Protein AF-0000000079470126 (afdb_homodimer)

InterPro domains:
  IPR024079 Metallopeptidase, catalytic domain superfamily [G3DSA:3.40.390.10] (396-488)
  IPR032534 EcxA, zinc-binding [PF16313] (412-719)
  IPR033413 Domain of unknown function DUF5117 [PF17148] (96-284)
  IPR034032 Bacterial MMP-like domain [cd04276] (289-488)

Organism: NCBI:txid2803784

Radius of gyration: 39.66 Å; Cα contacts (8 Å, |Δi|>4): 3483; chains: 2; bounding box: 123×166×125 Å

pLDDT: mean 90.65, std 14.07, range [16.73, 98.69]

Solvent-accessible surface area (backbone atoms only — not comparable to full-atom values): 84196 Å² total; per-residue (Å²): 136,82,78,83,77,84,76,84,71,79,71,81,75,74,79,74,80,78,75,78,80,75,81,74,74,77,70,80,76,76,73,50,82,70,47,64,88,35,48,78,42,69,44,60,48,43,33,35,35,21,40,66,75,38,36,36,30,39,45,29,52,46,56,48,96,84,18,44,24,55,70,28,37,34,38,42,31,22,66,24,3,50,18,42,43,79,45,60,47,37,44,69,40,65,56,79,56,35,47,33,31,34,31,51,57,89,68,28,34,32,38,30,37,60,54,65,43,42,31,18,71,90,42,59,65,68,52,30,51,49,36,48,70,72,50,79,65,44,78,78,41,75,38,55,58,62,42,70,47,97,87,46,25,34,29,32,55,45,32,73,66,53,46,53,72,80,83,40,56,49,58,34,33,40,73,50,63,28,40,69,41,38,81,38,69,81,59,30,43,38,36,40,86,55,56,46,62,34,72,55,32,37,39,39,34,14,37,40,23,31,38,24,93,53,51,25,73,66,36,57,72,52,23,65,41,39,40,27,45,24,40,32,38,33,41,36,44,28,60,64,78,75,83,82,76,79,66,43,74,52,56,80,68,53,46,54,39,64,47,71,33,37,32,73,48,47,53,91,94,52,70,40,72,46,38,27,29,34,31,60,79,70,46,53,70,43,79,84,47,74,63,22,44,42,74,54,54,51,56,37,20,36,34,71,41,32,52,83,71,54,36,58,30,36,45,56,20,42,38,38,56,35,57,27,44,40,74,40,28,32,38,80,37,45,49,58,46,68,46,60,88,89,63,59,76,78,41,63,90,44,21,26,41,37,57,34,48,50,75,41,43,26,67,61,43,36,34,61,45,45,42,76,77,54,26,38,38,69,24,30,43,24,41,40,45,65,43,27,49,54,44,41,26,42,48,38,13,36,53,63,23,31,83,31,51,76,66,76,47,59,60,7,24,55,56,49,26,43,45,48,41,14,40,47,30,30,24,29,48,37,31,30,57,21,40,41,51,25,26,18,12,34,42,51,82,53,20,25,46,44,29,52,70,35,71,41,70,43,73,54,95,79,33,69,35,40,74,63,25,62,78,80,71,70,22,67,55,44,35,50,42,41,29,64,75,61,31,85,64,58,74,67,69,60,18,52,52,51,51,52,48,53,45,48,52,46,52,72,69,66,60,67,77,26,47,63,85,42,21,71,49,59,45,27,39,32,44,62,18,28,55,43,25,53,46,72,43,36,42,61,36,32,58,51,40,51,52,50,37,50,49,37,59,74,66,47,58,74,55,39,45,45,84,63,36,53,37,47,53,49,36,47,31,40,42,52,51,76,49,57,45,57,39,26,44,41,23,14,43,11,30,42,57,11,32,52,63,64,57,68,59,94,86,51,92,60,74,62,57,51,63,54,52,40,68,58,20,51,53,14,49,53,54,53,56,55,59,62,38,35,80,72,41,54,66,61,74,83,46,54,32,43,43,16,20,38,83,55,64,60,86,53,73,58,58,69,52,36,33,70,79,65,70,46,56,61,50,55,64,58,54,27,41,36,57,36,45,53,51,52,50,43,68,54,26,48,62,31,33,49,40,11,44,55,48,18,74,76,36,74,79,32,67,30,40,61,56,56,53,49,51,50,52,52,61,36,66,46,91,63,58,78,54,35,34,62,46,29,50,42,40,37,52,48,48,52,53,52,46,55,51,41,47,67,38,89,80,36,47,70,68,50,27,51,52,44,50,54,50,49,50,54,47,24,53,50,25,62,76,58,28,71,57,72,70,49,22,25,43,29,44,44,51,21,51,39,66,71,29,65,67,59,38,52,50,52,72,66,34,65,63,62,66,66,72,72,49,53,67,60,49,45,33,64,81,58,88,121,144,80,79,88,71,78,84,76,81,70,79,77,74,78,73,76,78,75,77,73,80,78,72,78,74,72,72,78,76,79,73,50,84,68,48,64,87,36,47,77,40,71,42,59,48,43,32,33,35,21,65,91,76,50,36,35,28,41,46,28,53,45,57,48,98,85,17,43,25,55,69,28,38,33,38,41,31,22,70,39,41,73,31,42,45,78,43,59,48,37,51,67,40,67,54,78,54,37,48,33,32,34,30,51,49,40,41,30,36,32,40,28,31,52,47,66,45,43,32,16,73,93,43,59,67,56,30,29,49,39,32,46,34,12,36,18,26,13,62,79,39,61,38,55,56,60,42,68,47,96,84,48,26,34,29,32,56,46,33,72,65,54,46,54,73,82,82,39,55,48,57,33,32,40,72,51,63,29,40,68,40,39,81,37,69,92,65,29,41,44,40,47,86,55,57,43,61,32,71,55,31,39,38,40,35,14,37,39,25,31,37,24,94,52,54,25,74,66,36,57,72,64,37,95,46,40,40,50,50,69,40,35,39,33,39,34,45,28,60,64,78,73,86,81,76,80,66,43,75,52,52,58,67,53,45,44,38,42,46,66,33,37,31,74,47,47,54,90,90,51,71,40,71,45,37,27,28,35,31,62,79,70,49,53,69,43,80,85,46,74,63,23,45,42,74,54,54,52,54,38,21,37,35,73,80,34,51,81,71,54,37,56,31,36,44,57,21,43,38,38,56,34,57,28,45,38,73,40,27,32,39,79,37,46,49,59,44,68,47,59,87,88,61,60,76,79,40,67,91,43,22,27,40,38,62,37,72,50,74,42,44,27,67,62,42,34,34,60,45,45,42,76,79,53,25,38,37,68,26,30,42,24,42,39,47,65,44,29,50,53,46,42,28,42,48,38,12,34,51,60,23,32,82,30,52,76,64,76,48,60,56,6,22,54,57,49,25,43,45,46,42,14,41,48,31,30,25,28,47,38,29,29,57,23,41,39,50,23,26,17,11,35,41,51,82,53,18,26,46,43,29,51,70,36,69,40,69,43,71,56,96,80,33,66,34,40,74,62,26,60,78,80,71,72,22,67,54,43,36,47,41,40,29,64,74,61,30,88,63,58,73,67,71,59,18,52,50,52,49,51,48,51,44,48,52,46,52,74,70,66,61,65,77,27,47,63,83,42,21,68,47,62,46,29,39,32,44,60,19,29,55,42,25,53,44,73,42,38,41,61,35,32,55,50,40,50,54,49,36,49,47,36,58,74,67,45,55,73,52,39,44,50,92,88,52,65,60,46,53,49,35,48,32,41,43,54,51,74,50,58,44,55,41,26,44,44,26,14,42,10,30,42,56,10,33,53,46,39,40,46,33,40,85,51,92,62,60,51,21,53,63,52,53,42,69,57,19,52,50,14,49,51,54,51,56,54,60,62,39,33,80,70,41,54,68,61,76,82,46,51,71,59,42,34,33,75,85,81,83,80,85,53,74,58,60,68,51,36,35,71,81,69,69,48,58,59,50,58,64,57,53,28,40,37,55,38,44,55,50,51,50,42,68,55,26,49,61,30,30,46,39,11,44,54,48,18,48,77,38,75,80,32,67,30,40,61,56,56,53,50,51,50,51,51,60,36,66,46,89,62,59,77,80,33,34,61,48,32,51,44,39,38,51,48,48,52,51,51,47,56,52,41,47,68,38,54,80,34,49,70,69,48,25,18,50,45,52,44,50,49,52,52,47,24,52,50,25,62,75,56,32,72,58,72,69,47,22,55,52,30,44,49,52,23,52,42,66,72,31,64,68,58,40,52,53,52,70,66,39,84,70,66,64,65,73,72,49,52,67,57,52,45,33,61,79,61,89,122

Sequence (1636 aa):
MTRVAWLCSGAVALVLMAGAPALARDKPQAESSATAGAQRQDGLLPVYVDKAKGRILLSLPAPDADGVSGRFLYLTALRTGMGSAPVGLDRAAIRETQVLVFRRIGKKVIAEYENPRFRAAGAPAPEQTAAREAFATSTVWAGEVAGTEGDGRILVDIASFLTRDVMGAADALKGADEKGYRLVPDLSMADPSSVRVFPENLEFEARQTYQSDTPGPESRNIAPDAKLITIQVRHSLVKLPEPGFDTRKFDPRAGVFGGVVLDYAAPLGEEIVGQMAYRFRLEKTDPTAAKSPVKKPIVFYVDRAAPEPIRTALKEGASWWAQAFEAAGYLDAYRVEILPEGVDPLDVRYNVINWVDRATRGWSVGQSVKDPRTGEILKGSVLLGALRVRQDMLIFEGLVGADKDGTGGPNDPVQVSLSRLRQLAAHEVGHSLGFAHNFAGSTQDRASVMDYPAPRVTLLAGKPDLSDAYGVGLGAWDKFIVDWLYGQVPAGKAGEAALAAKAKAEADSGARYVTDGDSRPPGAAQPWGGLWDDGSDPTAELTRMMAVRRVALDRFGTAALKTGEPMANLRRKYVPIYLLHRYQLEAAAKQVAGVEYPYGVKGDVHDASPVVPAARQRAALEAVLATLKPSELDTPEALIPLLSAGQSGDDDRQFEIEVFDGGPVFDPLTAADVAAGLTIGALTTPDRLKRLVEQHRRDPALPGAGEVLDRLLTKAFAPASGRDTEIARRVQTRAVLEMAGVSRRADTSPAVSAEIDQRLADLAARLKASPGEGSDRAHRLRLAALIADRDEMARVLAAPKVKPTVPPGMPIGDDGEYMTRVAWLCSGAVALVLMAGAPALARDKPQAESSATAGAQRQDGLLPVYVDKAKGRILLSLPAPDADGVSGRFLYLTALRTGMGSAPVGLDRAAIRETQVLVFRRIGKKVIAEYENPRFRAAGAPAPEQTAAREAFATSTVWAGEVAGTEGDGRILVDIASFLTRDVMGAADALKGADEKGYRLVPDLSMADPSSVRVFPENLEFEARQTYQSDTPGPESRNIAPDAKLITIQVRHSLVKLPEPGFDTRKFDPRAGVFGGVVLDYAAPLGEEIVGQMAYRFRLEKTDPTAAKSPVKKPIVFYVDRAAPEPIRTALKEGASWWAQAFEAAGYLDAYRVEILPEGVDPLDVRYNVINWVDRATRGWSVGQSVKDPRTGEILKGSVLLGALRVRQDMLIFEGLVGADKDGTGGPNDPVQVSLSRLRQLAAHEVGHSLGFAHNFAGSTQDRASVMDYPAPRVTLLAGKPDLSDAYGVGLGAWDKFIVDWLYGQVPAGKAGEAALAAKAKAEADSGARYVTDGDSRPPGAAQPWGGLWDDGSDPTAELTRMMAVRRVALDRFGTAALKTGEPMANLRRKYVPIYLLHRYQLEAAAKQVAGVEYPYGVKGDVHDASPVVPAARQRAALEAVLATLKPSELDTPEALIPLLSAGQSGDDDRQFEIEVFDGGPVFDPLTAADVAAGLTIGALTTPDRLKRLVEQHRRDPALPGAGEVLDRLLTKAFAPASGRDTEIARRVQTRAVLEMAGVSRRADTSPAVSAEIDQRLADLAARLKASPGEGSDRAHRLRLAALIADRDEMARVLAAPKVKPTVPPGMPIGDDGEY

Foldseek 3Di:
DDDPDPDDPDDPPPPPPPPDPDPPPPPPFPCPPLQVCWDWDDALWIWTFRQVVQWIKTWFAAADPQQWGDKFWKKKFFCQALQAFQLPRWHGDIDAIFTWTWGDDPQKIWIKTFDLQFAAPPDDPVRRVCRRVVDDIDGDDMFGFSDAGPNRITITTCWVVQQDVPVCSQVSCVLSVQPAKDWDVVQKTWRSVQWDHHNFKIKTKIKIKIAGPRGDDSLVVGPPDSRIDITMMMMMTGHDDDPDDAWAWDALLQQFDWDWHAHPNDDPVDHRITITFAAADWAFPDNVAQAGETPAAAEEAEEPPQDPPLSVLLQQLQQLLVVLLVVLRYDNRYHYYHDDPPDDCNPLQHAYADEIHHLAFAAKAWDFHADNNRNHTRYIYIYDYDCLLVLQLLQLCLQAFPVLDPVPDLSHSNVLSSLVSSLVSNQSVCVHRGGAAFQLCQLPVNQASVAAAAFDWDADPLGTTRNRGDDDGGHNSSSLSCNLPPRDFDDDPRRVVVSVVSSLVCVVVVDGGDHPVQAVDLLRQALSGFHNAHYNQLLVRLVRQLSSLVSSLVPGDCSSDDVPDALLCSQLSVQCSLCVSLRSLSSLLSLQLHWNAHSDDPPHPPHDIDRRDQVSNVSSLVSLLVCLQLVNLAHDPVCQVSNQAADDDDDRPNSVQRGFDDHSHDDSLSSLLQSLLSSLVSNLAQSSQVSQCVVCVVPVSHHHSLNSLVVNQCSLCPDDDDPSRSSSLSSNVSNLLSLLVLLPDPSHDPVSVVSSLVVLQVQLVVCVVPQDDDPSNVSSPVSSVLSVDPVNSVVCSPDPCSRTDRRDHNSNHDCPPD/DDDDDPDPPPPDPPPPPPDDPPPPPPPPFPQPPLQPQWDWDDALWIWTFRQVVQWIKTWFQAQDPQQWRDKFWKKKFFCQALQAQQLPRFHGDIDAIFTWTWGDDVQKIWIKTFDLQFAAPPDPPVRRVCRRVVDDIDGDDMFGFSDAGPNRTTITTCWVVQQDPPVCSQVSCVSSVQPAKDWDPVQKTWRSVQWDHHNFKIKTKIKIKIFGPRGDDSLVVGPPDSRIDITMMMMMTGHDDDPDDAWAWDALLQQFDWDWHAHPNDDPVDGRITITFAAADWAFPDNVAQAGETPAAAEEAEEPPQDPPLSVLLQQLQALLVVLVVVLRYDNRYHYYHDDPPDDCNPLQHAYADETEHLAFAAKAWDFHADNNRNHTSYIYIYDYDCLLVLQLLQLCLQAFPVLDPVPDLSHSNVLSSLVSSLVSNQSVCVHRGGAAFQLCQLPVNQASSAAAAFDWDADPLGTTRNRGDDDGGHNSSSLSCNLPPRDFDHDPRRNVVSVVSSLVCVVVVDGGDHPVQAVDLLRQALSGFHRAHYNQLLVRLVRQLSSLVSSLVPGDPRSDDVPDALLCSQLSVQCSLCVSLRSLSSLLSLQLHWNAHSDDPPHPPHDIDRRDQVSNVSSLVSLLVCLQLVSLAHDPVCQVSNQADDDDDDRPHSVQRGFDDHSHDDSLSSLLLSLLSSLVSNLAQSSQVSQCVVCVVPVSHHHSLNSLVVNQCSLPPDDDDPSRSSSLSSNVSNLLSLLVSLPDPSHDPVSVVSSLVVLQVQLVVCVVPQDDDPSNVSSPVSSVLSVDNVNSVVCSPDPCSRTDRRDHNSNGDCPPD

Nearest PDB structures (foldseek):
  9gck-assembly1_B  TM=1.955E-01  e=2.682E-01  Saccharomyces cerevisiae
  8e0m-assembly2_E  TM=2.966E-01  e=4.094E+00  synthetic construct
  8ffz-assembly1_C  TM=1.635E-01  e=9.335E-01  Saccharomyces cerevisiae S288C
  5qsu-assembly3_B  TM=2.347E-01  e=4.925E+00  Homo sapiens
  9gck-assembly1_B  TM=1.961E-01  e=1.933E-01  Saccharomyces cerevisiae

Structure (mmCIF, N/CA/C/O backbone):
data_AF-0000000079470126-model_v1
#
loop_
_entity.id
_entity.type
_entity.pdbx_description
1 polymer 'Zinc-dependent metalloprotease'
#
loop_
_atom_site.group_PDB
_atom_site.id
_atom_site.type_symbol
_atom_site.label_atom_id
_atom_site.label_alt_id
_atom_site.label_comp_id
_atom_site.label_asym_id
_atom_site.label_entity_id
_atom_site.label_seq_id
_atom_site.pdbx_PDB_ins_code
_atom_site.Cartn_x
_atom_site.Cartn_y
_atom_site.Cartn_z
_atom_site.occupancy
_atom_site.B_iso_or_equiv
_atom_site.auth_seq_id
_atom_site.auth_comp_id
_atom_site.auth_asym_id
_atom_site.auth_atom_id
_atom_site.pdbx_PDB_model_num
ATOM 1 N N . MET A 1 1 ? 30.453 110.688 58.594 1 19.72 1 MET A N 1
ATOM 2 C CA . MET A 1 1 ? 29.516 110.875 57.5 1 19.72 1 MET A CA 1
ATOM 3 C C . MET A 1 1 ? 29.953 110.125 56.281 1 19.72 1 MET A C 1
ATOM 5 O O . MET A 1 1 ? 29.266 110.125 55.25 1 19.72 1 MET A O 1
ATOM 9 N N . THR A 1 2 ? 31.25 109.812 56.188 1 19.28 2 THR A N 1
ATOM 10 C CA . THR A 1 2 ? 32.031 109.75 54.969 1 19.28 2 THR A CA 1
ATOM 11 C C . THR A 1 2 ? 31.547 108.562 54.094 1 19.28 2 THR A C 1
ATOM 13 O O . THR A 1 2 ? 30.984 107.625 54.594 1 19.28 2 THR A O 1
ATOM 16 N N . ARG A 1 3 ? 31.938 108.5 52.812 1 19.95 3 ARG A N 1
ATOM 17 C CA . ARG A 1 3 ? 31.641 108.625 51.375 1 19.95 3 ARG A CA 1
ATOM 18 C C . ARG A 1 3 ? 31.797 107.25 50.719 1 19.95 3 ARG A C 1
ATOM 20 O O . ARG A 1 3 ? 31.891 107.188 49.469 1 19.95 3 ARG A O 1
ATOM 27 N N . VAL A 1 4 ? 31.828 106.188 51.5 1 22.28 4 VAL A N 1
ATOM 28 C CA . VAL A 1 4 ? 32.656 105.062 51.031 1 22.28 4 VAL A CA 1
ATOM 29 C C . VAL A 1 4 ? 32.125 104.562 49.656 1 22.28 4 VAL A C 1
ATOM 31 O O . VAL A 1 4 ? 30.922 104.562 49.406 1 22.28 4 VAL A O 1
ATOM 34 N N . ALA A 1 5 ? 33.031 104.312 48.781 1 21.08 5 ALA A N 1
ATOM 35 C CA . ALA A 1 5 ? 33.438 104.25 47.375 1 21.08 5 ALA A CA 1
ATOM 36 C C . ALA A 1 5 ? 32.625 103.188 46.625 1 21.08 5 ALA A C 1
ATOM 38 O O . ALA A 1 5 ? 32.312 102.125 47.156 1 21.08 5 ALA A O 1
ATOM 39 N N . TRP A 1 6 ? 31.984 103.562 45.531 1 21.28 6 TRP A N 1
ATOM 40 C CA . TRP A 1 6 ? 30.953 103.188 44.562 1 21.28 6 TRP A CA 1
ATOM 41 C C . TRP A 1 6 ? 31.438 102.062 43.656 1 21.28 6 TRP A C 1
ATOM 43 O O . TRP A 1 6 ? 32 102.312 42.594 1 21.28 6 TRP A O 1
ATOM 53 N N . LEU A 1 7 ? 32.438 101.25 44.25 1 19.17 7 LEU A N 1
ATOM 54 C CA . LEU A 1 7 ? 33.188 100.438 43.281 1 19.17 7 LEU A CA 1
ATOM 55 C C . LEU A 1 7 ? 32.25 99.75 42.312 1 19.17 7 LEU A C 1
ATOM 57 O O . LEU A 1 7 ? 31.062 99.5 42.594 1 19.17 7 LEU A O 1
ATOM 61 N N . CYS A 1 8 ? 32.844 99.062 41.25 1 19.56 8 CYS A N 1
ATOM 62 C CA . CYS A 1 8 ? 33.219 98.812 39.875 1 19.56 8 CYS A CA 1
ATOM 63 C C . CYS A 1 8 ? 32.5 97.562 39.375 1 19.56 8 CYS A C 1
ATOM 65 O O . CYS A 1 8 ? 32.938 96.438 39.656 1 19.56 8 CYS A O 1
ATOM 67 N N . SER A 1 9 ? 31.141 97.5 39.375 1 18.81 9 SER A N 1
ATOM 68 C CA . SER A 1 9 ? 30.312 96.312 39.125 1 18.81 9 SER A CA 1
ATOM 69 C C . SER A 1 9 ? 30.406 95.875 37.656 1 18.81 9 SER A C 1
ATOM 71 O O . SER A 1 9 ? 29.703 94.938 37.25 1 18.81 9 SER A O 1
ATOM 73 N N . GLY A 1 10 ? 31.172 96.688 36.844 1 19.8 10 GLY A N 1
ATOM 74 C CA . GLY A 1 10 ? 30.547 96.5 35.531 1 19.8 10 GLY A CA 1
ATOM 75 C C . GLY A 1 10 ? 30.547 95.062 35.031 1 19.8 10 GLY A C 1
ATOM 76 O O . GLY A 1 10 ? 31.391 94.25 35.469 1 19.8 10 GLY A O 1
ATOM 77 N N . ALA A 1 11 ? 29.516 94.688 34.344 1 22.88 11 ALA A N 1
ATOM 78 C CA . ALA A 1 11 ? 28.719 93.562 33.844 1 22.88 11 ALA A CA 1
ATOM 79 C C . ALA A 1 11 ? 29.344 92.938 32.562 1 22.88 11 ALA A C 1
ATOM 81 O O . ALA A 1 11 ? 28.688 92.188 31.844 1 22.88 11 ALA A O 1
ATOM 82 N N . VAL A 1 12 ? 30.75 92.938 32.562 1 22.78 12 VAL A N 1
ATOM 83 C CA . VAL A 1 12 ? 31.156 92.562 31.203 1 22.78 12 VAL A CA 1
ATOM 84 C C . VAL A 1 12 ? 30.516 91.25 30.797 1 22.78 12 VAL A C 1
ATOM 86 O O . VAL A 1 12 ? 30.5 90.25 31.578 1 22.78 12 VAL A O 1
ATOM 89 N N . ALA A 1 13 ? 29.672 91.25 29.766 1 23.48 13 ALA A N 1
ATOM 90 C CA . ALA A 1 13 ? 28.828 90.375 29.016 1 23.48 13 ALA A CA 1
ATOM 91 C C . ALA A 1 13 ? 29.656 89.25 28.344 1 23.48 13 ALA A C 1
ATOM 93 O O . ALA A 1 13 ? 30.359 89.5 27.359 1 23.48 13 ALA A O 1
ATOM 94 N N . LEU A 1 14 ? 30.531 88.562 29.109 1 22.45 14 LEU A N 1
ATOM 95 C CA . LEU A 1 14 ? 31.375 87.625 28.375 1 22.45 14 LEU A CA 1
ATOM 96 C C . LEU A 1 14 ? 30.516 86.625 27.609 1 22.45 14 LEU A C 1
ATOM 98 O O . LEU A 1 14 ? 29.656 86 28.188 1 22.45 14 LEU A O 1
ATOM 102 N N . VAL A 1 15 ? 30.344 86.812 26.312 1 25.17 15 VAL A N 1
ATOM 103 C CA . VAL A 1 15 ? 29.688 86.062 25.266 1 25.17 15 VAL A CA 1
ATOM 104 C C . VAL A 1 15 ? 30.281 84.625 25.219 1 25.17 15 VAL A C 1
ATOM 106 O O . VAL A 1 15 ? 31.469 84.5 24.906 1 25.17 15 VAL A O 1
ATOM 109 N N . LEU A 1 16 ? 30.031 83.812 26.219 1 22.84 16 LEU A N 1
ATOM 110 C CA . LEU A 1 16 ? 30.578 82.438 26.25 1 22.84 16 LEU A CA 1
ATOM 111 C C . LEU A 1 16 ? 30.156 81.625 25.031 1 22.84 16 LEU A C 1
ATOM 113 O O . LEU A 1 16 ? 28.969 81.5 24.75 1 22.84 16 LEU A O 1
ATOM 117 N N . MET A 1 17 ? 30.969 81.75 23.953 1 24.73 17 MET A N 1
ATOM 118 C CA . MET A 1 17 ? 30.859 80.938 22.75 1 24.73 17 MET A CA 1
ATOM 119 C C . MET A 1 17 ? 30.688 79.438 23.109 1 24.73 17 MET A C 1
ATOM 121 O O . MET A 1 17 ? 31.516 78.875 23.812 1 24.73 17 MET A O 1
ATOM 125 N N . ALA A 1 18 ? 29.438 78.875 23.281 1 26.16 18 ALA A N 1
ATOM 126 C CA . ALA A 1 18 ? 28.984 77.562 23.562 1 26.16 18 ALA A CA 1
ATOM 127 C C . ALA A 1 18 ? 29.484 76.562 22.516 1 26.16 18 ALA A C 1
ATOM 129 O O . ALA A 1 18 ? 29.156 76.688 21.328 1 26.16 18 ALA A O 1
ATOM 130 N N . GLY A 1 19 ? 30.766 76.125 22.594 1 25.72 19 GLY A N 1
ATOM 131 C CA . GLY A 1 19 ? 31.312 75.125 21.719 1 25.72 19 GLY A CA 1
ATOM 132 C C . GLY A 1 19 ? 30.422 73.938 21.547 1 25.72 19 GLY A C 1
ATOM 133 O O . GLY A 1 19 ? 29.688 73.562 22.469 1 25.72 19 GLY A O 1
ATOM 134 N N . ALA A 1 20 ? 30.125 73.5 20.266 1 30.3 20 ALA A N 1
ATOM 135 C CA . ALA A 1 20 ? 29.312 72.438 19.656 1 30.3 20 ALA A CA 1
ATOM 136 C C . ALA A 1 20 ? 29.703 71.062 20.203 1 30.3 20 ALA A C 1
ATOM 138 O O . ALA A 1 20 ? 30.875 70.688 20.172 1 30.3 20 ALA A O 1
ATOM 139 N N . PRO A 1 21 ? 29.031 70.5 21.219 1 28.86 21 PRO A N 1
ATOM 140 C CA . PRO A 1 21 ? 29.453 69.188 21.734 1 28.86 21 PRO A CA 1
ATOM 141 C C . PRO A 1 21 ? 29.594 68.125 20.625 1 28.86 21 PRO A C 1
ATOM 143 O O . PRO A 1 21 ? 28.891 68.188 19.625 1 28.86 21 PRO A O 1
ATOM 146 N N . ALA A 1 22 ? 30.859 67.688 20.406 1 31.95 22 ALA A N 1
ATOM 147 C CA . ALA A 1 22 ? 31.234 66.562 19.562 1 31.95 22 ALA A CA 1
ATOM 148 C C . ALA A 1 22 ? 30.328 65.312 19.781 1 31.95 22 ALA A C 1
ATOM 150 O O . ALA A 1 22 ? 30.094 64.938 20.938 1 31.95 22 ALA A O 1
ATOM 151 N N . LEU A 1 23 ? 29.453 65.062 18.875 1 28.95 23 LEU A N 1
ATOM 152 C CA . LEU A 1 23 ? 28.625 63.875 18.812 1 28.95 23 LEU A CA 1
ATOM 153 C C . LEU A 1 23 ? 29.484 62.625 19.078 1 28.95 23 LEU A C 1
ATOM 155 O O . LEU A 1 23 ? 30.453 62.375 18.375 1 28.95 23 LEU A O 1
ATOM 159 N N . ALA A 1 24 ? 29.672 62.188 20.297 1 31.33 24 ALA A N 1
ATOM 160 C CA . ALA A 1 24 ? 30.344 60.969 20.734 1 31.33 24 ALA A CA 1
ATOM 161 C C . ALA A 1 24 ? 29.922 59.781 19.875 1 31.33 24 ALA A C 1
ATOM 163 O O . ALA A 1 24 ? 28.734 59.469 19.75 1 31.33 24 ALA A O 1
ATOM 164 N N . ARG A 1 25 ? 30.734 59.469 18.906 1 36.72 25 ARG A N 1
ATOM 165 C CA . ARG A 1 25 ? 30.656 58.219 18.141 1 36.72 25 ARG A CA 1
ATOM 166 C C . ARG A 1 25 ? 30.453 57.031 19.078 1 36.72 25 ARG A C 1
ATOM 168 O O . ARG A 1 25 ? 31.266 56.781 19.984 1 36.72 25 ARG A O 1
ATOM 175 N N . ASP A 1 26 ? 29.219 56.562 19.234 1 30.66 26 ASP A N 1
ATOM 176 C CA . ASP A 1 26 ? 28.844 55.375 20.016 1 30.66 26 ASP A CA 1
ATOM 177 C C . ASP A 1 26 ? 29.844 54.25 19.812 1 30.66 26 ASP A C 1
ATOM 179 O O . ASP A 1 26 ? 30.25 53.938 18.688 1 30.66 26 ASP A O 1
ATOM 183 N N . LYS A 1 27 ? 30.781 54 20.688 1 37.5 27 LYS A N 1
ATOM 184 C CA . LYS A 1 27 ? 31.766 52.906 20.75 1 37.5 27 LYS A CA 1
ATOM 185 C C . LYS A 1 27 ? 31.172 51.594 20.25 1 37.5 27 LYS A C 1
ATOM 187 O O . LYS A 1 27 ? 30.094 51.219 20.672 1 37.5 27 LYS A O 1
ATOM 192 N N . PRO A 1 28 ? 31.641 51.031 19.156 1 37.59 28 PRO A N 1
ATOM 193 C CA . PRO A 1 28 ? 31.141 49.719 18.734 1 37.59 28 PRO A CA 1
ATOM 194 C C . PRO A 1 28 ? 31.016 48.75 19.891 1 37.59 28 PRO A C 1
ATOM 196 O O . PRO A 1 28 ? 31.891 48.656 20.75 1 37.59 28 PRO A O 1
ATOM 199 N N . GLN A 1 29 ? 29.875 48.469 20.516 1 39.47 29 GLN A N 1
ATOM 200 C CA . GLN A 1 29 ? 29.578 47.469 21.516 1 39.47 29 GLN A CA 1
ATOM 201 C C . GLN A 1 29 ? 30.484 46.25 21.344 1 39.47 29 GLN A C 1
ATOM 203 O O . GLN A 1 29 ? 30.625 45.719 20.219 1 39.47 29 GLN A O 1
ATOM 208 N N . ALA A 1 30 ? 31.438 45.906 22.125 1 43.41 30 ALA A N 1
ATOM 209 C CA . ALA A 1 30 ? 32.375 44.812 22.25 1 43.41 30 ALA A CA 1
ATOM 210 C C . ALA A 1 30 ? 31.719 43.469 21.891 1 43.41 30 ALA A C 1
ATOM 212 O O . ALA A 1 30 ? 30.719 43.094 22.484 1 43.41 30 ALA A O 1
ATOM 213 N N . GLU A 1 31 ? 31.719 42.969 20.672 1 52.25 31 GLU A N 1
ATOM 214 C CA . GLU A 1 31 ? 31.359 41.625 20.25 1 52.25 31 GLU A CA 1
ATOM 215 C C . GLU A 1 31 ? 31.75 40.594 21.312 1 52.25 31 GLU A C 1
ATOM 217 O O . GLU A 1 31 ? 32.906 40.562 21.734 1 52.25 31 GLU A O 1
ATOM 222 N N . SER A 1 32 ? 30.828 40.281 22.234 1 64.12 32 SER A N 1
ATOM 223 C CA . SER A 1 32 ? 31.109 39.219 23.188 1 64.12 32 SER A CA 1
ATOM 224 C C . SER A 1 32 ? 31.75 38.031 22.5 1 64.12 32 SER A C 1
ATOM 226 O O . SER A 1 32 ? 31.562 37.812 21.297 1 64.12 32 SER A O 1
ATOM 228 N N . SER A 1 33 ? 32.688 37.469 23.047 1 76.19 33 SER A N 1
ATOM 229 C CA . SER A 1 33 ? 33.375 36.25 22.609 1 76.19 33 SER A CA 1
ATOM 230 C C . SER A 1 33 ? 32.375 35.219 22.109 1 76.19 33 SER A C 1
ATOM 232 O O . SER A 1 33 ? 32.688 34.469 21.172 1 76.19 33 SER A O 1
ATOM 234 N N . ALA A 1 34 ? 31.188 35.375 22.531 1 83.88 34 ALA A N 1
ATOM 235 C CA . ALA A 1 34 ? 30.188 34.375 22.156 1 83.88 34 ALA A CA 1
ATOM 236 C C . ALA A 1 34 ? 29.688 34.625 20.734 1 83.88 34 ALA A C 1
ATOM 238 O O . ALA A 1 34 ? 29.203 33.688 20.078 1 83.88 34 ALA A O 1
ATOM 239 N N . THR A 1 35 ? 29.812 35.812 20.219 1 88.62 35 THR A N 1
ATOM 240 C CA . THR A 1 35 ? 29.219 36.125 18.922 1 88.62 35 THR A CA 1
ATOM 241 C C . THR A 1 35 ? 30.312 36.281 17.859 1 88.62 35 THR A C 1
ATOM 243 O O . THR A 1 35 ? 30.031 36.719 16.75 1 88.62 35 THR A O 1
ATOM 246 N N . ALA A 1 36 ? 31.406 35.969 18.25 1 85.56 36 ALA A N 1
ATOM 247 C CA . ALA A 1 36 ? 32.5 36.094 17.281 1 85.56 36 ALA A CA 1
ATOM 248 C C . ALA A 1 36 ? 32.219 35.25 16.031 1 85.56 36 ALA A C 1
ATOM 250 O O . ALA A 1 36 ? 31.938 34.062 16.141 1 85.56 36 ALA A O 1
ATOM 251 N N . GLY A 1 37 ? 32.281 35.844 14.922 1 85.44 37 GLY A N 1
ATOM 252 C CA . GLY A 1 37 ? 32.125 35.156 13.656 1 85.44 37 GLY A CA 1
ATOM 253 C C . GLY A 1 37 ? 30.672 35 13.25 1 85.44 37 GLY A C 1
ATOM 254 O O . GLY A 1 37 ? 30.375 34.5 12.156 1 85.44 37 GLY A O 1
ATOM 255 N N . ALA A 1 38 ? 29.766 35.438 14.094 1 91.94 38 ALA A N 1
ATOM 256 C CA . ALA A 1 38 ? 28.344 35.281 13.812 1 91.94 38 ALA A CA 1
ATOM 257 C C . ALA A 1 38 ? 27.781 36.562 13.141 1 91.94 38 ALA A C 1
ATOM 259 O O . ALA A 1 38 ? 28.297 37.656 13.352 1 91.94 38 ALA A O 1
ATOM 260 N N . GLN A 1 39 ? 26.844 36.406 12.328 1 93.56 39 GLN A N 1
ATOM 261 C CA . GLN A 1 39 ? 26.141 37.531 11.688 1 93.56 39 GLN A CA 1
ATOM 262 C C . GLN A 1 39 ? 24.875 37.906 12.453 1 93.56 39 GLN A C 1
ATOM 264 O O . GLN A 1 39 ? 24.047 37.031 12.766 1 93.56 39 GLN A O 1
ATOM 269 N N . ARG A 1 40 ? 24.703 39.156 12.719 1 94.38 40 ARG A N 1
ATOM 270 C CA . ARG A 1 40 ? 23.562 39.656 13.484 1 94.38 40 ARG A CA 1
ATOM 271 C C . ARG A 1 40 ? 22.422 40.062 12.57 1 94.38 40 ARG A C 1
ATOM 273 O O . ARG A 1 40 ? 22.641 40.656 11.516 1 94.38 40 ARG A O 1
ATOM 280 N N . GLN A 1 41 ? 21.219 39.719 12.867 1 94.19 41 GLN A N 1
ATOM 281 C CA . GLN A 1 41 ? 19.984 40.156 12.25 1 94.19 41 GLN A CA 1
ATOM 282 C C . GLN A 1 41 ? 19.047 40.781 13.273 1 94.19 41 GLN A C 1
ATOM 284 O O . GLN A 1 41 ? 18.828 40.219 14.352 1 94.19 41 GLN A O 1
ATOM 289 N N . ASP A 1 42 ? 18.469 41.938 12.914 1 93.94 42 ASP A N 1
ATOM 290 C CA . ASP A 1 42 ? 17.625 42.656 13.867 1 93.94 42 ASP A CA 1
ATOM 291 C C . ASP A 1 42 ? 16.156 42.562 13.477 1 93.94 42 ASP A C 1
ATOM 293 O O . ASP A 1 42 ? 15.82 42.562 12.297 1 93.94 42 ASP A O 1
ATOM 297 N N . GLY A 1 43 ? 15.273 42.531 14.469 1 94.44 43 GLY A N 1
ATOM 298 C CA . GLY A 1 43 ? 13.828 42.469 14.336 1 94.44 43 GLY A CA 1
ATOM 299 C C . GLY A 1 43 ? 13.109 42.281 15.656 1 94.44 43 GLY A C 1
ATOM 300 O O . GLY A 1 43 ? 13.344 43.031 16.609 1 94.44 43 GLY A O 1
ATOM 301 N N . LEU A 1 44 ? 12.156 41.312 15.742 1 93.69 44 LEU A N 1
ATOM 302 C CA . LEU A 1 44 ? 11.453 41.031 16.984 1 93.69 44 LEU A CA 1
ATOM 303 C C . LEU A 1 44 ? 12.445 40.875 18.141 1 93.69 44 LEU A C 1
ATOM 305 O O . LEU A 1 44 ? 12.219 41.406 19.234 1 93.69 44 LEU A O 1
ATOM 309 N N . LEU A 1 45 ? 13.484 40 17.859 1 95.56 45 LEU A N 1
ATOM 310 C CA . LEU A 1 45 ? 14.688 39.875 18.688 1 95.56 45 LEU A CA 1
ATOM 311 C C . LEU A 1 45 ? 15.938 39.875 17.812 1 95.56 45 LEU A C 1
ATOM 313 O O . LEU A 1 45 ? 15.906 39.375 16.672 1 95.56 45 LEU A O 1
ATOM 317 N N . PRO A 1 46 ? 17 40.406 18.344 1 95.88 46 PRO A N 1
ATOM 318 C CA . PRO A 1 46 ? 18.234 40.156 17.609 1 95.88 46 PRO A CA 1
ATOM 319 C C . PRO A 1 46 ? 18.641 38.688 17.609 1 95.88 46 PRO A C 1
ATOM 321 O O . PRO A 1 46 ? 18.5 38 18.625 1 95.88 46 PRO A O 1
ATOM 324 N N . VAL A 1 47 ? 19.094 38.219 16.438 1 97.25 47 VAL A N 1
ATOM 325 C CA . VAL A 1 47 ? 19.562 36.844 16.297 1 97.25 47 VAL A CA 1
ATOM 326 C C . VAL A 1 47 ? 20.969 36.844 15.68 1 97.25 47 VAL A C 1
ATOM 328 O O . VAL A 1 47 ? 21.219 37.531 14.688 1 97.25 47 VAL A O 1
ATOM 331 N N . TYR A 1 48 ? 21.938 36.219 16.312 1 96.5 48 TYR A N 1
ATOM 332 C CA . TYR A 1 48 ? 23.266 35.969 15.758 1 96.5 48 TYR A CA 1
ATOM 333 C C . TYR A 1 48 ? 23.359 34.594 15.133 1 96.5 48 TYR A C 1
ATOM 335 O O . TYR A 1 48 ? 23.141 33.594 15.805 1 96.5 48 TYR A O 1
ATOM 343 N N . VAL A 1 49 ? 23.688 34.562 13.859 1 95.88 49 VAL A N 1
ATOM 344 C CA . VAL A 1 49 ? 23.766 33.281 13.133 1 95.88 49 VAL A CA 1
ATOM 345 C C . VAL A 1 49 ? 25.219 32.969 12.789 1 95.88 49 VAL A C 1
ATOM 347 O O . VAL A 1 49 ? 25.891 33.781 12.141 1 95.88 49 VAL A O 1
ATOM 350 N N . ASP A 1 50 ? 25.734 31.859 13.273 1 93.38 50 ASP A N 1
ATOM 351 C CA . ASP A 1 50 ? 27.047 31.328 12.922 1 93.38 50 ASP A CA 1
ATOM 352 C C . ASP A 1 50 ? 26.906 30.109 12.008 1 93.38 50 ASP A C 1
ATOM 354 O O . ASP A 1 50 ? 26.906 28.984 12.477 1 93.38 50 ASP A O 1
ATOM 358 N N . LYS A 1 51 ? 26.906 30.297 10.789 1 89.62 51 LYS A N 1
ATOM 359 C CA . LYS A 1 51 ? 26.656 29.25 9.805 1 89.62 51 LYS A CA 1
ATOM 360 C C . LYS A 1 51 ? 27.75 28.188 9.859 1 89.62 51 LYS A C 1
ATOM 362 O O . LYS A 1 51 ? 27.469 26.984 9.805 1 89.62 51 LYS A O 1
ATOM 367 N N . ALA A 1 52 ? 28.938 28.594 10.031 1 84.88 52 ALA A N 1
ATOM 368 C CA . ALA A 1 52 ? 30.078 27.688 9.992 1 84.88 52 ALA A CA 1
ATOM 369 C C . ALA A 1 52 ? 30.031 26.719 11.172 1 84.88 52 ALA A C 1
ATOM 371 O O . ALA A 1 52 ? 30.422 25.547 11.039 1 84.88 52 ALA A O 1
ATOM 372 N N . LYS A 1 53 ? 29.531 27.281 12.266 1 88.88 53 LYS A N 1
ATOM 373 C CA . LYS A 1 53 ? 29.516 26.453 13.469 1 88.88 53 LYS A CA 1
ATOM 374 C C . LYS A 1 53 ? 28.125 25.891 13.734 1 88.88 53 LYS A C 1
ATOM 376 O O . LYS A 1 53 ? 27.922 25.141 14.695 1 88.88 53 LYS A O 1
ATOM 381 N N . GLY A 1 54 ? 27.234 26.266 12.93 1 90.75 54 GLY A N 1
ATOM 382 C CA . GLY A 1 54 ? 25.891 25.75 13.062 1 90.75 54 GLY A CA 1
ATOM 383 C C . GLY A 1 54 ? 25.141 26.281 14.266 1 90.75 54 GLY A C 1
ATOM 384 O O . GLY A 1 54 ? 24.297 25.609 14.836 1 90.75 54 GLY A O 1
ATOM 385 N N . ARG A 1 55 ? 25.453 27.5 14.711 1 94.12 55 ARG A N 1
ATOM 386 C CA . ARG A 1 55 ? 24.812 28.078 15.898 1 94.12 55 ARG A CA 1
ATOM 387 C C . ARG A 1 55 ? 23.797 29.141 15.516 1 94.12 55 ARG A C 1
ATOM 389 O O . ARG A 1 55 ? 23.984 29.859 14.531 1 94.12 55 ARG A O 1
ATOM 396 N N . ILE A 1 56 ? 22.766 29.156 16.234 1 97.25 56 ILE A N 1
ATOM 397 C CA . ILE A 1 56 ? 21.734 30.188 16.172 1 97.25 56 ILE A CA 1
ATOM 398 C C . ILE A 1 56 ? 21.516 30.797 17.547 1 97.25 56 ILE A C 1
ATOM 400 O O . ILE A 1 56 ? 20.766 30.266 18.375 1 97.25 56 ILE A O 1
ATOM 404 N N . LEU A 1 57 ? 22.109 31.922 17.797 1 97.06 57 LEU A N 1
ATOM 405 C CA . LEU A 1 57 ? 22.062 32.562 19.109 1 97.06 57 LEU A CA 1
ATOM 406 C C . LEU A 1 57 ? 20.953 33.594 19.172 1 97.06 57 LEU A C 1
ATOM 408 O O . LEU A 1 57 ? 21 34.594 18.453 1 97.06 57 LEU A O 1
ATOM 412 N N . LEU A 1 58 ? 20 33.406 20.031 1 97.38 58 LEU A N 1
ATOM 413 C CA . LEU A 1 58 ? 18.953 34.375 20.312 1 97.38 58 LEU A CA 1
ATOM 414 C C . LEU A 1 58 ? 19.406 35.375 21.375 1 97.38 58 LEU A C 1
ATOM 416 O O . LEU A 1 58 ? 19.953 34.969 22.422 1 97.38 58 LEU A O 1
ATOM 420 N N . SER A 1 59 ? 19.25 36.594 21.078 1 96.88 59 SER A N 1
ATOM 421 C CA . SER A 1 59 ? 19.469 37.625 22.094 1 96.88 59 SER A CA 1
ATOM 422 C C . SER A 1 59 ? 18.172 37.938 22.828 1 96.88 59 SER A C 1
ATOM 424 O O . SER A 1 59 ? 17.359 38.75 22.344 1 96.88 59 SER A O 1
ATOM 426 N N . LEU A 1 60 ? 18.078 37.438 23.969 1 97.5 60 LEU A N 1
ATOM 427 C CA . LEU A 1 60 ? 16.875 37.594 24.781 1 97.5 60 LEU A CA 1
ATOM 428 C C . LEU A 1 60 ? 16.984 38.844 25.672 1 97.5 60 LEU A C 1
ATOM 430 O O . LEU A 1 60 ? 18.062 39.156 26.141 1 97.5 60 LEU A O 1
ATOM 434 N N . PRO A 1 61 ? 15.828 39.469 25.906 1 96.38 61 PRO A N 1
ATOM 435 C CA . PRO A 1 61 ? 15.852 40.594 26.844 1 96.38 61 PRO A CA 1
ATOM 436 C C . PRO A 1 61 ? 16.375 40.219 28.234 1 96.38 61 PRO A C 1
ATOM 438 O O . PRO A 1 61 ? 16.344 39.031 28.594 1 96.38 61 PRO A O 1
ATOM 441 N N . ALA A 1 62 ? 16.797 41.219 28.906 1 95.25 62 ALA A N 1
ATOM 442 C CA . ALA A 1 62 ? 17.234 40.969 30.281 1 95.25 62 ALA A CA 1
ATOM 443 C C . ALA A 1 62 ? 16.094 40.344 31.094 1 95.25 62 ALA A C 1
ATOM 445 O O . ALA A 1 62 ? 14.938 40.75 30.969 1 95.25 62 ALA A O 1
ATOM 446 N N . PRO A 1 63 ? 16.469 39.344 31.891 1 94.62 63 PRO A N 1
ATOM 447 C CA . PRO A 1 63 ? 15.422 38.719 32.688 1 94.62 63 PRO A CA 1
ATOM 448 C C . PRO A 1 63 ? 14.758 39.688 33.656 1 94.62 63 PRO A C 1
ATOM 450 O O . PRO A 1 63 ? 15.422 40.531 34.219 1 94.62 63 PRO A O 1
ATOM 453 N N . ASP A 1 64 ? 13.508 39.562 33.844 1 94.62 64 ASP A N 1
ATOM 454 C CA . ASP A 1 64 ? 12.789 40.344 34.844 1 94.62 64 ASP A CA 1
ATOM 455 C C . ASP A 1 64 ? 12.859 39.719 36.219 1 94.62 64 ASP A C 1
ATOM 457 O O . ASP A 1 64 ? 13.703 38.844 36.438 1 94.62 64 ASP A O 1
ATOM 461 N N . ALA A 1 65 ? 11.961 40.188 37.062 1 90 65 ALA A N 1
ATOM 462 C CA . ALA A 1 65 ? 12.023 39.75 38.438 1 90 65 ALA A CA 1
ATOM 463 C C . ALA A 1 65 ? 11.711 38.281 38.562 1 90 65 ALA A C 1
ATOM 465 O O . ALA A 1 65 ? 12.203 37.594 39.469 1 90 65 ALA A O 1
ATOM 466 N N . ASP A 1 66 ? 10.922 37.781 37.656 1 88.62 66 ASP A N 1
ATOM 467 C CA . ASP A 1 66 ? 10.547 36.375 37.656 1 88.62 66 ASP A CA 1
ATOM 468 C C . ASP A 1 66 ? 11.453 35.562 36.75 1 88.62 66 ASP A C 1
ATOM 470 O O . ASP A 1 66 ? 11.195 34.375 36.531 1 88.62 66 ASP A O 1
ATOM 474 N N . GLY A 1 67 ? 12.461 36.156 36.219 1 93.19 67 GLY A N 1
ATOM 475 C CA . GLY A 1 67 ? 13.414 35.469 35.344 1 93.19 67 GLY A CA 1
ATOM 476 C C . GLY A 1 67 ? 12.977 35.438 33.875 1 93.19 67 GLY A C 1
ATOM 477 O O . GLY A 1 67 ? 13.656 34.844 33.031 1 93.19 67 GLY A O 1
ATOM 478 N N . VAL A 1 68 ? 11.867 35.969 33.625 1 95.88 68 VAL A N 1
ATOM 479 C CA . VAL A 1 68 ? 11.305 35.875 32.281 1 95.88 68 VAL A CA 1
ATOM 480 C C . VAL A 1 68 ? 12.086 36.812 31.328 1 95.88 68 VAL A C 1
ATOM 482 O O . VAL A 1 68 ? 12.289 37.969 31.625 1 95.88 68 VAL A O 1
ATOM 485 N N . SER A 1 69 ? 12.625 36.25 30.281 1 96.19 69 SER A N 1
ATOM 486 C CA . SER A 1 69 ? 13.359 36.969 29.25 1 96.19 69 SER A CA 1
ATOM 487 C C . SER A 1 69 ? 12.664 36.875 27.906 1 96.19 69 SER A C 1
ATOM 489 O O . SER A 1 69 ? 13.281 36.531 26.906 1 96.19 69 SER A O 1
ATOM 491 N N . GLY A 1 70 ? 11.32 37.219 27.844 1 95.75 70 GLY A N 1
ATOM 492 C CA . GLY A 1 70 ? 10.539 37.25 26.625 1 95.75 70 GLY A CA 1
ATOM 493 C C . GLY A 1 70 ? 9.375 36.281 26.641 1 95.75 70 GLY A C 1
ATOM 494 O O . GLY A 1 70 ? 9.484 35.188 27.188 1 95.75 70 GLY A O 1
ATOM 495 N N . ARG A 1 71 ? 8.266 36.594 26.094 1 96.38 71 ARG A N 1
ATOM 496 C CA . ARG A 1 71 ? 7.035 35.844 25.922 1 96.38 71 ARG A CA 1
ATOM 497 C C . ARG A 1 71 ? 6.523 35.938 24.484 1 96.38 71 ARG A C 1
ATOM 499 O O . ARG A 1 71 ? 6.41 37.062 23.938 1 96.38 71 ARG A O 1
ATOM 506 N N . PHE A 1 72 ? 6.234 34.75 23.844 1 97.44 72 PHE A N 1
ATOM 507 C CA . PHE A 1 72 ? 5.871 34.719 22.422 1 97.44 72 PHE A CA 1
ATOM 508 C C . PHE A 1 72 ? 4.793 33.688 22.172 1 97.44 72 PHE A C 1
ATOM 510 O O . PHE A 1 72 ? 4.598 32.781 22.984 1 97.44 72 PHE A O 1
ATOM 517 N N . LEU A 1 73 ? 4.035 33.812 21.062 1 97.12 73 LEU A N 1
ATOM 518 C CA . LEU A 1 73 ? 3.348 32.656 20.484 1 97.12 73 LEU A CA 1
ATOM 519 C C . LEU A 1 73 ? 4.32 31.797 19.703 1 97.12 73 LEU A C 1
ATOM 521 O O . LEU A 1 73 ? 5.148 32.312 18.953 1 97.12 73 LEU A O 1
ATOM 525 N N . TYR A 1 74 ? 4.301 30.531 20 1 96.94 74 TYR A N 1
ATOM 526 C CA . TYR A 1 74 ? 5.164 29.547 19.344 1 96.94 74 TYR A CA 1
ATOM 527 C C . TYR A 1 74 ? 4.352 28.578 18.5 1 96.94 74 TYR A C 1
ATOM 529 O O . TYR A 1 74 ? 3.441 27.922 19 1 96.94 74 TYR A O 1
ATOM 537 N N . LEU A 1 75 ? 4.629 28.609 17.25 1 95.19 75 LEU A N 1
ATOM 538 C CA . LEU A 1 75 ? 3.941 27.688 16.344 1 95.19 75 LEU A CA 1
ATOM 539 C C . LEU A 1 75 ? 4.938 26.969 15.445 1 95.19 75 LEU A C 1
ATOM 541 O O . LEU A 1 75 ? 6.008 27.5 15.148 1 95.19 75 LEU A O 1
ATOM 545 N N . THR A 1 76 ? 4.645 25.75 15.062 1 95.81 76 THR A N 1
ATOM 546 C CA . THR A 1 76 ? 5.453 24.938 14.164 1 95.81 76 THR A CA 1
ATOM 547 C C . THR A 1 76 ? 4.621 24.438 12.984 1 95.81 76 THR A C 1
ATOM 549 O O . THR A 1 76 ? 3.406 24.266 13.109 1 95.81 76 THR A O 1
ATOM 552 N N . ALA A 1 77 ? 5.227 24.281 11.859 1 95.81 77 ALA A N 1
ATOM 553 C CA . ALA A 1 77 ? 4.613 23.781 10.625 1 95.81 77 ALA A CA 1
ATOM 554 C C . ALA A 1 77 ? 5.586 22.906 9.852 1 95.81 77 ALA A C 1
ATOM 556 O O . ALA A 1 77 ? 6.805 23 10.023 1 95.81 77 ALA A O 1
ATOM 557 N N . LEU A 1 78 ? 5.09 22.078 9.023 1 95.88 78 LEU A N 1
ATOM 558 C CA . LEU A 1 78 ? 5.941 21.281 8.148 1 95.88 78 LEU A CA 1
ATOM 559 C C . LEU A 1 78 ? 6.266 22.031 6.863 1 95.88 78 LEU A C 1
ATOM 561 O O . LEU A 1 78 ? 5.371 22.328 6.062 1 95.88 78 LEU A O 1
ATOM 565 N N . ARG A 1 79 ? 7.531 22.328 6.703 1 94.94 79 ARG A N 1
ATOM 566 C CA . ARG A 1 79 ? 7.996 22.922 5.449 1 94.94 79 ARG A CA 1
ATOM 567 C C . ARG A 1 79 ? 7.93 21.891 4.312 1 94.94 79 ARG A C 1
ATOM 569 O O . ARG A 1 79 ? 7.602 22.25 3.178 1 94.94 79 ARG A O 1
ATOM 576 N N . THR A 1 80 ? 8.273 20.672 4.613 1 93.75 80 THR A N 1
ATOM 577 C CA . THR A 1 80 ? 8.117 19.547 3.711 1 93.75 80 THR A CA 1
ATOM 578 C C . THR A 1 80 ? 7.234 18.469 4.344 1 93.75 80 THR A C 1
ATOM 580 O O . THR A 1 80 ? 7.121 18.391 5.57 1 93.75 80 THR A O 1
ATOM 583 N N . GLY A 1 81 ? 6.578 17.688 3.439 1 94.12 81 GLY A N 1
ATOM 584 C CA . GLY A 1 81 ? 5.715 16.625 3.936 1 94.12 81 GLY A CA 1
ATOM 585 C C . GLY A 1 81 ? 6.273 15.234 3.688 1 94.12 81 GLY A C 1
ATOM 586 O O . GLY A 1 81 ? 7.289 15.086 3.006 1 94.12 81 GLY A O 1
ATOM 587 N N . MET A 1 82 ? 5.672 14.266 4.266 1 94.38 82 MET A N 1
ATOM 588 C CA . MET A 1 82 ? 5.984 12.875 3.955 1 94.38 82 MET A CA 1
ATOM 589 C C . MET A 1 82 ? 5.285 12.43 2.672 1 94.38 82 MET A C 1
ATOM 591 O O . MET A 1 82 ? 5.793 11.57 1.949 1 94.38 82 MET A O 1
ATOM 595 N N . GLY A 1 83 ? 4.051 13.008 2.438 1 93.31 83 GLY A N 1
ATOM 596 C CA . GLY A 1 83 ? 3.293 12.695 1.236 1 93.31 83 GLY A CA 1
ATOM 597 C C . GLY A 1 83 ? 2.338 11.531 1.416 1 93.31 83 GLY A C 1
ATOM 598 O O . GLY A 1 83 ? 1.919 10.906 0.438 1 93.31 83 GLY A O 1
ATOM 599 N N . SER A 1 84 ? 2.029 11.141 2.646 1 92.75 84 SER A N 1
ATOM 600 C CA . SER A 1 84 ? 1.141 10.023 2.955 1 92.75 84 SER A CA 1
ATOM 601 C C . SER A 1 84 ? -0.157 10.508 3.592 1 92.75 84 SER A C 1
ATOM 603 O O . SER A 1 84 ? -0.138 11.117 4.664 1 92.75 84 SER A O 1
ATOM 605 N N . ALA A 1 85 ? -1.224 10.133 3.027 1 90.44 85 ALA A N 1
ATOM 606 C CA . ALA A 1 85 ? -2.525 10.523 3.562 1 90.44 85 ALA A CA 1
ATOM 607 C C . ALA A 1 85 ? -2.777 9.867 4.918 1 90.44 85 ALA A C 1
ATOM 609 O O . ALA A 1 85 ? -3.135 10.547 5.887 1 90.44 85 ALA A O 1
ATOM 610 N N . PRO A 1 86 ? -2.506 8.609 5.121 1 89 86 PRO A N 1
ATOM 611 C CA . PRO A 1 86 ? -2.787 7.984 6.418 1 89 86 PRO A CA 1
ATOM 612 C C . PRO A 1 86 ? -1.911 8.531 7.539 1 89 86 PRO A C 1
ATOM 614 O O . PRO A 1 86 ? -2.342 8.586 8.695 1 89 86 PRO A O 1
ATOM 617 N N . VAL A 1 87 ? -0.659 8.938 7.219 1 92.12 87 VAL A N 1
ATOM 618 C CA . VAL A 1 87 ? 0.248 9.406 8.266 1 92.12 87 VAL A CA 1
ATOM 619 C C . VAL A 1 87 ? -0.089 10.844 8.633 1 92.12 87 VAL A C 1
ATOM 621 O O . VAL A 1 87 ? 0.062 11.25 9.789 1 92.12 87 VAL A O 1
ATOM 624 N N . GLY A 1 88 ? -0.419 11.672 7.703 1 92.31 88 GLY A N 1
ATOM 625 C CA . GLY A 1 88 ? -0.944 13 7.969 1 92.31 88 GLY A CA 1
ATOM 626 C C . GLY A 1 88 ? 0.141 14.047 8.156 1 92.31 88 GLY A C 1
ATOM 627 O O . GLY A 1 88 ? -0.129 15.148 8.625 1 92.31 88 GLY A O 1
ATOM 628 N N . LEU A 1 89 ? 1.398 13.719 7.797 1 94.69 89 LEU A N 1
ATOM 629 C CA . LEU A 1 89 ? 2.48 14.695 7.828 1 94.69 89 LEU A CA 1
ATOM 630 C C . LEU A 1 89 ? 2.586 15.43 6.496 1 94.69 89 LEU A C 1
ATOM 632 O O . LEU A 1 89 ? 3.549 15.242 5.75 1 94.69 89 LEU A O 1
ATOM 636 N N . ASP A 1 90 ? 1.688 16.344 6.277 1 94.19 90 ASP A N 1
ATOM 637 C CA . ASP A 1 90 ? 1.581 17.062 5.012 1 94.19 90 ASP A CA 1
ATOM 638 C C . ASP A 1 90 ? 2.387 18.359 5.047 1 94.19 90 ASP A C 1
ATOM 640 O O . ASP A 1 90 ? 2.518 18.984 6.102 1 94.19 90 ASP A O 1
ATOM 644 N N . ARG A 1 91 ? 2.867 18.703 3.916 1 93.38 91 ARG A N 1
ATOM 645 C CA . ARG A 1 91 ? 3.393 20.062 3.762 1 93.38 91 ARG A CA 1
ATOM 646 C C . ARG A 1 91 ? 2.383 21.094 4.246 1 93.38 91 ARG A C 1
ATOM 648 O O . ARG A 1 91 ? 1.19 21 3.949 1 93.38 91 ARG A O 1
ATOM 655 N N . ALA A 1 92 ? 2.816 22.078 5.102 1 93.38 92 ALA A N 1
ATOM 656 C CA . ALA A 1 92 ? 2.055 23.219 5.609 1 93.38 92 ALA A CA 1
ATOM 657 C C . ALA A 1 92 ? 1.147 22.797 6.762 1 93.38 92 ALA A C 1
ATOM 659 O O . ALA A 1 92 ? 0.357 23.594 7.262 1 93.38 92 ALA A O 1
ATOM 660 N N . ALA A 1 93 ? 1.206 21.516 7.156 1 94.56 93 ALA A N 1
ATOM 661 C CA . ALA A 1 93 ? 0.5 21.141 8.375 1 94.56 93 ALA A CA 1
ATOM 662 C C . ALA A 1 93 ? 1.031 21.906 9.578 1 94.56 93 ALA A C 1
ATOM 664 O O . ALA A 1 93 ? 2.242 22.094 9.719 1 94.56 93 ALA A O 1
ATOM 665 N N . ILE A 1 94 ? 0.161 22.359 10.461 1 94.31 94 ILE A N 1
ATOM 666 C CA . ILE A 1 94 ? 0.578 23.125 11.633 1 94.31 94 ILE A CA 1
ATOM 667 C C . ILE A 1 94 ? 0.2 22.375 12.906 1 94.31 94 ILE A C 1
ATOM 669 O O . ILE A 1 94 ? -0.669 21.5 12.883 1 94.31 94 ILE A O 1
ATOM 673 N N . ARG A 1 95 ? 0.844 22.609 13.969 1 90.69 95 ARG A N 1
ATOM 674 C CA . ARG A 1 95 ? 0.514 22.078 15.289 1 90.69 95 ARG A CA 1
ATOM 675 C C . ARG A 1 95 ? -0.098 23.172 16.172 1 90.69 95 ARG A C 1
ATOM 677 O O . ARG A 1 95 ? -0.208 24.328 15.75 1 90.69 95 ARG A O 1
ATOM 684 N N . GLU A 1 96 ? -0.502 22.75 17.312 1 89.31 96 GLU A N 1
ATOM 685 C CA . GLU A 1 96 ? -1.144 23.672 18.25 1 89.31 96 GLU A CA 1
ATOM 686 C C . GLU A 1 96 ? -0.205 24.812 18.641 1 89.31 96 GLU A C 1
ATOM 688 O O . GLU A 1 96 ? 0.989 24.594 18.844 1 89.31 96 GLU A O 1
ATOM 693 N N . THR A 1 97 ? -0.778 25.969 18.688 1 94.31 97 THR A N 1
ATOM 694 C CA . THR A 1 97 ? -0.035 27.156 19.094 1 94.31 97 THR A CA 1
ATOM 695 C C . THR A 1 97 ? 0.166 27.172 20.609 1 94.31 97 THR A C 1
ATOM 697 O O . THR A 1 97 ? -0.756 26.859 21.375 1 94.31 97 THR A O 1
ATOM 700 N N . GLN A 1 98 ? 1.38 27.5 21.016 1 95.06 98 GLN A N 1
ATOM 701 C CA . GLN A 1 98 ? 1.712 27.594 22.438 1 95.06 98 GLN A CA 1
ATOM 702 C C . GLN A 1 98 ? 2.105 29.016 22.828 1 95.06 98 GLN A C 1
ATOM 704 O O . GLN A 1 98 ? 2.621 29.766 22 1 95.06 98 GLN A O 1
ATOM 709 N N . VAL A 1 99 ? 1.764 29.328 24.062 1 96.38 99 VAL A N 1
ATOM 710 C CA . VAL A 1 99 ? 2.426 30.5 24.656 1 96.38 99 VAL A CA 1
ATOM 711 C C . VAL A 1 99 ? 3.771 30.078 25.234 1 96.38 99 VAL A C 1
ATOM 713 O O . VAL A 1 99 ? 3.82 29.375 26.25 1 96.38 99 VAL A O 1
ATOM 716 N N . LEU A 1 100 ? 4.812 30.562 24.609 1 97.5 100 LEU A N 1
ATOM 717 C CA . LEU A 1 100 ? 6.16 30.156 25 1 97.5 100 LEU A CA 1
ATOM 718 C C . LEU A 1 100 ? 6.875 31.281 25.734 1 97.5 100 LEU A C 1
ATOM 720 O O . LEU A 1 100 ? 6.887 32.406 25.281 1 97.5 100 LEU A O 1
ATOM 724 N N . VAL A 1 101 ? 7.48 30.922 26.906 1 96.5 101 VAL A N 1
ATOM 725 C CA . VAL A 1 101 ? 8.266 31.875 27.688 1 96.5 101 VAL A CA 1
ATOM 726 C C . VAL A 1 101 ? 9.695 31.359 27.844 1 96.5 101 VAL A C 1
ATOM 728 O O . VAL A 1 101 ? 9.906 30.172 28.078 1 96.5 101 VAL A O 1
ATOM 731 N N . PHE A 1 102 ? 10.68 32.25 27.562 1 97.44 102 PHE A N 1
ATOM 732 C CA . PHE A 1 102 ? 12.062 31.953 27.953 1 97.44 102 PHE A CA 1
ATOM 733 C C . PHE A 1 102 ? 12.352 32.5 29.344 1 97.44 102 PHE A C 1
ATOM 735 O O . PHE A 1 102 ? 12.039 33.656 29.656 1 97.44 102 PHE A O 1
ATOM 742 N N . ARG A 1 103 ? 12.906 31.641 30.188 1 95.19 103 ARG A N 1
ATOM 743 C CA . ARG A 1 103 ? 13.188 31.984 31.578 1 95.19 103 ARG A CA 1
ATOM 744 C C . ARG A 1 103 ? 14.617 31.609 31.953 1 95.19 103 ARG A C 1
ATOM 746 O O . ARG A 1 103 ? 15.062 30.484 31.719 1 95.19 103 ARG A O 1
ATOM 753 N N . ARG A 1 104 ? 15.289 32.531 32.531 1 95.44 104 ARG A N 1
ATOM 754 C CA . ARG A 1 104 ? 16.625 32.25 33.031 1 95.44 104 ARG A CA 1
ATOM 755 C C . ARG A 1 104 ? 16.547 31.609 34.438 1 95.44 104 ARG A C 1
ATOM 757 O O . ARG A 1 104 ? 15.844 32.125 35.312 1 95.44 104 ARG A O 1
ATOM 764 N N . ILE A 1 105 ? 17.141 30.547 34.562 1 92.38 105 ILE A N 1
ATOM 765 C CA . ILE A 1 105 ? 17.328 29.891 35.844 1 92.38 105 ILE A CA 1
ATOM 766 C C . ILE A 1 105 ? 18.812 29.562 36.062 1 92.38 105 ILE A C 1
ATOM 768 O O . ILE A 1 105 ? 19.312 28.578 35.531 1 92.38 105 ILE A O 1
ATOM 772 N N . GLY A 1 106 ? 19.5 30.328 36.812 1 93.12 106 GLY A N 1
ATOM 773 C CA . GLY A 1 106 ? 20.938 30.156 37 1 93.12 106 GLY A CA 1
ATOM 774 C C . GLY A 1 106 ? 21.719 30.359 35.719 1 93.12 106 GLY A C 1
ATOM 775 O O . GLY A 1 106 ? 21.594 31.406 35.062 1 93.12 106 GLY A O 1
ATOM 776 N N . LYS A 1 107 ? 22.438 29.297 35.312 1 94.12 107 LYS A N 1
ATOM 777 C CA . LYS A 1 107 ? 23.281 29.406 34.125 1 94.12 107 LYS A CA 1
ATOM 778 C C . LYS A 1 107 ? 22.516 28.969 32.875 1 94.12 107 LYS A C 1
ATOM 780 O O . LYS A 1 107 ? 23.078 28.953 31.766 1 94.12 107 LYS A O 1
ATOM 785 N N . LYS A 1 108 ? 21.312 28.594 33.062 1 94.44 108 LYS A N 1
ATOM 786 C CA . LYS A 1 108 ? 20.531 28.062 31.953 1 94.44 108 LYS A CA 1
ATOM 787 C C . LYS A 1 108 ? 19.359 28.984 31.609 1 94.44 108 LYS A C 1
ATOM 789 O O . LYS A 1 108 ? 18.938 29.781 32.438 1 94.44 108 LYS A O 1
ATOM 794 N N . VAL A 1 109 ? 18.984 28.938 30.422 1 96.56 109 VAL A N 1
ATOM 795 C CA . VAL A 1 109 ? 17.688 29.453 29.953 1 96.56 109 VAL A CA 1
ATOM 796 C C . VAL A 1 109 ? 16.766 28.281 29.594 1 96.56 109 VAL A C 1
ATOM 798 O O . VAL A 1 109 ? 17.172 27.375 28.875 1 96.56 109 VAL A O 1
ATOM 801 N N . ILE A 1 110 ? 15.594 28.266 30.125 1 95.19 110 ILE A N 1
ATOM 802 C CA . ILE A 1 110 ? 14.625 27.234 29.766 1 95.19 110 ILE A CA 1
ATOM 803 C C . ILE A 1 110 ? 13.562 27.828 28.844 1 95.19 110 ILE A C 1
ATOM 805 O O . ILE A 1 110 ? 13.312 29.047 28.875 1 95.19 110 ILE A O 1
ATOM 809 N N . ALA A 1 111 ? 13.039 27.078 27.953 1 97 111 ALA A N 1
ATOM 810 C CA . ALA A 1 111 ? 11.797 27.359 27.234 1 97 111 ALA A CA 1
ATOM 811 C C . ALA A 1 111 ? 10.617 26.641 27.891 1 97 111 ALA A C 1
ATOM 813 O O . ALA A 1 111 ? 10.648 25.422 28.062 1 97 111 ALA A O 1
ATOM 814 N N . GLU A 1 112 ? 9.609 27.391 28.219 1 93.94 112 GLU A N 1
ATOM 815 C CA . GLU A 1 112 ? 8.461 26.859 28.953 1 93.94 112 GLU A CA 1
ATOM 816 C C . GLU A 1 112 ? 7.152 27.219 28.25 1 93.94 112 GLU A C 1
ATOM 818 O O . GLU A 1 112 ? 6.961 28.359 27.828 1 93.94 112 GLU A O 1
ATOM 823 N N . TYR A 1 113 ? 6.238 26.203 28.047 1 94.69 113 TYR A N 1
ATOM 824 C CA . TYR A 1 113 ? 4.867 26.484 27.641 1 94.69 113 TYR A CA 1
ATOM 825 C C . TYR A 1 113 ? 4.016 26.875 28.844 1 94.69 113 TYR A C 1
ATOM 827 O O . TYR A 1 113 ? 3.879 26.109 29.797 1 94.69 113 TYR A O 1
ATOM 835 N N . GLU A 1 114 ? 3.408 27.984 28.734 1 93.75 114 GLU A N 1
ATOM 836 C CA . GLU A 1 114 ? 2.457 28.406 29.766 1 93.75 114 GLU A CA 1
ATOM 837 C C . GLU A 1 114 ? 1.089 27.766 29.547 1 93.75 114 GLU A C 1
ATOM 839 O O . GLU A 1 114 ? 0.875 27.078 28.547 1 93.75 114 GLU A O 1
ATOM 844 N N . ASN A 1 115 ? 0.201 27.938 30.562 1 90.88 115 ASN A N 1
ATOM 845 C CA . ASN A 1 115 ? -1.1 27.281 30.531 1 90.88 115 ASN A CA 1
ATOM 846 C C . ASN A 1 115 ? -2.242 28.281 30.625 1 90.88 115 ASN A C 1
ATOM 848 O O . ASN A 1 115 ? -2.893 28.391 31.672 1 90.88 115 ASN A O 1
ATOM 852 N N . PRO A 1 116 ? -2.549 28.938 29.531 1 91.75 116 PRO A N 1
ATOM 853 C CA . PRO A 1 116 ? -3.572 29.984 29.594 1 91.75 116 PRO A CA 1
ATOM 854 C C . PRO A 1 116 ? -4.984 29.422 29.75 1 91.75 116 PRO A C 1
ATOM 856 O O . PRO A 1 116 ? -5.938 30.188 29.922 1 91.75 116 PRO A O 1
ATOM 859 N N . ARG A 1 117 ? -5.207 28.141 29.656 1 90.19 117 ARG A N 1
ATOM 860 C CA . ARG A 1 117 ? -6.512 27.5 29.75 1 90.19 117 ARG A CA 1
ATOM 861 C C . ARG A 1 117 ? -7.121 27.703 31.141 1 90.19 117 ARG A C 1
ATOM 863 O O . ARG A 1 117 ? -8.336 27.859 31.281 1 90.19 117 ARG A O 1
ATOM 870 N N . PHE A 1 118 ? -6.34 27.719 32.219 1 88.25 118 PHE A N 1
ATOM 871 C CA . PHE A 1 118 ? -6.766 27.875 33.594 1 88.25 118 PHE A CA 1
ATOM 872 C C . PHE A 1 118 ? -6.414 29.266 34.125 1 88.25 118 PHE A C 1
ATOM 874 O O . PHE A 1 118 ? -5.234 29.594 34.25 1 88.25 118 PHE A O 1
ATOM 881 N N . ARG A 1 119 ? -7.402 30.047 34.406 1 92.38 119 ARG A N 1
ATOM 882 C CA . ARG A 1 119 ? -7.129 31.453 34.719 1 92.38 119 ARG A CA 1
ATOM 883 C C . ARG A 1 119 ? -8.125 31.984 35.719 1 92.38 119 ARG A C 1
ATOM 885 O O . ARG A 1 119 ? -9.055 31.281 36.125 1 92.38 119 ARG A O 1
ATOM 892 N N . ALA A 1 120 ? -7.816 33.125 36.25 1 91.19 120 ALA A N 1
ATOM 893 C CA . ALA A 1 120 ? -8.711 33.938 37.062 1 91.19 120 ALA A CA 1
ATOM 894 C C . ALA A 1 120 ? -8.742 35.375 36.5 1 91.19 120 ALA A C 1
ATOM 896 O O . ALA A 1 120 ? -8.188 36.281 37.125 1 91.19 120 ALA A O 1
ATOM 897 N N . ALA A 1 121 ? -9.461 35.531 35.438 1 85.19 121 ALA A N 1
ATOM 898 C CA . ALA A 1 121 ? -9.43 36.781 34.688 1 85.19 121 ALA A CA 1
ATOM 899 C C . ALA A 1 121 ? -10.102 37.906 35.469 1 85.19 121 ALA A C 1
ATOM 901 O O . ALA A 1 121 ? -11.203 37.719 36 1 85.19 121 ALA A O 1
ATOM 902 N N . GLY A 1 122 ? -9.477 39.031 35.531 1 83.56 122 GLY A N 1
ATOM 903 C CA . GLY A 1 122 ? -10.039 40.188 36.156 1 83.56 122 GLY A CA 1
ATOM 904 C C . GLY A 1 122 ? -9.984 40.156 37.688 1 83.56 122 GLY A C 1
ATOM 905 O O . GLY A 1 122 ? -10.297 41.125 38.344 1 83.56 122 GLY A O 1
ATOM 906 N N . ALA A 1 123 ? -9.633 39.094 38.188 1 89.94 123 ALA A N 1
ATOM 907 C CA . ALA A 1 123 ? -9.539 38.969 39.625 1 89.94 123 ALA A CA 1
ATOM 908 C C . ALA A 1 123 ? -8.312 39.688 40.156 1 89.94 123 ALA A C 1
ATOM 910 O O . ALA A 1 123 ? -7.43 40.094 39.406 1 89.94 123 ALA A O 1
ATOM 911 N N . PRO A 1 124 ? -8.344 39.875 41.5 1 90.56 124 PRO A N 1
ATOM 912 C CA . PRO A 1 124 ? -7.137 40.469 42.094 1 90.56 124 PRO A CA 1
ATOM 913 C C . PRO A 1 124 ? -5.898 39.594 41.906 1 90.56 124 PRO A C 1
ATOM 915 O O . PRO A 1 124 ? -6.016 38.375 41.719 1 90.56 124 PRO A O 1
ATOM 918 N N . ALA A 1 125 ? -4.754 40.188 41.969 1 88.94 125 ALA A N 1
ATOM 919 C CA . ALA A 1 125 ? -3.467 39.562 41.625 1 88.94 125 ALA A CA 1
ATOM 920 C C . ALA A 1 125 ? -3.25 38.281 42.406 1 88.94 125 ALA A C 1
ATOM 922 O O . ALA A 1 125 ? -2.797 37.281 41.812 1 88.94 125 ALA A O 1
ATOM 923 N N . PRO A 1 126 ? -3.578 38.281 43.625 1 89.5 126 PRO A N 1
ATOM 924 C CA . PRO A 1 126 ? -3.338 37 44.312 1 89.5 126 PRO A CA 1
ATOM 925 C C . PRO A 1 126 ? -4.168 35.875 43.75 1 89.5 126 PRO A C 1
ATOM 927 O O . PRO A 1 126 ? -3.697 34.719 43.688 1 89.5 126 PRO A O 1
ATOM 930 N N . GLU A 1 127 ? -5.359 36.125 43.375 1 90.12 127 GLU A N 1
ATOM 931 C CA . GLU A 1 127 ? -6.223 35.125 42.781 1 90.12 127 GLU A CA 1
ATOM 932 C C . GLU A 1 127 ? -5.695 34.688 41.406 1 90.12 127 GLU A C 1
ATOM 934 O O . GLU A 1 127 ? -5.754 33.5 41.062 1 90.12 127 GLU A O 1
ATOM 939 N N . GLN A 1 128 ? -5.227 35.594 40.719 1 90.88 128 GLN A N 1
ATOM 940 C CA . GLN A 1 128 ? -4.633 35.281 39.406 1 90.88 128 GLN A CA 1
ATOM 941 C C . GLN A 1 128 ? -3.402 34.406 39.594 1 90.88 128 GLN A C 1
ATOM 943 O O . GLN A 1 128 ? -3.225 33.438 38.844 1 90.88 128 GLN A O 1
ATOM 948 N N . THR A 1 129 ? -2.621 34.75 40.531 1 87.69 129 THR A N 1
ATOM 949 C CA . THR A 1 129 ? -1.422 33.969 40.812 1 87.69 129 THR A CA 1
ATOM 950 C C . THR A 1 129 ? -1.787 32.562 41.25 1 87.69 129 THR A C 1
ATOM 952 O O . THR A 1 129 ? -1.17 31.594 40.812 1 87.69 129 THR A O 1
ATOM 955 N N . ALA A 1 130 ? -2.77 32.469 42.031 1 86.81 130 ALA A N 1
ATOM 956 C CA . ALA A 1 130 ? -3.199 31.172 42.531 1 86.81 130 ALA A CA 1
ATOM 957 C C . ALA A 1 130 ? -3.693 30.281 41.375 1 86.81 130 ALA A C 1
ATOM 959 O O . ALA A 1 130 ? -3.395 29.094 41.344 1 86.81 130 ALA A O 1
ATOM 960 N N . ALA A 1 131 ? -4.5 30.812 40.531 1 88.44 131 ALA A N 1
ATOM 961 C CA . ALA A 1 131 ? -5.016 30.062 39.406 1 88.44 131 ALA A CA 1
ATOM 962 C C . ALA A 1 131 ? -3.877 29.578 38.5 1 88.44 131 ALA A C 1
ATOM 964 O O . ALA A 1 131 ? -3.885 28.438 38.031 1 88.44 131 ALA A O 1
ATOM 965 N N . ARG A 1 132 ? -2.945 30.438 38.25 1 87.88 132 ARG A N 1
ATOM 966 C CA . ARG A 1 132 ? -1.802 30.094 37.406 1 87.88 132 ARG A CA 1
ATOM 967 C C . ARG A 1 132 ? -0.956 29 38.031 1 87.88 132 ARG A C 1
ATOM 969 O O . ARG A 1 132 ? -0.542 28.047 37.375 1 87.88 132 ARG A O 1
ATOM 976 N N . GLU A 1 133 ? -0.738 29.078 39.281 1 86.25 133 GLU A N 1
ATOM 977 C CA . GLU A 1 133 ? 0.191 28.188 40 1 86.25 133 GLU A CA 1
ATOM 978 C C . GLU A 1 133 ? -0.476 26.875 40.375 1 86.25 133 GLU A C 1
ATOM 980 O O . GLU A 1 133 ? 0.203 25.906 40.719 1 86.25 133 GLU A O 1
ATOM 985 N N . ALA A 1 134 ? -1.779 26.859 40.25 1 87.31 134 ALA A N 1
ATOM 986 C CA . ALA A 1 134 ? -2.514 25.641 40.594 1 87.31 134 ALA A CA 1
ATOM 987 C C . ALA A 1 134 ? -2.375 24.594 39.469 1 87.31 134 ALA A C 1
ATOM 989 O O . ALA A 1 134 ? -2.65 23.406 39.719 1 87.31 134 ALA A O 1
ATOM 990 N N . PHE A 1 135 ? -1.967 24.891 38.312 1 89.5 135 PHE A N 1
ATOM 991 C CA . PHE A 1 135 ? -1.943 23.969 37.188 1 89.5 135 PHE A CA 1
ATOM 992 C C . PHE A 1 135 ? -0.54 23.875 36.594 1 89.5 135 PHE A C 1
ATOM 994 O O . PHE A 1 135 ? 0.219 24.844 36.625 1 89.5 135 PHE A O 1
ATOM 1001 N N . ALA A 1 136 ? -0.188 22.75 36.062 1 84.56 136 ALA A N 1
ATOM 1002 C CA . ALA A 1 136 ? 1.152 22.438 35.562 1 84.56 136 ALA A CA 1
ATOM 1003 C C . ALA A 1 136 ? 1.465 23.219 34.312 1 84.56 136 ALA A C 1
ATOM 1005 O O . ALA A 1 136 ? 0.564 23.516 33.5 1 84.56 136 ALA A O 1
ATOM 1006 N N . THR A 1 137 ? 2.705 23.641 34.094 1 88.69 137 THR A N 1
ATOM 1007 C CA . THR A 1 137 ? 3.295 24.125 32.844 1 88.69 137 THR A CA 1
ATOM 1008 C C . THR A 1 137 ? 4.266 23.094 32.281 1 88.69 137 THR A C 1
ATOM 1010 O O . THR A 1 137 ? 4.418 22 32.844 1 88.69 137 THR A O 1
ATOM 1013 N N . SER A 1 138 ? 4.793 23.266 31.109 1 91.38 138 SER A N 1
ATOM 1014 C CA . SER A 1 138 ? 5.715 22.297 30.516 1 91.38 138 SER A CA 1
ATOM 1015 C C . SER A 1 138 ? 7.043 22.953 30.156 1 91.38 138 SER A C 1
ATOM 1017 O O . SER A 1 138 ? 7.102 23.812 29.266 1 91.38 138 SER A O 1
ATOM 1019 N N . THR A 1 139 ? 8.141 22.609 30.859 1 92 139 THR A N 1
ATOM 1020 C CA . THR A 1 139 ? 9.492 22.922 30.391 1 92 139 THR A CA 1
ATOM 1021 C C . THR A 1 139 ? 9.898 22 29.234 1 92 139 THR A C 1
ATOM 1023 O O . THR A 1 139 ? 10.047 20.797 29.438 1 92 139 THR A O 1
ATOM 1026 N N . VAL A 1 140 ? 10.117 22.562 28.078 1 95 140 VAL A N 1
ATOM 1027 C CA . VAL A 1 140 ? 10.273 21.688 26.922 1 95 140 VAL A CA 1
ATOM 1028 C C . VAL A 1 140 ? 11.734 21.688 26.469 1 95 140 VAL A C 1
ATOM 1030 O O . VAL A 1 140 ? 12.125 20.875 25.625 1 95 140 VAL A O 1
ATOM 1033 N N . TRP A 1 141 ? 12.539 22.562 26.984 1 95.94 141 TRP A N 1
ATOM 1034 C CA . TRP A 1 141 ? 13.93 22.656 26.547 1 95.94 141 TRP A CA 1
ATOM 1035 C C . TRP A 1 141 ? 14.758 23.469 27.531 1 95.94 141 TRP A C 1
ATOM 1037 O O . TRP A 1 141 ? 14.227 24.344 28.219 1 95.94 141 TRP A O 1
ATOM 1047 N N . ALA A 1 142 ? 16.031 23.203 27.625 1 94.12 142 ALA A N 1
ATOM 1048 C CA . ALA A 1 142 ? 17 23.969 28.406 1 94.12 142 ALA A CA 1
ATOM 1049 C C . ALA A 1 142 ? 18.312 24.125 27.641 1 94.12 142 ALA A C 1
ATOM 1051 O O . ALA A 1 142 ? 18.781 23.188 26.984 1 94.12 142 ALA A O 1
ATOM 1052 N N . GLY A 1 143 ? 18.812 25.312 27.609 1 95.12 143 GLY A N 1
ATOM 1053 C CA . GLY A 1 143 ? 20.109 25.594 27.031 1 95.12 143 GLY A CA 1
ATOM 1054 C C . GLY A 1 143 ? 20.984 26.469 27.922 1 95.12 143 GLY A C 1
ATOM 1055 O O . GLY A 1 143 ? 20.469 27.203 28.766 1 95.12 143 GLY A O 1
ATOM 1056 N N . GLU A 1 144 ? 22.281 26.453 27.719 1 93.38 144 GLU A N 1
ATOM 1057 C CA . GLU A 1 144 ? 23.203 27.25 28.516 1 93.38 144 GLU A CA 1
ATOM 1058 C C . GLU A 1 144 ? 23.297 28.672 28 1 93.38 144 GLU A C 1
ATOM 1060 O O . GLU A 1 144 ? 23.281 28.906 26.797 1 93.38 144 GLU A O 1
ATOM 1065 N N . VAL A 1 145 ? 23.375 29.609 29 1 93.44 145 VAL A N 1
ATOM 1066 C CA . VAL A 1 145 ? 23.656 30.984 28.625 1 93.44 145 VAL A CA 1
ATOM 1067 C C . VAL A 1 145 ? 25.047 31.078 28 1 93.44 145 VAL A C 1
ATOM 1069 O O . VAL A 1 145 ? 26.047 30.75 28.641 1 93.44 145 VAL A O 1
ATOM 1072 N N . ALA A 1 146 ? 25.078 31.484 26.781 1 94.5 146 ALA A N 1
ATOM 1073 C CA . ALA A 1 146 ? 26.328 31.562 26.047 1 94.5 146 ALA A CA 1
ATOM 1074 C C . ALA A 1 146 ? 27.078 32.844 26.375 1 94.5 146 ALA A C 1
ATOM 1076 O O . ALA A 1 146 ? 28.312 32.906 26.234 1 94.5 146 ALA A O 1
ATOM 1077 N N . GLY A 1 147 ? 26.297 33.969 26.766 1 93 147 GLY A N 1
ATOM 1078 C CA . GLY A 1 147 ? 26.875 35.25 27.094 1 93 147 GLY A CA 1
ATOM 1079 C C . GLY A 1 147 ? 25.828 36.281 27.484 1 93 147 GLY A C 1
ATOM 1080 O O . GLY A 1 147 ? 24.625 36.031 27.375 1 93 147 GLY A O 1
ATOM 1081 N N . THR A 1 148 ? 26.359 37.344 28.062 1 92.38 148 THR A N 1
ATOM 1082 C CA . THR A 1 148 ? 25.531 38.5 28.406 1 92.38 148 THR A CA 1
ATOM 1083 C C . THR A 1 148 ? 26.031 39.75 27.719 1 92.38 148 THR A C 1
ATOM 1085 O O . THR A 1 148 ? 27.219 40.062 27.766 1 92.38 148 THR A O 1
ATOM 1088 N N . GLU A 1 149 ? 25.078 40.344 27.109 1 91.62 149 GLU A N 1
ATOM 1089 C CA . GLU A 1 149 ? 25.422 41.562 26.406 1 91.62 149 GLU A CA 1
ATOM 1090 C C . GLU A 1 149 ? 25.469 42.75 27.375 1 91.62 149 GLU A C 1
ATOM 1092 O O . GLU A 1 149 ? 25.047 42.656 28.516 1 91.62 149 GLU A O 1
ATOM 1097 N N . GLY A 1 150 ? 26 43.938 26.891 1 87.38 150 GLY A N 1
ATOM 1098 C CA . GLY A 1 150 ? 26.219 45.125 27.719 1 87.38 150 GLY A CA 1
ATOM 1099 C C . GLY A 1 150 ? 24.938 45.688 28.297 1 87.38 150 GLY A C 1
ATOM 1100 O O . GLY A 1 150 ? 24.953 46.25 29.375 1 87.38 150 GLY A O 1
ATOM 1101 N N . ASP A 1 151 ? 23.875 45.531 27.656 1 90.69 151 ASP A N 1
ATOM 1102 C CA . ASP A 1 151 ? 22.594 46.094 28.109 1 90.69 151 ASP A CA 1
ATOM 1103 C C . ASP A 1 151 ? 21.812 45.062 28.922 1 90.69 151 ASP A C 1
ATOM 1105 O O . ASP A 1 151 ? 20.641 45.281 29.234 1 90.69 151 ASP A O 1
ATOM 1109 N N . GLY A 1 152 ? 22.453 43.938 29.156 1 91.62 152 GLY A N 1
ATOM 1110 C CA . GLY A 1 152 ? 21.828 42.938 30.016 1 91.62 152 GLY A CA 1
ATOM 1111 C C . GLY A 1 152 ? 21.141 41.812 29.25 1 91.62 152 GLY A C 1
ATOM 1112 O O . GLY A 1 152 ? 20.734 40.812 29.828 1 91.62 152 GLY A O 1
ATOM 1113 N N . ARG A 1 153 ? 21.047 41.906 28.047 1 95.38 153 ARG A N 1
ATOM 1114 C CA . ARG A 1 153 ? 20.469 40.844 27.219 1 95.38 153 ARG A CA 1
ATOM 1115 C C . ARG A 1 153 ? 21.297 39.562 27.328 1 95.38 153 ARG A C 1
ATOM 1117 O O . ARG A 1 153 ? 22.516 39.625 27.484 1 95.38 153 ARG A O 1
ATOM 1124 N N . ILE A 1 154 ? 20.672 38.438 27.234 1 95.69 154 ILE A N 1
ATOM 1125 C CA . ILE A 1 154 ? 21.359 37.156 27.359 1 95.69 154 ILE A CA 1
ATOM 1126 C C . ILE A 1 154 ? 21.297 36.406 26.047 1 95.69 154 ILE A C 1
ATOM 1128 O O . ILE A 1 154 ? 20.281 36.438 25.344 1 95.69 154 ILE A O 1
ATOM 1132 N N . LEU A 1 155 ? 22.453 35.812 25.703 1 96.81 155 LEU A N 1
ATOM 1133 C CA . LEU A 1 155 ? 22.562 35.031 24.484 1 96.81 155 LEU A CA 1
ATOM 1134 C C . LEU A 1 155 ? 22.391 33.531 24.766 1 96.81 155 LEU A C 1
ATOM 1136 O O . LEU A 1 155 ? 23 33 25.703 1 96.81 155 LEU A O 1
ATOM 1140 N N . VAL A 1 156 ? 21.562 32.875 24 1 96.69 156 VAL A N 1
ATOM 1141 C CA . VAL A 1 156 ? 21.359 31.438 24.141 1 96.69 156 VAL A CA 1
ATOM 1142 C C . VAL A 1 156 ? 21.297 30.781 22.766 1 96.69 156 VAL A C 1
ATOM 1144 O O . VAL A 1 156 ? 20.672 31.312 21.844 1 96.69 156 VAL A O 1
ATOM 1147 N N . ASP A 1 157 ? 22.062 29.672 22.516 1 96.88 157 ASP A N 1
ATOM 1148 C CA . ASP A 1 157 ? 22 28.906 21.281 1 96.88 157 ASP A CA 1
ATOM 1149 C C . ASP A 1 157 ? 20.781 28 21.25 1 96.88 157 ASP A C 1
ATOM 1151 O O . ASP A 1 157 ? 20.688 27.047 22.031 1 96.88 157 ASP A O 1
ATOM 1155 N N . ILE A 1 158 ? 19.891 28.219 20.266 1 97.44 158 ILE A N 1
ATOM 1156 C CA . ILE A 1 158 ? 18.625 27.5 20.312 1 97.44 158 ILE A CA 1
ATOM 1157 C C . ILE A 1 158 ? 18.625 26.375 19.266 1 97.44 158 ILE A C 1
ATOM 1159 O O . ILE A 1 158 ? 17.562 25.812 18.969 1 97.44 158 ILE A O 1
ATOM 1163 N N . ALA A 1 159 ? 19.766 26 18.688 1 96.25 159 ALA A N 1
ATOM 1164 C CA . ALA A 1 159 ? 19.828 24.969 17.656 1 96.25 159 ALA A CA 1
ATOM 1165 C C . ALA A 1 159 ? 19.203 23.656 18.141 1 96.25 159 ALA A C 1
ATOM 1167 O O . ALA A 1 159 ? 18.422 23.047 17.422 1 96.25 159 ALA A O 1
ATOM 1168 N N . SER A 1 160 ? 19.531 23.266 19.344 1 95.19 160 SER A N 1
ATOM 1169 C CA . SER A 1 160 ? 19.016 22 19.859 1 95.19 160 SER A CA 1
ATOM 1170 C C . SER A 1 160 ? 17.531 22.094 20.188 1 95.19 160 SER A C 1
ATOM 1172 O O . SER A 1 160 ? 16.828 21.078 20.234 1 95.19 160 SER A O 1
ATOM 1174 N N . PHE A 1 161 ? 17.031 23.281 20.578 1 96 161 PHE A N 1
ATOM 1175 C CA . PHE A 1 161 ? 15.609 23.5 20.766 1 96 161 PHE A CA 1
ATOM 1176 C C . PHE A 1 161 ? 14.836 23.188 19.484 1 96 161 PHE A C 1
ATOM 1178 O O . PHE A 1 161 ? 13.758 22.609 19.531 1 96 161 PHE A O 1
ATOM 1185 N N . LEU A 1 162 ? 15.398 23.469 18.312 1 97.38 162 LEU A N 1
ATOM 1186 C CA . LEU A 1 162 ? 14.727 23.422 17.016 1 97.38 162 LEU A CA 1
ATOM 1187 C C . LEU A 1 162 ? 14.664 22 16.484 1 97.38 162 LEU A C 1
ATOM 1189 O O . LEU A 1 162 ? 13.852 21.703 15.602 1 97.38 162 LEU A O 1
ATOM 1193 N N . THR A 1 163 ? 15.453 21.047 16.922 1 96.44 163 THR A N 1
ATOM 1194 C CA . THR A 1 163 ? 15.523 19.703 16.359 1 96.44 163 THR A CA 1
ATOM 1195 C C . THR A 1 163 ? 14.578 18.75 17.078 1 96.44 163 THR A C 1
ATOM 1197 O O . THR A 1 163 ? 14.469 17.578 16.719 1 96.44 163 THR A O 1
ATOM 1200 N N . ARG A 1 164 ? 13.852 19.219 18.062 1 93.88 164 ARG A N 1
ATOM 1201 C CA . ARG A 1 164 ? 12.914 18.391 18.812 1 93.88 164 ARG A CA 1
ATOM 1202 C C . ARG A 1 164 ? 11.758 17.938 17.938 1 93.88 164 ARG A C 1
ATOM 1204 O O . ARG A 1 164 ? 11.352 18.656 17.031 1 93.88 164 ARG A O 1
ATOM 1211 N N . ASP A 1 165 ? 11.289 16.75 18.203 1 95.19 165 ASP A N 1
ATOM 1212 C CA . ASP A 1 165 ? 10.109 16.266 17.484 1 95.19 165 ASP A CA 1
ATOM 1213 C C . ASP A 1 165 ? 8.836 16.938 17.984 1 95.19 165 ASP A C 1
ATOM 1215 O O . ASP A 1 165 ? 7.953 16.281 18.531 1 95.19 165 ASP A O 1
ATOM 1219 N N . VAL A 1 166 ? 8.719 18.172 17.75 1 93.5 166 VAL A N 1
ATOM 1220 C CA . VAL A 1 166 ? 7.594 18.953 18.234 1 93.5 166 VAL A CA 1
ATOM 1221 C C . VAL A 1 166 ? 6.348 18.656 17.406 1 93.5 166 VAL A C 1
ATOM 1223 O O . VAL A 1 166 ? 5.223 18.891 17.859 1 93.5 166 VAL A O 1
ATOM 1226 N N . MET A 1 167 ? 6.508 18.188 16.172 1 94.5 167 MET A N 1
ATOM 1227 C CA . MET A 1 167 ? 5.379 17.875 15.297 1 94.5 167 MET A CA 1
ATOM 1228 C C . MET A 1 167 ? 4.742 16.547 15.672 1 94.5 167 MET A C 1
ATOM 1230 O O . MET A 1 167 ? 3.65 16.219 15.203 1 94.5 167 MET A O 1
ATOM 1234 N N . GLY A 1 168 ? 5.371 15.766 16.547 1 95 168 GLY A N 1
ATOM 1235 C CA . GLY A 1 168 ? 4.883 14.438 16.859 1 95 168 GLY A CA 1
ATOM 1236 C C . GLY A 1 168 ? 4.957 13.477 15.695 1 95 168 GLY A C 1
ATOM 1237 O O . GLY A 1 168 ? 4.035 12.688 15.477 1 95 168 GLY A O 1
ATOM 1238 N N . ALA A 1 169 ? 6 13.586 14.914 1 95.94 169 ALA A N 1
ATOM 1239 C CA . ALA A 1 169 ? 6.133 12.773 13.711 1 95.94 169 ALA A CA 1
ATOM 1240 C C . ALA A 1 169 ? 6.219 11.289 14.055 1 95.94 169 ALA A C 1
ATOM 1242 O O . ALA A 1 169 ? 5.586 10.453 13.398 1 95.94 169 ALA A O 1
ATOM 1243 N N . ALA A 1 170 ? 7.031 10.922 15.047 1 94.88 170 ALA A N 1
ATOM 1244 C CA . ALA A 1 170 ? 7.145 9.523 15.453 1 94.88 170 ALA A CA 1
ATOM 1245 C C . ALA A 1 170 ? 5.781 8.953 15.836 1 94.88 170 ALA A C 1
ATOM 1247 O O . ALA A 1 170 ? 5.438 7.84 15.438 1 94.88 170 ALA A O 1
ATOM 1248 N N . ASP A 1 171 ? 5.027 9.688 16.609 1 91.5 171 ASP A N 1
ATOM 1249 C CA . ASP A 1 171 ? 3.697 9.258 17.031 1 91.5 171 ASP A CA 1
ATOM 1250 C C . ASP A 1 171 ? 2.768 9.109 15.82 1 91.5 171 ASP A C 1
ATOM 1252 O O . ASP A 1 171 ? 1.97 8.172 15.758 1 91.5 171 ASP A O 1
ATOM 1256 N N . ALA A 1 172 ? 2.801 10.117 14.938 1 94.06 172 ALA A N 1
ATOM 1257 C CA . ALA A 1 172 ? 1.973 10.055 13.742 1 94.06 172 ALA A CA 1
ATOM 1258 C C . ALA A 1 172 ? 2.279 8.805 12.922 1 94.06 172 ALA A C 1
ATOM 1260 O O . ALA A 1 172 ? 1.364 8.125 12.445 1 94.06 172 ALA A O 1
ATOM 1261 N N . LEU A 1 173 ? 3.541 8.5 12.711 1 95.31 173 LEU A N 1
ATOM 1262 C CA . LEU A 1 173 ? 3.963 7.297 12 1 95.31 173 LEU A CA 1
ATOM 1263 C C . LEU A 1 173 ? 3.453 6.039 12.703 1 95.31 173 LEU A C 1
ATOM 1265 O O . LEU A 1 173 ? 2.873 5.16 12.062 1 95.31 173 LEU A O 1
ATOM 1269 N N . LYS A 1 174 ? 3.637 5.988 13.984 1 91.25 174 LYS A N 1
ATOM 1270 C CA . LYS A 1 174 ? 3.15 4.855 14.766 1 91.25 174 LYS A CA 1
ATOM 1271 C C . LYS A 1 174 ? 1.638 4.707 14.633 1 91.25 174 LYS A C 1
ATOM 1273 O O . LYS A 1 174 ? 1.13 3.596 14.477 1 91.25 174 LYS A O 1
ATOM 1278 N N . GLY A 1 175 ? 0.977 5.824 14.711 1 90.75 175 GLY A N 1
ATOM 1279 C CA . GLY A 1 175 ? -0.475 5.812 14.609 1 90.75 175 GLY A CA 1
ATOM 1280 C C . GLY A 1 175 ? -0.979 5.301 13.273 1 90.75 175 GLY A C 1
ATOM 1281 O O . GLY A 1 175 ? -2.082 4.754 13.188 1 90.75 175 GLY A O 1
ATOM 1282 N N . ALA A 1 176 ? -0.221 5.449 12.234 1 91.81 176 ALA A N 1
ATOM 1283 C CA . ALA A 1 176 ? -0.576 4.965 10.906 1 91.81 176 ALA A CA 1
ATOM 1284 C C . ALA A 1 176 ? -0.028 3.561 10.672 1 91.81 176 ALA A C 1
ATOM 1286 O O . ALA A 1 176 ? 0.092 3.119 9.523 1 91.81 176 ALA A O 1
ATOM 1287 N N . ASP A 1 177 ? 0.45 2.891 11.68 1 90.62 177 ASP A N 1
ATOM 1288 C CA . ASP A 1 177 ? 0.957 1.521 11.68 1 90.62 177 ASP A CA 1
ATOM 1289 C C . ASP A 1 177 ? 2.305 1.438 10.969 1 90.62 177 ASP A C 1
ATOM 1291 O O . ASP A 1 177 ? 2.625 0.419 10.352 1 90.62 177 ASP A O 1
ATOM 1295 N N . GLU A 1 178 ? 2.918 2.609 10.781 1 93.69 178 GLU A N 1
ATOM 1296 C CA . GLU A 1 178 ? 4.34 2.635 10.438 1 93.69 178 GLU A CA 1
ATOM 1297 C C . GLU A 1 178 ? 5.207 2.535 11.688 1 93.69 178 GLU A C 1
ATOM 1299 O O . GLU A 1 178 ? 5.676 3.549 12.211 1 93.69 178 GLU A O 1
ATOM 1304 N N . LYS A 1 179 ? 5.598 1.388 12.156 1 91.5 179 LYS A N 1
ATOM 1305 C CA . LYS A 1 179 ? 6.098 1.159 13.508 1 91.5 179 LYS A CA 1
ATOM 1306 C C . LYS A 1 179 ? 7.605 1.361 13.586 1 91.5 179 LYS A C 1
ATOM 1308 O O . LYS A 1 179 ? 8.305 1.214 12.578 1 91.5 179 LYS A O 1
ATOM 1313 N N . GLY A 1 180 ? 8.023 1.855 14.75 1 92.75 180 GLY A N 1
ATOM 1314 C CA . GLY A 1 180 ? 9.438 1.747 15.094 1 92.75 180 GLY A CA 1
ATOM 1315 C C . GLY A 1 180 ? 10.219 3.01 14.797 1 92.75 180 GLY A C 1
ATOM 1316 O O . GLY A 1 180 ? 11.406 3.105 15.133 1 92.75 180 GLY A O 1
ATOM 1317 N N . TYR A 1 181 ? 9.648 3.98 14.258 1 94.38 181 TYR A N 1
ATOM 1318 C CA . TYR A 1 181 ? 10.414 5.168 13.883 1 94.38 181 TYR A CA 1
ATOM 1319 C C . TYR A 1 181 ? 10.758 6.004 15.102 1 94.38 181 TYR A C 1
ATOM 1321 O O . TYR A 1 181 ? 9.898 6.266 15.945 1 94.38 181 TYR A O 1
ATOM 1329 N N . ARG A 1 182 ? 11.984 6.434 15.18 1 96 182 ARG A N 1
ATOM 1330 C CA . ARG A 1 182 ? 12.5 7.328 16.203 1 96 182 ARG A CA 1
ATOM 1331 C C . ARG A 1 182 ? 13.414 8.391 15.602 1 96 182 ARG A C 1
ATOM 1333 O O . ARG A 1 182 ? 14.07 8.148 14.586 1 96 182 ARG A O 1
ATOM 1340 N N . LEU A 1 183 ? 13.375 9.562 16.219 1 96.19 183 LEU A N 1
ATOM 1341 C CA . LEU A 1 183 ? 14.258 10.641 15.766 1 96.19 183 LEU A CA 1
ATOM 1342 C C . LEU A 1 183 ? 15.719 10.234 15.891 1 96.19 183 LEU A C 1
ATOM 1344 O O . LEU A 1 183 ? 16.125 9.656 16.906 1 96.19 183 LEU A O 1
ATOM 1348 N N . VAL A 1 184 ? 16.562 10.461 14.773 1 95.75 184 VAL A N 1
ATOM 1349 C CA . VAL A 1 184 ? 18 10.195 14.766 1 95.75 184 VAL A CA 1
ATOM 1350 C C . VAL A 1 184 ? 18.766 11.5 14.984 1 95.75 184 VAL A C 1
ATOM 1352 O O . VAL A 1 184 ? 18.938 12.281 14.047 1 95.75 184 VAL A O 1
ATOM 1355 N N . PRO A 1 185 ? 19.328 11.766 16.172 1 92.75 185 PRO A N 1
ATOM 1356 C CA . PRO A 1 185 ? 19.969 13.047 16.484 1 92.75 185 PRO A CA 1
ATOM 1357 C C . PRO A 1 185 ? 21.094 13.383 15.508 1 92.75 185 PRO A C 1
ATOM 1359 O O . PRO A 1 185 ? 21.188 14.516 15.039 1 92.75 185 PRO A O 1
ATOM 1362 N N . ASP A 1 186 ? 21.859 12.406 15.062 1 92.12 186 ASP A N 1
ATOM 1363 C CA . ASP A 1 186 ? 23.031 12.648 14.227 1 92.12 186 ASP A CA 1
ATOM 1364 C C . ASP A 1 186 ? 22.625 13.047 12.812 1 92.12 186 ASP A C 1
ATOM 1366 O O . ASP A 1 186 ? 23.422 13.609 12.062 1 92.12 186 ASP A O 1
ATOM 1370 N N . LEU A 1 187 ? 21.422 12.766 12.469 1 94 187 LEU A N 1
ATOM 1371 C CA . LEU A 1 187 ? 20.938 13.078 11.125 1 94 187 LEU A CA 1
ATOM 1372 C C . LEU A 1 187 ? 19.922 14.211 11.164 1 94 187 LEU A C 1
ATOM 1374 O O . LEU A 1 187 ? 19.234 14.469 10.172 1 94 187 LEU A O 1
ATOM 1378 N N . SER A 1 188 ? 19.75 14.828 12.328 1 94.56 188 SER A N 1
ATOM 1379 C CA . SER A 1 188 ? 18.844 15.953 12.531 1 94.56 188 SER A CA 1
ATOM 1380 C C . SER A 1 188 ? 19.609 17.203 12.945 1 94.56 188 SER A C 1
ATOM 1382 O O . SER A 1 188 ? 20.531 17.125 13.773 1 94.56 188 SER A O 1
ATOM 1384 N N . MET A 1 189 ? 19.312 18.359 12.312 1 95.5 189 MET A N 1
ATOM 1385 C CA . MET A 1 189 ? 20.062 19.578 12.625 1 95.5 189 MET A CA 1
ATOM 1386 C C . MET A 1 189 ? 19.25 20.828 12.258 1 95.5 189 MET A C 1
ATOM 1388 O O . MET A 1 189 ? 18.438 20.781 11.344 1 95.5 189 MET A O 1
ATOM 1392 N N . ALA A 1 190 ? 19.484 21.891 13.016 1 96.38 190 ALA A N 1
ATOM 1393 C CA . ALA A 1 190 ? 18.969 23.203 12.641 1 96.38 190 ALA A CA 1
ATOM 1394 C C . ALA A 1 190 ? 19.703 23.75 11.422 1 96.38 190 ALA A C 1
ATOM 1396 O O . ALA A 1 190 ? 20.891 23.469 11.227 1 96.38 190 ALA A O 1
ATOM 1397 N N . ASP A 1 191 ? 19 24.438 10.625 1 94.5 191 ASP A N 1
ATOM 1398 C CA . ASP A 1 191 ? 19.594 25.078 9.461 1 94.5 191 ASP A CA 1
ATOM 1399 C C . ASP A 1 191 ? 19.828 26.562 9.688 1 94.5 191 ASP A C 1
ATOM 1401 O O . ASP A 1 191 ? 18.922 27.375 9.5 1 94.5 191 ASP A O 1
ATOM 1405 N N . PRO A 1 192 ? 21.078 27 9.992 1 93.69 192 PRO A N 1
ATOM 1406 C CA . PRO A 1 192 ? 21.328 28.422 10.25 1 93.69 192 PRO A CA 1
ATOM 1407 C C . PRO A 1 192 ? 21.031 29.297 9.047 1 93.69 192 PRO A C 1
ATOM 1409 O O . PRO A 1 192 ? 20.734 30.484 9.211 1 93.69 192 PRO A O 1
ATOM 1412 N N . SER A 1 193 ? 21.078 28.719 7.883 1 91.25 193 SER A N 1
ATOM 1413 C CA . SER A 1 193 ? 20.875 29.5 6.672 1 91.25 193 SER A CA 1
ATOM 1414 C C . SER A 1 193 ? 19.406 29.844 6.477 1 91.25 193 SER A C 1
ATOM 1416 O O . SER A 1 193 ? 19.062 30.703 5.66 1 91.25 193 SER A O 1
ATOM 1418 N N . SER A 1 194 ? 18.547 29.234 7.238 1 92 194 SER A N 1
ATOM 1419 C CA . SER A 1 194 ? 17.109 29.422 7.051 1 92 194 SER A CA 1
ATOM 1420 C C . SER A 1 194 ? 16.578 30.5 7.98 1 92 194 SER A C 1
ATOM 1422 O O . SER A 1 194 ? 15.391 30.859 7.914 1 92 194 SER A O 1
ATOM 1424 N N . VAL A 1 195 ? 17.359 31.078 8.812 1 95 195 VAL A N 1
ATOM 1425 C CA . VAL A 1 195 ? 16.906 32.031 9.828 1 95 195 VAL A CA 1
ATOM 1426 C C . VAL A 1 195 ? 16.438 33.312 9.156 1 95 195 VAL A C 1
ATOM 1428 O O . VAL A 1 195 ? 17.141 33.875 8.305 1 95 195 VAL A O 1
ATOM 1431 N N . ARG A 1 196 ? 15.258 33.719 9.422 1 91.56 196 ARG A N 1
ATOM 1432 C CA . ARG A 1 196 ? 14.703 35 9 1 91.56 196 ARG A CA 1
ATOM 1433 C C . ARG A 1 196 ? 14.164 35.812 10.188 1 91.56 196 ARG A C 1
ATOM 1435 O O . ARG A 1 196 ? 13.398 35.281 11 1 91.56 196 ARG A O 1
ATOM 1442 N N . VAL A 1 197 ? 14.547 37 10.289 1 93 197 VAL A N 1
ATOM 1443 C CA . VAL A 1 197 ? 14.164 37.875 11.406 1 93 197 VAL A CA 1
ATOM 1444 C C . VAL A 1 197 ? 13.289 39.031 10.898 1 93 197 VAL A C 1
ATOM 1446 O O . VAL A 1 197 ? 13.719 39.781 10.039 1 93 197 VAL A O 1
ATOM 1449 N N . PHE A 1 198 ? 12.062 39.094 11.391 1 88.69 198 PHE A N 1
ATOM 1450 C CA . PHE A 1 198 ? 11.117 40.156 11.055 1 88.69 198 PHE A CA 1
ATOM 1451 C C . PHE A 1 198 ? 10.758 40.969 12.289 1 88.69 198 PHE A C 1
ATOM 1453 O O . PHE A 1 198 ? 11.102 40.594 13.414 1 88.69 198 PHE A O 1
ATOM 1460 N N . PRO A 1 199 ? 10.055 42.062 12.039 1 89.81 199 PRO A N 1
ATOM 1461 C CA . PRO A 1 199 ? 9.695 42.906 13.18 1 89.81 199 PRO A CA 1
ATOM 1462 C C . PRO A 1 199 ? 8.742 42.219 14.148 1 89.81 199 PRO A C 1
ATOM 1464 O O . PRO A 1 199 ? 8.773 42.5 15.352 1 89.81 199 PRO A O 1
ATOM 1467 N N . GLU A 1 200 ? 8.016 41.281 13.633 1 90.19 200 GLU A N 1
ATOM 1468 C CA . GLU A 1 200 ? 6.969 40.75 14.492 1 90.19 200 GLU A CA 1
ATOM 1469 C C . GLU A 1 200 ? 7.113 39.219 14.641 1 90.19 200 GLU A C 1
ATOM 1471 O O . GLU A 1 200 ? 6.336 38.594 15.359 1 90.19 200 GLU A O 1
ATOM 1476 N N . ASN A 1 201 ? 8.023 38.656 14.031 1 92.06 201 ASN A N 1
ATOM 1477 C CA . ASN A 1 201 ? 8.195 37.188 14.164 1 92.06 201 ASN A CA 1
ATOM 1478 C C . ASN A 1 201 ? 9.602 36.781 13.758 1 92.06 201 ASN A C 1
ATOM 1480 O O . ASN A 1 201 ? 10.297 37.5 13.047 1 92.06 201 ASN A O 1
ATOM 1484 N N . LEU A 1 202 ? 10.047 35.688 14.273 1 95.75 202 LEU A N 1
ATOM 1485 C CA . LEU A 1 202 ? 11.266 34.969 13.906 1 95.75 202 LEU A CA 1
ATOM 1486 C C . LEU A 1 202 ? 10.938 33.625 13.273 1 95.75 202 LEU A C 1
ATOM 1488 O O . LEU A 1 202 ? 10.008 32.938 13.719 1 95.75 202 LEU A O 1
ATOM 1492 N N . GLU A 1 203 ? 11.664 33.281 12.211 1 94.94 203 GLU A N 1
ATOM 1493 C CA . GLU A 1 203 ? 11.461 32.031 11.516 1 94.94 203 GLU A CA 1
ATOM 1494 C C . GLU A 1 203 ? 12.734 31.172 11.5 1 94.94 203 GLU A C 1
ATOM 1496 O O . GLU A 1 203 ? 13.812 31.688 11.195 1 94.94 203 GLU A O 1
ATOM 1501 N N . PHE A 1 204 ? 12.617 29.938 11.906 1 97 204 PHE A N 1
ATOM 1502 C CA . PHE A 1 204 ? 13.711 28.969 11.906 1 97 204 PHE A CA 1
ATOM 1503 C C . PHE A 1 204 ? 13.289 27.672 11.211 1 97 204 PHE A C 1
ATOM 1505 O O . PHE A 1 204 ? 12.102 27.406 11.047 1 97 204 PHE A O 1
ATOM 1512 N N . GLU A 1 205 ? 14.25 26.906 10.742 1 96.25 205 GLU A N 1
ATOM 1513 C CA . GLU A 1 205 ? 13.961 25.578 10.195 1 96.25 205 GLU A CA 1
ATOM 1514 C C . GLU A 1 205 ? 14.945 24.531 10.719 1 96.25 205 GLU A C 1
ATOM 1516 O O . GLU A 1 205 ? 16.094 24.859 11.008 1 96.25 205 GLU A O 1
ATOM 1521 N N . ALA A 1 206 ? 14.469 23.391 10.852 1 97.06 206 ALA A N 1
ATOM 1522 C CA . ALA A 1 206 ? 15.297 22.25 11.219 1 97.06 206 ALA A CA 1
ATOM 1523 C C . ALA A 1 206 ? 14.969 21.031 10.352 1 97.06 206 ALA A C 1
ATOM 1525 O O . ALA A 1 206 ? 13.812 20.828 9.977 1 97.06 206 ALA A O 1
ATOM 1526 N N . ARG A 1 207 ? 16 20.328 10.016 1 96.19 207 ARG A N 1
ATOM 1527 C CA . ARG A 1 207 ? 15.875 19.031 9.359 1 96.19 207 ARG A CA 1
ATOM 1528 C C . ARG A 1 207 ? 15.773 17.906 10.383 1 96.19 207 ARG A C 1
ATOM 1530 O O . ARG A 1 207 ? 16.562 17.859 11.336 1 96.19 207 ARG A O 1
ATOM 1537 N N . GLN A 1 208 ? 14.797 17.047 10.211 1 96.69 208 GLN A N 1
ATOM 1538 C CA . GLN A 1 208 ? 14.586 15.914 11.109 1 96.69 208 GLN A CA 1
ATOM 1539 C C . GLN A 1 208 ? 14.531 14.602 10.344 1 96.69 208 GLN A C 1
ATOM 1541 O O . GLN A 1 208 ? 13.773 14.469 9.383 1 96.69 208 GLN A O 1
ATOM 1546 N N . THR A 1 209 ? 15.328 13.625 10.781 1 97.12 209 THR A N 1
ATOM 1547 C CA . THR A 1 209 ? 15.32 12.297 10.188 1 97.12 209 THR A CA 1
ATOM 1548 C C . THR A 1 209 ? 14.844 11.258 11.203 1 97.12 209 THR A C 1
ATOM 1550 O O . THR A 1 209 ? 15.281 11.266 12.359 1 97.12 209 THR A O 1
ATOM 1553 N N . TYR A 1 210 ? 13.938 10.438 10.805 1 96.69 210 TYR A N 1
ATOM 1554 C CA . TYR A 1 210 ? 13.398 9.359 11.625 1 96.69 210 TYR A CA 1
ATOM 1555 C C . TYR A 1 210 ? 13.766 8 11.047 1 96.69 210 TYR A C 1
ATOM 1557 O O . TYR A 1 210 ? 13.734 7.805 9.828 1 96.69 210 TYR A O 1
ATOM 1565 N N . GLN A 1 211 ? 14.148 7.016 11.875 1 96.19 211 GLN A N 1
ATOM 1566 C CA . GLN A 1 211 ? 14.617 5.707 11.422 1 96.19 211 GLN A CA 1
ATOM 1567 C C . GLN A 1 211 ? 13.773 4.586 12.023 1 96.19 211 GLN A C 1
ATOM 1569 O O . GLN A 1 211 ? 13.352 4.664 13.18 1 96.19 211 GLN A O 1
ATOM 1574 N N . SER A 1 212 ? 13.469 3.574 11.258 1 95.31 212 SER A N 1
ATOM 1575 C CA . SER A 1 212 ? 12.828 2.336 11.695 1 95.31 212 SER A CA 1
ATOM 1576 C C . SER A 1 212 ? 13.453 1.124 11.008 1 95.31 212 SER A C 1
ATOM 1578 O O . SER A 1 212 ? 13.867 1.207 9.852 1 95.31 212 SER A O 1
ATOM 1580 N N . ASP A 1 213 ? 13.516 -0.01 11.711 1 91.94 213 ASP A N 1
ATOM 1581 C CA . ASP A 1 213 ? 13.984 -1.257 11.109 1 91.94 213 ASP A CA 1
ATOM 1582 C C . ASP A 1 213 ? 12.828 -2.031 10.484 1 91.94 213 ASP A C 1
ATOM 1584 O O . ASP A 1 213 ? 13.039 -3.039 9.805 1 91.94 213 ASP A O 1
ATOM 1588 N N . THR A 1 214 ? 11.656 -1.575 10.703 1 92.12 214 THR A N 1
ATOM 1589 C CA . THR A 1 214 ? 10.477 -2.275 10.203 1 92.12 214 THR A CA 1
ATOM 1590 C C . THR A 1 214 ? 9.523 -1.306 9.5 1 92.12 214 THR A C 1
ATOM 1592 O O . THR A 1 214 ? 8.375 -1.141 9.922 1 92.12 214 THR A O 1
ATOM 1595 N N . PRO A 1 215 ? 10 -0.65 8.453 1 93.56 215 PRO A N 1
ATOM 1596 C CA . PRO A 1 215 ? 9.164 0.32 7.742 1 93.56 215 PRO A CA 1
ATOM 1597 C C . PRO A 1 215 ? 7.852 -0.286 7.246 1 93.56 215 PRO A C 1
ATOM 1599 O O . PRO A 1 215 ? 7.82 -1.452 6.844 1 93.56 215 PRO A O 1
ATOM 1602 N N . GLY A 1 216 ? 6.809 0.419 7.312 1 92.5 216 GLY A N 1
ATOM 1603 C CA . GLY A 1 216 ? 5.496 -0.019 6.863 1 92.5 216 GLY A CA 1
ATOM 1604 C C . GLY A 1 216 ? 5.25 0.255 5.391 1 92.5 216 GLY A C 1
ATOM 1605 O O . GLY A 1 216 ? 6.141 0.726 4.684 1 92.5 216 GLY A O 1
ATOM 1606 N N . PRO A 1 217 ? 3.99 -0 4.906 1 90.38 217 PRO A N 1
ATOM 1607 C CA . PRO A 1 217 ? 3.676 0.095 3.477 1 90.38 217 PRO A CA 1
ATOM 1608 C C . PRO A 1 217 ? 3.742 1.528 2.953 1 90.38 217 PRO A C 1
ATOM 1610 O O . PRO A 1 217 ? 4.141 1.752 1.808 1 90.38 217 PRO A O 1
ATOM 1613 N N . GLU A 1 218 ? 3.355 2.518 3.689 1 91.94 218 GLU A N 1
ATOM 1614 C CA . GLU A 1 218 ? 3.4 3.904 3.234 1 91.94 218 GLU A CA 1
ATOM 1615 C C . GLU A 1 218 ? 4.84 4.371 3.029 1 91.94 218 GLU A C 1
ATOM 1617 O O . GLU A 1 218 ? 5.16 4.969 2.002 1 91.94 218 GLU A O 1
ATOM 1622 N N . SER A 1 219 ? 5.66 4.07 4.023 1 94.38 219 SER A N 1
ATOM 1623 C CA . SER A 1 219 ? 7.066 4.449 3.918 1 94.38 219 SER A CA 1
ATOM 1624 C C . SER A 1 219 ? 7.738 3.758 2.738 1 94.38 219 SER A C 1
ATOM 1626 O O . SER A 1 219 ? 8.516 4.379 2.01 1 94.38 219 SER A O 1
ATOM 1628 N N . ARG A 1 220 ? 7.426 2.518 2.479 1 92.25 220 ARG A N 1
ATOM 1629 C CA . ARG A 1 220 ? 8 1.763 1.369 1 92.25 220 ARG A CA 1
ATOM 1630 C C . ARG A 1 220 ? 7.547 2.334 0.029 1 92.25 220 ARG A C 1
ATOM 1632 O O . ARG A 1 220 ? 8.297 2.293 -0.951 1 92.25 220 ARG A O 1
ATOM 1639 N N . ASN A 1 221 ? 6.363 2.842 0.033 1 91 221 ASN A N 1
ATOM 1640 C CA . ASN A 1 221 ? 5.816 3.412 -1.194 1 91 221 ASN A CA 1
ATOM 1641 C C . ASN A 1 221 ? 6.441 4.766 -1.51 1 91 221 ASN A C 1
ATOM 1643 O O . ASN A 1 221 ? 6.594 5.129 -2.678 1 91 221 ASN A O 1
ATOM 1647 N N . ILE A 1 222 ? 6.809 5.516 -0.488 1 92.69 222 ILE A N 1
ATOM 1648 C CA . ILE A 1 222 ? 7.039 6.938 -0.711 1 92.69 222 ILE A CA 1
ATOM 1649 C C . ILE A 1 222 ? 8.523 7.254 -0.546 1 92.69 222 ILE A C 1
ATOM 1651 O O . ILE A 1 222 ? 9.141 7.863 -1.425 1 92.69 222 ILE A O 1
ATOM 1655 N N . ALA A 1 223 ? 9.172 6.832 0.511 1 92.88 223 ALA A N 1
ATOM 1656 C CA . ALA A 1 223 ? 10.539 7.246 0.826 1 92.88 223 ALA A CA 1
ATOM 1657 C C . ALA A 1 223 ? 11.555 6.496 -0.036 1 92.88 223 ALA A C 1
ATOM 1659 O O . ALA A 1 223 ? 11.414 5.293 -0.262 1 92.88 223 ALA A O 1
ATOM 1660 N N . PRO A 1 224 ? 12.57 7.211 -0.536 1 91.12 224 PRO A N 1
ATOM 1661 C CA . PRO A 1 224 ? 13.633 6.512 -1.267 1 91.12 224 PRO A CA 1
ATOM 1662 C C . PRO A 1 224 ? 14.266 5.383 -0.455 1 91.12 224 PRO A C 1
ATOM 1664 O O . PRO A 1 224 ? 14.555 4.316 -1 1 91.12 224 PRO A O 1
ATOM 1667 N N . ASP A 1 225 ? 14.625 5.648 0.823 1 91.75 225 ASP A N 1
ATOM 1668 C CA . ASP A 1 225 ? 14.945 4.625 1.814 1 91.75 225 ASP A CA 1
ATOM 1669 C C . ASP A 1 225 ? 13.828 4.5 2.848 1 91.75 225 ASP A C 1
ATOM 1671 O O . ASP A 1 225 ? 13.68 5.355 3.721 1 91.75 225 ASP A O 1
ATOM 1675 N N . ALA A 1 226 ? 13.109 3.461 2.795 1 92.06 226 ALA A N 1
ATOM 1676 C CA . ALA A 1 226 ? 11.93 3.289 3.641 1 92.06 226 ALA A CA 1
ATOM 1677 C C . ALA A 1 226 ? 12.312 3.309 5.117 1 92.06 226 ALA A C 1
ATOM 1679 O O . ALA A 1 226 ? 11.469 3.592 5.977 1 92.06 226 ALA A O 1
ATOM 1680 N N . LYS A 1 227 ? 13.562 3.037 5.441 1 94.06 227 LYS A N 1
ATOM 1681 C CA . LYS A 1 227 ? 13.977 2.957 6.836 1 94.06 227 LYS A CA 1
ATOM 1682 C C . LYS A 1 227 ? 14.344 4.336 7.383 1 94.06 227 LYS A C 1
ATOM 1684 O O . LYS A 1 227 ? 14.555 4.496 8.586 1 94.06 227 LYS A O 1
ATOM 1689 N N . LEU A 1 228 ? 14.492 5.34 6.488 1 94.88 228 LEU A N 1
ATOM 1690 C CA . LEU A 1 228 ? 14.898 6.691 6.863 1 94.88 228 LEU A CA 1
ATOM 1691 C C . LEU A 1 228 ? 13.977 7.727 6.23 1 94.88 228 LEU A C 1
ATOM 1693 O O . LEU A 1 228 ? 14.062 7.992 5.031 1 94.88 228 LEU A O 1
ATOM 1697 N N . ILE A 1 229 ? 13.172 8.391 7.074 1 95 229 ILE A N 1
ATOM 1698 C CA . ILE A 1 229 ? 12.258 9.445 6.621 1 95 229 ILE A CA 1
ATOM 1699 C C . ILE A 1 229 ? 12.766 10.805 7.094 1 95 229 ILE A C 1
ATOM 1701 O O . ILE A 1 229 ? 13.008 11.008 8.281 1 95 229 ILE A O 1
ATOM 1705 N N . THR A 1 230 ? 12.984 11.68 6.191 1 96.25 230 THR A N 1
ATOM 1706 C CA . THR A 1 230 ? 13.445 13.008 6.562 1 96.25 230 THR A CA 1
ATOM 1707 C C . THR A 1 230 ? 12.406 14.062 6.188 1 96.25 230 THR A C 1
ATOM 1709 O O . THR A 1 230 ? 11.883 14.062 5.07 1 96.25 230 THR A O 1
ATOM 1712 N N . ILE A 1 231 ? 12.062 14.953 7.098 1 95.62 231 ILE A N 1
ATOM 1713 C CA . ILE A 1 231 ? 11.172 16.094 6.875 1 95.62 231 ILE A CA 1
ATOM 1714 C C . ILE A 1 231 ? 11.836 17.359 7.387 1 95.62 231 ILE A C 1
ATOM 1716 O O . ILE A 1 231 ? 12.789 17.312 8.164 1 95.62 231 ILE A O 1
ATOM 1720 N N . GLN A 1 232 ? 11.398 18.453 6.934 1 96.5 232 GLN A N 1
ATOM 1721 C CA . GLN A 1 232 ? 11.836 19.766 7.426 1 96.5 232 GLN A CA 1
ATOM 1722 C C . GLN A 1 232 ? 10.711 20.469 8.172 1 96.5 232 GLN A C 1
ATOM 1724 O O . GLN A 1 232 ? 9.578 20.516 7.688 1 96.5 232 GLN A O 1
ATOM 1729 N N . VAL A 1 233 ? 11.047 21.031 9.336 1 96.81 233 VAL A N 1
ATOM 1730 C CA . VAL A 1 233 ? 10.062 21.672 10.211 1 96.81 233 VAL A CA 1
ATOM 1731 C C . VAL A 1 233 ? 10.383 23.156 10.344 1 96.81 233 VAL A C 1
ATOM 1733 O O . VAL A 1 233 ? 11.531 23.531 10.57 1 96.81 233 VAL A O 1
ATOM 1736 N N . ARG A 1 234 ? 9.414 23.969 10.164 1 96.31 234 ARG A N 1
ATOM 1737 C CA . ARG A 1 234 ? 9.484 25.406 10.414 1 96.31 234 ARG A CA 1
ATOM 1738 C C . ARG A 1 234 ? 9.039 25.734 11.836 1 96.31 234 ARG A C 1
ATOM 1740 O O . ARG A 1 234 ? 8.023 25.234 12.305 1 96.31 234 ARG A O 1
ATOM 1747 N N . HIS A 1 235 ? 9.859 26.531 12.539 1 96.75 235 HIS A N 1
ATOM 1748 C CA . HIS A 1 235 ? 9.539 27.109 13.844 1 96.75 235 HIS A CA 1
ATOM 1749 C C . HIS A 1 235 ? 9.336 28.609 13.758 1 96.75 235 HIS A C 1
ATOM 1751 O O . HIS A 1 235 ? 10.125 29.312 13.133 1 96.75 235 HIS A O 1
ATOM 1757 N N . SER A 1 236 ? 8.258 29.094 14.391 1 95.75 236 SER A N 1
ATOM 1758 C CA . SER A 1 236 ? 7.98 30.531 14.398 1 95.75 236 SER A CA 1
ATOM 1759 C C . SER A 1 236 ? 7.777 31.047 15.82 1 95.75 236 SER A C 1
ATOM 1761 O O . SER A 1 236 ? 7.012 30.469 16.594 1 95.75 236 SER A O 1
ATOM 1763 N N . LEU A 1 237 ? 8.508 32.062 16.219 1 96.88 237 LEU A N 1
ATOM 1764 C CA . LEU A 1 237 ? 8.203 32.875 17.375 1 96.88 237 LEU A CA 1
ATOM 1765 C C . LEU A 1 237 ? 7.5 34.156 16.953 1 96.88 237 LEU A C 1
ATOM 1767 O O . LEU A 1 237 ? 8.047 34.938 16.156 1 96.88 237 LEU A O 1
ATOM 1771 N N . VAL A 1 238 ? 6.32 34.375 17.453 1 95.31 238 VAL A N 1
ATOM 1772 C CA . VAL A 1 238 ? 5.488 35.5 17.016 1 95.31 238 VAL A CA 1
ATOM 1773 C C . VAL A 1 238 ? 5.172 36.406 18.203 1 95.31 238 VAL A C 1
ATOM 1775 O O . VAL A 1 238 ? 4.898 35.906 19.312 1 95.31 238 VAL A O 1
ATOM 1778 N N . LYS A 1 239 ? 5.188 37.656 17.938 1 95.31 239 LYS A N 1
ATOM 1779 C CA . LYS A 1 239 ? 4.809 38.625 18.953 1 95.31 239 LYS A CA 1
ATOM 1780 C C . LYS A 1 239 ? 3.379 38.406 19.438 1 95.31 239 LYS A C 1
ATOM 1782 O O . LYS A 1 239 ? 2.496 38.062 18.641 1 95.31 239 LYS A O 1
ATOM 1787 N N . LEU A 1 240 ? 3.178 38.5 20.75 1 95.38 240 LEU A N 1
ATOM 1788 C CA . LEU A 1 240 ? 1.812 38.438 21.266 1 95.38 240 LEU A CA 1
ATOM 1789 C C . LEU A 1 240 ? 0.935 39.5 20.641 1 95.38 240 LEU A C 1
ATOM 1791 O O . LEU A 1 240 ? 1.373 40.656 20.453 1 95.38 240 LEU A O 1
ATOM 1795 N N . PRO A 1 241 ? -0.301 39.156 20.219 1 93.25 241 PRO A N 1
ATOM 1796 C CA . PRO A 1 241 ? -1.2 40.188 19.672 1 93.25 241 PRO A CA 1
ATOM 1797 C C . PRO A 1 241 ? -1.479 41.312 20.656 1 93.25 241 PRO A C 1
ATOM 1799 O O . PRO A 1 241 ? -1.508 41.094 21.875 1 93.25 241 PRO A O 1
ATOM 1802 N N . GLU A 1 242 ? -1.758 42.469 20.094 1 90.19 242 GLU A N 1
ATOM 1803 C CA . GLU A 1 242 ? -2.086 43.625 20.922 1 90.19 242 GLU A CA 1
ATOM 1804 C C . GLU A 1 242 ? -3.377 43.375 21.703 1 90.19 242 GLU A C 1
ATOM 1806 O O . GLU A 1 242 ? -4.293 42.719 21.219 1 90.19 242 GLU A O 1
ATOM 1811 N N . PRO A 1 243 ? -3.434 43.938 22.906 1 89.25 243 PRO A N 1
ATOM 1812 C CA . PRO A 1 243 ? -4.676 43.812 23.656 1 89.25 243 PRO A CA 1
ATOM 1813 C C . PRO A 1 243 ? -5.863 44.469 22.984 1 89.25 243 PRO A C 1
ATOM 1815 O O . PRO A 1 243 ? -5.68 45.25 22.031 1 89.25 243 PRO A O 1
ATOM 1818 N N . GLY A 1 244 ? -7.074 44.188 23.406 1 89 244 GLY A N 1
ATOM 1819 C CA . GLY A 1 244 ? -8.266 44.844 22.891 1 89 244 GLY A CA 1
ATOM 1820 C C . GLY A 1 244 ? -9.156 43.938 22.078 1 89 244 GLY A C 1
ATOM 1821 O O . GLY A 1 244 ? -10.242 44.344 21.656 1 89 244 GLY A O 1
ATOM 1822 N N . PHE A 1 245 ? -8.727 42.812 21.828 1 93.25 245 PHE A N 1
ATOM 1823 C CA . PHE A 1 245 ? -9.586 41.844 21.172 1 93.25 245 PHE A CA 1
ATOM 1824 C C . PHE A 1 245 ? -10.789 41.469 22.047 1 93.25 245 PHE A C 1
ATOM 1826 O O . PHE A 1 245 ? -10.633 41.188 23.234 1 93.25 245 PHE A O 1
ATOM 1833 N N . ASP A 1 246 ? -11.945 41.594 21.453 1 91.31 246 ASP A N 1
ATOM 1834 C CA . ASP A 1 246 ? -13.172 41.25 22.172 1 91.31 246 ASP A CA 1
ATOM 1835 C C . ASP A 1 246 ? -13.484 39.781 22.016 1 91.31 246 ASP A C 1
ATOM 1837 O O . ASP A 1 246 ? -14.078 39.344 21.031 1 91.31 246 ASP A O 1
ATOM 1841 N N . THR A 1 247 ? -13.172 39.031 23.078 1 92.94 247 THR A N 1
ATOM 1842 C CA . THR A 1 247 ? -13.406 37.594 23.062 1 92.94 247 THR A CA 1
ATOM 1843 C C . THR A 1 247 ? -14.906 37.281 23.047 1 92.94 247 THR A C 1
ATOM 1845 O O . THR A 1 247 ? -15.664 37.875 23.828 1 92.94 247 THR A O 1
ATOM 1848 N N . ARG A 1 248 ? -15.297 36.438 22.141 1 95.19 248 ARG A N 1
ATOM 1849 C CA . ARG A 1 248 ? -16.703 36.062 22.047 1 95.19 248 ARG A CA 1
ATOM 1850 C C . ARG A 1 248 ? -16.922 34.719 22.734 1 95.19 248 ARG A C 1
ATOM 1852 O O . ARG A 1 248 ? -16.141 33.781 22.547 1 95.19 248 ARG A O 1
ATOM 1859 N N . LYS A 1 249 ? -18.016 34.656 23.516 1 93.5 249 LYS A N 1
ATOM 1860 C CA . LYS A 1 249 ? -18.359 33.406 24.203 1 93.5 249 LYS A CA 1
ATOM 1861 C C . LYS A 1 249 ? -19 32.406 23.234 1 93.5 249 LYS A C 1
ATOM 1863 O O . LYS A 1 249 ? -19.812 32.781 22.391 1 93.5 249 LYS A O 1
ATOM 1868 N N . PHE A 1 250 ? -18.594 31.172 23.359 1 94.19 250 PHE A N 1
ATOM 1869 C CA . PHE A 1 250 ? -19.109 30.062 22.562 1 94.19 250 PHE A CA 1
ATOM 1870 C C . PHE A 1 250 ? -20.594 29.828 22.844 1 94.19 250 PHE A C 1
ATOM 1872 O O . PHE A 1 250 ? -21.031 29.984 23.984 1 94.19 250 PHE A O 1
ATOM 1879 N N . ASP A 1 251 ? -21.391 29.5 21.875 1 94.38 251 ASP A N 1
ATOM 1880 C CA . ASP A 1 251 ? -22.781 29.062 21.938 1 94.38 251 ASP A CA 1
ATOM 1881 C C . ASP A 1 251 ? -22.969 27.734 21.203 1 94.38 251 ASP A C 1
ATOM 1883 O O . ASP A 1 251 ? -22.656 27.609 20.016 1 94.38 251 ASP A O 1
ATOM 1887 N N . PRO A 1 252 ? -23.469 26.75 21.906 1 91.81 252 PRO A N 1
ATOM 1888 C CA . PRO A 1 252 ? -23.562 25.422 21.297 1 91.81 252 PRO A CA 1
ATOM 1889 C C . PRO A 1 252 ? -24.453 25.391 20.062 1 91.81 252 PRO A C 1
ATOM 1891 O O . PRO A 1 252 ? -24.391 24.453 19.266 1 91.81 252 PRO A O 1
ATOM 1894 N N . ARG A 1 253 ? -25.344 26.422 19.797 1 92.81 253 ARG A N 1
ATOM 1895 C CA . ARG A 1 253 ? -26.281 26.484 18.672 1 92.81 253 ARG A CA 1
ATOM 1896 C C . ARG A 1 253 ? -25.609 27.078 17.438 1 92.81 253 ARG A C 1
ATOM 1898 O O . ARG A 1 253 ? -26.141 26.984 16.328 1 92.81 253 ARG A O 1
ATOM 1905 N N . ALA A 1 254 ? -24.406 27.625 17.625 1 93.5 254 ALA A N 1
ATOM 1906 C CA . ALA A 1 254 ? -23.906 28.547 16.609 1 93.5 254 ALA A CA 1
ATOM 1907 C C . ALA A 1 254 ? -23.062 27.812 15.562 1 93.5 254 ALA A C 1
ATOM 1909 O O . ALA A 1 254 ? -22.781 28.344 14.492 1 93.5 254 ALA A O 1
ATOM 1910 N N . GLY A 1 255 ? -22.609 26.625 15.781 1 95.88 255 GLY A N 1
ATOM 1911 C CA . GLY A 1 255 ? -21.844 25.875 14.812 1 95.88 255 GLY A CA 1
ATOM 1912 C C . GLY A 1 255 ? -20.453 26.438 14.578 1 95.88 255 GLY A C 1
ATOM 1913 O O . GLY A 1 255 ? -20 26.531 13.438 1 95.88 255 GLY A O 1
ATOM 1914 N N . VAL A 1 256 ? -19.781 26.875 15.586 1 96.81 256 VAL A N 1
ATOM 1915 C CA . VAL A 1 256 ? -18.469 27.484 15.484 1 96.81 256 VAL A CA 1
ATOM 1916 C C . VAL A 1 256 ? -17.453 26.656 16.297 1 96.81 256 VAL A C 1
ATOM 1918 O O . VAL A 1 256 ? -17.844 25.859 17.156 1 96.81 256 VAL A O 1
ATOM 1921 N N . PHE A 1 257 ? -16.172 26.859 15.977 1 94.56 257 PHE A N 1
ATOM 1922 C CA . PHE A 1 257 ? -15.125 26.25 16.781 1 94.56 257 PHE A CA 1
ATOM 1923 C C . PHE A 1 257 ? -14.875 27.078 18.047 1 94.56 257 PHE A C 1
ATOM 1925 O O . PHE A 1 257 ? -15.094 28.281 18.047 1 94.56 257 PHE A O 1
ATOM 1932 N N . GLY A 1 258 ? -14.5 26.375 19.125 1 91.56 258 GLY A N 1
ATOM 1933 C CA . GLY A 1 258 ? -14.195 27.062 20.359 1 91.56 258 GLY A CA 1
ATOM 1934 C C . GLY A 1 258 ? -13.117 26.391 21.172 1 91.56 258 GLY A C 1
ATOM 1935 O O . GLY A 1 258 ? -12.625 25.312 20.797 1 91.56 258 GLY A O 1
ATOM 1936 N N . GLY A 1 259 ? -12.672 27.078 22.141 1 91.5 259 GLY A N 1
ATOM 1937 C CA . GLY A 1 259 ? -11.695 26.562 23.094 1 91.5 259 GLY A CA 1
ATOM 1938 C C . GLY A 1 259 ? -12.148 26.719 24.531 1 91.5 259 GLY A C 1
ATOM 1939 O O . GLY A 1 259 ? -12.688 27.75 24.922 1 91.5 259 GLY A O 1
ATOM 1940 N N . VAL A 1 260 ? -11.945 25.688 25.281 1 89 260 VAL A N 1
ATOM 1941 C CA . VAL A 1 260 ? -12.398 25.641 26.656 1 89 260 VAL A CA 1
ATOM 1942 C C . VAL A 1 260 ? -11.461 26.453 27.547 1 89 260 VAL A C 1
ATOM 1944 O O . VAL A 1 260 ? -10.242 26.422 27.359 1 89 260 VAL A O 1
ATOM 1947 N N . VAL A 1 261 ? -12.031 27.234 28.406 1 91.5 261 VAL A N 1
ATOM 1948 C CA . VAL A 1 261 ? -11.312 27.969 29.422 1 91.5 261 VAL A CA 1
ATOM 1949 C C . VAL A 1 261 ? -12 27.797 30.781 1 91.5 261 VAL A C 1
ATOM 1951 O O . VAL A 1 261 ? -13.234 27.781 30.859 1 91.5 261 VAL A O 1
ATOM 1954 N N . LEU A 1 262 ? -11.266 27.547 31.766 1 88.44 262 LEU A N 1
ATOM 1955 C CA . LEU A 1 262 ? -11.766 27.562 33.125 1 88.44 262 LEU A CA 1
ATOM 1956 C C . LEU A 1 262 ? -11.406 28.859 33.844 1 88.44 262 LEU A C 1
ATOM 1958 O O . LEU A 1 262 ? -10.227 29.156 34.031 1 88.44 262 LEU A O 1
ATOM 1962 N N . ASP A 1 263 ? -12.352 29.656 34.219 1 91.56 263 ASP A N 1
ATOM 1963 C CA . ASP A 1 263 ? -12.148 30.938 34.875 1 91.56 263 ASP A CA 1
ATOM 1964 C C . ASP A 1 263 ? -12.523 30.859 36.344 1 91.56 263 ASP A C 1
ATOM 1966 O O . ASP A 1 263 ? -13.695 30.969 36.719 1 91.56 263 ASP A O 1
ATOM 1970 N N . TYR A 1 264 ? -11.633 30.859 37.188 1 90.88 264 TYR A N 1
ATOM 1971 C CA . TYR A 1 264 ? -11.828 30.625 38.625 1 90.88 264 TYR A CA 1
ATOM 1972 C C . TYR A 1 264 ? -12.266 31.922 39.312 1 90.88 264 TYR A C 1
ATOM 1974 O O . TYR A 1 264 ? -12.625 31.891 40.5 1 90.88 264 TYR A O 1
ATOM 1982 N N . ALA A 1 265 ? -12.281 32.938 38.594 1 91.81 265 ALA A N 1
ATOM 1983 C CA . ALA A 1 265 ? -12.789 34.219 39.125 1 91.81 265 ALA A CA 1
ATOM 1984 C C . ALA A 1 265 ? -14.297 34.312 38.938 1 91.81 265 ALA A C 1
ATOM 1986 O O . ALA A 1 265 ? -14.93 35.25 39.438 1 91.81 265 ALA A O 1
ATOM 1987 N N . ALA A 1 266 ? -14.828 33.406 38.219 1 90.38 266 ALA A N 1
ATOM 1988 C CA . ALA A 1 266 ? -16.281 33.438 38 1 90.38 266 ALA A CA 1
ATOM 1989 C C . ALA A 1 266 ? -17.016 33.5 39.312 1 90.38 266 ALA A C 1
ATOM 1991 O O . ALA A 1 266 ? -16.734 32.719 40.25 1 90.38 266 ALA A O 1
ATOM 1992 N N . PRO A 1 267 ? -17.922 34.469 39.375 1 89.12 267 PRO A N 1
ATOM 1993 C CA . PRO A 1 267 ? -18.703 34.531 40.625 1 89.12 267 PRO A CA 1
ATOM 1994 C C . PRO A 1 267 ? -19.453 33.219 40.906 1 89.12 267 PRO A C 1
ATOM 1996 O O . PRO A 1 267 ? -19.766 32.469 39.969 1 89.12 267 PRO A O 1
ATOM 1999 N N . LEU A 1 268 ? -19.75 33.188 42.25 1 87.44 268 LEU A N 1
ATOM 2000 C CA . LEU A 1 268 ? -20.594 32.062 42.594 1 87.44 268 LEU A CA 1
ATOM 2001 C C . LEU A 1 268 ? -21.938 32.125 41.875 1 87.44 268 LEU A C 1
ATOM 2003 O O . LEU A 1 268 ? -22.5 33.219 41.719 1 87.44 268 LEU A O 1
ATOM 2007 N N . GLY A 1 269 ? -22.438 31.016 41.344 1 89.56 269 GLY A N 1
ATOM 2008 C CA . GLY A 1 269 ? -23.656 30.969 40.562 1 89.56 269 GLY A CA 1
ATOM 2009 C C . GLY A 1 269 ? -23.406 30.906 39.062 1 89.56 269 GLY A C 1
ATOM 2010 O O . GLY A 1 269 ? -24.312 30.609 38.281 1 89.56 269 GLY A O 1
ATOM 2011 N N . GLU A 1 270 ? -22.203 31.359 38.688 1 86.81 270 GLU A N 1
ATOM 2012 C CA . GLU A 1 270 ? -21.812 31.266 37.281 1 86.81 270 GLU A CA 1
ATOM 2013 C C . GLU A 1 270 ? -20.922 30.047 37.031 1 86.81 270 GLU A C 1
ATOM 2015 O O . GLU A 1 270 ? -20.297 29.531 37.969 1 86.81 270 GLU A O 1
ATOM 2020 N N . GLU A 1 271 ? -20.922 29.594 35.812 1 87.94 271 GLU A N 1
ATOM 2021 C CA . GLU A 1 271 ? -20.125 28.422 35.469 1 87.94 271 GLU A CA 1
ATOM 2022 C C . GLU A 1 271 ? -18.641 28.766 35.375 1 87.94 271 GLU A C 1
ATOM 2024 O O . GLU A 1 271 ? -18.281 29.828 34.844 1 87.94 271 GLU A O 1
ATOM 2029 N N . ILE A 1 272 ? -17.797 27.969 35.844 1 87.06 272 ILE A N 1
ATOM 2030 C CA . ILE A 1 272 ? -16.344 28.125 35.75 1 87.06 272 ILE A CA 1
ATOM 2031 C C . ILE A 1 272 ? -15.852 27.734 34.375 1 87.06 272 ILE A C 1
ATOM 2033 O O . ILE A 1 272 ? -14.906 28.344 33.844 1 87.06 272 ILE A O 1
ATOM 2037 N N . VAL A 1 273 ? -16.469 26.688 33.906 1 88.31 273 VAL A N 1
ATOM 2038 C CA . VAL A 1 273 ? -16.078 26.219 32.594 1 88.31 273 VAL A CA 1
ATOM 2039 C C . VAL A 1 273 ? -16.797 27.016 31.516 1 88.31 273 VAL A C 1
ATOM 2041 O O . VAL A 1 273 ? -18.031 27.094 31.516 1 88.31 273 VAL A O 1
ATOM 2044 N N . GLY A 1 274 ? -16.094 27.703 30.641 1 87.81 274 GLY A N 1
ATOM 2045 C CA . GLY A 1 274 ? -16.609 28.375 29.469 1 87.81 274 GLY A CA 1
ATOM 2046 C C . GLY A 1 274 ? -15.82 28.031 28.203 1 87.81 274 GLY A C 1
ATOM 2047 O O . GLY A 1 274 ? -14.883 27.234 28.25 1 87.81 274 GLY A O 1
ATOM 2048 N N . GLN A 1 275 ? -16.422 28.547 27.109 1 91.75 275 GLN A N 1
ATOM 2049 C CA . GLN A 1 275 ? -15.719 28.375 25.844 1 91.75 275 GLN A CA 1
ATOM 2050 C C . GLN A 1 275 ? -15.672 29.688 25.062 1 91.75 275 GLN A C 1
ATOM 2052 O O . GLN A 1 275 ? -16.625 30.453 25.078 1 91.75 275 GLN A O 1
ATOM 2057 N N . MET A 1 276 ? -14.523 29.891 24.469 1 94.12 276 MET A N 1
ATOM 2058 C CA . MET A 1 276 ? -14.367 31.016 23.562 1 94.12 276 MET A CA 1
ATOM 2059 C C . MET A 1 276 ? -14.57 30.594 22.109 1 94.12 276 MET A C 1
ATOM 2061 O O . MET A 1 276 ? -14.133 29.516 21.719 1 94.12 276 MET A O 1
ATOM 2065 N N . ALA A 1 277 ? -15.258 31.422 21.359 1 96.81 277 ALA A N 1
ATOM 2066 C CA . ALA A 1 277 ? -15.367 31.188 19.906 1 96.81 277 ALA A CA 1
ATOM 2067 C C . ALA A 1 277 ? -14.148 31.75 19.172 1 96.81 277 ALA A C 1
ATOM 2069 O O . ALA A 1 277 ? -13.719 32.875 19.438 1 96.81 277 ALA A O 1
ATOM 2070 N N . TYR A 1 278 ? -13.562 31.031 18.328 1 97 278 TYR A N 1
ATOM 2071 C CA . TYR A 1 278 ? -12.398 31.484 17.578 1 97 278 TYR A CA 1
ATOM 2072 C C . TYR A 1 278 ? -12.828 32.344 16.391 1 97 278 TYR A C 1
ATOM 2074 O O . TYR A 1 278 ? -13.742 31.984 15.648 1 97 278 TYR A O 1
ATOM 2082 N N . ARG A 1 279 ? -12.195 33.406 16.203 1 97.69 279 ARG A N 1
ATOM 2083 C CA . ARG A 1 279 ? -12.477 34.25 15.039 1 97.69 279 ARG A CA 1
ATOM 2084 C C . ARG A 1 279 ? -11.344 35.25 14.797 1 97.69 279 ARG A C 1
ATOM 2086 O O . ARG A 1 279 ? -10.508 35.469 15.672 1 97.69 279 ARG A O 1
ATOM 2093 N N . PHE A 1 280 ? -11.258 35.812 13.641 1 97.81 280 PHE A N 1
ATOM 2094 C CA . PHE A 1 280 ? -10.336 36.875 13.328 1 97.81 280 PHE A CA 1
ATOM 2095 C C . PHE A 1 280 ? -10.797 38.188 13.961 1 97.81 280 PHE A C 1
ATOM 2097 O O . PHE A 1 280 ? -11.992 38.406 14.156 1 97.81 280 PHE A O 1
ATOM 2104 N N . ARG A 1 281 ? -9.797 39.031 14.32 1 96.5 281 ARG A N 1
ATOM 2105 C CA . ARG A 1 281 ? -10.125 40.406 14.664 1 96.5 281 ARG A CA 1
ATOM 2106 C C . ARG A 1 281 ? -10.672 41.156 13.453 1 96.5 281 ARG A C 1
ATOM 2108 O O . ARG A 1 281 ? -10.039 41.156 12.391 1 96.5 281 ARG A O 1
ATOM 2115 N N . LEU A 1 282 ? -11.859 41.656 13.523 1 96.5 282 LEU A N 1
ATOM 2116 C CA . LEU A 1 282 ? -12.5 42.406 12.453 1 96.5 282 LEU A CA 1
ATOM 2117 C C . LEU A 1 282 ? -13.211 43.625 13.023 1 96.5 282 LEU A C 1
ATOM 2119 O O . LEU A 1 282 ? -14.211 43.5 13.734 1 96.5 282 LEU A O 1
ATOM 2123 N N . GLU A 1 283 ? -12.711 44.812 12.688 1 95.38 283 GLU A N 1
ATOM 2124 C CA . GLU A 1 283 ? -13.227 46.062 13.242 1 95.38 283 GLU A CA 1
ATOM 2125 C C . GLU A 1 283 ? -13.617 47.062 12.133 1 95.38 283 GLU A C 1
ATOM 2127 O O . GLU A 1 283 ? -12.844 47.281 11.203 1 95.38 283 GLU A O 1
ATOM 2132 N N . LYS A 1 284 ? -14.867 47.625 12.328 1 96.25 284 LYS A N 1
ATOM 2133 C CA . LYS A 1 284 ? -15.312 48.656 11.391 1 96.25 284 LYS A CA 1
ATOM 2134 C C . LYS A 1 284 ? -14.461 49.906 11.531 1 96.25 284 LYS A C 1
ATOM 2136 O O . LYS A 1 284 ? -14.039 50.25 12.633 1 96.25 284 LYS A O 1
ATOM 2141 N N . THR A 1 285 ? -14.273 50.594 10.406 1 97.25 285 THR A N 1
ATOM 2142 C CA . THR A 1 285 ? -13.648 51.938 10.477 1 97.25 285 THR A CA 1
ATOM 2143 C C . THR A 1 285 ? -14.594 52.938 11.117 1 97.25 285 THR A C 1
ATOM 2145 O O . THR A 1 285 ? -14.164 53.812 11.852 1 97.25 285 THR A O 1
ATOM 2148 N N . ASP A 1 286 ? -15.914 52.75 10.852 1 96.56 286 ASP A N 1
ATOM 2149 C CA . ASP A 1 286 ? -16.984 53.5 11.516 1 96.56 286 ASP A CA 1
ATOM 2150 C C . ASP A 1 286 ? -17.922 52.562 12.273 1 96.56 286 ASP A C 1
ATOM 2152 O O . ASP A 1 286 ? -18.875 52.031 11.703 1 96.56 286 ASP A O 1
ATOM 2156 N N . PRO A 1 287 ? -17.734 52.438 13.508 1 93.44 287 PRO A N 1
ATOM 2157 C CA . PRO A 1 287 ? -18.484 51.469 14.289 1 93.44 287 PRO A CA 1
ATOM 2158 C C . PRO A 1 287 ? -19.984 51.781 14.359 1 93.44 287 PRO A C 1
ATOM 2160 O O . PRO A 1 287 ? -20.781 50.938 14.75 1 93.44 287 PRO A O 1
ATOM 2163 N N . THR A 1 288 ? -20.375 52.969 13.969 1 94.25 288 THR A N 1
ATOM 2164 C CA . THR A 1 288 ? -21.781 53.344 14.102 1 94.25 288 THR A CA 1
ATOM 2165 C C . THR A 1 288 ? -22.531 53.125 12.781 1 94.25 288 THR A C 1
ATOM 2167 O O . THR A 1 288 ? -23.766 53.156 12.75 1 94.25 288 THR A O 1
ATOM 2170 N N . ALA A 1 289 ? -21.781 52.875 11.766 1 95.88 289 ALA A N 1
ATOM 2171 C CA . ALA A 1 289 ? -22.391 52.688 10.453 1 95.88 289 ALA A CA 1
ATOM 2172 C C . ALA A 1 289 ? -22.969 51.281 10.312 1 95.88 289 ALA A C 1
ATOM 2174 O O . ALA A 1 289 ? -22.391 50.281 10.797 1 95.88 289 ALA A O 1
ATOM 2175 N N . ALA A 1 290 ? -24.078 51.188 9.664 1 94.25 290 ALA A N 1
ATOM 2176 C CA . ALA A 1 290 ? -24.656 49.906 9.367 1 94.25 290 ALA A CA 1
ATOM 2177 C C . ALA A 1 290 ? -23.75 49.094 8.461 1 94.25 290 ALA A C 1
ATOM 2179 O O . ALA A 1 290 ? -23.609 47.875 8.641 1 94.25 290 ALA A O 1
ATOM 2180 N N . LYS A 1 291 ? -23.203 49.719 7.488 1 96.38 291 LYS A N 1
ATOM 2181 C CA . LYS A 1 291 ? -22.188 49.156 6.617 1 96.38 291 LYS A CA 1
ATOM 2182 C C . LYS A 1 291 ? -20.906 50 6.637 1 96.38 291 LYS A C 1
ATOM 2184 O O . LYS A 1 291 ? -20.969 51.219 6.523 1 96.38 291 LYS A O 1
ATOM 2189 N N . SER A 1 292 ? -19.797 49.312 6.848 1 97.38 292 SER A N 1
ATOM 2190 C CA . SER A 1 292 ? -18.531 50.031 6.977 1 97.38 292 SER A CA 1
ATOM 2191 C C . SER A 1 292 ? -17.375 49.219 6.445 1 97.38 292 SER A C 1
ATOM 2193 O O . SER A 1 292 ? -17.375 47.969 6.562 1 97.38 292 SER A O 1
ATOM 2195 N N . PRO A 1 293 ? -16.406 49.938 5.781 1 97.38 293 PRO A N 1
ATOM 2196 C CA . PRO A 1 293 ? -15.125 49.25 5.605 1 97.38 293 PRO A CA 1
ATOM 2197 C C . PRO A 1 293 ? -14.492 48.844 6.93 1 97.38 293 PRO A C 1
ATOM 2199 O O . PRO A 1 293 ? -15.016 49.156 8 1 97.38 293 PRO A O 1
ATOM 2202 N N . VAL A 1 294 ? -13.469 48.094 6.871 1 97.75 294 VAL A N 1
ATOM 2203 C CA . VAL A 1 294 ? -12.859 47.562 8.086 1 97.75 294 VAL A CA 1
ATOM 2204 C C . VAL A 1 294 ? -11.422 48.062 8.195 1 97.75 294 VAL A C 1
ATOM 2206 O O . VAL A 1 294 ? -10.812 48.469 7.191 1 97.75 294 VAL A O 1
ATOM 2209 N N . LYS A 1 295 ? -10.852 48.062 9.359 1 96 295 LYS A N 1
ATOM 2210 C CA . LYS A 1 295 ? -9.469 48.469 9.602 1 96 295 LYS A CA 1
ATOM 2211 C C . LYS A 1 295 ? -8.492 47.5 8.953 1 96 295 LYS A C 1
ATOM 2213 O O . LYS A 1 295 ? -7.531 47.906 8.305 1 96 295 LYS A O 1
ATOM 2218 N N . LYS A 1 296 ? -8.664 46.219 9.109 1 95.44 296 LYS A N 1
ATOM 2219 C CA . LYS A 1 296 ? -7.844 45.188 8.5 1 95.44 296 LYS A CA 1
ATOM 2220 C C . LYS A 1 296 ? -8.711 44.094 7.895 1 95.44 296 LYS A C 1
ATOM 2222 O O . LYS A 1 296 ? -9.336 43.312 8.617 1 95.44 296 LYS A O 1
ATOM 2227 N N . PRO A 1 297 ? -8.75 43.969 6.59 1 97.5 297 PRO A N 1
ATOM 2228 C CA . PRO A 1 297 ? -9.531 42.906 5.957 1 97.5 297 PRO A CA 1
ATOM 2229 C C . PRO A 1 297 ? -8.906 41.531 6.156 1 97.5 297 PRO A C 1
ATOM 2231 O O . PRO A 1 297 ? -7.719 41.406 6.461 1 97.5 297 PRO A O 1
ATOM 2234 N N . ILE A 1 298 ? -9.688 40.5 6.102 1 98.19 298 ILE A N 1
ATOM 2235 C CA . ILE A 1 298 ? -9.234 39.125 6.066 1 98.19 298 ILE A CA 1
ATOM 2236 C C . ILE A 1 298 ? -8.961 38.688 4.621 1 98.19 298 ILE A C 1
ATOM 2238 O O . ILE A 1 298 ? -9.883 38.625 3.809 1 98.19 298 ILE A O 1
ATOM 2242 N N . VAL A 1 299 ? -7.695 38.5 4.27 1 98.06 299 VAL A N 1
ATOM 2243 C CA . VAL A 1 299 ? -7.324 38.156 2.9 1 98.06 299 VAL A CA 1
ATOM 2244 C C . VAL A 1 299 ? -6.742 36.719 2.861 1 98.06 299 VAL A C 1
ATOM 2246 O O . VAL A 1 299 ? -5.785 36.438 3.574 1 98.06 299 VAL A O 1
ATOM 2249 N N . PHE A 1 300 ? -7.371 35.875 2.127 1 98.44 300 PHE A N 1
ATOM 2250 C CA . PHE A 1 300 ? -6.816 34.562 1.856 1 98.44 300 PHE A CA 1
ATOM 2251 C C . PHE A 1 300 ? -6.109 34.531 0.505 1 98.44 300 PHE A C 1
ATOM 2253 O O . PHE A 1 300 ? -6.582 35.125 -0.458 1 98.44 300 PHE A O 1
ATOM 2260 N N . TYR A 1 301 ? -4.969 33.844 0.436 1 98.12 301 TYR A N 1
ATOM 2261 C CA . TYR A 1 301 ? -4.18 33.75 -0.786 1 98.12 301 TYR A CA 1
ATOM 2262 C C . TYR A 1 301 ? -4.133 32.312 -1.286 1 98.12 301 TYR A C 1
ATOM 2264 O O . TYR A 1 301 ? -3.803 31.391 -0.531 1 98.12 301 TYR A O 1
ATOM 2272 N N . VAL A 1 302 ? -4.426 32.094 -2.566 1 97.94 302 VAL A N 1
ATOM 2273 C CA . VAL A 1 302 ? -4.34 30.766 -3.182 1 97.94 302 VAL A CA 1
ATOM 2274 C C . VAL A 1 302 ? -2.893 30.469 -3.57 1 97.94 302 VAL A C 1
ATOM 2276 O O . VAL A 1 302 ? -2.24 31.281 -4.227 1 97.94 302 VAL A O 1
ATOM 2279 N N . ASP A 1 303 ? -2.438 29.359 -3.182 1 94.88 303 ASP A N 1
ATOM 2280 C CA . ASP A 1 303 ? -1.101 28.859 -3.498 1 94.88 303 ASP A CA 1
ATOM 2281 C C . ASP A 1 303 ? -0.861 28.844 -5.004 1 94.88 303 ASP A C 1
ATOM 2283 O O . ASP A 1 303 ? -1.656 28.281 -5.762 1 94.88 303 ASP A O 1
ATOM 2287 N N . ARG A 1 304 ? 0.258 29.422 -5.422 1 93.06 304 ARG A N 1
ATOM 2288 C CA . ARG A 1 304 ? 0.615 29.453 -6.84 1 93.06 304 ARG A CA 1
ATOM 2289 C C . ARG A 1 304 ? 0.909 28.047 -7.359 1 93.06 304 ARG A C 1
ATOM 2291 O O . ARG A 1 304 ? 0.921 27.828 -8.57 1 93.06 304 ARG A O 1
ATOM 2298 N N . ALA A 1 305 ? 1.147 27.156 -6.465 1 91.5 305 ALA A N 1
ATOM 2299 C CA . ALA A 1 305 ? 1.446 25.781 -6.848 1 91.5 305 ALA A CA 1
ATOM 2300 C C . ALA A 1 305 ? 0.207 25.078 -7.402 1 91.5 305 ALA A C 1
ATOM 2302 O O . ALA A 1 305 ? 0.31 24.031 -8.039 1 91.5 305 ALA A O 1
ATOM 2303 N N . ALA A 1 306 ? -0.966 25.547 -7.086 1 94.06 306 ALA A N 1
ATOM 2304 C CA . ALA A 1 306 ? -2.172 24.969 -7.68 1 94.06 306 ALA A CA 1
ATOM 2305 C C . ALA A 1 306 ? -2.225 25.25 -9.18 1 94.06 306 ALA A C 1
ATOM 2307 O O . ALA A 1 306 ? -2.152 26.391 -9.609 1 94.06 306 ALA A O 1
ATOM 2308 N N . PRO A 1 307 ? -2.32 24.25 -9.984 1 91.88 307 PRO A N 1
ATOM 2309 C CA . PRO A 1 307 ? -2.367 24.469 -11.438 1 91.88 307 PRO A CA 1
ATOM 2310 C C . PRO A 1 307 ? -3.721 24.984 -11.914 1 91.88 307 PRO A C 1
ATOM 2312 O O . PRO A 1 307 ? -4.727 24.844 -11.211 1 91.88 307 PRO A O 1
ATOM 2315 N N . GLU A 1 308 ? -3.65 25.734 -13.062 1 92.44 308 GLU A N 1
ATOM 2316 C CA . GLU A 1 308 ? -4.926 26.016 -13.711 1 92.44 308 GLU A CA 1
ATOM 2317 C C . GLU A 1 308 ? -5.523 24.766 -14.336 1 92.44 308 GLU A C 1
ATOM 2319 O O . GLU A 1 308 ? -4.793 23.906 -14.852 1 92.44 308 GLU A O 1
ATOM 2324 N N . PRO A 1 309 ? -6.902 24.625 -14.359 1 94.75 309 PRO A N 1
ATOM 2325 C CA . PRO A 1 309 ? -7.918 25.578 -13.906 1 94.75 309 PRO A CA 1
ATOM 2326 C C . PRO A 1 309 ? -8.242 25.438 -12.422 1 94.75 309 PRO A C 1
ATOM 2328 O O . PRO A 1 309 ? -9.203 26.031 -11.938 1 94.75 309 PRO A O 1
ATOM 2331 N N . ILE A 1 310 ? -7.535 24.641 -11.742 1 95.25 310 ILE A N 1
ATOM 2332 C CA . ILE A 1 310 ? -7.746 24.391 -10.32 1 95.25 310 ILE A CA 1
ATOM 2333 C C . ILE A 1 310 ? -7.562 25.688 -9.531 1 95.25 310 ILE A C 1
ATOM 2335 O O . ILE A 1 310 ? -8.383 26.016 -8.672 1 95.25 310 ILE A O 1
ATOM 2339 N N . ARG A 1 311 ? -6.508 26.422 -9.789 1 96.38 311 ARG A N 1
ATOM 2340 C CA . ARG A 1 311 ? -6.203 27.672 -9.094 1 96.38 311 ARG A CA 1
ATOM 2341 C C . ARG A 1 311 ? -7.375 28.641 -9.164 1 96.38 311 ARG A C 1
ATOM 2343 O O . ARG A 1 311 ? -7.77 29.234 -8.156 1 96.38 311 ARG A O 1
ATOM 2350 N N . THR A 1 312 ? -7.945 28.781 -10.367 1 97.06 312 THR A N 1
ATOM 2351 C CA . THR A 1 312 ? -9.086 29.672 -10.57 1 97.06 312 THR A CA 1
ATOM 2352 C C . THR A 1 312 ? -10.297 29.172 -9.781 1 97.06 312 THR A C 1
ATOM 2354 O O . THR A 1 312 ? -10.977 29.969 -9.125 1 97.06 312 THR A O 1
ATOM 2357 N N . ALA A 1 313 ? -10.562 27.875 -9.828 1 97.38 313 ALA A N 1
ATOM 2358 C CA . ALA A 1 313 ? -11.695 27.297 -9.094 1 97.38 313 ALA A CA 1
ATOM 2359 C C . ALA A 1 313 ? -11.555 27.547 -7.598 1 97.38 313 ALA A C 1
ATOM 2361 O O . ALA A 1 313 ? -12.539 27.891 -6.93 1 97.38 313 ALA A O 1
ATOM 2362 N N . LEU A 1 314 ? -10.359 27.344 -7.07 1 97.94 314 LEU A N 1
ATOM 2363 C CA . LEU A 1 314 ? -10.109 27.578 -5.648 1 97.94 314 LEU A CA 1
ATOM 2364 C C . LEU A 1 314 ? -10.398 29.031 -5.277 1 97.94 314 LEU A C 1
ATOM 2366 O O . LEU A 1 314 ? -11.062 29.297 -4.27 1 97.94 314 LEU A O 1
ATOM 2370 N N . LYS A 1 315 ? -9.906 29.953 -6.074 1 98.44 315 LYS A N 1
ATOM 2371 C CA . LYS A 1 315 ? -10.133 31.375 -5.816 1 98.44 315 LYS A CA 1
ATOM 2372 C C . LYS A 1 315 ? -11.625 31.703 -5.852 1 98.44 315 LYS A C 1
ATOM 2374 O O . LYS A 1 315 ? -12.133 32.406 -4.965 1 98.44 315 LYS A O 1
ATOM 2379 N N . GLU A 1 316 ? -12.305 31.234 -6.863 1 98.12 316 GLU A N 1
ATOM 2380 C CA . GLU A 1 316 ? -13.734 31.5 -7.016 1 98.12 316 GLU A CA 1
ATOM 2381 C C . GLU A 1 316 ? -14.523 30.969 -5.82 1 98.12 316 GLU A C 1
ATOM 2383 O O . GLU A 1 316 ? -15.305 31.719 -5.215 1 98.12 316 GLU A O 1
ATOM 2388 N N . GLY A 1 317 ? -14.32 29.719 -5.441 1 98.38 317 GLY A N 1
ATOM 2389 C CA . GLY A 1 317 ? -15.047 29.125 -4.332 1 98.38 317 GLY A CA 1
ATOM 2390 C C . GLY A 1 317 ? -14.797 29.828 -3.01 1 98.38 317 GLY A C 1
ATOM 2391 O O . GLY A 1 317 ? -15.742 30.188 -2.297 1 98.38 317 GLY A O 1
ATOM 2392 N N . ALA A 1 318 ? -13.531 30.047 -2.725 1 98.62 318 ALA A N 1
ATOM 2393 C CA . ALA A 1 318 ? -13.164 30.688 -1.471 1 98.62 318 ALA A CA 1
ATOM 2394 C C . ALA A 1 318 ? -13.758 32.094 -1.391 1 98.62 318 ALA A C 1
ATOM 2396 O O . ALA A 1 318 ? -14.031 32.594 -0.299 1 98.62 318 ALA A O 1
ATOM 2397 N N . SER A 1 319 ? -14.023 32.719 -2.488 1 98.62 319 SER A N 1
ATOM 2398 C CA . SER A 1 319 ? -14.492 34.094 -2.543 1 98.62 319 SER A CA 1
ATOM 2399 C C . SER A 1 319 ? -15.977 34.188 -2.189 1 98.62 319 SER A C 1
ATOM 2401 O O . SER A 1 319 ? -16.5 35.281 -1.978 1 98.62 319 SER A O 1
ATOM 2403 N N . TRP A 1 320 ? -16.641 33.062 -2.158 1 98.31 320 TRP A N 1
ATOM 2404 C CA . TRP A 1 320 ? -18.078 33.094 -1.877 1 98.31 320 TRP A CA 1
ATOM 2405 C C . TRP A 1 320 ? -18.359 33.75 -0.518 1 98.31 320 TRP A C 1
ATOM 2407 O O . TRP A 1 320 ? -19.391 34.375 -0.32 1 98.31 320 TRP A O 1
ATOM 2417 N N . TRP A 1 321 ? -17.453 33.625 0.419 1 98.5 321 TRP A N 1
ATOM 2418 C CA . TRP A 1 321 ? -17.656 34.125 1.777 1 98.5 321 TRP A CA 1
ATOM 2419 C C . TRP A 1 321 ? -17.797 35.625 1.789 1 98.5 321 TRP A C 1
ATOM 2421 O O . TRP A 1 321 ? -18.344 36.219 2.738 1 98.5 321 TRP A O 1
ATOM 2431 N N . ALA A 1 322 ? -17.281 36.375 0.775 1 97.94 322 ALA A N 1
ATOM 2432 C CA . ALA A 1 322 ? -17.406 37.812 0.697 1 97.94 322 ALA A CA 1
ATOM 2433 C C . ALA A 1 322 ? -18.859 38.25 0.809 1 97.94 322 ALA A C 1
ATOM 2435 O O . ALA A 1 322 ? -19.172 39.25 1.439 1 97.94 322 ALA A O 1
ATOM 2436 N N . GLN A 1 323 ? -19.734 37.406 0.274 1 95.81 323 GLN A N 1
ATOM 2437 C CA . GLN A 1 323 ? -21.156 37.719 0.3 1 95.81 323 GLN A CA 1
ATOM 2438 C C . GLN A 1 323 ? -21.703 37.719 1.729 1 95.81 323 GLN A C 1
ATOM 2440 O O . GLN A 1 323 ? -22.516 38.562 2.088 1 95.81 323 GLN A O 1
ATOM 2445 N N . ALA A 1 324 ? -21.312 36.781 2.461 1 97.56 324 ALA A N 1
ATOM 2446 C CA . ALA A 1 324 ? -21.781 36.688 3.836 1 97.56 324 ALA A CA 1
ATOM 2447 C C . ALA A 1 324 ? -21.234 37.812 4.699 1 97.56 324 ALA A C 1
ATOM 2449 O O . ALA A 1 324 ? -21.938 38.312 5.578 1 97.56 324 ALA A O 1
ATOM 2450 N N . PHE A 1 325 ? -20 38.219 4.527 1 98.25 325 PHE A N 1
ATOM 2451 C CA . PHE A 1 325 ? -19.438 39.344 5.273 1 98.25 325 PHE A CA 1
ATOM 2452 C C . PHE A 1 325 ? -20.125 40.656 4.91 1 98.25 325 PHE A C 1
ATOM 2454 O O . PHE A 1 325 ? -20.375 41.5 5.777 1 98.25 325 PHE A O 1
ATOM 2461 N N . GLU A 1 326 ? -20.469 40.812 3.643 1 96.94 326 GLU A N 1
ATOM 2462 C CA . GLU A 1 326 ? -21.234 41.969 3.232 1 96.94 326 GLU A CA 1
ATOM 2463 C C . GLU A 1 326 ? -22.609 42 3.893 1 96.94 326 GLU A C 1
ATOM 2465 O O . GLU A 1 326 ? -23.078 43.031 4.355 1 96.94 326 GLU A O 1
ATOM 2470 N N . ALA A 1 327 ? -23.203 40.875 3.9 1 96.62 327 ALA A N 1
ATOM 2471 C CA . ALA A 1 327 ? -24.5 40.75 4.531 1 96.62 327 ALA A CA 1
ATOM 2472 C C . ALA A 1 327 ? -24.438 41.062 6.023 1 96.62 327 ALA A C 1
ATOM 2474 O O . ALA A 1 327 ? -25.406 41.531 6.617 1 96.62 327 ALA A O 1
ATOM 2475 N N . ALA A 1 328 ? -23.281 40.875 6.609 1 97.06 328 ALA A N 1
ATOM 2476 C CA . ALA A 1 328 ? -23.094 41.094 8.031 1 97.06 328 ALA A CA 1
ATOM 2477 C C . ALA A 1 328 ? -22.734 42.562 8.305 1 97.06 328 ALA A C 1
ATOM 2479 O O . ALA A 1 328 ? -22.422 42.938 9.438 1 97.06 328 ALA A O 1
ATOM 2480 N N . GLY A 1 329 ? -22.672 43.406 7.289 1 96.94 329 GLY A N 1
ATOM 2481 C CA . GLY A 1 329 ? -22.5 44.844 7.453 1 96.94 329 GLY A CA 1
ATOM 2482 C C . GLY A 1 329 ? -21.094 45.312 7.18 1 96.94 329 GLY A C 1
ATOM 2483 O O . GLY A 1 329 ? -20.703 46.406 7.582 1 96.94 329 GLY A O 1
ATOM 2484 N N . TYR A 1 330 ? -20.328 44.5 6.5 1 97.88 330 TYR A N 1
ATOM 2485 C CA . TYR A 1 330 ? -18.938 44.875 6.227 1 97.88 330 TYR A CA 1
ATOM 2486 C C . TYR A 1 330 ? -18.719 45.094 4.738 1 97.88 330 TYR A C 1
ATOM 2488 O O . TYR A 1 330 ? -19.312 44.406 3.9 1 97.88 330 TYR A O 1
ATOM 2496 N N . LEU A 1 331 ? -17.891 46.094 4.473 1 97 331 LEU A N 1
ATOM 2497 C CA . LEU A 1 331 ? -17.484 46.406 3.102 1 97 331 LEU A CA 1
ATOM 2498 C C . LEU A 1 331 ? -16.031 46.031 2.869 1 97 331 LEU A C 1
ATOM 2500 O O . LEU A 1 331 ? -15.141 46.5 3.582 1 97 331 LEU A O 1
ATOM 2504 N N . ASP A 1 332 ? -15.758 45.156 1.905 1 96.19 332 ASP A N 1
ATOM 2505 C CA . ASP A 1 332 ? -14.414 44.75 1.503 1 96.19 332 ASP A CA 1
ATOM 2506 C C . ASP A 1 332 ? -13.656 44.125 2.68 1 96.19 332 ASP A C 1
ATOM 2508 O O . ASP A 1 332 ? -12.461 44.406 2.844 1 96.19 332 ASP A O 1
ATOM 2512 N N . ALA A 1 333 ? -14.398 43.469 3.561 1 97.69 333 ALA A N 1
ATOM 2513 C CA . ALA A 1 333 ? -13.805 42.906 4.777 1 97.69 333 ALA A CA 1
ATOM 2514 C C . ALA A 1 333 ? -13.125 41.562 4.5 1 97.69 333 ALA A C 1
ATOM 2516 O O . ALA A 1 333 ? -12.273 41.125 5.273 1 97.69 333 ALA A O 1
ATOM 2517 N N . TYR A 1 334 ? -13.531 40.938 3.436 1 98.19 334 TYR A N 1
ATOM 2518 C CA . TYR A 1 334 ? -13.023 39.625 3.059 1 98.19 334 TYR A CA 1
ATOM 2519 C C . TYR A 1 334 ? -12.711 39.562 1.567 1 98.19 334 TYR A C 1
ATOM 2521 O O . TYR A 1 334 ? -13.523 39.969 0.739 1 98.19 334 TYR A O 1
ATOM 2529 N N . ARG A 1 335 ? -11.5 39.031 1.209 1 97.69 335 ARG A N 1
ATOM 2530 C CA . ARG A 1 335 ? -11.172 38.875 -0.2 1 97.69 335 ARG A CA 1
ATOM 2531 C C . ARG A 1 335 ? -10.203 37.688 -0.389 1 97.69 335 ARG A C 1
ATOM 2533 O O . ARG A 1 335 ? -9.57 37.25 0.569 1 97.69 335 ARG A O 1
ATOM 2540 N N . VAL A 1 336 ? -10.133 37.156 -1.568 1 98.38 336 VAL A N 1
ATOM 2541 C CA . VAL A 1 336 ? -9.242 36.062 -1.942 1 98.38 336 VAL A CA 1
ATOM 2542 C C . VAL A 1 336 ? -8.367 36.469 -3.115 1 98.38 336 VAL A C 1
ATOM 2544 O O . VAL A 1 336 ? -8.859 37.031 -4.109 1 98.38 336 VAL A O 1
ATOM 2547 N N . GLU A 1 337 ? -7.07 36.25 -2.986 1 98.25 337 GLU A N 1
ATOM 2548 C CA . GLU A 1 337 ? -6.086 36.625 -3.998 1 98.25 337 GLU A CA 1
ATOM 2549 C C . GLU A 1 337 ? -5.113 35.5 -4.273 1 98.25 337 GLU A C 1
ATOM 2551 O O . GLU A 1 337 ? -5.16 34.469 -3.604 1 98.25 337 GLU A O 1
ATOM 2556 N N . ILE A 1 338 ? -4.34 35.656 -5.336 1 97.12 338 ILE A N 1
ATOM 2557 C CA . ILE A 1 338 ? -3.262 34.719 -5.598 1 97.12 338 ILE A CA 1
ATOM 2558 C C . ILE A 1 338 ? -2.027 35.094 -4.789 1 97.12 338 ILE A C 1
ATOM 2560 O O . ILE A 1 338 ? -1.679 36.281 -4.703 1 97.12 338 ILE A O 1
ATOM 2564 N N . LEU A 1 339 ? -1.445 34.125 -4.152 1 96.12 339 LEU A N 1
ATOM 2565 C CA . LEU A 1 339 ? -0.252 34.406 -3.359 1 96.12 339 LEU A CA 1
ATOM 2566 C C . LEU A 1 339 ? 0.791 35.156 -4.184 1 96.12 339 LEU A C 1
ATOM 2568 O O . LEU A 1 339 ? 1.155 34.719 -5.277 1 96.12 339 LEU A O 1
ATOM 2572 N N . PRO A 1 340 ? 1.226 36.344 -3.73 1 93.62 340 PRO A N 1
ATOM 2573 C CA . PRO A 1 340 ? 2.23 37.062 -4.508 1 93.62 340 PRO A CA 1
ATOM 2574 C C . PRO A 1 340 ? 3.506 36.25 -4.73 1 93.62 340 PRO A C 1
ATOM 2576 O O . PRO A 1 340 ? 3.865 35.438 -3.896 1 93.62 340 PRO A O 1
ATOM 2579 N N . GLU A 1 341 ? 4.172 36.5 -5.824 1 91.81 341 GLU A N 1
ATOM 2580 C CA . GLU A 1 341 ? 5.406 35.812 -6.141 1 91.81 341 GLU A CA 1
ATOM 2581 C C . GLU A 1 341 ? 6.465 36.031 -5.066 1 91.81 341 GLU A C 1
ATOM 2583 O O . GLU A 1 341 ? 6.625 37.156 -4.574 1 91.81 341 GLU A O 1
ATOM 2588 N N . GLY A 1 342 ? 7.102 34.969 -4.648 1 85.81 342 GLY A N 1
ATOM 2589 C CA . GLY A 1 342 ? 8.219 35.062 -3.721 1 85.81 342 GLY A CA 1
ATOM 2590 C C . GLY A 1 342 ? 7.797 34.969 -2.268 1 85.81 342 GLY A C 1
ATOM 2591 O O . GLY A 1 342 ? 8.633 34.75 -1.388 1 85.81 342 GLY A O 1
ATOM 2592 N N . VAL A 1 343 ? 6.508 35.125 -2.033 1 88.75 343 VAL A N 1
ATOM 2593 C CA . VAL A 1 343 ? 6.043 35.031 -0.653 1 88.75 343 VAL A CA 1
ATOM 2594 C C . VAL A 1 343 ? 6.082 33.594 -0.182 1 88.75 343 VAL A C 1
ATOM 2596 O O . VAL A 1 343 ? 5.711 32.688 -0.927 1 88.75 343 VAL A O 1
ATOM 2599 N N . ASP A 1 344 ? 6.59 33.438 1.049 1 87.69 344 ASP A N 1
ATOM 2600 C CA . ASP A 1 344 ? 6.605 32.125 1.704 1 87.69 344 ASP A CA 1
ATOM 2601 C C . ASP A 1 344 ? 5.219 31.766 2.23 1 87.69 344 ASP A C 1
ATOM 2603 O O . ASP A 1 344 ? 4.668 32.469 3.082 1 87.69 344 ASP A O 1
ATOM 2607 N N . PRO A 1 345 ? 4.691 30.641 1.775 1 88.19 345 PRO A N 1
ATOM 2608 C CA . PRO A 1 345 ? 3.35 30.266 2.229 1 88.19 345 PRO A CA 1
ATOM 2609 C C . PRO A 1 345 ? 3.283 30.016 3.734 1 88.19 345 PRO A C 1
ATOM 2611 O O . PRO A 1 345 ? 2.193 30.016 4.312 1 88.19 345 PRO A O 1
ATOM 2614 N N . LEU A 1 346 ? 4.391 29.859 4.367 1 88 346 LEU A N 1
ATOM 2615 C CA . LEU A 1 346 ? 4.383 29.578 5.801 1 88 346 LEU A CA 1
ATOM 2616 C C . LEU A 1 346 ? 4.523 30.875 6.598 1 88 346 LEU A C 1
ATOM 2618 O O . LEU A 1 346 ? 4.469 30.859 7.828 1 88 346 LEU A O 1
ATOM 2622 N N . ASP A 1 347 ? 4.656 31.984 5.887 1 87.88 347 ASP A N 1
ATOM 2623 C CA . ASP A 1 347 ? 4.688 33.281 6.562 1 87.88 347 ASP A CA 1
ATOM 2624 C C . ASP A 1 347 ? 3.402 33.531 7.352 1 87.88 347 ASP A C 1
ATOM 2626 O O . ASP A 1 347 ? 2.305 33.469 6.793 1 87.88 347 ASP A O 1
ATOM 2630 N N . VAL A 1 348 ? 3.473 33.781 8.609 1 88.75 348 VAL A N 1
ATOM 2631 C CA . VAL A 1 348 ? 2.34 33.875 9.523 1 88.75 348 VAL A CA 1
ATOM 2632 C C . VAL A 1 348 ? 1.439 35.031 9.141 1 88.75 348 VAL A C 1
ATOM 2634 O O . VAL A 1 348 ? 0.267 35.062 9.523 1 88.75 348 VAL A O 1
ATOM 2637 N N . ARG A 1 349 ? 1.881 36 8.344 1 86.56 349 ARG A N 1
ATOM 2638 C CA . ARG A 1 349 ? 1.142 37.188 7.996 1 86.56 349 ARG A CA 1
ATOM 2639 C C . ARG A 1 349 ? 0.146 36.938 6.875 1 86.56 349 ARG A C 1
ATOM 2641 O O . ARG A 1 349 ? -0.74 37.75 6.613 1 86.56 349 ARG A O 1
ATOM 2648 N N . TYR A 1 350 ? 0.292 35.781 6.301 1 92.44 350 TYR A N 1
ATOM 2649 C CA . TYR A 1 350 ? -0.547 35.469 5.148 1 92.44 350 TYR A CA 1
ATOM 2650 C C . TYR A 1 350 ? -1.435 34.25 5.43 1 92.44 350 TYR A C 1
ATOM 2652 O O . TYR A 1 350 ? -0.943 33.188 5.812 1 92.44 350 TYR A O 1
ATOM 2660 N N . ASN A 1 351 ? -2.771 34.469 5.297 1 96.75 351 ASN A N 1
ATOM 2661 C CA . ASN A 1 351 ? -3.645 33.312 5.199 1 96.75 351 ASN A CA 1
ATOM 2662 C C . ASN A 1 351 ? -3.492 32.594 3.854 1 96.75 351 ASN A C 1
ATOM 2664 O O . ASN A 1 351 ? -3.607 33.25 2.801 1 96.75 351 ASN A O 1
ATOM 2668 N N . VAL A 1 352 ? -3.207 31.281 3.883 1 96.81 352 VAL A N 1
ATOM 2669 C CA . VAL A 1 352 ? -2.861 30.656 2.613 1 96.81 352 VAL A CA 1
ATOM 2670 C C . VAL A 1 352 ? -3.717 29.406 2.406 1 96.81 352 VAL A C 1
ATOM 2672 O O . VAL A 1 352 ? -3.922 28.625 3.34 1 96.81 352 VAL A O 1
ATOM 2675 N N . ILE A 1 353 ? -4.285 29.234 1.219 1 97.81 353 ILE A N 1
ATOM 2676 C CA . ILE A 1 353 ? -4.867 28 0.716 1 97.81 353 ILE A CA 1
ATOM 2677 C C . ILE A 1 353 ? -3.793 27.172 0.01 1 97.81 353 ILE A C 1
ATOM 2679 O O . ILE A 1 353 ? -3.529 27.375 -1.178 1 97.81 353 ILE A O 1
ATOM 2683 N N . ASN A 1 354 ? -3.227 26.234 0.741 1 95.69 354 ASN A N 1
ATOM 2684 C CA . ASN A 1 354 ? -2.09 25.453 0.252 1 95.69 354 ASN A CA 1
ATOM 2685 C C . ASN A 1 354 ? -2.541 24.297 -0.641 1 95.69 354 ASN A C 1
ATOM 2687 O O . ASN A 1 354 ? -3.527 23.625 -0.341 1 95.69 354 ASN A O 1
ATOM 2691 N N . TRP A 1 355 ? -1.893 24.203 -1.763 1 93.5 355 TRP A N 1
ATOM 2692 C CA . TRP A 1 355 ? -2.062 23.031 -2.627 1 93.5 355 TRP A CA 1
ATOM 2693 C C . TRP A 1 355 ? -1.065 21.938 -2.266 1 93.5 355 TRP A C 1
ATOM 2695 O O . TRP A 1 355 ? 0.147 22.125 -2.377 1 93.5 355 TRP A O 1
ATOM 2705 N N . VAL A 1 356 ? -1.526 20.797 -1.816 1 91.25 356 VAL A N 1
ATOM 2706 C CA . VAL A 1 356 ? -0.672 19.766 -1.233 1 91.25 356 VAL A CA 1
ATOM 2707 C C . VAL A 1 356 ? -0.797 18.484 -2.037 1 91.25 356 VAL A C 1
ATOM 2709 O O . VAL A 1 356 ? -1.907 18.031 -2.342 1 91.25 356 VAL A O 1
ATOM 2712 N N . ASP A 1 357 ? 0.325 17.859 -2.35 1 90.62 357 ASP A N 1
ATOM 2713 C CA . ASP A 1 357 ? 0.369 16.578 -3.072 1 90.62 357 ASP A CA 1
ATOM 2714 C C . ASP A 1 357 ? 0.608 15.414 -2.115 1 90.62 357 ASP A C 1
ATOM 2716 O O . ASP A 1 357 ? 1.379 15.539 -1.161 1 90.62 357 ASP A O 1
ATOM 2720 N N . ARG A 1 358 ? -0.068 14.32 -2.346 1 91.44 358 ARG A N 1
ATOM 2721 C CA . ARG A 1 358 ? 0.103 13.062 -1.631 1 91.44 358 ARG A CA 1
ATOM 2722 C C . ARG A 1 358 ? 0.137 11.883 -2.598 1 91.44 358 ARG A C 1
ATOM 2724 O O . ARG A 1 358 ? -0.291 12 -3.748 1 91.44 358 ARG A O 1
ATOM 2731 N N . ALA A 1 359 ? 0.644 10.781 -2.102 1 90.25 359 ALA A N 1
ATOM 2732 C CA . ALA A 1 359 ? 0.705 9.57 -2.924 1 90.25 359 ALA A CA 1
ATOM 2733 C C . ALA A 1 359 ? -0.693 9.023 -3.199 1 90.25 359 ALA A C 1
ATOM 2735 O O . ALA A 1 359 ? -0.937 8.43 -4.25 1 90.25 359 ALA A O 1
ATOM 2736 N N . THR A 1 360 ? -1.546 9.156 -2.293 1 88.94 360 THR A N 1
ATOM 2737 C CA . THR A 1 360 ? -2.947 8.766 -2.412 1 88.94 360 THR A CA 1
ATOM 2738 C C . THR A 1 360 ? -3.863 9.891 -1.94 1 88.94 360 THR A C 1
ATOM 2740 O O . THR A 1 360 ? -3.404 10.852 -1.314 1 88.94 360 THR A O 1
ATOM 2743 N N . ARG A 1 361 ? -5.094 9.773 -2.312 1 87.38 361 ARG A N 1
ATOM 2744 C CA . ARG A 1 361 ? -6.023 10.836 -1.929 1 87.38 361 ARG A CA 1
ATOM 2745 C C . ARG A 1 361 ? -6.188 10.891 -0.414 1 87.38 361 ARG A C 1
ATOM 2747 O O . ARG A 1 361 ? -5.953 9.898 0.281 1 87.38 361 ARG A O 1
ATOM 2754 N N . GLY A 1 362 ? -6.504 12.094 0.097 1 85.06 362 GLY A N 1
ATOM 2755 C CA . GLY A 1 362 ? -6.656 12.305 1.527 1 85.06 362 GLY A CA 1
ATOM 2756 C C . GLY A 1 362 ? -7.551 13.484 1.863 1 85.06 362 GLY A C 1
ATOM 2757 O O . GLY A 1 362 ? -8.078 14.141 0.967 1 85.06 362 GLY A O 1
ATOM 2758 N N . TRP A 1 363 ? -7.652 13.727 3.127 1 84.56 363 TRP A N 1
ATOM 2759 C CA . TRP A 1 363 ? -8.516 14.781 3.646 1 84.56 363 TRP A CA 1
ATOM 2760 C C . TRP A 1 363 ? -7.93 16.156 3.359 1 84.56 363 TRP A C 1
ATOM 2762 O O . TRP A 1 363 ? -6.711 16.328 3.324 1 84.56 363 TRP A O 1
ATOM 2772 N N . SER A 1 364 ? -8.82 17.047 3.1 1 90.06 364 SER A N 1
ATOM 2773 C CA . SER A 1 364 ? -8.469 18.453 3.195 1 90.06 364 SER A CA 1
ATOM 2774 C C . SER A 1 364 ? -8.719 19 4.602 1 90.06 364 SER A C 1
ATOM 2776 O O . SER A 1 364 ? -9.523 18.438 5.348 1 90.06 364 SER A O 1
ATOM 2778 N N . VAL A 1 365 ? -7.996 20.031 4.926 1 91.75 365 VAL A N 1
ATOM 2779 C CA . VAL A 1 365 ? -8.102 20.531 6.293 1 91.75 365 VAL A CA 1
ATOM 2780 C C . VAL A 1 365 ? -8.062 22.062 6.281 1 91.75 365 VAL A C 1
ATOM 2782 O O . VAL A 1 365 ? -7.301 22.656 5.523 1 91.75 365 VAL A O 1
ATOM 2785 N N . GLY A 1 366 ? -8.961 22.625 7.035 1 95.19 366 GLY A N 1
ATOM 2786 C CA . GLY A 1 366 ? -8.875 24.047 7.363 1 95.19 366 GLY A CA 1
ATOM 2787 C C . GLY A 1 366 ? -8.336 24.297 8.758 1 95.19 366 GLY A C 1
ATOM 2788 O O . GLY A 1 366 ? -9.039 24.109 9.75 1 95.19 366 GLY A O 1
ATOM 2789 N N . GLN A 1 367 ? -7.125 24.766 8.789 1 93 367 GLN A N 1
ATOM 2790 C CA . GLN A 1 367 ? -6.445 25.016 10.047 1 93 367 GLN A CA 1
ATOM 2791 C C . GLN A 1 367 ? -6.371 26.516 10.344 1 93 367 GLN A C 1
ATOM 2793 O O . GLN A 1 367 ? -6.566 27.344 9.445 1 93 367 GLN A O 1
ATOM 2798 N N . SER A 1 368 ? -6.164 26.828 11.617 1 94.62 368 SER A N 1
ATOM 2799 C CA . SER A 1 368 ? -5.906 28.219 11.992 1 94.62 368 SER A CA 1
ATOM 2800 C C . SER A 1 368 ? -4.898 28.312 13.141 1 94.62 368 SER A C 1
ATOM 2802 O O . SER A 1 368 ? -4.812 27.391 13.969 1 94.62 368 SER A O 1
ATOM 2804 N N . VAL A 1 369 ? -4.059 29.344 13.047 1 94.19 369 VAL A N 1
ATOM 2805 C CA . VAL A 1 369 ? -3.234 29.734 14.18 1 94.19 369 VAL A CA 1
ATOM 2806 C C . VAL A 1 369 ? -4.043 30.641 15.109 1 94.19 369 VAL A C 1
ATOM 2808 O O . VAL A 1 369 ? -4.527 31.703 14.688 1 94.19 369 VAL A O 1
ATOM 2811 N N . LYS A 1 370 ? -4.238 30.219 16.344 1 94.81 370 LYS A N 1
ATOM 2812 C CA . LYS A 1 370 ? -5.066 30.969 17.281 1 94.81 370 LYS A CA 1
ATOM 2813 C C . LYS A 1 370 ? -4.273 31.344 18.531 1 94.81 370 LYS A C 1
ATOM 2815 O O . LYS A 1 370 ? -3.422 30.578 18.984 1 94.81 370 LYS A O 1
ATOM 2820 N N . ASP A 1 371 ? -4.504 32.531 19.062 1 95.38 371 ASP A N 1
ATOM 2821 C CA . ASP A 1 371 ? -4.047 32.875 20.406 1 95.38 371 ASP A CA 1
ATOM 2822 C C . ASP A 1 371 ? -4.852 32.156 21.484 1 95.38 371 ASP A C 1
ATOM 2824 O O . ASP A 1 371 ? -6.039 32.438 21.672 1 95.38 371 ASP A O 1
ATOM 2828 N N . PRO A 1 372 ? -4.242 31.234 22.141 1 93.62 372 PRO A N 1
ATOM 2829 C CA . PRO A 1 372 ? -5.016 30.438 23.094 1 93.62 372 PRO A CA 1
ATOM 2830 C C . PRO A 1 372 ? -5.516 31.25 24.281 1 93.62 372 PRO A C 1
ATOM 2832 O O . PRO A 1 372 ? -6.344 30.781 25.062 1 93.62 372 PRO A O 1
ATOM 2835 N N . ARG A 1 373 ? -5.125 32.438 24.453 1 92.06 373 ARG A N 1
ATOM 2836 C CA . ARG A 1 373 ? -5.543 33.312 25.562 1 92.06 373 ARG A CA 1
ATOM 2837 C C . ARG A 1 373 ? -6.887 33.969 25.266 1 92.06 373 ARG A C 1
ATOM 2839 O O . ARG A 1 373 ? -7.695 34.156 26.172 1 92.06 373 ARG A O 1
ATOM 2846 N N . THR A 1 374 ? -7.078 34.281 24 1 94.19 374 THR A N 1
ATOM 2847 C CA . THR A 1 374 ? -8.203 35.156 23.703 1 94.19 374 THR A CA 1
ATOM 2848 C C . THR A 1 374 ? -9.148 34.5 22.703 1 94.19 374 THR A C 1
ATOM 2850 O O . THR A 1 374 ? -10.305 34.906 22.562 1 94.19 374 THR A O 1
ATOM 2853 N N . GLY A 1 375 ? -8.633 33.531 21.906 1 95.56 375 GLY A N 1
ATOM 2854 C CA . GLY A 1 375 ? -9.414 32.938 20.844 1 95.56 375 GLY A CA 1
ATOM 2855 C C . GLY A 1 375 ? -9.281 33.688 19.516 1 95.56 375 GLY A C 1
ATOM 2856 O O . GLY A 1 375 ? -9.93 33.312 18.531 1 95.56 375 GLY A O 1
ATOM 2857 N N . GLU A 1 376 ? -8.43 34.656 19.422 1 96.94 376 GLU A N 1
ATOM 2858 C CA . GLU A 1 376 ? -8.203 35.406 18.188 1 96.94 376 GLU A CA 1
ATOM 2859 C C . GLU A 1 376 ? -7.449 34.562 17.156 1 96.94 376 GLU A C 1
ATOM 2861 O O . GLU A 1 376 ? -6.41 33.969 17.469 1 96.94 376 GLU A O 1
ATOM 2866 N N . ILE A 1 377 ? -8.016 34.438 15.992 1 97.25 377 ILE A N 1
ATOM 2867 C CA . ILE A 1 377 ? -7.316 33.781 14.891 1 97.25 377 ILE A CA 1
ATOM 2868 C C . ILE A 1 377 ? -6.316 34.75 14.258 1 97.25 377 ILE A C 1
ATOM 2870 O O . ILE A 1 377 ? -6.668 35.875 13.906 1 97.25 377 ILE A O 1
ATOM 2874 N N . LEU A 1 378 ? -5.066 34.281 14.094 1 95.38 378 LEU A N 1
ATOM 2875 C CA . LEU A 1 378 ? -4.008 35.125 13.539 1 95.38 378 LEU A CA 1
ATOM 2876 C C . LEU A 1 378 ? -3.709 34.75 12.094 1 95.38 378 LEU A C 1
ATOM 2878 O O . LEU A 1 378 ? -3.25 35.562 11.312 1 95.38 378 LEU A O 1
ATOM 2882 N N . LYS A 1 379 ? -3.898 33.5 11.742 1 95.06 379 LYS A N 1
ATOM 2883 C CA . LYS A 1 379 ? -3.629 32.969 10.406 1 95.06 379 LYS A CA 1
ATOM 2884 C C . LYS A 1 379 ? -4.547 31.812 10.078 1 95.06 379 LYS A C 1
ATOM 2886 O O . LYS A 1 379 ? -4.789 30.953 10.93 1 95.06 379 LYS A O 1
ATOM 2891 N N . GLY A 1 380 ? -5.07 31.891 8.891 1 96.5 380 GLY A N 1
ATOM 2892 C CA . GLY A 1 380 ? -5.672 30.703 8.312 1 96.5 380 GLY A CA 1
ATOM 2893 C C . GLY A 1 380 ? -4.723 29.938 7.418 1 96.5 380 GLY A C 1
ATOM 2894 O O . GLY A 1 380 ? -3.939 30.531 6.676 1 96.5 380 GLY A O 1
ATOM 2895 N N . SER A 1 381 ? -4.695 28.641 7.531 1 95.81 381 SER A N 1
ATOM 2896 C CA . SER A 1 381 ? -3.904 27.75 6.691 1 95.81 381 SER A CA 1
ATOM 2897 C C . SER A 1 381 ? -4.73 26.562 6.211 1 95.81 381 SER A C 1
ATOM 2899 O O . SER A 1 381 ? -4.941 25.594 6.957 1 95.81 381 SER A O 1
ATOM 2901 N N . VAL A 1 382 ? -5.062 26.578 4.977 1 96.5 382 VAL A N 1
ATOM 2902 C CA . VAL A 1 382 ? -5.898 25.547 4.367 1 96.5 382 VAL A CA 1
ATOM 2903 C C . VAL A 1 382 ? -5.027 24.562 3.588 1 96.5 382 VAL A C 1
ATOM 2905 O O . VAL A 1 382 ? -4.086 24.969 2.898 1 96.5 382 VAL A O 1
ATOM 2908 N N . LEU A 1 383 ? -5.242 23.297 3.738 1 94.88 383 LEU A N 1
ATOM 2909 C CA . LEU A 1 383 ? -4.578 22.266 2.953 1 94.88 383 LEU A CA 1
ATOM 2910 C C . LEU A 1 383 ? -5.57 21.578 2.025 1 94.88 383 LEU A C 1
ATOM 2912 O O . LEU A 1 383 ? -6.539 20.969 2.488 1 94.88 383 LEU A O 1
ATOM 2916 N N . LEU A 1 384 ? -5.352 21.672 0.777 1 93.75 384 LEU A N 1
ATOM 2917 C CA . LEU A 1 384 ? -6.184 21 -0.218 1 93.75 384 LEU A CA 1
ATOM 2918 C C . LEU A 1 384 ? -5.371 19.984 -1.009 1 93.75 384 LEU A C 1
ATOM 2920 O O . LEU A 1 384 ? -4.297 20.312 -1.527 1 93.75 384 LEU A O 1
ATOM 2924 N N . GLY A 1 385 ? -5.871 18.797 -1.155 1 86.88 385 GLY A N 1
ATOM 2925 C CA . GLY A 1 385 ? -5.137 17.719 -1.811 1 86.88 385 GLY A CA 1
ATOM 2926 C C . GLY A 1 385 ? -5.387 17.656 -3.307 1 86.88 385 GLY A C 1
ATOM 2927 O O . GLY A 1 385 ? -6.508 17.891 -3.766 1 86.88 385 GLY A O 1
ATOM 2928 N N . ALA A 1 386 ? -4.387 17.188 -4.004 1 86.25 386 ALA A N 1
ATOM 2929 C CA . ALA A 1 386 ? -4.387 17.219 -5.461 1 86.25 386 ALA A CA 1
ATOM 2930 C C . ALA A 1 386 ? -5.172 16.047 -6.035 1 86.25 386 ALA A C 1
ATOM 2932 O O . ALA A 1 386 ? -5.57 16.062 -7.199 1 86.25 386 ALA A O 1
ATOM 2933 N N . LEU A 1 387 ? -5.441 15.016 -5.223 1 88.62 387 LEU A N 1
ATOM 2934 C CA . LEU A 1 387 ? -5.965 13.789 -5.82 1 88.62 387 LEU A CA 1
ATOM 2935 C C . LEU A 1 387 ? -7.469 13.68 -5.598 1 88.62 387 LEU A C 1
ATOM 2937 O O . LEU A 1 387 ? -8.133 12.836 -6.207 1 88.62 387 LEU A O 1
ATOM 2941 N N . ARG A 1 388 ? -8.07 14.5 -4.809 1 90.31 388 ARG A N 1
ATOM 2942 C CA . ARG A 1 388 ? -9.516 14.453 -4.578 1 90.31 388 ARG A CA 1
ATOM 2943 C C . ARG A 1 388 ? -10.289 14.766 -5.852 1 90.31 388 ARG A C 1
ATOM 2945 O O . ARG A 1 388 ? -11.289 14.117 -6.156 1 90.31 388 ARG A O 1
ATOM 2952 N N . VAL A 1 389 ? -9.797 15.781 -6.555 1 91.19 389 VAL A N 1
ATOM 2953 C CA . VAL A 1 389 ? -10.469 16.172 -7.789 1 91.19 389 VAL A CA 1
ATOM 2954 C C . VAL A 1 389 ? -10.445 15.016 -8.789 1 91.19 389 VAL A C 1
ATOM 2956 O O . VAL A 1 389 ? -11.406 14.805 -9.523 1 91.19 389 VAL A O 1
ATOM 2959 N N . ARG A 1 390 ? -9.43 14.312 -8.773 1 90.75 390 ARG A N 1
ATOM 2960 C CA . ARG A 1 390 ? -9.297 13.18 -9.695 1 90.75 390 ARG A CA 1
ATOM 2961 C C . ARG A 1 390 ? -10.219 12.039 -9.289 1 90.75 390 ARG A C 1
ATOM 2963 O O . ARG A 1 390 ? -10.734 11.312 -10.141 1 90.75 390 ARG A O 1
ATOM 2970 N N . GLN A 1 391 ? -10.375 11.852 -8.008 1 90.69 391 GLN A N 1
ATOM 2971 C CA . GLN A 1 391 ? -11.344 10.859 -7.543 1 90.69 391 GLN A CA 1
ATOM 2972 C C . GLN A 1 391 ? -12.766 11.242 -7.953 1 90.69 391 GLN A C 1
ATOM 2974 O O . GLN A 1 391 ? -13.562 10.383 -8.328 1 90.69 391 GLN A O 1
ATOM 2979 N N . ASP A 1 392 ? -13.07 12.547 -7.844 1 93.94 392 ASP A N 1
ATOM 2980 C CA . ASP A 1 392 ? -14.367 13.016 -8.336 1 93.94 392 ASP A CA 1
ATOM 2981 C C . ASP A 1 392 ? -14.547 12.688 -9.812 1 93.94 392 ASP A C 1
ATOM 2983 O O . ASP A 1 392 ? -15.586 12.172 -10.219 1 93.94 392 ASP A O 1
ATOM 2987 N N . MET A 1 393 ? -13.547 12.961 -10.57 1 94.31 393 MET A N 1
ATOM 2988 C CA . MET A 1 393 ? -13.617 12.695 -12 1 94.31 393 MET A CA 1
ATOM 2989 C C . MET A 1 393 ? -13.852 11.211 -12.266 1 94.31 393 MET A C 1
ATOM 2991 O O . MET A 1 393 ? -14.641 10.852 -13.141 1 94.31 393 MET A O 1
ATOM 2995 N N . LEU A 1 394 ? -13.086 10.391 -11.531 1 93.75 394 LEU A N 1
ATOM 2996 C CA . LEU A 1 394 ? -13.25 8.945 -11.664 1 93.75 394 LEU A CA 1
ATOM 2997 C C . LEU A 1 394 ? -14.703 8.539 -11.445 1 93.75 394 LEU A C 1
ATOM 2999 O O . LEU A 1 394 ? -15.258 7.754 -12.219 1 93.75 394 LEU A O 1
ATOM 3003 N N . ILE A 1 395 ? -15.367 9.078 -10.422 1 94.75 395 ILE A N 1
ATOM 3004 C CA . ILE A 1 395 ? -16.766 8.781 -10.125 1 94.75 395 ILE A CA 1
ATOM 3005 C C . ILE A 1 395 ? -17.656 9.281 -11.266 1 94.75 395 ILE A C 1
ATOM 3007 O O . ILE A 1 395 ? -18.516 8.547 -11.758 1 94.75 395 ILE A O 1
ATOM 3011 N N . PHE A 1 396 ? -17.438 10.508 -11.773 1 97.31 396 PHE A N 1
ATOM 3012 C CA . PHE A 1 396 ? -18.281 11.117 -12.781 1 97.31 396 PHE A CA 1
ATOM 3013 C C . PHE A 1 396 ? -18.094 10.438 -14.133 1 97.31 396 PHE A C 1
ATOM 3015 O O . PHE A 1 396 ? -19.047 10.281 -14.891 1 97.31 396 PHE A O 1
ATOM 3022 N N . GLU A 1 397 ? -16.828 10.023 -14.438 1 96.56 397 GLU A N 1
ATOM 3023 C CA . GLU A 1 397 ? -16.594 9.227 -15.641 1 96.56 397 GLU A CA 1
ATOM 3024 C C . GLU A 1 397 ? -17.391 7.918 -15.594 1 96.56 397 GLU A C 1
ATOM 3026 O O . GLU A 1 397 ? -17.906 7.469 -16.609 1 96.56 397 GLU A O 1
ATOM 3031 N N . GLY A 1 398 ? -17.422 7.312 -14.406 1 96.31 398 GLY A N 1
ATOM 3032 C CA . GLY A 1 398 ? -18.203 6.094 -14.242 1 96.31 398 GLY A CA 1
ATOM 3033 C C . GLY A 1 398 ? -19.688 6.305 -14.445 1 96.31 398 GLY A C 1
ATOM 3034 O O . GLY A 1 398 ? -20.406 5.398 -14.883 1 96.31 398 GLY A O 1
ATOM 3035 N N . LEU A 1 399 ? -20.188 7.535 -14.156 1 97.5 399 LEU A N 1
ATOM 3036 C CA . LEU A 1 399 ? -21.625 7.84 -14.211 1 97.5 399 LEU A CA 1
ATOM 3037 C C . LEU A 1 399 ? -22.031 8.234 -15.625 1 97.5 399 LEU A C 1
ATOM 3039 O O . LEU A 1 399 ? -23.094 7.824 -16.109 1 97.5 399 LEU A O 1
ATOM 3043 N N . VAL A 1 400 ? -21.141 9.047 -16.344 1 97.44 400 VAL A N 1
ATOM 3044 C CA . VAL A 1 400 ? -21.641 9.672 -17.562 1 97.44 400 VAL A CA 1
ATOM 3045 C C . VAL A 1 400 ? -20.734 9.328 -18.734 1 97.44 400 VAL A C 1
ATOM 3047 O O . VAL A 1 400 ? -21.047 9.641 -19.891 1 97.44 400 VAL A O 1
ATOM 3050 N N . GLY A 1 401 ? -19.609 8.758 -18.469 1 96.44 401 GLY A N 1
ATOM 3051 C CA . GLY A 1 401 ? -18.688 8.383 -19.531 1 96.44 401 GLY A CA 1
ATOM 3052 C C . GLY A 1 401 ? -17.469 9.266 -19.609 1 96.44 401 GLY A C 1
ATOM 3053 O O . GLY A 1 401 ? -17.547 10.484 -19.391 1 96.44 401 GLY A O 1
ATOM 3054 N N . ALA A 1 402 ? -16.328 8.68 -19.922 1 95.62 402 ALA A N 1
ATOM 3055 C CA . ALA A 1 402 ? -15.047 9.391 -20 1 95.62 402 ALA A CA 1
ATOM 3056 C C . ALA A 1 402 ? -14.961 10.234 -21.266 1 95.62 402 ALA A C 1
ATOM 3058 O O . ALA A 1 402 ? -14.109 11.117 -21.375 1 95.62 402 ALA A O 1
ATOM 3059 N N . ASP A 1 403 ? -15.773 9.938 -22.297 1 94.56 403 ASP A N 1
ATOM 3060 C CA . ASP A 1 403 ? -15.789 10.695 -23.547 1 94.56 403 ASP A CA 1
ATOM 3061 C C . ASP A 1 403 ? -16.281 12.117 -23.312 1 94.56 403 ASP A C 1
ATOM 3063 O O . ASP A 1 403 ? -16.125 12.984 -24.172 1 94.56 403 ASP A O 1
ATOM 3067 N N . LYS A 1 404 ? -16.875 12.352 -22.172 1 95.88 404 LYS A N 1
ATOM 3068 C CA . LYS A 1 404 ? -17.391 13.68 -21.859 1 95.88 404 LYS A CA 1
ATOM 3069 C C . LYS A 1 404 ? -16.312 14.562 -21.234 1 95.88 404 LYS A C 1
ATOM 3071 O O . LYS A 1 404 ? -16.5 15.766 -21.047 1 95.88 404 LYS A O 1
ATOM 3076 N N . ASP A 1 405 ? -15.195 14.023 -20.922 1 94.44 405 ASP A N 1
ATOM 3077 C CA . ASP A 1 405 ? -14.109 14.797 -20.312 1 94.44 405 ASP A CA 1
ATOM 3078 C C . ASP A 1 405 ? -13.719 15.977 -21.203 1 94.44 405 ASP A C 1
ATOM 3080 O O . ASP A 1 405 ? -13.398 15.797 -22.375 1 94.44 405 ASP A O 1
ATOM 3084 N N . GLY A 1 406 ? -13.781 17.156 -20.703 1 92.94 406 GLY A N 1
ATOM 3085 C CA . GLY A 1 406 ? -13.281 18.328 -21.375 1 92.94 406 GLY A CA 1
ATOM 3086 C C . GLY A 1 406 ? -14.258 18.906 -22.391 1 92.94 406 GLY A C 1
ATOM 3087 O O . GLY A 1 406 ? -13.922 19.828 -23.141 1 92.94 406 GLY A O 1
ATOM 3088 N N . THR A 1 407 ? -15.453 18.406 -22.438 1 94.56 407 THR A N 1
ATOM 3089 C CA . THR A 1 407 ? -16.406 18.859 -23.438 1 94.56 407 THR A CA 1
ATOM 3090 C C . THR A 1 407 ? -16.984 20.219 -23.062 1 94.56 407 THR A C 1
ATOM 3092 O O . THR A 1 407 ? -17.562 20.906 -23.906 1 94.56 407 THR A O 1
ATOM 3095 N N . GLY A 1 408 ? -16.891 20.562 -21.844 1 94 408 GLY A N 1
ATOM 3096 C CA . GLY A 1 408 ? -17.375 21.859 -21.375 1 94 408 GLY A CA 1
ATOM 3097 C C . GLY A 1 408 ? -18.859 21.859 -21.078 1 94 408 GLY A C 1
ATOM 3098 O O . GLY A 1 408 ? -19.406 22.859 -20.578 1 94 408 GLY A O 1
ATOM 3099 N N . GLY A 1 409 ? -19.562 20.766 -21.281 1 94.44 409 GLY A N 1
ATOM 3100 C CA . GLY A 1 409 ? -20.984 20.672 -21.031 1 94.44 409 GLY A CA 1
ATOM 3101 C C . GLY A 1 409 ? -21.312 20.344 -19.594 1 94.44 409 GLY A C 1
ATOM 3102 O O . GLY A 1 409 ? -20.422 20.203 -18.75 1 94.44 409 GLY A O 1
ATOM 3103 N N . PRO A 1 410 ? -22.609 20.25 -19.281 1 93.81 410 PRO A N 1
ATOM 3104 C CA . PRO A 1 410 ? -23.047 20.047 -17.891 1 93.81 410 PRO A CA 1
ATOM 3105 C C . PRO A 1 410 ? -22.656 18.672 -17.359 1 93.81 410 PRO A C 1
ATOM 3107 O O . PRO A 1 410 ? -22.609 18.484 -16.141 1 93.81 410 PRO A O 1
ATOM 3110 N N . ASN A 1 411 ? -22.406 17.734 -18.234 1 96.62 411 ASN A N 1
ATOM 3111 C CA . ASN A 1 411 ? -22.031 16.391 -17.797 1 96.62 411 ASN A CA 1
ATOM 3112 C C . ASN A 1 411 ? -20.547 16.141 -17.984 1 96.62 411 ASN A C 1
ATOM 3114 O O . ASN A 1 411 ? -20.109 14.984 -18.016 1 96.62 411 ASN A O 1
ATOM 3118 N N . ASP A 1 412 ? -19.812 17.266 -18.266 1 97.31 412 ASP A N 1
ATOM 3119 C CA . ASP A 1 412 ? -18.359 17.172 -18.344 1 97.31 412 ASP A CA 1
ATOM 3120 C C . ASP A 1 412 ? -17.75 16.875 -16.969 1 97.31 412 ASP A C 1
ATOM 3122 O O . ASP A 1 412 ? -17.766 17.734 -16.078 1 97.31 412 ASP A O 1
ATOM 3126 N N . PRO A 1 413 ? -17.125 15.648 -16.766 1 96.25 413 PRO A N 1
ATOM 3127 C CA . PRO A 1 413 ? -16.547 15.305 -15.461 1 96.25 413 PRO A CA 1
ATOM 3128 C C . PRO A 1 413 ? -15.555 16.359 -14.961 1 96.25 413 PRO A C 1
ATOM 3130 O O . PRO A 1 413 ? -15.453 16.578 -13.75 1 96.25 413 PRO A O 1
ATOM 3133 N N . VAL A 1 414 ? -14.82 17 -15.828 1 95.69 414 VAL A N 1
ATOM 3134 C CA . VAL A 1 414 ? -13.883 18.047 -15.43 1 95.69 414 VAL A CA 1
ATOM 3135 C C . VAL A 1 414 ? -14.648 19.219 -14.805 1 95.69 414 VAL A C 1
ATOM 3137 O O . VAL A 1 414 ? -14.328 19.641 -13.695 1 95.69 414 VAL A O 1
ATOM 3140 N N . GLN A 1 415 ? -15.703 19.672 -15.469 1 96.19 415 GLN A N 1
ATOM 3141 C CA . GLN A 1 415 ? -16.469 20.812 -14.992 1 96.19 415 GLN A CA 1
ATOM 3142 C C . GLN A 1 415 ? -17.156 20.5 -13.664 1 96.19 415 GLN A C 1
ATOM 3144 O O . GLN A 1 415 ? -17.156 21.344 -12.758 1 96.19 415 GLN A O 1
ATOM 3149 N N . VAL A 1 416 ? -17.734 19.328 -13.602 1 97.12 416 VAL A N 1
ATOM 3150 C CA . VAL A 1 416 ? -18.422 18.953 -12.375 1 97.12 416 VAL A CA 1
ATOM 3151 C C . VAL A 1 416 ? -17.422 18.859 -11.219 1 97.12 416 VAL A C 1
ATOM 3153 O O . VAL A 1 416 ? -17.719 19.297 -10.102 1 97.12 416 VAL A O 1
ATOM 3156 N N . SER A 1 417 ? -16.25 18.312 -11.508 1 95.75 417 SER A N 1
ATOM 3157 C CA . SER A 1 417 ? -15.219 18.188 -10.477 1 95.75 417 SER A CA 1
ATOM 3158 C C . SER A 1 417 ? -14.734 19.562 -10.023 1 95.75 417 SER A C 1
ATOM 3160 O O . SER A 1 417 ? -14.438 19.766 -8.844 1 95.75 417 SER A O 1
ATOM 3162 N N . LEU A 1 418 ? -14.625 20.5 -10.914 1 96.25 418 LEU A N 1
ATOM 3163 C CA . LEU A 1 418 ? -14.242 21.859 -10.562 1 96.25 418 LEU A CA 1
ATOM 3164 C C . LEU A 1 418 ? -15.32 22.516 -9.711 1 96.25 418 LEU A C 1
ATOM 3166 O O . LEU A 1 418 ? -15.016 23.328 -8.828 1 96.25 418 LEU A O 1
ATOM 3170 N N . SER A 1 419 ? -16.562 22.234 -10.016 1 96.31 419 SER A N 1
ATOM 3171 C CA . SER A 1 419 ? -17.641 22.719 -9.164 1 96.31 419 SER A CA 1
ATOM 3172 C C . SER A 1 419 ? -17.484 22.234 -7.73 1 96.31 419 SER A C 1
ATOM 3174 O O . SER A 1 419 ? -17.656 23 -6.785 1 96.31 419 SER A O 1
ATOM 3176 N N . ARG A 1 420 ? -17.188 20.969 -7.594 1 96.19 420 ARG A N 1
ATOM 3177 C CA . ARG A 1 420 ? -16.953 20.422 -6.262 1 96.19 420 ARG A CA 1
ATOM 3178 C C . ARG A 1 420 ? -15.758 21.094 -5.602 1 96.19 420 ARG A C 1
ATOM 3180 O O . ARG A 1 420 ? -15.773 21.359 -4.398 1 96.19 420 ARG A O 1
ATOM 3187 N N . LEU A 1 421 ? -14.773 21.359 -6.41 1 95.69 421 LEU A N 1
ATOM 3188 C CA . LEU A 1 421 ? -13.562 22 -5.879 1 95.69 421 LEU A CA 1
ATOM 3189 C C . LEU A 1 421 ? -13.867 23.406 -5.375 1 95.69 421 LEU A C 1
ATOM 3191 O O . LEU A 1 421 ? -13.312 23.828 -4.363 1 95.69 421 LEU A O 1
ATOM 3195 N N . ARG A 1 422 ? -14.719 24.188 -6.059 1 97.19 422 ARG A N 1
ATOM 3196 C CA . ARG A 1 422 ? -15.156 25.5 -5.578 1 97.19 422 ARG A CA 1
ATOM 3197 C C . ARG A 1 422 ? -15.828 25.375 -4.215 1 97.19 422 ARG A C 1
ATOM 3199 O O . ARG A 1 422 ? -15.5 26.125 -3.291 1 97.19 422 ARG A O 1
ATOM 3206 N N . GLN A 1 423 ? -16.719 24.438 -4.156 1 96.31 423 GLN A N 1
ATOM 3207 C CA . GLN A 1 423 ? -17.391 24.203 -2.885 1 96.31 423 GLN A CA 1
ATOM 3208 C C . GLN A 1 423 ? -16.406 23.828 -1.79 1 96.31 423 GLN A C 1
ATOM 3210 O O . GLN A 1 423 ? -16.516 24.297 -0.653 1 96.31 423 GLN A O 1
ATOM 3215 N N . LEU A 1 424 ? -15.453 22.953 -2.105 1 95.5 424 LEU A N 1
ATOM 3216 C CA . LEU A 1 424 ? -14.461 22.5 -1.143 1 95.5 424 LEU A CA 1
ATOM 3217 C C . LEU A 1 424 ? -13.602 23.656 -0.653 1 95.5 424 LEU A C 1
ATOM 3219 O O . LEU A 1 424 ? -13.273 23.734 0.534 1 95.5 424 LEU A O 1
ATOM 3223 N N . ALA A 1 425 ? -13.18 24.484 -1.564 1 97.31 425 ALA A N 1
ATOM 3224 C CA . ALA A 1 425 ? -12.398 25.656 -1.182 1 97.31 425 ALA A CA 1
ATOM 3225 C C . ALA A 1 425 ? -13.156 26.5 -0.167 1 97.31 425 ALA A C 1
ATOM 3227 O O . ALA A 1 425 ? -12.594 26.906 0.856 1 97.31 425 ALA A O 1
ATOM 3228 N N . ALA A 1 426 ? -14.398 26.812 -0.443 1 98.06 426 ALA A N 1
ATOM 3229 C CA . ALA A 1 426 ? -15.227 27.562 0.497 1 98.06 426 ALA A CA 1
ATOM 3230 C C . ALA A 1 426 ? -15.32 26.844 1.84 1 98.06 426 ALA A C 1
ATOM 3232 O O . ALA A 1 426 ? -15.188 27.469 2.895 1 98.06 426 ALA A O 1
ATOM 3233 N N . HIS A 1 427 ? -15.531 25.562 1.794 1 97.19 427 HIS A N 1
ATOM 3234 C CA . HIS A 1 427 ? -15.672 24.734 2.98 1 97.19 427 HIS A CA 1
ATOM 3235 C C . HIS A 1 427 ? -14.438 24.812 3.869 1 97.19 427 HIS A C 1
ATOM 3237 O O . HIS A 1 427 ? -14.547 25.109 5.062 1 97.19 427 HIS A O 1
ATOM 3243 N N . GLU A 1 428 ? -13.258 24.578 3.285 1 97.12 428 GLU A N 1
ATOM 3244 C CA . GLU A 1 428 ? -12.031 24.531 4.082 1 97.12 428 GLU A CA 1
ATOM 3245 C C . GLU A 1 428 ? -11.672 25.922 4.609 1 97.12 428 GLU A C 1
ATOM 3247 O O . GLU A 1 428 ? -11.164 26.047 5.727 1 97.12 428 GLU A O 1
ATOM 3252 N N . VAL A 1 429 ? -11.883 26.891 3.814 1 98.44 429 VAL A N 1
ATOM 3253 C CA . VAL A 1 429 ? -11.664 28.25 4.297 1 98.44 429 VAL A CA 1
ATOM 3254 C C . VAL A 1 429 ? -12.617 28.562 5.445 1 98.44 429 VAL A C 1
ATOM 3256 O O . VAL A 1 429 ? -12.25 29.234 6.406 1 98.44 429 VAL A O 1
ATOM 3259 N N . GLY A 1 430 ? -13.867 28.125 5.305 1 98.56 430 GLY A N 1
ATOM 3260 C CA . GLY A 1 430 ? -14.805 28.281 6.406 1 98.56 430 GLY A CA 1
ATOM 3261 C C . GLY A 1 430 ? -14.25 27.797 7.73 1 98.56 430 GLY A C 1
ATOM 3262 O O . GLY A 1 430 ? -14.367 28.484 8.75 1 98.56 430 GLY A O 1
ATOM 3263 N N . HIS A 1 431 ? -13.656 26.656 7.727 1 97.88 431 HIS A N 1
ATOM 3264 C CA . HIS A 1 431 ? -13.039 26.141 8.945 1 97.88 431 HIS A CA 1
ATOM 3265 C C . HIS A 1 431 ? -11.992 27.125 9.477 1 97.88 431 HIS A C 1
ATOM 3267 O O . HIS A 1 431 ? -11.93 27.391 10.68 1 97.88 431 HIS A O 1
ATOM 3273 N N . SER A 1 432 ? -11.195 27.609 8.57 1 98 432 SER A N 1
ATOM 3274 C CA . SER A 1 432 ? -10.133 28.516 8.969 1 98 432 SER A CA 1
ATOM 3275 C C . SER A 1 432 ? -10.695 29.844 9.469 1 98 432 SER A C 1
ATOM 3277 O O . SER A 1 432 ? -10.023 30.578 10.188 1 98 432 SER A O 1
ATOM 3279 N N . LEU A 1 433 ? -11.922 30.125 9.086 1 98.31 433 LEU A N 1
ATOM 3280 C CA . LEU A 1 433 ? -12.609 31.312 9.57 1 98.31 433 LEU A CA 1
ATOM 3281 C C . LEU A 1 433 ? -13.242 31.062 10.938 1 98.31 433 LEU A C 1
ATOM 3283 O O . LEU A 1 433 ? -13.719 32 11.586 1 98.31 433 LEU A O 1
ATOM 3287 N N . GLY A 1 434 ? -13.289 29.844 11.398 1 98.12 434 GLY A N 1
ATOM 3288 C CA . GLY A 1 434 ? -13.805 29.516 12.719 1 98.12 434 GLY A CA 1
ATOM 3289 C C . GLY A 1 434 ? -15.094 28.719 12.68 1 98.12 434 GLY A C 1
ATOM 3290 O O . GLY A 1 434 ? -15.727 28.5 13.711 1 98.12 434 GLY A O 1
ATOM 3291 N N . PHE A 1 435 ? -15.523 28.234 11.531 1 98.31 435 PHE A N 1
ATOM 3292 C CA . PHE A 1 435 ? -16.812 27.578 11.383 1 98.31 435 PHE A CA 1
ATOM 3293 C C . PHE A 1 435 ? -16.656 26.062 11.477 1 98.31 435 PHE A C 1
ATOM 3295 O O . PHE A 1 435 ? -15.703 25.5 10.945 1 98.31 435 PHE A O 1
ATOM 3302 N N . ALA A 1 436 ? -17.547 25.391 12.18 1 97.25 436 ALA A N 1
ATOM 3303 C CA . ALA A 1 436 ? -17.609 23.922 12.266 1 97.25 436 ALA A CA 1
ATOM 3304 C C . ALA A 1 436 ? -18.469 23.344 11.148 1 97.25 436 ALA A C 1
ATOM 3306 O O . ALA A 1 436 ? -19.094 24.094 10.391 1 97.25 436 ALA A O 1
ATOM 3307 N N . HIS A 1 437 ? -18.531 22.109 11.039 1 96.62 437 HIS A N 1
ATOM 3308 C CA . HIS A 1 437 ? -19.406 21.422 10.078 1 96.62 437 HIS A CA 1
ATOM 3309 C C . HIS A 1 437 ? -20.875 21.562 10.461 1 96.62 437 HIS A C 1
ATOM 3311 O O . HIS A 1 437 ? -21.203 21.656 11.641 1 96.62 437 HIS A O 1
ATOM 3317 N N . ASN A 1 438 ? -21.656 21.609 9.516 1 97.25 438 ASN A N 1
ATOM 3318 C CA . ASN A 1 438 ? -23.094 21.375 9.656 1 97.25 438 ASN A CA 1
ATOM 3319 C C . ASN A 1 438 ? -23.578 20.25 8.734 1 97.25 438 ASN A C 1
ATOM 3321 O O . ASN A 1 438 ? -23.984 20.516 7.602 1 97.25 438 ASN A O 1
ATOM 3325 N N . PHE A 1 439 ? -23.703 19.047 9.25 1 96.19 439 PHE A N 1
ATOM 3326 C CA . PHE A 1 439 ? -23.969 17.875 8.422 1 96.19 439 PHE A CA 1
ATOM 3327 C C . PHE A 1 439 ? -25.469 17.672 8.242 1 96.19 439 PHE A C 1
ATOM 3329 O O . PHE A 1 439 ? -25.906 16.625 7.77 1 96.19 439 PHE A O 1
ATOM 3336 N N . ALA A 1 440 ? -26.219 18.703 8.641 1 95.94 440 ALA A N 1
ATOM 3337 C CA . ALA A 1 440 ? -27.641 18.734 8.312 1 95.94 440 ALA A CA 1
ATOM 3338 C C . ALA A 1 440 ? -27.906 19.594 7.09 1 95.94 440 ALA A C 1
ATOM 3340 O O . ALA A 1 440 ? -29.047 19.688 6.629 1 95.94 440 ALA A O 1
ATOM 3341 N N . GLY A 1 441 ? -26.875 20.234 6.574 1 94.69 441 GLY A N 1
ATOM 3342 C CA . GLY A 1 441 ? -27.031 21.141 5.453 1 94.69 441 GLY A CA 1
ATOM 3343 C C . GLY A 1 441 ? -27.656 20.484 4.238 1 94.69 441 GLY A C 1
ATOM 3344 O O . GLY A 1 441 ? -28.469 21.094 3.535 1 94.69 441 GLY A O 1
ATOM 3345 N N . SER A 1 442 ? -27.375 19.234 3.93 1 93.5 442 SER A N 1
ATOM 3346 C CA . SER A 1 442 ? -27.859 18.484 2.775 1 93.5 442 SER A CA 1
ATOM 3347 C C . SER A 1 442 ? -29.359 18.266 2.861 1 93.5 442 SER A C 1
ATOM 3349 O O . SER A 1 442 ? -30.031 18.078 1.841 1 93.5 442 SER A O 1
ATOM 3351 N N . THR A 1 443 ? -29.922 18.266 4.078 1 94.75 443 THR A N 1
ATOM 3352 C CA . THR A 1 443 ? -31.328 17.969 4.273 1 94.75 443 THR A CA 1
ATOM 3353 C C . THR A 1 443 ? -32.188 19.234 4.117 1 94.75 443 THR A C 1
ATOM 3355 O O . THR A 1 443 ? -33.406 19.172 4.191 1 94.75 443 THR A O 1
ATOM 3358 N N . GLN A 1 444 ? -31.5 20.375 4.031 1 94.31 444 GLN A N 1
ATOM 3359 C CA . GLN A 1 444 ? -32.188 21.656 3.947 1 94.31 444 GLN A CA 1
ATOM 3360 C C . GLN A 1 444 ? -31.734 22.438 2.723 1 94.31 444 GLN A C 1
ATOM 3362 O O . GLN A 1 444 ? -31.281 23.578 2.844 1 94.31 444 GLN A O 1
ATOM 3367 N N . ASP A 1 445 ? -31.938 21.844 1.546 1 90.75 445 ASP A N 1
ATOM 3368 C CA . ASP A 1 445 ? -31.656 22.438 0.243 1 90.75 445 ASP A CA 1
ATOM 3369 C C . ASP A 1 445 ? -30.266 23.047 0.207 1 90.75 445 ASP A C 1
ATOM 3371 O O . ASP A 1 445 ? -30.094 24.234 -0.091 1 90.75 445 ASP A O 1
ATOM 3375 N N . ARG A 1 446 ? -29.234 22.25 0.563 1 92.56 446 ARG A N 1
ATOM 3376 C CA . ARG A 1 446 ? -27.812 22.625 0.546 1 92.56 446 ARG A CA 1
ATOM 3377 C C . ARG A 1 446 ? -27.594 23.938 1.289 1 92.56 446 ARG A C 1
ATOM 3379 O O . ARG A 1 446 ? -27 24.875 0.749 1 92.56 446 ARG A O 1
ATOM 3386 N N . ALA A 1 447 ? -27.969 23.984 2.52 1 94.38 447 ALA A N 1
ATOM 3387 C CA . ALA A 1 447 ? -28.047 25.172 3.354 1 94.38 447 ALA A CA 1
ATOM 3388 C C . ALA A 1 447 ? -26.656 25.656 3.754 1 94.38 447 ALA A C 1
ATOM 3390 O O . ALA A 1 447 ? -26.484 26.781 4.242 1 94.38 447 ALA A O 1
ATOM 3391 N N . SER A 1 448 ? -25.641 24.844 3.518 1 97.06 448 SER A N 1
ATOM 3392 C CA . SER A 1 448 ? -24.328 25.266 4 1 97.06 448 SER A CA 1
ATOM 3393 C C . SER A 1 448 ? -23.219 24.609 3.193 1 97.06 448 SER A C 1
ATOM 3395 O O . SER A 1 448 ? -23.297 23.422 2.865 1 97.06 448 SER A O 1
ATOM 3397 N N . VAL A 1 449 ? -22.172 25.359 2.916 1 97.12 449 VAL A N 1
ATOM 3398 C CA . VAL A 1 449 ? -20.953 24.812 2.326 1 97.12 449 VAL A CA 1
ATOM 3399 C C . VAL A 1 449 ? -20.156 24.078 3.393 1 97.12 449 VAL A C 1
ATOM 3401 O O . VAL A 1 449 ? -19.188 23.375 3.074 1 97.12 449 VAL A O 1
ATOM 3404 N N . MET A 1 450 ? -20.531 24.188 4.672 1 97.44 450 MET A N 1
ATOM 3405 C CA . MET A 1 450 ? -19.828 23.5 5.75 1 97.44 450 MET A CA 1
ATOM 3406 C C . MET A 1 450 ? -20.312 22.062 5.879 1 97.44 450 MET A C 1
ATOM 3408 O O . MET A 1 450 ? -19.969 21.359 6.836 1 97.44 450 MET A O 1
ATOM 3412 N N . ASP A 1 451 ? -21.141 21.609 4.938 1 95.81 451 ASP A N 1
ATOM 3413 C CA . ASP A 1 451 ? -21.562 20.234 4.781 1 95.81 451 ASP A CA 1
ATOM 3414 C C . ASP A 1 451 ? -20.641 19.469 3.824 1 95.81 451 ASP A C 1
ATOM 3416 O O . ASP A 1 451 ? -19.828 20.078 3.135 1 95.81 451 ASP A O 1
ATOM 3420 N N . TYR A 1 452 ? -20.672 18.078 3.893 1 92.19 452 TYR A N 1
ATOM 3421 C CA . TYR A 1 452 ? -20.078 17.219 2.875 1 92.19 452 TYR A CA 1
ATOM 3422 C C . TYR A 1 452 ? -21.141 16.719 1.905 1 92.19 452 TYR A C 1
ATOM 3424 O O . TYR A 1 452 ? -21.703 15.633 2.109 1 92.19 452 TYR A O 1
ATOM 3432 N N . PRO A 1 453 ? -21.297 17.469 0.872 1 90.31 453 PRO A N 1
ATOM 3433 C CA . PRO A 1 453 ? -22.406 17.062 -0.007 1 90.31 453 PRO A CA 1
ATOM 3434 C C . PRO A 1 453 ? -22.031 15.914 -0.939 1 90.31 453 PRO A C 1
ATOM 3436 O O . PRO A 1 453 ? -20.922 15.883 -1.474 1 90.31 453 PRO A O 1
ATOM 3439 N N . ALA A 1 454 ? -22.922 14.945 -1.159 1 92.81 454 ALA A N 1
ATOM 3440 C CA . ALA A 1 454 ? -22.844 14.055 -2.314 1 92.81 454 ALA A CA 1
ATOM 3441 C C . ALA A 1 454 ? -23.234 14.781 -3.598 1 92.81 454 ALA A C 1
ATOM 3443 O O . ALA A 1 454 ? -23.969 15.766 -3.561 1 92.81 454 ALA A O 1
ATOM 3444 N N . PRO A 1 455 ? -22.625 14.344 -4.742 1 94.88 455 PRO A N 1
ATOM 3445 C CA . PRO A 1 455 ? -23.188 14.914 -5.973 1 94.88 455 PRO A CA 1
ATOM 3446 C C . PRO A 1 455 ? -24.672 14.57 -6.16 1 94.88 455 PRO A C 1
ATOM 3448 O O . PRO A 1 455 ? -25.047 13.406 -6.008 1 94.88 455 PRO A O 1
ATOM 3451 N N . ARG A 1 456 ? -25.516 15.562 -6.398 1 96.5 456 ARG A N 1
ATOM 3452 C CA . ARG A 1 456 ? -26.891 15.289 -6.801 1 96.5 456 ARG A CA 1
ATOM 3453 C C . ARG A 1 456 ? -26.938 14.734 -8.219 1 96.5 456 ARG A C 1
ATOM 3455 O O . ARG A 1 456 ? -26.719 15.469 -9.188 1 96.5 456 ARG A O 1
ATOM 3462 N N . VAL A 1 457 ? -27.125 13.469 -8.367 1 97.12 457 VAL A N 1
ATOM 3463 C CA . VAL A 1 457 ? -27.234 12.797 -9.656 1 97.12 457 VAL A CA 1
ATOM 3464 C C . VAL A 1 457 ? -28.703 12.57 -10 1 97.12 457 VAL A C 1
ATOM 3466 O O . VAL A 1 457 ? -29.406 11.859 -9.281 1 97.12 457 VAL A O 1
ATOM 3469 N N . THR A 1 458 ? -29.172 13.211 -11.023 1 96.62 458 THR A N 1
ATOM 3470 C CA . THR A 1 458 ? -30.547 13.023 -11.469 1 96.62 458 THR A CA 1
ATOM 3471 C C . THR A 1 458 ? -30.609 12.148 -12.719 1 96.62 458 THR A C 1
ATOM 3473 O O . THR A 1 458 ? -29.562 11.781 -13.266 1 96.62 458 THR A O 1
ATOM 3476 N N . LEU A 1 459 ? -31.781 11.617 -13.008 1 97.19 459 LEU A N 1
ATOM 3477 C CA . LEU A 1 459 ? -32 10.914 -14.273 1 97.19 459 LEU A CA 1
ATOM 3478 C C . LEU A 1 459 ? -32.719 11.805 -15.266 1 97.19 459 LEU A C 1
ATOM 3480 O O . LEU A 1 459 ? -33.844 12.266 -15 1 97.19 459 LEU A O 1
ATOM 3484 N N . LEU A 1 460 ? -32.094 12.172 -16.312 1 95.56 460 LEU A N 1
ATOM 3485 C CA . LEU A 1 460 ? -32.656 12.922 -17.422 1 95.56 460 LEU A CA 1
ATOM 3486 C C . LEU A 1 460 ? -32.781 12.055 -18.672 1 95.56 460 LEU A C 1
ATOM 3488 O O . LEU A 1 460 ? -31.766 11.586 -19.203 1 95.56 460 LEU A O 1
ATOM 3492 N N . ALA A 1 461 ? -33.938 11.805 -19.188 1 95.12 461 ALA A N 1
ATOM 3493 C CA . ALA A 1 461 ? -34.219 10.914 -20.312 1 95.12 461 ALA A CA 1
ATOM 3494 C C . ALA A 1 461 ? -33.625 9.523 -20.062 1 95.12 461 ALA A C 1
ATOM 3496 O O . ALA A 1 461 ? -33 8.938 -20.938 1 95.12 461 ALA A O 1
ATOM 3497 N N . GLY A 1 462 ? -33.688 9.141 -18.812 1 94.94 462 GLY A N 1
ATOM 3498 C CA . GLY A 1 462 ? -33.281 7.793 -18.438 1 94.94 462 GLY A CA 1
ATOM 3499 C C . GLY A 1 462 ? -31.797 7.629 -18.25 1 94.94 462 GLY A C 1
ATOM 3500 O O . GLY A 1 462 ? -31.297 6.504 -18.141 1 94.94 462 GLY A O 1
ATOM 3501 N N . LYS A 1 463 ? -31.078 8.727 -18.297 1 96.69 463 LYS A N 1
ATOM 3502 C CA . LYS A 1 463 ? -29.625 8.672 -18.125 1 96.69 463 LYS A CA 1
ATOM 3503 C C . LYS A 1 463 ? -29.188 9.547 -16.953 1 96.69 463 LYS A C 1
ATOM 3505 O O . LYS A 1 463 ? -29.812 10.578 -16.672 1 96.69 463 LYS A O 1
ATOM 3510 N N . PRO A 1 464 ? -28.078 9.141 -16.281 1 97.5 464 PRO A N 1
ATOM 3511 C CA . PRO A 1 464 ? -27.562 10.008 -15.219 1 97.5 464 PRO A CA 1
ATOM 3512 C C . PRO A 1 464 ? -27.203 11.406 -15.719 1 97.5 464 PRO A C 1
ATOM 3514 O O . PRO A 1 464 ? -26.672 11.555 -16.828 1 97.5 464 PRO A O 1
ATOM 3517 N N . ASP A 1 465 ? -27.562 12.383 -14.977 1 97.75 465 ASP A N 1
ATOM 3518 C CA . ASP A 1 465 ? -27.344 13.797 -15.273 1 97.75 465 ASP A CA 1
ATOM 3519 C C . ASP A 1 465 ? -26.703 14.516 -14.094 1 97.75 465 ASP A C 1
ATOM 3521 O O . ASP A 1 465 ? -27.141 14.352 -12.953 1 97.75 465 ASP A O 1
ATOM 3525 N N . LEU A 1 466 ? -25.594 15.289 -14.398 1 97.88 466 LEU A N 1
ATOM 3526 C CA . LEU A 1 466 ? -24.828 15.922 -13.344 1 97.88 466 LEU A CA 1
ATOM 3527 C C . LEU A 1 466 ? -24.984 17.438 -13.383 1 97.88 466 LEU A C 1
ATOM 3529 O O . LEU A 1 466 ? -24.219 18.156 -12.734 1 97.88 466 LEU A O 1
ATOM 3533 N N . SER A 1 467 ? -25.953 18.016 -14.07 1 96.25 467 SER A N 1
ATOM 3534 C CA . SER A 1 467 ? -26.109 19.453 -14.273 1 96.25 467 SER A CA 1
ATOM 3535 C C . SER A 1 467 ? -26.359 20.172 -12.953 1 96.25 467 SER A C 1
ATOM 3537 O O . SER A 1 467 ? -26.062 21.359 -12.828 1 96.25 467 SER A O 1
ATOM 3539 N N . ASP A 1 468 ? -26.844 19.469 -11.961 1 95.75 468 ASP A N 1
ATOM 3540 C CA . ASP A 1 468 ? -27.141 20.031 -10.648 1 95.75 468 ASP A CA 1
ATOM 3541 C C . ASP A 1 468 ? -26.344 19.328 -9.555 1 95.75 468 ASP A C 1
ATOM 3543 O O . ASP A 1 468 ? -26.828 19.172 -8.438 1 95.75 468 ASP A O 1
ATOM 3547 N N . ALA A 1 469 ? -25.203 18.859 -9.828 1 96.38 469 ALA A N 1
ATOM 3548 C CA . ALA A 1 469 ? -24.438 18.016 -8.922 1 96.38 469 ALA A CA 1
ATOM 3549 C C . ALA A 1 469 ? -24.047 18.781 -7.656 1 96.38 469 ALA A C 1
ATOM 3551 O O . ALA A 1 469 ? -24.094 18.234 -6.555 1 96.38 469 ALA A O 1
ATOM 3552 N N . TYR A 1 470 ? -23.656 20.078 -7.777 1 95.69 470 TYR A N 1
ATOM 3553 C CA . TYR A 1 470 ? -23.219 20.828 -6.613 1 95.69 470 TYR A CA 1
ATOM 3554 C C . TYR A 1 470 ? -23.812 22.234 -6.617 1 95.69 470 TYR A C 1
ATOM 3556 O O . TYR A 1 470 ? -23.984 22.844 -7.68 1 95.69 470 TYR A O 1
ATOM 3564 N N . GLY A 1 471 ? -24.094 22.734 -5.398 1 92.5 471 GLY A N 1
ATOM 3565 C CA . GLY A 1 471 ? -24.578 24.094 -5.254 1 92.5 471 GLY A CA 1
ATOM 3566 C C . GLY A 1 471 ? -23.516 25.141 -5.555 1 92.5 471 GLY A C 1
ATOM 3567 O O . GLY A 1 471 ? -22.328 24.844 -5.57 1 92.5 471 GLY A O 1
ATOM 3568 N N . VAL A 1 472 ? -23.984 26.328 -5.875 1 94.56 472 VAL A N 1
ATOM 3569 C CA . VAL A 1 472 ? -23.109 27.469 -6.129 1 94.56 472 VAL A CA 1
ATOM 3570 C C . VAL A 1 472 ? -23.375 28.562 -5.094 1 94.56 472 VAL A C 1
ATOM 3572 O O . VAL A 1 472 ? -24.516 28.938 -4.855 1 94.56 472 VAL A O 1
ATOM 3575 N N . GLY A 1 473 ? -22.266 29 -4.48 1 95.75 473 GLY A N 1
ATOM 3576 C CA . GLY A 1 473 ? -22.406 30.047 -3.482 1 95.75 473 GLY A CA 1
ATOM 3577 C C . GLY A 1 473 ? -22.688 29.516 -2.092 1 95.75 473 GLY A C 1
ATOM 3578 O O . GLY A 1 473 ? -22.469 28.328 -1.819 1 95.75 473 GLY A O 1
ATOM 3579 N N . LEU A 1 474 ? -23.078 30.453 -1.182 1 97.12 474 LEU A N 1
ATOM 3580 C CA . LEU A 1 474 ? -23.312 30.141 0.221 1 97.12 474 LEU A CA 1
ATOM 3581 C C . LEU A 1 474 ? -24.797 29.859 0.465 1 97.12 474 LEU A C 1
ATOM 3583 O O . LEU A 1 474 ? -25.656 30.266 -0.324 1 97.12 474 LEU A O 1
ATOM 3587 N N . GLY A 1 475 ? -25.078 29.078 1.472 1 95.12 475 GLY A N 1
ATOM 3588 C CA . GLY A 1 475 ? -26.453 28.859 1.898 1 95.12 475 GLY A CA 1
ATOM 3589 C C . GLY A 1 475 ? -26.875 29.75 3.041 1 95.12 475 GLY A C 1
ATOM 3590 O O . GLY A 1 475 ? -26.109 30.609 3.477 1 95.12 475 GLY A O 1
ATOM 3591 N N . ALA A 1 476 ? -28.094 29.547 3.49 1 95.06 476 ALA A N 1
ATOM 3592 C CA . ALA A 1 476 ? -28.688 30.359 4.543 1 95.06 476 ALA A CA 1
ATOM 3593 C C . ALA A 1 476 ? -27.906 30.219 5.852 1 95.06 476 ALA A C 1
ATOM 3595 O O . ALA A 1 476 ? -27.672 31.219 6.547 1 95.06 476 ALA A O 1
ATOM 3596 N N . TRP A 1 477 ? -27.562 28.984 6.164 1 96.94 477 TRP A N 1
ATOM 3597 C CA . TRP A 1 477 ? -26.797 28.734 7.387 1 96.94 477 TRP A CA 1
ATOM 3598 C C . TRP A 1 477 ? -25.469 29.469 7.371 1 96.94 477 TRP A C 1
ATOM 3600 O O . TRP A 1 477 ? -25.016 29.953 8.406 1 96.94 477 TRP A O 1
ATOM 3610 N N . ASP A 1 478 ? -24.844 29.594 6.227 1 98 478 ASP A N 1
ATOM 3611 C CA . ASP A 1 478 ? -23.547 30.25 6.09 1 98 478 ASP A CA 1
ATOM 3612 C C . ASP A 1 478 ? -23.641 31.75 6.391 1 98 478 ASP A C 1
ATOM 3614 O O . ASP A 1 478 ? -22.781 32.312 7.051 1 98 478 ASP A O 1
ATOM 3618 N N . LYS A 1 479 ? -24.672 32.344 5.965 1 96.94 479 LYS A N 1
ATOM 3619 C CA . LYS A 1 479 ? -24.875 33.781 6.258 1 96.94 479 LYS A CA 1
ATOM 3620 C C . LYS A 1 479 ? -25.125 34 7.746 1 96.94 479 LYS A C 1
ATOM 3622 O O . LYS A 1 479 ? -24.594 34.938 8.336 1 96.94 479 LYS A O 1
ATOM 3627 N N . PHE A 1 480 ? -25.891 33.125 8.359 1 96.88 480 PHE A N 1
ATOM 3628 C CA . PHE A 1 480 ? -26.141 33.219 9.789 1 96.88 480 PHE A CA 1
ATOM 3629 C C . PHE A 1 480 ? -24.844 33.125 10.578 1 96.88 480 PHE A C 1
ATOM 3631 O O . PHE A 1 480 ? -24.594 33.938 11.469 1 96.88 480 PHE A O 1
ATOM 3638 N N . ILE A 1 481 ? -24.016 32.094 10.195 1 97.88 481 ILE A N 1
ATOM 3639 C CA . ILE A 1 481 ? -22.859 31.828 11.039 1 97.88 481 ILE A CA 1
ATOM 3640 C C . ILE A 1 481 ? -21.844 32.969 10.938 1 97.88 481 ILE A C 1
ATOM 3642 O O . ILE A 1 481 ? -21.156 33.281 11.906 1 97.88 481 ILE A O 1
ATOM 3646 N N . VAL A 1 482 ? -21.672 33.625 9.773 1 98.31 482 VAL A N 1
ATOM 3647 C CA . VAL A 1 482 ? -20.812 34.812 9.633 1 98.31 482 VAL A CA 1
ATOM 3648 C C . VAL A 1 482 ? -21.375 35.938 10.469 1 98.31 482 VAL A C 1
ATOM 3650 O O . VAL A 1 482 ? -20.625 36.625 11.18 1 98.31 482 VAL A O 1
ATOM 3653 N N . ASP A 1 483 ? -22.688 36.156 10.398 1 97.88 483 ASP A N 1
ATOM 3654 C CA . ASP A 1 483 ? -23.312 37.219 11.18 1 97.88 483 ASP A CA 1
ATOM 3655 C C . ASP A 1 483 ? -23.109 36.969 12.68 1 97.88 483 ASP A C 1
ATOM 3657 O O . ASP A 1 483 ? -22.812 37.906 13.422 1 97.88 483 ASP A O 1
ATOM 3661 N N . TRP A 1 484 ? -23.328 35.781 13.055 1 98 484 TRP A N 1
ATOM 3662 C CA . TRP A 1 484 ? -23.203 35.469 14.477 1 98 484 TRP A CA 1
ATOM 3663 C C . TRP A 1 484 ? -21.766 35.625 14.938 1 98 484 TRP A C 1
ATOM 3665 O O . TRP A 1 484 ? -21.5 36.281 15.969 1 98 484 TRP A O 1
ATOM 3675 N N . LEU A 1 485 ? -20.781 35.094 14.227 1 98.19 485 LEU A N 1
ATOM 3676 C CA . LEU A 1 485 ? -19.406 35.031 14.688 1 98.19 485 LEU A CA 1
ATOM 3677 C C . LEU A 1 485 ? -18.703 36.375 14.477 1 98.19 485 LEU A C 1
ATOM 3679 O O . LEU A 1 485 ? -17.891 36.812 15.312 1 98.19 485 LEU A O 1
ATOM 3683 N N . TYR A 1 486 ? -19.016 37.156 13.445 1 97.94 486 TYR A N 1
ATOM 3684 C CA . TYR A 1 486 ? -18.234 38.344 13.086 1 97.94 486 TYR A CA 1
ATOM 3685 C C . TYR A 1 486 ? -19.094 39.594 13.18 1 97.94 486 TYR A C 1
ATOM 3687 O O . TYR A 1 486 ? -18.562 40.719 13.242 1 97.94 486 TYR A O 1
ATOM 3695 N N . GLY A 1 487 ? -20.391 39.469 13.109 1 96.81 487 GLY A N 1
ATOM 3696 C CA . GLY A 1 487 ? -21.219 40.656 13.18 1 96.81 487 GLY A CA 1
ATOM 3697 C C . GLY A 1 487 ? -20.969 41.469 14.43 1 96.81 487 GLY A C 1
ATOM 3698 O O . GLY A 1 487 ? -20.734 40.938 15.508 1 96.81 487 GLY A O 1
ATOM 3699 N N . GLN A 1 488 ? -21.109 42.75 14.281 1 95.31 488 GLN A N 1
ATOM 3700 C CA . GLN A 1 488 ? -20.875 43.656 15.406 1 95.31 488 GLN A CA 1
ATOM 3701 C C . GLN A 1 488 ? -22.031 43.594 16.406 1 95.31 488 GLN A C 1
ATOM 3703 O O . GLN A 1 488 ? -23.188 43.562 16 1 95.31 488 GLN A O 1
ATOM 3708 N N . VAL A 1 489 ? -21.719 43.5 17.656 1 94.44 489 VAL A N 1
ATOM 3709 C CA . VAL A 1 489 ? -22.672 43.562 18.75 1 94.44 489 VAL A CA 1
ATOM 3710 C C . VAL A 1 489 ? -22.188 44.531 19.828 1 94.44 489 VAL A C 1
ATOM 3712 O O . VAL A 1 489 ? -21 44.844 19.875 1 94.44 489 VAL A O 1
ATOM 3715 N N . PRO A 1 490 ? -23.078 45 20.656 1 91.25 490 PRO A N 1
ATOM 3716 C CA . PRO A 1 490 ? -22.609 45.812 21.781 1 91.25 490 PRO A CA 1
ATOM 3717 C C . PRO A 1 490 ? -21.641 45.062 22.703 1 91.25 490 PRO A C 1
ATOM 3719 O O . PRO A 1 490 ? -21.609 43.844 22.688 1 91.25 490 PRO A O 1
ATOM 3722 N N . ALA A 1 491 ? -20.922 45.781 23.422 1 87.06 491 ALA A N 1
ATOM 3723 C CA . ALA A 1 491 ? -19.953 45.156 24.328 1 87.06 491 ALA A CA 1
ATOM 3724 C C . ALA A 1 491 ? -20.641 44.594 25.562 1 87.06 491 ALA A C 1
ATOM 3726 O O . ALA A 1 491 ? -21.766 45 25.906 1 87.06 491 ALA A O 1
ATOM 3727 N N . GLY A 1 492 ? -20.125 43.625 26.141 1 86.25 492 GLY A N 1
ATOM 3728 C CA . GLY A 1 492 ? -20.547 43.125 27.438 1 86.25 492 GLY A CA 1
ATOM 3729 C C . GLY A 1 492 ? -21.812 42.281 27.375 1 86.25 492 GLY A C 1
ATOM 3730 O O . GLY A 1 492 ? -22.016 41.562 26.406 1 86.25 492 GLY A O 1
ATOM 3731 N N . LYS A 1 493 ? -22.562 42.406 28.375 1 89 493 LYS A N 1
ATOM 3732 C CA . LYS A 1 493 ? -23.75 41.562 28.547 1 89 493 LYS A CA 1
ATOM 3733 C C . LYS A 1 493 ? -24.766 41.844 27.453 1 89 493 LYS A C 1
ATOM 3735 O O . LYS A 1 493 ? -25.484 40.938 27.031 1 89 493 LYS A O 1
ATOM 3740 N N . ALA A 1 494 ? -24.766 43.031 27.047 1 92.19 494 ALA A N 1
ATOM 3741 C CA . ALA A 1 494 ? -25.688 43.375 25.953 1 92.19 494 ALA A CA 1
ATOM 3742 C C . ALA A 1 494 ? -25.297 42.656 24.672 1 92.19 494 ALA A C 1
ATOM 3744 O O . ALA A 1 494 ? -26.172 42.25 23.891 1 92.19 494 ALA A O 1
ATOM 3745 N N . GLY A 1 495 ? -24.109 42.594 24.469 1 93.56 495 GLY A N 1
ATOM 3746 C CA . GLY A 1 495 ? -23.641 41.875 23.312 1 93.56 495 GLY A CA 1
ATOM 3747 C C . GLY A 1 495 ? -23.906 40.375 23.406 1 93.56 495 GLY A C 1
ATOM 3748 O O . GLY A 1 495 ? -24.312 39.75 22.406 1 93.56 495 GLY A O 1
ATOM 3749 N N . GLU A 1 496 ? -23.734 39.812 24.531 1 93.12 496 GLU A N 1
ATOM 3750 C CA . GLU A 1 496 ? -24.047 38.406 24.766 1 93.12 496 GLU A CA 1
ATOM 3751 C C . GLU A 1 496 ? -25.531 38.125 24.516 1 93.12 496 GLU A C 1
ATOM 3753 O O . GLU A 1 496 ? -25.875 37.094 23.922 1 93.12 496 GLU A O 1
ATOM 3758 N N . ALA A 1 497 ? -26.281 39.031 24.984 1 94.25 497 ALA A N 1
ATOM 3759 C CA . ALA A 1 497 ? -27.719 38.875 24.797 1 94.25 497 ALA A CA 1
ATOM 3760 C C . ALA A 1 497 ? -28.094 38.969 23.312 1 94.25 497 ALA A C 1
ATOM 3762 O O . ALA A 1 497 ? -28.969 38.25 22.844 1 94.25 497 ALA A O 1
ATOM 3763 N N . ALA A 1 498 ? -27.469 39.844 22.641 1 95.88 498 ALA A N 1
ATOM 3764 C CA . ALA A 1 498 ? -27.719 39.969 21.219 1 95.88 498 ALA A CA 1
ATOM 3765 C C . ALA A 1 498 ? -27.328 38.719 20.469 1 95.88 498 ALA A C 1
ATOM 3767 O O . ALA A 1 498 ? -28.031 38.281 19.547 1 95.88 498 ALA A O 1
ATOM 3768 N N . LEU A 1 499 ? -26.234 38.156 20.828 1 96.75 499 LEU A N 1
ATOM 3769 C CA . LEU A 1 499 ? -25.781 36.938 20.203 1 96.75 499 LEU A CA 1
ATOM 3770 C C . LEU A 1 499 ? -26.719 35.781 20.516 1 96.75 499 LEU A C 1
ATOM 3772 O O . LEU A 1 499 ? -27.016 34.938 19.656 1 96.75 499 LEU A O 1
ATOM 3776 N N . ALA A 1 500 ? -27.156 35.688 21.719 1 94.81 500 ALA A N 1
ATOM 3777 C CA . ALA A 1 500 ? -28.141 34.656 22.109 1 94.81 500 ALA A CA 1
ATOM 3778 C C . ALA A 1 500 ? -29.422 34.812 21.297 1 94.81 500 ALA A C 1
ATOM 3780 O O . ALA A 1 500 ? -30.031 33.812 20.906 1 94.81 500 ALA A O 1
ATOM 3781 N N . ALA A 1 501 ? -29.781 36.031 21.094 1 95.12 501 ALA A N 1
ATOM 3782 C CA . ALA A 1 501 ? -30.984 36.312 20.328 1 95.12 501 ALA A CA 1
ATOM 3783 C C . ALA A 1 501 ? -30.828 35.844 18.875 1 95.12 501 ALA A C 1
ATOM 3785 O O . ALA A 1 501 ? -31.766 35.312 18.281 1 95.12 501 ALA A O 1
ATOM 3786 N N . LYS A 1 502 ? -29.688 36.062 18.297 1 95.69 502 LYS A N 1
ATOM 3787 C CA . LYS A 1 502 ? -29.406 35.625 16.938 1 95.69 502 LYS A CA 1
ATOM 3788 C C . LYS A 1 502 ? -29.5 34.094 16.844 1 95.69 502 LYS A C 1
ATOM 3790 O O . LYS A 1 502 ? -30.109 33.562 15.922 1 95.69 502 LYS A O 1
ATOM 3795 N N . ALA A 1 503 ? -28.875 33.438 17.812 1 95.06 503 ALA A N 1
ATOM 3796 C CA . ALA A 1 503 ? -28.891 31.969 17.828 1 95.06 503 ALA A CA 1
ATOM 3797 C C . ALA A 1 503 ? -30.312 31.438 18 1 95.06 503 ALA A C 1
ATOM 3799 O O . ALA A 1 503 ? -30.703 30.484 17.328 1 95.06 503 ALA A O 1
ATOM 3800 N N . LYS A 1 504 ? -31.031 32.062 18.875 1 93.5 504 LYS A N 1
ATOM 3801 C CA . LYS A 1 504 ? -32.438 31.656 19.094 1 93.5 504 LYS A CA 1
ATOM 3802 C C . LYS A 1 504 ? -33.281 31.844 17.844 1 93.5 504 LYS A C 1
ATOM 3804 O O . LYS A 1 504 ? -34.062 30.984 17.484 1 93.5 504 LYS A O 1
ATOM 3809 N N . ALA A 1 505 ? -33.125 32.938 17.203 1 93.81 505 ALA A N 1
ATOM 3810 C CA . ALA A 1 505 ? -33.875 33.25 15.992 1 93.81 505 ALA A CA 1
ATOM 3811 C C . ALA A 1 505 ? -33.625 32.188 14.906 1 93.81 505 ALA A C 1
ATOM 3813 O O . ALA A 1 505 ? -34.531 31.766 14.203 1 93.81 505 ALA A O 1
ATOM 3814 N N . GLU A 1 506 ? -32.344 31.844 14.734 1 93.06 506 GLU A N 1
ATOM 3815 C CA . GLU A 1 506 ? -31.984 30.828 13.75 1 93.06 506 GLU A CA 1
ATOM 3816 C C . GLU A 1 506 ? -32.625 29.484 14.109 1 93.06 506 GLU A C 1
ATOM 3818 O O . GLU A 1 506 ? -33.125 28.797 13.234 1 93.06 506 GLU A O 1
ATOM 3823 N N . ALA A 1 507 ? -32.5 29.078 15.352 1 89.69 507 ALA A N 1
ATOM 3824 C CA . ALA A 1 507 ? -33.125 27.844 15.812 1 89.69 507 ALA A CA 1
ATOM 3825 C C . ALA A 1 507 ? -34.625 27.859 15.57 1 89.69 507 ALA A C 1
ATOM 3827 O O . ALA A 1 507 ? -35.188 26.875 15.125 1 89.69 507 ALA A O 1
ATOM 3828 N N . ASP A 1 508 ? -35.25 29 15.859 1 90.31 508 ASP A N 1
ATOM 3829 C CA . ASP A 1 508 ? -36.688 29.156 15.734 1 90.31 508 ASP A CA 1
ATOM 3830 C C . ASP A 1 508 ? -37.125 29.125 14.273 1 90.31 508 ASP A C 1
ATOM 3832 O O . ASP A 1 508 ? -38.281 28.812 13.961 1 90.31 508 ASP A O 1
ATOM 3836 N N . SER A 1 509 ? -36.219 29.406 13.391 1 91.12 509 SER A N 1
ATOM 3837 C CA . SER A 1 509 ? -36.531 29.391 11.969 1 91.12 509 SER A CA 1
ATOM 3838 C C . SER A 1 509 ? -36.656 27.969 11.445 1 91.12 509 SER A C 1
ATOM 3840 O O . SER A 1 509 ? -37.156 27.75 10.336 1 91.12 509 SER A O 1
ATOM 3842 N N . GLY A 1 510 ? -36.219 27 12.156 1 89.31 510 GLY A N 1
ATOM 3843 C CA . GLY A 1 510 ? -36.25 25.609 11.742 1 89.31 510 GLY A CA 1
ATOM 3844 C C . GLY A 1 510 ? -34.938 25.125 11.125 1 89.31 510 GLY A C 1
ATOM 3845 O O . GLY A 1 510 ? -34.875 24 10.641 1 89.31 510 GLY A O 1
ATOM 3846 N N . ALA A 1 511 ? -33.906 26.016 11.172 1 92.56 511 ALA A N 1
ATOM 3847 C CA . ALA A 1 511 ? -32.625 25.625 10.664 1 92.56 511 ALA A CA 1
ATOM 3848 C C . ALA A 1 511 ? -32.031 24.469 11.477 1 92.56 511 ALA A C 1
ATOM 3850 O O . ALA A 1 511 ? -32.156 24.422 12.703 1 92.56 511 ALA A O 1
ATOM 3851 N N . ARG A 1 512 ? -31.5 23.469 10.781 1 92.94 512 ARG A N 1
ATOM 3852 C CA . ARG A 1 512 ? -30.922 22.312 11.445 1 92.94 512 ARG A CA 1
ATOM 3853 C C . ARG A 1 512 ? -29.406 22.422 11.492 1 92.94 512 ARG A C 1
ATOM 3855 O O . ARG A 1 512 ? -28.766 22.844 10.516 1 92.94 512 ARG A O 1
ATOM 3862 N N . TYR A 1 513 ? -28.859 22.125 12.664 1 94.62 513 TYR A N 1
ATOM 3863 C CA . TYR A 1 513 ? -27.422 22.031 12.891 1 94.62 513 TYR A CA 1
ATOM 3864 C C . TYR A 1 513 ? -27.062 20.672 13.508 1 94.62 513 TYR A C 1
ATOM 3866 O O . TYR A 1 513 ? -27.641 20.281 14.523 1 94.62 513 TYR A O 1
ATOM 3874 N N . VAL A 1 514 ? -26.141 19.891 12.805 1 95.69 514 VAL A N 1
ATOM 3875 C CA . VAL A 1 514 ? -25.688 18.625 13.367 1 95.69 514 VAL A CA 1
ATOM 3876 C C . VAL A 1 514 ? -24.156 18.547 13.266 1 95.69 514 VAL A C 1
ATOM 3878 O O . VAL A 1 514 ? -23.594 18.812 12.203 1 95.69 514 VAL A O 1
ATOM 3881 N N . THR A 1 515 ? -23.5 18.172 14.336 1 93.81 515 THR A N 1
ATOM 3882 C CA . THR A 1 515 ? -22.047 18.141 14.453 1 93.81 515 THR A CA 1
ATOM 3883 C C . THR A 1 515 ? -21.484 16.859 13.828 1 93.81 515 THR A C 1
ATOM 3885 O O . THR A 1 515 ? -22.234 15.953 13.469 1 93.81 515 THR A O 1
ATOM 3888 N N . ASP A 1 516 ? -20.172 16.781 13.734 1 91.81 516 ASP A N 1
ATOM 3889 C CA . ASP A 1 516 ? -19.422 15.633 13.242 1 91.81 516 ASP A CA 1
ATOM 3890 C C . ASP A 1 516 ? -19.672 14.406 14.109 1 91.81 516 ASP A C 1
ATOM 3892 O O . ASP A 1 516 ? -19.984 13.328 13.594 1 91.81 516 ASP A O 1
ATOM 3896 N N . GLY A 1 517 ? -19.594 14.617 15.414 1 88.44 517 GLY A N 1
ATOM 3897 C CA . GLY A 1 517 ? -19.703 13.516 16.344 1 88.44 517 GLY A CA 1
ATOM 3898 C C . GLY A 1 517 ? -21.047 12.812 16.297 1 88.44 517 GLY A C 1
ATOM 3899 O O . GLY A 1 517 ? -21.141 11.617 16.547 1 88.44 517 GLY A O 1
ATOM 3900 N N . ASP A 1 518 ? -22.016 13.555 15.875 1 93.88 518 ASP A N 1
ATOM 3901 C CA . ASP A 1 518 ? -23.375 13.023 15.828 1 93.88 518 ASP A CA 1
ATOM 3902 C C . ASP A 1 518 ? -23.75 12.609 14.414 1 93.88 518 ASP A C 1
ATOM 3904 O O . ASP A 1 518 ? -24.906 12.297 14.133 1 93.88 518 ASP A O 1
ATOM 3908 N N . SER A 1 519 ? -22.797 12.641 13.523 1 93.62 519 SER A N 1
ATOM 3909 C CA . SER A 1 519 ? -23.094 12.344 12.125 1 93.62 519 SER A CA 1
ATOM 3910 C C . SER A 1 519 ? -22.219 11.195 11.609 1 93.62 519 SER A C 1
ATOM 3912 O O . SER A 1 519 ? -22.672 10.367 10.82 1 93.62 519 SER A O 1
ATOM 3914 N N . ARG A 1 520 ? -21.047 11.039 11.93 1 91.38 520 ARG A N 1
ATOM 3915 C CA . ARG A 1 520 ? -20.047 10.148 11.328 1 91.38 520 ARG A CA 1
ATOM 3916 C C . ARG A 1 520 ? -20.297 8.695 11.734 1 91.38 520 ARG A C 1
ATOM 3918 O O . ARG A 1 520 ? -20.281 7.801 10.891 1 91.38 520 ARG A O 1
ATOM 3925 N N . PRO A 1 521 ? -20.578 8.414 13.016 1 88.94 521 PRO A N 1
ATOM 3926 C CA . PRO A 1 521 ? -20.812 7.004 13.344 1 88.94 521 PRO A CA 1
ATOM 3927 C C . PRO A 1 521 ? -22.062 6.441 12.688 1 88.94 521 PRO A C 1
ATOM 3929 O O . PRO A 1 521 ? -23.125 7.078 12.727 1 88.94 521 PRO A O 1
ATOM 3932 N N . PRO A 1 522 ? -22 5.293 12.188 1 90 522 PRO A N 1
ATOM 3933 C CA . PRO A 1 522 ? -23.188 4.699 11.57 1 90 522 PRO A CA 1
ATOM 3934 C C . PRO A 1 522 ? -24.328 4.5 12.562 1 90 522 PRO A C 1
ATOM 3936 O O . PRO A 1 522 ? -25.5 4.5 12.172 1 90 522 PRO A O 1
ATOM 3939 N N . GLY A 1 523 ? -23.969 4.465 13.844 1 91.31 523 GLY A N 1
ATOM 3940 C CA . GLY A 1 523 ? -24.969 4.25 14.883 1 91.31 523 GLY A CA 1
ATOM 3941 C C . GLY A 1 523 ? -25.453 5.539 15.523 1 91.31 523 GLY A C 1
ATOM 3942 O O . GLY A 1 523 ? -26.219 5.508 16.484 1 91.31 523 GLY A O 1
ATOM 3943 N N . ALA A 1 524 ? -25 6.684 14.977 1 93.38 524 ALA A N 1
ATOM 3944 C CA . ALA A 1 524 ? -25.438 7.961 15.531 1 93.38 524 ALA A CA 1
ATOM 3945 C C . ALA A 1 524 ? -26.953 8.062 15.539 1 93.38 524 ALA A C 1
ATOM 3947 O O . ALA A 1 524 ? -27.609 7.598 14.609 1 93.38 524 ALA A O 1
ATOM 3948 N N . ALA A 1 525 ? -27.453 8.734 16.562 1 94.25 525 ALA A N 1
ATOM 3949 C CA . ALA A 1 525 ? -28.906 8.773 16.781 1 94.25 525 ALA A CA 1
ATOM 3950 C C . ALA A 1 525 ? -29.547 9.898 15.969 1 94.25 525 ALA A C 1
ATOM 3952 O O . ALA A 1 525 ? -30.75 9.852 15.672 1 94.25 525 ALA A O 1
ATOM 3953 N N . GLN A 1 526 ? -28.797 10.93 15.672 1 95.56 526 GLN A N 1
ATOM 3954 C CA . GLN A 1 526 ? -29.359 12.102 15.016 1 95.56 526 GLN A CA 1
ATOM 3955 C C . GLN A 1 526 ? -29.812 11.781 13.594 1 95.56 526 GLN A C 1
ATOM 3957 O O . GLN A 1 526 ? -29 11.531 12.711 1 95.56 526 GLN A O 1
ATOM 3962 N N . PRO A 1 527 ? -31.094 11.859 13.328 1 96.69 527 PRO A N 1
ATOM 3963 C CA . PRO A 1 527 ? -31.625 11.383 12.047 1 96.69 527 PRO A CA 1
ATOM 3964 C C . PRO A 1 527 ? -31.312 12.328 10.891 1 96.69 527 PRO A C 1
ATOM 3966 O O . PRO A 1 527 ? -31.484 11.969 9.727 1 96.69 527 PRO A O 1
ATOM 3969 N N . TRP A 1 528 ? -30.875 13.555 11.195 1 95.38 528 TRP A N 1
ATOM 3970 C CA . TRP A 1 528 ? -30.656 14.547 10.148 1 95.38 528 TRP A CA 1
ATOM 3971 C C . TRP A 1 528 ? -29.188 14.688 9.82 1 95.38 528 TRP A C 1
ATOM 3973 O O . TRP A 1 528 ? -28.812 15.406 8.891 1 95.38 528 TRP A O 1
ATOM 3983 N N . GLY A 1 529 ? -28.312 14.078 10.586 1 95.5 529 GLY A N 1
ATOM 3984 C CA . GLY A 1 529 ? -26.875 14.148 10.352 1 95.5 529 GLY A CA 1
ATOM 3985 C C . GLY A 1 529 ? -26.375 13.07 9.406 1 95.5 529 GLY A C 1
ATOM 3986 O O . GLY A 1 529 ? -26.672 11.883 9.586 1 95.5 529 GLY A O 1
ATOM 3987 N N . GLY A 1 530 ? -25.734 13.422 8.375 1 93.69 530 GLY A N 1
ATOM 3988 C CA . GLY A 1 530 ? -25.156 12.484 7.43 1 93.69 530 GLY A CA 1
ATOM 3989 C C . GLY A 1 530 ? -24.062 13.102 6.582 1 93.69 530 GLY A C 1
ATOM 3990 O O . GLY A 1 530 ? -24.062 14.305 6.332 1 93.69 530 GLY A O 1
ATOM 3991 N N . LEU A 1 531 ? -23.094 12.305 6.188 1 93.56 531 LEU A N 1
ATOM 3992 C CA . LEU A 1 531 ? -22.047 12.727 5.273 1 93.56 531 LEU A CA 1
ATOM 3993 C C . LEU A 1 531 ? -22.281 12.172 3.873 1 93.56 531 LEU A C 1
ATOM 3995 O O . LEU A 1 531 ? -22.672 11.008 3.719 1 93.56 531 LEU A O 1
ATOM 3999 N N . TRP A 1 532 ? -22.031 13.039 2.855 1 94 532 TRP A N 1
ATOM 4000 C CA . TRP A 1 532 ? -22.141 12.648 1.452 1 94 532 TRP A CA 1
ATOM 4001 C C . TRP A 1 532 ? -23.516 12.109 1.131 1 94 532 TRP A C 1
ATOM 4003 O O . TRP A 1 532 ? -23.656 11.117 0.411 1 94 532 TRP A O 1
ATOM 4013 N N . ASP A 1 533 ? -24.547 12.625 1.868 1 94.94 533 ASP A N 1
ATOM 4014 C CA . ASP A 1 533 ? -25.953 12.367 1.605 1 94.94 533 ASP A CA 1
ATOM 4015 C C . ASP A 1 533 ? -26.625 13.578 0.967 1 94.94 533 ASP A C 1
ATOM 4017 O O . ASP A 1 533 ? -26.016 14.641 0.841 1 94.94 533 ASP A O 1
ATOM 4021 N N . ASP A 1 534 ? -27.828 13.383 0.51 1 94.5 534 ASP A N 1
ATOM 4022 C CA . ASP A 1 534 ? -28.625 14.438 -0.115 1 94.5 534 ASP A CA 1
ATOM 4023 C C . ASP A 1 534 ? -30.109 14.25 0.16 1 94.5 534 ASP A C 1
ATOM 4025 O O . ASP A 1 534 ? -30.516 13.258 0.772 1 94.5 534 ASP A O 1
ATOM 4029 N N . GLY A 1 535 ? -30.859 15.305 -0.104 1 94.88 535 GLY A N 1
ATOM 4030 C CA . GLY A 1 535 ? -32.312 15.227 -0.035 1 94.88 535 GLY A CA 1
ATOM 4031 C C . GLY A 1 535 ? -32.875 15.594 1.33 1 94.88 535 GLY A C 1
ATOM 4032 O O . GLY A 1 535 ? -32.219 15.336 2.354 1 94.88 535 GLY A O 1
ATOM 4033 N N . SER A 1 536 ? -34.062 16.062 1.35 1 95.38 536 SER A N 1
ATOM 4034 C CA . SER A 1 536 ? -34.719 16.5 2.582 1 95.38 536 SER A CA 1
ATOM 4035 C C . SER A 1 536 ? -35.219 15.32 3.398 1 95.38 536 SER A C 1
ATOM 4037 O O . SER A 1 536 ? -35.438 15.438 4.605 1 95.38 536 SER A O 1
ATOM 4039 N N . ASP A 1 537 ? -35.5 14.219 2.719 1 96.94 537 ASP A N 1
ATOM 4040 C CA . ASP A 1 537 ? -35.906 12.961 3.332 1 96.94 537 ASP A CA 1
ATOM 4041 C C . ASP A 1 537 ? -34.906 11.844 3.057 1 96.94 537 ASP A C 1
ATOM 4043 O O . ASP A 1 537 ? -34.906 11.266 1.971 1 96.94 537 ASP A O 1
ATOM 4047 N N . PRO A 1 538 ? -34.125 11.484 4.113 1 97.12 538 PRO A N 1
ATOM 4048 C CA . PRO A 1 538 ? -33.062 10.5 3.891 1 97.12 538 PRO A CA 1
ATOM 4049 C C . PRO A 1 538 ? -33.594 9.172 3.35 1 97.12 538 PRO A C 1
ATOM 4051 O O . PRO A 1 538 ? -32.938 8.523 2.541 1 97.12 538 PRO A O 1
ATOM 4054 N N . THR A 1 539 ? -34.812 8.75 3.789 1 98.19 539 THR A N 1
ATOM 4055 C CA . THR A 1 539 ? -35.406 7.488 3.357 1 98.19 539 THR A CA 1
ATOM 4056 C C . THR A 1 539 ? -35.781 7.555 1.886 1 98.19 539 THR A C 1
ATOM 4058 O O . THR A 1 539 ? -35.438 6.676 1.1 1 98.19 539 THR A O 1
ATOM 4061 N N . ALA A 1 540 ? -36.5 8.609 1.528 1 97.75 540 ALA A N 1
ATOM 4062 C CA . ALA A 1 540 ? -36.906 8.797 0.139 1 97.75 540 ALA A CA 1
ATOM 4063 C C . ALA A 1 540 ? -35.688 8.945 -0.775 1 97.75 540 ALA A C 1
ATOM 4065 O O . ALA A 1 540 ? -35.688 8.438 -1.898 1 97.75 540 ALA A O 1
ATOM 4066 N N . GLU A 1 541 ? -34.719 9.633 -0.304 1 97.5 541 GLU A N 1
ATOM 4067 C CA . GLU A 1 541 ? -33.5 9.844 -1.097 1 97.5 541 GLU A CA 1
ATOM 4068 C C . GLU A 1 541 ? -32.75 8.531 -1.342 1 97.5 541 GLU A C 1
ATOM 4070 O O . GLU A 1 541 ? -32.188 8.328 -2.408 1 97.5 541 GLU A O 1
ATOM 4075 N N . LEU A 1 542 ? -32.719 7.586 -0.346 1 98.31 542 LEU A N 1
ATOM 4076 C CA . LEU A 1 542 ? -32.125 6.273 -0.57 1 98.31 542 LEU A CA 1
ATOM 4077 C C . LEU A 1 542 ? -32.844 5.539 -1.698 1 98.31 542 LEU A C 1
ATOM 4079 O O . LEU A 1 542 ? -32.188 4.961 -2.574 1 98.31 542 LEU A O 1
ATOM 4083 N N . THR A 1 543 ? -34.156 5.59 -1.69 1 97.88 543 THR A N 1
ATOM 4084 C CA . THR A 1 543 ? -34.969 4.941 -2.732 1 97.88 543 THR A CA 1
ATOM 4085 C C . THR A 1 543 ? -34.625 5.535 -4.102 1 97.88 543 THR A C 1
ATOM 4087 O O . THR A 1 543 ? -34.438 4.801 -5.07 1 97.88 543 THR A O 1
ATOM 4090 N N . ARG A 1 544 ? -34.531 6.812 -4.152 1 97.12 544 ARG A N 1
ATOM 4091 C CA . ARG A 1 544 ? -34.188 7.484 -5.398 1 97.12 544 ARG A CA 1
ATOM 4092 C C . ARG A 1 544 ? -32.781 7.102 -5.859 1 97.12 544 ARG A C 1
ATOM 4094 O O . ARG A 1 544 ? -32.562 6.82 -7.039 1 97.12 544 ARG A O 1
ATOM 4101 N N . MET A 1 545 ? -31.875 7.102 -4.945 1 97.38 545 MET A N 1
ATOM 4102 C CA . MET A 1 545 ? -30.484 6.789 -5.262 1 97.38 545 MET A CA 1
ATOM 4103 C C . MET A 1 545 ? -30.359 5.359 -5.781 1 97.38 545 MET A C 1
ATOM 4105 O O . MET A 1 545 ? -29.562 5.094 -6.68 1 97.38 545 MET A O 1
ATOM 4109 N N . MET A 1 546 ? -31.109 4.418 -5.199 1 98 546 MET A N 1
ATOM 4110 C CA . MET A 1 546 ? -31.094 3.043 -5.684 1 98 546 MET A CA 1
ATOM 4111 C C . MET A 1 546 ? -31.562 2.977 -7.137 1 98 546 MET A C 1
ATOM 4113 O O . MET A 1 546 ? -31.047 2.172 -7.918 1 98 546 MET A O 1
ATOM 4117 N N . ALA A 1 547 ? -32.5 3.846 -7.5 1 96.94 547 ALA A N 1
ATOM 4118 C CA . ALA A 1 547 ? -32.969 3.912 -8.891 1 96.94 547 ALA A CA 1
ATOM 4119 C C . ALA A 1 547 ? -31.875 4.449 -9.797 1 96.94 547 ALA A C 1
ATOM 4121 O O . ALA A 1 547 ? -31.625 3.904 -10.875 1 96.94 547 ALA A O 1
ATOM 4122 N N . VAL A 1 548 ? -31.203 5.492 -9.406 1 97.56 548 VAL A N 1
ATOM 4123 C CA . VAL A 1 548 ? -30.078 6.055 -10.156 1 97.56 548 VAL A CA 1
ATOM 4124 C C . VAL A 1 548 ? -28.984 5.004 -10.312 1 97.56 548 VAL A C 1
ATOM 4126 O O . VAL A 1 548 ? -28.422 4.836 -11.406 1 97.56 548 VAL A O 1
ATOM 4129 N N . ARG A 1 549 ? -28.672 4.328 -9.211 1 97.94 549 ARG A N 1
ATOM 4130 C CA . ARG A 1 549 ? -27.641 3.291 -9.195 1 97.94 549 ARG A CA 1
ATOM 4131 C C . ARG A 1 549 ? -27.953 2.197 -10.211 1 97.94 549 ARG A C 1
ATOM 4133 O O . ARG A 1 549 ? -27.062 1.74 -10.93 1 97.94 549 ARG A O 1
ATOM 4140 N N . ARG A 1 550 ? -29.219 1.761 -10.305 1 97.25 550 ARG A N 1
ATOM 4141 C CA . ARG A 1 550 ? -29.625 0.723 -11.25 1 97.25 550 ARG A CA 1
ATOM 4142 C C . ARG A 1 550 ? -29.359 1.153 -12.688 1 97.25 550 ARG A C 1
ATOM 4144 O O . ARG A 1 550 ? -28.781 0.392 -13.469 1 97.25 550 ARG A O 1
ATOM 4151 N N . VAL A 1 551 ? -29.719 2.355 -13 1 97.06 551 VAL A N 1
ATOM 4152 C CA . VAL A 1 551 ? -29.516 2.873 -14.352 1 97.06 551 VAL A CA 1
ATOM 4153 C C . VAL A 1 551 ? -28.016 2.986 -14.641 1 97.06 551 VAL A C 1
ATOM 4155 O O . VAL A 1 551 ? -27.562 2.605 -15.719 1 97.06 551 VAL A O 1
ATOM 4158 N N . ALA A 1 552 ? -27.266 3.496 -13.672 1 97.56 552 ALA A N 1
ATOM 4159 C CA . ALA A 1 552 ? -25.828 3.656 -13.836 1 97.56 552 ALA A CA 1
ATOM 4160 C C . ALA A 1 552 ? -25.141 2.309 -14.055 1 97.56 552 ALA A C 1
ATOM 4162 O O . ALA A 1 552 ? -24.266 2.18 -14.914 1 97.56 552 ALA A O 1
ATOM 4163 N N . LEU A 1 553 ? -25.547 1.278 -13.289 1 97.19 553 LEU A N 1
ATOM 4164 C CA . LEU A 1 553 ? -24.969 -0.052 -13.406 1 97.19 553 LEU A CA 1
ATOM 4165 C C . LEU A 1 553 ? -25.328 -0.684 -14.75 1 97.19 553 LEU A C 1
ATOM 4167 O O . LEU A 1 553 ? -24.484 -1.306 -15.391 1 97.19 553 LEU A O 1
ATOM 4171 N N . ASP A 1 554 ? -26.578 -0.474 -15.18 1 95.12 554 ASP A N 1
ATOM 4172 C CA . ASP A 1 554 ? -27.047 -1.054 -16.438 1 95.12 554 ASP A CA 1
ATOM 4173 C C . ASP A 1 554 ? -26.312 -0.457 -17.625 1 95.12 554 ASP A C 1
ATOM 4175 O O . ASP A 1 554 ? -26.141 -1.126 -18.656 1 95.12 554 ASP A O 1
ATOM 4179 N N . ARG A 1 555 ? -25.844 0.711 -17.422 1 94.81 555 ARG A N 1
ATOM 4180 C CA . ARG A 1 555 ? -25.203 1.418 -18.531 1 94.81 555 ARG A CA 1
ATOM 4181 C C . ARG A 1 555 ? -23.688 1.37 -18.406 1 94.81 555 ARG A C 1
ATOM 4183 O O . ARG A 1 555 ? -22.969 1.79 -19.312 1 94.81 555 ARG A O 1
ATOM 4190 N N . PHE A 1 556 ? -23.156 0.881 -17.328 1 96.69 556 PHE A N 1
ATOM 4191 C CA . PHE A 1 556 ? -21.734 0.904 -17.047 1 96.69 556 PHE A CA 1
ATOM 4192 C C . PHE A 1 556 ? -20.984 -0.013 -18.016 1 96.69 556 PHE A C 1
ATOM 4194 O O . PHE A 1 556 ? -21.469 -1.091 -18.359 1 96.69 556 PHE A O 1
ATOM 4201 N N . GLY A 1 557 ? -19.828 0.392 -18.406 1 94.75 557 GLY A N 1
ATOM 4202 C CA . GLY A 1 557 ? -18.984 -0.375 -19.312 1 94.75 557 GLY A CA 1
ATOM 4203 C C . GLY A 1 557 ? -17.703 0.344 -19.688 1 94.75 557 GLY A C 1
ATOM 4204 O O . GLY A 1 557 ? -17.234 1.216 -18.953 1 94.75 557 GLY A O 1
ATOM 4205 N N . THR A 1 558 ? -17.156 -0.041 -20.781 1 94.38 558 THR A N 1
ATOM 4206 C CA . THR A 1 558 ? -15.844 0.444 -21.188 1 94.38 558 THR A CA 1
ATOM 4207 C C . THR A 1 558 ? -15.898 1.934 -21.516 1 94.38 558 THR A C 1
ATOM 4209 O O . THR A 1 558 ? -14.859 2.588 -21.625 1 94.38 558 THR A O 1
ATOM 4212 N N . ALA A 1 559 ? -17.141 2.537 -21.656 1 94.94 559 ALA A N 1
ATOM 4213 C CA . ALA A 1 559 ? -17.281 3.973 -21.891 1 94.94 559 ALA A CA 1
ATOM 4214 C C . ALA A 1 559 ? -16.719 4.777 -20.719 1 94.94 559 ALA A C 1
ATOM 4216 O O . ALA A 1 559 ? -16.438 5.969 -20.859 1 94.94 559 ALA A O 1
ATOM 4217 N N . ALA A 1 560 ? -16.594 4.121 -19.531 1 96 560 ALA A N 1
ATOM 4218 C CA . ALA A 1 560 ? -16.031 4.785 -18.359 1 96 560 ALA A CA 1
ATOM 4219 C C . ALA A 1 560 ? -14.531 4.992 -18.516 1 96 560 ALA A C 1
ATOM 4221 O O . ALA A 1 560 ? -13.914 5.73 -17.734 1 96 560 ALA A O 1
ATOM 4222 N N . LEU A 1 561 ? -13.922 4.344 -19.453 1 94.81 561 LEU A N 1
ATOM 4223 C CA . LEU A 1 561 ? -12.484 4.438 -19.703 1 94.81 561 LEU A CA 1
ATOM 4224 C C . LEU A 1 561 ? -12.195 5.332 -20.906 1 94.81 561 LEU A C 1
ATOM 4226 O O . LEU A 1 561 ? -12.984 5.375 -21.859 1 94.81 561 LEU A O 1
ATOM 4230 N N . LYS A 1 562 ? -11.086 6.008 -20.844 1 92.44 562 LYS A N 1
ATOM 4231 C CA . LYS A 1 562 ? -10.57 6.695 -22.016 1 92.44 562 LYS A CA 1
ATOM 4232 C C . LYS A 1 562 ? -9.898 5.715 -22.969 1 92.44 562 LYS A C 1
ATOM 4234 O O . LYS A 1 562 ? -9.406 4.664 -22.547 1 92.44 562 LYS A O 1
ATOM 4239 N N . THR A 1 563 ? -9.852 6.121 -24.266 1 88.44 563 THR A N 1
ATOM 4240 C CA . THR A 1 563 ? -9.125 5.297 -25.219 1 88.44 563 THR A CA 1
ATOM 4241 C C . THR A 1 563 ? -7.668 5.133 -24.812 1 88.44 563 THR A C 1
ATOM 4243 O O . THR A 1 563 ? -7.012 6.105 -24.438 1 88.44 563 THR A O 1
ATOM 4246 N N . GLY A 1 564 ? -7.188 3.922 -24.766 1 88.75 564 GLY A N 1
ATOM 4247 C CA . GLY A 1 564 ? -5.809 3.645 -24.406 1 88.75 564 GLY A CA 1
ATOM 4248 C C . GLY A 1 564 ? -5.617 3.4 -22.922 1 88.75 564 GLY A C 1
ATOM 4249 O O . GLY A 1 564 ? -4.547 2.961 -22.5 1 88.75 564 GLY A O 1
ATOM 4250 N N . GLU A 1 565 ? -6.629 3.686 -22.125 1 90.5 565 GLU A N 1
ATOM 4251 C CA . GLU A 1 565 ? -6.555 3.42 -20.688 1 90.5 565 GLU A CA 1
ATOM 4252 C C . GLU A 1 565 ? -6.598 1.923 -20.391 1 90.5 565 GLU A C 1
ATOM 4254 O O . GLU A 1 565 ? -7.387 1.191 -21 1 90.5 565 GLU A O 1
ATOM 4259 N N . PRO A 1 566 ? -5.734 1.423 -19.5 1 89.62 566 PRO A N 1
ATOM 4260 C CA . PRO A 1 566 ? -5.77 -0.001 -19.172 1 89.62 566 PRO A CA 1
ATOM 4261 C C . PRO A 1 566 ? -7.16 -0.472 -18.75 1 89.62 566 PRO A C 1
ATOM 4263 O O . PRO A 1 566 ? -7.844 0.217 -17.984 1 89.62 566 PRO A O 1
ATOM 4266 N N . MET A 1 567 ? -7.57 -1.677 -19.156 1 91.62 567 MET A N 1
ATOM 4267 C CA . MET A 1 567 ? -8.875 -2.25 -18.828 1 91.62 567 MET A CA 1
ATOM 4268 C C . MET A 1 567 ? -8.992 -2.506 -17.328 1 91.62 567 MET A C 1
ATOM 4270 O O . MET A 1 567 ? -10.086 -2.438 -16.766 1 91.62 567 MET A O 1
ATOM 4274 N N . ALA A 1 568 ? -7.871 -2.768 -16.672 1 90.06 568 ALA A N 1
ATOM 4275 C CA . ALA A 1 568 ? -7.867 -3.021 -15.242 1 90.06 568 ALA A CA 1
ATOM 4276 C C . ALA A 1 568 ? -8.477 -1.85 -14.477 1 90.06 568 ALA A C 1
ATOM 4278 O O . ALA A 1 568 ? -9.078 -2.037 -13.414 1 90.06 568 ALA A O 1
ATOM 4279 N N . ASN A 1 569 ? -8.367 -0.654 -15.008 1 92.5 569 ASN A N 1
ATOM 4280 C CA . ASN A 1 569 ? -8.867 0.541 -14.328 1 92.5 569 ASN A CA 1
ATOM 4281 C C . ASN A 1 569 ? -10.391 0.557 -14.266 1 92.5 569 ASN A C 1
ATOM 4283 O O . ASN A 1 569 ? -10.977 1.334 -13.508 1 92.5 569 ASN A O 1
ATOM 4287 N N . LEU A 1 570 ? -11.047 -0.256 -15.086 1 94.06 570 LEU A N 1
ATOM 4288 C CA . LEU A 1 570 ? -12.508 -0.319 -15.055 1 94.06 570 LEU A CA 1
ATOM 4289 C C . LEU A 1 570 ? -13 -0.733 -13.672 1 94.06 570 LEU A C 1
ATOM 4291 O O . LEU A 1 570 ? -14.039 -0.258 -13.211 1 94.06 570 LEU A O 1
ATOM 4295 N N . ARG A 1 571 ? -12.25 -1.563 -12.961 1 93.25 571 ARG A N 1
ATOM 4296 C CA . ARG A 1 571 ? -12.625 -2.008 -11.625 1 93.25 571 ARG A CA 1
ATOM 4297 C C . ARG A 1 571 ? -12.609 -0.846 -10.641 1 93.25 571 ARG A C 1
ATOM 4299 O O . ARG A 1 571 ? -13.453 -0.778 -9.742 1 93.25 571 ARG A O 1
ATOM 4306 N N . ARG A 1 572 ? -11.633 0.03 -10.805 1 92.56 572 ARG A N 1
ATOM 4307 C CA . ARG A 1 572 ? -11.539 1.189 -9.922 1 92.56 572 ARG A CA 1
ATOM 4308 C C . ARG A 1 572 ? -12.758 2.092 -10.078 1 92.56 572 ARG A C 1
ATOM 4310 O O . ARG A 1 572 ? -13.273 2.627 -9.094 1 92.56 572 ARG A O 1
ATOM 4317 N N . LYS A 1 573 ? -13.18 2.221 -11.328 1 94.81 573 LYS A N 1
ATOM 4318 C CA . LYS A 1 573 ? -14.305 3.107 -11.602 1 94.81 573 LYS A CA 1
ATOM 4319 C C . LYS A 1 573 ? -15.633 2.43 -11.266 1 94.81 573 LYS A C 1
ATOM 4321 O O . LYS A 1 573 ? -16.656 3.1 -11.078 1 94.81 573 LYS A O 1
ATOM 4326 N N . TYR A 1 574 ? -15.648 1.097 -11.211 1 96.19 574 TYR A N 1
ATOM 4327 C CA . TYR A 1 574 ? -16.859 0.337 -10.914 1 96.19 574 TYR A CA 1
ATOM 4328 C C . TYR A 1 574 ? -17.234 0.463 -9.445 1 96.19 574 TYR A C 1
ATOM 4330 O O . TYR A 1 574 ? -18.422 0.574 -9.102 1 96.19 574 TYR A O 1
ATOM 4338 N N . VAL A 1 575 ? -16.266 0.52 -8.547 1 94.38 575 VAL A N 1
ATOM 4339 C CA . VAL A 1 575 ? -16.469 0.428 -7.105 1 94.38 575 VAL A CA 1
ATOM 4340 C C . VAL A 1 575 ? -17.391 1.563 -6.645 1 94.38 575 VAL A C 1
ATOM 4342 O O . VAL A 1 575 ? -18.422 1.321 -6.027 1 94.38 575 VAL A O 1
ATOM 4345 N N . PRO A 1 576 ? -17.031 2.801 -6.996 1 94.88 576 PRO A N 1
ATOM 4346 C CA . PRO A 1 576 ? -17.906 3.863 -6.484 1 94.88 576 PRO A CA 1
ATOM 4347 C C . PRO A 1 576 ? -19.297 3.84 -7.117 1 94.88 576 PRO A C 1
ATOM 4349 O O . PRO A 1 576 ? -20.25 4.328 -6.516 1 94.88 576 PRO A O 1
ATOM 4352 N N . ILE A 1 577 ? -19.453 3.279 -8.312 1 96.81 577 ILE A N 1
ATOM 4353 C CA . ILE A 1 577 ? -20.766 3.191 -8.945 1 96.81 577 ILE A CA 1
ATOM 4354 C C . ILE A 1 577 ? -21.578 2.07 -8.297 1 96.81 577 ILE A C 1
ATOM 4356 O O . ILE A 1 577 ? -22.75 2.248 -7.996 1 96.81 577 ILE A O 1
ATOM 4360 N N . TYR A 1 578 ? -20.922 0.916 -8.055 1 97.56 578 TYR A N 1
ATOM 4361 C CA . TYR A 1 578 ? -21.562 -0.212 -7.395 1 97.56 578 TYR A CA 1
ATOM 4362 C C . TYR A 1 578 ? -22.016 0.164 -5.984 1 97.56 578 TYR A C 1
ATOM 4364 O O . TYR A 1 578 ? -23.094 -0.232 -5.543 1 97.56 578 TYR A O 1
ATOM 4372 N N . LEU A 1 579 ? -21.203 0.982 -5.293 1 97 579 LEU A N 1
ATOM 4373 C CA . LEU A 1 579 ? -21.5 1.376 -3.92 1 97 579 LEU A CA 1
ATOM 4374 C C . LEU A 1 579 ? -22.062 2.797 -3.871 1 97 579 LEU A C 1
ATOM 4376 O O . LEU A 1 579 ? -21.938 3.482 -2.854 1 97 579 LEU A O 1
ATOM 4380 N N . LEU A 1 580 ? -22.672 3.232 -4.922 1 96.25 580 LEU A N 1
ATOM 4381 C CA . LEU A 1 580 ? -23.141 4.602 -5.059 1 96.25 580 LEU A CA 1
ATOM 4382 C C . LEU A 1 580 ? -24.094 4.961 -3.922 1 96.25 580 LEU A C 1
ATOM 4384 O O . LEU A 1 580 ? -24.156 6.121 -3.502 1 96.25 580 LEU A O 1
ATOM 4388 N N . HIS A 1 581 ? -24.812 3.986 -3.367 1 96.88 581 HIS A N 1
ATOM 4389 C CA . HIS A 1 581 ? -25.891 4.203 -2.41 1 96.88 581 HIS A CA 1
ATOM 4390 C C . HIS A 1 581 ? -25.359 4.207 -0.979 1 96.88 581 HIS A C 1
ATOM 4392 O O . HIS A 1 581 ? -26.109 4.516 -0.042 1 96.88 581 HIS A O 1
ATOM 4398 N N . ARG A 1 582 ? -24.109 3.877 -0.73 1 96.19 582 ARG A N 1
ATOM 4399 C CA . ARG A 1 582 ? -23.641 3.457 0.584 1 96.19 582 ARG A CA 1
ATOM 4400 C C . ARG A 1 582 ? -23.828 4.566 1.615 1 96.19 582 ARG A C 1
ATOM 4402 O O . ARG A 1 582 ? -24.234 4.301 2.75 1 96.19 582 ARG A O 1
ATOM 4409 N N . TYR A 1 583 ? -23.609 5.828 1.261 1 95.44 583 TYR A N 1
ATOM 4410 C CA . TYR A 1 583 ? -23.703 6.891 2.256 1 95.44 583 TYR A CA 1
ATOM 4411 C C . TYR A 1 583 ? -25.141 7.312 2.475 1 95.44 583 TYR A C 1
ATOM 4413 O O . TYR A 1 583 ? -25.531 7.691 3.584 1 95.44 583 TYR A O 1
ATOM 4421 N N . GLN A 1 584 ? -25.938 7.273 1.454 1 96.62 584 GLN A N 1
ATOM 4422 C CA . GLN A 1 584 ? -27.375 7.5 1.634 1 96.62 584 GLN A CA 1
ATOM 4423 C C . GLN A 1 584 ? -28 6.398 2.48 1 96.62 584 GLN A C 1
ATOM 4425 O O . GLN A 1 584 ? -28.938 6.648 3.232 1 96.62 584 GLN A O 1
ATOM 4430 N N . LEU A 1 585 ? -27.469 5.164 2.287 1 97.69 585 LEU A N 1
ATOM 4431 C CA . LEU A 1 585 ? -27.875 4.047 3.131 1 97.69 585 LEU A CA 1
ATOM 4432 C C . LEU A 1 585 ? -27.641 4.359 4.602 1 97.69 585 LEU A C 1
ATOM 4434 O O . LEU A 1 585 ? -28.5 4.121 5.445 1 97.69 585 LEU A O 1
ATOM 4438 N N . GLU A 1 586 ? -26.531 4.938 4.934 1 96.06 586 GLU A N 1
ATOM 4439 C CA . GLU A 1 586 ? -26.203 5.309 6.305 1 96.06 586 GLU A CA 1
ATOM 4440 C C . GLU A 1 586 ? -27.141 6.379 6.832 1 96.06 586 GLU A C 1
ATOM 4442 O O . GLU A 1 586 ? -27.609 6.297 7.969 1 96.06 586 GLU A O 1
ATOM 4447 N N . ALA A 1 587 ? -27.391 7.367 5.98 1 97 587 ALA A N 1
ATOM 4448 C CA . ALA A 1 587 ? -28.297 8.445 6.375 1 97 587 ALA A CA 1
ATOM 4449 C C . ALA A 1 587 ? -29.703 7.906 6.652 1 97 587 ALA A C 1
ATOM 4451 O O . ALA A 1 587 ? -30.312 8.266 7.652 1 97 587 ALA A O 1
ATOM 4452 N N . ALA A 1 588 ? -30.203 7.043 5.82 1 98.19 588 ALA A N 1
ATOM 4453 C CA . ALA A 1 588 ? -31.531 6.469 5.988 1 98.19 588 ALA A CA 1
ATOM 4454 C C . ALA A 1 588 ? -31.594 5.586 7.234 1 98.19 588 ALA A C 1
ATOM 4456 O O . ALA A 1 588 ? -32.594 5.605 7.965 1 98.19 588 ALA A O 1
ATOM 4457 N N . ALA A 1 589 ? -30.578 4.859 7.461 1 98.25 589 ALA A N 1
ATOM 4458 C CA . ALA A 1 589 ? -30.547 3.947 8.602 1 98.25 589 ALA A CA 1
ATOM 4459 C C . ALA A 1 589 ? -30.656 4.707 9.922 1 98.25 589 ALA A C 1
ATOM 4461 O O . ALA A 1 589 ? -31.172 4.176 10.906 1 98.25 589 ALA A O 1
ATOM 4462 N N . LYS A 1 590 ? -30.281 5.957 9.961 1 97.62 590 LYS A N 1
ATOM 4463 C CA . LYS A 1 590 ? -30.281 6.746 11.188 1 97.62 590 LYS A CA 1
ATOM 4464 C C . LYS A 1 590 ? -31.703 7.145 11.578 1 97.62 590 LYS A C 1
ATOM 4466 O O . LYS A 1 590 ? -31.953 7.582 12.703 1 97.62 590 LYS A O 1
ATOM 4471 N N . GLN A 1 591 ? -32.688 6.957 10.633 1 98 591 GLN A N 1
ATOM 4472 C CA . GLN A 1 591 ? -34.094 7.152 10.984 1 98 591 GLN A CA 1
ATOM 4473 C C . GLN A 1 591 ? -34.562 6.062 11.938 1 98 591 GLN A C 1
ATOM 4475 O O . GLN A 1 591 ? -35.469 6.289 12.727 1 98 591 GLN A O 1
ATOM 4480 N N . VAL A 1 592 ? -33.969 4.887 11.805 1 98.5 592 VAL A N 1
ATOM 4481 C CA . VAL A 1 592 ? -34.312 3.766 12.672 1 98.5 592 VAL A CA 1
ATOM 4482 C C . VAL A 1 592 ? -33.75 3.982 14.07 1 98.5 592 VAL A C 1
ATOM 4484 O O . VAL A 1 592 ? -32.531 4.027 14.242 1 98.5 592 VAL A O 1
ATOM 4487 N N . ALA A 1 593 ? -34.656 4.137 15.07 1 98.12 593 ALA A N 1
ATOM 4488 C CA . ALA A 1 593 ? -34.312 4.426 16.453 1 98.12 593 ALA A CA 1
ATOM 4489 C C . ALA A 1 593 ? -33.719 5.82 16.594 1 98.12 593 ALA A C 1
ATOM 4491 O O . ALA A 1 593 ? -32.969 6.086 17.531 1 98.12 593 ALA A O 1
ATOM 4492 N N . GLY A 1 594 ? -33.969 6.734 15.711 1 97.69 594 GLY A N 1
ATOM 4493 C CA . GLY A 1 594 ? -33.438 8.086 15.758 1 97.69 594 GLY A CA 1
ATOM 4494 C C . GLY A 1 594 ? -34.031 8.93 16.875 1 97.69 594 GLY A C 1
ATOM 4495 O O . GLY A 1 594 ? -35.156 8.688 17.312 1 97.69 594 GLY A O 1
ATOM 4496 N N . VAL A 1 595 ? -33.25 9.836 17.344 1 95.81 595 VAL A N 1
ATOM 4497 C CA . VAL A 1 595 ? -33.656 10.836 18.328 1 95.81 595 VAL A CA 1
ATOM 4498 C C . VAL A 1 595 ? -33.25 12.227 17.844 1 95.81 595 VAL A C 1
ATOM 4500 O O . VAL A 1 595 ? -32.062 12.469 17.547 1 95.81 595 VAL A O 1
ATOM 4503 N N . GLU A 1 596 ? -34.188 13.078 17.75 1 93.38 596 GLU A N 1
ATOM 4504 C CA . GLU A 1 596 ? -33.938 14.438 17.297 1 93.38 596 GLU A CA 1
ATOM 4505 C C . GLU A 1 596 ? -33.562 15.359 18.453 1 93.38 596 GLU A C 1
ATOM 4507 O O . GLU A 1 596 ? -34.375 16.141 18.938 1 93.38 596 GLU A O 1
ATOM 4512 N N . TYR A 1 597 ? -32.344 15.312 18.844 1 91.12 597 TYR A N 1
ATOM 4513 C CA . TYR A 1 597 ? -31.922 16.141 19.953 1 91.12 597 TYR A CA 1
ATOM 4514 C C . TYR A 1 597 ? -31.234 17.406 19.453 1 91.12 597 TYR A C 1
ATOM 4516 O O . TYR A 1 597 ? -30.406 17.359 18.547 1 91.12 597 TYR A O 1
ATOM 4524 N N . PRO A 1 598 ? -31.641 18.531 19.969 1 87.25 598 PRO A N 1
ATOM 4525 C CA . PRO A 1 598 ? -31.031 19.812 19.609 1 87.25 598 PRO A CA 1
ATOM 4526 C C . PRO A 1 598 ? -29.781 20.125 20.438 1 87.25 598 PRO A C 1
ATOM 4528 O O . PRO A 1 598 ? -29.484 19.406 21.406 1 87.25 598 PRO A O 1
ATOM 4531 N N . TYR A 1 599 ? -29.016 21.078 19.984 1 90.06 599 TYR A N 1
ATOM 4532 C CA . TYR A 1 599 ? -27.938 21.672 20.781 1 90.06 599 TYR A CA 1
ATOM 4533 C C . TYR A 1 599 ? -28.422 22.938 21.484 1 90.06 599 TYR A C 1
ATOM 4535 O O . TYR A 1 599 ? -27.797 24 21.375 1 90.06 599 TYR A O 1
ATOM 4543 N N . GLY A 1 600 ? -29.5 22.719 22.25 1 87.69 600 GLY A N 1
ATOM 4544 C CA . GLY A 1 600 ? -30.234 23.875 22.75 1 87.69 600 GLY A CA 1
ATOM 4545 C C . GLY A 1 600 ? -29.797 24.312 24.125 1 87.69 600 GLY A C 1
ATOM 4546 O O . GLY A 1 600 ? -28.922 23.672 24.734 1 87.69 600 GLY A O 1
ATOM 4547 N N . VAL A 1 601 ? -30.25 25.562 24.484 1 89.94 601 VAL A N 1
ATOM 4548 C CA . VAL A 1 601 ? -30.125 26.109 25.828 1 89.94 601 VAL A CA 1
ATOM 4549 C C . VAL A 1 601 ? -31.516 26.297 26.438 1 89.94 601 VAL A C 1
ATOM 4551 O O . VAL A 1 601 ? -32.5 26.359 25.719 1 89.94 601 VAL A O 1
ATOM 4554 N N . LYS A 1 602 ? -31.516 26.312 27.734 1 88.5 602 LYS A N 1
ATOM 4555 C CA . LYS A 1 602 ? -32.812 26.547 28.391 1 88.5 602 LYS A CA 1
ATOM 4556 C C . LYS A 1 602 ? -33.406 27.875 27.938 1 88.5 602 LYS A C 1
ATOM 4558 O O . LYS A 1 602 ? -32.75 28.906 27.906 1 88.5 602 LYS A O 1
ATOM 4563 N N . GLY A 1 603 ? -34.688 27.703 27.562 1 82.94 603 GLY A N 1
ATOM 4564 C CA . GLY A 1 603 ? -35.406 28.875 27.094 1 82.94 603 GLY A CA 1
ATOM 4565 C C . GLY A 1 603 ? -35.719 28.797 25.609 1 82.94 603 GLY A C 1
ATOM 4566 O O . GLY A 1 603 ? -36.562 29.578 25.109 1 82.94 603 GLY A O 1
ATOM 4567 N N . ASP A 1 604 ? -35.062 27.828 25 1 80.81 604 ASP A N 1
ATOM 4568 C CA . ASP A 1 604 ? -35.375 27.625 23.578 1 80.81 604 ASP A CA 1
ATOM 4569 C C . ASP A 1 604 ? -36.719 26.906 23.406 1 80.81 604 ASP A C 1
ATOM 4571 O O . ASP A 1 604 ? -37.219 26.328 24.359 1 80.81 604 ASP A O 1
ATOM 4575 N N . VAL A 1 605 ? -37.375 26.953 22.266 1 67.88 605 VAL A N 1
ATOM 4576 C CA . VAL A 1 605 ? -38.688 26.344 21.984 1 67.88 605 VAL A CA 1
ATOM 4577 C C . VAL A 1 605 ? -38.531 24.828 21.875 1 67.88 605 VAL A C 1
ATOM 4579 O O . VAL A 1 605 ? -39.469 24.094 22.219 1 67.88 605 VAL A O 1
ATOM 4582 N N . HIS A 1 606 ? -37.438 24.344 21.5 1 69.56 606 HIS A N 1
ATOM 4583 C CA . HIS A 1 606 ? -37.344 22.922 21.203 1 69.56 606 HIS A CA 1
ATOM 4584 C C . HIS A 1 606 ? -36.375 22.234 22.156 1 69.56 606 HIS A C 1
ATOM 4586 O O . HIS A 1 606 ? -35.375 21.641 21.734 1 69.56 606 HIS A O 1
ATOM 4592 N N . ASP A 1 607 ? -36.844 22.141 23.391 1 76.81 607 ASP A N 1
ATOM 4593 C CA . ASP A 1 607 ? -35.938 21.656 24.406 1 76.81 607 ASP A CA 1
ATOM 4594 C C . ASP A 1 607 ? -36 20.141 24.547 1 76.81 607 ASP A C 1
ATOM 4596 O O . ASP A 1 607 ? -35.094 19.5 25.031 1 76.81 607 ASP A O 1
ATOM 4600 N N . ALA A 1 608 ? -37.031 19.625 23.969 1 85.06 608 ALA A N 1
ATOM 4601 C CA . ALA A 1 608 ? -37.156 18.172 24.109 1 85.06 608 ALA A CA 1
ATOM 4602 C C . ALA A 1 608 ? -36.594 17.438 22.906 1 85.06 608 ALA A C 1
ATOM 4604 O O . ALA A 1 608 ? -36.406 18.031 21.844 1 85.06 608 ALA A O 1
ATOM 4605 N N . SER A 1 609 ? -36.188 16.234 23.078 1 91.75 609 SER A N 1
ATOM 4606 C CA . SER A 1 609 ? -35.594 15.383 22.047 1 91.75 609 SER A CA 1
ATOM 4607 C C . SER A 1 609 ? -36.562 14.234 21.672 1 91.75 609 SER A C 1
ATOM 4609 O O . SER A 1 609 ? -36.406 13.117 22.172 1 91.75 609 SER A O 1
ATOM 4611 N N . PRO A 1 610 ? -37.406 14.492 20.781 1 92.62 610 PRO A N 1
ATOM 4612 C CA . PRO A 1 610 ? -38.344 13.438 20.406 1 92.62 610 PRO A CA 1
ATOM 4613 C C . PRO A 1 610 ? -37.719 12.312 19.609 1 92.62 610 PRO A C 1
ATOM 4615 O O . PRO A 1 610 ? -36.719 12.547 18.891 1 92.62 610 PRO A O 1
ATOM 4618 N N . VAL A 1 611 ? -38.312 11.141 19.797 1 96.06 611 VAL A N 1
ATOM 4619 C CA . VAL A 1 611 ? -37.875 10.008 18.984 1 96.06 611 VAL A CA 1
ATOM 4620 C C . VAL A 1 611 ? -38.531 10.109 17.594 1 96.06 611 VAL A C 1
ATOM 4622 O O . VAL A 1 611 ? -39.594 10.688 17.438 1 96.06 611 VAL A O 1
ATOM 4625 N N . VAL A 1 612 ? -37.844 9.617 16.578 1 97.31 612 VAL A N 1
ATOM 4626 C CA . VAL A 1 612 ? -38.438 9.539 15.25 1 97.31 612 VAL A CA 1
ATOM 4627 C C . VAL A 1 612 ? -39.719 8.734 15.305 1 97.31 612 VAL A C 1
ATOM 4629 O O . VAL A 1 612 ? -39.781 7.664 15.922 1 97.31 612 VAL A O 1
ATOM 4632 N N . PRO A 1 613 ? -40.75 9.188 14.656 1 97.5 613 PRO A N 1
ATOM 4633 C CA . PRO A 1 613 ? -42.031 8.492 14.711 1 97.5 613 PRO A CA 1
ATOM 4634 C C . PRO A 1 613 ? -41.969 7.082 14.125 1 97.5 613 PRO A C 1
ATOM 4636 O O . PRO A 1 613 ? -41.188 6.828 13.211 1 97.5 613 PRO A O 1
ATOM 4639 N N . ALA A 1 614 ? -42.844 6.215 14.617 1 98.06 614 ALA A N 1
ATOM 4640 C CA . ALA A 1 614 ? -42.844 4.793 14.273 1 98.06 614 ALA A CA 1
ATOM 4641 C C . ALA A 1 614 ? -42.969 4.59 12.766 1 98.06 614 ALA A C 1
ATOM 4643 O O . ALA A 1 614 ? -42.219 3.803 12.188 1 98.06 614 ALA A O 1
ATOM 4644 N N . ALA A 1 615 ? -43.812 5.301 12.164 1 97.56 615 ALA A N 1
ATOM 4645 C CA . ALA A 1 615 ? -44.062 5.133 10.727 1 97.56 615 ALA A CA 1
ATOM 4646 C C . ALA A 1 615 ? -42.812 5.48 9.93 1 97.56 615 ALA A C 1
ATOM 4648 O O . ALA A 1 615 ? -42.469 4.789 8.961 1 97.56 615 ALA A O 1
ATOM 4649 N N . ARG A 1 616 ? -42.156 6.539 10.32 1 97.88 616 ARG A N 1
ATOM 4650 C CA . ARG A 1 616 ? -40.906 6.953 9.648 1 97.88 616 ARG A CA 1
ATOM 4651 C C . ARG A 1 616 ? -39.812 5.941 9.867 1 97.88 616 ARG A C 1
ATOM 4653 O O . ARG A 1 616 ? -39.031 5.656 8.953 1 97.88 616 ARG A O 1
ATOM 4660 N N . GLN A 1 617 ? -39.688 5.414 11.094 1 98.56 617 GLN A N 1
ATOM 4661 C CA . GLN A 1 617 ? -38.688 4.387 11.383 1 98.56 617 GLN A CA 1
ATOM 4662 C C . GLN A 1 617 ? -38.906 3.143 10.523 1 98.56 617 GLN A C 1
ATOM 4664 O O . GLN A 1 617 ? -37.969 2.607 9.938 1 98.56 617 GLN A O 1
ATOM 4669 N N . ARG A 1 618 ? -40.156 2.68 10.383 1 98.5 618 ARG A N 1
ATOM 4670 C CA . ARG A 1 618 ? -40.469 1.471 9.625 1 98.5 618 ARG A CA 1
ATOM 4671 C C . ARG A 1 618 ? -40.312 1.697 8.125 1 98.5 618 ARG A C 1
ATOM 4673 O O . ARG A 1 618 ? -39.875 0.792 7.402 1 98.5 618 ARG A O 1
ATOM 4680 N N . ALA A 1 619 ? -40.594 2.883 7.637 1 98.12 619 ALA A N 1
ATOM 4681 C CA . ALA A 1 619 ? -40.312 3.211 6.238 1 98.12 619 ALA A CA 1
ATOM 4682 C C . ALA A 1 619 ? -38.844 3.154 5.93 1 98.12 619 ALA A C 1
ATOM 4684 O O . ALA A 1 619 ? -38.438 2.625 4.895 1 98.12 619 ALA A O 1
ATOM 4685 N N . ALA A 1 620 ? -38.062 3.734 6.828 1 98.69 620 ALA A N 1
ATOM 4686 C CA . ALA A 1 620 ? -36.594 3.686 6.672 1 98.69 620 ALA A CA 1
ATOM 4687 C C . ALA A 1 620 ? -36.094 2.248 6.711 1 98.69 620 ALA A C 1
ATOM 4689 O O . ALA A 1 620 ? -35.25 1.86 5.898 1 98.69 620 ALA A O 1
ATOM 4690 N N . LEU A 1 621 ? -36.562 1.453 7.672 1 98.62 621 LEU A N 1
ATOM 4691 C CA . LEU A 1 621 ? -36.188 0.05 7.777 1 98.62 621 LEU A CA 1
ATOM 4692 C C . LEU A 1 621 ? -36.5 -0.695 6.48 1 98.62 621 LEU A C 1
ATOM 4694 O O . LEU A 1 621 ? -35.656 -1.443 5.98 1 98.62 621 LEU A O 1
ATOM 4698 N N . GLU A 1 622 ? -37.656 -0.453 5.91 1 98 622 GLU A N 1
ATOM 4699 C CA . GLU A 1 622 ? -38.062 -1.097 4.66 1 98 622 GLU A CA 1
ATOM 4700 C C . GLU A 1 622 ? -37.125 -0.71 3.52 1 98 622 GLU A C 1
ATOM 4702 O O . GLU A 1 622 ? -36.688 -1.568 2.75 1 98 622 GLU A O 1
ATOM 4707 N N . ALA A 1 623 ? -36.812 0.549 3.402 1 98.38 623 ALA A N 1
ATOM 4708 C CA . ALA A 1 623 ? -35.938 1.037 2.342 1 98.38 623 ALA A CA 1
ATOM 4709 C C . ALA A 1 623 ? -34.531 0.455 2.482 1 98.38 623 ALA A C 1
ATOM 4711 O O . ALA A 1 623 ? -33.938 0.044 1.491 1 98.38 623 ALA A O 1
ATOM 4712 N N . VAL A 1 624 ? -34.031 0.438 3.688 1 98.69 624 VAL A N 1
ATOM 4713 C CA . VAL A 1 624 ? -32.688 -0.073 3.961 1 98.69 624 VAL A CA 1
ATOM 4714 C C . VAL A 1 624 ? -32.625 -1.569 3.658 1 98.69 624 VAL A C 1
ATOM 4716 O O . VAL A 1 624 ? -31.719 -2.039 2.982 1 98.69 624 VAL A O 1
ATOM 4719 N N . LEU A 1 625 ? -33.656 -2.352 4.094 1 98.56 625 LEU A N 1
ATOM 4720 C CA . LEU A 1 625 ? -33.688 -3.793 3.875 1 98.56 625 LEU A CA 1
ATOM 4721 C C . LEU A 1 625 ? -33.844 -4.113 2.391 1 98.56 625 LEU A C 1
ATOM 4723 O O . LEU A 1 625 ? -33.344 -5.152 1.926 1 98.56 625 LEU A O 1
ATOM 4727 N N . ALA A 1 626 ? -34.438 -3.221 1.625 1 97.75 626 ALA A N 1
ATOM 4728 C CA . ALA A 1 626 ? -34.656 -3.434 0.194 1 97.75 626 ALA A CA 1
ATOM 4729 C C . ALA A 1 626 ? -33.312 -3.518 -0.543 1 97.75 626 ALA A C 1
ATOM 4731 O O . ALA A 1 626 ? -33.219 -4.133 -1.609 1 97.75 626 ALA A O 1
ATOM 4732 N N . THR A 1 627 ? -32.281 -2.969 0.002 1 98.38 627 THR A N 1
ATOM 4733 C CA . THR A 1 627 ? -30.969 -2.979 -0.636 1 98.38 627 THR A CA 1
ATOM 4734 C C . THR A 1 627 ? -30.344 -4.367 -0.565 1 98.38 627 THR A C 1
ATOM 4736 O O . THR A 1 627 ? -29.359 -4.648 -1.259 1 98.38 627 THR A O 1
ATOM 4739 N N . LEU A 1 628 ? -30.891 -5.305 0.267 1 98.25 628 LEU A N 1
ATOM 4740 C CA . LEU A 1 628 ? -30.344 -6.645 0.45 1 98.25 628 LEU A CA 1
ATOM 4741 C C . LEU A 1 628 ? -30.906 -7.605 -0.597 1 98.25 628 LEU A C 1
ATOM 4743 O O . LEU A 1 628 ? -30.5 -8.773 -0.654 1 98.25 628 LEU A O 1
ATOM 4747 N N . LYS A 1 629 ? -31.891 -7.062 -1.416 1 97.25 629 LYS A N 1
ATOM 4748 C CA . LYS A 1 629 ? -32.406 -7.934 -2.465 1 97.25 629 LYS A CA 1
ATOM 4749 C C . LYS A 1 629 ? -31.297 -8.438 -3.373 1 97.25 629 LYS A C 1
ATOM 4751 O O . LYS A 1 629 ? -30.516 -7.641 -3.9 1 97.25 629 LYS A O 1
ATOM 4756 N N . PRO A 1 630 ? -31.188 -9.797 -3.592 1 96.75 630 PRO A N 1
ATOM 4757 C CA . PRO A 1 630 ? -30.062 -10.344 -4.363 1 96.75 630 PRO A CA 1
ATOM 4758 C C . PRO A 1 630 ? -29.922 -9.695 -5.738 1 96.75 630 PRO A C 1
ATOM 4760 O O . PRO A 1 630 ? -28.797 -9.445 -6.191 1 96.75 630 PRO A O 1
ATOM 4763 N N . SER A 1 631 ? -30.984 -9.336 -6.395 1 95.69 631 SER A N 1
ATOM 4764 C CA . SER A 1 631 ? -30.922 -8.727 -7.719 1 95.69 631 SER A CA 1
ATOM 4765 C C . SER A 1 631 ? -30.328 -7.324 -7.656 1 95.69 631 SER A C 1
ATOM 4767 O O . SER A 1 631 ? -29.75 -6.852 -8.633 1 95.69 631 SER A O 1
ATOM 4769 N N . GLU A 1 632 ? -30.469 -6.629 -6.473 1 96.56 632 GLU A N 1
ATOM 4770 C CA . GLU A 1 632 ? -29.859 -5.316 -6.273 1 96.56 632 GLU A CA 1
ATOM 4771 C C . GLU A 1 632 ? -28.359 -5.438 -6.008 1 96.56 632 GLU A C 1
ATOM 4773 O O . GLU A 1 632 ? -27.609 -4.484 -6.219 1 96.56 632 GLU A O 1
ATOM 4778 N N . LEU A 1 633 ? -27.922 -6.625 -5.555 1 97.44 633 LEU A N 1
ATOM 4779 C CA . LEU A 1 633 ? -26.531 -6.836 -5.152 1 97.44 633 LEU A CA 1
ATOM 4780 C C . LEU A 1 633 ? -25.719 -7.457 -6.289 1 97.44 633 LEU A C 1
ATOM 4782 O O . LEU A 1 633 ? -24.484 -7.473 -6.246 1 97.44 633 LEU A O 1
ATOM 4786 N N . ASP A 1 634 ? -26.406 -7.93 -7.297 1 96 634 ASP A N 1
ATOM 4787 C CA . ASP A 1 634 ? -25.734 -8.641 -8.375 1 96 634 ASP A CA 1
ATOM 4788 C C . ASP A 1 634 ? -25.047 -7.668 -9.328 1 96 634 ASP A C 1
ATOM 4790 O O . ASP A 1 634 ? -25.453 -6.512 -9.445 1 96 634 ASP A O 1
ATOM 4794 N N . THR A 1 635 ? -23.938 -8.133 -9.922 1 95.94 635 THR A N 1
ATOM 4795 C CA . THR A 1 635 ? -23.297 -7.438 -11.023 1 95.94 635 THR A CA 1
ATOM 4796 C C . THR A 1 635 ? -23.875 -7.875 -12.367 1 95.94 635 THR A C 1
ATOM 4798 O O . THR A 1 635 ? 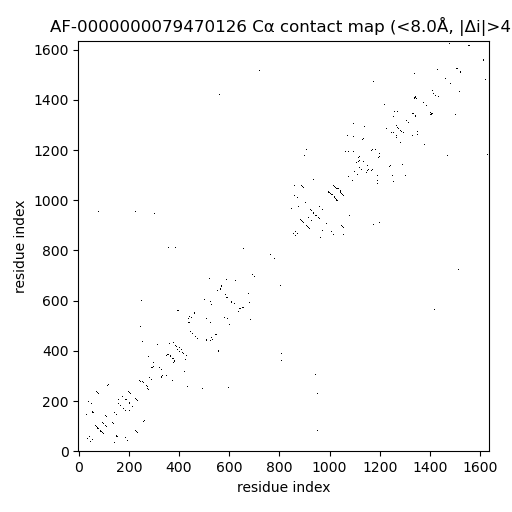-24.031 -9.07 -12.617 1 95.94 635 THR A O 1
ATOM 4801 N N . PRO A 1 636 ? -24.234 -6.93 -13.258 1 95 636 PRO A N 1
ATOM 4802 C CA . PRO A 1 636 ? -24.766 -7.324 -14.562 1 95 636 PRO A CA 1
ATOM 4803 C C . PRO A 1 636 ? -23.859 -8.305 -15.305 1 95 636 PRO A C 1
ATOM 4805 O O . PRO A 1 636 ? -22.641 -8.141 -15.305 1 95 636 PRO A O 1
ATOM 4808 N N . GLU A 1 637 ? -24.438 -9.32 -15.898 1 93.12 637 GLU A N 1
ATOM 4809 C CA . GLU A 1 637 ? -23.734 -10.438 -16.516 1 93.12 637 GLU A CA 1
ATOM 4810 C C . GLU A 1 637 ? -22.734 -9.945 -17.562 1 93.12 637 GLU A C 1
ATOM 4812 O O . GLU A 1 637 ? -21.594 -10.438 -17.609 1 93.12 637 GLU A O 1
ATOM 4817 N N . ALA A 1 638 ? -23.094 -8.945 -18.328 1 91.5 638 ALA A N 1
ATOM 4818 C CA . ALA A 1 638 ? -22.266 -8.461 -19.422 1 91.5 638 ALA A CA 1
ATOM 4819 C C . ALA A 1 638 ? -21.031 -7.75 -18.906 1 91.5 638 ALA A C 1
ATOM 4821 O O . ALA A 1 638 ? -20.031 -7.605 -19.625 1 91.5 638 ALA A O 1
ATOM 4822 N N . LEU A 1 639 ? -21.062 -7.312 -17.641 1 93.38 639 LEU A N 1
ATOM 4823 C CA . LEU A 1 639 ? -19.984 -6.516 -17.078 1 93.38 639 LEU A CA 1
ATOM 4824 C C . LEU A 1 639 ? -18.922 -7.414 -16.469 1 93.38 639 LEU A C 1
ATOM 4826 O O . LEU A 1 639 ? -17.75 -7.035 -16.406 1 93.38 639 LEU A O 1
ATOM 4830 N N . ILE A 1 640 ? -19.234 -8.586 -15.992 1 92.25 640 ILE A N 1
ATOM 4831 C CA . ILE A 1 640 ? -18.375 -9.445 -15.195 1 92.25 640 ILE A CA 1
ATOM 4832 C C . ILE A 1 640 ? -17.109 -9.781 -15.977 1 92.25 640 ILE A C 1
ATOM 4834 O O . ILE A 1 640 ? -15.992 -9.609 -15.477 1 92.25 640 ILE A O 1
ATOM 4838 N N . PRO A 1 641 ? -17.172 -10.125 -17.312 1 91.06 641 PRO A N 1
ATOM 4839 C CA . PRO A 1 641 ? -15.938 -10.422 -18.047 1 91.06 641 PRO A CA 1
ATOM 4840 C C . PRO A 1 641 ? -15.094 -9.172 -18.312 1 91.06 641 PRO A C 1
ATOM 4842 O O . PRO A 1 641 ? -13.883 -9.273 -18.516 1 91.06 641 PRO A O 1
ATOM 4845 N N . LEU A 1 642 ? -15.727 -7.965 -18.281 1 91.88 642 LEU A N 1
ATOM 4846 C CA . LEU A 1 642 ? -15.008 -6.723 -18.531 1 91.88 642 LEU A CA 1
ATOM 4847 C C . LEU A 1 642 ? -14.234 -6.273 -17.297 1 91.88 642 LEU A C 1
ATOM 4849 O O . LEU A 1 642 ? -13.25 -5.539 -17.406 1 91.88 642 LEU A O 1
ATOM 4853 N N . LEU A 1 643 ? -14.656 -6.766 -16.109 1 92.69 643 LEU A N 1
ATOM 4854 C CA . LEU A 1 643 ? -14.07 -6.32 -14.859 1 92.69 643 LEU A CA 1
ATOM 4855 C C . LEU A 1 643 ? -12.875 -7.184 -14.477 1 92.69 643 LEU A C 1
ATOM 4857 O O . LEU A 1 643 ? -12.18 -6.895 -13.5 1 92.69 643 LEU A O 1
ATOM 4861 N N . SER A 1 644 ? -12.602 -8.234 -15.195 1 90.44 644 SER A N 1
ATOM 4862 C CA . SER A 1 644 ? -11.406 -9.062 -15.016 1 90.44 644 SER A CA 1
ATOM 4863 C C . SER A 1 644 ? -10.32 -8.68 -16.016 1 90.44 644 SER A C 1
ATOM 4865 O O . SER A 1 644 ? -10.547 -8.672 -17.219 1 90.44 644 SER A O 1
ATOM 4867 N N . ALA A 1 645 ? -9.242 -8.305 -15.531 1 87.69 645 ALA A N 1
ATOM 4868 C CA . ALA A 1 645 ? -8.117 -7.859 -16.359 1 87.69 645 ALA A CA 1
ATOM 4869 C C . ALA A 1 645 ? -6.793 -8.047 -15.617 1 87.69 645 ALA A C 1
ATOM 4871 O O . ALA A 1 645 ? -6.738 -7.934 -14.391 1 87.69 645 ALA A O 1
ATOM 4872 N N . GLY A 1 646 ? -5.816 -8.367 -16.359 1 86.19 646 GLY A N 1
ATOM 4873 C CA . GLY A 1 646 ? -4.492 -8.477 -15.773 1 86.19 646 GLY A CA 1
ATOM 4874 C C . GLY A 1 646 ? -3.82 -7.129 -15.562 1 86.19 646 GLY A C 1
ATOM 4875 O O . GLY A 1 646 ? -4.211 -6.133 -16.172 1 86.19 646 GLY A O 1
ATOM 4876 N N . GLN A 1 647 ? -2.887 -7.121 -14.641 1 85.88 647 GLN A N 1
ATOM 4877 C CA . GLN A 1 647 ? -1.974 -6.008 -14.414 1 85.88 647 GLN A CA 1
ATOM 4878 C C . GLN A 1 647 ? -0.524 -6.426 -14.641 1 85.88 647 GLN A C 1
ATOM 4880 O O . GLN A 1 647 ? -0.125 -7.527 -14.258 1 85.88 647 GLN A O 1
ATOM 4885 N N . SER A 1 648 ? 0.155 -5.594 -15.352 1 87.12 648 SER A N 1
ATOM 4886 C CA . SER A 1 648 ? 1.589 -5.805 -15.516 1 87.12 648 SER A CA 1
ATOM 4887 C C . SER A 1 648 ? 2.383 -4.574 -15.094 1 87.12 648 SER A C 1
ATOM 4889 O O . SER A 1 648 ? 1.814 -3.5 -14.891 1 87.12 648 SER A O 1
ATOM 4891 N N . GLY A 1 649 ? 3.709 -4.777 -14.898 1 86.62 649 GLY A N 1
ATOM 4892 C CA . GLY A 1 649 ? 4.539 -3.693 -14.406 1 86.62 649 GLY A CA 1
ATOM 4893 C C . GLY A 1 649 ? 4.523 -3.574 -12.891 1 86.62 649 GLY A C 1
ATOM 4894 O O . GLY A 1 649 ? 4.234 -4.543 -12.188 1 86.62 649 GLY A O 1
ATOM 4895 N N . ASP A 1 650 ? 4.859 -2.418 -12.414 1 84.44 650 ASP A N 1
ATOM 4896 C CA . ASP A 1 650 ? 4.934 -2.188 -10.977 1 84.44 650 ASP A CA 1
ATOM 4897 C C . ASP A 1 650 ? 3.557 -1.875 -10.398 1 84.44 650 ASP A C 1
ATOM 4899 O O . ASP A 1 650 ? 2.678 -1.378 -11.102 1 84.44 650 ASP A O 1
ATOM 4903 N N . ASP A 1 651 ? 3.375 -2.164 -9.25 1 81.69 651 ASP A N 1
ATOM 4904 C CA . ASP A 1 651 ? 2.104 -1.963 -8.555 1 81.69 651 ASP A CA 1
ATOM 4905 C C . ASP A 1 651 ? 1.818 -0.477 -8.352 1 81.69 651 ASP A C 1
ATOM 4907 O O . ASP A 1 651 ? 2.74 0.314 -8.148 1 81.69 651 ASP A O 1
ATOM 4911 N N . ASP A 1 652 ? 0.582 -0.167 -8.492 1 84.06 652 ASP A N 1
ATOM 4912 C CA . ASP A 1 652 ? 0.05 1.154 -8.172 1 84.06 652 ASP A CA 1
ATOM 4913 C C . ASP A 1 652 ? -0.695 1.141 -6.84 1 84.06 652 ASP A C 1
ATOM 4915 O O . ASP A 1 652 ? -1.753 0.52 -6.723 1 84.06 652 ASP A O 1
ATOM 4919 N N . ARG A 1 653 ? -0.164 1.892 -5.883 1 84.88 653 ARG A N 1
ATOM 4920 C CA . ARG A 1 653 ? -0.742 1.927 -4.543 1 84.88 653 ARG A CA 1
ATOM 4921 C C . ARG A 1 653 ? -2.184 2.426 -4.582 1 84.88 653 ARG A C 1
ATOM 4923 O O . ARG A 1 653 ? -3.027 1.957 -3.816 1 84.88 653 ARG A O 1
ATOM 4930 N N . GLN A 1 654 ? -2.508 3.334 -5.395 1 84.19 654 GLN A N 1
ATOM 4931 C CA . GLN A 1 654 ? -3.867 3.854 -5.508 1 84.19 654 GLN A CA 1
ATOM 4932 C C . GLN A 1 654 ? -4.836 2.764 -5.961 1 84.19 654 GLN A C 1
ATOM 4934 O O . GLN A 1 654 ? -5.926 2.623 -5.398 1 84.19 654 GLN A O 1
ATOM 4939 N N . PHE A 1 655 ? -4.422 1.969 -6.898 1 84.38 655 PHE A N 1
ATOM 4940 C CA . PHE A 1 655 ? -5.246 0.874 -7.395 1 84.38 655 PHE A CA 1
ATOM 4941 C C . PHE A 1 655 ? -5.531 -0.135 -6.289 1 84.38 655 PHE A C 1
ATOM 4943 O O . PHE A 1 655 ? -6.68 -0.539 -6.094 1 84.38 655 PHE A O 1
ATOM 4950 N N . GLU A 1 656 ? -4.605 -0.437 -5.555 1 83.81 656 GLU A N 1
ATOM 4951 C CA . GLU A 1 656 ? -4.711 -1.486 -4.547 1 83.81 656 GLU A CA 1
ATOM 4952 C C . GLU A 1 656 ? -5.766 -1.14 -3.496 1 83.81 656 GLU A C 1
ATOM 4954 O O . GLU A 1 656 ? -6.43 -2.027 -2.961 1 83.81 656 GLU A O 1
ATOM 4959 N N . ILE A 1 657 ? -5.945 0.107 -3.311 1 76.81 657 ILE A N 1
ATOM 4960 C CA . ILE A 1 657 ? -6.812 0.519 -2.211 1 76.81 657 ILE A CA 1
ATOM 4961 C C . ILE A 1 657 ? -8.234 0.737 -2.729 1 76.81 657 ILE A C 1
ATOM 4963 O O . ILE A 1 657 ? -9.195 0.699 -1.958 1 76.81 657 ILE A O 1
ATOM 4967 N N . GLU A 1 658 ? -8.406 0.881 -3.988 1 84.44 658 GLU A N 1
ATOM 4968 C CA . GLU A 1 658 ? -9.664 1.407 -4.496 1 84.44 658 GLU A CA 1
ATOM 4969 C C . GLU A 1 658 ? -10.461 0.328 -5.227 1 84.44 658 GLU A C 1
ATOM 4971 O O . GLU A 1 658 ? -11.328 0.636 -6.047 1 84.44 658 GLU A O 1
ATOM 4976 N N . VAL A 1 659 ? -10.078 -0.941 -4.965 1 88.38 659 VAL A N 1
ATOM 4977 C CA . VAL A 1 659 ? -10.789 -2.029 -5.629 1 88.38 659 VAL A CA 1
ATOM 4978 C C . VAL A 1 659 ? -11.266 -3.043 -4.59 1 88.38 659 VAL A C 1
ATOM 4980 O O . VAL A 1 659 ? -10.812 -3.029 -3.445 1 88.38 659 VAL A O 1
ATOM 4983 N N . PHE A 1 660 ? -12.25 -3.865 -5.012 1 91 660 PHE A N 1
ATOM 4984 C CA . PHE A 1 660 ? -12.633 -5.008 -4.191 1 91 660 PHE A CA 1
ATOM 4985 C C . PHE A 1 660 ? -11.492 -6.02 -4.109 1 91 660 PHE A C 1
ATOM 4987 O O . PHE A 1 660 ? -10.727 -6.18 -5.066 1 91 660 PHE A O 1
ATOM 4994 N N . ASP A 1 661 ? -11.422 -6.605 -2.996 1 82.38 661 ASP A N 1
ATOM 4995 C CA . ASP A 1 661 ? -10.398 -7.637 -2.824 1 82.38 661 ASP A CA 1
ATOM 4996 C C . ASP A 1 661 ? -10.539 -8.727 -3.887 1 82.38 661 ASP A C 1
ATOM 4998 O O . ASP A 1 661 ? -11.648 -9.117 -4.242 1 82.38 661 ASP A O 1
ATOM 5002 N N . GLY A 1 662 ? -9.398 -8.906 -4.309 1 77 662 GLY A N 1
ATOM 5003 C CA . GLY A 1 662 ? -9.352 -9.984 -5.281 1 77 662 GLY A CA 1
ATOM 5004 C C . GLY A 1 662 ? -8.188 -9.875 -6.25 1 77 662 GLY A C 1
ATOM 5005 O O . GLY A 1 662 ? -7.414 -8.914 -6.184 1 77 662 GLY A O 1
ATOM 5006 N N . GLY A 1 663 ? -7.762 -10.781 -6.992 1 81.69 663 GLY A N 1
ATOM 5007 C CA . GLY A 1 663 ? -6.758 -10.883 -8.039 1 81.69 663 GLY A CA 1
ATOM 5008 C C . GLY A 1 663 ? -7.258 -10.414 -9.391 1 81.69 663 GLY A C 1
ATOM 5009 O O . GLY A 1 663 ? -8.156 -9.57 -9.469 1 81.69 663 GLY A O 1
ATOM 5010 N N . PRO A 1 664 ? -6.75 -10.641 -10.391 1 87.56 664 PRO A N 1
ATOM 5011 C CA . PRO A 1 664 ? -7.09 -10.188 -11.742 1 87.56 664 PRO A CA 1
ATOM 5012 C C . PRO A 1 664 ? -8.508 -10.578 -12.156 1 87.56 664 PRO A C 1
ATOM 5014 O O . PRO A 1 664 ? -9.039 -10.039 -13.133 1 87.56 664 PRO A O 1
ATOM 5017 N N . VAL A 1 665 ? -9.117 -11.555 -11.477 1 91.06 665 VAL A N 1
ATOM 5018 C CA . VAL A 1 665 ? -10.477 -11.969 -11.781 1 91.06 665 VAL A CA 1
ATOM 5019 C C . VAL A 1 665 ? -11.453 -11.297 -10.82 1 91.06 665 VAL A C 1
ATOM 5021 O O . VAL A 1 665 ? -11.352 -11.477 -9.602 1 91.06 665 VAL A O 1
ATOM 5024 N N . PHE A 1 666 ? -12.375 -10.578 -11.344 1 92.81 666 PHE A N 1
ATOM 5025 C CA . PHE A 1 666 ? -13.391 -9.898 -10.547 1 92.81 666 PHE A CA 1
ATOM 5026 C C . PHE A 1 666 ? -14.328 -10.914 -9.898 1 92.81 666 PHE A C 1
ATOM 5028 O O . PHE A 1 666 ? -14.789 -11.852 -10.547 1 92.81 666 PHE A O 1
ATOM 5035 N N . ASP A 1 667 ? -14.562 -10.719 -8.57 1 91.69 667 ASP A N 1
ATOM 5036 C CA . ASP A 1 667 ? -15.461 -11.586 -7.812 1 91.69 667 ASP A CA 1
ATOM 5037 C C . ASP A 1 667 ? -16.734 -10.852 -7.426 1 91.69 667 ASP A C 1
ATOM 5039 O O . ASP A 1 667 ? -16.781 -10.164 -6.402 1 91.69 667 ASP A O 1
ATOM 5043 N N . PRO A 1 668 ? -17.812 -11.023 -8.195 1 93.88 668 PRO A N 1
ATOM 5044 C CA . PRO A 1 668 ? -19.062 -10.312 -7.891 1 93.88 668 PRO A CA 1
ATOM 5045 C C . PRO A 1 668 ? -19.641 -10.703 -6.531 1 93.88 668 PRO A C 1
ATOM 5047 O O . PRO A 1 668 ? -20.375 -9.922 -5.922 1 93.88 668 PRO A O 1
ATOM 5050 N N . LEU A 1 669 ? -19.312 -11.922 -6.008 1 94.25 669 LEU A N 1
ATOM 5051 C CA . LEU A 1 669 ? -19.844 -12.359 -4.723 1 94.25 669 LEU A CA 1
ATOM 5052 C C . LEU A 1 669 ? -19.188 -11.602 -3.572 1 94.25 669 LEU A C 1
ATOM 5054 O O . LEU A 1 669 ? -19.828 -11.312 -2.564 1 94.25 669 LEU A O 1
ATOM 5058 N N . THR A 1 670 ? -17.906 -11.297 -3.752 1 92.94 670 THR A N 1
ATOM 5059 C CA . THR A 1 670 ? -17.234 -10.453 -2.766 1 92.94 670 THR A CA 1
ATOM 5060 C C . THR A 1 670 ? -17.828 -9.047 -2.77 1 92.94 670 THR A C 1
ATOM 5062 O O . THR A 1 670 ? -18.047 -8.461 -1.708 1 92.94 670 THR A O 1
ATOM 5065 N N . ALA A 1 671 ? -18.078 -8.484 -3.932 1 95.31 671 ALA A N 1
ATOM 5066 C CA . ALA A 1 671 ? -18.734 -7.18 -4.031 1 95.31 671 ALA A CA 1
ATOM 5067 C C . ALA A 1 671 ? -20.094 -7.191 -3.334 1 95.31 671 ALA A C 1
ATOM 5069 O O . ALA A 1 671 ? -20.406 -6.277 -2.572 1 95.31 671 ALA A O 1
ATOM 5070 N N . ALA A 1 672 ? -20.859 -8.273 -3.572 1 96.69 672 ALA A N 1
ATOM 5071 C CA . ALA A 1 672 ? -22.156 -8.414 -2.945 1 96.69 672 ALA A CA 1
ATOM 5072 C C . ALA A 1 672 ? -22.031 -8.508 -1.428 1 96.69 672 ALA A C 1
ATOM 5074 O O . ALA A 1 672 ? -22.844 -7.93 -0.696 1 96.69 672 ALA A O 1
ATOM 5075 N N . ASP A 1 673 ? -21.031 -9.234 -0.984 1 95.75 673 ASP A N 1
ATOM 5076 C CA . ASP A 1 673 ? -20.781 -9.375 0.449 1 95.75 673 ASP A CA 1
ATOM 5077 C C . ASP A 1 673 ? -20.484 -8.016 1.087 1 95.75 673 ASP A C 1
ATOM 5079 O O . ASP A 1 673 ? -21.016 -7.703 2.158 1 95.75 673 ASP A O 1
ATOM 5083 N N . VAL A 1 674 ? -19.719 -7.215 0.391 1 95.25 674 VAL A N 1
ATOM 5084 C CA . VAL A 1 674 ? -19.375 -5.879 0.868 1 95.25 674 VAL A CA 1
ATOM 5085 C C . VAL A 1 674 ? -20.641 -5.035 0.991 1 95.25 674 VAL A C 1
ATOM 5087 O O . VAL A 1 674 ? -20.891 -4.438 2.041 1 95.25 674 VAL A O 1
ATOM 5090 N N . ALA A 1 675 ? -21.438 -5.004 -0.028 1 97.31 675 ALA A N 1
ATOM 5091 C CA . ALA A 1 675 ? -22.656 -4.199 -0.033 1 97.31 675 ALA A CA 1
ATOM 5092 C C . ALA A 1 675 ? -23.641 -4.68 1.032 1 97.31 675 ALA A C 1
ATOM 5094 O O . ALA A 1 675 ? -24.234 -3.869 1.744 1 97.31 675 ALA A O 1
ATOM 5095 N N . ALA A 1 676 ? -23.766 -5.996 1.146 1 97.88 676 ALA A N 1
ATOM 5096 C CA . ALA A 1 676 ? -24.641 -6.559 2.174 1 97.88 676 ALA A CA 1
ATOM 5097 C C . ALA A 1 676 ? -24.141 -6.188 3.572 1 97.88 676 ALA A C 1
ATOM 5099 O O . ALA A 1 676 ? -24.953 -5.855 4.449 1 97.88 676 ALA A O 1
ATOM 5100 N N . GLY A 1 677 ? -22.844 -6.273 3.711 1 96.94 677 GLY A N 1
ATOM 5101 C CA . GLY A 1 677 ? -22.266 -5.926 4.996 1 96.94 677 GLY A CA 1
ATOM 5102 C C . GLY A 1 677 ? -22.531 -4.492 5.41 1 96.94 677 GLY A C 1
ATOM 5103 O O . GLY A 1 677 ? -22.719 -4.207 6.594 1 96.94 677 GLY A O 1
ATOM 5104 N N . LEU A 1 678 ? -22.578 -3.582 4.484 1 96.38 678 LEU A N 1
ATOM 5105 C CA . LEU A 1 678 ? -22.891 -2.186 4.773 1 96.38 678 LEU A CA 1
ATOM 5106 C C . LEU A 1 678 ? -24.297 -2.045 5.34 1 96.38 678 LEU A C 1
ATOM 5108 O O . LEU A 1 678 ? -24.5 -1.358 6.344 1 96.38 678 LEU A O 1
ATOM 5112 N N . THR A 1 679 ? -25.281 -2.707 4.73 1 98.06 679 THR A N 1
ATOM 5113 C CA . THR A 1 679 ? -26.672 -2.631 5.145 1 98.06 679 THR A CA 1
ATOM 5114 C C . THR A 1 679 ? -26.859 -3.281 6.512 1 98.06 679 THR A C 1
ATOM 5116 O O . THR A 1 679 ? -27.422 -2.666 7.426 1 98.06 679 THR A O 1
ATOM 5119 N N . ILE A 1 680 ? -26.328 -4.492 6.617 1 98.31 680 ILE A N 1
ATOM 5120 C CA . ILE A 1 680 ? -26.531 -5.262 7.84 1 98.31 680 ILE A CA 1
ATOM 5121 C C . ILE A 1 680 ? -25.797 -4.598 9 1 98.31 680 ILE A C 1
ATOM 5123 O O . ILE A 1 680 ? -26.328 -4.484 10.102 1 98.31 680 ILE A O 1
ATOM 5127 N N . GLY A 1 681 ? -24.625 -4.102 8.703 1 96.69 681 GLY A N 1
ATOM 5128 C CA . GLY A 1 681 ? -23.875 -3.387 9.719 1 96.69 681 GLY A CA 1
ATOM 5129 C C . GLY A 1 681 ? -24.562 -2.125 10.203 1 96.69 681 GLY A C 1
ATOM 5130 O O . GLY A 1 681 ? -24.547 -1.818 11.398 1 96.69 681 GLY A O 1
ATOM 5131 N N . ALA A 1 682 ? -25.188 -1.373 9.344 1 96.75 682 ALA A N 1
ATOM 5132 C CA . ALA A 1 682 ? -25.891 -0.145 9.703 1 96.75 682 ALA A CA 1
ATOM 5133 C C . ALA A 1 682 ? -27.078 -0.441 10.602 1 96.75 682 ALA A C 1
ATOM 5135 O O . ALA A 1 682 ? -27.391 0.329 11.516 1 96.75 682 ALA A O 1
ATOM 5136 N N . LEU A 1 683 ? -27.75 -1.559 10.422 1 97.81 683 LEU A N 1
ATOM 5137 C CA . LEU A 1 683 ? -28.969 -1.884 11.148 1 97.81 683 LEU A CA 1
ATOM 5138 C C . LEU A 1 683 ? -28.641 -2.529 12.492 1 97.81 683 LEU A C 1
ATOM 5140 O O . LEU A 1 683 ? -29.453 -2.477 13.43 1 97.81 683 LEU A O 1
ATOM 5144 N N . THR A 1 684 ? -27.375 -3.123 12.586 1 97.69 684 THR A N 1
ATOM 5145 C CA . THR A 1 684 ? -27.125 -3.941 13.766 1 97.69 684 THR A CA 1
ATOM 5146 C C . THR A 1 684 ? -26.094 -3.271 14.672 1 97.69 684 THR A C 1
ATOM 5148 O O . THR A 1 684 ? -25.422 -3.939 15.461 1 97.69 684 THR A O 1
ATOM 5151 N N . THR A 1 685 ? -25.922 -1.976 14.523 1 95.56 685 THR A N 1
ATOM 5152 C CA . THR A 1 685 ? -25.016 -1.312 15.469 1 95.56 685 THR A CA 1
ATOM 5153 C C . THR A 1 685 ? -25.531 -1.467 16.891 1 95.56 685 THR A C 1
ATOM 5155 O O . THR A 1 685 ? -26.734 -1.374 17.141 1 95.56 685 THR A O 1
ATOM 5158 N N . PRO A 1 686 ? -24.672 -1.699 17.844 1 91.5 686 PRO A N 1
ATOM 5159 C CA . PRO A 1 686 ? -25.109 -1.913 19.219 1 91.5 686 PRO A CA 1
ATOM 5160 C C . PRO A 1 686 ? -25.891 -0.731 19.781 1 91.5 686 PRO A C 1
ATOM 5162 O O . PRO A 1 686 ? -26.922 -0.925 20.422 1 91.5 686 PRO A O 1
ATOM 5165 N N . ASP A 1 687 ? -25.469 0.469 19.484 1 93.81 687 ASP A N 1
ATOM 5166 C CA . ASP A 1 687 ? -26.141 1.663 20 1 93.81 687 ASP A CA 1
ATOM 5167 C C . ASP A 1 687 ? -27.562 1.773 19.469 1 93.81 687 ASP A C 1
ATOM 5169 O O . ASP A 1 687 ? -28.484 2.119 20.203 1 93.81 687 ASP A O 1
ATOM 5173 N N . ARG A 1 688 ? -27.766 1.48 18.234 1 96.75 688 ARG A N 1
ATOM 5174 C CA . ARG A 1 688 ? -29.094 1.541 17.625 1 96.75 688 ARG A CA 1
ATOM 5175 C C . ARG A 1 688 ? -30.016 0.48 18.219 1 96.75 688 ARG A C 1
ATOM 5177 O O . ARG A 1 688 ? -31.156 0.774 18.578 1 96.75 688 ARG A O 1
ATOM 5184 N N . LEU A 1 689 ? -29.5 -0.745 18.328 1 96.56 689 LEU A N 1
ATOM 5185 C CA . LEU A 1 689 ? -30.312 -1.825 18.891 1 96.56 689 LEU A CA 1
ATOM 5186 C C . LEU A 1 689 ? -30.672 -1.532 20.344 1 96.56 689 LEU A C 1
ATOM 5188 O O . LEU A 1 689 ? -31.797 -1.82 20.766 1 96.56 689 LEU A O 1
ATOM 5192 N N . LYS A 1 690 ? -29.75 -0.971 21.094 1 93.12 690 LYS A N 1
ATOM 5193 C CA . LYS A 1 690 ? -30 -0.565 22.469 1 93.12 690 LYS A CA 1
ATOM 5194 C C . LYS A 1 690 ? -31.125 0.472 22.547 1 93.12 690 LYS A C 1
ATOM 5196 O O . LYS A 1 690 ? -32 0.378 23.391 1 93.12 690 LYS A O 1
ATOM 5201 N N . ARG A 1 691 ? -31.156 1.459 21.625 1 96.88 691 ARG A N 1
ATOM 5202 C CA . ARG A 1 691 ? -32.188 2.479 21.594 1 96.88 691 ARG A CA 1
ATOM 5203 C C . ARG A 1 691 ? -33.531 1.875 21.188 1 96.88 691 ARG A C 1
ATOM 5205 O O . ARG A 1 691 ? -34.594 2.297 21.688 1 96.88 691 ARG A O 1
ATOM 5212 N N . LEU A 1 692 ? -33.469 0.902 20.312 1 97.44 692 LEU A N 1
ATOM 5213 C CA . LEU A 1 692 ? -34.719 0.236 19.906 1 97.44 692 LEU A CA 1
ATOM 5214 C C . LEU A 1 692 ? -35.375 -0.44 21.094 1 97.44 692 LEU A C 1
ATOM 5216 O O . LEU A 1 692 ? -36.594 -0.365 21.25 1 97.44 692 LEU A O 1
ATOM 5220 N N . VAL A 1 693 ? -34.562 -1.093 21.906 1 92.31 693 VAL A N 1
ATOM 5221 C CA . VAL A 1 693 ? -35.094 -1.746 23.094 1 92.31 693 VAL A CA 1
ATOM 5222 C C . VAL A 1 693 ? -35.75 -0.709 24.016 1 92.31 693 VAL A C 1
ATOM 5224 O O . VAL A 1 693 ? -36.875 -0.89 24.453 1 92.31 693 VAL A O 1
ATOM 5227 N N . GLU A 1 694 ? -35.062 0.374 24.266 1 95.06 694 GLU A N 1
ATOM 5228 C CA . GLU A 1 694 ? -35.531 1.407 25.172 1 95.06 694 GLU A CA 1
ATOM 5229 C C . GLU A 1 694 ? -36.781 2.098 24.641 1 95.06 694 GLU A C 1
ATOM 5231 O O . GLU A 1 694 ? -37.719 2.342 25.391 1 95.06 694 GLU A O 1
ATOM 5236 N N . GLN A 1 695 ? -36.812 2.451 23.375 1 97.38 695 GLN A N 1
ATOM 5237 C CA . GLN A 1 695 ? -37.938 3.131 22.766 1 97.38 695 GLN A CA 1
ATOM 5238 C C . GLN A 1 695 ? -39.188 2.244 22.781 1 97.38 695 GLN A C 1
ATOM 5240 O O . GLN A 1 695 ? -40.281 2.699 23.125 1 97.38 695 GLN A O 1
ATOM 5245 N N . HIS A 1 696 ? -39 0.999 22.453 1 95.81 696 HIS A N 1
ATOM 5246 C CA . HIS A 1 696 ? -40.125 0.063 22.391 1 95.81 696 HIS A CA 1
ATOM 5247 C C . HIS A 1 696 ? -40.688 -0.21 23.797 1 95.81 696 HIS A C 1
ATOM 5249 O O . HIS A 1 696 ? -41.875 -0.394 23.969 1 95.81 696 HIS A O 1
ATOM 5255 N N . ARG A 1 697 ? -39.844 -0.296 24.75 1 92.94 697 ARG A N 1
ATOM 5256 C CA . ARG A 1 697 ? -40.25 -0.474 26.141 1 92.94 697 ARG A CA 1
ATOM 5257 C C . ARG A 1 697 ? -41.188 0.645 26.578 1 92.94 697 ARG A C 1
ATOM 5259 O O . ARG A 1 697 ? -42.188 0.4 27.297 1 92.94 697 ARG A O 1
ATOM 5266 N N . ARG A 1 698 ? -40.906 1.892 26.109 1 96.06 698 ARG A N 1
ATOM 5267 C CA . ARG A 1 698 ? -41.688 3.064 26.5 1 96.06 698 ARG A CA 1
ATOM 5268 C C . ARG A 1 698 ? -42.969 3.166 25.672 1 96.06 698 ARG A C 1
ATOM 5270 O O . ARG A 1 698 ? -44 3.578 26.188 1 96.06 698 ARG A O 1
ATOM 5277 N N . ASP A 1 699 ? -42.875 2.83 24.422 1 96.5 699 ASP A N 1
ATOM 5278 C CA . ASP A 1 699 ? -44 2.879 23.5 1 96.5 699 ASP A CA 1
ATOM 5279 C C . ASP A 1 699 ? -43.969 1.676 22.562 1 96.5 699 ASP A C 1
ATOM 5281 O O . ASP A 1 699 ? -43.25 1.658 21.562 1 96.5 699 ASP A O 1
ATOM 5285 N N . PRO A 1 700 ? -44.812 0.761 22.734 1 94.69 700 PRO A N 1
ATOM 5286 C CA . PRO A 1 700 ? -44.812 -0.475 21.938 1 94.69 700 PRO A CA 1
ATOM 5287 C C . PRO A 1 700 ? -45.188 -0.241 20.484 1 94.69 700 PRO A C 1
ATOM 5289 O O . PRO A 1 700 ? -45.031 -1.145 19.656 1 94.69 700 PRO A O 1
ATOM 5292 N N . ALA A 1 701 ? -45.688 0.932 20.203 1 95.12 701 ALA A N 1
ATOM 5293 C CA . ALA A 1 701 ? -45.969 1.251 18.812 1 95.12 701 ALA A CA 1
ATOM 5294 C C . ALA A 1 701 ? -44.656 1.47 18.016 1 95.12 701 ALA A C 1
ATOM 5296 O O . ALA A 1 701 ? -44.656 1.371 16.797 1 95.12 701 ALA A O 1
ATOM 5297 N N . LEU A 1 702 ? -43.594 1.832 18.688 1 97.5 702 LEU A N 1
ATOM 5298 C CA . LEU A 1 702 ? -42.312 1.997 18.047 1 97.5 702 LEU A CA 1
ATOM 5299 C C . LEU A 1 702 ? -41.656 0.643 17.781 1 97.5 702 LEU A C 1
ATOM 5301 O O . LEU A 1 702 ? -41.812 -0.299 18.562 1 97.5 702 LEU A O 1
ATOM 5305 N N . PRO A 1 703 ? -40.875 0.498 16.656 1 98.06 703 PRO A N 1
ATOM 5306 C CA . PRO A 1 703 ? -40.188 -0.771 16.422 1 98.06 703 PRO A CA 1
ATOM 5307 C C . PRO A 1 703 ? -39.188 -1.117 17.531 1 98.06 703 PRO A C 1
ATOM 5309 O O . PRO A 1 703 ? -38.531 -0.229 18.062 1 98.06 703 PRO A O 1
ATOM 5312 N N . GLY A 1 704 ? -39.125 -2.361 17.906 1 96.94 704 GLY A N 1
ATOM 5313 C CA . GLY A 1 704 ? -38.125 -2.865 18.844 1 96.94 704 GLY A CA 1
ATOM 5314 C C . GLY A 1 704 ? -36.969 -3.59 18.156 1 96.94 704 GLY A C 1
ATOM 5315 O O . GLY A 1 704 ? -37 -3.803 16.938 1 96.94 704 GLY A O 1
ATOM 5316 N N . ALA A 1 705 ? -35.969 -3.938 18.953 1 97.31 705 ALA A N 1
ATOM 5317 C CA . ALA A 1 705 ? -34.812 -4.691 18.438 1 97.31 705 ALA A CA 1
ATOM 5318 C C . ALA A 1 705 ? -35.281 -6.012 17.812 1 97.31 705 ALA A C 1
ATOM 5320 O O . ALA A 1 705 ? -34.781 -6.418 16.766 1 97.31 705 ALA A O 1
ATOM 5321 N N . GLY A 1 706 ? -36.219 -6.684 18.438 1 95.94 706 GLY A N 1
ATOM 5322 C CA . GLY A 1 706 ? -36.75 -7.934 17.922 1 95.94 706 GLY A CA 1
ATOM 5323 C C . GLY A 1 706 ? -37.344 -7.793 16.531 1 95.94 706 GLY A C 1
ATOM 5324 O O . GLY A 1 706 ? -37.062 -8.594 15.641 1 95.94 706 GLY A O 1
ATOM 5325 N N . GLU A 1 707 ? -38.156 -6.793 16.328 1 96.56 707 GLU A N 1
ATOM 5326 C CA . GLU A 1 707 ? -38.781 -6.555 15.031 1 96.56 707 GLU A CA 1
ATOM 5327 C C . GLU A 1 707 ? -37.75 -6.332 13.938 1 96.56 707 GLU A C 1
ATOM 5329 O O . GLU A 1 707 ? -37.844 -6.91 12.859 1 96.56 707 GLU A O 1
ATOM 5334 N N . VAL A 1 708 ? -36.75 -5.461 14.219 1 98.25 708 VAL A N 1
ATOM 5335 C CA . VAL A 1 708 ? -35.719 -5.121 13.234 1 98.25 708 VAL A CA 1
ATOM 5336 C C . VAL A 1 708 ? -34.906 -6.367 12.875 1 98.25 708 VAL A C 1
ATOM 5338 O O . VAL A 1 708 ? -34.688 -6.645 11.695 1 98.25 708 VAL A O 1
ATOM 5341 N N . LEU A 1 709 ? -34.531 -7.188 13.867 1 98.19 709 LEU A N 1
ATOM 5342 C CA . LEU A 1 709 ? -33.75 -8.398 13.641 1 98.19 709 LEU A CA 1
ATOM 5343 C C . LEU A 1 709 ? -34.594 -9.445 12.898 1 98.19 709 LEU A C 1
ATOM 5345 O O . LEU A 1 709 ? -34.062 -10.133 12.008 1 98.19 709 LEU A O 1
ATOM 5349 N N . ASP A 1 710 ? -35.875 -9.594 13.25 1 97.25 710 ASP A N 1
ATOM 5350 C CA . ASP A 1 710 ? -36.781 -10.531 12.57 1 97.25 710 ASP A CA 1
ATOM 5351 C C . ASP A 1 710 ? -36.938 -10.156 11.102 1 97.25 710 ASP A C 1
ATOM 5353 O O . ASP A 1 710 ? -36.875 -11.016 10.227 1 97.25 710 ASP A O 1
ATOM 5357 N N . ARG A 1 711 ? -37.125 -8.914 10.852 1 97.75 711 ARG A N 1
ATOM 5358 C CA . ARG A 1 711 ? -37.281 -8.461 9.469 1 97.75 711 ARG A CA 1
ATOM 5359 C C . ARG A 1 711 ? -36 -8.625 8.672 1 97.75 711 ARG A C 1
ATOM 5361 O O . ARG A 1 711 ? -36.031 -8.938 7.48 1 97.75 711 ARG A O 1
ATOM 5368 N N . LEU A 1 712 ? -34.812 -8.336 9.312 1 98.5 712 LEU A N 1
ATOM 5369 C CA . LEU A 1 712 ? -33.531 -8.57 8.672 1 98.5 712 LEU A CA 1
ATOM 5370 C C . LEU A 1 712 ? -33.406 -10.031 8.266 1 98.5 712 LEU A C 1
ATOM 5372 O O . LEU A 1 712 ? -33.062 -10.328 7.117 1 98.5 712 LEU A O 1
ATOM 5376 N N . LEU A 1 713 ? -33.688 -11 9.211 1 98 713 LEU A N 1
ATOM 5377 C CA . LEU A 1 713 ? -33.562 -12.422 8.93 1 98 713 LEU A CA 1
ATOM 5378 C C . LEU A 1 713 ? -34.562 -12.867 7.879 1 98 713 LEU A C 1
ATOM 5380 O O . LEU A 1 713 ? -34.25 -13.68 7.008 1 98 713 LEU A O 1
ATOM 5384 N N . THR A 1 714 ? -35.781 -12.312 7.961 1 96.62 714 THR A N 1
ATOM 5385 C CA . THR A 1 714 ? -36.812 -12.625 6.965 1 96.62 714 THR A CA 1
ATOM 5386 C C . THR A 1 714 ? -36.344 -12.188 5.57 1 96.62 714 THR A C 1
ATOM 5388 O O . THR A 1 714 ? -36.5 -12.945 4.605 1 96.62 714 THR A O 1
ATOM 5391 N N . LYS A 1 715 ? -35.781 -11 5.48 1 97.44 715 LYS A N 1
ATOM 5392 C CA . LYS A 1 715 ? -35.281 -10.492 4.199 1 97.44 715 LYS A CA 1
ATOM 5393 C C . LYS A 1 715 ? -34.094 -11.305 3.705 1 97.44 715 LYS A C 1
ATOM 5395 O O . LYS A 1 715 ? -34.031 -11.672 2.531 1 97.44 715 LYS A O 1
ATOM 5400 N N . ALA A 1 716 ? -33.125 -11.602 4.574 1 97.62 716 ALA A N 1
ATOM 5401 C CA . ALA A 1 716 ? -31.891 -12.328 4.219 1 97.62 716 ALA A CA 1
ATOM 5402 C C . ALA A 1 716 ? -32.219 -13.734 3.736 1 97.62 716 ALA A C 1
ATOM 5404 O O . ALA A 1 716 ? -31.578 -14.25 2.814 1 97.62 716 ALA A O 1
ATOM 5405 N N . PHE A 1 717 ? -33.219 -14.391 4.344 1 96.5 717 PHE A N 1
ATOM 5406 C CA . PHE A 1 717 ? -33.5 -15.789 4.055 1 96.5 717 PHE A CA 1
ATOM 5407 C C . PHE A 1 717 ? -34.719 -15.93 3.146 1 96.5 717 PHE A C 1
ATOM 5409 O O . PHE A 1 717 ? -35.312 -17.016 3.035 1 96.5 717 PHE A O 1
ATOM 5416 N N . ALA A 1 718 ? -35.094 -14.773 2.537 1 94.69 718 ALA A N 1
ATOM 5417 C CA . ALA A 1 718 ? -36.125 -14.852 1.504 1 94.69 718 ALA A CA 1
ATOM 5418 C C . ALA A 1 718 ? -35.688 -15.773 0.367 1 94.69 718 ALA A C 1
ATOM 5420 O O . ALA A 1 718 ? -34.531 -15.797 -0.009 1 94.69 718 ALA A O 1
ATOM 5421 N N . PRO A 1 719 ? -36.625 -16.594 -0.19 1 92.5 719 PRO A N 1
ATOM 5422 C CA . PRO A 1 719 ? -36.25 -17.516 -1.275 1 92.5 719 PRO A CA 1
ATOM 5423 C C . PRO A 1 719 ? -35.688 -16.781 -2.496 1 92.5 719 PRO A C 1
ATOM 5425 O O . PRO A 1 719 ? -36.156 -15.695 -2.842 1 92.5 719 PRO A O 1
ATOM 5428 N N . ALA A 1 720 ? -34.688 -17.328 -3.051 1 93.75 720 ALA A N 1
ATOM 5429 C CA . ALA A 1 720 ? -34.062 -16.844 -4.277 1 93.75 720 ALA A CA 1
ATOM 5430 C C . ALA A 1 720 ? -33.969 -17.953 -5.316 1 93.75 720 ALA A C 1
ATOM 5432 O O . ALA A 1 720 ? -34.125 -19.125 -4.992 1 93.75 720 ALA A O 1
ATOM 5433 N N . SER A 1 721 ? -33.844 -17.594 -6.586 1 91.69 721 SER A N 1
ATOM 5434 C CA . SER A 1 721 ? -33.719 -18.578 -7.66 1 91.69 721 SER A CA 1
ATOM 5435 C C . SER A 1 721 ? -32.594 -18.219 -8.633 1 91.69 721 SER A C 1
ATOM 5437 O O . SER A 1 721 ? -32.094 -17.094 -8.625 1 91.69 721 SER A O 1
ATOM 5439 N N . GLY A 1 722 ? -32.219 -19.234 -9.328 1 91.12 722 GLY A N 1
ATOM 5440 C CA . GLY A 1 722 ? -31.203 -19 -10.344 1 91.12 722 GLY A CA 1
ATOM 5441 C C . GLY A 1 722 ? -29.906 -18.469 -9.766 1 91.12 722 GLY A C 1
ATOM 5442 O O . GLY A 1 722 ? -29.453 -18.938 -8.719 1 91.12 722 GLY A O 1
ATOM 5443 N N . ARG A 1 723 ? -29.266 -17.562 -10.406 1 90.94 723 ARG A N 1
ATOM 5444 C CA . ARG A 1 723 ? -27.938 -17.078 -10.016 1 90.94 723 ARG A CA 1
ATOM 5445 C C . ARG A 1 723 ? -28.016 -16.234 -8.75 1 90.94 723 ARG A C 1
ATOM 5447 O O . ARG A 1 723 ? -27 -16.016 -8.086 1 90.94 723 ARG A O 1
ATOM 5454 N N . ASP A 1 724 ? -29.266 -15.781 -8.391 1 94.25 724 ASP A N 1
ATOM 5455 C CA . ASP A 1 724 ? -29.438 -14.977 -7.184 1 94.25 724 ASP A CA 1
ATOM 5456 C C . ASP A 1 724 ? -29.203 -15.805 -5.926 1 94.25 724 ASP A C 1
ATOM 5458 O O . ASP A 1 724 ? -29 -15.258 -4.84 1 94.25 724 ASP A O 1
ATOM 5462 N N . THR A 1 725 ? -29.281 -17.141 -6.094 1 93.81 725 THR A N 1
ATOM 5463 C CA . THR A 1 725 ? -29.25 -18.031 -4.938 1 93.81 725 THR A CA 1
ATOM 5464 C C . THR A 1 725 ? -27.906 -17.906 -4.211 1 93.81 725 THR A C 1
ATOM 5466 O O . THR A 1 725 ? -27.875 -17.875 -2.979 1 93.81 725 THR A O 1
ATOM 5469 N N . GLU A 1 726 ? -26.844 -17.797 -4.965 1 93.75 726 GLU A N 1
ATOM 5470 C CA . GLU A 1 726 ? -25.547 -17.719 -4.309 1 93.75 726 GLU A CA 1
ATOM 5471 C C . GLU A 1 726 ? -25.375 -16.375 -3.6 1 93.75 726 GLU A C 1
ATOM 5473 O O . GLU A 1 726 ? -24.75 -16.297 -2.545 1 93.75 726 GLU A O 1
ATOM 5478 N N . ILE A 1 727 ? -25.906 -15.266 -4.156 1 96.12 727 ILE A N 1
ATOM 5479 C CA . ILE A 1 727 ? -25.875 -13.961 -3.504 1 96.12 727 ILE A CA 1
ATOM 5480 C C . ILE A 1 727 ? -26.688 -14.008 -2.219 1 96.12 727 ILE A C 1
ATOM 5482 O O . ILE A 1 727 ? -26.266 -13.492 -1.185 1 96.12 727 ILE A O 1
ATOM 5486 N N . ALA A 1 728 ? -27.875 -14.688 -2.322 1 96.88 728 ALA A N 1
ATOM 5487 C CA . ALA A 1 728 ? -28.703 -14.852 -1.133 1 96.88 728 ALA A CA 1
ATOM 5488 C C . ALA A 1 728 ? -27.938 -15.578 -0.027 1 96.88 728 ALA A C 1
ATOM 5490 O O . ALA A 1 728 ? -28 -15.18 1.139 1 96.88 728 ALA A O 1
ATOM 5491 N N . ARG A 1 729 ? -27.219 -16.625 -0.377 1 96.12 729 ARG A N 1
ATOM 5492 C CA . ARG A 1 729 ? -26.438 -17.375 0.61 1 96.12 729 ARG A CA 1
ATOM 5493 C C . ARG A 1 729 ? -25.359 -16.5 1.237 1 96.12 729 ARG A C 1
ATOM 5495 O O . ARG A 1 729 ? -25.094 -16.609 2.436 1 96.12 729 ARG A O 1
ATOM 5502 N N . ARG A 1 730 ? -24.766 -15.617 0.405 1 95.06 730 ARG A N 1
ATOM 5503 C CA . ARG A 1 730 ? -23.781 -14.68 0.931 1 95.06 730 ARG A CA 1
ATOM 5504 C C . ARG A 1 730 ? -24.422 -13.727 1.934 1 95.06 730 ARG A C 1
ATOM 5506 O O . ARG A 1 730 ? -23.844 -13.445 2.986 1 95.06 730 ARG A O 1
ATOM 5513 N N . VAL A 1 731 ? -25.562 -13.211 1.605 1 97.31 731 VAL A N 1
ATOM 5514 C CA . VAL A 1 731 ? -26.297 -12.297 2.48 1 97.31 731 VAL A CA 1
ATOM 5515 C C . VAL A 1 731 ? -26.641 -13.008 3.787 1 97.31 731 VAL A C 1
ATOM 5517 O O . VAL A 1 731 ? -26.516 -12.43 4.871 1 97.31 731 VAL A O 1
ATOM 5520 N N . GLN A 1 732 ? -27.109 -14.297 3.684 1 97.75 732 GLN A N 1
ATOM 5521 C CA . GLN A 1 732 ? -27.453 -15.102 4.852 1 97.75 732 GLN A CA 1
ATOM 5522 C C . GLN A 1 732 ? -26.25 -15.281 5.773 1 97.75 732 GLN A C 1
ATOM 5524 O O . GLN A 1 732 ? -26.344 -15.055 6.98 1 97.75 732 GLN A O 1
ATOM 5529 N N . THR A 1 733 ? -25.109 -15.625 5.168 1 96.75 733 THR A N 1
ATOM 5530 C CA . THR A 1 733 ? -23.891 -15.805 5.945 1 96.75 733 THR A CA 1
ATOM 5531 C C . THR A 1 733 ? -23.5 -14.5 6.629 1 96.75 733 THR A C 1
ATOM 5533 O O . THR A 1 733 ? -23.188 -14.484 7.82 1 96.75 733 THR A O 1
ATOM 5536 N N . ARG A 1 734 ? -23.516 -13.383 5.887 1 96.81 734 ARG A N 1
ATOM 5537 C CA . ARG A 1 734 ? -23.156 -12.078 6.434 1 96.81 734 ARG A CA 1
ATOM 5538 C C . ARG A 1 734 ? -24.078 -11.688 7.578 1 96.81 734 ARG A C 1
ATOM 5540 O O . ARG A 1 734 ? -23.641 -11.156 8.594 1 96.81 734 ARG A O 1
ATOM 5547 N N . ALA A 1 735 ? -25.406 -11.938 7.473 1 97.94 735 ALA A N 1
ATOM 5548 C CA . ALA A 1 735 ? -26.375 -11.625 8.523 1 97.94 735 ALA A CA 1
ATOM 5549 C C . ALA A 1 735 ? -26.062 -12.375 9.805 1 97.94 735 ALA A C 1
ATOM 5551 O O . ALA A 1 735 ? -26.016 -11.789 10.891 1 97.94 735 ALA A O 1
ATOM 5552 N N . VAL A 1 736 ? -25.781 -13.68 9.641 1 97.62 736 VAL A N 1
ATOM 5553 C CA . VAL A 1 736 ? -25.5 -14.523 10.797 1 97.62 736 VAL A CA 1
ATOM 5554 C C . VAL A 1 736 ? -24.219 -14.07 11.477 1 97.62 736 VAL A C 1
ATOM 5556 O O . VAL A 1 736 ? -24.172 -13.898 12.703 1 97.62 736 VAL A O 1
ATOM 5559 N N . LEU A 1 737 ? -23.219 -13.859 10.664 1 97.06 737 LEU A N 1
ATOM 5560 C CA . LEU A 1 737 ? -21.922 -13.492 11.219 1 97.06 737 LEU A CA 1
ATOM 5561 C C . LEU A 1 737 ? -21.984 -12.125 11.898 1 97.06 737 LEU A C 1
ATOM 5563 O O . LEU A 1 737 ? -21.438 -11.93 12.977 1 97.06 737 LEU A O 1
ATOM 5567 N N . GLU A 1 738 ? -22.703 -11.117 11.281 1 96.69 738 GLU A N 1
ATOM 5568 C CA . GLU A 1 738 ? -22.828 -9.789 11.867 1 96.69 738 GLU A CA 1
ATOM 5569 C C . GLU A 1 738 ? -23.609 -9.836 13.18 1 96.69 738 GLU A C 1
ATOM 5571 O O . GLU A 1 738 ? -23.219 -9.227 14.172 1 96.69 738 GLU A O 1
ATOM 5576 N N . MET A 1 739 ? -24.719 -10.539 13.211 1 96.88 739 MET A N 1
ATOM 5577 C CA . MET A 1 739 ? -25.531 -10.656 14.422 1 96.88 739 MET A CA 1
ATOM 5578 C C . MET A 1 739 ? -24.734 -11.328 15.539 1 96.88 739 MET A C 1
ATOM 5580 O O . MET A 1 739 ? -24.703 -10.836 16.672 1 96.88 739 MET A O 1
ATOM 5584 N N . ALA A 1 740 ? -24.047 -12.445 15.195 1 96.75 740 ALA A N 1
ATOM 5585 C CA . ALA A 1 740 ? -23.234 -13.156 16.188 1 96.75 740 ALA A CA 1
ATOM 5586 C C . ALA A 1 740 ? -22.125 -12.266 16.719 1 96.75 740 ALA A C 1
ATOM 5588 O O . ALA A 1 740 ? -21.828 -12.273 17.922 1 96.75 740 ALA A O 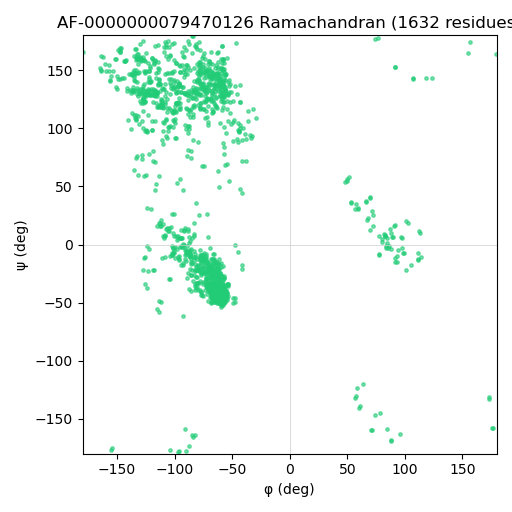1
ATOM 5589 N N . GLY A 1 741 ? -21.5 -11.562 15.812 1 95.44 741 GLY A N 1
ATOM 5590 C CA . GLY A 1 741 ? -20.453 -10.641 16.234 1 95.44 741 GLY A CA 1
ATOM 5591 C C . GLY A 1 741 ? -20.953 -9.57 17.188 1 95.44 741 GLY A C 1
ATOM 5592 O O . GLY A 1 741 ? -20.297 -9.281 18.188 1 95.44 741 GLY A O 1
ATOM 5593 N N . VAL A 1 742 ? -22.078 -8.922 16.922 1 95.25 742 VAL A N 1
ATOM 5594 C CA . VAL A 1 742 ? -22.656 -7.863 17.75 1 95.25 742 VAL A CA 1
ATOM 5595 C C . VAL A 1 742 ? -23.016 -8.406 19.125 1 95.25 742 VAL A C 1
ATOM 5597 O O . VAL A 1 742 ? -22.766 -7.762 20.141 1 95.25 742 VAL A O 1
ATOM 5600 N N . SER A 1 743 ? -23.578 -9.594 19.156 1 94.5 743 SER A N 1
ATOM 5601 C CA . SER A 1 743 ? -24 -10.188 20.422 1 94.5 743 SER A CA 1
ATOM 5602 C C . SER A 1 743 ? -22.797 -10.422 21.344 1 94.5 743 SER A C 1
ATOM 5604 O O . SER A 1 743 ? -22.969 -10.492 22.578 1 94.5 743 SER A O 1
ATOM 5606 N N . ARG A 1 744 ? -21.625 -10.477 20.766 1 92.31 744 ARG A N 1
ATOM 5607 C CA . ARG A 1 744 ? -20.438 -10.844 21.531 1 92.31 744 ARG A CA 1
ATOM 5608 C C . ARG A 1 744 ? -19.609 -9.609 21.875 1 92.31 744 ARG A C 1
ATOM 5610 O O . ARG A 1 744 ? -18.594 -9.719 22.562 1 92.31 744 ARG A O 1
ATOM 5617 N N . ARG A 1 745 ? -20.031 -8.477 21.453 1 90.12 745 ARG A N 1
ATOM 5618 C CA . ARG A 1 745 ? -19.297 -7.254 21.766 1 90.12 745 ARG A CA 1
ATOM 5619 C C . ARG A 1 745 ? -19.5 -6.867 23.234 1 90.12 745 ARG A C 1
ATOM 5621 O O . ARG A 1 745 ? -20.578 -7.059 23.781 1 90.12 745 ARG A O 1
ATOM 5628 N N . ALA A 1 746 ? -18.484 -6.168 23.781 1 84.38 746 ALA A N 1
ATOM 5629 C CA . ALA A 1 746 ? -18.516 -5.754 25.188 1 84.38 746 ALA A CA 1
ATOM 5630 C C . ALA A 1 746 ? -19.5 -4.613 25.406 1 84.38 746 ALA A C 1
ATOM 5632 O O . ALA A 1 746 ? -20.062 -4.469 26.5 1 84.38 746 ALA A O 1
ATOM 5633 N N . ASP A 1 747 ? -19.781 -3.879 24.375 1 86.12 747 ASP A N 1
ATOM 5634 C CA . ASP A 1 747 ? -20.625 -2.703 24.531 1 86.12 747 ASP A CA 1
ATOM 5635 C C . ASP A 1 747 ? -22.062 -3.01 24.141 1 86.12 747 ASP A C 1
ATOM 5637 O O . ASP A 1 747 ? -22.922 -2.117 24.125 1 86.12 747 ASP A O 1
ATOM 5641 N N . THR A 1 748 ? -22.375 -4.262 23.797 1 91.06 748 THR A N 1
ATOM 5642 C CA . THR A 1 748 ? -23.75 -4.664 23.5 1 91.06 748 THR A CA 1
ATOM 5643 C C . THR A 1 748 ? -24.547 -4.875 24.797 1 91.06 748 THR A C 1
ATOM 5645 O O . THR A 1 748 ? -24.047 -5.512 25.734 1 91.06 748 THR A O 1
ATOM 5648 N N . SER A 1 749 ? -25.75 -4.23 24.906 1 88.88 749 SER A N 1
ATOM 5649 C CA . SER A 1 749 ? -26.562 -4.391 26.109 1 88.88 749 SER A CA 1
ATOM 5650 C C . SER A 1 749 ? -27.031 -5.832 26.266 1 88.88 749 SER A C 1
ATOM 5652 O O . SER A 1 749 ? -27.188 -6.551 25.281 1 88.88 749 SER A O 1
ATOM 5654 N N . PRO A 1 750 ? -27.312 -6.266 27.516 1 87.12 750 PRO A N 1
ATOM 5655 C CA . PRO A 1 750 ? -27.781 -7.637 27.734 1 87.12 750 PRO A CA 1
ATOM 5656 C C . PRO A 1 750 ? -29.094 -7.93 27.016 1 87.12 750 PRO A C 1
ATOM 5658 O O . PRO A 1 750 ? -29.297 -9.039 26.516 1 87.12 750 PRO A O 1
ATOM 5661 N N . ALA A 1 751 ? -29.938 -6.961 26.906 1 89.19 751 ALA A N 1
ATOM 5662 C CA . ALA A 1 751 ? -31.203 -7.156 26.219 1 89.19 751 ALA A CA 1
ATOM 5663 C C . ALA A 1 751 ? -31 -7.449 24.75 1 89.19 751 ALA A C 1
ATOM 5665 O O . ALA A 1 751 ? -31.656 -8.328 24.172 1 89.19 751 ALA A O 1
ATOM 5666 N N . VAL A 1 752 ? -30.109 -6.727 24.141 1 93.31 752 VAL A N 1
ATOM 5667 C CA . VAL A 1 752 ? -29.812 -6.895 22.719 1 93.31 752 VAL A CA 1
ATOM 5668 C C . VAL A 1 752 ? -29.172 -8.258 22.469 1 93.31 752 VAL A C 1
ATOM 5670 O O . VAL A 1 752 ? -29.562 -8.977 21.547 1 93.31 752 VAL A O 1
ATOM 5673 N N . SER A 1 753 ? -28.188 -8.617 23.344 1 92.19 753 SER A N 1
ATOM 5674 C CA . SER A 1 753 ? -27.547 -9.914 23.219 1 92.19 753 SER A CA 1
ATOM 5675 C C . SER A 1 753 ? -28.562 -11.047 23.312 1 92.19 753 SER A C 1
ATOM 5677 O O . SER A 1 753 ? -28.516 -12.008 22.547 1 92.19 753 SER A O 1
ATOM 5679 N N . ALA A 1 754 ? -29.5 -10.93 24.203 1 90.88 754 ALA A N 1
ATOM 5680 C CA . ALA A 1 754 ? -30.531 -11.945 24.391 1 90.88 754 ALA A CA 1
ATOM 5681 C C . ALA A 1 754 ? -31.422 -12.062 23.156 1 90.88 754 ALA A C 1
ATOM 5683 O O . ALA A 1 754 ? -31.734 -13.172 22.719 1 90.88 754 ALA A O 1
ATOM 5684 N N . GLU A 1 755 ? -31.797 -10.93 22.609 1 93.69 755 GLU A N 1
ATOM 5685 C CA . GLU A 1 755 ? -32.625 -10.906 21.406 1 93.69 755 GLU A CA 1
ATOM 5686 C C . GLU A 1 755 ? -31.922 -11.578 20.234 1 93.69 755 GLU A C 1
ATOM 5688 O O . GLU A 1 755 ? -32.531 -12.367 19.516 1 93.69 755 GLU A O 1
ATOM 5693 N N . ILE A 1 756 ? -30.625 -11.297 20.047 1 96.75 756 ILE A N 1
ATOM 5694 C CA . ILE A 1 756 ? -29.844 -11.82 18.922 1 96.75 756 ILE A CA 1
ATOM 5695 C C . ILE A 1 756 ? -29.641 -13.328 19.094 1 96.75 756 ILE A C 1
ATOM 5697 O O . ILE A 1 756 ? -29.906 -14.102 18.172 1 96.75 756 ILE A O 1
ATOM 5701 N N . ASP A 1 757 ? -29.281 -13.711 20.312 1 92.5 757 ASP A N 1
ATOM 5702 C CA . ASP A 1 757 ? -28.953 -15.109 20.578 1 92.5 757 ASP A CA 1
ATOM 5703 C C . ASP A 1 757 ? -30.172 -16 20.391 1 92.5 757 ASP A C 1
ATOM 5705 O O . ASP A 1 757 ? -30.078 -17.094 19.812 1 92.5 757 ASP A O 1
ATOM 5709 N N . GLN A 1 758 ? -31.297 -15.602 20.859 1 92.31 758 GLN A N 1
ATOM 5710 C CA . GLN A 1 758 ? -32.5 -16.391 20.719 1 92.31 758 GLN A CA 1
ATOM 5711 C C . GLN A 1 758 ? -32.906 -16.562 19.25 1 92.31 758 GLN A C 1
ATOM 5713 O O . GLN A 1 758 ? -33.25 -17.656 18.812 1 92.31 758 GLN A O 1
ATOM 5718 N N . ARG A 1 759 ? -32.719 -15.555 18.531 1 96.25 759 ARG A N 1
ATOM 5719 C CA . ARG A 1 759 ? -33.094 -15.602 17.125 1 96.25 759 ARG A CA 1
ATOM 5720 C C . ARG A 1 759 ? -32.125 -16.453 16.312 1 96.25 759 ARG A C 1
ATOM 5722 O O . ARG A 1 759 ? -32.531 -17.156 15.391 1 96.25 759 ARG A O 1
ATOM 5729 N N . LEU A 1 760 ? -30.828 -16.344 16.625 1 97 760 LEU A N 1
ATOM 5730 C CA . LEU A 1 760 ? -29.844 -17.219 15.977 1 97 760 LEU A CA 1
ATOM 5731 C C . LEU A 1 760 ? -30.094 -18.672 16.312 1 97 760 LEU A C 1
ATOM 5733 O O . LEU A 1 760 ? -30 -19.547 15.445 1 97 760 LEU A O 1
ATOM 5737 N N . ALA A 1 761 ? -30.484 -18.906 17.594 1 91.94 761 ALA A N 1
ATOM 5738 C CA . ALA A 1 761 ? -30.797 -20.281 17.984 1 91.94 761 ALA A CA 1
ATOM 5739 C C . ALA A 1 761 ? -32.031 -20.797 17.234 1 91.94 761 ALA A C 1
ATOM 5741 O O . ALA A 1 761 ? -32 -21.938 16.734 1 91.94 761 ALA A O 1
ATOM 5742 N N . ASP A 1 762 ? -33.094 -19.984 17.172 1 94.88 762 ASP A N 1
ATOM 5743 C CA . ASP A 1 762 ? -34.281 -20.359 16.438 1 94.88 762 ASP A CA 1
ATOM 5744 C C . ASP A 1 762 ? -33.969 -20.609 14.961 1 94.88 762 ASP A C 1
ATOM 5746 O O . ASP A 1 762 ? -34.531 -21.516 14.344 1 94.88 762 ASP A O 1
ATOM 5750 N N . LEU A 1 763 ? -33.094 -19.766 14.414 1 97.12 763 LEU A N 1
ATOM 5751 C CA . LEU A 1 763 ? -32.688 -19.906 13.016 1 97.12 763 LEU A CA 1
ATOM 5752 C C . LEU A 1 763 ? -31.984 -21.234 12.789 1 97.12 763 LEU A C 1
ATOM 5754 O O . LEU A 1 763 ? -32.281 -21.938 11.812 1 97.12 763 LEU A O 1
ATOM 5758 N N . ALA A 1 764 ? -31.016 -21.531 13.664 1 96.38 764 ALA A N 1
ATOM 5759 C CA . ALA A 1 764 ? -30.281 -22.781 13.539 1 96.38 764 ALA A CA 1
ATOM 5760 C C . ALA A 1 764 ? -31.219 -23.984 13.555 1 96.38 764 ALA A C 1
ATOM 5762 O O . ALA A 1 764 ? -31.078 -24.906 12.758 1 96.38 764 ALA A O 1
ATOM 5763 N N . ALA A 1 765 ? -32.219 -23.969 14.43 1 92.69 765 ALA A N 1
ATOM 5764 C CA . ALA A 1 765 ? -33.188 -25.047 14.516 1 92.69 765 ALA A CA 1
ATOM 5765 C C . ALA A 1 765 ? -34 -25.156 13.227 1 92.69 765 ALA A C 1
ATOM 5767 O O . ALA A 1 765 ? -34.219 -26.25 12.719 1 92.69 765 ALA A O 1
ATOM 5768 N N . ARG A 1 766 ? -34.406 -24.078 12.742 1 95.25 766 ARG A N 1
ATOM 5769 C CA . ARG A 1 766 ? -35.188 -24.047 11.523 1 95.25 766 ARG A CA 1
ATOM 5770 C C . ARG A 1 766 ? -34.375 -24.578 10.336 1 95.25 766 ARG A C 1
ATOM 5772 O O . ARG A 1 766 ? -34.906 -25.312 9.5 1 95.25 766 ARG A O 1
ATOM 5779 N N . LEU A 1 767 ? -33.125 -24.156 10.188 1 96.62 767 LEU A N 1
ATOM 5780 C CA . LEU A 1 767 ? -32.281 -24.562 9.078 1 96.62 767 LEU A CA 1
ATOM 5781 C C . LEU A 1 767 ? -32 -26.062 9.125 1 96.62 767 LEU A C 1
ATOM 5783 O O . LEU A 1 767 ? -31.922 -26.719 8.078 1 96.62 767 LEU A O 1
ATOM 5787 N N . LYS A 1 768 ? -31.859 -26.625 10.297 1 93.69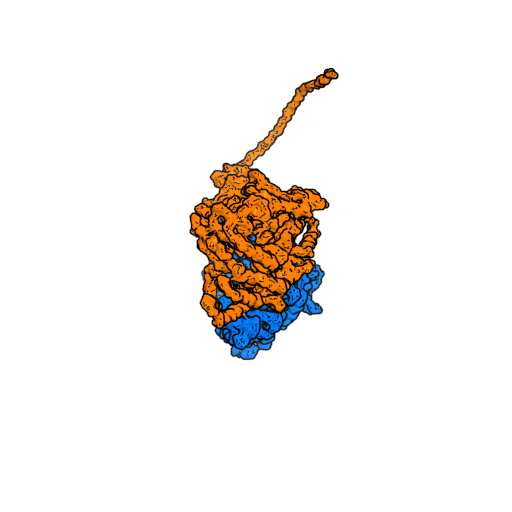 768 LYS A N 1
ATOM 5788 C CA . LYS A 1 768 ? -31.656 -28.062 10.453 1 93.69 768 LYS A CA 1
ATOM 5789 C C . LYS A 1 768 ? -32.906 -28.844 10.062 1 93.69 768 LYS A C 1
ATOM 5791 O O . LYS A 1 768 ? -32.844 -29.922 9.469 1 93.69 768 LYS A O 1
ATOM 5796 N N . ALA A 1 769 ? -34.031 -28.25 10.398 1 93.5 769 ALA A N 1
ATOM 5797 C CA . ALA A 1 769 ? -35.312 -28.906 10.133 1 93.5 769 ALA A CA 1
ATOM 5798 C C . ALA A 1 769 ? -35.625 -28.906 8.641 1 93.5 769 ALA A C 1
ATOM 5800 O O . ALA A 1 769 ? -36.312 -29.812 8.148 1 93.5 769 ALA A O 1
ATOM 5801 N N . SER A 1 770 ? -35.125 -27.906 7.941 1 93.88 770 SER A N 1
ATOM 5802 C CA . SER A 1 770 ? -35.344 -27.766 6.508 1 93.88 770 SER A CA 1
ATOM 5803 C C . SER A 1 770 ? -34.031 -27.453 5.773 1 93.88 770 SER A C 1
ATOM 5805 O O . SER A 1 770 ? -33.875 -26.359 5.211 1 93.88 770 SER A O 1
ATOM 5807 N N . PRO A 1 771 ? -33.156 -28.422 5.598 1 91.69 771 PRO A N 1
ATOM 5808 C CA . PRO A 1 771 ? -31.812 -28.156 5.074 1 91.69 771 PRO A CA 1
ATOM 5809 C C . PRO A 1 771 ? -31.812 -27.891 3.572 1 91.69 771 PRO A C 1
ATOM 5811 O O . PRO A 1 771 ? -30.828 -27.391 3.033 1 91.69 771 PRO A O 1
ATOM 5814 N N . GLY A 1 772 ? -32.969 -28.109 2.873 1 91.81 772 GLY A N 1
ATOM 5815 C CA . GLY A 1 772 ? -32.969 -27.922 1.434 1 91.81 772 GLY A CA 1
ATOM 5816 C C . GLY A 1 772 ? -32.188 -28.969 0.675 1 91.81 772 GLY A C 1
ATOM 5817 O O . GLY A 1 772 ? -32.094 -30.109 1.105 1 91.81 772 GLY A O 1
ATOM 5818 N N . GLU A 1 773 ? -31.781 -28.703 -0.543 1 89.69 773 GLU A N 1
ATOM 5819 C CA . GLU A 1 773 ? -31.047 -29.641 -1.394 1 89.69 773 GLU A CA 1
ATOM 5820 C C . GLU A 1 773 ? -29.797 -28.984 -1.974 1 89.69 773 GLU A C 1
ATOM 5822 O O . GLU A 1 773 ? -29.656 -27.766 -1.963 1 89.69 773 GLU A O 1
ATOM 5827 N N . GLY A 1 774 ? -28.938 -29.875 -2.398 1 89.81 774 GLY A N 1
ATOM 5828 C CA . GLY A 1 774 ? -27.766 -29.391 -3.094 1 89.81 774 GLY A CA 1
ATOM 5829 C C . GLY A 1 774 ? -26.953 -28.406 -2.279 1 89.81 774 GLY A C 1
ATOM 5830 O O . GLY A 1 774 ? -26.641 -28.656 -1.111 1 89.81 774 GLY A O 1
ATOM 5831 N N . SER A 1 775 ? -26.594 -27.297 -2.912 1 89.5 775 SER A N 1
ATOM 5832 C CA . SER A 1 775 ? -25.766 -26.281 -2.271 1 89.5 775 SER A CA 1
ATOM 5833 C C . SER A 1 775 ? -26.5 -25.609 -1.123 1 89.5 775 SER A C 1
ATOM 5835 O O . SER A 1 775 ? -25.891 -25.156 -0.157 1 89.5 775 SER A O 1
ATOM 5837 N N . ASP A 1 776 ? -27.812 -25.562 -1.201 1 92 776 ASP A N 1
ATOM 5838 C CA . ASP A 1 776 ? -28.594 -25.031 -0.091 1 92 776 ASP A CA 1
ATOM 5839 C C . ASP A 1 776 ? -28.453 -25.906 1.155 1 92 776 ASP A C 1
ATOM 5841 O O . ASP A 1 776 ? -28.344 -25.391 2.27 1 92 776 ASP A O 1
ATOM 5845 N N . ARG A 1 777 ? -28.547 -27.219 0.903 1 92.75 777 ARG A N 1
ATOM 5846 C CA . ARG A 1 777 ? -28.375 -28.141 2.023 1 92.75 777 ARG A CA 1
ATOM 5847 C C . ARG A 1 777 ? -27.016 -27.938 2.691 1 92.75 777 ARG A C 1
ATOM 5849 O O . ARG A 1 777 ? -26.938 -27.797 3.914 1 92.75 777 ARG A O 1
ATOM 5856 N N . ALA A 1 778 ? -25.969 -27.891 1.88 1 91.31 778 ALA A N 1
ATOM 5857 C CA . ALA A 1 778 ? -24.625 -27.688 2.4 1 91.31 778 ALA A CA 1
ATOM 5858 C C . ALA A 1 778 ? -24.531 -26.359 3.172 1 91.31 778 ALA A C 1
ATOM 5860 O O . ALA A 1 778 ? -23.969 -26.328 4.273 1 91.31 778 ALA A O 1
ATOM 5861 N N . HIS A 1 779 ? -25.094 -25.328 2.619 1 93.88 779 HIS A N 1
ATOM 5862 C CA . HIS A 1 779 ? -25.047 -23.984 3.184 1 93.88 779 HIS A CA 1
ATOM 5863 C C . HIS A 1 779 ? -25.812 -23.922 4.508 1 93.88 779 HIS A C 1
ATOM 5865 O O . HIS A 1 779 ? -25.266 -23.453 5.516 1 93.88 779 HIS A O 1
ATOM 5871 N N . ARG A 1 780 ? -27.031 -24.422 4.555 1 94.94 780 ARG A N 1
ATOM 5872 C CA . ARG A 1 780 ? -27.906 -24.328 5.723 1 94.94 780 ARG A CA 1
ATOM 5873 C C . ARG A 1 780 ? -27.375 -25.172 6.875 1 94.94 780 ARG A C 1
ATOM 5875 O O . ARG A 1 780 ? -27.391 -24.734 8.031 1 94.94 780 ARG A O 1
ATOM 5882 N N . LEU A 1 781 ? -26.906 -26.328 6.539 1 93.44 781 LEU A N 1
ATOM 5883 C CA . LEU A 1 781 ? -26.375 -27.203 7.59 1 93.44 781 LEU A CA 1
ATOM 5884 C C . LEU A 1 781 ? -25.094 -26.609 8.164 1 93.44 781 LEU A C 1
ATOM 5886 O O . LEU A 1 781 ? -24.859 -26.703 9.375 1 93.44 781 LEU A O 1
ATOM 5890 N N . ARG A 1 782 ? -24.266 -26.031 7.328 1 92.44 782 ARG A N 1
ATOM 5891 C CA . ARG A 1 782 ? -23.062 -25.375 7.832 1 92.44 782 ARG A CA 1
ATOM 5892 C C . ARG A 1 782 ? -23.406 -24.203 8.75 1 92.44 782 ARG A C 1
ATOM 5894 O O . ARG A 1 782 ? -22.812 -24.047 9.812 1 92.44 782 ARG A O 1
ATOM 5901 N N . LEU A 1 783 ? -24.344 -23.328 8.305 1 95.44 783 LEU A N 1
ATOM 5902 C CA . LEU A 1 783 ? -24.734 -22.188 9.109 1 95.44 783 LEU A CA 1
ATOM 5903 C C . LEU A 1 783 ? -25.312 -22.625 10.453 1 95.44 783 LEU A C 1
ATOM 5905 O O . LEU A 1 783 ? -24.984 -22.047 11.492 1 95.44 783 LEU A O 1
ATOM 5909 N N . ALA A 1 784 ? -26.203 -23.672 10.391 1 95.75 784 ALA A N 1
ATOM 5910 C CA . ALA A 1 784 ? -26.797 -24.188 11.617 1 95.75 784 ALA A CA 1
ATOM 5911 C C . ALA A 1 784 ? -25.719 -24.703 12.57 1 95.75 784 ALA A C 1
ATOM 5913 O O . ALA A 1 784 ? -25.75 -24.406 13.773 1 95.75 784 ALA A O 1
ATOM 5914 N N . ALA A 1 785 ? -24.75 -25.438 12.031 1 93.56 785 ALA A N 1
ATOM 5915 C CA . ALA A 1 785 ? -23.656 -25.969 12.844 1 93.56 785 ALA A CA 1
ATOM 5916 C C . ALA A 1 785 ? -22.812 -24.844 13.43 1 93.56 785 ALA A C 1
ATOM 5918 O O . ALA A 1 785 ? -22.406 -24.922 14.594 1 93.56 785 ALA A O 1
ATOM 5919 N N . LEU A 1 786 ? -22.531 -23.844 12.641 1 93.75 786 LEU A N 1
ATOM 5920 C CA . LEU A 1 786 ? -21.734 -22.703 13.086 1 93.75 786 LEU A CA 1
ATOM 5921 C C . LEU A 1 786 ? -22.422 -21.969 14.227 1 93.75 786 LEU A C 1
ATOM 5923 O O . LEU A 1 786 ? -21.781 -21.625 15.227 1 93.75 786 LEU A O 1
ATOM 5927 N N . ILE A 1 787 ? -23.719 -21.703 14.109 1 95.75 787 ILE A N 1
ATOM 5928 C CA . ILE A 1 787 ? -24.484 -21 15.125 1 95.75 787 ILE A CA 1
ATOM 5929 C C . ILE A 1 787 ? -24.453 -21.797 16.438 1 95.75 787 ILE A C 1
ATOM 5931 O O . ILE A 1 787 ? -24.359 -21.219 17.516 1 95.75 787 ILE A O 1
ATOM 5935 N N . ALA A 1 788 ? -24.5 -23.094 16.297 1 92.94 788 ALA A N 1
ATOM 5936 C CA . ALA A 1 788 ? -24.625 -23.953 17.469 1 92.94 788 ALA A CA 1
ATOM 5937 C C . ALA A 1 788 ? -23.281 -24.141 18.172 1 92.94 788 ALA A C 1
ATOM 5939 O O . ALA A 1 788 ? -23.234 -24.578 19.312 1 92.94 788 ALA A O 1
ATOM 5940 N N . ASP A 1 789 ? -22.203 -23.859 17.5 1 93.06 789 ASP A N 1
ATOM 5941 C CA . ASP A 1 789 ? -20.859 -24.078 18.031 1 93.06 789 ASP A CA 1
ATOM 5942 C C . ASP A 1 789 ? -20.203 -22.766 18.422 1 93.06 789 ASP A C 1
ATOM 5944 O O . ASP A 1 789 ? -19.562 -22.109 17.594 1 93.06 789 ASP A O 1
ATOM 5948 N N . ARG A 1 790 ? -20.219 -22.5 19.672 1 88.25 790 ARG A N 1
ATOM 5949 C CA . ARG A 1 790 ? -19.75 -21.219 20.172 1 88.25 790 ARG A CA 1
ATOM 5950 C C . ARG A 1 790 ? -18.266 -21.016 19.875 1 88.25 790 ARG A C 1
ATOM 5952 O O . ARG A 1 790 ? -17.844 -19.922 19.5 1 88.25 790 ARG A O 1
ATOM 5959 N N . ASP A 1 791 ? -17.469 -22.031 20 1 90.5 791 ASP A N 1
ATOM 5960 C CA . ASP A 1 791 ? -16.016 -21.922 19.812 1 90.5 791 ASP A CA 1
ATOM 5961 C C . ASP A 1 791 ? -15.68 -21.734 18.328 1 90.5 791 ASP A C 1
ATOM 5963 O O . ASP A 1 791 ? -14.812 -20.922 17.984 1 90.5 791 ASP A O 1
ATOM 5967 N N . GLU A 1 792 ? -16.344 -22.469 17.531 1 90.94 792 GLU A N 1
ATOM 5968 C CA . GLU A 1 792 ? -16.125 -22.312 16.094 1 90.94 792 GLU A CA 1
ATOM 5969 C C . GLU A 1 792 ? -16.547 -20.938 15.602 1 90.94 792 GLU A C 1
ATOM 5971 O O . GLU A 1 792 ? -15.875 -20.328 14.773 1 90.94 792 GLU A O 1
ATOM 5976 N N . MET A 1 793 ? -17.641 -20.453 16.141 1 91.75 793 MET A N 1
ATOM 5977 C CA . MET A 1 793 ? -18.109 -19.125 15.773 1 91.75 793 MET A CA 1
ATOM 5978 C C . MET A 1 793 ? -17.094 -18.062 16.156 1 91.75 793 MET A C 1
ATOM 5980 O O . MET A 1 793 ? -16.781 -17.172 15.367 1 91.75 793 MET A O 1
ATOM 5984 N N . ALA A 1 794 ? -16.578 -18.203 17.391 1 90.62 794 ALA A N 1
ATOM 5985 C CA . ALA A 1 794 ? -15.562 -17.25 17.844 1 90.62 794 ALA A CA 1
ATOM 5986 C C . ALA A 1 794 ? -14.336 -17.281 16.938 1 90.62 794 ALA A C 1
ATOM 5988 O O . ALA A 1 794 ? -13.781 -16.234 16.609 1 90.62 794 ALA A O 1
ATOM 5989 N N . ARG A 1 795 ? -13.938 -18.453 16.578 1 91.44 795 ARG A N 1
ATOM 5990 C CA . ARG A 1 795 ? -12.789 -18.609 15.695 1 91.44 795 ARG A CA 1
ATOM 5991 C C . ARG A 1 795 ? -13.039 -17.953 14.344 1 91.44 795 ARG A C 1
ATOM 5993 O O . ARG A 1 795 ? -12.18 -17.234 13.82 1 91.44 795 ARG A O 1
ATOM 6000 N N . VAL A 1 796 ? -14.203 -18.203 13.766 1 90.88 796 VAL A N 1
ATOM 6001 C CA . VAL A 1 796 ? -14.547 -17.672 12.453 1 90.88 796 VAL A CA 1
ATOM 6002 C C . VAL A 1 796 ? -14.602 -16.141 12.516 1 90.88 796 VAL A C 1
ATOM 6004 O O . VAL A 1 796 ? -14.086 -15.461 11.625 1 90.88 796 VAL A O 1
ATOM 6007 N N . LEU A 1 797 ? -15.18 -15.609 13.539 1 91.62 797 LEU A N 1
ATOM 6008 C CA . LEU A 1 797 ? -15.32 -14.164 13.688 1 91.62 797 LEU A CA 1
ATOM 6009 C C . LEU A 1 797 ? -13.953 -13.5 13.852 1 91.62 797 LEU A C 1
ATOM 6011 O O . LEU A 1 797 ? -13.773 -12.344 13.477 1 91.62 797 LEU A O 1
ATOM 6015 N N . ALA A 1 798 ? -13.023 -14.273 14.398 1 88.69 798 ALA A N 1
ATOM 6016 C CA . ALA A 1 798 ? -11.695 -13.727 14.672 1 88.69 798 ALA A CA 1
ATOM 6017 C C . ALA A 1 798 ? -10.797 -13.82 13.445 1 88.69 798 ALA A C 1
ATOM 6019 O O . ALA A 1 798 ? -9.727 -13.211 13.398 1 88.69 798 ALA A O 1
ATOM 6020 N N . ALA A 1 799 ? -11.227 -14.609 12.516 1 87.44 799 ALA A N 1
ATOM 6021 C CA . ALA A 1 799 ? -10.391 -14.812 11.336 1 87.44 799 ALA A CA 1
ATOM 6022 C C . ALA A 1 799 ? -10.242 -13.523 10.531 1 87.44 799 ALA A C 1
ATOM 6024 O O . ALA A 1 799 ? -11.219 -12.797 10.32 1 87.44 799 ALA A O 1
ATOM 6025 N N . PRO A 1 800 ? -8.898 -13.367 10.102 1 79.81 800 PRO A N 1
ATOM 6026 C CA . PRO A 1 800 ? -8.727 -12.18 9.258 1 79.81 800 PRO A CA 1
ATOM 6027 C C . PRO A 1 800 ? -9.492 -12.281 7.938 1 79.81 800 PRO A C 1
ATOM 6029 O O . PRO A 1 800 ? -9.703 -13.383 7.426 1 79.81 800 PRO A O 1
ATOM 6032 N N . LYS A 1 801 ? -10.125 -11.414 7.422 1 76.75 801 LYS A N 1
ATOM 6033 C CA . LYS A 1 801 ? -10.734 -11.266 6.105 1 76.75 801 LYS A CA 1
ATOM 6034 C C . LYS A 1 801 ? -12.109 -11.914 6.062 1 76.75 801 LYS A C 1
ATOM 6036 O O . LYS A 1 801 ? -12.688 -12.086 4.984 1 76.75 801 LYS A O 1
ATOM 6041 N N . VAL A 1 802 ? -12.555 -12.383 7.242 1 83.25 802 VAL A N 1
ATOM 6042 C CA . VAL A 1 802 ? -13.906 -12.922 7.285 1 83.25 802 VAL A CA 1
ATOM 6043 C C . VAL A 1 802 ? -14.898 -11.883 6.77 1 83.25 802 VAL A C 1
ATOM 6045 O O . VAL A 1 802 ? -15.836 -12.211 6.035 1 83.25 802 VAL A O 1
ATOM 6048 N N . LYS A 1 803 ? -14.719 -10.719 7.152 1 87.69 803 LYS A N 1
ATOM 6049 C CA . LYS A 1 803 ? -15.453 -9.594 6.582 1 87.69 803 LYS A CA 1
ATOM 6050 C C . LYS A 1 803 ? -14.609 -8.867 5.539 1 87.69 803 LYS A C 1
ATOM 6052 O O . LYS A 1 803 ? -13.555 -8.32 5.863 1 87.69 803 LYS A O 1
ATOM 6057 N N . PRO A 1 804 ? -15.078 -8.93 4.273 1 89.69 804 PRO A N 1
ATOM 6058 C CA . PRO A 1 804 ? -14.297 -8.211 3.268 1 89.69 804 PRO A CA 1
ATOM 6059 C C . PRO A 1 804 ? -14.195 -6.715 3.553 1 89.69 804 P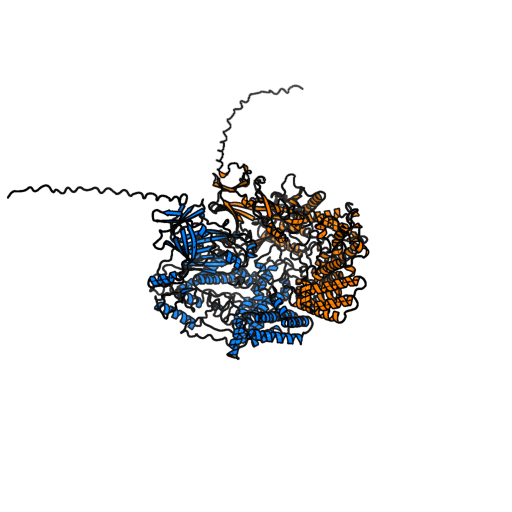RO A C 1
ATOM 6061 O O . PRO A 1 804 ? -15.141 -6.121 4.074 1 89.69 804 PRO A O 1
ATOM 6064 N N . THR A 1 805 ? -13.102 -6.137 3.174 1 88.19 805 THR A N 1
ATOM 6065 C CA . THR A 1 805 ? -12.852 -4.719 3.381 1 88.19 805 THR A CA 1
ATOM 6066 C C . THR A 1 805 ? -13.688 -3.873 2.422 1 88.19 805 THR A C 1
ATOM 6068 O O . THR A 1 805 ? -13.805 -4.203 1.24 1 88.19 805 THR A O 1
ATOM 6071 N N . VAL A 1 806 ? -14.336 -2.893 2.918 1 91.25 806 VAL A N 1
ATOM 6072 C CA . VAL A 1 806 ? -15.055 -1.938 2.076 1 91.25 806 VAL A CA 1
ATOM 6073 C C . VAL A 1 806 ? -14.062 -0.947 1.466 1 91.25 806 VAL A C 1
ATOM 6075 O O . VAL A 1 806 ? -13.367 -0.232 2.188 1 91.25 806 VAL A O 1
ATOM 6078 N N . PRO A 1 807 ? -13.93 -0.906 0.133 1 90.19 807 PRO A N 1
ATOM 6079 C CA . PRO A 1 807 ? -13.055 0.117 -0.443 1 90.19 807 PRO A CA 1
ATOM 6080 C C . PRO A 1 807 ? -13.484 1.536 -0.074 1 90.19 807 PRO A C 1
ATOM 6082 O O . PRO A 1 807 ? -14.68 1.813 0.044 1 90.19 807 PRO A O 1
ATOM 6085 N N . PRO A 1 808 ? -12.5 2.463 -0.001 1 85.62 808 PRO A N 1
ATOM 6086 C CA . PRO A 1 808 ? -12.859 3.84 0.349 1 85.62 808 PRO A CA 1
ATOM 6087 C C . PRO A 1 808 ? -13.75 4.504 -0.702 1 85.62 808 PRO A C 1
ATOM 6089 O O . PRO A 1 808 ? -13.641 4.195 -1.891 1 85.62 808 PRO A O 1
ATOM 6092 N N . GLY A 1 809 ? -14.648 5.297 -0.277 1 79 809 GLY A N 1
ATOM 6093 C CA . GLY A 1 809 ? -15.617 5.836 -1.213 1 79 809 GLY A CA 1
ATOM 6094 C C . GLY A 1 809 ? -15.516 7.34 -1.382 1 79 809 GLY A C 1
ATOM 6095 O O . GLY A 1 809 ? -15.289 7.828 -2.488 1 79 809 GLY A O 1
ATOM 6096 N N . MET A 1 810 ? -15.602 8.086 -0.234 1 79.44 810 MET A N 1
ATOM 6097 C CA . MET A 1 810 ? -15.562 9.539 -0.337 1 79.44 810 MET A CA 1
ATOM 6098 C C . MET A 1 810 ? -14.203 10.016 -0.841 1 79.44 810 MET A C 1
ATOM 6100 O O . MET A 1 810 ? -13.188 9.375 -0.58 1 79.44 810 MET A O 1
ATOM 6104 N N . PRO A 1 811 ? -14.227 10.945 -1.778 1 73.25 811 PRO A N 1
ATOM 6105 C CA . PRO A 1 811 ? -12.945 11.43 -2.295 1 73.25 811 PRO A CA 1
ATOM 6106 C C . PRO A 1 811 ? -11.961 11.781 -1.185 1 73.25 811 PRO A C 1
ATOM 6108 O O . PRO A 1 811 ? -10.836 12.203 -1.465 1 73.25 811 PRO A O 1
ATOM 6111 N N . ILE A 1 812 ? -12.305 11.648 0.009 1 61.75 812 ILE A N 1
ATOM 6112 C CA . ILE A 1 812 ? -11.492 12.094 1.131 1 61.75 812 ILE A CA 1
ATOM 6113 C C . ILE A 1 812 ? -10.641 10.938 1.647 1 61.75 812 ILE A C 1
ATOM 6115 O O . ILE A 1 812 ? -9.773 11.133 2.506 1 61.75 812 ILE A O 1
ATOM 6119 N N . GLY A 1 813 ? -10.508 9.836 0.973 1 58.56 813 GLY A N 1
ATOM 6120 C CA . GLY A 1 813 ? -9.703 8.695 1.391 1 58.56 813 GLY A CA 1
ATOM 6121 C C . GLY A 1 813 ? -10.359 7.867 2.479 1 58.56 813 GLY A C 1
ATOM 6122 O O . GLY A 1 813 ? -11.523 8.078 2.809 1 58.56 813 GLY A O 1
ATOM 6123 N N . ASP A 1 814 ? -9.656 6.688 2.908 1 53.66 814 ASP A N 1
ATOM 6124 C CA . ASP A 1 814 ? -10.211 5.723 3.859 1 53.66 814 ASP A CA 1
ATOM 6125 C C . ASP A 1 814 ? -10.32 6.332 5.254 1 53.66 814 ASP A C 1
ATOM 6127 O O . ASP A 1 814 ? -9.523 7.188 5.633 1 53.66 814 ASP A O 1
ATOM 6131 N N . ASP A 1 815 ? -11.5 6.312 5.766 1 50.12 815 ASP A N 1
ATOM 6132 C CA . ASP A 1 815 ? -11.852 6.777 7.102 1 50.12 815 ASP A CA 1
ATOM 6133 C C . ASP A 1 815 ? -10.805 6.344 8.125 1 50.12 815 ASP A C 1
ATOM 6135 O O . ASP A 1 815 ? -10.82 5.203 8.594 1 50.12 815 ASP A O 1
ATOM 6139 N N . GLY A 1 816 ? -9.547 6.461 7.875 1 41.16 816 GLY A N 1
ATOM 6140 C CA . GLY A 1 816 ? -8.844 6.324 9.141 1 41.16 816 GLY A CA 1
ATOM 6141 C C . GLY A 1 816 ? -9.5 7.094 10.273 1 41.16 816 GLY A C 1
ATOM 6142 O O . GLY A 1 816 ? -10.273 8.016 10.031 1 41.16 816 GLY A O 1
ATOM 6143 N N . GLU A 1 817 ? -9.875 6.383 11.383 1 37.38 817 GLU A N 1
ATOM 6144 C CA . GLU A 1 817 ? -10.469 7.023 12.547 1 37.38 817 GLU A CA 1
ATOM 6145 C C . GLU A 1 817 ? -9.828 8.383 12.82 1 37.38 817 GLU A C 1
ATOM 6147 O O . GLU A 1 817 ? -8.609 8.477 12.984 1 37.38 817 GLU A O 1
ATOM 6152 N N . TYR A 1 818 ? -10.047 9.414 12.062 1 33.81 818 TYR A N 1
ATOM 6153 C CA . TYR A 1 818 ? -9.742 10.672 12.734 1 33.81 818 TYR A CA 1
ATOM 6154 C C . TYR A 1 818 ? -10.508 10.797 14.047 1 33.81 818 TYR A C 1
ATOM 6156 O O . TYR A 1 818 ? -11.68 10.414 14.125 1 33.81 818 TYR A O 1
ATOM 6164 N N . MET B 1 1 ? 74.25 7.836 -68.125 1 20.14 1 MET B N 1
ATOM 6165 C CA . MET B 1 1 ? 75.312 7.438 -67.188 1 20.14 1 MET B CA 1
ATOM 6166 C C . MET B 1 1 ? 75.5 8.461 -66.062 1 20.14 1 MET B C 1
ATOM 6168 O O . MET B 1 1 ? 75.75 8.102 -64.938 1 20.14 1 MET B O 1
ATOM 6172 N N . THR B 1 2 ? 75.75 9.852 -66.312 1 18.03 2 THR B N 1
ATOM 6173 C CA . THR B 1 2 ? 76.75 10.859 -65.938 1 18.03 2 THR B CA 1
ATOM 6174 C C . THR B 1 2 ? 76.312 11.617 -64.688 1 18.03 2 THR B C 1
ATOM 6176 O O . THR B 1 2 ? 77.125 11.82 -63.781 1 18.03 2 THR B O 1
ATOM 6179 N N . ARG B 1 3 ? 75.062 12.422 -64.688 1 16.73 3 ARG B N 1
ATOM 6180 C CA . ARG B 1 3 ? 75.25 13.828 -64.375 1 16.73 3 ARG B CA 1
ATOM 6181 C C . ARG B 1 3 ? 75.312 14.039 -62.875 1 16.73 3 ARG B C 1
ATOM 6183 O O . ARG B 1 3 ? 75.812 15.062 -62.406 1 16.73 3 ARG B O 1
ATOM 6190 N N . VAL B 1 4 ? 74.688 13.188 -61.781 1 20.78 4 VAL B N 1
ATOM 6191 C CA . VAL B 1 4 ? 73.438 13.664 -61.25 1 20.78 4 VAL B CA 1
ATOM 6192 C C . VAL B 1 4 ? 73.688 14.523 -60.031 1 20.78 4 VAL B C 1
ATOM 6194 O O . VAL B 1 4 ? 73.938 14 -58.938 1 20.78 4 VAL B O 1
ATOM 6197 N N . ALA B 1 5 ? 74.688 15.602 -59.906 1 21.03 5 ALA B N 1
ATOM 6198 C CA . ALA B 1 5 ? 75.688 16 -58.938 1 21.03 5 ALA B CA 1
ATOM 6199 C C . ALA B 1 5 ? 75.062 16.844 -57.812 1 21.03 5 ALA B C 1
ATOM 6201 O O . ALA B 1 5 ? 75.75 17.438 -57 1 21.03 5 ALA B O 1
ATOM 6202 N N . TRP B 1 6 ? 73.625 16.859 -57.531 1 23.38 6 TRP B N 1
ATOM 6203 C CA . TRP B 1 6 ? 73 18.141 -57.188 1 23.38 6 TRP B CA 1
ATOM 6204 C C . TRP B 1 6 ? 73.625 18.703 -55.906 1 23.38 6 TRP B C 1
ATOM 6206 O O . TRP B 1 6 ? 74.062 17.953 -55.031 1 23.38 6 TRP B O 1
ATOM 6216 N N . LEU B 1 7 ? 73.938 20 -55.906 1 21.83 7 LEU B N 1
ATOM 6217 C CA . LEU B 1 7 ? 74.688 21 -55.125 1 21.83 7 LEU B CA 1
ATOM 6218 C C . LEU B 1 7 ? 74.125 21.109 -53.719 1 21.83 7 LEU B C 1
ATOM 6220 O O . LEU B 1 7 ? 72.938 21.297 -53.531 1 21.83 7 LEU B O 1
ATOM 6224 N N . CYS B 1 8 ? 74.812 20.531 -52.562 1 21.42 8 CYS B N 1
ATOM 6225 C CA . CYS B 1 8 ? 74.625 20.109 -51.188 1 21.42 8 CYS B CA 1
ATOM 6226 C C . CYS B 1 8 ? 74.625 21.312 -50.25 1 21.42 8 CYS B C 1
ATOM 6228 O O . CYS B 1 8 ? 74.812 21.188 -49.031 1 21.42 8 CYS B O 1
ATOM 6230 N N . SER B 1 9 ? 74.188 22.562 -51 1 21.61 9 SER B N 1
ATOM 6231 C CA . SER B 1 9 ? 74.688 23.703 -50.219 1 21.61 9 SER B CA 1
ATOM 6232 C C . SER B 1 9 ? 74.125 23.688 -48.812 1 21.61 9 SER B C 1
ATOM 6234 O O . SER B 1 9 ? 72.938 23.391 -48.594 1 21.61 9 SER B O 1
ATOM 6236 N N . GLY B 1 10 ? 74.938 23.531 -47.75 1 20.95 10 GLY B N 1
ATOM 6237 C CA . GLY B 1 10 ? 74.938 23.219 -46.312 1 20.95 10 GLY B CA 1
ATOM 6238 C C . GLY B 1 10 ? 74.375 24.328 -45.469 1 20.95 10 GLY B C 1
ATOM 6239 O O . GLY B 1 10 ? 74.438 24.266 -44.219 1 20.95 10 GLY B O 1
ATOM 6240 N N . ALA B 1 11 ? 73.812 25.406 -46.156 1 24.22 11 ALA B N 1
ATOM 6241 C CA . ALA B 1 11 ? 73.938 26.578 -45.312 1 24.22 11 ALA B CA 1
ATOM 6242 C C . ALA B 1 11 ? 73.188 26.359 -43.969 1 24.22 11 ALA B C 1
ATOM 6244 O O . ALA B 1 11 ? 72.188 25.656 -43.906 1 24.22 11 ALA B O 1
ATOM 6245 N N . VAL B 1 12 ? 73.938 26.734 -42.875 1 26.2 12 VAL B N 1
ATOM 6246 C CA . VAL B 1 12 ? 73.938 26.703 -41.406 1 26.2 12 VAL B CA 1
ATOM 6247 C C . VAL B 1 12 ? 72.75 27.516 -40.844 1 26.2 12 VAL B C 1
ATOM 6249 O O . VAL B 1 12 ? 72.688 28.734 -41.031 1 26.2 12 VAL B O 1
ATOM 6252 N N . ALA B 1 13 ? 71.5 27.062 -41.156 1 23.12 13 ALA B N 1
ATOM 6253 C CA . ALA B 1 13 ? 70.375 27.906 -40.719 1 23.12 13 ALA B CA 1
ATOM 6254 C C . ALA B 1 13 ? 70.5 28.172 -39.219 1 23.12 13 ALA B C 1
ATOM 6256 O O . ALA B 1 13 ? 70.625 27.234 -38.406 1 23.12 13 ALA B O 1
ATOM 6257 N N . LEU B 1 14 ? 70.875 29.359 -38.875 1 26.53 14 LEU B N 1
ATOM 6258 C CA . LEU B 1 14 ? 71 30.031 -37.594 1 26.53 14 LEU B CA 1
ATOM 6259 C C . LEU B 1 14 ? 69.688 29.953 -36.844 1 26.53 14 LEU B C 1
ATOM 6261 O O . LEU B 1 14 ? 68.688 30.516 -37.25 1 26.53 14 LEU B O 1
ATOM 6265 N N . VAL B 1 15 ? 69.312 28.719 -36.375 1 24.94 15 VAL B N 1
ATOM 6266 C CA . VAL B 1 15 ? 68.062 28.516 -35.719 1 24.94 15 VAL B CA 1
ATOM 6267 C C . VAL B 1 15 ? 67.938 29.438 -34.5 1 24.94 15 VAL B C 1
ATOM 6269 O O . VAL B 1 15 ? 68.75 29.359 -33.594 1 24.94 15 VAL B O 1
ATOM 6272 N N . LEU B 1 16 ? 67.5 30.688 -34.75 1 24.92 16 LEU B N 1
ATOM 6273 C CA . LEU B 1 16 ? 67.25 31.625 -33.688 1 24.92 16 LEU B CA 1
ATOM 6274 C C . LEU B 1 16 ? 66.375 30.984 -32.594 1 24.92 16 LEU B C 1
ATOM 6276 O O . LEU B 1 16 ? 65.312 30.391 -32.906 1 24.92 16 LEU B O 1
ATOM 6280 N N . MET B 1 17 ? 67 30.656 -31.469 1 24.28 17 MET B N 1
ATOM 6281 C CA . MET B 1 17 ? 66.625 30.109 -30.172 1 24.28 17 MET B CA 1
ATOM 6282 C C . MET B 1 17 ? 65.5 30.922 -29.547 1 24.28 17 MET B C 1
ATOM 6284 O O . MET B 1 17 ? 65.688 32.062 -29.109 1 24.28 17 MET B O 1
ATOM 6288 N N . ALA B 1 18 ? 64.312 31.141 -30.266 1 27.22 18 ALA B N 1
ATOM 6289 C CA . ALA B 1 18 ? 63.344 31.969 -29.578 1 27.22 18 ALA B CA 1
ATOM 6290 C C . ALA B 1 18 ? 62.969 31.359 -28.234 1 27.22 18 ALA B C 1
ATOM 6292 O O . ALA B 1 18 ? 62.781 30.141 -28.125 1 27.22 18 ALA B O 1
ATOM 6293 N N . GLY B 1 19 ? 63.25 32.094 -27.125 1 25.45 19 GLY B N 1
ATOM 6294 C CA . GLY B 1 19 ? 63.094 31.906 -25.703 1 25.45 19 GLY B CA 1
ATOM 6295 C C . GLY B 1 19 ? 61.719 31.5 -25.297 1 25.45 19 GLY B C 1
ATOM 6296 O O . GLY B 1 19 ? 60.719 32.062 -25.75 1 25.45 19 GLY B O 1
ATOM 6297 N N . ALA B 1 20 ? 61.5 30.219 -24.969 1 29.77 20 ALA B N 1
ATOM 6298 C CA . ALA B 1 20 ? 60.281 29.562 -24.516 1 29.77 20 ALA B CA 1
ATOM 6299 C C . ALA B 1 20 ? 59.625 30.359 -23.391 1 29.77 20 ALA B C 1
ATOM 6301 O O . ALA B 1 20 ? 60.281 30.75 -22.422 1 29.77 20 ALA B O 1
ATOM 6302 N N . PRO B 1 21 ? 58.5 31.016 -23.719 1 30.8 21 PRO B N 1
ATOM 6303 C CA . PRO B 1 21 ? 57.844 31.719 -22.625 1 30.8 21 PRO B CA 1
ATOM 6304 C C . PRO B 1 21 ? 57.656 30.844 -21.391 1 30.8 21 PRO B C 1
ATOM 6306 O O . PRO B 1 21 ? 57.5 29.625 -21.516 1 30.8 21 PRO B O 1
ATOM 6309 N N . ALA B 1 22 ? 58.188 31.266 -20.172 1 28.73 22 ALA B N 1
ATOM 6310 C CA . ALA B 1 22 ? 58.156 30.703 -18.828 1 28.73 22 ALA B CA 1
ATOM 6311 C C . ALA B 1 22 ? 56.719 30.328 -18.438 1 28.73 22 ALA B C 1
ATOM 6313 O O . ALA B 1 22 ? 55.844 31.172 -18.422 1 28.73 22 ALA B O 1
ATOM 6314 N N . LEU B 1 23 ? 56.344 29.156 -18.75 1 28.66 23 LEU B N 1
ATOM 6315 C CA . LEU B 1 23 ? 55.094 28.656 -18.203 1 28.66 23 LEU B CA 1
ATOM 6316 C C . LEU B 1 23 ? 54.969 28.984 -16.719 1 28.66 23 LEU B C 1
ATOM 6318 O O . LEU B 1 23 ? 55.875 28.703 -15.938 1 28.66 23 LEU B O 1
ATOM 6322 N N . ALA B 1 24 ? 54.25 30.062 -16.344 1 28.95 24 ALA B N 1
ATOM 6323 C CA . ALA B 1 24 ? 53.938 30.406 -14.969 1 28.95 24 ALA B CA 1
ATOM 6324 C C . ALA B 1 24 ? 53.625 29.156 -14.148 1 28.95 24 ALA B C 1
ATOM 6326 O O . ALA B 1 24 ? 52.75 28.359 -14.516 1 28.95 24 ALA B O 1
ATOM 6327 N N . ARG B 1 25 ? 54.625 28.656 -13.477 1 31.11 25 ARG B N 1
ATOM 6328 C CA . ARG B 1 25 ? 54.5 27.641 -12.43 1 31.11 25 ARG B CA 1
ATOM 6329 C C . ARG B 1 25 ? 53.312 27.922 -11.539 1 31.11 25 ARG B C 1
ATOM 6331 O O . ARG B 1 25 ? 53.25 28.953 -10.875 1 31.11 25 ARG B O 1
ATOM 6338 N N . ASP B 1 26 ? 52.156 27.422 -11.836 1 30.7 26 ASP B N 1
ATOM 6339 C CA . ASP B 1 26 ? 50.969 27.516 -10.984 1 30.7 26 ASP B CA 1
ATOM 6340 C C . ASP B 1 26 ? 51.312 27.25 -9.523 1 30.7 26 ASP B C 1
ATOM 6342 O O . ASP B 1 26 ? 52.094 26.359 -9.219 1 30.7 26 ASP B O 1
ATOM 6346 N N . LYS B 1 27 ? 51.406 28.297 -8.695 1 33.91 27 LYS B N 1
ATOM 6347 C CA . LYS B 1 27 ? 51.656 28.219 -7.262 1 33.91 27 LYS B CA 1
ATOM 6348 C C . LYS B 1 27 ? 51.062 26.953 -6.652 1 33.91 27 LYS B C 1
ATOM 6350 O O . LYS B 1 27 ? 49.906 26.625 -6.926 1 33.91 27 LYS B O 1
ATOM 6355 N N . PRO B 1 28 ? 51.844 26.031 -6.102 1 34.94 28 PRO B N 1
ATOM 6356 C CA . PRO B 1 28 ? 51.281 24.875 -5.395 1 34.94 28 PRO B CA 1
ATOM 6357 C C . PRO B 1 28 ? 50.125 25.234 -4.469 1 34.94 28 PRO B C 1
ATOM 6359 O O . PRO B 1 28 ? 50.219 26.219 -3.73 1 34.94 28 PRO B O 1
ATOM 6362 N N . GLN B 1 29 ? 48.875 25.125 -4.801 1 39.09 29 GLN B N 1
ATOM 6363 C CA . GLN B 1 29 ? 47.75 25.344 -3.92 1 39.09 29 GLN B CA 1
ATOM 6364 C C . GLN B 1 29 ? 48.031 24.875 -2.498 1 39.09 29 GLN B C 1
ATOM 6366 O O . GLN B 1 29 ? 48.562 23.781 -2.295 1 39.09 29 GLN B O 1
ATOM 6371 N N . ALA B 1 30 ? 48.25 25.703 -1.531 1 40.72 30 ALA B N 1
ATOM 6372 C CA . ALA B 1 30 ? 48.469 25.5 -0.102 1 40.72 30 ALA B CA 1
ATOM 6373 C C . ALA B 1 30 ? 47.688 24.297 0.407 1 40.72 30 ALA B C 1
ATOM 6375 O O . ALA B 1 30 ? 46.438 24.234 0.238 1 40.72 30 ALA B O 1
ATOM 6376 N N . GLU B 1 31 ? 48.156 23.078 0.498 1 49.19 31 GLU B N 1
ATOM 6377 C CA . GLU B 1 31 ? 47.656 21.891 1.174 1 49.19 31 GLU B CA 1
ATOM 6378 C C . GLU B 1 31 ? 46.938 22.25 2.477 1 49.19 31 GLU B C 1
ATOM 6380 O O . GLU B 1 31 ? 47.531 22.906 3.342 1 49.19 31 GLU B O 1
ATOM 6385 N N . SER B 1 32 ? 45.625 22.422 2.516 1 63.34 32 SER B N 1
ATOM 6386 C CA . SER B 1 32 ? 44.875 22.625 3.756 1 63.34 32 SER B CA 1
ATOM 6387 C C . SER B 1 32 ? 45.281 21.594 4.809 1 63.34 32 SER B C 1
ATOM 6389 O O . SER B 1 32 ? 45.75 20.5 4.477 1 63.34 32 SER B O 1
ATOM 6391 N N . SER B 1 33 ? 45.469 21.969 5.996 1 76.06 33 SER B N 1
ATOM 6392 C CA . SER B 1 33 ? 45.781 21.109 7.137 1 76.06 33 SER B CA 1
ATOM 6393 C C . SER B 1 33 ? 44.938 19.844 7.102 1 76.06 33 SER B C 1
ATOM 6395 O O . SER B 1 33 ? 45.438 18.766 7.484 1 76.06 33 SER B O 1
ATOM 6397 N N . ALA B 1 34 ? 43.969 19.906 6.395 1 83.5 34 ALA B N 1
ATOM 6398 C CA . ALA B 1 34 ? 43.062 18.75 6.359 1 83.5 34 ALA B CA 1
ATOM 6399 C C . ALA B 1 34 ? 43.594 17.688 5.395 1 83.5 34 ALA B C 1
ATOM 6401 O O . ALA B 1 34 ? 43.312 16.5 5.555 1 83.5 34 ALA B O 1
ATOM 6402 N N . THR B 1 35 ? 44.438 18 4.426 1 87.88 35 THR B N 1
ATOM 6403 C CA . THR B 1 35 ? 44.875 17.062 3.4 1 87.88 35 THR B CA 1
ATOM 6404 C C . THR B 1 35 ? 46.344 16.672 3.596 1 87.88 35 THR B C 1
ATOM 6406 O O . THR B 1 35 ? 46.938 16.031 2.738 1 87.88 35 THR B O 1
ATOM 6409 N N . ALA B 1 36 ? 46.781 17.125 4.598 1 84.62 36 ALA B N 1
ATOM 6410 C CA . ALA B 1 36 ? 48.188 16.828 4.84 1 84.62 36 ALA B CA 1
ATOM 6411 C C . ALA B 1 36 ? 48.438 15.312 4.855 1 84.62 36 ALA B C 1
ATOM 6413 O O . ALA B 1 36 ? 47.75 14.578 5.566 1 84.62 36 ALA B O 1
ATOM 6414 N N . GLY B 1 37 ? 49.375 14.812 4.078 1 84.12 37 GLY B N 1
ATOM 6415 C CA . GLY B 1 37 ? 49.719 13.406 4.047 1 84.12 37 GLY B CA 1
ATOM 6416 C C . GLY B 1 37 ? 48.812 12.586 3.137 1 84.12 37 GLY B C 1
ATOM 6417 O O . GLY B 1 37 ? 49.062 11.398 2.918 1 84.12 37 GLY B O 1
ATOM 6418 N N . ALA B 1 38 ? 47.844 13.18 2.555 1 92.06 38 ALA B N 1
ATOM 6419 C CA . ALA B 1 38 ? 46.906 12.453 1.708 1 92.06 38 ALA B CA 1
ATOM 6420 C C . ALA B 1 38 ? 47.312 12.547 0.238 1 92.06 38 ALA B C 1
ATOM 6422 O O . ALA B 1 38 ? 47.938 13.516 -0.182 1 92.06 38 ALA B O 1
ATOM 6423 N N . GLN B 1 39 ? 47.031 11.539 -0.502 1 92.44 39 GLN B N 1
ATOM 6424 C CA . GLN B 1 39 ? 47.281 11.516 -1.941 1 92.44 39 GLN B CA 1
ATOM 6425 C C . GLN B 1 39 ? 46.031 11.938 -2.713 1 92.44 39 GLN B C 1
ATOM 6427 O O . GLN B 1 39 ? 44.938 11.406 -2.486 1 92.44 39 GLN B O 1
ATOM 6432 N N . ARG B 1 40 ? 46.219 12.828 -3.617 1 94.75 40 ARG B N 1
ATOM 6433 C CA . ARG B 1 40 ? 45.094 13.352 -4.398 1 94.75 40 ARG B CA 1
ATOM 6434 C C . ARG B 1 40 ? 44.938 12.562 -5.695 1 94.75 40 ARG B C 1
ATOM 6436 O O . ARG B 1 40 ? 45.906 12.227 -6.355 1 94.75 40 ARG B O 1
ATOM 6443 N N . GLN B 1 41 ? 43.781 12.219 -6.047 1 93.5 41 GLN B N 1
ATOM 6444 C CA . GLN B 1 41 ? 43.375 11.641 -7.324 1 93.5 41 GLN B CA 1
ATOM 6445 C C . GLN B 1 41 ? 42.312 12.492 -8 1 93.5 41 GLN B C 1
ATOM 6447 O O . GLN B 1 41 ? 41.344 12.914 -7.355 1 93.5 41 GLN B O 1
ATOM 6452 N N . ASP B 1 42 ? 42.531 12.742 -9.305 1 93.81 42 ASP B N 1
ATOM 6453 C CA . ASP B 1 42 ? 41.594 13.625 -10.008 1 93.81 42 ASP B CA 1
ATOM 6454 C C . ASP B 1 42 ? 40.688 12.836 -10.953 1 93.81 42 ASP B C 1
ATOM 6456 O O . ASP B 1 42 ? 41.125 11.852 -11.562 1 93.81 42 ASP B O 1
ATOM 6460 N N . GLY B 1 43 ? 39.469 13.297 -11.133 1 94.19 43 GLY B N 1
ATOM 6461 C CA . GLY B 1 43 ? 38.438 12.727 -11.992 1 94.19 43 GLY B CA 1
ATOM 6462 C C . GLY B 1 43 ? 37.094 13.406 -11.844 1 94.19 43 GLY B C 1
ATOM 6463 O O . GLY B 1 43 ? 36.969 14.633 -11.93 1 94.19 43 GLY B O 1
ATOM 6464 N N . LEU B 1 44 ? 35.969 12.594 -11.703 1 93.94 44 LEU B N 1
ATOM 6465 C CA . LEU B 1 44 ? 34.656 13.156 -11.492 1 93.94 44 LEU B CA 1
ATOM 6466 C C . LEU B 1 44 ? 34.688 14.219 -10.398 1 93.94 44 LEU B C 1
ATOM 6468 O O . LEU B 1 44 ? 34.094 15.289 -10.555 1 93.94 44 LEU B O 1
ATOM 6472 N N . LEU B 1 45 ? 35.312 13.812 -9.289 1 95.62 45 LEU B N 1
ATOM 6473 C CA . LEU B 1 45 ? 35.688 14.703 -8.195 1 95.62 45 LEU B CA 1
ATOM 6474 C C . LEU B 1 45 ? 37.094 14.414 -7.73 1 95.62 45 LEU B C 1
ATOM 6476 O O . LEU B 1 45 ? 37.562 13.273 -7.773 1 95.62 45 LEU B O 1
ATOM 6480 N N . PRO B 1 46 ? 37.719 15.445 -7.258 1 95.62 46 PRO B N 1
ATOM 6481 C CA . PRO B 1 46 ? 39 15.117 -6.582 1 95.62 46 PRO B CA 1
ATOM 6482 C C . PRO B 1 46 ? 38.781 14.359 -5.277 1 95.62 46 PRO B C 1
ATOM 6484 O O . PRO B 1 46 ? 37.844 14.656 -4.527 1 95.62 46 PRO B O 1
ATOM 6487 N N . VAL B 1 47 ? 39.625 13.352 -5.09 1 97.19 47 VAL B N 1
ATOM 6488 C CA . VAL B 1 47 ? 39.594 12.57 -3.861 1 97.19 47 VAL B CA 1
ATOM 6489 C C . VAL B 1 47 ? 40.969 12.531 -3.225 1 97.19 47 VAL B C 1
ATOM 6491 O O . VAL B 1 47 ? 41.969 12.281 -3.908 1 97.19 47 VAL B O 1
ATOM 6494 N N . TYR B 1 48 ? 41.062 12.875 -1.972 1 96.19 48 TYR B N 1
ATOM 6495 C CA . TYR B 1 48 ? 42.281 12.727 -1.196 1 96.19 48 TYR B CA 1
ATOM 6496 C C . TYR B 1 48 ? 42.25 11.461 -0.347 1 96.19 48 TYR B C 1
ATOM 6498 O O . TYR B 1 48 ? 41.344 11.297 0.484 1 96.19 48 TYR B O 1
ATOM 6506 N N . VAL B 1 49 ? 43.188 10.609 -0.527 1 95.44 49 VAL B N 1
ATOM 6507 C CA . VAL B 1 49 ? 43.219 9.344 0.194 1 95.44 49 VAL B CA 1
ATOM 6508 C C . VAL B 1 49 ? 44.406 9.336 1.18 1 95.44 49 VAL B C 1
ATOM 6510 O O . VAL B 1 49 ? 45.562 9.523 0.787 1 95.44 49 VAL B O 1
ATOM 6513 N N . ASP B 1 50 ? 44.094 9.172 2.416 1 93.38 50 ASP B N 1
ATOM 6514 C CA . ASP B 1 50 ? 45.062 8.992 3.475 1 93.38 50 ASP B CA 1
ATOM 6515 C C . ASP B 1 50 ? 45.062 7.547 3.971 1 93.38 50 ASP B C 1
ATOM 6517 O O . ASP B 1 50 ? 44.406 7.215 4.941 1 93.38 50 ASP B O 1
ATOM 6521 N N . LYS B 1 51 ? 45.875 6.754 3.455 1 90.25 51 LYS B N 1
ATOM 6522 C CA . LYS B 1 51 ? 45.875 5.324 3.74 1 90.25 51 LYS B CA 1
ATOM 6523 C C . LYS B 1 51 ? 46.281 5.055 5.184 1 90.25 51 LYS B C 1
ATOM 6525 O O . LYS B 1 51 ? 45.719 4.184 5.848 1 90.25 51 LYS B O 1
ATOM 6530 N N . ALA B 1 52 ? 47.156 5.758 5.617 1 88.44 52 ALA B N 1
ATOM 6531 C CA . ALA B 1 52 ? 47.688 5.539 6.961 1 88.44 52 ALA B CA 1
ATOM 6532 C C . ALA B 1 52 ? 46.625 5.84 8.023 1 88.44 52 ALA B C 1
ATOM 6534 O O . ALA B 1 52 ? 46.562 5.152 9.039 1 88.44 52 ALA B O 1
ATOM 6535 N N . LYS B 1 53 ? 45.844 6.809 7.727 1 91.31 53 LYS B N 1
ATOM 6536 C CA . LYS B 1 53 ? 44.844 7.215 8.719 1 91.31 53 LYS B CA 1
ATOM 6537 C C . LYS B 1 53 ? 43.469 6.672 8.375 1 91.31 53 LYS B C 1
ATOM 6539 O O . LYS B 1 53 ? 42.5 6.914 9.102 1 91.31 53 LYS B O 1
ATOM 6544 N N . GLY B 1 54 ? 43.438 6.023 7.27 1 92.56 54 GLY B N 1
ATOM 6545 C CA . GLY B 1 54 ? 42.156 5.41 6.879 1 92.56 54 GLY B CA 1
ATOM 6546 C C . GLY B 1 54 ? 41.125 6.414 6.426 1 92.56 54 GLY B C 1
ATOM 6547 O O . GLY B 1 54 ? 39.938 6.18 6.562 1 92.56 54 GLY B O 1
ATOM 6548 N N . ARG B 1 55 ? 41.531 7.57 5.934 1 94.81 55 ARG B N 1
ATOM 6549 C CA . ARG B 1 55 ? 40.594 8.617 5.539 1 94.81 55 ARG B CA 1
ATOM 6550 C C . ARG B 1 55 ? 40.438 8.664 4.023 1 94.81 55 ARG B C 1
ATOM 6552 O O . ARG B 1 55 ? 41.406 8.414 3.283 1 94.81 55 ARG B O 1
ATOM 6559 N N . ILE B 1 56 ? 39.25 8.906 3.617 1 97.31 56 ILE B N 1
ATOM 6560 C CA . ILE B 1 56 ? 38.875 9.156 2.229 1 97.31 56 ILE B CA 1
ATOM 6561 C C . ILE B 1 56 ? 38.125 10.484 2.121 1 97.31 56 ILE B C 1
ATOM 6563 O O . ILE B 1 56 ? 36.906 10.547 2.35 1 97.31 56 ILE B O 1
ATOM 6567 N N . LEU B 1 57 ? 38.844 11.508 1.75 1 97.19 57 LEU B N 1
ATOM 6568 C CA . LEU B 1 57 ? 38.281 12.852 1.711 1 97.19 57 LEU B CA 1
ATOM 6569 C C . LEU B 1 57 ? 37.781 13.188 0.31 1 97.19 57 LEU B C 1
ATOM 6571 O O . LEU B 1 57 ? 38.562 13.25 -0.635 1 97.19 57 LEU B O 1
ATOM 6575 N N . LEU B 1 58 ? 36.5 13.398 0.174 1 97.31 58 LEU B N 1
ATOM 6576 C CA . LEU B 1 58 ? 35.906 13.875 -1.063 1 97.31 58 LEU B CA 1
ATOM 6577 C C . LEU B 1 58 ? 35.969 15.398 -1.149 1 97.31 58 LEU B C 1
ATOM 6579 O O . LEU B 1 58 ? 35.625 16.094 -0.186 1 97.31 58 LEU B O 1
ATOM 6583 N N . SER B 1 59 ? 36.5 15.852 -2.195 1 97.06 59 SER B N 1
ATOM 6584 C CA . SER B 1 59 ? 36.438 17.281 -2.471 1 97.06 59 SER B CA 1
ATOM 6585 C C . SER B 1 59 ? 35.188 17.656 -3.244 1 97.06 59 SER B C 1
ATOM 6587 O O . SER B 1 59 ? 35.156 17.516 -4.469 1 97.06 59 SER B O 1
ATOM 6589 N N . LEU B 1 60 ? 34.25 18.188 -2.541 1 97.62 60 LEU B N 1
ATOM 6590 C CA . LEU B 1 60 ? 32.969 18.516 -3.117 1 97.62 60 LEU B CA 1
ATOM 6591 C C . LEU B 1 60 ? 32.938 19.953 -3.637 1 97.62 60 LEU B C 1
ATOM 6593 O O . LEU B 1 60 ? 33.594 20.828 -3.061 1 97.62 60 LEU B O 1
ATOM 6597 N N . PRO B 1 61 ? 32.25 20.203 -4.738 1 96.56 61 PRO B N 1
ATOM 6598 C CA . PRO B 1 61 ? 32.125 21.578 -5.207 1 96.56 61 PRO B CA 1
ATOM 6599 C C . PRO B 1 61 ? 31.578 22.516 -4.129 1 96.56 61 PRO B C 1
ATOM 6601 O O . PRO B 1 61 ? 30.938 22.062 -3.18 1 96.56 61 PRO B O 1
ATOM 6604 N N . ALA B 1 62 ? 31.812 23.766 -4.332 1 95.94 62 ALA B N 1
ATOM 6605 C CA . ALA B 1 62 ? 31.25 24.766 -3.428 1 95.94 62 ALA B CA 1
ATOM 6606 C C . ALA B 1 62 ? 29.734 24.672 -3.389 1 95.94 62 ALA B C 1
ATOM 6608 O O . ALA B 1 62 ? 29.094 24.5 -4.426 1 95.94 62 ALA B O 1
ATOM 6609 N N . PRO B 1 63 ? 29.188 24.75 -2.15 1 94.81 63 PRO B N 1
ATOM 6610 C CA . PRO B 1 63 ? 27.719 24.641 -2.064 1 94.81 63 PRO B CA 1
ATOM 6611 C C . PRO B 1 63 ? 27.016 25.766 -2.832 1 94.81 63 PRO B C 1
ATOM 6613 O O . PRO B 1 63 ? 27.484 26.906 -2.852 1 94.81 63 PRO B O 1
ATOM 6616 N N . ASP B 1 64 ? 25.953 25.484 -3.451 1 93.81 64 ASP B N 1
ATOM 6617 C CA . ASP B 1 64 ? 25.125 26.484 -4.117 1 93.81 64 ASP B CA 1
ATOM 6618 C C . ASP B 1 64 ? 24.156 27.141 -3.137 1 93.81 64 ASP B C 1
ATOM 6620 O O . ASP B 1 64 ? 24.328 27.031 -1.92 1 93.81 64 ASP B O 1
ATOM 6624 N N . ALA B 1 65 ? 23.156 27.844 -3.672 1 88.94 65 ALA B N 1
ATOM 6625 C CA . ALA B 1 65 ? 22.234 28.625 -2.846 1 88.94 65 ALA B CA 1
ATOM 6626 C C . ALA B 1 65 ? 21.406 27.719 -1.936 1 88.94 65 ALA B C 1
ATOM 6628 O O . ALA B 1 65 ? 20.984 28.125 -0.853 1 88.94 65 ALA B O 1
ATOM 6629 N N . ASP B 1 66 ? 21.234 26.469 -2.396 1 87.81 66 ASP B N 1
ATOM 6630 C CA . ASP B 1 66 ? 20.453 25.531 -1.608 1 87.81 66 ASP B CA 1
ATOM 6631 C C . ASP B 1 66 ? 21.359 24.609 -0.785 1 87.81 66 ASP B C 1
ATOM 6633 O O . ASP B 1 66 ? 20.906 23.641 -0.181 1 87.81 66 ASP B O 1
ATOM 6637 N N . GLY B 1 67 ? 22.656 24.891 -0.78 1 92.94 67 GLY B N 1
ATOM 6638 C CA . GLY B 1 67 ? 23.641 24.125 -0.028 1 92.94 67 GLY B CA 1
ATOM 6639 C C . GLY B 1 67 ? 24.125 22.891 -0.771 1 92.94 67 GLY B C 1
ATOM 6640 O O . GLY B 1 67 ? 24.906 22.109 -0.234 1 92.94 67 G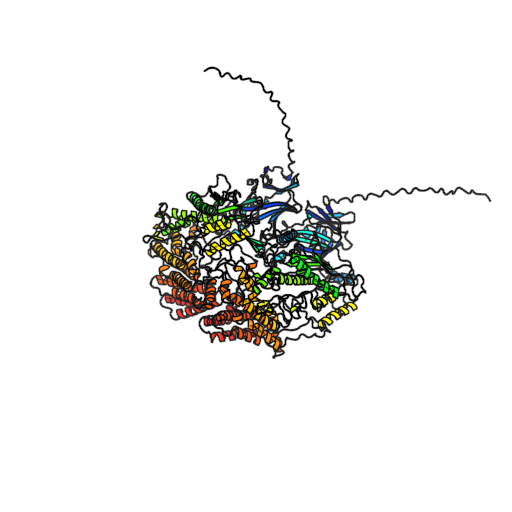LY B O 1
ATOM 6641 N N . VAL B 1 68 ? 23.656 22.672 -1.938 1 95.62 68 VAL B N 1
ATOM 6642 C CA . VAL B 1 68 ? 23.984 21.469 -2.684 1 95.62 68 VAL B CA 1
ATOM 6643 C C . VAL B 1 68 ? 25.422 21.531 -3.193 1 95.62 68 VAL B C 1
ATOM 6645 O O . VAL B 1 68 ? 25.828 22.531 -3.789 1 95.62 68 VAL B O 1
ATOM 6648 N N . SER B 1 69 ? 26.234 20.562 -2.854 1 96.56 69 SER B N 1
ATOM 6649 C CA . SER B 1 69 ? 27.625 20.438 -3.279 1 96.56 69 SER B CA 1
ATOM 6650 C C . SER B 1 69 ? 27.844 19.172 -4.109 1 96.56 69 SER B C 1
ATOM 6652 O O . SER B 1 69 ? 28.75 18.391 -3.834 1 96.56 69 SER B O 1
ATOM 6654 N N . GLY B 1 70 ? 26.953 18.891 -5.129 1 95.94 70 GLY B N 1
ATOM 6655 C CA . GLY B 1 70 ? 27.094 17.766 -6.039 1 95.94 70 GLY B CA 1
ATOM 6656 C C . GLY B 1 70 ? 25.875 16.859 -6.047 1 95.94 70 GLY B C 1
ATOM 6657 O O . GLY B 1 70 ? 25.25 16.625 -5.004 1 95.94 70 GLY B O 1
ATOM 6658 N N . ARG B 1 71 ? 25.531 16.344 -7.168 1 95.75 71 ARG B N 1
ATOM 6659 C CA . ARG B 1 71 ? 24.453 15.398 -7.426 1 95.75 71 ARG B CA 1
ATOM 6660 C C . ARG B 1 71 ? 24.938 14.25 -8.305 1 95.75 71 ARG B C 1
ATOM 6662 O O . ARG B 1 71 ? 25.547 14.469 -9.352 1 95.75 71 ARG B O 1
ATOM 6669 N N . PHE B 1 72 ? 24.656 12.938 -7.84 1 97.44 72 PHE B N 1
ATOM 6670 C CA . PHE B 1 72 ? 25.172 11.758 -8.516 1 97.44 72 PHE B CA 1
ATOM 6671 C C . PHE B 1 72 ? 24.156 10.625 -8.508 1 97.44 72 PHE B C 1
ATOM 6673 O O . PHE B 1 72 ? 23.234 10.633 -7.699 1 97.44 72 PHE B O 1
ATOM 6680 N N . LEU B 1 73 ? 24.297 9.688 -9.453 1 96.81 73 LEU B N 1
ATOM 6681 C CA . LEU B 1 73 ? 23.703 8.367 -9.227 1 96.81 73 LEU B CA 1
ATOM 6682 C C . LEU B 1 73 ? 24.562 7.547 -8.266 1 96.81 73 LEU B C 1
ATOM 6684 O O . LEU B 1 73 ? 25.781 7.535 -8.375 1 96.81 73 LEU B O 1
ATOM 6688 N N . TYR B 1 74 ? 23.969 7.02 -7.25 1 97.06 74 TYR B N 1
ATOM 6689 C CA . TYR B 1 74 ? 24.625 6.199 -6.246 1 97.06 74 TYR B CA 1
ATOM 6690 C C . TYR B 1 74 ? 24.172 4.75 -6.336 1 97.06 74 TYR B C 1
ATOM 6692 O O . TYR B 1 74 ? 22.984 4.461 -6.238 1 97.06 74 TYR B O 1
ATOM 6700 N N . LEU B 1 75 ? 25.078 3.9 -6.582 1 95.12 75 LEU B N 1
ATOM 6701 C CA . LEU B 1 75 ? 24.766 2.479 -6.664 1 95.12 75 LEU B CA 1
ATOM 6702 C C . LEU B 1 75 ? 25.75 1.655 -5.844 1 95.12 75 LEU B C 1
ATOM 6704 O O . LEU B 1 75 ? 26.906 2.053 -5.676 1 95.12 75 LEU B O 1
ATOM 6708 N N . THR B 1 76 ? 25.281 0.597 -5.32 1 95.5 76 THR B N 1
ATOM 6709 C CA . THR B 1 76 ? 26.109 -0.32 -4.547 1 95.5 76 THR B CA 1
ATOM 6710 C C . THR B 1 76 ? 25.984 -1.744 -5.078 1 95.5 76 THR B C 1
ATOM 6712 O O . THR B 1 76 ? 24.953 -2.111 -5.648 1 95.5 76 THR B O 1
ATOM 6715 N N . ALA B 1 77 ? 27.031 -2.496 -4.953 1 95.31 77 ALA B N 1
ATOM 6716 C CA . ALA B 1 77 ? 27.109 -3.893 -5.375 1 95.31 77 ALA B CA 1
ATOM 6717 C C . ALA B 1 77 ? 27.953 -4.715 -4.414 1 95.31 77 ALA B C 1
ATOM 6719 O O . ALA B 1 77 ? 28.797 -4.168 -3.699 1 95.31 77 ALA B O 1
ATOM 6720 N N . LEU B 1 78 ? 27.75 -5.953 -4.41 1 95 78 LEU B N 1
ATOM 6721 C CA . LEU B 1 78 ? 28.594 -6.84 -3.617 1 95 78 LEU B CA 1
ATOM 6722 C C . LEU B 1 78 ? 29.828 -7.266 -4.402 1 95 78 LEU B C 1
ATOM 6724 O O . LEU B 1 78 ? 29.719 -7.965 -5.41 1 95 78 LEU B O 1
ATOM 6728 N N . ARG B 1 79 ? 30.984 -6.867 -3.922 1 93.44 79 ARG B N 1
ATOM 6729 C CA . ARG B 1 79 ? 32.25 -7.344 -4.488 1 93.44 79 ARG B CA 1
ATOM 6730 C C . ARG B 1 79 ? 32.438 -8.82 -4.176 1 93.44 79 ARG B C 1
ATOM 6732 O O . ARG B 1 79 ? 32.969 -9.562 -5.004 1 93.44 79 ARG B O 1
ATOM 6739 N N . THR B 1 80 ? 32.062 -9.164 -2.973 1 92.75 80 THR B N 1
ATOM 6740 C CA . THR B 1 80 ? 32.062 -10.555 -2.551 1 92.75 80 THR B CA 1
ATOM 6741 C C . THR B 1 80 ? 30.672 -10.992 -2.113 1 92.75 80 THR B C 1
ATOM 6743 O O . THR B 1 80 ? 29.844 -10.164 -1.709 1 92.75 80 THR B O 1
ATOM 6746 N N . GLY B 1 81 ? 30.406 -12.336 -2.275 1 92.19 81 GLY B N 1
ATOM 6747 C CA . GLY B 1 81 ? 29.125 -12.867 -1.864 1 92.19 81 GLY B CA 1
ATOM 6748 C C . GLY B 1 81 ? 29.203 -13.75 -0.629 1 92.19 81 GLY B C 1
ATOM 6749 O O . GLY B 1 81 ? 30.297 -14.102 -0.185 1 92.19 81 GLY B O 1
ATOM 6750 N N . MET B 1 82 ? 28.031 -13.977 -0.09 1 91.62 82 MET B N 1
ATOM 6751 C CA . MET B 1 82 ? 27.953 -14.938 1.007 1 91.62 82 MET B CA 1
ATOM 6752 C C . MET B 1 82 ? 27.984 -16.375 0.482 1 91.62 82 MET B C 1
ATOM 6754 O O . MET B 1 82 ? 28.422 -17.281 1.179 1 91.62 82 MET B O 1
ATOM 6758 N N . GLY B 1 83 ? 27.438 -16.578 -0.706 1 91.19 83 GLY B N 1
ATOM 6759 C CA . GLY B 1 83 ? 27.438 -17.891 -1.33 1 91.19 83 GLY B CA 1
ATOM 6760 C C . GLY B 1 83 ? 26.219 -18.719 -0.993 1 91.19 83 GLY B C 1
ATOM 6761 O O . GLY B 1 83 ? 26.25 -19.953 -1.092 1 91.19 83 GLY B O 1
ATOM 6762 N N . SER B 1 84 ? 25.172 -18.078 -0.469 1 90.5 84 SER B N 1
ATOM 6763 C CA . SER B 1 84 ? 23.938 -18.766 -0.102 1 90.5 84 SER B CA 1
ATOM 6764 C C . SER B 1 84 ? 22.797 -18.375 -1.03 1 90.5 84 SER B C 1
ATOM 6766 O O . SER B 1 84 ? 22.406 -17.203 -1.091 1 90.5 84 SER B O 1
ATOM 6768 N N . ALA B 1 85 ? 22.188 -19.359 -1.641 1 87.44 85 ALA B N 1
ATOM 6769 C CA . ALA B 1 85 ? 21.062 -19.109 -2.541 1 87.44 85 ALA B CA 1
ATOM 6770 C C . ALA B 1 85 ? 19.859 -18.547 -1.782 1 87.44 85 ALA B C 1
ATOM 6772 O O . ALA B 1 85 ? 19.297 -17.516 -2.18 1 87.44 85 ALA B O 1
ATOM 6773 N N . PRO B 1 86 ? 19.516 -19.062 -0.594 1 87.56 86 PRO B N 1
ATOM 6774 C CA . PRO B 1 86 ? 18.344 -18.531 0.114 1 87.56 86 PRO B CA 1
ATOM 6775 C C . PRO B 1 86 ? 18.531 -17.109 0.61 1 87.56 86 PRO B C 1
ATOM 6777 O O . PRO B 1 86 ? 17.578 -16.344 0.691 1 87.56 86 PRO B O 1
ATOM 6780 N N . VAL B 1 87 ? 19.766 -16.781 0.987 1 91 87 VAL B N 1
ATOM 6781 C CA . VAL B 1 87 ? 20.016 -15.445 1.549 1 91 87 VAL B CA 1
ATOM 6782 C C . VAL B 1 87 ? 20.062 -14.414 0.427 1 91 87 VAL B C 1
ATOM 6784 O O . VAL B 1 87 ? 19.656 -13.266 0.616 1 91 87 VAL B O 1
ATOM 6787 N N . GLY B 1 88 ? 20.703 -14.75 -0.711 1 91.44 88 GLY B N 1
ATOM 6788 C CA . GLY B 1 88 ? 20.641 -13.922 -1.905 1 91.44 88 GLY B CA 1
ATOM 6789 C C . GLY B 1 88 ? 21.719 -12.844 -1.938 1 91.44 88 GLY B C 1
ATOM 6790 O O . GLY B 1 88 ? 21.656 -11.93 -2.762 1 91.44 88 GLY B O 1
ATOM 6791 N N . LEU B 1 89 ? 22.672 -12.867 -1.061 1 93.75 89 LEU B N 1
ATOM 6792 C CA . LEU B 1 89 ? 23.812 -11.953 -1.092 1 93.75 89 LEU B CA 1
ATOM 6793 C C . LEU B 1 89 ? 24.922 -12.492 -1.985 1 93.75 89 LEU B C 1
ATOM 6795 O O . LEU B 1 89 ? 25.984 -12.875 -1.496 1 93.75 89 LEU B O 1
ATOM 6799 N N . ASP B 1 90 ? 24.75 -12.422 -3.26 1 92.56 90 ASP B N 1
ATOM 6800 C CA . ASP B 1 90 ? 25.656 -12.984 -4.25 1 92.56 90 ASP B CA 1
ATOM 6801 C C . ASP B 1 90 ? 26.703 -11.945 -4.691 1 92.56 90 ASP B C 1
ATOM 6803 O O . ASP B 1 90 ? 26.422 -10.742 -4.688 1 92.56 90 ASP B O 1
ATOM 6807 N N . ARG B 1 91 ? 27.812 -12.438 -5.059 1 91.44 91 ARG B N 1
ATOM 6808 C CA . ARG B 1 91 ? 28.781 -11.586 -5.762 1 91.44 91 ARG B CA 1
ATOM 6809 C C . ARG B 1 91 ? 28.125 -10.898 -6.957 1 91.44 91 ARG B C 1
ATOM 6811 O O . ARG B 1 91 ? 27.391 -11.531 -7.715 1 91.44 91 ARG B O 1
ATOM 6818 N N . ALA B 1 92 ? 28.297 -9.586 -7.102 1 91.62 92 ALA B N 1
ATOM 6819 C CA . ALA B 1 92 ? 27.859 -8.742 -8.211 1 91.62 92 ALA B CA 1
ATOM 6820 C C . ALA B 1 92 ? 26.375 -8.398 -8.078 1 91.62 92 ALA B C 1
ATOM 6822 O O . ALA B 1 92 ? 25.797 -7.77 -8.969 1 91.62 92 ALA B O 1
ATOM 6823 N N . ALA B 1 93 ? 25.766 -8.82 -6.953 1 93.62 93 ALA B N 1
ATOM 6824 C CA . ALA B 1 93 ? 24.406 -8.336 -6.695 1 93.62 93 ALA B CA 1
ATOM 6825 C C . ALA B 1 93 ? 24.391 -6.824 -6.527 1 93.62 93 ALA B C 1
ATOM 6827 O O . ALA B 1 93 ? 25.266 -6.25 -5.891 1 93.62 93 ALA B O 1
ATOM 6828 N N . ILE B 1 94 ? 23.391 -6.191 -7.105 1 93.44 94 ILE B N 1
ATOM 6829 C CA . ILE B 1 94 ? 23.297 -4.738 -7.012 1 93.44 94 ILE B CA 1
ATOM 6830 C C . ILE B 1 94 ? 22.031 -4.34 -6.27 1 93.44 94 ILE B C 1
ATOM 6832 O O . ILE B 1 94 ? 21.094 -5.137 -6.156 1 93.44 94 ILE B O 1
ATOM 6836 N N . ARG B 1 95 ? 21.969 -3.164 -5.699 1 91.38 95 ARG B N 1
ATOM 6837 C CA . ARG B 1 95 ? 20.781 -2.584 -5.074 1 91.38 95 ARG B CA 1
ATOM 6838 C C . ARG B 1 95 ? 20.219 -1.452 -5.926 1 91.38 95 ARG B C 1
ATOM 6840 O O . ARG B 1 95 ? 20.781 -1.1 -6.961 1 91.38 95 ARG B O 1
ATOM 6847 N N . GLU B 1 96 ? 19.125 -0.987 -5.5 1 89.94 96 GLU B N 1
ATOM 6848 C CA . GLU B 1 96 ? 18.438 0.076 -6.23 1 89.94 96 GLU B CA 1
ATOM 6849 C C . GLU B 1 96 ? 19.328 1.315 -6.355 1 89.94 96 GLU B C 1
ATOM 6851 O O . GLU B 1 96 ? 20 1.692 -5.402 1 89.94 96 GLU B O 1
ATOM 6856 N N . THR B 1 97 ? 19.266 1.839 -7.496 1 94.44 97 THR B N 1
ATOM 6857 C CA . THR B 1 97 ? 20 3.07 -7.754 1 94.44 97 THR B CA 1
ATOM 6858 C C . THR B 1 97 ? 19.281 4.27 -7.141 1 94.44 97 THR B C 1
ATOM 6860 O O . THR B 1 97 ? 18.062 4.379 -7.234 1 94.44 97 THR B O 1
ATOM 6863 N N . GLN B 1 98 ? 20.062 5.086 -6.473 1 96.25 98 GLN B N 1
ATOM 6864 C CA . GLN B 1 98 ? 19.516 6.293 -5.859 1 96.25 98 GLN B CA 1
ATOM 6865 C C . GLN B 1 98 ? 20.078 7.547 -6.512 1 96.25 98 GLN B C 1
ATOM 6867 O O . GLN B 1 98 ? 21.203 7.535 -7.023 1 96.25 98 GLN B O 1
ATOM 6872 N N . VAL B 1 99 ? 19.281 8.609 -6.547 1 96.62 99 VAL B N 1
ATOM 6873 C CA . VAL B 1 99 ? 19.844 9.938 -6.777 1 96.62 99 VAL B CA 1
ATOM 6874 C C . VAL B 1 99 ? 20.344 10.516 -5.461 1 96.62 99 VAL B C 1
ATOM 6876 O O . VAL B 1 99 ? 19.562 10.875 -4.582 1 96.62 99 VAL B O 1
ATOM 6879 N N . LEU B 1 100 ? 21.641 10.602 -5.367 1 97.81 100 LEU B N 1
ATOM 6880 C CA . LEU B 1 100 ? 22.281 11.047 -4.137 1 97.81 100 LEU B CA 1
ATOM 6881 C C . LEU B 1 100 ? 22.781 12.477 -4.27 1 97.81 100 LEU B C 1
ATOM 6883 O O . LEU B 1 100 ? 23.438 12.828 -5.25 1 97.81 100 LEU B O 1
ATOM 6887 N N . VAL B 1 101 ? 22.422 13.344 -3.287 1 97.25 101 VAL B N 1
ATOM 6888 C CA . VAL B 1 101 ? 22.906 14.719 -3.225 1 97.25 101 VAL B CA 1
ATOM 6889 C C . VAL B 1 101 ? 23.703 14.938 -1.937 1 97.25 101 VAL B C 1
ATOM 6891 O O . VAL B 1 101 ? 23.297 14.453 -0.871 1 97.25 101 VAL B O 1
ATOM 6894 N N . PHE B 1 102 ? 24.906 15.547 -2.057 1 97.75 102 PHE B N 1
ATOM 6895 C CA . PHE B 1 102 ? 25.609 16.078 -0.891 1 97.75 102 PHE B CA 1
ATOM 6896 C C . PHE B 1 102 ? 25.203 17.531 -0.631 1 97.75 102 PHE B C 1
ATOM 6898 O O . PHE B 1 102 ? 25.188 18.344 -1.552 1 97.75 102 PHE B O 1
ATOM 6905 N N . ARG B 1 103 ? 24.812 17.812 0.587 1 96.12 103 ARG B N 1
ATOM 6906 C CA . ARG B 1 103 ? 24.344 19.141 0.968 1 96.12 103 ARG B CA 1
ATOM 6907 C C . ARG B 1 103 ? 25.062 19.641 2.227 1 96.12 103 ARG B C 1
ATOM 6909 O O . ARG B 1 103 ? 25.141 18.906 3.221 1 96.12 103 ARG B O 1
ATOM 6916 N N . ARG B 1 104 ? 25.594 20.844 2.182 1 94.88 104 ARG B N 1
ATOM 6917 C CA . ARG B 1 104 ? 26.172 21.438 3.383 1 94.88 104 ARG B CA 1
ATOM 6918 C C . ARG B 1 104 ? 25.094 22.078 4.258 1 94.88 104 ARG B C 1
ATOM 6920 O O . ARG B 1 104 ? 24.25 22.828 3.766 1 94.88 104 ARG B O 1
ATOM 6927 N N . ILE B 1 105 ? 25.047 21.75 5.414 1 91.56 105 ILE B N 1
ATOM 6928 C CA . ILE B 1 105 ? 24.219 22.359 6.441 1 91.56 105 ILE B CA 1
ATOM 6929 C C . ILE B 1 105 ? 25.062 22.734 7.648 1 91.56 105 ILE B C 1
ATOM 6931 O O . ILE B 1 105 ? 25.453 21.859 8.438 1 91.56 105 ILE B O 1
ATOM 6935 N N . GLY B 1 106 ? 25.328 24.031 7.836 1 89.38 106 GLY B N 1
ATOM 6936 C CA . GLY B 1 106 ? 26.25 24.453 8.883 1 89.38 106 GLY B CA 1
ATOM 6937 C C . GLY B 1 106 ? 27.641 23.844 8.734 1 89.38 106 GLY B C 1
ATOM 6938 O O . GLY B 1 106 ? 28.266 23.969 7.684 1 89.38 106 GLY B O 1
ATOM 6939 N N . LYS B 1 107 ? 28.062 23.172 9.781 1 90.5 107 LYS B N 1
ATOM 6940 C CA . LYS B 1 107 ? 29.406 22.594 9.805 1 90.5 107 LYS B CA 1
ATOM 6941 C C . LYS B 1 107 ? 29.422 21.188 9.234 1 90.5 107 LYS B C 1
ATOM 6943 O O . LYS B 1 107 ? 30.453 20.516 9.227 1 90.5 107 LYS B O 1
ATOM 6948 N N . LYS B 1 108 ? 28.234 20.688 8.836 1 93.88 108 LYS B N 1
ATOM 6949 C CA . LYS B 1 108 ? 28.125 19.312 8.383 1 93.88 108 LYS B CA 1
ATOM 6950 C C . LYS B 1 108 ? 27.781 19.234 6.898 1 93.88 108 LYS B C 1
ATOM 6952 O O . LYS B 1 108 ? 27.297 20.219 6.324 1 93.88 108 LYS B O 1
ATOM 6957 N N . VAL B 1 109 ? 28.234 18.156 6.273 1 96.25 109 VAL B N 1
ATOM 6958 C CA . VAL B 1 109 ? 27.734 17.734 4.969 1 96.25 109 VAL B CA 1
ATOM 6959 C C . VAL B 1 109 ? 26.844 16.5 5.133 1 96.25 109 VAL B C 1
ATOM 6961 O O . VAL B 1 109 ? 27.234 15.539 5.805 1 96.25 109 VAL B O 1
ATOM 6964 N N . ILE B 1 110 ? 25.609 16.562 4.629 1 96.5 110 ILE B N 1
ATOM 6965 C CA . ILE B 1 110 ? 24.734 15.391 4.66 1 96.5 110 ILE B CA 1
ATOM 6966 C C . ILE B 1 110 ? 24.703 14.742 3.281 1 96.5 110 ILE B C 1
ATOM 6968 O O . ILE B 1 110 ? 24.938 15.406 2.268 1 96.5 110 ILE B O 1
ATOM 6972 N N . ALA B 1 111 ? 24.547 13.414 3.207 1 97.62 111 ALA B N 1
ATOM 6973 C CA . ALA B 1 111 ? 24.141 12.68 2.016 1 97.62 111 ALA B CA 1
ATOM 6974 C C . ALA B 1 111 ? 22.641 12.398 2.033 1 97.62 111 ALA B C 1
ATOM 6976 O O . ALA B 1 111 ? 22.109 11.836 3 1 97.62 111 ALA B O 1
ATOM 6977 N N . GLU B 1 112 ? 21.984 12.852 1.027 1 96.81 112 GLU B N 1
ATOM 6978 C CA . GLU B 1 112 ? 20.531 12.75 0.938 1 96.81 112 GLU B CA 1
ATOM 6979 C C . GLU B 1 112 ? 20.094 12.047 -0.352 1 96.81 112 GLU B C 1
ATOM 6981 O O . GLU B 1 112 ? 20.625 12.352 -1.428 1 96.81 112 GLU B O 1
ATOM 6986 N N . TYR B 1 113 ? 19.219 10.969 -0.234 1 96.56 113 TYR B N 1
ATOM 6987 C CA . TYR B 1 113 ? 18.531 10.438 -1.412 1 96.56 113 TYR B CA 1
ATOM 6988 C C . TYR B 1 113 ? 17.359 11.32 -1.799 1 96.56 113 TYR B C 1
ATOM 6990 O O . TYR B 1 113 ? 16.438 11.539 -0.996 1 96.56 113 TYR B O 1
ATOM 6998 N N . GLU B 1 114 ? 17.359 11.82 -2.979 1 95.31 114 GLU B N 1
ATOM 6999 C CA . GLU B 1 114 ? 16.219 12.562 -3.508 1 95.31 114 GLU B CA 1
ATOM 7000 C C . GLU B 1 114 ? 15.117 11.617 -3.955 1 95.31 114 GLU B C 1
ATOM 7002 O O . GLU B 1 114 ? 15.289 10.398 -3.947 1 95.31 114 GLU B O 1
ATOM 7007 N N . ASN B 1 115 ? 13.938 12.141 -4.207 1 93.19 115 ASN B N 1
ATOM 7008 C CA . ASN B 1 115 ? 12.75 11.352 -4.531 1 93.19 115 ASN B CA 1
ATOM 7009 C C . ASN B 1 115 ? 12.211 11.695 -5.914 1 93.19 115 ASN B C 1
ATOM 7011 O O . ASN B 1 115 ? 11.234 12.445 -6.035 1 93.19 115 ASN B O 1
ATOM 7015 N N . PRO B 1 116 ? 12.797 11.141 -6.969 1 92.25 116 PRO B N 1
ATOM 7016 C CA . PRO B 1 116 ? 12.367 11.5 -8.32 1 92.25 116 PRO B CA 1
ATOM 7017 C C . PRO B 1 116 ? 11.023 10.867 -8.703 1 92.25 116 PRO B C 1
ATOM 7019 O O . PRO B 1 116 ? 10.484 11.156 -9.773 1 92.25 116 PRO B O 1
ATOM 7022 N N . ARG B 1 117 ? 10.484 10 -7.914 1 91.69 117 ARG B N 1
ATOM 7023 C CA . ARG B 1 117 ? 9.234 9.305 -8.203 1 91.69 117 ARG B CA 1
ATOM 7024 C C . ARG B 1 117 ? 8.062 10.273 -8.258 1 91.69 117 ARG B C 1
ATOM 7026 O O . ARG B 1 117 ? 7.152 10.109 -9.07 1 91.69 117 ARG B O 1
ATOM 7033 N N . PHE B 1 118 ? 8.055 11.242 -7.453 1 92.38 118 PHE B N 1
ATOM 7034 C CA . PHE B 1 118 ? 6.988 12.234 -7.355 1 92.38 118 PHE B CA 1
ATOM 7035 C C . PHE B 1 118 ? 7.43 13.562 -7.957 1 92.38 118 PHE B C 1
ATOM 7037 O O . PHE B 1 118 ? 8.328 14.227 -7.422 1 92.38 118 PHE B O 1
ATOM 7044 N N . ARG B 1 119 ? 6.766 13.961 -8.977 1 93.19 119 ARG B N 1
ATOM 7045 C CA . ARG B 1 119 ? 7.281 15.109 -9.719 1 93.19 119 ARG B CA 1
ATOM 7046 C C . ARG B 1 119 ? 6.145 15.906 -10.352 1 93.19 119 ARG B C 1
ATOM 7048 O O . ARG B 1 119 ? 4.977 15.531 -10.234 1 93.19 119 ARG B O 1
ATOM 7055 N N . ALA B 1 120 ? 6.398 17.078 -10.836 1 92.75 120 ALA B N 1
ATOM 7056 C CA . ALA B 1 120 ? 5.566 17.906 -11.703 1 92.75 120 ALA B CA 1
ATOM 7057 C C . ALA B 1 120 ? 6.344 18.375 -12.93 1 92.75 120 ALA B C 1
ATOM 7059 O O . ALA B 1 120 ? 6.688 19.547 -13.055 1 92.75 120 ALA B O 1
ATOM 7060 N N . ALA B 1 121 ? 6.555 17.422 -13.836 1 86.94 121 ALA B N 1
ATOM 7061 C CA . ALA B 1 121 ? 7.438 17.641 -14.977 1 86.94 121 ALA B CA 1
ATOM 7062 C C . ALA B 1 121 ? 6.863 18.688 -15.93 1 86.94 121 ALA B C 1
ATOM 7064 O O . ALA B 1 121 ? 5.688 18.641 -16.281 1 86.94 121 ALA B O 1
ATOM 7065 N N . GLY B 1 122 ? 7.707 19.641 -16.344 1 86.12 122 GLY B N 1
ATOM 7066 C CA . GLY B 1 122 ? 7.316 20.625 -17.328 1 86.12 122 GLY B CA 1
ATOM 7067 C C . GLY B 1 122 ? 6.445 21.734 -16.75 1 86.12 122 GLY B C 1
ATOM 7068 O O . GLY B 1 122 ? 6.117 22.688 -17.453 1 86.12 122 GLY B O 1
ATOM 7069 N N . ALA B 1 123 ? 6.023 21.578 -15.516 1 91.94 123 ALA B N 1
ATOM 7070 C CA . ALA B 1 123 ? 5.188 22.578 -14.875 1 91.94 123 ALA B CA 1
ATOM 7071 C C . ALA B 1 123 ? 6.012 23.797 -14.461 1 91.94 123 ALA B C 1
ATOM 7073 O O . ALA B 1 123 ? 7.242 23.75 -14.461 1 91.94 123 ALA B O 1
ATOM 7074 N N . PRO B 1 124 ? 5.297 24.969 -14.188 1 90 124 PRO B N 1
ATOM 7075 C CA . PRO B 1 124 ? 6.004 26.125 -13.641 1 90 124 PRO B CA 1
ATOM 7076 C C . PRO B 1 124 ? 6.723 25.812 -12.328 1 90 124 PRO B C 1
ATOM 7078 O O . PRO B 1 124 ? 6.348 24.875 -11.625 1 90 124 PRO B O 1
ATOM 7081 N N . ALA B 1 125 ? 7.707 26.562 -12.016 1 89.88 125 ALA B N 1
ATOM 7082 C CA . ALA B 1 125 ? 8.648 26.312 -10.922 1 89.88 125 ALA B CA 1
ATOM 7083 C C . ALA B 1 125 ? 7.914 26.109 -9.602 1 89.88 125 ALA B C 1
ATOM 7085 O O . ALA B 1 125 ? 8.242 25.188 -8.844 1 89.88 125 ALA B O 1
ATOM 7086 N N . PRO B 1 126 ? 6.918 26.891 -9.336 1 88.75 126 PRO B N 1
ATOM 7087 C CA . PRO B 1 126 ? 6.262 26.688 -8.039 1 88.75 126 PRO B CA 1
ATOM 7088 C C . PRO B 1 126 ? 5.605 25.312 -7.922 1 88.75 126 PRO B C 1
ATOM 7090 O O . PRO B 1 126 ? 5.625 24.703 -6.848 1 88.75 126 PRO B O 1
ATOM 7093 N N . GLU B 1 127 ? 5.035 24.797 -9.008 1 89.56 127 GLU B N 1
ATOM 7094 C CA . GLU B 1 127 ? 4.414 23.484 -9.008 1 89.56 127 GLU B CA 1
ATOM 7095 C C . GLU B 1 127 ? 5.457 22.375 -8.82 1 89.56 127 GLU B C 1
ATOM 7097 O O . GLU B 1 127 ? 5.23 21.422 -8.086 1 89.56 127 GLU B O 1
ATOM 7102 N N . GLN B 1 128 ? 6.555 22.578 -9.461 1 91.19 128 GLN B N 1
ATOM 7103 C CA . GLN B 1 128 ? 7.637 21.609 -9.32 1 91.19 128 GLN B CA 1
ATOM 7104 C C . GLN B 1 128 ? 8.148 21.547 -7.887 1 91.19 128 GLN B C 1
ATOM 7106 O O . GLN B 1 128 ? 8.383 20.469 -7.344 1 91.19 128 GLN B O 1
ATOM 7111 N N . THR B 1 129 ? 8.289 22.734 -7.32 1 89.69 129 THR B N 1
ATOM 7112 C CA . THR B 1 129 ? 8.758 22.812 -5.941 1 89.69 129 THR B CA 1
ATOM 7113 C C . THR B 1 129 ? 7.766 22.156 -4.992 1 89.69 129 THR B C 1
ATOM 7115 O O . THR B 1 129 ? 8.156 21.391 -4.105 1 89.69 129 THR B O 1
ATOM 7118 N N . ALA B 1 130 ? 6.535 22.391 -5.242 1 88 130 ALA B N 1
ATOM 7119 C CA . ALA B 1 130 ? 5.496 21.812 -4.387 1 88 130 ALA B CA 1
ATOM 7120 C C . ALA B 1 130 ? 5.508 20.297 -4.457 1 88 130 ALA B C 1
ATOM 7122 O O . ALA B 1 130 ? 5.379 19.609 -3.436 1 88 130 ALA B O 1
ATOM 7123 N N . ALA B 1 131 ? 5.637 19.75 -5.625 1 90 131 ALA B N 1
ATOM 7124 C CA . ALA B 1 131 ? 5.672 18.297 -5.793 1 90 131 ALA B CA 1
ATOM 7125 C C . ALA B 1 131 ? 6.879 17.688 -5.074 1 90 131 ALA B C 1
ATOM 7127 O O . ALA B 1 131 ? 6.758 16.656 -4.41 1 90 131 ALA B O 1
ATOM 7128 N N . ARG B 1 132 ? 7.934 18.359 -5.195 1 89.81 132 ARG B N 1
ATOM 7129 C CA . ARG B 1 132 ? 9.148 17.859 -4.555 1 89.81 132 ARG B CA 1
ATOM 7130 C C . ARG B 1 132 ? 9.039 17.938 -3.035 1 89.81 132 ARG B C 1
ATOM 7132 O O . ARG B 1 132 ? 9.406 16.984 -2.338 1 89.81 132 ARG B O 1
ATOM 7139 N N . GLU B 1 133 ? 8.508 19.016 -2.574 1 89.75 133 GLU B N 1
ATOM 7140 C CA . GLU B 1 133 ? 8.5 19.266 -1.136 1 89.75 133 GLU B CA 1
ATOM 7141 C C . GLU B 1 133 ? 7.348 18.547 -0.452 1 89.75 133 GLU B C 1
ATOM 7143 O O . GLU B 1 133 ? 7.312 18.438 0.776 1 89.75 133 GLU B O 1
ATOM 7148 N N . ALA B 1 134 ? 6.504 18 -1.211 1 89.56 134 ALA B N 1
ATOM 7149 C CA . ALA B 1 134 ? 5.355 17.297 -0.651 1 89.56 134 ALA B CA 1
ATOM 7150 C C . ALA B 1 134 ? 5.738 15.883 -0.199 1 89.56 134 ALA B C 1
ATOM 7152 O O . ALA B 1 134 ? 4.992 15.234 0.533 1 89.56 134 ALA B O 1
ATOM 7153 N N . PHE B 1 135 ? 6.895 15.445 -0.6 1 90 135 PHE B N 1
ATOM 7154 C CA . PHE B 1 135 ? 7.246 14.055 -0.332 1 90 135 PHE B CA 1
ATOM 7155 C C . PHE B 1 135 ? 8.578 13.961 0.4 1 90 135 PHE B C 1
ATOM 7157 O O . PHE B 1 135 ? 9.492 14.75 0.14 1 90 135 PHE B O 1
ATOM 7164 N N . ALA B 1 136 ? 8.641 12.969 1.207 1 89.12 136 ALA B N 1
ATOM 7165 C CA . ALA B 1 136 ? 9.828 12.758 2.035 1 89.12 136 ALA B CA 1
ATOM 7166 C C . ALA B 1 136 ? 11.031 12.391 1.181 1 89.12 136 ALA B C 1
ATOM 7168 O O . ALA B 1 136 ? 10.898 11.727 0.153 1 89.12 136 ALA B O 1
ATOM 7169 N N . THR B 1 137 ? 12.148 12.883 1.573 1 93.56 137 THR B N 1
ATOM 7170 C CA . THR B 1 137 ? 13.453 12.383 1.137 1 93.56 137 THR B CA 1
ATOM 7171 C C . THR B 1 137 ? 14.102 11.547 2.23 1 93.56 137 THR B C 1
ATOM 7173 O O . THR B 1 137 ? 13.484 11.266 3.258 1 93.56 137 THR B O 1
ATOM 7176 N N . SER B 1 138 ? 15.344 11.062 2.014 1 94.06 138 SER B N 1
ATOM 7177 C CA . SER B 1 138 ? 16.062 10.289 3.025 1 94.06 138 SER B CA 1
ATOM 7178 C C . SER B 1 138 ? 17.469 10.812 3.229 1 94.06 138 SER B C 1
ATOM 7180 O O . SER B 1 138 ? 18.328 10.688 2.344 1 94.06 138 SER B O 1
ATOM 7182 N N . THR B 1 139 ? 17.688 11.539 4.336 1 95.81 139 THR B N 1
ATOM 7183 C CA . THR B 1 139 ? 19.062 11.789 4.754 1 95.81 139 THR B CA 1
ATOM 7184 C C . THR B 1 139 ? 19.703 10.508 5.289 1 95.81 139 THR B C 1
ATOM 7186 O O . THR B 1 139 ? 19.281 9.977 6.316 1 95.81 139 THR B O 1
ATOM 7189 N N . VAL B 1 140 ? 20.75 10.039 4.699 1 95.88 140 VAL B N 1
ATOM 7190 C CA . VAL B 1 140 ? 21.234 8.695 5.016 1 95.88 140 VAL B CA 1
ATOM 7191 C C . VAL B 1 140 ? 22.578 8.789 5.758 1 95.88 140 VAL B C 1
ATOM 7193 O O . VAL B 1 140 ? 23.047 7.801 6.32 1 95.88 140 VAL B O 1
ATOM 7196 N N . TRP B 1 141 ? 23.172 9.977 5.777 1 96.44 141 TRP B N 1
ATOM 7197 C CA . TRP B 1 141 ? 24.469 10.133 6.414 1 96.44 141 TRP B CA 1
ATOM 7198 C C . TRP B 1 141 ? 24.781 11.602 6.664 1 96.44 141 TRP B C 1
ATOM 7200 O O . TRP B 1 141 ? 24.312 12.477 5.938 1 96.44 141 TRP B O 1
ATOM 7210 N N . ALA B 1 142 ? 25.531 11.898 7.691 1 96.19 142 ALA B N 1
ATOM 7211 C CA . ALA B 1 142 ? 26.062 13.227 7.98 1 96.19 142 ALA B CA 1
ATOM 7212 C C . ALA B 1 142 ? 27.516 13.156 8.422 1 96.19 142 ALA B C 1
ATOM 7214 O O . ALA B 1 142 ? 27.906 12.273 9.195 1 96.19 142 ALA B O 1
ATOM 7215 N N . GLY B 1 143 ? 28.406 13.961 7.883 1 95.38 143 GLY B N 1
ATOM 7216 C CA . GLY B 1 143 ? 29.797 14.094 8.258 1 95.38 143 GLY B CA 1
ATOM 7217 C C . GLY B 1 143 ? 30.234 15.531 8.445 1 95.38 143 GLY B C 1
ATOM 7218 O O . GLY B 1 143 ? 29.625 16.453 7.895 1 95.38 143 GLY B O 1
ATOM 7219 N N . GLU B 1 144 ? 31.234 15.766 9.211 1 94.38 144 GLU B N 1
ATOM 7220 C CA . GLU B 1 144 ? 31.75 17.109 9.469 1 94.38 144 GLU B CA 1
ATOM 7221 C C . GLU B 1 144 ? 32.625 17.594 8.312 1 94.38 144 GLU B C 1
ATOM 7223 O O . GLU B 1 144 ? 33.375 16.812 7.715 1 94.38 144 GLU B O 1
ATOM 7228 N N . VAL B 1 145 ? 32.5 18.875 7.996 1 94.81 145 VAL B N 1
ATOM 7229 C CA . VAL B 1 145 ? 33.406 19.516 7.035 1 94.81 145 VAL B CA 1
ATOM 7230 C C . VAL B 1 145 ? 34.844 19.5 7.578 1 94.81 145 VAL B C 1
ATOM 7232 O O . VAL B 1 145 ? 35.094 20.078 8.633 1 94.81 145 VAL B O 1
ATOM 7235 N N . ALA B 1 146 ? 35.719 18.828 6.891 1 93.81 146 ALA B N 1
ATOM 7236 C CA . ALA B 1 146 ? 37.094 18.703 7.328 1 93.81 146 ALA B CA 1
ATOM 7237 C C . ALA B 1 146 ? 37.906 19.938 6.965 1 93.81 146 ALA B C 1
ATOM 7239 O O . ALA B 1 146 ? 38.938 20.219 7.586 1 93.81 146 ALA B O 1
ATOM 7240 N N . GLY B 1 147 ? 37.5 20.625 5.898 1 92.25 147 GLY B N 1
ATOM 7241 C CA . GLY B 1 147 ? 38.188 21.828 5.438 1 92.25 147 G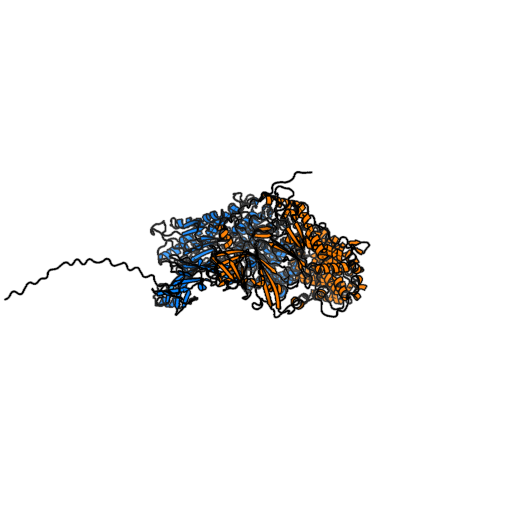LY B CA 1
ATOM 7242 C C . GLY B 1 147 ? 37.562 22.422 4.195 1 92.25 147 GLY B C 1
ATOM 7243 O O . GLY B 1 147 ? 36.625 21.844 3.609 1 92.25 147 GLY B O 1
ATOM 7244 N N . THR B 1 148 ? 37.938 23.641 3.953 1 92.69 148 THR B N 1
ATOM 7245 C CA . THR B 1 148 ? 37.531 24.344 2.738 1 92.69 148 THR B CA 1
ATOM 7246 C C . THR B 1 148 ? 38.75 24.719 1.896 1 92.69 148 THR B C 1
ATOM 7248 O O . THR B 1 148 ? 39.719 25.266 2.412 1 92.69 148 THR B O 1
ATOM 7251 N N . GLU B 1 149 ? 38.625 24.344 0.711 1 91.31 149 GLU B N 1
ATOM 7252 C CA . GLU B 1 149 ? 39.719 24.656 -0.202 1 91.31 149 GLU B CA 1
ATOM 7253 C C . GLU B 1 149 ? 39.625 26.094 -0.697 1 91.31 149 GLU B C 1
ATOM 7255 O O . GLU B 1 149 ? 38.625 26.766 -0.479 1 91.31 149 GLU B O 1
ATOM 7260 N N . GLY B 1 150 ? 40.688 26.594 -1.343 1 87.62 150 GLY B N 1
ATOM 7261 C CA . GLY B 1 150 ? 40.812 27.969 -1.776 1 87.62 150 GLY B CA 1
ATOM 7262 C C . GLY B 1 150 ? 39.75 28.391 -2.762 1 87.62 150 GLY B C 1
ATOM 7263 O O . GLY B 1 150 ? 39.344 29.547 -2.789 1 87.62 150 GLY B O 1
ATOM 7264 N N . ASP B 1 151 ? 39.281 27.469 -3.516 1 90.75 151 ASP B N 1
ATOM 7265 C CA . ASP B 1 151 ? 38.281 27.766 -4.531 1 90.75 151 ASP B CA 1
ATOM 7266 C C . ASP B 1 151 ? 36.875 27.547 -3.994 1 90.75 151 ASP B C 1
ATOM 7268 O O . ASP B 1 151 ? 35.906 27.578 -4.75 1 90.75 151 ASP B O 1
ATOM 7272 N N . GLY B 1 152 ? 36.812 27.266 -2.766 1 91.75 152 GLY B N 1
ATOM 7273 C CA . GLY B 1 152 ? 35.5 27.141 -2.137 1 91.75 152 GLY B CA 1
ATOM 7274 C C . GLY B 1 152 ? 35.031 25.703 -2.008 1 91.75 152 GLY B C 1
ATOM 7275 O O . GLY B 1 152 ? 34.031 25.422 -1.354 1 91.75 152 GLY B O 1
ATOM 7276 N N . ARG B 1 153 ? 35.719 24.781 -2.57 1 95.44 153 ARG B N 1
ATOM 7277 C CA . ARG B 1 153 ? 35.375 23.375 -2.436 1 95.44 153 ARG B CA 1
ATOM 7278 C C . ARG B 1 153 ? 35.469 22.922 -0.981 1 95.44 153 ARG B C 1
ATOM 7280 O O . ARG B 1 153 ? 36.312 23.438 -0.221 1 95.44 153 ARG B O 1
ATOM 7287 N N . ILE B 1 154 ? 34.656 22.031 -0.604 1 95.56 154 ILE B N 1
ATOM 7288 C CA . ILE B 1 154 ? 34.625 21.562 0.776 1 95.56 154 ILE B CA 1
ATOM 7289 C C . ILE B 1 154 ? 35.094 20.109 0.833 1 95.56 154 ILE B C 1
ATOM 7291 O O . ILE B 1 154 ? 34.781 19.312 -0.052 1 95.56 154 ILE B O 1
ATOM 7295 N N . LEU B 1 155 ? 35.906 19.812 1.839 1 96.5 155 LEU B N 1
ATOM 7296 C CA . LEU B 1 155 ? 36.438 18.469 2.057 1 96.5 155 LEU B CA 1
ATOM 7297 C C . LEU B 1 155 ? 35.625 17.734 3.123 1 96.5 155 LEU B C 1
ATOM 7299 O O . LEU B 1 155 ? 35.344 18.297 4.191 1 96.5 155 LEU B O 1
ATOM 7303 N N . VAL B 1 156 ? 35.219 16.562 2.844 1 96.94 156 VAL B N 1
ATOM 7304 C CA . VAL B 1 156 ? 34.5 15.742 3.818 1 96.94 156 VAL B CA 1
ATOM 7305 C C . VAL B 1 156 ? 35.031 14.305 3.777 1 96.94 156 VAL B C 1
ATOM 7307 O O . VAL B 1 156 ? 35.25 13.758 2.699 1 96.94 156 VAL B O 1
ATOM 7310 N N . ASP B 1 157 ? 35.312 13.695 4.922 1 96.81 157 ASP B N 1
ATOM 7311 C CA . ASP B 1 157 ? 35.719 12.297 5.008 1 96.81 157 ASP B CA 1
ATOM 7312 C C . ASP B 1 157 ? 34.5 11.367 4.922 1 96.81 157 ASP B C 1
ATOM 7314 O O . ASP B 1 157 ? 33.656 11.352 5.824 1 96.81 157 ASP B O 1
ATOM 7318 N N . ILE B 1 158 ? 34.469 10.477 3.906 1 97.62 158 ILE B N 1
ATOM 7319 C CA . ILE B 1 158 ? 33.25 9.703 3.676 1 97.62 158 ILE B CA 1
ATOM 7320 C C . ILE B 1 158 ? 33.469 8.258 4.129 1 97.62 158 ILE B C 1
ATOM 7322 O O . ILE B 1 158 ? 32.656 7.379 3.805 1 97.62 158 ILE B O 1
ATOM 7326 N N . ALA B 1 159 ? 34.5 7.965 4.871 1 96 159 ALA B N 1
ATOM 7327 C CA . ALA B 1 159 ? 34.781 6.598 5.301 1 96 159 ALA B CA 1
ATOM 7328 C C . ALA B 1 159 ? 33.594 5.988 6.027 1 96 159 ALA B C 1
ATOM 7330 O O . ALA B 1 159 ? 33.188 4.852 5.754 1 96 159 ALA B O 1
ATOM 7331 N N . SER B 1 160 ? 32.969 6.734 6.922 1 96.06 160 SER B N 1
ATOM 7332 C CA . SER B 1 160 ? 31.859 6.207 7.695 1 96.06 160 SER B CA 1
ATOM 7333 C C . SER B 1 160 ? 30.609 6.07 6.832 1 96.06 160 SER B C 1
ATOM 7335 O O . SER B 1 160 ? 29.719 5.27 7.137 1 96.06 160 SER B O 1
ATOM 7337 N N . PHE B 1 161 ? 30.422 6.867 5.836 1 96.69 161 PHE B N 1
ATOM 7338 C CA . PHE B 1 161 ? 29.359 6.715 4.859 1 96.69 161 PHE B CA 1
ATOM 7339 C C . PHE B 1 161 ? 29.422 5.348 4.188 1 96.69 161 PHE B C 1
ATOM 7341 O O . PHE B 1 161 ? 28.391 4.711 3.961 1 96.69 161 PHE B O 1
ATOM 7348 N N . LEU B 1 162 ? 30.594 4.863 3.912 1 97.38 162 LEU B N 1
ATOM 7349 C CA . LEU B 1 162 ? 30.828 3.67 3.107 1 97.38 162 LEU B CA 1
ATOM 7350 C C . LEU B 1 162 ? 30.578 2.406 3.924 1 97.38 162 LEU B C 1
ATOM 7352 O O . LEU B 1 162 ? 30.391 1.324 3.361 1 97.38 162 LEU B O 1
ATOM 7356 N N . THR B 1 163 ? 30.562 2.449 5.23 1 96.31 163 THR B N 1
ATOM 7357 C CA . THR B 1 163 ? 30.469 1.246 6.051 1 96.31 163 THR B CA 1
ATOM 7358 C C . THR B 1 163 ? 29.016 0.937 6.406 1 96.31 163 THR B C 1
ATOM 7360 O O . THR B 1 163 ? 28.734 -0.066 7.066 1 96.31 163 THR B O 1
ATOM 7363 N N . ARG B 1 164 ? 28.031 1.772 5.988 1 95.44 164 ARG B N 1
ATOM 7364 C CA . ARG B 1 164 ? 26.609 1.563 6.27 1 95.44 164 ARG B CA 1
ATOM 7365 C C . ARG B 1 164 ? 26.109 0.294 5.598 1 95.44 164 ARG B C 1
ATOM 7367 O O . ARG B 1 164 ? 26.594 -0.088 4.531 1 95.44 164 ARG B O 1
ATOM 7374 N N . ASP B 1 165 ? 25.141 -0.4 6.207 1 95.19 165 ASP B N 1
ATOM 7375 C CA . ASP B 1 165 ? 24.516 -1.578 5.605 1 95.19 165 ASP B CA 1
ATOM 7376 C C . ASP B 1 165 ? 23.516 -1.181 4.516 1 95.19 165 ASP B C 1
ATOM 7378 O O . ASP B 1 165 ? 22.328 -1.448 4.633 1 95.19 165 ASP B O 1
ATOM 7382 N N . VAL B 1 166 ? 23.984 -0.662 3.49 1 93.81 166 VAL B N 1
ATOM 7383 C CA . VAL B 1 166 ? 23.172 -0.162 2.396 1 93.81 166 VAL B CA 1
ATOM 7384 C C . VAL B 1 166 ? 22.625 -1.334 1.576 1 93.81 166 VAL B C 1
ATOM 7386 O O . VAL B 1 166 ? 21.625 -1.202 0.879 1 93.81 166 VAL B O 1
ATOM 7389 N N . MET B 1 167 ? 23.312 -2.506 1.609 1 94.19 167 MET B N 1
ATOM 7390 C CA . MET B 1 167 ? 22.875 -3.678 0.856 1 94.19 167 MET B CA 1
ATOM 7391 C C . MET B 1 167 ? 21.719 -4.371 1.557 1 94.19 167 MET B C 1
ATOM 7393 O O . MET B 1 167 ? 21.078 -5.262 0.986 1 94.19 167 MET B O 1
ATOM 7397 N N . GLY B 1 168 ? 21.422 -4 2.818 1 94.56 168 GLY B N 1
ATOM 7398 C CA . GLY B 1 168 ? 20.422 -4.695 3.6 1 94.56 168 GLY B CA 1
ATOM 7399 C C . GLY B 1 168 ? 20.797 -6.121 3.945 1 94.56 168 GLY B C 1
ATOM 7400 O O . GLY B 1 168 ? 19.969 -7.027 3.883 1 94.56 168 GLY B O 1
ATOM 7401 N N . ALA B 1 169 ? 21.984 -6.305 4.191 1 95.12 169 ALA B N 1
ATOM 7402 C CA . ALA B 1 169 ? 22.484 -7.648 4.465 1 95.12 169 ALA B CA 1
ATOM 7403 C C . ALA B 1 169 ? 21.812 -8.242 5.703 1 95.12 169 ALA B C 1
ATOM 7405 O O . ALA B 1 169 ? 21.422 -9.406 5.707 1 95.12 169 ALA B O 1
ATOM 7406 N N . ALA B 1 170 ? 21.719 -7.438 6.781 1 94.75 170 ALA B N 1
ATOM 7407 C CA . ALA B 1 170 ? 21.062 -7.918 7.992 1 94.75 170 ALA B CA 1
ATOM 7408 C C . ALA B 1 170 ? 19.641 -8.375 7.699 1 94.75 170 ALA B C 1
ATOM 7410 O O . ALA B 1 170 ? 19.203 -9.43 8.164 1 94.75 170 ALA B O 1
ATOM 7411 N N . ASP B 1 171 ? 18.922 -7.617 6.973 1 93.12 171 ASP B N 1
ATOM 7412 C CA . ASP B 1 171 ? 17.547 -7.961 6.609 1 93.12 171 ASP B CA 1
ATOM 7413 C C . ASP B 1 171 ? 17.516 -9.227 5.758 1 93.12 171 ASP B C 1
ATOM 7415 O O . ASP B 1 171 ? 16.625 -10.07 5.93 1 93.12 171 ASP B O 1
ATOM 7419 N N . ALA B 1 172 ? 18.406 -9.312 4.766 1 94.19 172 ALA B N 1
ATOM 7420 C CA . ALA B 1 172 ? 18.469 -10.5 3.912 1 94.19 172 ALA B CA 1
ATOM 7421 C C . ALA B 1 172 ? 18.688 -11.758 4.742 1 94.19 172 ALA B C 1
ATOM 7423 O O . ALA B 1 172 ? 18.047 -12.781 4.516 1 94.19 172 ALA B O 1
ATOM 7424 N N . LEU B 1 173 ? 19.625 -11.703 5.668 1 94.38 173 LEU B N 1
ATOM 7425 C CA . LEU B 1 173 ? 19.906 -12.82 6.562 1 94.38 173 LEU B CA 1
ATOM 7426 C C . LEU B 1 173 ? 18.672 -13.18 7.391 1 94.38 173 LEU B C 1
ATOM 7428 O O . LEU B 1 173 ? 18.297 -14.352 7.453 1 94.38 173 LEU B O 1
ATOM 7432 N N . LYS B 1 174 ? 18.078 -12.148 7.918 1 93.19 174 LYS B N 1
ATOM 7433 C CA . LYS B 1 174 ? 16.859 -12.367 8.695 1 93.19 174 LYS B CA 1
ATOM 7434 C C . LYS B 1 174 ? 15.773 -13.008 7.832 1 93.19 174 LYS B C 1
ATOM 7436 O O . LYS B 1 174 ? 15.086 -13.93 8.273 1 93.19 174 LYS B O 1
ATOM 7441 N N . GLY B 1 175 ? 15.656 -12.57 6.668 1 91.38 175 GLY B N 1
ATOM 7442 C CA . GLY B 1 175 ? 14.648 -13.078 5.754 1 91.38 175 GLY B CA 1
ATOM 7443 C C . GLY B 1 175 ? 14.859 -14.539 5.391 1 91.38 175 GLY B C 1
ATOM 7444 O O . GLY B 1 175 ? 13.898 -15.25 5.082 1 91.38 175 GLY B O 1
ATOM 7445 N N . ALA B 1 176 ? 16.062 -15 5.402 1 91.88 176 ALA B N 1
ATOM 7446 C CA . ALA B 1 176 ? 16.406 -16.391 5.109 1 91.88 176 ALA B CA 1
ATOM 7447 C C . ALA B 1 176 ? 16.438 -17.234 6.387 1 91.88 176 ALA B C 1
ATOM 7449 O O . ALA B 1 176 ? 17.031 -18.297 6.418 1 91.88 176 ALA B O 1
ATOM 7450 N N . ASP B 1 177 ? 15.883 -16.641 7.52 1 89.75 177 ASP B N 1
ATOM 7451 C CA . ASP B 1 177 ? 15.758 -17.281 8.82 1 89.75 177 ASP B CA 1
ATOM 7452 C C . ASP B 1 177 ? 17.125 -17.469 9.477 1 89.75 177 ASP B C 1
ATOM 7454 O O . ASP B 1 177 ? 17.344 -18.422 10.227 1 89.75 177 ASP B O 1
ATOM 7458 N N . GLU B 1 178 ? 18.156 -16.781 8.867 1 92.69 178 GLU B N 1
ATOM 7459 C CA . GLU B 1 178 ? 19.406 -16.594 9.594 1 92.69 178 GLU B CA 1
ATOM 7460 C C . GLU B 1 178 ? 19.297 -15.453 10.602 1 92.69 178 GLU B C 1
ATOM 7462 O O . GLU B 1 178 ? 19.719 -14.328 10.32 1 92.69 178 GLU B O 1
ATOM 7467 N N . LYS B 1 179 ? 18.875 -15.664 11.812 1 91.25 179 LYS B N 1
ATOM 7468 C CA . LYS B 1 179 ? 18.391 -14.641 12.734 1 91.25 179 LYS B CA 1
ATOM 7469 C C . LYS B 1 179 ? 19.531 -14.016 13.516 1 91.25 179 LYS B C 1
ATOM 7471 O O . LYS B 1 179 ? 20.578 -14.633 13.695 1 91.25 179 LYS B O 1
ATOM 7476 N N . GLY B 1 180 ? 19.359 -12.766 13.883 1 91.69 180 GLY B N 1
ATOM 7477 C CA . GLY B 1 180 ? 20.172 -12.148 14.922 1 91.69 180 GLY B CA 1
ATOM 7478 C C . GLY B 1 180 ? 21.375 -11.391 14.375 1 91.69 180 GLY B C 1
ATOM 7479 O O . GLY B 1 180 ? 22.094 -10.742 15.125 1 91.69 180 GLY B O 1
ATOM 7480 N N . TYR B 1 181 ? 21.625 -11.43 13.117 1 93.5 181 TYR B N 1
ATOM 7481 C CA . TYR B 1 181 ? 22.812 -10.789 12.578 1 93.5 181 TYR B CA 1
ATOM 7482 C C . TYR B 1 181 ? 22.672 -9.273 12.586 1 93.5 181 TYR B C 1
ATOM 7484 O O . TYR B 1 181 ? 21.641 -8.742 12.172 1 93.5 181 TYR B O 1
ATOM 7492 N N . ARG B 1 182 ? 23.672 -8.578 13.102 1 94.81 182 ARG B N 1
ATOM 7493 C CA . ARG B 1 182 ? 23.781 -7.121 13.117 1 94.81 182 ARG B CA 1
ATOM 7494 C C . ARG B 1 182 ? 25.172 -6.676 12.688 1 94.81 182 ARG B C 1
ATOM 7496 O O . ARG B 1 182 ? 26.156 -7.375 12.93 1 94.81 182 ARG B O 1
ATOM 7503 N N . LEU B 1 183 ? 25.234 -5.453 12.062 1 95.5 183 LEU B N 1
ATOM 7504 C CA . LEU B 1 183 ? 26.516 -4.895 11.648 1 95.5 183 LEU B CA 1
ATOM 7505 C C . LEU B 1 183 ? 27.391 -4.598 12.867 1 95.5 183 LEU B C 1
ATOM 7507 O O . LEU B 1 183 ? 26.906 -4.059 13.867 1 95.5 183 LEU B O 1
ATOM 7511 N N . VAL B 1 184 ? 28.703 -5.039 12.828 1 91.5 184 VAL B N 1
ATOM 7512 C CA . VAL B 1 184 ? 29.672 -4.77 13.875 1 91.5 184 VAL B CA 1
ATOM 7513 C C . VAL B 1 184 ? 30.578 -3.607 13.461 1 91.5 184 VAL B C 1
ATOM 7515 O O . VAL B 1 184 ? 31.5 -3.789 12.672 1 91.5 184 VAL B O 1
ATOM 7518 N N . PRO B 1 185 ? 30.406 -2.416 14.047 1 91.88 185 PRO B N 1
ATOM 7519 C CA . PRO B 1 185 ? 31.156 -1.24 13.578 1 91.88 185 PRO B CA 1
ATOM 7520 C C . PRO B 1 185 ? 32.656 -1.414 13.695 1 91.88 185 PRO B C 1
ATOM 7522 O O . PRO B 1 185 ? 33.406 -1.076 12.766 1 91.88 185 PRO B O 1
ATOM 7525 N N . ASP B 1 186 ? 33.219 -2.064 14.703 1 88.75 186 ASP B N 1
ATOM 7526 C CA . ASP B 1 186 ? 34.656 -2.193 14.953 1 88.75 186 ASP B CA 1
ATOM 7527 C C . ASP B 1 186 ? 35.312 -3.121 13.93 1 88.75 186 ASP B C 1
ATOM 7529 O O . ASP B 1 186 ? 36.531 -3.072 13.727 1 88.75 186 ASP B O 1
ATOM 7533 N N . LEU B 1 187 ? 34.5 -3.912 13.328 1 91.5 187 LEU B N 1
ATOM 7534 C CA . LEU B 1 187 ? 35.031 -4.871 12.367 1 91.5 187 LEU B CA 1
ATOM 7535 C C . LEU B 1 187 ? 34.656 -4.477 10.945 1 91.5 187 LEU B C 1
ATOM 7537 O O . LEU B 1 187 ? 34.844 -5.266 10.008 1 91.5 187 LEU B O 1
ATOM 7541 N N . SER B 1 188 ? 34.094 -3.344 10.797 1 94.94 188 SER B N 1
ATOM 7542 C CA . SER B 1 188 ? 33.719 -2.809 9.492 1 94.94 188 SER B CA 1
ATOM 7543 C C . SER B 1 188 ? 34.469 -1.521 9.18 1 94.94 188 SER B C 1
ATOM 7545 O O . SER B 1 188 ? 34.625 -0.66 10.047 1 94.94 188 SER B O 1
ATOM 7547 N N . MET B 1 189 ? 35.062 -1.433 7.984 1 95.25 189 MET B N 1
ATOM 7548 C CA . MET B 1 189 ? 35.906 -0.276 7.664 1 95.25 189 MET B CA 1
ATOM 7549 C C . MET B 1 189 ? 35.938 -0.043 6.156 1 95.25 189 MET B C 1
ATOM 7551 O O . MET B 1 189 ? 35.844 -0.989 5.375 1 95.25 189 MET B O 1
ATOM 7555 N N . ALA B 1 190 ? 36.094 1.226 5.809 1 97.06 190 ALA B N 1
ATOM 7556 C CA . ALA B 1 190 ? 36.375 1.567 4.418 1 97.06 190 ALA B CA 1
ATOM 7557 C C . ALA B 1 190 ? 37.812 1.216 4.047 1 97.06 190 ALA B C 1
ATOM 7559 O O . ALA B 1 190 ? 38.688 1.224 4.902 1 97.06 190 ALA B O 1
ATOM 7560 N N . ASP B 1 191 ? 38 0.84 2.82 1 93.31 191 ASP B N 1
ATOM 7561 C CA . ASP B 1 191 ? 39.344 0.509 2.336 1 93.31 191 ASP B CA 1
ATOM 7562 C C . ASP B 1 191 ? 39.906 1.635 1.475 1 93.31 191 ASP B C 1
ATOM 7564 O O . ASP B 1 191 ? 39.656 1.685 0.268 1 93.31 191 ASP B O 1
ATOM 7568 N N . PRO B 1 192 ? 40.781 2.453 2.014 1 93.56 192 PRO B N 1
ATOM 7569 C CA . PRO B 1 192 ? 41.312 3.562 1.237 1 93.56 192 PRO B CA 1
ATOM 7570 C C . PRO B 1 192 ? 42.125 3.092 0.016 1 93.56 192 PRO B C 1
ATOM 7572 O O . PRO B 1 192 ? 42.219 3.818 -0.977 1 93.56 192 PRO B O 1
ATOM 7575 N N . SER B 1 193 ? 42.594 1.933 0.052 1 91.12 193 SER B N 1
ATOM 7576 C CA . SER B 1 193 ? 43.438 1.425 -1.041 1 91.12 193 SER B CA 1
ATOM 7577 C C . SER B 1 193 ? 42.562 1.041 -2.244 1 91.12 193 SER B C 1
ATOM 7579 O O . SER B 1 193 ? 43.094 0.851 -3.346 1 91.12 193 SER B O 1
ATOM 7581 N N . SER B 1 194 ? 41.344 0.927 -2.053 1 92.56 194 SER B N 1
ATOM 7582 C CA . SER B 1 194 ? 40.438 0.475 -3.117 1 92.56 194 SER B CA 1
ATOM 7583 C C . SER B 1 194 ? 39.906 1.652 -3.914 1 92.56 194 SER B C 1
ATOM 7585 O O . SER B 1 194 ? 39.188 1.461 -4.902 1 92.56 194 SER B O 1
ATOM 7587 N N . VAL B 1 195 ? 40.188 2.863 -3.57 1 95.44 195 VAL B N 1
ATOM 7588 C CA . VAL B 1 195 ? 39.594 4.047 -4.184 1 95.44 195 VAL B CA 1
ATOM 7589 C C . VAL B 1 195 ? 40.094 4.18 -5.625 1 95.44 195 VAL B C 1
ATOM 7591 O O . VAL B 1 195 ? 41.281 4.105 -5.891 1 95.44 195 VAL B O 1
ATOM 7594 N N . ARG B 1 196 ? 39.219 4.281 -6.531 1 91.88 196 ARG B N 1
ATOM 7595 C CA . ARG B 1 196 ? 39.469 4.562 -7.938 1 91.88 196 ARG B CA 1
ATOM 7596 C C . ARG B 1 196 ? 38.688 5.762 -8.422 1 91.88 196 ARG B C 1
ATOM 7598 O O . ARG B 1 196 ? 37.469 5.832 -8.219 1 91.88 196 ARG B O 1
ATOM 7605 N N . VAL B 1 197 ? 39.375 6.645 -9.039 1 93.38 197 VAL B N 1
ATOM 7606 C CA . VAL B 1 197 ? 38.75 7.875 -9.516 1 93.38 197 VAL B CA 1
ATOM 7607 C C . VAL B 1 197 ? 38.781 7.926 -11.039 1 93.38 197 VAL B C 1
ATOM 7609 O O . VAL B 1 197 ? 39.875 7.895 -11.633 1 93.38 197 VAL B O 1
ATOM 7612 N N . PHE B 1 198 ? 37.656 7.957 -11.633 1 88.56 198 PHE B N 1
ATOM 7613 C CA . PHE B 1 198 ? 37.5 8.055 -13.078 1 88.56 198 PHE B CA 1
ATOM 7614 C C . PHE B 1 198 ? 36.844 9.359 -13.469 1 88.56 198 PHE B C 1
ATOM 7616 O O . PHE B 1 198 ? 36.312 10.086 -12.609 1 88.56 198 PHE B O 1
ATOM 7623 N N . PRO B 1 199 ? 36.812 9.633 -14.742 1 89.5 199 PRO B N 1
ATOM 7624 C CA . PRO B 1 199 ? 36.219 10.891 -15.188 1 89.5 199 PRO B CA 1
ATOM 7625 C C . PRO B 1 199 ? 34.719 10.938 -14.922 1 89.5 199 PRO B C 1
ATOM 7627 O O . PRO B 1 199 ? 34.156 12.016 -14.711 1 89.5 199 PRO B O 1
ATOM 7630 N N . GLU B 1 200 ? 34.125 9.773 -14.898 1 90.5 200 GLU B N 1
ATOM 7631 C CA . GLU B 1 200 ? 32.656 9.805 -14.836 1 90.5 200 GLU B CA 1
ATOM 7632 C C . GLU B 1 200 ? 32.156 9.055 -13.609 1 90.5 200 GLU B C 1
ATOM 7634 O O . GLU B 1 200 ? 30.938 8.984 -13.383 1 90.5 200 GLU B O 1
ATOM 7639 N N . ASN B 1 201 ? 33 8.477 -12.891 1 92 201 ASN B N 1
ATOM 7640 C CA . ASN B 1 201 ? 32.562 7.777 -11.695 1 92 201 ASN B CA 1
ATOM 7641 C C . ASN B 1 201 ? 33.688 7.629 -10.664 1 92 201 ASN B C 1
ATOM 7643 O O . ASN B 1 201 ? 34.844 7.73 -11.008 1 92 201 ASN B O 1
ATOM 7647 N N . LEU B 1 202 ? 33.312 7.512 -9.484 1 95.81 202 LEU B N 1
ATOM 7648 C CA . LEU B 1 202 ? 34.188 7.172 -8.352 1 95.81 202 LEU B CA 1
ATOM 7649 C C . LEU B 1 202 ? 33.812 5.801 -7.785 1 95.81 202 LEU B C 1
ATOM 7651 O O . LEU B 1 202 ? 32.656 5.453 -7.695 1 95.81 202 LEU B O 1
ATOM 7655 N N . GLU B 1 203 ? 34.844 5.031 -7.445 1 94.56 203 GLU B N 1
ATOM 7656 C CA . GLU B 1 203 ? 34.625 3.693 -6.895 1 94.56 203 GLU B CA 1
ATOM 7657 C C . GLU B 1 203 ? 35.281 3.555 -5.523 1 94.56 203 GLU B C 1
ATOM 7659 O O . GLU B 1 203 ? 36.438 3.943 -5.344 1 94.56 203 GLU B O 1
ATOM 7664 N N . PHE B 1 204 ? 34.5 3.092 -4.594 1 96.94 204 PHE B N 1
ATOM 7665 C CA . PHE B 1 204 ? 34.969 2.842 -3.234 1 96.94 204 PHE B CA 1
ATOM 7666 C C . PHE B 1 204 ? 34.594 1.431 -2.787 1 96.94 204 PHE B C 1
ATOM 7668 O O . PHE B 1 204 ? 33.719 0.793 -3.375 1 96.94 204 PHE B O 1
ATOM 7675 N N . GLU B 1 205 ? 35.281 0.923 -1.78 1 95.62 205 GLU B N 1
ATOM 7676 C CA . GLU B 1 205 ? 34.938 -0.361 -1.184 1 95.62 205 GLU B CA 1
ATOM 7677 C C . GLU B 1 205 ? 35 -0.298 0.34 1 95.62 205 GLU B C 1
ATOM 7679 O O . GLU B 1 205 ? 35.812 0.45 0.903 1 95.62 205 GLU B O 1
ATOM 7684 N N . ALA B 1 206 ? 34.156 -1.042 0.928 1 97.25 206 ALA B N 1
ATOM 7685 C CA . ALA B 1 206 ? 34.156 -1.206 2.379 1 97.25 206 ALA B CA 1
ATOM 7686 C C . ALA B 1 206 ? 34 -2.67 2.766 1 97.25 206 ALA B C 1
ATOM 7688 O O . ALA B 1 206 ? 33.281 -3.414 2.086 1 97.25 206 ALA B O 1
ATOM 7689 N N . ARG B 1 207 ? 34.656 -3.018 3.791 1 95.25 207 ARG B N 1
ATOM 7690 C CA . ARG B 1 207 ? 34.469 -4.312 4.434 1 95.25 207 ARG B CA 1
ATOM 7691 C C . ARG B 1 207 ? 33.406 -4.242 5.531 1 95.25 207 ARG B C 1
ATOM 7693 O O . ARG B 1 207 ? 33.438 -3.328 6.359 1 95.25 207 ARG B O 1
ATOM 7700 N N . GLN B 1 208 ? 32.438 -5.129 5.52 1 96.38 208 GLN B N 1
ATOM 7701 C CA . GLN B 1 208 ? 31.375 -5.172 6.508 1 96.38 208 GLN B CA 1
ATOM 7702 C C . GLN B 1 208 ? 31.297 -6.539 7.18 1 96.38 208 GLN B C 1
ATOM 7704 O O . GLN B 1 208 ? 31.25 -7.566 6.5 1 96.38 208 GLN B O 1
ATOM 7709 N N . THR B 1 209 ? 31.281 -6.551 8.461 1 94.44 209 THR B N 1
ATOM 7710 C CA . THR B 1 209 ? 31.141 -7.785 9.227 1 94.44 209 THR B CA 1
ATOM 7711 C C . THR B 1 209 ? 29.844 -7.781 10.031 1 94.44 209 THR B C 1
ATOM 7713 O O . THR B 1 209 ? 29.5 -6.777 10.664 1 94.44 209 THR B O 1
ATOM 7716 N N . TYR B 1 210 ? 29.078 -8.828 9.961 1 96.06 210 TYR B N 1
ATOM 7717 C CA . TYR B 1 210 ? 27.828 -9.016 10.688 1 96.06 210 TYR B CA 1
ATOM 7718 C C . TYR B 1 210 ? 27.969 -10.148 11.703 1 96.06 210 TYR B C 1
ATOM 7720 O O . TYR B 1 210 ? 28.578 -11.18 11.422 1 96.06 210 TYR B O 1
ATOM 7728 N N . GLN B 1 211 ? 27.375 -10 12.883 1 93 211 GLN B N 1
ATOM 7729 C CA . GLN B 1 211 ? 27.516 -10.977 13.961 1 93 211 GLN B CA 1
ATOM 7730 C C . GLN B 1 211 ? 26.156 -11.43 14.469 1 93 211 GLN B C 1
ATOM 7732 O O . GLN B 1 211 ? 25.219 -10.641 14.539 1 93 211 GLN B O 1
ATOM 7737 N N . SER B 1 212 ? 26 -12.664 14.711 1 94.5 212 SER B N 1
ATOM 7738 C CA . SER B 1 212 ? 24.844 -13.258 15.375 1 94.5 212 SER B CA 1
ATOM 7739 C C . SER B 1 212 ? 25.266 -14.297 16.406 1 94.5 212 SER B C 1
ATOM 7741 O O . SER B 1 212 ? 26.266 -14.984 16.219 1 94.5 212 SER B O 1
ATOM 7743 N N . ASP B 1 213 ? 24.469 -14.438 17.5 1 90.81 213 ASP B N 1
ATOM 7744 C CA . ASP B 1 213 ? 24.703 -15.477 18.5 1 90.81 213 ASP B CA 1
ATOM 7745 C C . ASP B 1 213 ? 23.938 -16.75 18.156 1 90.81 213 ASP B C 1
ATOM 7747 O O . ASP B 1 213 ? 24.141 -17.797 18.781 1 90.81 213 ASP B O 1
ATOM 7751 N N . THR B 1 214 ? 23.125 -16.719 17.109 1 92.31 214 THR B N 1
ATOM 7752 C CA . THR B 1 214 ? 22.297 -17.859 16.75 1 92.31 214 THR B CA 1
ATOM 7753 C C . THR B 1 214 ? 22.359 -18.109 15.242 1 92.31 214 THR B C 1
ATOM 7755 O O . THR B 1 214 ? 21.328 -18.062 14.562 1 92.31 214 THR B O 1
ATOM 7758 N N . PRO B 1 215 ? 23.484 -18.438 14.719 1 90.75 215 PRO B N 1
ATOM 7759 C CA . PRO B 1 215 ? 23.625 -18.641 13.273 1 90.75 215 PRO B CA 1
ATOM 7760 C C . PRO B 1 215 ? 22.734 -19.766 12.75 1 90.75 215 PRO B C 1
ATOM 7762 O O . PRO B 1 215 ? 22.547 -20.781 13.438 1 90.75 215 PRO B O 1
ATOM 7765 N N . GLY B 1 216 ? 22.219 -19.641 11.633 1 92.38 216 GLY B N 1
ATOM 7766 C CA . GLY B 1 216 ? 21.344 -20.609 11 1 92.38 216 GLY B CA 1
ATOM 7767 C C . GLY B 1 216 ? 22.094 -21.625 10.156 1 92.38 216 GLY B C 1
ATOM 7768 O O . GLY B 1 216 ? 23.328 -21.625 10.125 1 92.38 216 GLY B O 1
ATOM 7769 N N . PRO B 1 217 ? 21.297 -22.531 9.5 1 88.94 217 PRO B N 1
ATOM 7770 C CA . PRO B 1 217 ? 21.906 -23.625 8.758 1 88.94 217 PRO B CA 1
ATOM 7771 C C . PRO B 1 217 ? 22.766 -23.156 7.582 1 88.94 217 PRO B C 1
ATOM 7773 O O . PRO B 1 217 ? 23.797 -23.766 7.273 1 88.94 217 PRO B O 1
ATOM 7776 N N . GLU B 1 218 ? 22.453 -22.109 6.836 1 91.44 218 GLU B N 1
ATOM 7777 C CA . GLU B 1 218 ? 23.219 -21.625 5.703 1 91.44 218 GLU B CA 1
ATOM 7778 C C . GLU B 1 218 ? 24.578 -21.062 6.156 1 91.44 218 GLU B C 1
ATOM 7780 O O . GLU B 1 218 ? 25.609 -21.359 5.547 1 91.44 218 GLU B O 1
ATOM 7785 N N . SER B 1 219 ? 24.531 -20.281 7.227 1 91.44 219 SER B N 1
ATOM 7786 C CA . SER B 1 219 ? 25.766 -19.719 7.766 1 91.44 219 SER B CA 1
ATOM 7787 C C . SER B 1 219 ? 26.688 -20.812 8.273 1 91.44 219 SER B C 1
ATOM 7789 O O . SER B 1 219 ? 27.906 -20.75 8.062 1 91.44 219 SER B O 1
ATOM 7791 N N . ARG B 1 220 ? 26.172 -21.812 8.938 1 88.56 220 ARG B N 1
ATOM 7792 C CA . ARG B 1 220 ? 26.969 -22.938 9.453 1 88.56 220 ARG B CA 1
ATOM 7793 C C . ARG B 1 220 ? 27.609 -23.719 8.312 1 88.56 220 ARG B C 1
ATOM 7795 O O . ARG B 1 220 ? 28.719 -24.234 8.445 1 88.56 220 ARG B O 1
ATOM 7802 N N . ASN B 1 221 ? 26.891 -23.797 7.199 1 88.62 221 ASN B N 1
ATOM 7803 C CA . ASN B 1 221 ? 27.375 -24.531 6.035 1 88.62 221 ASN B CA 1
ATOM 7804 C C . ASN B 1 221 ? 28.5 -23.781 5.328 1 88.62 221 ASN B C 1
ATOM 7806 O O . ASN B 1 221 ? 29.406 -24.406 4.754 1 88.62 221 ASN B O 1
ATOM 7810 N N . ILE B 1 222 ? 28.516 -22.484 5.328 1 91.88 222 ILE B N 1
ATOM 7811 C CA . ILE B 1 222 ? 29.312 -21.734 4.371 1 91.88 222 ILE B CA 1
ATOM 7812 C C . ILE B 1 222 ? 30.438 -20.984 5.105 1 91.88 222 ILE B C 1
ATOM 7814 O O . ILE B 1 222 ? 31.594 -21.062 4.715 1 91.88 222 ILE B O 1
ATOM 7818 N N . ALA B 1 223 ? 30.172 -20.266 6.168 1 90.62 223 ALA B N 1
ATOM 7819 C CA . ALA B 1 223 ? 31.125 -19.391 6.824 1 90.62 223 ALA B CA 1
ATOM 7820 C C . ALA B 1 223 ? 32.094 -20.172 7.711 1 90.62 223 ALA B C 1
ATOM 7822 O O . ALA B 1 223 ? 31.672 -21.078 8.43 1 90.62 223 ALA B O 1
ATOM 7823 N N . PRO B 1 224 ? 33.406 -19.781 7.738 1 88.75 224 PRO B N 1
ATOM 7824 C CA . PRO B 1 224 ? 34.344 -20.453 8.633 1 88.75 224 PRO B CA 1
ATOM 7825 C C . PRO B 1 224 ? 33.969 -20.328 10.109 1 88.75 224 PRO B C 1
ATOM 7827 O O . PRO B 1 224 ? 34.094 -21.281 10.875 1 88.75 224 PRO B O 1
ATOM 7830 N N . ASP B 1 225 ? 33.594 -19.109 10.492 1 90 225 ASP B N 1
ATOM 7831 C CA . ASP B 1 225 ? 32.906 -18.859 11.742 1 90 225 ASP B CA 1
ATOM 7832 C C . ASP B 1 225 ? 31.453 -18.453 11.492 1 90 225 ASP B C 1
ATOM 7834 O O . ASP B 1 225 ? 31.188 -17.328 11.07 1 90 225 ASP B O 1
ATOM 7838 N N . ALA B 1 226 ? 30.578 -19.391 11.766 1 90.69 226 ALA B N 1
ATOM 7839 C CA . ALA B 1 226 ? 29.172 -19.188 11.43 1 90.69 226 ALA B CA 1
ATOM 7840 C C . ALA B 1 226 ? 28.594 -17.969 12.141 1 90.69 226 ALA B C 1
ATOM 7842 O O . ALA B 1 226 ? 27.594 -17.406 11.711 1 90.69 226 ALA B O 1
ATOM 7843 N N . LYS B 1 227 ? 29.203 -17.531 13.172 1 91.19 227 LYS B N 1
ATOM 7844 C CA . LYS B 1 227 ? 28.688 -16.406 13.953 1 91.19 227 LYS B CA 1
ATOM 7845 C C . LYS B 1 227 ? 29.141 -15.07 13.352 1 91.19 227 LYS B C 1
ATOM 7847 O O . LYS B 1 227 ? 28.641 -14.008 13.734 1 91.19 227 LYS B O 1
ATOM 7852 N N . LEU B 1 228 ? 30.125 -15.086 12.492 1 91.25 228 LEU B N 1
ATOM 7853 C CA . LEU B 1 228 ? 30.672 -13.891 11.859 1 91.25 228 LEU B CA 1
ATOM 7854 C C . LEU B 1 228 ? 30.703 -14.039 10.344 1 91.25 228 LEU B C 1
ATOM 7856 O O . LEU B 1 228 ? 31.438 -14.867 9.805 1 91.25 228 LEU B O 1
ATOM 7860 N N . ILE B 1 229 ? 29.906 -13.203 9.719 1 94.94 229 ILE B N 1
ATOM 7861 C CA . ILE B 1 229 ? 29.875 -13.195 8.258 1 94.94 229 ILE B CA 1
ATOM 7862 C C . ILE B 1 229 ? 30.469 -11.875 7.746 1 94.94 229 ILE B C 1
ATOM 7864 O O . ILE B 1 229 ? 30.031 -10.797 8.156 1 94.94 229 ILE B O 1
ATOM 7868 N N . THR B 1 230 ? 31.469 -11.914 6.922 1 94.25 230 THR B N 1
ATOM 7869 C CA . THR B 1 230 ? 32.094 -10.719 6.363 1 94.25 230 THR B CA 1
ATOM 7870 C C . THR B 1 230 ? 31.891 -10.664 4.852 1 94.25 230 THR B C 1
ATOM 7872 O O . THR B 1 230 ? 32.125 -11.648 4.156 1 94.25 230 THR B O 1
ATOM 7875 N N . ILE B 1 231 ? 31.438 -9.531 4.352 1 95.81 231 ILE B N 1
ATOM 7876 C CA . ILE B 1 231 ? 31.297 -9.297 2.92 1 95.81 231 ILE B CA 1
ATOM 7877 C C . ILE B 1 231 ? 31.969 -7.969 2.555 1 95.81 231 ILE B C 1
ATOM 7879 O O . ILE B 1 231 ? 32.25 -7.152 3.432 1 95.81 231 ILE B O 1
ATOM 7883 N N . GLN B 1 232 ? 32.281 -7.797 1.334 1 94.69 232 GLN B N 1
ATOM 7884 C CA . GLN B 1 232 ? 32.812 -6.543 0.815 1 94.69 232 GLN B CA 1
ATOM 7885 C C . GLN B 1 232 ? 31.828 -5.875 -0.134 1 94.69 232 GLN B C 1
ATOM 7887 O O . GLN B 1 232 ? 31.281 -6.523 -1.025 1 94.69 232 GLN B O 1
ATOM 7892 N N . VAL B 1 233 ? 31.594 -4.555 0.075 1 96.81 233 VAL B N 1
ATOM 7893 C CA . VAL B 1 233 ? 30.594 -3.811 -0.69 1 96.81 233 VAL B CA 1
ATOM 7894 C C . VAL B 1 233 ? 31.297 -2.738 -1.53 1 96.81 233 VAL B C 1
ATOM 7896 O O . VAL B 1 233 ? 32.156 -2.002 -1.028 1 96.81 233 VAL B O 1
ATOM 7899 N N . ARG B 1 234 ? 31.016 -2.715 -2.789 1 95.81 234 ARG B N 1
ATOM 7900 C CA . ARG B 1 234 ? 31.438 -1.661 -3.705 1 95.81 234 ARG B CA 1
ATOM 7901 C C . ARG B 1 234 ? 30.422 -0.525 -3.746 1 95.81 234 ARG B C 1
ATOM 7903 O O . ARG B 1 234 ? 29.219 -0.767 -3.859 1 95.81 234 ARG B O 1
ATOM 7910 N N . HIS B 1 235 ? 30.875 0.698 -3.568 1 96.94 235 HIS B N 1
ATOM 7911 C CA . HIS B 1 235 ? 30.094 1.915 -3.727 1 96.94 235 HIS B CA 1
ATOM 7912 C C . HIS B 1 235 ? 30.516 2.691 -4.965 1 96.94 235 HIS B C 1
ATOM 7914 O O . HIS B 1 235 ? 31.719 2.893 -5.195 1 96.94 235 HIS B O 1
ATOM 7920 N N . SER B 1 236 ? 29.547 3.127 -5.738 1 95.88 236 SER B N 1
ATOM 7921 C CA . SER B 1 236 ? 29.859 3.904 -6.938 1 95.88 236 SER B CA 1
ATOM 7922 C C . SER B 1 236 ? 29.078 5.215 -6.953 1 95.88 236 SER B C 1
ATOM 7924 O O . SER B 1 236 ? 27.859 5.223 -6.746 1 95.88 236 SER B O 1
ATOM 7926 N N . LEU B 1 237 ? 29.719 6.324 -7.078 1 97.06 237 LEU B N 1
ATOM 7927 C CA . LEU B 1 237 ? 29.125 7.598 -7.473 1 97.06 237 LEU B CA 1
ATOM 7928 C C . LEU B 1 237 ? 29.312 7.844 -8.969 1 97.06 237 LEU B C 1
ATOM 7930 O O . LEU B 1 237 ? 30.438 7.871 -9.461 1 97.06 237 LEU B O 1
ATOM 7934 N N . VAL B 1 238 ? 28.234 8.008 -9.648 1 95.31 238 VAL B N 1
ATOM 7935 C CA . VAL B 1 238 ? 28.266 8.102 -11.102 1 95.31 238 VAL B CA 1
ATOM 7936 C C . VAL B 1 238 ? 27.656 9.438 -11.547 1 95.31 238 VAL B C 1
ATOM 7938 O O . VAL B 1 238 ? 26.656 9.883 -10.992 1 95.31 238 VAL B O 1
ATOM 7941 N N . LYS B 1 239 ? 28.297 10 -12.523 1 95.31 239 LYS B N 1
ATOM 7942 C CA . LYS B 1 239 ? 27.781 11.227 -13.117 1 95.31 239 LYS B CA 1
ATOM 7943 C C . LYS B 1 239 ? 26.359 11.016 -13.648 1 95.31 239 LYS B C 1
ATOM 7945 O O . LYS B 1 239 ? 26.062 9.977 -14.234 1 95.31 239 LYS B O 1
ATOM 7950 N N . LEU B 1 240 ? 25.484 12.031 -13.43 1 95.12 240 LEU B N 1
ATOM 7951 C CA . LEU B 1 240 ? 24.156 11.961 -14.031 1 95.12 240 LEU B CA 1
ATOM 7952 C C . LEU B 1 240 ? 24.25 11.867 -15.547 1 95.12 240 LEU B C 1
ATOM 7954 O O . LEU B 1 240 ? 25.062 12.562 -16.172 1 95.12 240 LEU B O 1
ATOM 7958 N N . PRO B 1 241 ? 23.469 11 -16.172 1 93.75 241 PRO B N 1
ATOM 7959 C CA . PRO B 1 241 ? 23.469 10.93 -17.625 1 93.75 241 PRO B CA 1
ATOM 7960 C C . PRO B 1 241 ? 23.094 12.266 -18.281 1 93.75 241 PRO B C 1
ATOM 7962 O O . PRO B 1 241 ? 22.312 13.031 -17.719 1 93.75 241 PRO B O 1
ATOM 7965 N N . GLU B 1 242 ? 23.625 12.469 -19.438 1 91.06 242 GLU B N 1
ATOM 7966 C CA . GLU B 1 242 ? 23.312 13.68 -20.203 1 91.06 242 GLU B CA 1
ATOM 7967 C C . GLU B 1 242 ? 21.828 13.742 -20.547 1 91.06 242 GLU B C 1
ATOM 7969 O O . GLU B 1 242 ? 21.188 12.711 -20.781 1 91.06 242 GLU B O 1
ATOM 7974 N N . PRO B 1 243 ? 21.312 14.969 -20.578 1 89.62 243 PRO B N 1
ATOM 7975 C CA . PRO B 1 243 ? 19.906 15.094 -20.984 1 89.62 243 PRO B CA 1
ATOM 7976 C C . PRO B 1 243 ? 19.672 14.625 -22.422 1 89.62 243 PRO B C 1
ATOM 7978 O O . PRO B 1 243 ? 20.625 14.406 -23.172 1 89.62 243 PRO B O 1
ATOM 7981 N N . GLY B 1 244 ? 18.5 14.398 -22.797 1 90.06 244 GLY B N 1
ATOM 7982 C CA . GLY B 1 244 ? 18.141 14.062 -24.172 1 90.06 244 GLY B CA 1
ATOM 7983 C C . GLY B 1 244 ? 17.609 12.648 -24.312 1 90.06 244 GLY B C 1
ATOM 7984 O O . GLY B 1 244 ? 17.172 12.25 -25.391 1 90.06 244 GLY B O 1
ATOM 7985 N N . PHE B 1 245 ? 17.703 11.852 -23.344 1 94.06 245 PHE B N 1
ATOM 7986 C CA . PHE B 1 245 ? 17.109 10.523 -23.391 1 94.06 245 PHE B CA 1
ATOM 7987 C C . PHE B 1 245 ? 15.594 10.625 -23.578 1 94.06 245 PHE B C 1
ATOM 7989 O O . PHE B 1 245 ? 14.93 11.391 -22.875 1 94.06 245 PHE B O 1
ATOM 7996 N N . ASP B 1 246 ? 15.109 9.938 -24.531 1 92.19 246 ASP B N 1
ATOM 7997 C CA . ASP B 1 246 ? 13.672 9.906 -24.797 1 92.19 246 ASP B CA 1
ATOM 7998 C C . ASP B 1 246 ? 12.992 8.812 -23.969 1 92.19 246 ASP B C 1
ATOM 8000 O O . ASP B 1 246 ? 13.016 7.637 -24.344 1 92.19 246 ASP B O 1
ATOM 8004 N N . THR B 1 247 ? 12.383 9.266 -22.859 1 93.5 247 THR B N 1
ATOM 8005 C CA . THR B 1 247 ? 11.703 8.32 -21.969 1 93.5 247 THR B CA 1
ATOM 8006 C C . THR B 1 247 ? 10.5 7.695 -22.688 1 93.5 247 THR B C 1
ATOM 8008 O O . THR B 1 247 ? 9.719 8.398 -23.328 1 93.5 247 THR B O 1
ATOM 8011 N N . ARG B 1 248 ? 10.422 6.387 -22.656 1 95.75 248 ARG B N 1
ATOM 8012 C CA . ARG B 1 248 ? 9.289 5.68 -23.25 1 95.75 248 ARG B CA 1
ATOM 8013 C C . ARG B 1 248 ? 8.25 5.32 -22.188 1 95.75 248 ARG B C 1
ATOM 8015 O O . ARG B 1 248 ? 8.594 4.844 -21.109 1 95.75 248 ARG B O 1
ATOM 8022 N N . LYS B 1 249 ? 6.965 5.605 -22.531 1 93.81 249 LYS B N 1
ATOM 8023 C CA . LYS B 1 249 ? 5.875 5.266 -21.609 1 93.81 249 LYS B CA 1
ATOM 8024 C C . LYS B 1 249 ? 5.602 3.766 -21.625 1 93.81 249 LYS B C 1
ATOM 8026 O O . LYS B 1 249 ? 5.586 3.135 -22.672 1 93.81 249 LYS B O 1
ATOM 8031 N N . PHE B 1 250 ? 5.422 3.197 -20.469 1 94.38 250 PHE B N 1
ATOM 8032 C CA . PHE B 1 250 ? 5.094 1.791 -20.266 1 94.38 250 PHE B CA 1
ATOM 8033 C C . PHE B 1 250 ? 3.754 1.446 -20.906 1 94.38 250 PHE B C 1
ATOM 8035 O O . PHE B 1 250 ? 2.836 2.27 -20.922 1 94.38 250 PHE B O 1
ATOM 8042 N N . ASP B 1 251 ? 3.605 0.264 -21.469 1 94.38 251 ASP B N 1
ATOM 8043 C CA . ASP B 1 251 ? 2.385 -0.35 -21.984 1 94.38 251 ASP B CA 1
ATOM 8044 C C . ASP B 1 251 ? 2.176 -1.741 -21.391 1 94.38 251 ASP B C 1
ATOM 8046 O O . ASP B 1 251 ? 3.061 -2.598 -21.484 1 94.38 251 ASP B O 1
ATOM 8050 N N . PRO B 1 252 ? 1.021 -1.918 -20.734 1 92.44 252 PRO B N 1
ATOM 8051 C CA . PRO B 1 252 ? 0.82 -3.195 -20.047 1 92.44 252 PRO B CA 1
ATOM 8052 C C . PRO B 1 252 ? 0.874 -4.391 -21 1 92.44 252 PRO B C 1
ATOM 8054 O O . PRO B 1 252 ? 1.041 -5.531 -20.547 1 92.44 252 PRO B O 1
ATOM 8057 N N . ARG B 1 253 ? 0.77 -4.25 -22.453 1 94.69 253 ARG B N 1
ATOM 8058 C CA . ARG B 1 253 ? 0.757 -5.312 -23.453 1 94.69 253 ARG B CA 1
ATOM 8059 C C . ARG B 1 253 ? 2.174 -5.691 -23.875 1 94.69 253 ARG B C 1
ATOM 8061 O O . ARG B 1 253 ? 2.387 -6.727 -24.5 1 94.69 253 ARG B O 1
ATOM 8068 N N . ALA B 1 254 ? 3.143 -4.883 -23.438 1 95 254 ALA B N 1
ATOM 8069 C CA . ALA B 1 254 ? 4.426 -4.934 -24.125 1 95 254 ALA B CA 1
ATOM 8070 C C . ALA B 1 254 ? 5.379 -5.918 -23.453 1 95 254 ALA B C 1
ATOM 8072 O O . ALA B 1 254 ? 6.395 -6.301 -24.031 1 95 254 ALA B O 1
ATOM 8073 N N . GLY B 1 255 ? 5.141 -6.332 -22.219 1 96.38 255 GLY B N 1
ATOM 8074 C CA . GLY B 1 255 ? 6.008 -7.289 -21.547 1 96.38 255 GLY B CA 1
ATOM 8075 C C . GLY B 1 255 ? 7.363 -6.711 -21.188 1 96.38 255 GLY B C 1
ATOM 8076 O O . GLY B 1 255 ? 8.391 -7.379 -21.344 1 96.38 255 GLY B O 1
ATOM 8077 N N . VAL B 1 256 ? 7.395 -5.5 -20.734 1 97 256 VAL B N 1
ATOM 8078 C CA . VAL B 1 256 ? 8.641 -4.828 -20.375 1 97 256 VAL B CA 1
ATOM 8079 C C . VAL B 1 256 ? 8.609 -4.438 -18.891 1 97 256 VAL B C 1
ATOM 8081 O O . VAL B 1 256 ? 7.547 -4.41 -18.266 1 97 256 VAL B O 1
ATOM 8084 N N . PHE B 1 257 ? 9.82 -4.199 -18.359 1 94.94 257 PHE B N 1
ATOM 8085 C CA . PHE B 1 257 ? 9.914 -3.654 -17.016 1 94.94 257 PHE B CA 1
ATOM 8086 C C . PHE B 1 257 ? 9.648 -2.152 -17.016 1 94.94 257 PHE B C 1
ATOM 8088 O O . PHE B 1 257 ? 9.922 -1.474 -18.016 1 94.94 257 PHE B O 1
ATOM 8095 N N . GLY B 1 258 ? 9.062 -1.681 -15.953 1 91.56 258 GLY B N 1
ATOM 8096 C CA . GLY B 1 258 ? 8.828 -0.25 -15.852 1 91.56 258 GLY B CA 1
ATOM 8097 C C . GLY B 1 258 ? 8.922 0.27 -14.43 1 91.56 258 GLY B C 1
ATOM 8098 O O . GLY B 1 258 ? 9.062 -0.511 -13.484 1 91.56 258 GLY B O 1
ATOM 8099 N N . GLY B 1 259 ? 8.938 1.506 -14.266 1 92.12 259 GLY B N 1
ATOM 8100 C CA . GLY B 1 259 ? 8.953 2.191 -12.984 1 92.12 259 GLY B CA 1
ATOM 8101 C C . GLY B 1 259 ? 7.863 3.236 -12.852 1 92.12 259 GLY B C 1
ATOM 8102 O O . GLY B 1 259 ? 7.633 4.016 -13.773 1 92.12 259 GLY B O 1
ATOM 8103 N N . VAL B 1 260 ? 7.207 3.225 -11.758 1 91.69 260 VAL B N 1
ATOM 8104 C CA . VAL B 1 260 ? 6.066 4.098 -11.508 1 91.69 260 VAL B CA 1
ATOM 8105 C C . VAL B 1 260 ? 6.551 5.52 -11.234 1 91.69 260 VAL B C 1
ATOM 8107 O O . VAL B 1 260 ? 7.535 5.715 -10.516 1 91.69 260 VAL B O 1
ATOM 8110 N N . VAL B 1 261 ? 5.879 6.438 -11.781 1 92.38 261 VAL B N 1
ATOM 8111 C CA . VAL B 1 261 ? 6.078 7.859 -11.523 1 92.38 261 VAL B CA 1
ATOM 8112 C C . VAL B 1 261 ? 4.727 8.555 -11.359 1 92.38 261 VAL B C 1
ATOM 8114 O O . VAL B 1 261 ? 3.777 8.25 -12.094 1 92.38 261 VAL B O 1
ATOM 8117 N N . LEU B 1 262 ? 4.578 9.359 -10.43 1 92.06 262 LEU B N 1
ATOM 8118 C CA . LEU B 1 262 ? 3.422 10.242 -10.297 1 92.06 262 LEU B CA 1
ATOM 8119 C C . LEU B 1 262 ? 3.75 11.648 -10.781 1 92.06 262 LEU B C 1
ATOM 8121 O O . LEU B 1 262 ? 4.656 12.297 -10.258 1 92.06 262 LEU B O 1
ATOM 8125 N N . ASP B 1 263 ? 3.051 12.117 -11.781 1 92.31 263 ASP B N 1
ATOM 8126 C CA . ASP B 1 263 ? 3.26 13.453 -12.344 1 92.31 263 ASP B CA 1
ATOM 8127 C C . ASP B 1 263 ? 2.098 14.383 -12 1 92.31 263 ASP B C 1
ATOM 8129 O O . ASP B 1 263 ? 1.056 14.352 -12.656 1 92.31 263 ASP B O 1
ATOM 8133 N N . TYR B 1 264 ? 2.32 15.211 -11.117 1 90.62 264 TYR B N 1
ATOM 8134 C CA . TYR B 1 264 ? 1.28 16.094 -10.594 1 90.62 264 TYR B CA 1
ATOM 8135 C C . TYR B 1 264 ? 1.003 17.25 -11.547 1 90.62 264 TYR B C 1
ATOM 8137 O O . TYR B 1 264 ? 0.08 18.031 -11.328 1 90.62 264 TYR B O 1
ATOM 8145 N N . ALA B 1 265 ? 1.78 17.344 -12.609 1 90.75 265 ALA B N 1
ATOM 8146 C CA . ALA B 1 265 ? 1.527 18.344 -13.641 1 90.75 265 ALA B CA 1
ATOM 8147 C C . ALA B 1 265 ? 0.566 17.797 -14.695 1 90.75 265 ALA B C 1
ATOM 8149 O O . ALA B 1 265 ? 0.156 18.531 -15.602 1 90.75 265 ALA B O 1
ATOM 8150 N N . ALA B 1 266 ? 0.245 16.531 -14.586 1 89.56 266 ALA B N 1
ATOM 8151 C CA . ALA B 1 266 ? -0.686 15.953 -15.555 1 89.56 266 ALA B CA 1
ATOM 8152 C C . ALA B 1 266 ? -1.991 16.75 -15.594 1 89.56 266 ALA B C 1
ATOM 8154 O O . ALA B 1 266 ? -2.568 17.062 -14.555 1 89.56 266 ALA B O 1
ATOM 8155 N N . PRO B 1 267 ? -2.43 17.125 -16.812 1 87.31 267 PRO B N 1
ATOM 8156 C CA . PRO B 1 267 ? -3.705 17.844 -16.922 1 87.31 267 PRO B CA 1
ATOM 8157 C C . PRO B 1 267 ? -4.879 17.047 -16.359 1 87.31 267 PRO B C 1
ATOM 8159 O O . PRO B 1 267 ? -4.805 15.812 -16.281 1 87.31 267 PRO B O 1
ATOM 8162 N N . LEU B 1 268 ? -5.887 17.828 -16 1 85.94 268 LEU B N 1
ATOM 8163 C CA . LEU B 1 268 ? -7.105 17.156 -15.562 1 85.94 268 LEU B CA 1
ATOM 8164 C C . LEU B 1 268 ? -7.656 16.25 -16.672 1 85.94 268 LEU B C 1
ATOM 8166 O O . LEU B 1 268 ? -7.715 16.656 -17.828 1 85.94 268 LEU B O 1
ATOM 8170 N N . GLY B 1 269 ? -7.953 15.078 -16.422 1 81.44 269 GLY B N 1
ATOM 8171 C CA . GLY B 1 269 ? -8.414 14.086 -17.375 1 81.44 269 GLY B CA 1
ATOM 8172 C C . GLY B 1 269 ? -7.359 13.055 -17.719 1 81.44 269 GLY B C 1
ATOM 8173 O O . GLY B 1 269 ? -7.672 12.008 -18.297 1 81.44 269 GLY B O 1
ATOM 8174 N N . GLU B 1 270 ? -6.141 13.445 -17.406 1 84.81 270 GLU B N 1
ATOM 8175 C CA . GLU B 1 270 ? -5.078 12.469 -17.594 1 84.81 270 GLU B CA 1
ATOM 8176 C C . GLU B 1 270 ? -4.688 11.82 -16.266 1 84.81 270 GLU B C 1
ATOM 8178 O O . GLU B 1 270 ? -4.93 12.383 -15.203 1 84.81 270 GLU B O 1
ATOM 8183 N N . GLU B 1 271 ? -4.086 10.68 -16.406 1 84.69 271 GLU B N 1
ATOM 8184 C CA . GLU B 1 271 ? -3.686 9.945 -15.211 1 84.69 271 GLU B CA 1
ATOM 8185 C C . GLU B 1 271 ? -2.412 10.531 -14.609 1 84.69 271 GLU B C 1
ATOM 8187 O O . GLU B 1 271 ? -1.48 10.883 -15.328 1 84.69 271 GLU B O 1
ATOM 8192 N N . ILE B 1 272 ? -2.332 10.641 -13.32 1 87.62 272 ILE B N 1
ATOM 8193 C CA . ILE B 1 272 ? -1.15 11.117 -12.609 1 87.62 272 ILE B CA 1
ATOM 8194 C C . ILE B 1 272 ? -0.132 9.992 -12.477 1 87.62 272 ILE B C 1
ATOM 8196 O O . ILE B 1 272 ? 1.077 10.227 -12.531 1 87.62 272 ILE B O 1
ATOM 8200 N N . VAL B 1 273 ? -0.66 8.781 -12.273 1 87.31 273 VAL B N 1
ATOM 8201 C CA . VAL B 1 273 ? 0.233 7.637 -12.125 1 87.31 273 VAL B CA 1
ATOM 8202 C C . VAL B 1 273 ? 0.583 7.078 -13.508 1 87.31 273 VAL B C 1
ATOM 8204 O O . VAL B 1 273 ? -0.306 6.73 -14.289 1 87.31 273 VAL B O 1
ATOM 8207 N N . GLY B 1 274 ? 1.78 7.133 -13.836 1 88.75 274 GLY B N 1
ATOM 8208 C CA . GLY B 1 274 ? 2.307 6.5 -15.031 1 88.75 274 GLY B CA 1
ATOM 8209 C C . GLY B 1 274 ? 3.494 5.598 -14.758 1 88.75 274 GLY B C 1
ATOM 8210 O O . GLY B 1 274 ? 3.883 5.406 -13.602 1 88.75 274 GLY B O 1
ATOM 8211 N N . GLN B 1 275 ? 3.918 4.938 -15.828 1 91.62 275 GLN B N 1
ATOM 8212 C CA . GLN B 1 275 ? 5.117 4.109 -15.734 1 91.62 275 GLN B CA 1
ATOM 8213 C C . GLN B 1 275 ? 6.047 4.355 -16.922 1 91.62 275 GLN B C 1
ATOM 8215 O O . GLN B 1 275 ? 5.59 4.586 -18.031 1 91.62 275 GLN B O 1
ATOM 8220 N N . MET B 1 276 ? 7.281 4.367 -16.594 1 94.69 276 MET B N 1
ATOM 8221 C CA . MET B 1 276 ? 8.32 4.43 -17.625 1 94.69 276 MET B CA 1
ATOM 8222 C C . MET B 1 276 ? 8.844 3.039 -17.953 1 94.69 276 MET B C 1
ATOM 8224 O O . MET B 1 276 ? 9.031 2.213 -17.062 1 94.69 276 MET B O 1
ATOM 8228 N N . ALA B 1 277 ? 9.039 2.799 -19.219 1 96.94 277 ALA B N 1
ATOM 8229 C CA . ALA B 1 277 ? 9.695 1.56 -19.625 1 96.94 277 ALA B CA 1
ATOM 8230 C C . ALA B 1 277 ? 11.219 1.692 -19.531 1 96.94 277 ALA B C 1
ATOM 8232 O O . ALA B 1 277 ? 11.789 2.674 -20.016 1 96.94 277 ALA B O 1
ATOM 8233 N N . TYR B 1 278 ? 11.914 0.817 -18.969 1 97.12 278 TYR B N 1
ATOM 8234 C CA . TYR B 1 278 ? 13.367 0.847 -18.859 1 97.12 278 TYR B CA 1
ATOM 8235 C C . TYR B 1 278 ? 14.031 0.357 -20.141 1 97.12 278 TYR B C 1
ATOM 8237 O O . TYR B 1 278 ? 13.656 -0.684 -20.672 1 97.12 278 TYR B O 1
ATOM 8245 N N . ARG B 1 279 ? 14.992 1.062 -20.594 1 97.81 279 ARG B N 1
ATOM 8246 C CA . ARG B 1 279 ? 15.75 0.628 -21.766 1 97.81 279 ARG B CA 1
ATOM 8247 C C . ARG B 1 279 ? 17.078 1.369 -21.859 1 97.81 279 ARG B C 1
ATOM 8249 O O . ARG B 1 279 ? 17.266 2.402 -21.219 1 97.81 279 ARG B O 1
ATOM 8256 N N . PHE B 1 280 ? 18.016 0.839 -22.609 1 97.94 280 PHE B N 1
ATOM 8257 C CA . PHE B 1 280 ? 19.25 1.524 -22.938 1 97.94 280 PHE B CA 1
ATOM 8258 C C . PHE B 1 280 ? 19.016 2.643 -23.938 1 97.94 280 PHE B C 1
ATOM 8260 O O . PHE B 1 280 ? 18.094 2.559 -24.766 1 97.94 280 PHE B O 1
ATOM 8267 N N . ARG B 1 281 ? 19.828 3.717 -23.812 1 96.75 281 ARG B N 1
ATOM 8268 C CA . ARG B 1 281 ? 19.891 4.695 -24.906 1 96.75 281 ARG B CA 1
ATOM 8269 C C . ARG B 1 281 ? 20.453 4.07 -26.172 1 96.75 281 ARG B C 1
ATOM 8271 O O . ARG B 1 281 ? 21.531 3.471 -26.156 1 96.75 281 ARG B O 1
ATOM 8278 N N . LEU B 1 282 ? 19.734 4.047 -27.219 1 96.81 282 LEU B N 1
ATOM 8279 C CA . LEU B 1 282 ? 20.141 3.52 -28.516 1 96.81 282 LEU B CA 1
ATOM 8280 C C . LEU B 1 282 ? 19.734 4.457 -29.641 1 96.81 282 LEU B C 1
ATOM 8282 O O . LEU B 1 282 ? 18.547 4.605 -29.938 1 96.81 282 LEU B O 1
ATOM 8286 N N . GLU B 1 283 ? 20.75 5.086 -30.297 1 95.69 283 GLU B N 1
ATOM 8287 C CA . GLU B 1 283 ? 20.5 6.098 -31.312 1 95.69 283 GLU B CA 1
ATOM 8288 C C . GLU B 1 283 ? 21.203 5.734 -32.625 1 95.69 283 GLU B C 1
ATOM 8290 O O . GLU B 1 283 ? 22.391 5.406 -32.625 1 95.69 283 GLU B O 1
ATOM 8295 N N . LYS B 1 284 ? 20.453 5.832 -33.719 1 96.69 284 LYS B N 1
ATOM 8296 C CA . LYS B 1 284 ? 21.031 5.621 -35.062 1 96.69 284 LYS B CA 1
ATOM 8297 C C . LYS B 1 284 ? 22.031 6.723 -35.406 1 96.69 284 LYS B C 1
ATOM 8299 O O . LYS B 1 284 ? 21.828 7.883 -35.031 1 96.69 284 LYS B O 1
ATOM 8304 N N . THR B 1 285 ? 23.031 6.332 -36.125 1 97.38 285 THR B N 1
ATOM 8305 C CA . THR B 1 285 ? 23.922 7.348 -36.688 1 97.38 285 THR B CA 1
ATOM 8306 C C . THR B 1 285 ? 23.234 8.156 -37.781 1 97.38 285 THR B C 1
ATOM 8308 O O . THR B 1 285 ? 23.469 9.359 -37.906 1 97.38 285 THR B O 1
ATOM 8311 N N . ASP B 1 286 ? 22.344 7.5 -38.562 1 96.62 286 ASP B N 1
ATOM 8312 C CA . ASP B 1 286 ? 21.453 8.133 -39.5 1 96.62 286 ASP B CA 1
ATOM 8313 C C . ASP B 1 286 ? 19.984 7.859 -39.156 1 96.62 286 ASP B C 1
ATOM 8315 O O . ASP B 1 286 ? 19.438 6.828 -39.562 1 96.62 286 ASP B O 1
ATOM 8319 N N . PRO B 1 287 ? 19.406 8.789 -38.531 1 93.56 287 PRO B N 1
ATOM 8320 C CA . PRO B 1 287 ? 18.047 8.555 -38.031 1 93.56 287 PRO B CA 1
ATOM 8321 C C . PRO B 1 287 ? 17.031 8.375 -39.156 1 93.56 287 PRO B C 1
ATOM 8323 O O . PRO B 1 287 ? 15.906 7.914 -38.906 1 93.56 287 PRO B O 1
ATOM 8326 N N . THR B 1 288 ? 17.359 8.68 -40.375 1 94.69 288 THR B N 1
ATOM 8327 C CA . THR B 1 288 ? 16.391 8.602 -41.469 1 94.69 288 THR B CA 1
ATOM 8328 C C . THR B 1 288 ? 16.516 7.27 -42.219 1 94.69 288 THR B C 1
ATOM 8330 O O . THR B 1 288 ? 15.648 6.91 -43 1 94.69 288 THR B O 1
ATOM 8333 N N . ALA B 1 289 ? 17.562 6.531 -41.906 1 96.06 289 ALA B N 1
ATOM 8334 C CA . ALA B 1 289 ? 17.797 5.262 -42.562 1 96.06 289 ALA B CA 1
ATOM 8335 C C . ALA B 1 289 ? 16.938 4.152 -41.969 1 96.06 289 ALA B C 1
ATOM 8337 O O . ALA B 1 289 ? 16.734 4.094 -40.75 1 96.06 289 ALA B O 1
ATOM 8338 N N . ALA B 1 290 ? 16.469 3.287 -42.844 1 95.06 290 ALA B N 1
ATOM 8339 C CA . ALA B 1 290 ? 15.734 2.113 -42.375 1 95.06 290 ALA B CA 1
ATOM 8340 C C . ALA B 1 290 ? 16.641 1.214 -41.531 1 95.06 290 ALA B C 1
ATOM 8342 O O . ALA B 1 290 ? 16.203 0.685 -40.5 1 95.06 290 ALA B O 1
ATOM 8343 N N . LYS B 1 291 ? 17.812 1.032 -41.969 1 96.81 291 LYS B N 1
ATOM 8344 C CA . LYS B 1 291 ? 18.859 0.337 -41.219 1 96.81 291 LYS B CA 1
ATOM 8345 C C . LYS B 1 291 ? 20.094 1.223 -41.031 1 96.81 291 LYS B C 1
ATOM 8347 O O . LYS B 1 291 ? 20.547 1.851 -41.969 1 96.81 291 LYS B O 1
ATOM 8352 N N . SER B 1 292 ? 20.547 1.304 -39.812 1 97.56 292 SER B N 1
ATOM 8353 C CA . SER B 1 292 ? 21.656 2.195 -39.531 1 97.56 292 SER B CA 1
ATOM 8354 C C . SER B 1 292 ? 22.516 1.644 -38.375 1 97.56 292 SER B C 1
ATOM 8356 O O . SER B 1 292 ? 22 1.001 -37.469 1 97.56 292 SER B O 1
ATOM 8358 N N . PRO B 1 293 ? 23.859 1.859 -38.531 1 97.62 293 PRO B N 1
ATOM 8359 C CA . PRO B 1 293 ? 24.656 1.682 -37.312 1 97.62 293 PRO B CA 1
ATOM 8360 C C . PRO B 1 293 ? 24.219 2.617 -36.188 1 97.62 293 PRO B C 1
ATOM 8362 O O . PRO B 1 293 ? 23.344 3.467 -36.406 1 97.62 293 PRO B O 1
ATOM 8365 N N . VAL B 1 294 ? 24.734 2.395 -35.062 1 98 294 VAL B N 1
ATOM 8366 C CA . VAL B 1 294 ? 24.312 3.176 -33.906 1 98 294 VAL B CA 1
ATOM 8367 C C . VAL B 1 294 ? 25.484 3.973 -33.375 1 98 294 VAL B C 1
ATOM 8369 O O . VAL B 1 294 ? 26.641 3.621 -33.594 1 98 294 VAL B O 1
ATOM 8372 N N . LYS B 1 295 ? 25.203 5.047 -32.625 1 96.31 295 LYS B N 1
ATOM 8373 C CA . LYS B 1 295 ? 26.234 5.875 -32 1 96.31 295 LYS B CA 1
ATOM 8374 C C . LYS B 1 295 ? 26.969 5.102 -30.906 1 96.31 295 LYS B C 1
ATOM 8376 O O . LYS B 1 295 ? 28.203 5.156 -30.828 1 96.31 295 LYS B O 1
ATOM 8381 N N . LYS B 1 296 ? 26.281 4.414 -30.062 1 95.75 296 LYS B N 1
ATOM 8382 C CA . LYS B 1 296 ? 26.859 3.582 -29.016 1 95.75 296 LYS B CA 1
ATOM 8383 C C . LYS B 1 296 ? 26.172 2.219 -28.953 1 95.75 296 LYS B C 1
ATOM 8385 O O . LYS B 1 296 ? 25.016 2.111 -28.531 1 95.75 296 LYS B O 1
ATOM 8390 N N . PRO B 1 297 ? 26.844 1.155 -29.359 1 97.62 297 PRO B N 1
ATOM 8391 C CA . PRO B 1 297 ? 26.25 -0.179 -29.281 1 97.62 297 PRO B CA 1
ATOM 8392 C C . PRO B 1 297 ? 26.094 -0.673 -27.844 1 97.62 297 PRO B C 1
ATOM 8394 O O . PRO B 1 297 ? 26.75 -0.16 -26.938 1 97.62 297 PRO B O 1
ATOM 8397 N N . ILE B 1 298 ? 25.188 -1.575 -27.625 1 98.25 298 ILE B N 1
ATOM 8398 C CA . ILE B 1 298 ? 25.047 -2.289 -26.359 1 98.25 298 ILE B CA 1
ATOM 8399 C C . ILE B 1 298 ? 25.922 -3.535 -26.359 1 98.25 298 ILE B C 1
ATOM 8401 O O . ILE B 1 298 ? 25.703 -4.461 -27.141 1 98.25 298 ILE B O 1
ATOM 8405 N N . VAL B 1 299 ? 26.922 -3.551 -25.547 1 98.19 299 VAL B N 1
ATOM 8406 C CA . VAL B 1 299 ? 27.859 -4.672 -25.531 1 98.19 299 VAL B CA 1
ATOM 8407 C C . VAL B 1 299 ? 27.797 -5.375 -24.172 1 98.19 299 VAL B C 1
ATOM 8409 O O . VAL B 1 299 ? 28 -4.742 -23.125 1 98.19 299 VAL B O 1
ATOM 8412 N N . PHE B 1 300 ? 27.5 -6.602 -24.203 1 98.44 300 PHE B N 1
ATOM 8413 C CA . PHE B 1 300 ? 27.594 -7.426 -23 1 98.44 300 PHE B CA 1
ATOM 8414 C C . PHE B 1 300 ? 28.875 -8.25 -23.016 1 98.44 300 PHE B C 1
ATOM 8416 O O . PHE B 1 300 ? 29.297 -8.75 -24.047 1 98.44 300 PHE B O 1
ATOM 8423 N N . TYR B 1 301 ? 29.484 -8.383 -21.828 1 98.06 301 TYR B N 1
ATOM 8424 C CA . TYR B 1 301 ? 30.734 -9.125 -21.688 1 98.06 301 TYR B CA 1
ATOM 8425 C C . TYR B 1 301 ? 30.531 -10.344 -20.797 1 98.06 301 TYR B C 1
ATOM 8427 O O . TYR B 1 301 ? 30.031 -10.234 -19.672 1 98.06 301 TYR B O 1
ATOM 8435 N N . VAL B 1 302 ? 30.953 -11.484 -21.266 1 98.12 302 VAL B N 1
ATOM 8436 C CA . VAL B 1 302 ? 30.906 -12.711 -20.469 1 98.12 302 VAL B CA 1
ATOM 8437 C C . VAL B 1 302 ? 32.094 -12.758 -19.516 1 98.12 302 VAL B C 1
ATOM 8439 O O . VAL B 1 302 ? 33.25 -12.578 -19.938 1 98.12 302 VAL B O 1
ATOM 8442 N N . ASP B 1 303 ? 31.844 -13.023 -18.312 1 95.06 303 ASP B N 1
ATOM 8443 C CA . ASP B 1 303 ? 32.844 -13.172 -17.25 1 95.06 303 ASP B CA 1
ATOM 8444 C C . ASP B 1 303 ? 33.875 -14.25 -17.625 1 95.06 303 ASP B C 1
ATOM 8446 O O . ASP B 1 303 ? 33.5 -15.383 -17.922 1 95.06 303 ASP B O 1
ATOM 8450 N N . ARG B 1 304 ? 35.094 -13.961 -17.469 1 93.31 304 ARG B N 1
ATOM 8451 C CA . ARG B 1 304 ? 36.188 -14.906 -17.766 1 93.31 304 ARG B CA 1
ATOM 8452 C C . ARG B 1 304 ? 36.188 -16.062 -16.766 1 93.31 304 ARG B C 1
ATOM 8454 O O . ARG B 1 304 ? 36.75 -17.109 -17.016 1 93.31 304 ARG B O 1
ATOM 8461 N N . ALA B 1 305 ? 35.562 -15.797 -15.711 1 91.25 305 ALA B N 1
ATOM 8462 C CA . ALA B 1 305 ? 35.5 -16.812 -14.672 1 91.25 305 ALA B CA 1
ATOM 8463 C C . ALA B 1 305 ? 34.656 -18.016 -15.094 1 91.25 305 ALA B C 1
ATOM 8465 O O . ALA B 1 305 ? 34.75 -19.094 -14.5 1 91.25 305 ALA B O 1
ATOM 8466 N N . ALA B 1 306 ? 33.781 -17.812 -16.062 1 94.88 306 ALA B N 1
ATOM 8467 C CA . ALA B 1 306 ? 33.031 -18.953 -16.578 1 94.88 306 ALA B CA 1
ATOM 8468 C C . ALA B 1 306 ? 33.938 -19.922 -17.312 1 94.88 306 ALA B C 1
ATOM 8470 O O . ALA B 1 306 ? 34.656 -19.547 -18.234 1 94.88 306 ALA B O 1
ATOM 8471 N N . PRO B 1 307 ? 33.938 -21.125 -16.938 1 93.94 307 PRO B N 1
ATOM 8472 C CA . PRO B 1 307 ? 34.844 -22.094 -17.609 1 93.94 307 PRO B CA 1
ATOM 8473 C C . PRO B 1 307 ? 34.281 -22.531 -18.953 1 93.94 307 PRO B C 1
ATOM 8475 O O . PRO B 1 307 ? 33.094 -22.406 -19.219 1 93.94 307 PRO B O 1
ATOM 8478 N N . GLU B 1 308 ? 35.219 -22.984 -19.781 1 94.56 308 GLU B N 1
ATOM 8479 C CA . GLU B 1 308 ? 34.75 -23.641 -21 1 94.56 308 GLU B CA 1
ATOM 8480 C C . GLU B 1 308 ? 34.188 -25.031 -20.688 1 94.56 308 GLU B C 1
ATOM 8482 O O . GLU B 1 308 ? 34.688 -25.719 -19.781 1 94.56 308 GLU B O 1
ATOM 8487 N N . PRO B 1 309 ? 33.219 -25.547 -21.406 1 95.69 309 PRO B N 1
ATOM 8488 C CA . PRO B 1 309 ? 32.562 -24.922 -22.562 1 95.69 309 PRO B CA 1
ATOM 8489 C C . PRO B 1 309 ? 31.422 -23.984 -22.156 1 95.69 309 PRO B C 1
ATOM 8491 O O . PRO B 1 309 ? 30.672 -23.516 -23.016 1 95.69 309 PRO B O 1
ATOM 8494 N N . ILE B 1 310 ? 31.25 -23.766 -20.922 1 95.94 310 ILE B N 1
ATOM 8495 C CA . ILE B 1 310 ? 30.188 -22.906 -20.391 1 95.94 310 ILE B CA 1
ATOM 8496 C C . ILE B 1 310 ? 30.344 -21.5 -20.938 1 95.94 310 ILE B C 1
ATOM 8498 O O . ILE B 1 310 ? 29.359 -20.891 -21.391 1 95.94 310 ILE B O 1
ATOM 8502 N N . ARG B 1 311 ? 31.484 -20.938 -20.938 1 97.12 311 ARG B N 1
ATOM 8503 C CA . ARG B 1 311 ? 31.766 -19.578 -21.406 1 97.12 311 ARG B CA 1
ATOM 8504 C C . ARG B 1 311 ? 31.297 -19.391 -22.844 1 97.12 311 ARG B C 1
ATOM 8506 O O . ARG B 1 311 ? 30.656 -18.391 -23.156 1 97.12 311 ARG B O 1
ATOM 8513 N N . THR B 1 312 ? 31.641 -20.375 -23.656 1 97.25 312 THR B N 1
ATOM 8514 C CA . THR B 1 312 ? 31.25 -20.328 -25.062 1 97.25 312 THR B CA 1
ATOM 8515 C C . THR B 1 312 ? 29.719 -20.375 -25.188 1 97.25 312 THR B C 1
ATOM 8517 O O . THR B 1 312 ? 29.141 -19.609 -25.953 1 97.25 312 THR B O 1
ATOM 8520 N N . ALA B 1 313 ? 29.078 -21.25 -24.453 1 97.31 313 ALA B N 1
ATOM 8521 C CA . ALA B 1 313 ? 27.625 -21.375 -24.5 1 97.31 313 ALA B CA 1
ATOM 8522 C C . ALA B 1 313 ? 26.953 -20.062 -24.094 1 97.31 313 ALA B C 1
ATOM 8524 O O . ALA B 1 313 ? 25.969 -19.641 -24.703 1 97.31 313 ALA B O 1
ATOM 8525 N N . LEU B 1 314 ? 27.469 -19.453 -23.031 1 97.94 314 LEU B N 1
ATOM 8526 C CA . LEU B 1 314 ? 26.938 -18.188 -22.562 1 97.94 314 LEU B CA 1
ATOM 8527 C C . LEU B 1 314 ? 27.031 -17.125 -23.656 1 97.94 314 LEU B C 1
ATOM 8529 O O . LEU B 1 314 ? 26.062 -16.406 -23.906 1 97.94 314 LEU B O 1
ATOM 8533 N N . LYS B 1 315 ? 28.156 -17 -24.25 1 98.25 315 LYS B N 1
ATOM 8534 C CA . LYS B 1 315 ? 28.359 -16.031 -25.328 1 98.25 315 LYS B CA 1
ATOM 8535 C C . LYS B 1 315 ? 27.406 -16.297 -26.484 1 98.25 315 LYS B C 1
ATOM 8537 O O . LYS B 1 315 ? 26.781 -15.359 -27 1 98.25 315 LYS B O 1
ATOM 8542 N N . GLU B 1 316 ? 27.328 -17.547 -26.891 1 98.12 316 GLU B N 1
ATOM 8543 C CA . GLU B 1 316 ? 26.469 -17.906 -28.016 1 98.12 316 GLU B CA 1
ATOM 8544 C C . GLU B 1 316 ? 25.016 -17.547 -27.734 1 98.12 316 GLU B C 1
ATOM 8546 O O . GLU B 1 316 ? 24.375 -16.875 -28.531 1 98.12 316 GLU B O 1
ATOM 8551 N N . GLY B 1 317 ? 24.5 -17.969 -26.594 1 98.31 317 GLY B N 1
ATOM 8552 C CA . GLY B 1 317 ? 23.109 -17.703 -26.25 1 98.31 317 GLY B CA 1
ATOM 8553 C C . GLY B 1 317 ? 22.797 -16.234 -26.156 1 98.31 317 GLY B C 1
ATOM 8554 O O . GLY B 1 317 ? 21.812 -15.758 -26.75 1 98.31 317 GLY B O 1
ATOM 8555 N N . ALA B 1 318 ? 23.641 -15.516 -25.422 1 98.56 318 ALA B N 1
ATOM 8556 C CA . ALA B 1 318 ? 23.422 -14.078 -25.234 1 98.56 318 ALA B CA 1
ATOM 8557 C C . ALA B 1 318 ? 23.453 -13.344 -26.578 1 98.56 318 ALA B C 1
ATOM 8559 O O . ALA B 1 318 ? 22.812 -12.305 -26.734 1 98.56 318 ALA B O 1
ATOM 8560 N N . SER B 1 319 ? 24.109 -13.883 -27.547 1 98.56 319 SER B N 1
ATOM 8561 C CA . SER B 1 319 ? 24.297 -13.234 -28.828 1 98.56 319 SER B CA 1
ATOM 8562 C C . SER B 1 319 ? 23.047 -13.336 -29.703 1 98.56 319 SER B C 1
ATOM 8564 O O . SER B 1 319 ? 22.938 -12.664 -30.734 1 98.56 319 SER B O 1
ATOM 8566 N N . TRP B 1 320 ? 22.141 -14.188 -29.297 1 98.38 320 TRP B N 1
ATOM 8567 C CA . TRP B 1 320 ? 20.938 -14.375 -30.109 1 98.38 320 TRP B CA 1
ATOM 8568 C C . TRP B 1 320 ? 20.188 -13.055 -30.281 1 98.38 320 TRP B C 1
ATOM 8570 O O . TRP B 1 320 ? 19.562 -12.828 -31.312 1 98.38 320 TRP B O 1
ATOM 8580 N N . TRP B 1 321 ? 20.281 -12.133 -29.312 1 98.56 321 TRP B N 1
ATOM 8581 C CA . TRP B 1 321 ? 19.531 -10.875 -29.328 1 98.56 321 TRP B CA 1
ATOM 8582 C C . TRP B 1 321 ? 19.969 -10.008 -30.5 1 98.56 321 TRP B C 1
ATOM 8584 O O . TRP B 1 321 ? 19.219 -9.117 -30.938 1 98.56 321 TRP B O 1
ATOM 8594 N N . ALA B 1 322 ? 21.172 -10.188 -31.047 1 98.06 322 ALA B N 1
ATOM 8595 C CA . ALA B 1 322 ? 21.656 -9.422 -32.188 1 98.06 322 ALA B CA 1
ATOM 8596 C C . ALA B 1 322 ? 20.672 -9.5 -33.344 1 98.06 322 ALA B C 1
ATOM 8598 O O . ALA B 1 322 ? 20.438 -8.516 -34.062 1 98.06 322 ALA B O 1
ATOM 8599 N N . GLN B 1 323 ? 20.062 -10.633 -33.469 1 96.19 323 GLN B N 1
ATOM 8600 C CA . GLN B 1 323 ? 19.109 -10.852 -34.562 1 96.19 323 GLN B CA 1
ATOM 8601 C C . GLN B 1 323 ? 17.891 -9.938 -34.406 1 96.19 323 GLN B C 1
ATOM 8603 O O . GLN B 1 323 ? 17.391 -9.398 -35.406 1 96.19 323 GLN B O 1
ATOM 8608 N N . ALA B 1 324 ? 17.406 -9.844 -33.25 1 97.75 324 ALA B N 1
ATOM 8609 C CA . ALA B 1 324 ? 16.219 -9.016 -33 1 97.75 324 ALA B CA 1
ATOM 8610 C C . ALA B 1 324 ? 16.531 -7.539 -33.188 1 97.75 324 ALA B C 1
ATOM 8612 O O . ALA B 1 324 ? 15.703 -6.781 -33.688 1 97.75 324 ALA B O 1
ATOM 8613 N N . PHE B 1 325 ? 17.719 -7.055 -32.781 1 98.38 325 PHE B N 1
ATOM 8614 C CA . PHE B 1 325 ? 18.109 -5.664 -32.969 1 98.38 325 PHE B CA 1
ATOM 8615 C C . PHE B 1 325 ? 18.281 -5.355 -34.469 1 98.38 325 PHE B C 1
ATOM 8617 O O . PHE B 1 325 ? 17.906 -4.273 -34.938 1 98.38 325 PHE B O 1
ATOM 8624 N N . GLU B 1 326 ? 18.797 -6.312 -35.188 1 97.25 326 GLU B N 1
ATOM 8625 C CA . GLU B 1 326 ? 18.891 -6.145 -36.625 1 97.25 326 GLU B CA 1
ATOM 8626 C C . GLU B 1 326 ? 17.516 -6.035 -37.25 1 97.25 326 GLU B C 1
ATOM 8628 O O . GLU B 1 326 ? 17.281 -5.188 -38.125 1 97.25 326 GLU B O 1
ATOM 8633 N N . ALA B 1 327 ? 16.672 -6.879 -36.844 1 96.94 327 ALA B N 1
ATOM 8634 C CA . ALA B 1 327 ? 15.305 -6.855 -37.344 1 96.94 327 ALA B CA 1
ATOM 8635 C C . ALA B 1 327 ? 14.617 -5.531 -37.031 1 96.94 327 ALA B C 1
ATOM 8637 O O . ALA B 1 327 ? 13.727 -5.094 -37.75 1 96.94 327 ALA B O 1
ATOM 8638 N N . ALA B 1 328 ? 15.062 -4.891 -36 1 97.19 328 ALA B N 1
ATOM 8639 C CA . ALA B 1 328 ? 14.477 -3.623 -35.562 1 97.19 328 ALA B CA 1
ATOM 8640 C C . ALA B 1 328 ? 15.117 -2.445 -36.281 1 97.19 328 ALA B C 1
ATOM 8642 O O . ALA B 1 328 ? 14.812 -1.287 -36 1 97.19 328 ALA B O 1
ATOM 8643 N N . GLY B 1 329 ? 16.047 -2.701 -37.219 1 97.25 329 GLY B N 1
ATOM 8644 C CA . GLY B 1 329 ? 16.594 -1.67 -38.062 1 97.25 329 GLY B CA 1
ATOM 8645 C C . GLY B 1 329 ? 17.969 -1.193 -37.625 1 97.25 329 GLY B C 1
ATOM 8646 O O . GLY B 1 329 ? 18.422 -0.121 -38.062 1 97.25 329 GLY B O 1
ATOM 8647 N N . TYR B 1 330 ? 18.656 -1.987 -36.844 1 98.06 330 TYR B N 1
ATOM 8648 C CA . TYR B 1 330 ? 19.953 -1.569 -36.344 1 98.06 330 TYR B CA 1
ATOM 8649 C C . TYR B 1 330 ? 21.062 -2.475 -36.875 1 98.06 330 TYR B C 1
ATOM 8651 O O . TYR B 1 330 ? 20.859 -3.684 -37.031 1 98.06 330 TYR B O 1
ATOM 8659 N N . LEU B 1 331 ? 22.156 -1.823 -37.125 1 97.31 331 LEU B N 1
ATOM 8660 C CA . LEU B 1 331 ? 23.344 -2.559 -37.562 1 97.31 331 LEU B CA 1
ATOM 8661 C C . LEU B 1 331 ? 24.422 -2.535 -36.469 1 97.31 331 LEU B C 1
ATOM 8663 O O . LEU B 1 331 ? 24.844 -1.463 -36.031 1 97.31 331 LEU B O 1
ATOM 8667 N N . ASP B 1 332 ? 24.828 -3.691 -36.031 1 96.31 332 ASP B N 1
ATOM 8668 C CA . ASP B 1 332 ? 25.891 -3.855 -35.031 1 96.31 332 ASP B CA 1
ATOM 8669 C C . ASP B 1 332 ? 25.562 -3.109 -33.75 1 96.31 332 ASP B C 1
ATOM 8671 O O . ASP B 1 332 ? 26.453 -2.5 -33.125 1 96.31 332 ASP B O 1
ATOM 8675 N N . ALA B 1 333 ? 24.281 -3.09 -33.438 1 97.81 333 ALA B N 1
ATOM 8676 C CA . ALA B 1 333 ? 23.812 -2.33 -32.281 1 97.81 333 ALA B CA 1
ATOM 8677 C C . ALA B 1 333 ? 24 -3.133 -31 1 97.81 333 ALA B C 1
ATOM 8679 O O . ALA B 1 333 ? 24.031 -2.564 -29.906 1 97.81 333 ALA B O 1
ATOM 8680 N N . TYR B 1 334 ? 24.078 -4.43 -31.156 1 98.38 334 TYR B N 1
ATOM 8681 C CA . TYR B 1 334 ? 24.188 -5.344 -30.016 1 98.38 334 TYR B CA 1
ATOM 8682 C C . TYR B 1 334 ? 25.25 -6.402 -30.281 1 98.38 334 TYR B C 1
ATOM 8684 O O . TYR B 1 334 ? 25.281 -7.016 -31.359 1 98.38 334 TYR B O 1
ATOM 8692 N N . ARG B 1 335 ? 26.125 -6.629 -29.281 1 97.75 335 ARG B N 1
ATOM 8693 C CA . ARG B 1 335 ? 27.125 -7.688 -29.422 1 97.75 335 ARG B CA 1
ATOM 8694 C C . ARG B 1 335 ? 27.516 -8.242 -28.062 1 97.75 335 ARG B C 1
ATOM 8696 O O . ARG B 1 335 ? 27.266 -7.617 -27.031 1 97.75 335 ARG B O 1
ATOM 8703 N N . VAL B 1 336 ? 28.062 -9.414 -28.062 1 98.5 336 VAL B N 1
ATOM 8704 C CA . VAL B 1 336 ? 28.547 -10.086 -26.859 1 98.5 336 VAL B CA 1
ATOM 8705 C C . VAL B 1 336 ? 30.016 -10.453 -27.016 1 98.5 336 VAL B C 1
ATOM 8707 O O . VAL B 1 336 ? 30.422 -11.023 -28.031 1 98.5 336 VAL B O 1
ATOM 8710 N N . GLU B 1 337 ? 30.781 -10.125 -26.016 1 98.19 337 GLU B N 1
ATOM 8711 C CA . GLU B 1 337 ? 32.219 -10.367 -26.016 1 98.19 337 GLU B CA 1
ATOM 8712 C C . GLU B 1 337 ? 32.688 -10.977 -24.688 1 98.19 337 GLU B C 1
ATOM 8714 O O . GLU B 1 337 ? 31.891 -11.102 -23.75 1 98.19 337 GLU B O 1
ATOM 8719 N N . ILE B 1 338 ? 33.906 -11.43 -24.734 1 97.56 338 ILE B N 1
ATOM 8720 C CA . ILE B 1 338 ? 34.5 -11.875 -23.484 1 97.56 338 ILE B CA 1
ATOM 8721 C C . ILE B 1 338 ? 35.094 -10.68 -22.734 1 97.56 338 ILE B C 1
ATOM 8723 O O . ILE B 1 338 ? 35.719 -9.812 -23.344 1 97.56 338 ILE B O 1
ATOM 8727 N N . LEU B 1 339 ? 34.844 -10.633 -21.469 1 96.31 339 LEU B N 1
ATOM 8728 C CA . LEU B 1 339 ? 35.344 -9.531 -20.672 1 96.31 339 LEU B CA 1
ATOM 8729 C C . LEU B 1 339 ? 36.875 -9.391 -20.844 1 96.31 339 LEU B C 1
ATOM 8731 O O . LEU B 1 339 ? 37.594 -10.359 -20.672 1 96.31 339 LEU B O 1
ATOM 8735 N N . PRO B 1 340 ? 37.312 -8.219 -21.25 1 93.5 340 PRO B N 1
ATOM 8736 C CA . PRO B 1 340 ? 38.75 -8.07 -21.422 1 93.5 340 PRO B CA 1
ATOM 8737 C C . PRO B 1 340 ? 39.531 -8.336 -20.141 1 93.5 340 PRO B C 1
ATOM 8739 O O . PRO B 1 340 ? 39.031 -8.102 -19.047 1 93.5 340 PRO B O 1
ATOM 8742 N N . GLU B 1 341 ? 40.719 -8.789 -20.328 1 93.06 341 GLU B N 1
ATOM 8743 C CA . GLU B 1 341 ? 41.562 -9.078 -19.172 1 93.06 341 GLU B CA 1
ATOM 8744 C C . GLU B 1 341 ? 41.844 -7.82 -18.344 1 93.06 341 GLU B C 1
ATOM 8746 O O . GLU B 1 341 ? 42.062 -6.742 -18.906 1 93.06 341 GLU B O 1
ATOM 8751 N N . GLY B 1 342 ? 41.656 -7.965 -17.078 1 87.25 342 GLY B N 1
ATOM 8752 C CA . GLY B 1 342 ? 42 -6.879 -16.156 1 87.25 342 GLY B CA 1
ATOM 8753 C C . GLY B 1 342 ? 40.812 -5.973 -15.867 1 87.25 342 GLY B C 1
ATOM 8754 O O . GLY B 1 342 ? 40.875 -5.184 -14.914 1 87.25 342 GLY B O 1
ATOM 8755 N N . VAL B 1 343 ? 39.812 -6.09 -16.656 1 89.62 343 VAL B N 1
ATOM 8756 C CA . VAL B 1 343 ? 38.656 -5.242 -16.422 1 89.62 343 VAL B CA 1
ATOM 8757 C C . VAL B 1 343 ? 37.875 -5.734 -15.188 1 89.62 343 VAL B C 1
ATOM 8759 O O . VAL B 1 343 ? 37.719 -6.941 -15 1 89.62 343 VAL B O 1
ATOM 8762 N N . ASP B 1 344 ? 37.531 -4.754 -14.352 1 88.19 344 ASP B N 1
ATOM 8763 C CA . ASP B 1 344 ? 36.688 -5.043 -13.18 1 88.19 344 ASP B CA 1
ATOM 8764 C C . ASP B 1 344 ? 35.25 -5.266 -13.586 1 88.19 344 ASP B C 1
ATOM 8766 O O . ASP B 1 344 ? 34.594 -4.367 -14.133 1 88.19 344 ASP B O 1
ATOM 8770 N N . PRO B 1 345 ? 34.688 -6.387 -13.258 1 88.25 345 PRO B N 1
ATOM 8771 C CA . PRO B 1 345 ? 33.312 -6.668 -13.641 1 88.25 345 PRO B CA 1
ATOM 8772 C C . PRO B 1 345 ? 32.312 -5.703 -13 1 88.25 345 PRO B C 1
ATOM 8774 O O . PRO B 1 345 ? 31.156 -5.602 -13.453 1 88.25 345 PRO B O 1
ATOM 8777 N N . LEU B 1 346 ? 32.688 -5.012 -11.984 1 87.5 346 LEU B N 1
ATOM 8778 C CA . LEU B 1 346 ? 31.766 -4.102 -11.312 1 87.5 346 LEU B CA 1
ATOM 8779 C C . LEU B 1 346 ? 31.875 -2.695 -11.883 1 87.5 346 LEU B C 1
ATOM 8781 O O . LEU B 1 346 ? 31.125 -1.802 -11.5 1 87.5 346 LEU B O 1
ATOM 8785 N N . ASP B 1 347 ? 32.781 -2.549 -12.812 1 87 347 ASP B N 1
ATOM 8786 C CA . ASP B 1 347 ? 32.875 -1.266 -13.5 1 87 347 ASP B CA 1
ATOM 8787 C C . ASP B 1 347 ? 31.547 -0.911 -14.188 1 87 347 ASP B C 1
ATOM 8789 O O . ASP B 1 347 ? 31.031 -1.685 -15 1 87 347 ASP B O 1
ATOM 8793 N N . VAL B 1 348 ? 31 0.246 -13.906 1 87.88 348 VAL B N 1
ATOM 8794 C CA . VAL B 1 348 ? 29.656 0.636 -14.336 1 87.88 348 VAL B CA 1
ATOM 8795 C C . VAL B 1 348 ? 29.625 0.787 -15.859 1 87.88 348 VAL B C 1
ATOM 8797 O O . VAL B 1 348 ? 28.562 0.748 -16.469 1 87.88 348 VAL B O 1
ATOM 8800 N N . ARG B 1 349 ? 30.859 0.819 -16.609 1 86.25 349 ARG B N 1
ATOM 8801 C CA . ARG B 1 349 ? 30.953 1.064 -18.047 1 86.25 349 ARG B CA 1
ATOM 8802 C C . ARG B 1 349 ? 30.781 -0.227 -18.844 1 86.25 349 ARG B C 1
ATOM 8804 O O . ARG B 1 349 ? 30.594 -0.195 -20.062 1 86.25 349 ARG B O 1
ATOM 8811 N N . TYR B 1 350 ? 30.672 -1.311 -18.062 1 91.5 350 TYR B N 1
ATOM 8812 C CA . TYR B 1 350 ? 30.609 -2.602 -18.75 1 91.5 350 TYR B CA 1
ATOM 8813 C C . TYR B 1 350 ? 29.359 -3.377 -18.312 1 91.5 350 TYR B C 1
ATOM 8815 O O . TYR B 1 350 ? 29.141 -3.586 -17.125 1 91.5 350 TYR B O 1
ATOM 8823 N N . ASN B 1 351 ? 28.578 -3.727 -19.328 1 96.62 351 ASN B N 1
ATOM 8824 C CA . ASN B 1 351 ? 27.562 -4.742 -19.047 1 96.62 351 ASN B CA 1
ATOM 8825 C C . ASN B 1 351 ? 28.188 -6.129 -18.906 1 96.62 351 ASN B C 1
ATOM 8827 O O . ASN B 1 351 ? 28.938 -6.57 -19.781 1 96.62 351 ASN B O 1
ATOM 8831 N N . VAL B 1 352 ? 27.859 -6.793 -17.781 1 96.44 352 VAL B N 1
ATOM 8832 C CA . VAL B 1 352 ? 28.625 -8.016 -17.531 1 96.44 352 VAL B CA 1
ATOM 8833 C C . VAL B 1 352 ? 27.672 -9.164 -17.234 1 96.44 352 VAL B C 1
ATOM 8835 O O . VAL B 1 352 ? 26.703 -9 -16.484 1 96.44 352 VAL B O 1
ATOM 8838 N N . ILE B 1 353 ? 27.906 -10.297 -17.844 1 97.62 353 ILE B N 1
ATOM 8839 C CA . ILE B 1 353 ? 27.328 -11.578 -17.469 1 97.62 353 ILE B CA 1
ATOM 8840 C C . ILE B 1 353 ? 28.234 -12.289 -16.453 1 97.62 353 ILE B C 1
ATOM 8842 O O . ILE B 1 353 ? 29.188 -12.969 -16.844 1 97.62 353 ILE B O 1
ATOM 8846 N N . ASN B 1 354 ? 27.875 -12.18 -15.219 1 94.81 354 ASN B N 1
ATOM 8847 C CA . ASN B 1 354 ? 28.719 -12.68 -14.133 1 94.81 354 ASN B CA 1
ATOM 8848 C C . ASN B 1 354 ? 28.469 -14.164 -13.875 1 94.81 354 ASN B C 1
ATOM 8850 O O . ASN B 1 354 ? 27.328 -14.617 -13.867 1 94.81 354 ASN B O 1
ATOM 8854 N N . TRP B 1 355 ? 29.547 -14.898 -13.773 1 92.94 355 TRP B N 1
ATOM 8855 C CA . TRP B 1 355 ? 29.5 -16.281 -13.336 1 92.94 355 TRP B CA 1
ATOM 8856 C C . TRP B 1 355 ? 29.641 -16.375 -11.82 1 92.94 355 TRP B C 1
ATOM 8858 O O . TRP B 1 355 ? 30.656 -15.977 -11.258 1 92.94 355 TRP B O 1
ATOM 8868 N N . VAL B 1 356 ? 28.641 -16.875 -11.133 1 89.88 356 VAL B N 1
ATOM 8869 C CA . VAL B 1 356 ? 28.578 -16.812 -9.672 1 89.88 356 VAL B CA 1
ATOM 8870 C C . VAL B 1 356 ? 28.484 -18.219 -9.102 1 89.88 356 VAL B C 1
ATOM 8872 O O . VAL B 1 356 ? 27.75 -19.062 -9.617 1 89.88 356 VAL B O 1
ATOM 8875 N N . ASP B 1 357 ? 29.172 -18.469 -8.039 1 88.38 357 ASP B N 1
ATOM 8876 C CA . ASP B 1 357 ? 29.172 -19.766 -7.355 1 88.38 357 ASP B CA 1
ATOM 8877 C C . ASP B 1 357 ? 28.422 -19.672 -6.027 1 88.38 357 ASP B C 1
ATOM 8879 O O . ASP B 1 357 ? 28.531 -18.688 -5.312 1 88.38 357 ASP B O 1
ATOM 8883 N N . ARG B 1 358 ? 27.625 -20.672 -5.742 1 87.69 358 ARG B N 1
ATOM 8884 C CA . ARG B 1 358 ? 26.906 -20.844 -4.484 1 87.69 358 ARG B CA 1
ATOM 8885 C C . ARG B 1 358 ? 27.062 -22.25 -3.943 1 87.69 358 ARG B C 1
ATOM 8887 O O . ARG B 1 358 ? 27.469 -23.156 -4.672 1 87.69 358 ARG B O 1
ATOM 8894 N N . ALA B 1 359 ? 26.703 -22.312 -2.65 1 85.06 359 ALA B N 1
ATOM 8895 C CA . ALA B 1 359 ? 26.766 -23.641 -2.039 1 85.06 359 ALA B CA 1
ATOM 8896 C C . ALA B 1 359 ? 25.688 -24.562 -2.613 1 85.06 359 ALA B C 1
ATOM 8898 O O . ALA B 1 359 ? 25.891 -25.766 -2.695 1 85.06 359 ALA B O 1
ATOM 8899 N N . THR B 1 360 ? 24.625 -24.031 -2.93 1 84.94 360 THR B N 1
ATOM 8900 C CA . THR B 1 360 ? 23.516 -24.766 -3.547 1 84.94 360 THR B CA 1
ATOM 8901 C C . THR B 1 360 ? 22.969 -24 -4.758 1 84.94 360 THR B C 1
ATOM 8903 O O . THR B 1 360 ? 23.312 -22.828 -4.965 1 84.94 360 THR B O 1
ATOM 8906 N N . ARG B 1 361 ? 22.281 -24.766 -5.574 1 84.19 361 ARG B N 1
ATOM 8907 C CA . ARG B 1 361 ? 21.766 -24.125 -6.77 1 84.19 361 ARG B CA 1
ATOM 8908 C C . ARG B 1 361 ? 20.781 -23 -6.406 1 84.19 361 ARG B C 1
ATOM 8910 O O . ARG B 1 361 ? 20.203 -23 -5.316 1 84.19 361 ARG B O 1
ATOM 8917 N N . GLY B 1 362 ? 20.703 -21.984 -7.266 1 82.75 362 GLY B N 1
ATOM 8918 C CA . GLY B 1 362 ? 19.844 -20.828 -7.023 1 82.75 362 GLY B CA 1
ATOM 8919 C C . GLY B 1 362 ? 19.422 -20.125 -8.297 1 82.75 362 GLY B C 1
ATOM 8920 O O . GLY B 1 362 ? 19.766 -20.562 -9.398 1 82.75 362 GLY B O 1
ATOM 8921 N N . TRP B 1 363 ? 18.75 -19.062 -8.094 1 81.25 363 TRP B N 1
ATOM 8922 C CA . TRP B 1 363 ? 18.188 -18.297 -9.203 1 81.25 363 TRP B CA 1
ATOM 8923 C C . TRP B 1 363 ? 19.266 -17.516 -9.938 1 81.25 363 TRP B C 1
ATOM 8925 O O . TRP B 1 363 ? 20.25 -17.078 -9.32 1 81.25 363 TRP B O 1
ATOM 8935 N N . SER B 1 364 ? 19.062 -17.469 -11.227 1 89.12 364 SER B N 1
ATOM 8936 C CA . SER B 1 364 ? 19.781 -16.453 -12 1 89.12 364 SER B CA 1
ATOM 8937 C C . SER B 1 364 ? 18.984 -15.156 -12.07 1 89.12 364 SER B C 1
ATOM 8939 O O . SER B 1 364 ? 17.766 -15.156 -11.898 1 89.12 364 SER B O 1
ATOM 8941 N N . VAL B 1 365 ? 19.719 -14.094 -12.258 1 91.19 365 VAL B N 1
ATOM 8942 C CA . VAL B 1 365 ? 19.047 -12.805 -12.219 1 91.19 365 VAL B CA 1
ATOM 8943 C C . VAL B 1 365 ? 19.625 -11.883 -13.289 1 91.19 365 VAL B C 1
ATOM 8945 O O . VAL B 1 365 ? 20.844 -11.867 -13.508 1 91.19 365 VAL B O 1
ATOM 8948 N N . GLY B 1 366 ? 18.75 -11.273 -14.008 1 94.94 366 GLY B N 1
ATOM 8949 C CA . GLY B 1 366 ? 19.125 -10.156 -14.859 1 94.94 366 GLY B CA 1
ATOM 8950 C C . GLY B 1 366 ? 18.812 -8.805 -14.258 1 94.94 366 GLY B C 1
ATOM 8951 O O . GLY B 1 366 ? 17.641 -8.406 -14.203 1 94.94 366 GLY B O 1
ATOM 8952 N N . GLN B 1 367 ? 19.812 -8.102 -13.859 1 93.62 367 GLN B N 1
ATOM 8953 C CA . GLN B 1 367 ? 19.672 -6.812 -13.195 1 93.62 367 GLN B CA 1
ATOM 8954 C C . GLN B 1 367 ? 20.094 -5.672 -14.117 1 93.62 367 GLN B C 1
ATOM 8956 O O . GLN B 1 367 ? 20.766 -5.906 -15.133 1 93.62 367 GLN B O 1
ATOM 8961 N N . SER B 1 368 ? 19.672 -4.504 -13.766 1 94.81 368 SER B N 1
ATOM 8962 C CA . SER B 1 368 ? 20.141 -3.318 -14.484 1 94.81 368 SER B CA 1
ATOM 8963 C C . SER B 1 368 ? 20.266 -2.123 -13.539 1 94.81 368 SER B C 1
ATOM 8965 O O . SER B 1 368 ? 19.547 -2.031 -12.547 1 94.81 368 SER B O 1
ATOM 8967 N N . VAL B 1 369 ? 21.312 -1.33 -13.797 1 94.38 369 VAL B N 1
ATOM 8968 C CA . VAL B 1 369 ? 21.422 -0.002 -13.203 1 94.38 369 VAL B CA 1
ATOM 8969 C C . VAL B 1 369 ? 20.625 1.002 -14.031 1 94.38 369 VAL B C 1
ATOM 8971 O O . VAL B 1 369 ? 20.875 1.167 -15.227 1 94.38 369 VAL B O 1
ATOM 8974 N N . LYS B 1 370 ? 19.656 1.603 -13.445 1 95 370 LYS B N 1
ATOM 8975 C CA . LYS B 1 370 ? 18.781 2.514 -14.172 1 95 370 LYS B CA 1
ATOM 8976 C C . LYS B 1 370 ? 18.781 3.904 -13.547 1 95 370 LYS B C 1
ATOM 8978 O O . LYS B 1 370 ? 18.906 4.035 -12.328 1 95 370 LYS B O 1
ATOM 8983 N N . ASP B 1 371 ? 18.688 4.922 -14.336 1 95.81 371 ASP B N 1
ATOM 8984 C CA . ASP B 1 371 ? 18.391 6.273 -13.875 1 95.81 371 ASP B CA 1
ATOM 8985 C C . ASP B 1 371 ? 16.922 6.406 -13.477 1 95.81 371 ASP B C 1
ATOM 8987 O O . ASP B 1 371 ? 16.047 6.363 -14.328 1 95.81 371 ASP B O 1
ATOM 8991 N N . PRO B 1 372 ? 16.656 6.52 -12.148 1 93.69 372 PRO B N 1
ATOM 8992 C CA . PRO B 1 372 ? 15.258 6.531 -11.711 1 93.69 372 PRO B CA 1
ATOM 8993 C C . PRO B 1 372 ? 14.5 7.762 -12.211 1 93.69 372 PRO B C 1
ATOM 8995 O O . PRO B 1 372 ? 13.273 7.812 -12.109 1 93.69 372 PRO B O 1
ATOM 8998 N N . ARG B 1 373 ? 15.172 8.742 -12.82 1 93.06 373 ARG B N 1
ATOM 8999 C CA . ARG B 1 373 ? 14.539 9.969 -13.305 1 93.06 373 ARG B CA 1
ATOM 9000 C C . ARG B 1 373 ? 13.938 9.758 -14.688 1 93.06 373 ARG B C 1
ATOM 9002 O O . ARG B 1 373 ? 12.898 10.344 -15.016 1 93.06 373 ARG B O 1
ATOM 9009 N N . THR B 1 374 ? 14.586 8.859 -15.469 1 94.69 374 THR B N 1
ATOM 9010 C CA . THR B 1 374 ? 14.227 8.828 -16.891 1 94.69 374 THR B CA 1
ATOM 9011 C C . THR B 1 374 ? 13.875 7.414 -17.328 1 94.69 374 THR B C 1
ATOM 9013 O O . THR B 1 374 ? 13.242 7.223 -18.359 1 94.69 374 THR B O 1
ATOM 9016 N N . GLY B 1 375 ? 14.352 6.41 -16.578 1 95.81 375 GLY B N 1
ATOM 9017 C CA . GLY B 1 375 ? 14.172 5.027 -16.984 1 95.81 375 GLY B CA 1
ATOM 9018 C C . GLY B 1 375 ? 15.289 4.52 -17.875 1 95.81 375 GLY B C 1
ATOM 9019 O O . GLY B 1 375 ? 15.242 3.383 -18.359 1 95.81 375 GLY B O 1
ATOM 9020 N N . GLU B 1 376 ? 16.359 5.273 -18.109 1 97.25 376 GLU B N 1
ATOM 9021 C CA . GLU B 1 376 ? 17.5 4.859 -18.922 1 97.25 376 GLU B CA 1
ATOM 9022 C C . GLU B 1 376 ? 18.328 3.811 -18.203 1 97.25 376 GLU B C 1
ATOM 9024 O O . GLU B 1 376 ? 18.719 4.008 -17.047 1 97.25 376 GLU B O 1
ATOM 9029 N N . ILE B 1 377 ? 18.531 2.738 -18.859 1 97.31 377 ILE B N 1
ATOM 9030 C CA . ILE B 1 377 ? 19.453 1.728 -18.328 1 97.31 377 ILE B CA 1
ATOM 9031 C C . ILE B 1 377 ? 20.891 2.123 -18.625 1 97.31 377 ILE B C 1
ATOM 9033 O O . ILE B 1 377 ? 21.234 2.436 -19.766 1 97.31 377 ILE B O 1
ATOM 9037 N N . LEU B 1 378 ? 21.75 2.09 -17.625 1 95.62 378 LEU B N 1
ATOM 9038 C CA . LEU B 1 378 ? 23.156 2.48 -17.781 1 95.62 378 LEU B CA 1
ATOM 9039 C C . LEU B 1 378 ? 24.062 1.254 -17.812 1 95.62 378 LEU B C 1
ATOM 9041 O O . LEU B 1 378 ? 25.141 1.289 -18.391 1 95.62 378 LEU B O 1
ATOM 9045 N N . LYS B 1 379 ? 23.656 0.213 -17.141 1 95.12 379 LYS B N 1
ATOM 9046 C CA . LYS B 1 379 ? 24.422 -1.021 -17.047 1 95.12 379 LYS B CA 1
ATOM 9047 C C . LYS B 1 379 ? 23.516 -2.23 -16.875 1 95.12 379 LYS B C 1
ATOM 9049 O O . LYS B 1 379 ? 22.531 -2.174 -16.125 1 95.12 379 LYS B O 1
ATOM 9054 N N . GLY B 1 380 ? 23.875 -3.262 -17.656 1 96.31 380 GLY B N 1
ATOM 9055 C CA . GLY B 1 380 ? 23.328 -4.574 -17.359 1 96.31 380 GLY B CA 1
ATOM 9056 C C . GLY B 1 380 ? 24.266 -5.438 -16.531 1 96.31 380 GLY B C 1
ATOM 9057 O O . GLY B 1 380 ? 25.484 -5.41 -16.734 1 96.31 380 GLY B O 1
ATOM 9058 N N . SER B 1 381 ? 23.734 -6.09 -15.562 1 95.56 381 SER B N 1
ATOM 9059 C CA . SER B 1 381 ? 24.484 -7.023 -14.734 1 95.56 381 SER B CA 1
ATOM 9060 C C . SER B 1 381 ? 23.719 -8.336 -14.547 1 95.56 381 SER B C 1
ATOM 9062 O O . SER B 1 381 ? 22.797 -8.406 -13.75 1 95.56 381 SER B O 1
ATOM 9064 N N . VAL B 1 382 ? 24.203 -9.305 -15.164 1 96.06 382 VAL B N 1
ATOM 9065 C CA . VAL B 1 382 ? 23.562 -10.617 -15.141 1 96.06 382 VAL B CA 1
ATOM 9066 C C . VAL B 1 382 ? 24.297 -11.539 -14.172 1 96.06 382 VAL B C 1
ATOM 9068 O O . VAL B 1 382 ? 25.531 -11.539 -14.133 1 96.06 382 VAL B O 1
ATOM 9071 N N . LEU B 1 383 ? 23.594 -12.266 -13.359 1 93.88 383 LEU B N 1
ATOM 9072 C CA . LEU B 1 383 ? 24.156 -13.273 -12.477 1 93.88 383 LEU B CA 1
ATOM 9073 C C . LEU B 1 383 ? 23.703 -14.672 -12.883 1 93.88 383 LEU B C 1
ATOM 9075 O O . LEU B 1 383 ? 22.5 -14.961 -12.891 1 93.88 383 LEU B O 1
ATOM 9079 N N . LEU B 1 384 ? 24.625 -15.516 -13.227 1 93.06 384 LEU B N 1
ATOM 9080 C CA . LEU B 1 384 ? 24.344 -16.891 -13.586 1 93.06 384 LEU B CA 1
ATOM 9081 C C . LEU B 1 384 ? 25.016 -17.859 -12.617 1 93.06 384 LEU B C 1
ATOM 9083 O O . LEU B 1 384 ? 26.219 -17.734 -12.336 1 93.06 384 LEU B O 1
ATOM 9087 N N . GLY B 1 385 ? 24.297 -18.797 -12.117 1 86.25 385 GLY B N 1
ATOM 9088 C CA . GLY B 1 385 ? 24.812 -19.734 -11.125 1 86.25 385 GLY B CA 1
ATOM 9089 C C . GLY B 1 385 ? 25.469 -20.953 -11.742 1 86.25 385 GLY B C 1
ATOM 9090 O O . GLY B 1 385 ? 24.984 -21.469 -12.75 1 86.25 385 GLY B O 1
ATOM 9091 N N . ALA B 1 386 ? 26.406 -21.531 -11.016 1 84.56 386 ALA B N 1
ATOM 9092 C CA . ALA B 1 386 ? 27.25 -22.609 -11.539 1 84.56 386 ALA B CA 1
ATOM 9093 C C . ALA B 1 386 ? 26.578 -23.953 -11.375 1 84.56 386 ALA B C 1
ATOM 9095 O O . ALA B 1 386 ? 26.922 -24.922 -12.078 1 84.56 386 ALA B O 1
ATOM 9096 N N . LEU B 1 387 ? 25.578 -24 -10.531 1 86.62 387 LEU B N 1
ATOM 9097 C CA . LEU B 1 387 ? 25.094 -25.328 -10.18 1 86.62 387 LEU B CA 1
ATOM 9098 C C . LEU B 1 387 ? 23.812 -25.656 -10.953 1 86.62 387 LEU B C 1
ATOM 9100 O O . LEU B 1 387 ? 23.375 -26.812 -10.945 1 86.62 387 LEU B O 1
ATOM 9104 N N . ARG B 1 388 ? 23.25 -24.781 -11.656 1 88.44 388 ARG B N 1
ATOM 9105 C CA . ARG B 1 388 ? 22.031 -25.047 -12.422 1 88.44 388 ARG B CA 1
ATOM 9106 C C . ARG B 1 388 ? 22.297 -26.031 -13.555 1 88.44 388 ARG B C 1
ATOM 9108 O O . ARG B 1 388 ? 21.5 -26.938 -13.805 1 88.44 388 ARG B O 1
ATOM 9115 N N . VAL B 1 389 ? 23.422 -25.844 -14.18 1 89.75 389 VAL B N 1
ATOM 9116 C CA . VAL B 1 389 ? 23.797 -26.719 -15.289 1 89.75 389 VAL B CA 1
ATOM 9117 C C . VAL B 1 389 ? 23.969 -28.156 -14.789 1 89.75 389 VAL B C 1
ATOM 9119 O O . VAL B 1 389 ? 23.609 -29.109 -15.477 1 89.75 389 VAL B O 1
ATOM 9122 N N . ARG B 1 390 ? 24.438 -28.266 -13.633 1 89.12 390 ARG B N 1
ATOM 9123 C CA . ARG B 1 390 ? 24.641 -29.578 -13.047 1 89.12 390 ARG B CA 1
ATOM 9124 C C . ARG B 1 390 ? 23.312 -30.234 -12.695 1 89.12 390 ARG B C 1
ATOM 9126 O O . ARG B 1 390 ? 23.172 -31.453 -12.812 1 89.12 390 ARG B O 1
ATOM 9133 N N . GLN B 1 391 ? 22.422 -29.438 -12.273 1 90.31 391 GLN B N 1
ATOM 9134 C CA . GLN B 1 391 ? 21.094 -29.969 -12.016 1 90.31 391 GLN B CA 1
ATOM 9135 C C . GLN B 1 391 ? 20.422 -30.453 -13.305 1 90.31 391 GLN B C 1
ATOM 9137 O O . GLN B 1 391 ? 19.75 -31.469 -13.32 1 90.31 391 GLN B O 1
ATOM 9142 N N . ASP B 1 392 ? 20.625 -29.719 -14.383 1 93.44 392 ASP B N 1
ATOM 9143 C CA . ASP B 1 392 ? 20.125 -30.156 -15.68 1 93.44 392 ASP B CA 1
ATOM 9144 C C . ASP B 1 392 ? 20.734 -31.5 -16.062 1 93.44 392 ASP B C 1
ATOM 9146 O O . ASP B 1 392 ? 20.016 -32.406 -16.484 1 93.44 392 ASP B O 1
ATOM 9150 N N . MET B 1 393 ? 22 -31.625 -15.867 1 93.88 393 MET B N 1
ATOM 9151 C CA . MET B 1 393 ? 22.688 -32.875 -16.203 1 93.88 393 MET B CA 1
ATOM 9152 C C . MET B 1 393 ? 22.125 -34.031 -15.391 1 93.88 393 MET B C 1
ATOM 9154 O O . MET B 1 393 ? 21.906 -35.125 -15.922 1 93.88 393 MET B O 1
ATOM 9158 N N . LEU B 1 394 ? 21.891 -33.688 -14.117 1 93.5 394 LEU B N 1
ATOM 9159 C CA . LEU B 1 394 ? 21.328 -34.719 -13.242 1 93.5 394 LEU B CA 1
ATOM 9160 C C . LEU B 1 394 ? 19.984 -35.219 -13.766 1 93.5 394 LEU B C 1
ATOM 9162 O O . LEU B 1 394 ? 19.734 -36.406 -13.812 1 93.5 394 LEU B O 1
ATOM 9166 N N . ILE B 1 395 ? 19.141 -34.375 -14.211 1 94.44 395 ILE B N 1
ATOM 9167 C CA . ILE B 1 395 ? 17.828 -34.719 -14.75 1 94.44 395 ILE B CA 1
ATOM 9168 C C . ILE B 1 395 ? 18 -35.531 -16.047 1 94.44 395 ILE B C 1
ATOM 9170 O O . ILE B 1 395 ? 17.391 -36.562 -16.219 1 94.44 395 ILE B O 1
ATOM 9174 N N . PHE B 1 396 ? 18.906 -35.094 -16.938 1 97.38 396 PHE B N 1
ATOM 9175 C CA . PHE B 1 396 ? 19.078 -35.719 -18.234 1 97.38 396 PHE B CA 1
ATOM 9176 C C . PHE B 1 396 ? 19.75 -37.094 -18.094 1 97.38 396 PHE B C 1
ATOM 9178 O O . PHE B 1 396 ? 19.422 -38 -18.828 1 97.38 396 PHE B O 1
ATOM 9185 N N . GLU B 1 397 ? 20.672 -37.219 -17.109 1 96.88 397 GLU B N 1
ATOM 9186 C CA . GLU B 1 397 ? 21.234 -38.531 -16.812 1 96.88 397 GLU B CA 1
ATOM 9187 C C . GLU B 1 397 ? 20.156 -39.5 -16.344 1 96.88 397 GLU B C 1
ATOM 9189 O O . GLU B 1 397 ? 20.188 -40.688 -16.703 1 96.88 397 GLU B O 1
ATOM 9194 N N . GLY B 1 398 ? 19.234 -38.969 -15.586 1 96.44 398 GLY B N 1
ATOM 9195 C CA . GLY B 1 398 ? 18.125 -39.781 -15.148 1 96.44 398 GLY B CA 1
ATOM 9196 C C . GLY B 1 398 ? 17.219 -40.219 -16.281 1 96.44 398 GLY B C 1
ATOM 9197 O O . GLY B 1 398 ? 16.609 -41.281 -16.219 1 96.44 398 GLY B O 1
ATOM 9198 N N . LEU B 1 399 ? 17.141 -39.438 -17.375 1 97.38 399 LEU B N 1
ATOM 9199 C CA . LEU B 1 399 ? 16.234 -39.688 -18.484 1 97.38 399 LEU B CA 1
ATOM 9200 C C . LEU B 1 399 ? 16.875 -40.625 -19.516 1 97.38 399 LEU B C 1
ATOM 9202 O O . LEU B 1 399 ? 16.203 -41.531 -20.031 1 97.38 399 LEU B O 1
ATOM 9206 N N . VAL B 1 400 ? 18.25 -40.438 -19.75 1 97.25 400 VAL B N 1
ATOM 9207 C CA . VAL B 1 400 ? 18.812 -41.125 -20.922 1 97.25 400 VAL B CA 1
ATOM 9208 C C . VAL B 1 400 ? 20.016 -41.969 -20.516 1 97.25 400 VAL B C 1
ATOM 9210 O O . VAL B 1 400 ? 20.547 -42.719 -21.312 1 97.25 400 VAL B O 1
ATOM 9213 N N . GLY B 1 401 ? 20.484 -41.781 -19.344 1 96.94 401 GLY B N 1
ATOM 9214 C CA . GLY B 1 401 ? 21.625 -42.531 -18.859 1 96.94 401 GLY B CA 1
ATOM 9215 C C . GLY B 1 401 ? 22.891 -41.719 -18.766 1 96.94 401 GLY B C 1
ATOM 9216 O O . GLY B 1 401 ? 23.156 -40.875 -19.625 1 96.94 401 GLY B O 1
ATOM 9217 N N . ALA B 1 402 ? 23.672 -42 -17.719 1 96.88 402 ALA B N 1
ATOM 9218 C CA . ALA B 1 402 ? 24.906 -41.25 -17.469 1 96.88 402 ALA B CA 1
ATOM 9219 C C . ALA B 1 402 ? 26 -41.688 -18.438 1 96.88 402 ALA B C 1
ATOM 9221 O O . ALA B 1 402 ? 27.016 -41 -18.578 1 96.88 402 ALA B O 1
ATOM 9222 N N . ASP B 1 403 ? 25.828 -42.844 -19.031 1 95.94 403 ASP B N 1
ATOM 9223 C CA . ASP B 1 403 ? 26.797 -43.344 -20.016 1 95.94 403 ASP B CA 1
ATOM 9224 C C . ASP B 1 403 ? 26.828 -42.469 -21.25 1 95.94 403 ASP B C 1
ATOM 9226 O O . ASP B 1 403 ? 27.766 -42.531 -22.062 1 95.94 403 ASP B O 1
ATOM 9230 N N . LYS B 1 404 ? 25.859 -41.656 -21.422 1 96.44 404 LYS B N 1
ATOM 9231 C CA . LYS B 1 404 ? 25.781 -40.781 -22.578 1 96.44 404 LYS B CA 1
ATOM 9232 C C . LYS B 1 404 ? 26.547 -39.469 -22.344 1 96.44 404 LYS B C 1
ATOM 9234 O O . LYS B 1 404 ? 26.734 -38.688 -23.266 1 96.44 404 LYS B O 1
ATOM 9239 N N . ASP B 1 405 ? 27.016 -39.25 -21.172 1 95.94 405 ASP B N 1
ATOM 9240 C CA . ASP B 1 405 ? 27.766 -38.031 -20.859 1 95.94 405 ASP B CA 1
ATOM 9241 C C . ASP B 1 405 ? 28.984 -37.875 -21.75 1 95.94 405 ASP B C 1
ATOM 9243 O O . ASP B 1 405 ? 29.828 -38.75 -21.828 1 95.94 405 ASP B O 1
ATOM 9247 N N . GLY B 1 406 ? 29.062 -36.812 -22.438 1 94.44 406 GLY B N 1
ATOM 9248 C CA . GLY B 1 406 ? 30.25 -36.469 -23.203 1 94.44 406 GLY B CA 1
ATOM 9249 C C . GLY B 1 406 ? 30.328 -37.156 -24.547 1 94.44 406 GLY B C 1
ATOM 9250 O O . GLY B 1 406 ? 31.344 -37.062 -25.25 1 94.44 406 GLY B O 1
ATOM 9251 N N . THR B 1 407 ? 29.281 -37.781 -24.906 1 96.06 407 THR B N 1
ATOM 9252 C CA . THR B 1 407 ? 29.297 -38.531 -26.156 1 96.06 407 THR B CA 1
ATOM 9253 C C . THR B 1 407 ? 29.172 -37.594 -27.344 1 96.06 407 THR B C 1
ATOM 9255 O O . THR B 1 407 ? 29.469 -38 -28.484 1 96.06 407 THR B O 1
ATOM 9258 N N . GLY B 1 408 ? 28.625 -36.5 -27.141 1 94.94 408 GLY B N 1
ATOM 9259 C CA . GLY B 1 408 ? 28.484 -35.531 -28.203 1 94.94 408 GLY B CA 1
ATOM 9260 C C . GLY B 1 408 ? 27.219 -35.719 -29.016 1 94.94 408 GLY B C 1
ATOM 9261 O O . GLY B 1 408 ? 26.906 -34.906 -29.891 1 94.94 408 GLY B O 1
ATOM 9262 N N . GLY B 1 409 ? 26.469 -36.719 -28.75 1 94.25 409 GLY B N 1
ATOM 9263 C CA . GLY B 1 409 ? 25.234 -37 -29.484 1 94.25 409 GLY B CA 1
ATOM 9264 C C . GLY B 1 409 ? 24.047 -36.219 -28.969 1 94.25 409 GLY B C 1
ATOM 9265 O O . GLY B 1 409 ? 24.188 -35.406 -28.031 1 94.25 409 GLY B O 1
ATOM 9266 N N . PRO B 1 410 ? 22.906 -36.406 -29.594 1 93.44 410 PRO B N 1
ATOM 9267 C CA . PRO B 1 410 ? 21.719 -35.625 -29.25 1 93.44 410 PRO B CA 1
ATOM 9268 C C . PRO B 1 410 ? 21.188 -35.938 -27.844 1 93.44 410 PRO B C 1
ATOM 9270 O O . PRO B 1 410 ? 20.453 -35.125 -27.266 1 93.44 410 PRO B O 1
ATOM 9273 N N . ASN B 1 411 ? 21.531 -37.031 -27.328 1 96.69 411 ASN B N 1
ATOM 9274 C CA . ASN B 1 411 ? 21.078 -37.406 -25.984 1 96.69 411 ASN B CA 1
ATOM 9275 C C . ASN B 1 411 ? 22.188 -37.281 -24.953 1 96.69 411 ASN B C 1
ATOM 9277 O O . ASN B 1 411 ? 22.094 -37.875 -23.875 1 96.69 411 ASN B O 1
ATOM 9281 N N . ASP B 1 412 ? 23.328 -36.625 -25.359 1 97.56 412 ASP B N 1
ATOM 9282 C CA . ASP B 1 412 ? 24.391 -36.312 -24.422 1 97.56 412 ASP B CA 1
ATOM 9283 C C . ASP B 1 412 ? 23.938 -35.281 -23.375 1 97.56 412 ASP B C 1
ATOM 9285 O O . ASP B 1 412 ? 23.734 -34.125 -23.703 1 97.56 412 ASP B O 1
ATOM 9289 N N . PRO B 1 413 ? 23.859 -35.656 -22.094 1 96.75 413 PRO B N 1
ATOM 9290 C CA . PRO B 1 413 ? 23.406 -34.75 -21.062 1 96.75 413 PRO B CA 1
ATOM 9291 C C . PRO B 1 413 ? 24.219 -33.438 -21.031 1 96.75 413 PRO B C 1
ATOM 9293 O O . PRO B 1 413 ? 23.688 -32.375 -20.734 1 96.75 413 PRO B O 1
ATOM 9296 N N . VAL B 1 414 ? 25.438 -33.5 -21.328 1 96.62 414 VAL B N 1
ATOM 9297 C CA . VAL B 1 414 ? 26.281 -32.312 -21.359 1 96.62 414 VAL B CA 1
ATOM 9298 C C . VAL B 1 414 ? 25.797 -31.359 -22.453 1 96.62 414 VAL B C 1
ATOM 9300 O O . VAL B 1 414 ? 25.562 -30.172 -22.203 1 96.62 414 VAL B O 1
ATOM 9303 N N . GLN B 1 415 ? 25.578 -31.891 -23.609 1 96.5 415 GLN B N 1
ATOM 9304 C CA . GLN B 1 415 ? 25.156 -31.062 -24.734 1 96.5 415 GLN B CA 1
ATOM 9305 C C . GLN B 1 415 ? 23.781 -30.453 -24.5 1 96.5 415 GLN B C 1
ATOM 9307 O O . GLN B 1 415 ? 23.562 -29.281 -24.797 1 96.5 415 GLN B O 1
ATOM 9312 N N . VAL B 1 416 ? 22.906 -31.234 -24 1 97.25 416 VAL B N 1
ATOM 9313 C CA . VAL B 1 416 ? 21.562 -30.75 -23.734 1 97.25 416 VAL B CA 1
ATOM 9314 C C . VAL B 1 416 ? 21.609 -29.656 -22.672 1 97.25 416 VAL B C 1
ATOM 9316 O O . VAL B 1 416 ? 20.906 -28.641 -22.781 1 97.25 416 VAL B O 1
ATOM 9319 N N . SER B 1 417 ? 22.438 -29.875 -21.656 1 95.94 417 SER B N 1
ATOM 9320 C CA . SER B 1 417 ? 22.562 -28.875 -20.609 1 95.94 417 SER B CA 1
ATOM 9321 C C . SER B 1 417 ? 23.156 -27.578 -21.141 1 95.94 417 SER B C 1
ATOM 9323 O O . SER B 1 417 ? 22.766 -26.5 -20.719 1 95.94 417 SER B O 1
ATOM 9325 N N . LEU B 1 418 ? 24.062 -27.656 -22.016 1 96.19 418 LEU B N 1
ATOM 9326 C CA . LEU B 1 418 ? 24.641 -26.469 -22.641 1 96.19 418 LEU B CA 1
ATOM 9327 C C . LEU B 1 418 ? 23.609 -25.75 -23.5 1 96.19 418 LEU B C 1
ATOM 9329 O O . LEU B 1 418 ? 23.609 -24.516 -23.578 1 96.19 418 LEU B O 1
ATOM 9333 N N . SER B 1 419 ? 22.75 -26.484 -24.156 1 96.19 419 SER B N 1
ATOM 9334 C CA . SER B 1 419 ? 21.656 -25.875 -24.891 1 96.19 419 SER B CA 1
ATOM 9335 C C . SER B 1 419 ? 20.766 -25.047 -23.953 1 96.19 419 SER B C 1
ATOM 9337 O O . SER B 1 419 ? 20.375 -23.938 -24.297 1 96.19 419 SER B O 1
ATOM 9339 N N . ARG B 1 420 ? 20.469 -25.625 -22.828 1 96.19 420 ARG B N 1
ATOM 9340 C CA . ARG B 1 420 ? 19.688 -24.875 -21.844 1 96.19 420 ARG B CA 1
ATOM 9341 C C . ARG B 1 420 ? 20.422 -23.625 -21.375 1 96.19 420 ARG B C 1
ATOM 9343 O O . ARG B 1 420 ? 19.812 -22.578 -21.188 1 96.19 420 ARG B O 1
ATOM 9350 N N . LEU B 1 421 ? 21.672 -23.781 -21.203 1 95.75 421 LEU B N 1
ATOM 9351 C CA . LEU B 1 421 ? 22.484 -22.672 -20.75 1 95.75 421 LEU B CA 1
ATOM 9352 C C . LEU B 1 421 ? 22.484 -21.531 -21.766 1 95.75 421 LEU B C 1
ATOM 9354 O O . LEU B 1 421 ? 22.469 -20.359 -21.391 1 95.75 421 LEU B O 1
ATOM 9358 N N . ARG B 1 422 ? 22.547 -21.859 -23.078 1 97 422 ARG B N 1
ATOM 9359 C CA . ARG B 1 422 ? 22.422 -20.844 -24.109 1 97 422 ARG B CA 1
ATOM 9360 C C . ARG B 1 422 ? 21.109 -20.078 -23.984 1 97 422 ARG B C 1
ATOM 9362 O O . ARG B 1 422 ? 21.094 -18.844 -24.016 1 97 422 ARG B O 1
ATOM 9369 N N . GLN B 1 423 ? 20.094 -20.828 -23.812 1 96.31 423 GLN B N 1
ATOM 9370 C CA . GLN B 1 423 ? 18.781 -20.203 -23.625 1 96.31 423 GLN B CA 1
ATOM 9371 C C . GLN B 1 423 ? 18.75 -19.328 -22.375 1 96.31 423 GLN B C 1
ATOM 9373 O O . GLN B 1 423 ? 18.188 -18.234 -22.391 1 96.31 423 GLN B O 1
ATOM 9378 N N . LEU B 1 424 ? 19.297 -19.797 -21.297 1 95.62 424 LEU B N 1
ATOM 9379 C CA . LEU B 1 424 ? 19.312 -19.078 -20.031 1 95.62 424 LEU B CA 1
ATOM 9380 C C . LEU B 1 424 ? 20.094 -17.766 -20.172 1 95.62 424 LEU B C 1
ATOM 9382 O O . LEU B 1 424 ? 19.672 -16.734 -19.641 1 95.62 424 LEU B O 1
ATOM 9386 N N . ALA B 1 425 ? 21.203 -17.828 -20.812 1 97.19 425 ALA B N 1
ATOM 9387 C CA . ALA B 1 425 ? 21.984 -16.625 -21.047 1 97.19 425 ALA B CA 1
ATOM 9388 C C . ALA B 1 425 ? 21.156 -15.562 -21.781 1 97.19 425 ALA B C 1
ATOM 9390 O O . ALA B 1 425 ? 21.141 -14.398 -21.375 1 97.19 425 ALA B O 1
ATOM 9391 N N . ALA B 1 426 ? 20.516 -15.969 -22.828 1 98 426 ALA B N 1
ATOM 9392 C CA . ALA B 1 426 ? 19.641 -15.055 -23.547 1 98 426 ALA B CA 1
ATOM 9393 C C . ALA B 1 426 ? 18.547 -14.5 -22.641 1 98 426 ALA B C 1
ATOM 9395 O O . ALA B 1 426 ? 18.266 -13.297 -22.656 1 98 426 ALA B O 1
ATOM 9396 N N . HIS B 1 427 ? 17.984 -15.352 -21.859 1 97.38 427 HIS B N 1
ATOM 9397 C CA . HIS B 1 427 ? 16.891 -15.008 -20.953 1 97.38 427 HIS B CA 1
ATOM 9398 C C . HIS B 1 427 ? 17.328 -13.93 -19.953 1 97.38 427 HIS B C 1
ATOM 9400 O O . HIS B 1 427 ? 16.688 -12.891 -19.844 1 97.38 427 HIS B O 1
ATOM 9406 N N . GLU B 1 428 ? 18.422 -14.125 -19.266 1 97.38 428 GLU B N 1
ATOM 9407 C CA . GLU B 1 428 ? 18.859 -13.203 -18.219 1 97.38 428 GLU B CA 1
ATOM 9408 C C . GLU B 1 428 ? 19.312 -11.875 -18.828 1 97.38 428 GLU B C 1
ATOM 9410 O O . GLU B 1 428 ? 19.094 -10.812 -18.234 1 97.38 428 GLU B O 1
ATOM 9415 N N . VAL B 1 429 ? 19.969 -11.977 -19.922 1 98.44 429 VAL B N 1
ATOM 9416 C CA . VAL B 1 429 ? 20.344 -10.742 -20.609 1 98.44 429 VAL B CA 1
ATOM 9417 C C . VAL B 1 429 ? 19.094 -9.977 -21.016 1 98.44 429 VAL B C 1
ATOM 9419 O O . VAL B 1 429 ? 19.078 -8.742 -20.969 1 98.44 429 VAL B O 1
ATOM 9422 N N . GLY B 1 430 ? 18.125 -10.703 -21.531 1 98.56 430 GLY B N 1
ATOM 9423 C CA . GLY B 1 430 ? 16.859 -10.055 -21.828 1 98.56 430 GLY B CA 1
ATOM 9424 C C . GLY B 1 430 ? 16.328 -9.188 -20.703 1 98.56 430 GLY B C 1
ATOM 9425 O O . GLY B 1 430 ? 15.914 -8.055 -20.922 1 98.56 430 GLY B O 1
ATOM 9426 N N . HIS B 1 431 ? 16.359 -9.719 -19.5 1 98 431 HIS B N 1
ATOM 9427 C CA . HIS B 1 431 ? 15.945 -8.93 -18.344 1 98 431 HIS B CA 1
ATOM 9428 C C . HIS B 1 431 ? 16.766 -7.648 -18.234 1 98 431 HIS B C 1
ATOM 9430 O O . HIS B 1 431 ? 16.219 -6.57 -17.984 1 98 431 HIS B O 1
ATOM 9436 N N . SER B 1 432 ? 18.031 -7.789 -18.391 1 98.06 432 SER B N 1
ATOM 9437 C CA . SER B 1 432 ? 18.922 -6.637 -18.266 1 98.06 432 SER B CA 1
ATOM 9438 C C . SER B 1 432 ? 18.688 -5.637 -19.391 1 98.06 432 SER B C 1
ATOM 9440 O O . SER B 1 432 ? 19.062 -4.465 -19.266 1 98.06 432 SER B O 1
ATOM 9442 N N . LEU B 1 433 ? 18.094 -6.117 -20.484 1 98.38 433 LEU B N 1
ATOM 9443 C CA . LEU B 1 433 ? 17.734 -5.246 -21.594 1 98.38 433 LEU B CA 1
ATOM 9444 C C . LEU B 1 433 ? 16.406 -4.555 -21.344 1 98.38 433 LEU B C 1
ATOM 9446 O O . LEU B 1 433 ? 16.016 -3.66 -22.094 1 98.38 433 LEU B O 1
ATOM 9450 N N . GLY B 1 434 ? 15.672 -4.977 -20.328 1 98 434 GLY B N 1
ATOM 9451 C CA . GLY B 1 434 ? 14.422 -4.336 -19.969 1 98 434 GLY B CA 1
ATOM 9452 C C . GLY B 1 434 ? 13.211 -5.215 -20.219 1 98 434 GLY B C 1
ATOM 9453 O O . GLY B 1 434 ? 12.07 -4.746 -20.141 1 98 434 GLY B O 1
ATOM 9454 N N . PHE B 1 435 ? 13.359 -6.508 -20.5 1 98.25 435 PHE B N 1
ATOM 9455 C CA . PHE B 1 435 ? 12.258 -7.387 -20.859 1 98.25 435 PHE B CA 1
ATOM 9456 C C . PHE B 1 435 ? 11.766 -8.18 -19.656 1 98.25 435 PHE B C 1
ATOM 9458 O O . PHE B 1 435 ? 12.57 -8.648 -18.859 1 98.25 435 PHE B O 1
ATOM 9465 N N . ALA B 1 436 ? 10.453 -8.273 -19.5 1 97.19 436 ALA B N 1
ATOM 9466 C CA . ALA B 1 436 ? 9.828 -9.102 -18.469 1 97.19 436 ALA B CA 1
ATOM 9467 C C . ALA B 1 436 ? 9.625 -10.531 -18.969 1 97.19 436 ALA B C 1
ATOM 9469 O O . ALA B 1 436 ? 9.859 -10.828 -20.141 1 97.19 436 ALA B O 1
ATOM 9470 N N . HIS B 1 437 ? 9.219 -11.383 -18.094 1 97.19 437 HIS B N 1
ATOM 9471 C CA . HIS B 1 437 ? 8.883 -12.75 -18.469 1 97.19 437 HIS B CA 1
ATOM 9472 C C . HIS B 1 437 ? 7.629 -12.797 -19.344 1 97.19 437 HIS B C 1
ATOM 9474 O O . HIS B 1 437 ? 6.746 -11.945 -19.219 1 97.19 437 HIS B O 1
ATOM 9480 N N . ASN B 1 438 ? 7.57 -13.703 -20.188 1 97.25 438 ASN B N 1
ATOM 9481 C CA . ASN B 1 438 ? 6.348 -14.148 -20.859 1 97.25 438 ASN B CA 1
ATOM 9482 C C . ASN B 1 438 ? 6.117 -15.641 -20.672 1 97.25 438 ASN B C 1
ATOM 9484 O O . ASN B 1 438 ? 6.59 -16.453 -21.469 1 97.25 438 ASN B O 1
ATOM 9488 N N . PHE B 1 439 ? 5.305 -16 -19.719 1 96.56 439 PHE B N 1
ATOM 9489 C CA . PHE B 1 439 ? 5.16 -17.406 -19.328 1 96.56 439 PHE B CA 1
ATOM 9490 C C . PHE B 1 439 ? 4.094 -18.078 -20.172 1 96.56 439 PHE B C 1
ATOM 9492 O O . PHE B 1 439 ? 3.666 -19.203 -19.859 1 96.56 439 PHE B O 1
ATOM 9499 N N . ALA B 1 440 ? 3.701 -17.406 -21.234 1 96.5 440 ALA B N 1
ATOM 9500 C CA . ALA B 1 440 ? 2.85 -18.047 -22.234 1 96.5 440 ALA B CA 1
ATOM 9501 C C . ALA B 1 440 ? 3.67 -18.516 -23.438 1 96.5 440 ALA B C 1
ATOM 9503 O O . ALA B 1 440 ? 3.135 -19.141 -24.359 1 96.5 440 ALA B O 1
ATOM 9504 N N . GLY B 1 441 ? 4.961 -18.266 -23.469 1 95.38 441 GLY B N 1
ATOM 9505 C CA . GLY B 1 441 ? 5.816 -18.609 -24.594 1 95.38 441 GLY B CA 1
ATOM 9506 C C . GLY B 1 441 ? 5.812 -20.094 -24.922 1 95.38 441 GLY B C 1
ATOM 9507 O O . GLY B 1 441 ? 5.852 -20.469 -26.094 1 95.38 441 GLY B O 1
ATOM 9508 N N . SER B 1 442 ? 5.754 -20.953 -23.938 1 94.06 442 SER B N 1
ATOM 9509 C CA . SER B 1 442 ? 5.781 -22.406 -24.109 1 94.06 442 SER B CA 1
ATOM 9510 C C . SER B 1 442 ? 4.543 -22.891 -24.844 1 94.06 442 SER B C 1
ATOM 9512 O O . SER B 1 442 ? 4.57 -23.969 -25.469 1 94.06 442 SER B O 1
ATOM 9514 N N . THR B 1 443 ? 3.457 -22.125 -24.766 1 94.88 443 THR B N 1
ATOM 9515 C CA . THR B 1 443 ? 2.197 -22.562 -25.344 1 94.88 443 THR B CA 1
ATOM 9516 C C . THR B 1 443 ? 2.123 -22.172 -26.828 1 94.88 443 THR B C 1
ATOM 9518 O O . THR B 1 443 ? 1.156 -22.5 -27.516 1 94.88 443 THR B O 1
ATOM 9521 N N . GLN B 1 444 ? 3.094 -21.391 -27.266 1 94.88 444 GLN B N 1
ATOM 9522 C CA . GLN B 1 444 ? 3.104 -20.875 -28.625 1 94.88 444 GLN B CA 1
ATOM 9523 C C . GLN B 1 444 ? 4.43 -21.188 -29.328 1 94.88 444 GLN B C 1
ATOM 9525 O O . GLN B 1 444 ? 5.121 -20.281 -29.781 1 94.88 444 GLN B O 1
ATOM 9530 N N . ASP B 1 445 ? 4.742 -22.484 -29.422 1 91.06 445 ASP B N 1
ATOM 9531 C CA . ASP B 1 445 ? 5.918 -23.016 -30.109 1 91.06 445 ASP B CA 1
ATOM 9532 C C . ASP B 1 445 ? 7.184 -22.281 -29.672 1 91.06 445 ASP B C 1
ATOM 9534 O O . ASP B 1 445 ? 7.91 -21.734 -30.516 1 91.06 445 ASP B O 1
ATOM 9538 N N . ARG B 1 446 ? 7.434 -22.234 -28.328 1 93.19 446 ARG B N 1
ATOM 9539 C CA . ARG B 1 446 ? 8.609 -21.609 -27.75 1 93.19 446 ARG B CA 1
ATOM 9540 C C . ARG B 1 446 ? 8.812 -20.203 -28.297 1 93.19 446 ARG B C 1
ATOM 9542 O O . ARG B 1 446 ? 9.906 -19.859 -28.766 1 93.19 446 ARG B O 1
ATOM 9549 N N . ALA B 1 447 ? 7.82 -19.344 -28.156 1 94.88 447 ALA B N 1
ATOM 9550 C CA . ALA B 1 447 ? 7.719 -18.031 -28.781 1 94.88 447 ALA B CA 1
ATOM 9551 C C . ALA B 1 447 ? 8.688 -17.047 -28.125 1 94.88 447 ALA B C 1
ATOM 9553 O O . ALA B 1 447 ? 8.93 -15.961 -28.672 1 94.88 447 ALA B O 1
ATOM 9554 N N . SER B 1 448 ? 9.297 -17.406 -27.016 1 97.38 448 SER B N 1
ATOM 9555 C CA . SER B 1 448 ? 10.141 -16.422 -26.344 1 97.38 448 SER B CA 1
ATOM 9556 C C . SER B 1 448 ? 11.188 -17.094 -25.469 1 97.38 448 SER B C 1
ATOM 9558 O O . SER B 1 448 ? 10.891 -18.062 -24.766 1 97.38 448 SER B O 1
ATOM 9560 N N . VAL B 1 449 ? 12.344 -16.547 -25.453 1 97.56 449 VAL B N 1
ATOM 9561 C CA . VAL B 1 449 ? 13.383 -16.969 -24.516 1 97.56 449 VAL B CA 1
ATOM 9562 C C . VAL B 1 449 ? 13.102 -16.391 -23.125 1 97.56 449 VAL B C 1
ATOM 9564 O O . VAL B 1 449 ? 13.742 -16.766 -22.141 1 97.56 449 VAL B O 1
ATOM 9567 N N . MET B 1 450 ? 12.125 -15.484 -23.016 1 97.5 450 MET B N 1
ATOM 9568 C CA . MET B 1 450 ? 11.766 -14.898 -21.719 1 97.5 450 MET B CA 1
ATOM 9569 C C . MET B 1 450 ? 10.82 -15.805 -20.953 1 97.5 450 MET B C 1
ATOM 9571 O O . MET B 1 450 ? 10.289 -15.422 -19.906 1 97.5 450 MET B O 1
ATOM 9575 N N . ASP B 1 451 ? 10.609 -17 -21.438 1 96.38 451 ASP B N 1
ATOM 9576 C CA . ASP B 1 451 ? 9.883 -18.062 -20.766 1 96.38 451 ASP B CA 1
ATOM 9577 C C . ASP B 1 451 ? 10.836 -18.953 -19.984 1 96.38 451 ASP B C 1
ATOM 9579 O O . ASP B 1 451 ? 12.055 -18.875 -20.141 1 96.38 451 ASP B O 1
ATOM 9583 N N . TYR B 1 452 ? 10.273 -19.766 -19 1 93 452 TYR B N 1
ATOM 9584 C CA . TYR B 1 452 ? 10.977 -20.859 -18.359 1 93 452 TYR B CA 1
ATOM 9585 C C . TYR B 1 452 ? 10.57 -22.203 -18.984 1 93 452 TYR B C 1
ATOM 9587 O O . TYR B 1 452 ? 9.664 -22.875 -18.484 1 93 452 TYR B O 1
ATOM 9595 N N . PRO B 1 453 ? 11.312 -22.594 -19.969 1 90.69 453 PRO B N 1
ATOM 9596 C CA . PRO B 1 453 ? 10.875 -23.797 -20.656 1 90.69 453 PRO B CA 1
ATOM 9597 C C . PRO B 1 453 ? 11.258 -25.078 -19.922 1 90.69 453 PRO B C 1
ATOM 9599 O O . PRO B 1 453 ? 12.375 -25.188 -19.406 1 90.69 453 PRO B O 1
ATOM 9602 N N . ALA B 1 454 ? 10.383 -26.062 -19.906 1 93 454 ALA B N 1
ATOM 9603 C CA . ALA B 1 454 ? 10.773 -27.453 -19.609 1 93 454 ALA B CA 1
ATOM 9604 C C . ALA B 1 454 ? 11.492 -28.078 -20.812 1 93 454 ALA B C 1
ATOM 9606 O O . ALA B 1 454 ? 11.273 -27.672 -21.953 1 93 454 ALA B O 1
ATOM 9607 N N . PRO B 1 455 ? 12.438 -29 -20.516 1 94.81 455 PRO B N 1
ATOM 9608 C CA . PRO B 1 455 ? 12.93 -29.734 -21.672 1 94.81 455 PRO B CA 1
ATOM 9609 C C . PRO B 1 455 ? 11.828 -30.5 -22.406 1 94.81 455 PRO B C 1
ATOM 9611 O O . PRO B 1 455 ? 11.031 -31.203 -21.781 1 94.81 455 PRO B O 1
ATOM 9614 N N . ARG B 1 456 ? 11.758 -30.266 -23.672 1 96.31 456 ARG B N 1
ATOM 9615 C CA . ARG B 1 456 ? 10.875 -31.109 -24.453 1 96.31 456 ARG B CA 1
ATOM 9616 C C . ARG B 1 456 ? 11.445 -32.531 -24.578 1 96.31 456 ARG B C 1
ATOM 9618 O O . ARG B 1 456 ? 12.43 -32.75 -25.281 1 96.31 456 ARG B O 1
ATOM 9625 N N . VAL B 1 457 ? 10.898 -33.5 -23.859 1 97.06 457 VAL B N 1
ATOM 9626 C CA . VAL B 1 457 ? 11.305 -34.906 -23.875 1 97.06 457 VAL B CA 1
ATOM 9627 C C . VAL B 1 457 ? 10.344 -35.719 -24.75 1 97.06 457 VAL B C 1
ATOM 9629 O O . VAL B 1 457 ? 9.148 -35.812 -24.438 1 97.06 457 VAL B O 1
ATOM 9632 N N . THR B 1 458 ? 10.836 -36.25 -25.844 1 96.25 458 THR B N 1
ATOM 9633 C CA . THR B 1 458 ? 10.016 -37.094 -26.703 1 96.25 458 THR B CA 1
ATOM 9634 C C . THR B 1 458 ? 10.375 -38.562 -26.531 1 96.25 458 THR B C 1
ATOM 9636 O O . THR B 1 458 ? 11.32 -38.906 -25.797 1 96.25 458 THR B O 1
ATOM 9639 N N . LEU B 1 459 ? 9.5 -39.438 -26.969 1 96.88 459 LEU B N 1
ATOM 9640 C CA . LEU B 1 459 ? 9.805 -40.875 -27.016 1 96.88 459 LEU B CA 1
ATOM 9641 C C . LEU B 1 459 ? 10.164 -41.281 -28.438 1 96.88 459 LEU B C 1
ATOM 9643 O O . LEU B 1 459 ? 9.352 -41.156 -29.359 1 96.88 459 LEU B O 1
ATOM 9647 N N . LEU B 1 460 ? 11.391 -41.656 -28.641 1 95.31 460 LEU B N 1
ATOM 9648 C CA . LEU B 1 460 ? 11.875 -42.188 -29.891 1 95.31 460 LEU B CA 1
ATOM 9649 C C . LEU B 1 460 ? 12.195 -43.688 -29.766 1 95.31 460 LEU B C 1
ATOM 9651 O O . LEU B 1 460 ? 13.062 -44.062 -28.969 1 95.31 460 LEU B O 1
ATOM 9655 N N . ALA B 1 461 ? 11.562 -44.531 -30.484 1 94.69 461 ALA B N 1
ATOM 9656 C CA . ALA B 1 461 ? 11.688 -46 -30.391 1 94.69 461 ALA B CA 1
ATOM 9657 C C . ALA B 1 461 ? 11.461 -46.469 -28.953 1 94.69 461 ALA B C 1
ATOM 9659 O O . ALA B 1 461 ? 12.219 -47.312 -28.453 1 94.69 461 ALA B O 1
ATOM 9660 N N . GLY B 1 462 ? 10.57 -45.781 -28.328 1 94.44 462 GLY B N 1
ATOM 9661 C CA . GLY B 1 462 ? 10.125 -46.188 -27 1 94.44 462 GLY B CA 1
ATOM 9662 C C . GLY B 1 462 ? 11.062 -45.719 -25.891 1 94.44 462 GLY B C 1
ATOM 9663 O O . GLY B 1 462 ? 10.93 -46.156 -24.75 1 94.44 462 GLY B O 1
ATOM 9664 N N . LYS B 1 463 ? 11.992 -44.906 -26.25 1 96.19 463 LYS B N 1
ATOM 9665 C CA . LYS B 1 463 ? 12.938 -44.375 -25.25 1 96.19 463 LYS B CA 1
ATOM 9666 C C . LYS B 1 463 ? 12.906 -42.875 -25.219 1 96.19 463 LYS B C 1
ATOM 9668 O O . LYS B 1 463 ? 12.672 -42.219 -26.25 1 96.19 463 LYS B O 1
ATOM 9673 N N . PRO B 1 464 ? 13.18 -42.344 -24.016 1 97.44 464 PRO B N 1
ATOM 9674 C CA . PRO B 1 464 ? 13.266 -40.875 -23.953 1 97.44 464 PRO B CA 1
ATOM 9675 C C . PRO B 1 464 ? 14.32 -40.312 -24.891 1 97.44 464 PRO B C 1
ATOM 9677 O O . PRO B 1 464 ? 15.406 -40.875 -25.031 1 97.44 464 PRO B O 1
ATOM 9680 N N . ASP B 1 465 ? 13.992 -39.219 -25.562 1 97.69 465 ASP B N 1
ATOM 9681 C CA . ASP B 1 465 ? 14.844 -38.531 -26.531 1 97.69 465 ASP B CA 1
ATOM 9682 C C . ASP B 1 465 ? 14.891 -37.031 -26.25 1 97.69 465 ASP B C 1
ATOM 9684 O O . ASP B 1 465 ? 13.852 -36.406 -26.031 1 97.69 465 ASP B O 1
ATOM 9688 N N . LEU B 1 466 ? 16.156 -36.531 -26.25 1 97.88 466 LEU B N 1
ATOM 9689 C CA . LEU B 1 466 ? 16.344 -35.125 -25.859 1 97.88 466 LEU B CA 1
ATOM 9690 C C . LEU B 1 466 ? 16.828 -34.281 -27.047 1 97.88 466 LEU B C 1
ATOM 9692 O O . LEU B 1 466 ? 17.266 -33.156 -26.875 1 97.88 466 LEU B O 1
ATOM 9696 N N . SER B 1 467 ? 16.672 -34.75 -28.266 1 96 467 SER B N 1
ATOM 9697 C CA . SER B 1 467 ? 17.203 -34.062 -29.453 1 96 467 SER B CA 1
ATOM 9698 C C . SER B 1 467 ? 16.531 -32.719 -29.688 1 96 467 SER B C 1
ATOM 9700 O O . SER B 1 467 ? 17.109 -31.828 -30.312 1 96 467 SER B O 1
ATOM 9702 N N . ASP B 1 468 ? 15.375 -32.531 -29.109 1 95.5 468 ASP B N 1
ATOM 9703 C CA . ASP B 1 468 ? 14.609 -31.297 -29.266 1 95.5 468 ASP B CA 1
ATOM 9704 C C . ASP B 1 468 ? 14.305 -30.672 -27.906 1 95.5 468 ASP B C 1
ATOM 9706 O O . ASP B 1 468 ? 13.234 -30.078 -27.719 1 95.5 468 ASP B O 1
ATOM 9710 N N . ALA B 1 469 ? 15.125 -30.828 -27 1 96.31 469 ALA B N 1
ATOM 9711 C CA . ALA B 1 469 ? 14.867 -30.438 -25.609 1 96.31 469 ALA B CA 1
ATOM 9712 C C . ALA B 1 469 ? 14.688 -28.922 -25.5 1 96.31 469 ALA B C 1
ATOM 9714 O O . ALA B 1 469 ? 13.805 -28.453 -24.766 1 96.31 469 ALA B O 1
ATOM 9715 N N . TYR B 1 470 ? 15.508 -28.141 -26.188 1 95.75 470 TYR B N 1
ATOM 9716 C CA . TYR B 1 470 ? 15.43 -26.688 -26.062 1 95.75 470 TYR B CA 1
ATOM 9717 C C . TYR B 1 470 ? 15.508 -26.016 -27.422 1 95.75 470 TYR B C 1
ATOM 9719 O O . TYR B 1 470 ? 16.203 -26.5 -28.328 1 95.75 470 TYR B O 1
ATOM 9727 N N . GLY B 1 471 ? 14.789 -24.891 -27.547 1 92.06 471 GLY B N 1
ATOM 9728 C CA . GLY B 1 471 ? 14.844 -24.109 -28.766 1 92.06 471 GLY B CA 1
ATOM 9729 C C . GLY B 1 471 ? 16.172 -23.406 -28.969 1 92.06 471 GLY B C 1
ATOM 9730 O O . GLY B 1 471 ? 16.953 -23.25 -28.031 1 92.06 471 GLY B O 1
ATOM 9731 N N . VAL B 1 472 ? 16.438 -23.078 -30.203 1 94.88 472 VAL B N 1
ATOM 9732 C CA . VAL B 1 472 ? 17.641 -22.328 -30.562 1 94.88 472 VAL B CA 1
ATOM 9733 C C . VAL B 1 472 ? 17.266 -20.984 -31.156 1 94.88 472 VAL B C 1
ATOM 9735 O O . VAL B 1 472 ? 16.422 -20.922 -32.062 1 94.88 472 VAL B O 1
ATOM 9738 N N . GLY B 1 473 ? 17.859 -19.969 -30.594 1 95.94 473 GLY B N 1
ATOM 9739 C CA . GLY B 1 473 ? 17.562 -18.625 -31.094 1 95.94 473 GLY B CA 1
ATOM 9740 C C . GLY B 1 473 ? 16.359 -17.984 -30.422 1 95.94 473 GLY B C 1
ATOM 9741 O O . GLY B 1 473 ? 15.945 -18.422 -29.344 1 95.94 473 GLY B O 1
ATOM 9742 N N . LEU B 1 474 ? 15.922 -16.859 -31.016 1 97.19 474 LEU B N 1
ATOM 9743 C CA . LEU B 1 474 ? 14.82 -16.078 -30.469 1 97.19 474 LEU B CA 1
ATOM 9744 C C . LEU B 1 474 ? 13.5 -16.484 -31.094 1 97.19 474 LEU B C 1
ATOM 9746 O O . LEU B 1 474 ? 13.477 -17.094 -32.188 1 97.19 474 LEU B O 1
ATOM 9750 N N . GLY B 1 475 ? 12.422 -16.25 -30.344 1 95.56 475 GLY B N 1
ATOM 9751 C CA . GLY B 1 475 ? 11.086 -16.469 -30.875 1 95.56 475 GLY B CA 1
ATOM 9752 C C . GLY B 1 475 ? 10.453 -15.188 -31.406 1 95.56 475 GLY B C 1
ATOM 9753 O O . GLY B 1 475 ? 11.078 -14.133 -31.406 1 95.56 475 GLY B O 1
ATOM 9754 N N . ALA B 1 476 ? 9.203 -15.32 -31.891 1 95.56 476 ALA B N 1
ATOM 9755 C CA . ALA B 1 476 ? 8.477 -14.203 -32.469 1 95.56 476 ALA B CA 1
ATOM 9756 C C . ALA B 1 476 ? 8.242 -13.094 -31.469 1 95.56 476 ALA B C 1
ATOM 9758 O O . ALA B 1 476 ? 8.383 -11.914 -31.781 1 95.56 476 ALA B O 1
ATOM 9759 N N . TRP B 1 477 ? 7.887 -13.508 -30.234 1 97.25 477 TRP B N 1
ATOM 9760 C CA . TRP B 1 477 ? 7.645 -12.523 -29.188 1 97.25 477 TRP B CA 1
ATOM 9761 C C . TRP B 1 477 ? 8.906 -11.711 -28.891 1 97.25 477 TRP B C 1
ATOM 9763 O O . TRP B 1 477 ? 8.828 -10.508 -28.641 1 97.25 477 TRP B O 1
ATOM 9773 N N . ASP B 1 478 ? 10.078 -12.328 -28.984 1 98.19 478 ASP B N 1
ATOM 9774 C CA . ASP B 1 478 ? 11.344 -11.664 -28.703 1 98.19 478 ASP B CA 1
ATOM 9775 C C . ASP B 1 478 ? 11.633 -10.57 -29.719 1 98.19 478 ASP B C 1
ATOM 9777 O O . ASP B 1 478 ? 12.102 -9.484 -29.375 1 98.19 478 ASP B O 1
ATOM 9781 N N . LYS B 1 479 ? 11.352 -10.82 -30.938 1 97.44 479 LYS B N 1
ATOM 9782 C CA . LYS B 1 479 ? 11.539 -9.812 -31.969 1 97.44 479 LYS B CA 1
ATOM 9783 C C . LYS B 1 479 ? 10.586 -8.641 -31.781 1 97.44 479 LYS B C 1
ATOM 9785 O O . LYS B 1 479 ? 10.984 -7.48 -31.953 1 97.44 479 LYS B O 1
ATOM 9790 N N . PHE B 1 480 ? 9.414 -8.945 -31.406 1 97.12 480 PHE B N 1
ATOM 9791 C CA . PHE B 1 480 ? 8.43 -7.898 -31.141 1 97.12 480 PHE B CA 1
ATOM 9792 C C . PHE B 1 480 ? 8.906 -6.988 -30.016 1 97.12 480 PHE B C 1
ATOM 9794 O O . PHE B 1 480 ? 8.875 -5.762 -30.141 1 97.12 480 PHE B O 1
ATOM 9801 N N . ILE B 1 481 ? 9.312 -7.621 -28.906 1 97.94 481 ILE B N 1
ATOM 9802 C CA . ILE B 1 481 ? 9.57 -6.824 -27.719 1 97.94 481 ILE B CA 1
ATOM 9803 C C . ILE B 1 481 ? 10.781 -5.926 -27.953 1 97.94 481 ILE B C 1
ATOM 9805 O O . ILE B 1 481 ? 10.836 -4.805 -27.438 1 97.94 481 ILE B O 1
ATOM 9809 N N . VAL B 1 482 ? 11.773 -6.336 -28.719 1 98.5 482 VAL B N 1
ATOM 9810 C CA . VAL B 1 482 ? 12.906 -5.492 -29.078 1 98.5 482 VAL B CA 1
ATOM 9811 C C . VAL B 1 482 ? 12.438 -4.34 -29.969 1 98.5 482 VAL B C 1
ATOM 9813 O O . VAL B 1 482 ? 12.828 -3.189 -29.75 1 98.5 482 VAL B O 1
ATOM 9816 N N . ASP B 1 483 ? 11.602 -4.648 -30.938 1 98.06 483 ASP B N 1
ATOM 9817 C CA . ASP B 1 483 ? 11.078 -3.605 -31.812 1 98.06 483 ASP B CA 1
ATOM 9818 C C . ASP B 1 483 ? 10.281 -2.57 -31.031 1 98.06 483 ASP B C 1
ATOM 9820 O O . ASP B 1 483 ? 10.43 -1.366 -31.25 1 98.06 483 ASP B O 1
ATOM 9824 N N . TRP B 1 484 ? 9.445 -3.074 -30.141 1 98.25 484 TRP B N 1
ATOM 9825 C CA . TRP B 1 484 ? 8.625 -2.16 -29.344 1 98.25 484 TRP B CA 1
ATOM 9826 C C . TRP B 1 484 ? 9.492 -1.29 -28.438 1 98.25 484 TRP B C 1
ATOM 9828 O O . TRP B 1 484 ? 9.32 -0.07 -28.391 1 98.25 484 TRP B O 1
ATOM 9838 N N . LEU B 1 485 ? 10.422 -1.885 -27.688 1 98.19 485 LEU B N 1
ATOM 9839 C CA . LEU B 1 485 ? 11.156 -1.173 -26.656 1 98.19 485 LEU B CA 1
ATOM 9840 C C . LEU B 1 485 ? 12.273 -0.324 -27.25 1 98.19 485 LEU B C 1
ATOM 9842 O O . LEU B 1 485 ? 12.547 0.781 -26.781 1 98.19 485 LEU B O 1
ATOM 9846 N N . TYR B 1 486 ? 12.93 -0.756 -28.375 1 98.19 486 TYR B N 1
ATOM 9847 C CA . TYR B 1 486 ? 14.125 -0.087 -28.875 1 98.19 486 TYR B CA 1
ATOM 9848 C C . TYR B 1 486 ? 13.898 0.488 -30.266 1 98.19 486 TYR B C 1
ATOM 9850 O O . TYR B 1 486 ? 14.648 1.354 -30.719 1 98.19 486 TYR B O 1
ATOM 9858 N N . GLY B 1 487 ? 12.938 -0.028 -30.984 1 97.25 487 GLY B N 1
ATOM 9859 C CA . GLY B 1 487 ? 12.711 0.492 -32.312 1 97.25 487 GLY B CA 1
ATOM 9860 C C . GLY B 1 487 ? 12.484 1.991 -32.344 1 97.25 487 GLY B C 1
ATOM 9861 O O . GLY B 1 487 ? 11.859 2.545 -31.453 1 97.25 487 GLY B O 1
ATOM 9862 N N . GLN B 1 488 ? 12.93 2.604 -33.406 1 95.75 488 GLN B N 1
ATOM 9863 C CA . GLN B 1 488 ? 12.789 4.051 -33.531 1 95.75 488 GLN B CA 1
ATOM 9864 C C . GLN B 1 488 ? 11.344 4.434 -33.844 1 95.75 488 GLN B C 1
ATOM 9866 O O . GLN B 1 488 ? 10.695 3.793 -34.688 1 95.75 488 GLN B O 1
ATOM 9871 N N . VAL B 1 489 ? 10.812 5.391 -33.125 1 94.75 489 VAL B N 1
ATOM 9872 C CA . VAL B 1 489 ? 9.492 5.961 -33.375 1 94.75 489 VAL B CA 1
ATOM 9873 C C . VAL B 1 489 ? 9.586 7.484 -33.406 1 94.75 489 VAL B C 1
ATOM 9875 O O . VAL B 1 489 ? 10.562 8.062 -32.906 1 94.75 489 VAL B O 1
ATOM 9878 N N . PRO B 1 490 ? 8.625 8.203 -34.031 1 91.81 490 PRO B N 1
ATOM 9879 C CA . PRO B 1 490 ? 8.625 9.664 -33.938 1 91.81 490 PRO B CA 1
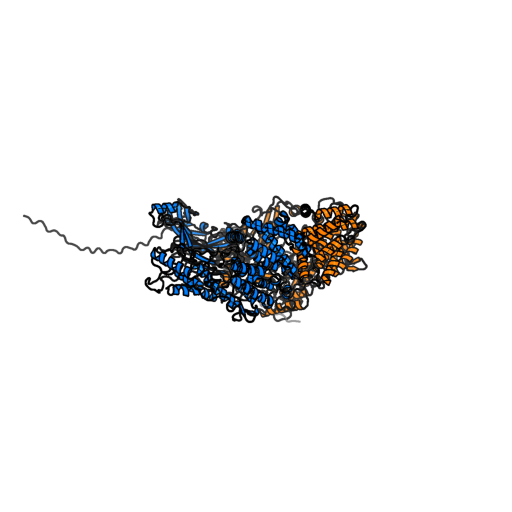ATOM 9880 C C . PRO B 1 490 ? 8.547 10.164 -32.5 1 91.81 490 PRO B C 1
ATOM 9882 O O . PRO B 1 490 ? 8.172 9.414 -31.594 1 91.81 490 PRO B O 1
ATOM 9885 N N . ALA B 1 491 ? 8.938 11.336 -32.312 1 87.44 491 ALA B N 1
ATOM 9886 C CA . ALA B 1 491 ? 8.914 11.914 -30.969 1 87.44 491 ALA B CA 1
ATOM 9887 C C . ALA B 1 491 ? 7.492 12.289 -30.562 1 87.44 491 ALA B C 1
ATOM 9889 O O . ALA B 1 491 ? 6.613 12.453 -31.422 1 87.44 491 ALA B O 1
ATOM 9890 N N . GLY B 1 492 ? 7.207 12.352 -29.328 1 86.81 492 GLY B N 1
ATOM 9891 C CA . GLY B 1 492 ? 5.973 12.898 -28.781 1 86.81 492 GLY B CA 1
ATOM 9892 C C . GLY B 1 492 ? 4.777 11.984 -28.984 1 86.81 492 GLY B C 1
ATOM 9893 O O . GLY B 1 492 ? 4.906 10.758 -28.922 1 86.81 492 GLY B O 1
ATOM 9894 N N . LYS B 1 493 ? 3.623 12.57 -29.172 1 87.44 493 LYS B N 1
ATOM 9895 C CA . LYS B 1 493 ? 2.348 11.859 -29.25 1 87.44 493 LYS B CA 1
ATOM 9896 C C . LYS B 1 493 ? 2.32 10.906 -30.438 1 87.44 493 LYS B C 1
ATOM 9898 O O . LYS B 1 493 ? 1.71 9.836 -30.375 1 87.44 493 LYS B O 1
ATOM 9903 N N . ALA B 1 494 ? 3.02 11.297 -31.453 1 92.06 494 ALA B N 1
ATOM 9904 C CA . ALA B 1 494 ? 3.084 10.43 -32.625 1 92.06 494 ALA B CA 1
ATOM 9905 C C . ALA B 1 494 ? 3.85 9.141 -32.312 1 92.06 494 ALA B C 1
ATOM 9907 O O . ALA B 1 494 ? 3.5 8.07 -32.812 1 92.06 494 ALA B O 1
ATOM 9908 N N . GLY B 1 495 ? 4.879 9.25 -31.594 1 94.25 495 GLY B N 1
ATOM 9909 C CA . GLY B 1 495 ? 5.621 8.078 -31.156 1 94.25 495 GLY B CA 1
ATOM 9910 C C . GLY B 1 495 ? 4.82 7.172 -30.25 1 94.25 495 GLY B C 1
ATOM 9911 O O . GLY B 1 495 ? 4.859 5.945 -30.391 1 94.25 495 GLY B O 1
ATOM 9912 N N . GLU B 1 496 ? 4.098 7.797 -29.375 1 92.31 496 GLU B N 1
ATOM 9913 C CA . GLU B 1 496 ? 3.234 7.023 -28.484 1 92.31 496 GLU B CA 1
ATOM 9914 C C . GLU B 1 496 ? 2.186 6.246 -29.266 1 92.31 496 GLU B C 1
ATOM 9916 O O . GLU B 1 496 ? 1.909 5.086 -28.969 1 92.31 496 GLU B O 1
ATOM 9921 N N . ALA B 1 497 ? 1.609 6.918 -30.234 1 93.88 497 ALA B N 1
ATOM 9922 C CA . ALA B 1 497 ? 0.611 6.27 -31.078 1 93.88 497 ALA B CA 1
ATOM 9923 C C . ALA B 1 497 ? 1.223 5.109 -31.859 1 93.88 497 ALA B C 1
ATOM 9925 O O . ALA B 1 497 ? 0.594 4.059 -32 1 93.88 497 ALA B O 1
ATOM 9926 N N . ALA B 1 498 ? 2.406 5.305 -32.344 1 96.25 498 ALA B N 1
ATOM 9927 C CA . ALA B 1 498 ? 3.096 4.242 -33.062 1 96.25 498 ALA B CA 1
ATOM 9928 C C . ALA B 1 498 ? 3.344 3.035 -32.156 1 96.25 498 ALA B C 1
ATOM 9930 O O . ALA B 1 498 ? 3.17 1.891 -32.594 1 96.25 498 ALA B O 1
ATOM 9931 N N . LEU B 1 499 ? 3.773 3.27 -30.969 1 96.81 499 LEU B N 1
ATOM 9932 C CA . LEU B 1 499 ? 4.02 2.197 -30.016 1 96.81 499 LEU B CA 1
ATOM 9933 C C . LEU B 1 499 ? 2.723 1.476 -29.656 1 96.81 499 LEU B C 1
ATOM 9935 O O . LEU B 1 499 ? 2.701 0.248 -29.547 1 96.81 499 LEU B O 1
ATOM 9939 N N . ALA B 1 500 ? 1.671 2.258 -29.469 1 94.5 500 ALA B N 1
ATOM 9940 C CA . ALA B 1 500 ? 0.367 1.656 -29.219 1 94.5 500 ALA B CA 1
ATOM 9941 C C . ALA B 1 500 ? -0.07 0.765 -30.375 1 94.5 500 ALA B C 1
ATOM 9943 O O . ALA B 1 500 ? -0.625 -0.316 -30.156 1 94.5 500 ALA B O 1
ATOM 9944 N N . ALA B 1 501 ? 0.205 1.215 -31.562 1 95.19 501 ALA B N 1
ATOM 9945 C CA . ALA B 1 501 ? -0.15 0.442 -32.75 1 95.19 501 ALA B CA 1
ATOM 9946 C C . ALA B 1 501 ? 0.635 -0.865 -32.812 1 95.19 501 ALA B C 1
ATOM 9948 O O . ALA B 1 501 ? 0.087 -1.909 -33.188 1 95.19 501 ALA B O 1
ATOM 9949 N N . LYS B 1 502 ? 1.909 -0.849 -32.469 1 96.31 502 LYS B N 1
ATOM 9950 C CA . LYS B 1 502 ? 2.723 -2.061 -32.406 1 96.31 502 LYS B CA 1
ATOM 9951 C C . LYS B 1 502 ? 2.16 -3.061 -31.406 1 96.31 502 LYS B C 1
ATOM 9953 O O . LYS B 1 502 ? 2.033 -4.25 -31.719 1 96.31 502 LYS B O 1
ATOM 9958 N N . ALA B 1 503 ? 1.874 -2.553 -30.234 1 95.19 503 ALA B N 1
ATOM 9959 C CA . ALA B 1 503 ? 1.329 -3.416 -29.188 1 95.19 503 ALA B CA 1
ATOM 9960 C C . ALA B 1 503 ? -0.005 -4.02 -29.625 1 95.19 503 ALA B C 1
ATOM 9962 O O . ALA B 1 503 ? -0.249 -5.211 -29.406 1 95.19 503 ALA B O 1
ATOM 9963 N N . LYS B 1 504 ? -0.862 -3.186 -30.203 1 93.75 504 LYS B N 1
ATOM 9964 C CA . LYS B 1 504 ? -2.16 -3.652 -30.688 1 93.75 504 LYS B CA 1
ATOM 9965 C C . LYS B 1 504 ? -1.995 -4.719 -31.766 1 93.75 504 LYS B C 1
ATOM 9967 O O . LYS B 1 504 ? -2.689 -5.738 -31.75 1 93.75 504 LYS B O 1
ATOM 9972 N N . ALA B 1 505 ? -1.136 -4.48 -32.719 1 94.44 505 ALA B N 1
ATOM 9973 C CA . ALA B 1 505 ? -0.902 -5.43 -33.812 1 94.44 505 ALA B CA 1
ATOM 9974 C C . ALA B 1 505 ? -0.462 -6.785 -33.25 1 94.44 505 ALA B C 1
ATOM 9976 O O . ALA B 1 505 ? -0.913 -7.832 -33.75 1 94.44 505 ALA B O 1
ATOM 9977 N N . GLU B 1 506 ? 0.454 -6.742 -32.281 1 93.62 506 GLU B N 1
ATOM 9978 C CA . GLU B 1 506 ? 0.912 -7.984 -31.672 1 93.62 506 GLU B CA 1
ATOM 9979 C C . GLU B 1 506 ? -0.234 -8.711 -30.969 1 93.62 506 GLU B C 1
ATOM 9981 O O . GLU B 1 506 ? -0.387 -9.922 -31.109 1 93.62 506 GLU B O 1
ATOM 9986 N N . ALA B 1 507 ? -0.999 -7.992 -30.219 1 90.06 507 ALA B N 1
ATOM 9987 C CA . ALA B 1 507 ? -2.162 -8.578 -29.547 1 90.06 507 ALA B CA 1
ATOM 9988 C C . ALA B 1 507 ? -3.129 -9.172 -30.562 1 90.06 507 ALA B C 1
ATOM 9990 O O . ALA B 1 507 ? -3.652 -10.273 -30.375 1 90.06 507 ALA B O 1
ATOM 9991 N N . ASP B 1 508 ? -3.359 -8.484 -31.703 1 91.19 508 ASP B N 1
ATOM 9992 C CA . ASP B 1 508 ? -4.293 -8.906 -32.75 1 91.19 508 ASP B CA 1
ATOM 9993 C C . ASP B 1 508 ? -3.783 -10.141 -33.469 1 91.19 508 ASP B C 1
ATOM 9995 O O . ASP B 1 508 ? -4.566 -10.883 -34.094 1 91.19 508 ASP B O 1
ATOM 9999 N N . SER B 1 509 ? -2.48 -10.352 -33.406 1 92.25 509 SER B N 1
ATOM 10000 C CA . SER B 1 509 ? -1.897 -11.516 -34.094 1 92.25 509 SER B CA 1
ATOM 10001 C C . SER B 1 509 ? -2.217 -12.797 -33.312 1 92.25 509 SER B C 1
ATOM 10003 O O . SER B 1 509 ? -2.02 -13.898 -33.844 1 92.25 509 SER B O 1
ATOM 10005 N N . GLY B 1 510 ? -2.627 -12.68 -32.094 1 90.19 510 GLY B N 1
ATOM 10006 C CA . GLY B 1 510 ? -2.926 -13.836 -31.281 1 90.19 510 GLY B CA 1
ATOM 10007 C C . GLY B 1 510 ? -1.785 -14.227 -30.359 1 90.19 510 GLY B C 1
ATOM 10008 O O . GLY B 1 510 ? -1.858 -15.234 -29.656 1 90.19 510 GLY B O 1
ATOM 10009 N N . ALA B 1 511 ? -0.738 -13.383 -30.359 1 93.38 511 ALA B N 1
ATOM 10010 C CA . ALA B 1 511 ? 0.364 -13.625 -29.422 1 93.38 511 ALA B CA 1
ATOM 10011 C C . ALA B 1 511 ? -0.109 -13.547 -27.984 1 93.38 511 ALA B C 1
ATOM 10013 O O . ALA B 1 511 ? -0.921 -12.688 -27.625 1 93.38 511 ALA B O 1
ATOM 10014 N N . ARG B 1 512 ? 0.372 -14.5 -27.172 1 93.94 512 ARG B N 1
ATOM 10015 C CA . ARG B 1 512 ? -0.013 -14.539 -25.766 1 93.94 512 ARG B CA 1
ATOM 10016 C C . ARG B 1 512 ? 1.104 -14 -24.875 1 93.94 512 ARG B C 1
ATOM 10018 O O . ARG B 1 512 ? 2.279 -14.305 -25.094 1 93.94 512 ARG B O 1
ATOM 10025 N N . TYR B 1 513 ? 0.731 -13.195 -23.969 1 94.56 513 TYR B N 1
ATOM 10026 C CA . TYR B 1 513 ? 1.603 -12.656 -22.938 1 94.56 513 TYR B CA 1
ATOM 10027 C C . TYR B 1 513 ? 1.008 -12.891 -21.547 1 94.56 513 TYR B C 1
ATOM 10029 O O . TYR B 1 513 ? -0.149 -12.547 -21.297 1 94.56 513 TYR B O 1
ATOM 10037 N N . VAL B 1 514 ? 1.8 -13.555 -20.625 1 95.75 514 VAL B N 1
ATOM 10038 C CA . VAL B 1 514 ? 1.349 -13.742 -19.25 1 95.75 514 VAL B CA 1
ATOM 10039 C C . VAL B 1 514 ? 2.488 -13.438 -18.281 1 95.75 514 VAL B C 1
ATOM 10041 O O . VAL B 1 514 ? 3.617 -13.898 -18.469 1 95.75 514 VAL B O 1
ATOM 10044 N N . THR B 1 515 ? 2.219 -12.648 -17.281 1 94 515 THR B N 1
ATOM 10045 C CA . THR B 1 515 ? 3.205 -12.164 -16.328 1 94 515 THR B CA 1
ATOM 10046 C C . THR B 1 515 ? 3.527 -13.234 -15.297 1 94 515 THR B C 1
ATOM 10048 O O . THR B 1 515 ? 2.861 -14.273 -15.242 1 94 515 THR B O 1
ATOM 10051 N N . ASP B 1 516 ? 4.504 -12.953 -14.43 1 93.31 516 ASP B N 1
ATOM 10052 C CA . ASP B 1 516 ? 4.918 -13.789 -13.305 1 93.31 516 ASP B CA 1
ATOM 10053 C C . ASP B 1 516 ? 3.783 -13.945 -12.297 1 93.31 516 ASP B C 1
ATOM 10055 O O . ASP B 1 516 ? 3.463 -15.07 -11.891 1 93.31 516 ASP B O 1
ATOM 10059 N N . GLY B 1 517 ? 3.178 -12.875 -12 1 90.75 517 GLY B N 1
ATOM 10060 C CA . GLY B 1 517 ? 2.148 -12.875 -10.969 1 90.75 517 GLY B CA 1
ATOM 10061 C C . GLY B 1 517 ? 0.938 -13.711 -11.344 1 90.75 517 GLY B C 1
ATOM 10062 O O . GLY B 1 517 ? 0.271 -14.273 -10.469 1 90.75 517 GLY B O 1
ATOM 10063 N N . ASP B 1 518 ? 0.734 -13.859 -12.578 1 94.06 518 ASP B N 1
ATOM 10064 C CA . ASP B 1 518 ? -0.432 -14.594 -13.055 1 94.06 518 ASP B CA 1
ATOM 10065 C C . ASP B 1 518 ? -0.053 -16.016 -13.477 1 94.06 518 ASP B C 1
ATOM 10067 O O . ASP B 1 518 ? -0.86 -16.719 -14.078 1 94.06 518 ASP B O 1
ATOM 10071 N N . SER B 1 519 ? 1.197 -16.391 -13.148 1 94.75 519 SER B N 1
ATOM 10072 C CA . SER B 1 519 ? 1.661 -17.703 -13.586 1 94.75 519 SER B CA 1
ATOM 10073 C C . SER B 1 519 ? 2.168 -18.547 -12.414 1 94.75 519 SER B C 1
ATOM 10075 O O . SER B 1 519 ? 1.955 -19.75 -12.367 1 94.75 519 SER B O 1
ATOM 10077 N N . ARG B 1 520 ? 2.738 -17.969 -11.461 1 92.94 520 ARG B N 1
ATOM 10078 C CA . ARG B 1 520 ? 3.479 -18.688 -10.43 1 92.94 520 ARG B CA 1
ATOM 10079 C C . ARG B 1 520 ? 2.531 -19.344 -9.422 1 92.94 520 ARG B C 1
ATOM 10081 O O . ARG B 1 520 ? 2.701 -20.516 -9.07 1 92.94 520 ARG B O 1
ATOM 10088 N N . PRO B 1 521 ? 1.488 -18.672 -9.023 1 91.31 521 PRO B N 1
ATOM 10089 C CA . PRO B 1 521 ? 0.617 -19.344 -8.055 1 91.31 521 PRO B CA 1
ATOM 10090 C C . PRO B 1 521 ? -0.138 -20.516 -8.672 1 91.31 521 PRO B C 1
ATOM 10092 O O . PRO B 1 521 ? -0.692 -20.406 -9.766 1 91.31 521 PRO B O 1
ATOM 10095 N N . PRO B 1 522 ? -0.186 -21.594 -7.895 1 91.56 522 PRO B N 1
ATOM 10096 C CA . PRO B 1 522 ? -0.93 -22.75 -8.422 1 91.56 522 PRO B CA 1
ATOM 10097 C C . PRO B 1 522 ? -2.408 -22.438 -8.648 1 91.56 522 PRO B C 1
ATOM 10099 O O . PRO B 1 522 ? -3.047 -23.062 -9.5 1 91.56 522 PRO B O 1
ATOM 10102 N N . GLY B 1 523 ? -2.877 -21.453 -7.938 1 92.75 523 GLY B N 1
ATOM 10103 C CA . GLY B 1 523 ? -4.281 -21.094 -8.047 1 92.75 523 GLY B CA 1
ATOM 10104 C C . GLY B 1 523 ? -4.531 -19.969 -9.039 1 92.75 523 GLY B C 1
ATOM 10105 O O . GLY B 1 523 ? -5.66 -19.484 -9.156 1 92.75 523 GLY B O 1
ATOM 10106 N N . ALA B 1 524 ? -3.486 -19.5 -9.789 1 93.75 524 ALA B N 1
ATOM 10107 C CA . ALA B 1 524 ? -3.662 -18.438 -10.766 1 93.75 524 ALA B CA 1
ATOM 10108 C C . ALA B 1 524 ? -4.734 -18.812 -11.789 1 93.75 524 ALA B C 1
ATOM 10110 O O . ALA B 1 524 ? -4.836 -19.969 -12.203 1 93.75 524 ALA B O 1
ATOM 10111 N N . ALA B 1 525 ? -5.461 -17.844 -12.242 1 95.19 525 ALA B N 1
ATOM 10112 C CA . ALA B 1 525 ? -6.625 -18.078 -13.094 1 95.19 525 ALA B CA 1
ATOM 10113 C C . ALA B 1 525 ? -6.215 -18.188 -14.562 1 95.19 525 ALA B C 1
ATOM 10115 O O . ALA B 1 525 ? -6.93 -18.797 -15.367 1 95.19 525 ALA B O 1
ATOM 10116 N N . GLN B 1 526 ? -5.121 -17.594 -14.984 1 95.5 526 GLN B N 1
ATOM 10117 C CA . GLN B 1 526 ? -4.723 -17.531 -16.391 1 95.5 526 GLN B CA 1
ATOM 10118 C C . GLN B 1 526 ? -4.359 -18.922 -16.906 1 95.5 526 GLN B C 1
ATOM 10120 O O . GLN B 1 526 ? -3.344 -19.484 -16.5 1 95.5 526 GLN B O 1
ATOM 10125 N N . PRO B 1 527 ? -5.086 -19.438 -17.875 1 96.69 527 PRO B N 1
ATOM 10126 C CA . PRO B 1 527 ? -4.891 -20.828 -18.281 1 96.69 527 PRO B CA 1
ATOM 10127 C C . PRO B 1 527 ? -3.645 -21.016 -19.141 1 96.69 527 PRO B C 1
ATOM 10129 O O . PRO B 1 527 ? -3.211 -22.141 -19.359 1 96.69 527 PRO B O 1
ATOM 10132 N N . TRP B 1 528 ? -3.021 -19.938 -19.625 1 95.81 528 TRP B N 1
ATOM 10133 C CA . TRP B 1 528 ? -1.899 -20.062 -20.547 1 95.81 528 TRP B CA 1
ATOM 10134 C C . TRP B 1 528 ? -0.576 -19.797 -19.828 1 95.81 528 TRP B C 1
ATOM 10136 O O . TRP B 1 528 ? 0.495 -19.953 -20.422 1 95.81 528 TRP B O 1
ATOM 10146 N N . GLY B 1 529 ? -0.634 -19.328 -18.609 1 95.44 529 GLY B N 1
ATOM 10147 C CA . GLY B 1 529 ? 0.574 -19.062 -17.844 1 95.44 529 GLY B CA 1
ATOM 10148 C C . GLY B 1 529 ? 1.094 -20.266 -17.094 1 95.44 529 GLY B C 1
ATOM 10149 O O . GLY B 1 529 ? 0.341 -20.922 -16.375 1 95.44 529 GLY B O 1
ATOM 10150 N N . GLY B 1 530 ? 2.316 -20.609 -17.234 1 94.56 530 GLY B N 1
ATOM 10151 C CA . GLY B 1 530 ? 2.947 -21.719 -16.516 1 94.56 530 GLY B CA 1
ATOM 10152 C C . GLY B 1 530 ? 4.465 -21.672 -16.578 1 94.56 530 GLY B C 1
ATOM 10153 O O . GLY B 1 530 ? 5.039 -21.141 -17.531 1 94.56 530 GLY B O 1
ATOM 10154 N N . LEU B 1 531 ? 5.07 -22.156 -15.578 1 94.31 531 LEU B N 1
ATOM 10155 C CA . LEU B 1 531 ? 6.523 -22.297 -15.539 1 94.31 531 LEU B CA 1
ATOM 10156 C C . LEU B 1 531 ? 6.945 -23.734 -15.773 1 94.31 531 LEU B C 1
ATOM 10158 O O . LEU B 1 531 ? 6.324 -24.672 -15.242 1 94.31 531 LEU B O 1
ATOM 10162 N N . TRP B 1 532 ? 8.023 -23.922 -16.609 1 94.62 532 TRP B N 1
ATOM 10163 C CA . TRP B 1 532 ? 8.609 -25.234 -16.859 1 94.62 532 TRP B CA 1
ATOM 10164 C C . TRP B 1 532 ? 7.57 -26.188 -17.453 1 94.62 532 TRP B C 1
ATOM 10166 O O . TRP B 1 532 ? 7.52 -27.359 -17.078 1 94.62 532 TRP B O 1
ATOM 10176 N N . ASP B 1 533 ? 6.609 -25.609 -18.219 1 95.19 533 ASP B N 1
ATOM 10177 C CA . ASP B 1 533 ? 5.629 -26.375 -18.984 1 95.19 533 ASP B CA 1
ATOM 10178 C C . ASP B 1 533 ? 5.938 -26.312 -20.484 1 95.19 533 ASP B C 1
ATOM 10180 O O . ASP B 1 533 ? 6.848 -25.594 -20.906 1 95.19 533 ASP B O 1
ATOM 10184 N N . ASP B 1 534 ? 5.258 -27.125 -21.25 1 94.88 534 ASP B N 1
ATOM 10185 C CA . ASP B 1 534 ? 5.426 -27.172 -22.688 1 94.88 534 ASP B CA 1
ATOM 10186 C C . ASP B 1 534 ? 4.109 -27.516 -23.391 1 94.88 534 ASP B C 1
ATOM 10188 O O . ASP B 1 534 ? 3.109 -27.797 -22.734 1 94.88 534 ASP B O 1
ATOM 10192 N N . GLY B 1 535 ? 4.102 -27.297 -24.688 1 95.12 535 GLY B N 1
ATOM 10193 C CA . GLY B 1 535 ? 2.977 -27.719 -25.5 1 95.12 535 GLY B CA 1
ATOM 10194 C C . GLY B 1 535 ? 1.908 -26.641 -25.641 1 95.12 535 GLY B C 1
ATOM 10195 O O . GLY B 1 535 ? 1.689 -25.859 -24.719 1 95.12 535 GLY B O 1
ATOM 10196 N N . SER B 1 536 ? 1.183 -26.672 -26.719 1 95.25 536 SER B N 1
ATOM 10197 C CA . SER B 1 536 ? 0.159 -25.672 -27.016 1 95.25 536 SER B CA 1
ATOM 10198 C C . SER B 1 536 ? -1.116 -25.938 -26.234 1 95.25 536 SER B C 1
ATOM 10200 O O . SER B 1 536 ? -1.939 -25.031 -26.047 1 95.25 536 SER B O 1
ATOM 10202 N N . ASP B 1 537 ? -1.303 -27.172 -25.828 1 96.62 537 ASP B N 1
ATOM 10203 C CA . ASP B 1 537 ? -2.426 -27.594 -25 1 96.62 537 ASP B CA 1
ATOM 10204 C C . ASP B 1 537 ? -1.94 -28.188 -23.672 1 96.62 537 ASP B C 1
ATOM 10206 O O . ASP B 1 537 ? -1.504 -29.344 -23.625 1 96.62 537 ASP B O 1
ATOM 10210 N N . PRO B 1 538 ? -2.119 -27.391 -22.594 1 97.06 538 PRO B N 1
ATOM 10211 C CA . PRO B 1 538 ? -1.571 -27.844 -21.312 1 97.06 538 PRO B CA 1
ATOM 10212 C C . PRO B 1 538 ? -2.131 -29.188 -20.875 1 97.06 538 PRO B C 1
ATOM 10214 O O . PRO B 1 538 ? -1.416 -30 -20.266 1 97.06 538 PRO B O 1
ATOM 10217 N N . THR B 1 539 ? -3.398 -29.484 -21.203 1 98 539 THR B N 1
ATOM 10218 C CA . THR B 1 539 ? -4.043 -30.734 -20.812 1 98 539 THR B CA 1
ATOM 10219 C C . THR B 1 539 ? -3.461 -31.906 -21.594 1 98 539 THR B C 1
ATOM 10221 O O . THR B 1 539 ? -3.068 -32.906 -21.016 1 98 539 THR B O 1
ATOM 10224 N N . ALA B 1 540 ? -3.377 -31.734 -22.906 1 97.75 540 ALA B N 1
ATOM 10225 C CA . ALA B 1 540 ? -2.801 -32.781 -23.75 1 97.75 540 ALA B CA 1
ATOM 10226 C C . ALA B 1 540 ? -1.336 -33.031 -23.406 1 97.75 540 ALA B C 1
ATOM 10228 O O . ALA B 1 540 ? -0.872 -34.156 -23.406 1 97.75 540 ALA B O 1
ATOM 10229 N N . GLU B 1 541 ? -0.647 -31.969 -23.125 1 97.44 541 GLU B N 1
ATOM 10230 C CA . GLU B 1 541 ? 0.769 -32.094 -22.797 1 97.44 541 GLU B CA 1
ATOM 10231 C C . GLU B 1 541 ? 0.966 -32.844 -21.484 1 97.44 541 GLU B C 1
ATOM 10233 O O . GLU B 1 541 ? 1.938 -33.594 -21.328 1 97.44 541 GLU B O 1
ATOM 10238 N N . LEU B 1 542 ? 0.06 -32.625 -20.469 1 98.25 542 LEU B N 1
ATOM 10239 C CA . LEU B 1 542 ? 0.149 -33.406 -19.234 1 98.25 542 LEU B CA 1
ATOM 10240 C C . LEU B 1 542 ? 0.005 -34.906 -19.531 1 98.25 542 LEU B C 1
ATOM 10242 O O . LEU B 1 542 ? 0.771 -35.719 -19.016 1 98.25 542 LEU B O 1
ATOM 10246 N N . THR B 1 543 ? -0.934 -35.281 -20.391 1 97.62 543 THR B N 1
ATOM 10247 C CA . THR B 1 543 ? -1.142 -36.656 -20.766 1 97.62 543 THR B CA 1
ATOM 10248 C C . THR B 1 543 ? 0.103 -37.25 -21.438 1 97.62 543 THR B C 1
ATOM 10250 O O . THR B 1 543 ? 0.542 -38.344 -21.125 1 97.62 543 THR B O 1
ATOM 10253 N N . ARG B 1 544 ? 0.665 -36.469 -22.312 1 97.19 544 ARG B N 1
ATOM 10254 C CA . ARG B 1 544 ? 1.887 -36.906 -22.984 1 97.19 544 ARG B CA 1
ATOM 10255 C C . ARG B 1 544 ? 3.029 -37.062 -21.984 1 97.19 544 ARG B C 1
ATOM 10257 O O . ARG B 1 544 ? 3.77 -38.062 -22.047 1 97.19 544 ARG B O 1
ATOM 10264 N N . MET B 1 545 ? 3.172 -36.125 -21.125 1 97.38 545 MET B N 1
ATOM 10265 C CA . MET B 1 545 ? 4.254 -36.156 -20.156 1 97.38 545 MET B CA 1
ATOM 10266 C C . MET B 1 545 ? 4.129 -37.375 -19.234 1 97.38 545 MET B C 1
ATOM 10268 O O . MET B 1 545 ? 5.133 -37.969 -18.828 1 97.38 545 MET B O 1
ATOM 10272 N N . MET B 1 546 ? 2.891 -37.719 -18.859 1 97.88 546 MET B N 1
ATOM 10273 C CA . MET B 1 546 ? 2.678 -38.906 -18.031 1 97.88 546 MET B CA 1
ATOM 10274 C C . MET B 1 546 ? 3.15 -40.156 -18.75 1 97.88 546 MET B C 1
ATOM 10276 O O . MET B 1 546 ? 3.688 -41.062 -18.141 1 97.88 546 MET B O 1
ATOM 10280 N N . ALA B 1 547 ? 2.988 -40.188 -20.078 1 96.88 547 ALA B N 1
ATOM 10281 C CA . ALA B 1 547 ? 3.488 -41.312 -20.875 1 96.88 547 ALA B CA 1
ATOM 10282 C C . ALA B 1 547 ? 5.012 -41.344 -20.859 1 96.88 547 ALA B C 1
ATOM 10284 O O . ALA B 1 547 ? 5.613 -42.406 -20.688 1 96.88 547 ALA B O 1
ATOM 10285 N N . VAL B 1 548 ? 5.613 -40.219 -21.078 1 97.5 548 VAL B N 1
ATOM 10286 C CA . VAL B 1 548 ? 7.07 -40.125 -21.031 1 97.5 548 VAL B CA 1
ATOM 10287 C C . VAL B 1 548 ? 7.586 -40.562 -19.672 1 97.5 548 VAL B C 1
ATOM 10289 O O . VAL B 1 548 ? 8.555 -41.312 -19.562 1 97.5 548 VAL B O 1
ATOM 10292 N N . ARG B 1 549 ? 6.945 -40.062 -18.641 1 98.06 549 ARG B N 1
ATOM 10293 C CA . ARG B 1 549 ? 7.309 -40.375 -17.266 1 98.06 549 ARG B CA 1
ATOM 10294 C C . ARG B 1 549 ? 7.266 -41.875 -17.016 1 98.06 549 ARG B C 1
ATOM 10296 O O . ARG B 1 549 ? 8.164 -42.438 -16.391 1 98.06 549 ARG B O 1
ATOM 10303 N N . ARG B 1 550 ? 6.27 -42.594 -17.516 1 96.69 550 ARG B N 1
ATOM 10304 C CA . ARG B 1 550 ? 6.141 -44.031 -17.344 1 96.69 550 ARG B CA 1
ATOM 10305 C C . ARG B 1 550 ? 7.324 -44.781 -17.953 1 96.69 550 ARG B C 1
ATOM 10307 O O . ARG B 1 550 ? 7.926 -45.625 -17.328 1 96.69 550 ARG B O 1
ATOM 10314 N N . VAL B 1 551 ? 7.641 -44.375 -19.125 1 97 551 VAL B N 1
ATOM 10315 C CA . VAL B 1 551 ? 8.758 -45 -19.812 1 97 551 VAL B CA 1
ATOM 10316 C C . VAL B 1 551 ? 10.055 -44.719 -19.078 1 97 551 VAL B C 1
ATOM 10318 O O . VAL B 1 551 ? 10.875 -45.625 -18.875 1 97 551 VAL B O 1
ATOM 10321 N N . ALA B 1 552 ? 10.227 -43.5 -18.688 1 97.56 552 ALA B N 1
ATOM 10322 C CA . ALA B 1 552 ? 11.438 -43.094 -17.969 1 97.56 552 ALA B CA 1
ATOM 10323 C C . ALA B 1 552 ? 11.578 -43.875 -16.656 1 97.56 552 ALA B C 1
ATOM 10325 O O . ALA B 1 552 ? 12.672 -44.312 -16.312 1 97.56 552 ALA B O 1
ATOM 10326 N N . LEU B 1 553 ? 10.461 -44.031 -15.938 1 97.25 553 LEU B N 1
ATOM 10327 C CA . LEU B 1 553 ? 10.477 -44.75 -14.672 1 97.25 553 LEU B CA 1
ATOM 10328 C C . LEU B 1 553 ? 10.758 -46.219 -14.891 1 97.25 553 LEU B C 1
ATOM 10330 O O . LEU B 1 553 ? 11.531 -46.844 -14.148 1 97.25 553 LEU B O 1
ATOM 10334 N N . ASP B 1 554 ? 10.156 -46.781 -15.945 1 94.88 554 ASP B N 1
ATOM 10335 C CA . ASP B 1 554 ? 10.32 -48.188 -16.25 1 94.88 554 ASP B CA 1
ATOM 10336 C C . ASP B 1 554 ? 11.766 -48.531 -16.609 1 94.88 554 ASP B C 1
ATOM 10338 O O . ASP B 1 554 ? 12.25 -49.625 -16.359 1 94.88 554 ASP B O 1
ATOM 10342 N N . ARG B 1 555 ? 12.383 -47.531 -17.109 1 94.56 555 ARG B N 1
ATOM 10343 C CA . ARG B 1 555 ? 13.742 -47.75 -17.594 1 94.56 555 ARG B CA 1
ATOM 10344 C C . ARG B 1 555 ? 14.766 -47.25 -16.578 1 94.56 555 ARG B C 1
ATOM 10346 O O . ARG B 1 555 ? 15.969 -47.469 -16.734 1 94.56 555 ARG B O 1
ATOM 10353 N N . PHE B 1 556 ? 14.336 -46.594 -15.539 1 96.88 556 PHE B N 1
ATOM 10354 C CA . PHE B 1 556 ? 15.234 -45.969 -14.578 1 96.88 556 PHE B CA 1
ATOM 10355 C C . PHE B 1 556 ? 16 -47.031 -13.789 1 96.88 556 PHE B C 1
ATOM 10357 O O . PHE B 1 556 ? 15.453 -48.062 -13.453 1 96.88 556 PHE B O 1
ATOM 10364 N N . GLY B 1 557 ? 17.266 -46.75 -13.469 1 95.88 557 GLY B N 1
ATOM 10365 C CA . GLY B 1 557 ? 18.125 -47.625 -12.711 1 95.88 557 GLY B CA 1
ATOM 10366 C C . GLY B 1 557 ? 19.547 -47.125 -12.562 1 95.88 557 GLY B C 1
ATOM 10367 O O . GLY B 1 557 ? 19.781 -45.906 -12.648 1 95.88 557 GLY B O 1
ATOM 10368 N N . THR B 1 558 ? 20.359 -48.062 -12.312 1 96.62 558 THR B N 1
ATOM 10369 C CA . THR B 1 558 ? 21.75 -47.719 -12 1 96.62 558 THR B CA 1
ATOM 10370 C C . THR B 1 558 ? 22.422 -47.062 -13.195 1 96.62 558 THR B C 1
ATOM 10372 O O . THR B 1 558 ? 23.484 -46.438 -13.055 1 96.62 558 THR B O 1
ATOM 10375 N N . ALA B 1 559 ? 21.828 -47.156 -14.391 1 96.44 559 ALA B N 1
ATOM 10376 C CA . ALA B 1 559 ? 22.391 -46.5 -15.578 1 96.44 559 ALA B CA 1
ATOM 10377 C C . ALA B 1 559 ? 22.422 -45 -15.414 1 96.44 559 ALA B C 1
ATOM 10379 O O . ALA B 1 559 ? 23.141 -44.312 -16.141 1 96.44 559 ALA B O 1
ATOM 10380 N N . ALA B 1 560 ? 21.625 -44.531 -14.516 1 97.06 560 ALA B N 1
ATOM 10381 C CA . ALA B 1 560 ? 21.594 -43.094 -14.25 1 97.06 560 ALA B CA 1
ATOM 10382 C C . ALA B 1 560 ? 22.859 -42.625 -13.531 1 97.06 560 ALA B C 1
ATOM 10384 O O . ALA B 1 560 ? 23.141 -41.438 -13.438 1 97.06 560 ALA B O 1
ATOM 10385 N N . LEU B 1 561 ? 23.562 -43.531 -13.016 1 96.94 561 LEU B N 1
ATOM 10386 C CA . LEU B 1 561 ? 24.781 -43.25 -12.281 1 96.94 561 LEU B CA 1
ATOM 10387 C C . LEU B 1 561 ? 26.016 -43.5 -13.133 1 96.94 561 LEU B C 1
ATOM 10389 O O . LEU B 1 561 ? 26 -44.375 -13.992 1 96.94 561 LEU B O 1
ATOM 10393 N N . LYS B 1 562 ? 27.016 -42.75 -12.859 1 95.25 562 LYS B N 1
ATOM 10394 C CA . LYS B 1 562 ? 28.328 -43.062 -13.414 1 95.25 562 LYS B CA 1
ATOM 10395 C C . LYS B 1 562 ? 29.016 -44.156 -12.609 1 95.25 562 LYS B C 1
ATOM 10397 O O . LYS B 1 562 ? 28.75 -44.312 -11.414 1 95.25 562 LYS B O 1
ATOM 10402 N N . THR B 1 563 ? 29.938 -44.844 -13.344 1 94.88 563 THR B N 1
ATOM 10403 C CA . THR B 1 563 ? 30.734 -45.812 -12.617 1 94.88 563 THR B CA 1
ATOM 10404 C C . THR B 1 563 ? 31.516 -45.156 -11.477 1 94.88 563 THR B C 1
ATOM 10406 O O . THR B 1 563 ? 32.156 -44.125 -11.68 1 94.88 563 THR B O 1
ATOM 10409 N N . GLY B 1 564 ? 31.391 -45.688 -10.352 1 94.19 564 GLY B N 1
ATOM 10410 C CA . GLY B 1 564 ? 32.094 -45.156 -9.188 1 94.19 564 GLY B CA 1
ATOM 10411 C C . GLY B 1 564 ? 31.266 -44.156 -8.406 1 94.19 564 GLY B C 1
ATOM 10412 O O . GLY B 1 564 ? 31.641 -43.75 -7.301 1 94.19 564 GLY B O 1
ATOM 10413 N N . GLU B 1 565 ? 30.188 -43.75 -8.906 1 94.06 565 GLU B N 1
ATOM 10414 C CA . GLU B 1 565 ? 29.297 -42.844 -8.211 1 94.06 565 GLU B CA 1
ATOM 10415 C C . GLU B 1 565 ? 28.562 -43.531 -7.066 1 94.06 565 GLU B C 1
ATOM 10417 O O . GLU B 1 565 ? 28.094 -44.656 -7.223 1 94.06 565 GLU B O 1
ATOM 10422 N N . PRO B 1 566 ? 28.484 -42.812 -5.832 1 91 566 PRO B N 1
ATOM 10423 C CA . PRO B 1 566 ? 27.75 -43.438 -4.727 1 91 566 PRO B CA 1
ATOM 10424 C C . PRO B 1 566 ? 26.328 -43.844 -5.113 1 91 566 PRO B C 1
ATOM 10426 O O . PRO B 1 566 ? 25.625 -43.062 -5.77 1 91 566 PRO B O 1
ATOM 10429 N N . MET B 1 567 ? 25.875 -45 -4.66 1 92.75 567 MET B N 1
ATOM 10430 C CA . MET B 1 567 ? 24.531 -45.469 -4.957 1 92.75 567 MET B CA 1
ATOM 10431 C C . MET B 1 567 ? 23.469 -44.531 -4.352 1 92.75 567 MET B C 1
ATOM 10433 O O . MET B 1 567 ? 22.375 -44.406 -4.895 1 92.75 567 MET B O 1
ATOM 10437 N N . ALA B 1 568 ? 23.875 -43.875 -3.254 1 89.94 568 ALA B N 1
ATOM 10438 C CA . ALA B 1 568 ? 22.953 -42.969 -2.582 1 89.94 568 ALA B CA 1
ATOM 10439 C C . ALA B 1 568 ? 22.484 -41.844 -3.527 1 89.94 568 ALA B C 1
ATOM 10441 O O . ALA B 1 568 ? 21.375 -41.344 -3.406 1 89.94 568 ALA B O 1
ATOM 10442 N N . ASN B 1 569 ? 23.344 -41.562 -4.477 1 93.19 569 ASN B N 1
ATOM 10443 C CA . ASN B 1 569 ? 23.016 -40.5 -5.414 1 93.19 569 ASN B CA 1
ATOM 10444 C C . ASN B 1 569 ? 21.875 -40.875 -6.348 1 93.19 569 ASN B C 1
ATOM 10446 O O . ASN B 1 569 ? 21.297 -40.031 -7.012 1 93.19 569 ASN B O 1
ATOM 10450 N N . LEU B 1 570 ? 21.531 -42.125 -6.453 1 94.69 570 LEU B N 1
ATOM 10451 C CA . LEU B 1 570 ? 20.422 -42.562 -7.293 1 94.69 570 LEU B CA 1
ATOM 10452 C C . LEU B 1 570 ? 19.109 -41.938 -6.832 1 94.69 570 LEU B C 1
ATOM 10454 O O . LEU B 1 570 ? 18.25 -41.625 -7.652 1 94.69 570 LEU B O 1
ATOM 10458 N N . ARG B 1 571 ? 18.984 -41.688 -5.551 1 92.31 571 ARG B N 1
ATOM 10459 C CA . ARG B 1 571 ? 17.781 -41.062 -5 1 92.31 571 ARG B CA 1
ATOM 10460 C C . ARG B 1 571 ? 17.625 -39.656 -5.492 1 92.31 571 ARG B C 1
ATOM 10462 O O . ARG B 1 571 ? 16.516 -39.188 -5.746 1 92.31 571 ARG B O 1
ATOM 10469 N N . ARG B 1 572 ? 18.75 -38.938 -5.566 1 92 572 ARG B N 1
ATOM 10470 C CA . ARG B 1 572 ? 18.734 -37.562 -6.043 1 92 572 ARG B CA 1
ATOM 10471 C C . ARG B 1 572 ? 18.266 -37.5 -7.492 1 92 572 ARG B C 1
ATOM 10473 O O . ARG B 1 572 ? 17.516 -36.594 -7.863 1 92 572 ARG B O 1
ATOM 10480 N N . LYS B 1 573 ? 18.703 -38.469 -8.234 1 94.56 573 LYS B N 1
ATOM 10481 C CA . LYS B 1 573 ? 18.359 -38.469 -9.656 1 94.56 573 LYS B CA 1
ATOM 10482 C C . LYS B 1 573 ? 16.953 -39 -9.898 1 94.56 573 LYS B C 1
ATOM 10484 O O . LYS B 1 573 ? 16.359 -38.75 -10.945 1 94.56 573 LYS B O 1
ATOM 10489 N N . TYR B 1 574 ? 16.422 -39.781 -8.938 1 95.12 574 TYR B N 1
ATOM 10490 C CA . TYR B 1 574 ? 15.086 -40.375 -9.047 1 95.12 574 TYR B CA 1
ATOM 10491 C C . TYR B 1 574 ? 14.008 -39.312 -8.883 1 95.12 574 TYR B C 1
ATOM 10493 O O . TYR B 1 574 ? 12.992 -39.344 -9.586 1 95.12 574 TYR B O 1
ATOM 10501 N N . VAL B 1 575 ? 14.211 -38.344 -7.996 1 93.75 575 VAL B N 1
ATOM 10502 C CA . VAL B 1 575 ? 13.195 -37.375 -7.582 1 93.75 575 VAL B CA 1
ATOM 10503 C C . VAL B 1 575 ? 12.68 -36.625 -8.797 1 93.75 575 VAL B C 1
ATOM 10505 O O . VAL B 1 575 ? 11.477 -36.594 -9.062 1 93.75 575 VAL B O 1
ATOM 10508 N N . PRO B 1 576 ? 13.594 -36.031 -9.625 1 94.62 576 PRO B N 1
ATOM 10509 C CA . PRO B 1 576 ? 13.062 -35.25 -10.75 1 94.62 576 PRO B CA 1
ATOM 10510 C C . PRO B 1 576 ? 12.398 -36.125 -11.812 1 94.62 576 PRO B C 1
ATOM 10512 O O . PRO B 1 576 ? 11.539 -35.656 -12.555 1 94.62 576 PRO B O 1
ATOM 10515 N N . ILE B 1 577 ? 12.789 -37.406 -11.898 1 96.38 577 ILE B N 1
ATOM 10516 C CA . ILE B 1 577 ? 12.172 -38.312 -12.867 1 96.38 577 ILE B CA 1
ATOM 10517 C C . ILE B 1 577 ? 10.789 -38.719 -12.359 1 96.38 577 ILE B C 1
ATOM 10519 O O . ILE B 1 577 ? 9.82 -38.719 -13.125 1 96.38 577 ILE B O 1
ATOM 10523 N N . TYR B 1 578 ? 10.719 -39.031 -11.031 1 97.06 578 TYR B N 1
ATOM 10524 C CA . TYR B 1 578 ? 9.453 -39.406 -10.414 1 97.06 578 TYR B CA 1
ATOM 10525 C C . TYR B 1 578 ? 8.453 -38.281 -10.484 1 97.06 578 TYR B C 1
ATOM 10527 O O . TYR B 1 578 ? 7.266 -38.5 -10.742 1 97.06 578 TYR B O 1
ATOM 10535 N N . LEU B 1 579 ? 8.906 -37.031 -10.297 1 96.88 579 LEU B N 1
ATOM 10536 C CA . LEU B 1 579 ? 8.039 -35.875 -10.305 1 96.88 579 LEU B CA 1
ATOM 10537 C C . LEU B 1 579 ? 8.125 -35.156 -11.633 1 96.88 579 LEU B C 1
ATOM 10539 O O . LEU B 1 579 ? 7.895 -33.938 -11.703 1 96.88 579 LEU B O 1
ATOM 10543 N N . LEU B 1 580 ? 8.453 -35.812 -12.688 1 96.12 580 LEU B N 1
ATOM 10544 C CA . LEU B 1 580 ? 8.688 -35.219 -14 1 96.12 580 LEU B CA 1
ATOM 10545 C C . LEU B 1 580 ? 7.469 -34.438 -14.469 1 96.12 580 LEU B C 1
ATOM 10547 O O . LEU B 1 580 ? 7.605 -33.438 -15.195 1 96.12 580 LEU B O 1
ATOM 10551 N N . HIS B 1 581 ? 6.281 -34.812 -14.008 1 96.69 581 HIS B N 1
ATOM 10552 C CA . HIS B 1 581 ? 5.02 -34.281 -14.508 1 96.69 581 HIS B CA 1
ATOM 10553 C C . HIS B 1 581 ? 4.582 -33.062 -13.703 1 96.69 581 HIS B C 1
ATOM 10555 O O . HIS B 1 581 ? 3.607 -32.406 -14.055 1 96.69 581 HIS B O 1
ATOM 10561 N N . ARG B 1 582 ? 5.188 -32.719 -12.617 1 96.31 582 ARG B N 1
ATOM 10562 C CA . ARG B 1 582 ? 4.629 -31.844 -11.586 1 96.31 582 ARG B CA 1
ATOM 10563 C C . ARG B 1 582 ? 4.297 -30.469 -12.148 1 96.31 582 ARG B C 1
ATOM 10565 O O . ARG B 1 582 ? 3.252 -29.891 -11.836 1 96.31 582 ARG B O 1
ATOM 10572 N N . TYR B 1 583 ? 5.168 -29.891 -13.016 1 95.75 583 TYR B N 1
ATOM 10573 C CA . TYR B 1 583 ? 4.918 -28.531 -13.492 1 95.75 583 TYR B CA 1
ATOM 10574 C C . TYR B 1 583 ? 3.885 -28.531 -14.617 1 95.75 583 TYR B C 1
ATOM 10576 O O . TYR B 1 583 ? 3.105 -27.578 -14.75 1 95.75 583 TYR B O 1
ATOM 10584 N N . GLN B 1 584 ? 3.898 -29.578 -15.414 1 96.44 584 GLN B N 1
ATOM 10585 C CA . GLN B 1 584 ? 2.838 -29.703 -16.406 1 96.44 584 GLN B CA 1
ATOM 10586 C C . GLN B 1 584 ? 1.482 -29.922 -15.742 1 96.44 584 GLN B C 1
ATOM 10588 O O . GLN B 1 584 ? 0.455 -29.469 -16.266 1 96.44 584 GLN B O 1
ATOM 10593 N N . LEU B 1 585 ? 1.479 -30.641 -14.594 1 97.75 585 LEU B N 1
ATOM 10594 C CA . LEU B 1 585 ? 0.281 -30.797 -13.781 1 97.75 585 LEU B CA 1
ATOM 10595 C C . LEU B 1 585 ? -0.277 -29.438 -13.359 1 97.75 585 LEU B C 1
ATOM 10597 O O . LEU B 1 585 ? -1.481 -29.203 -13.469 1 97.75 585 LEU B O 1
ATOM 10601 N N . GLU B 1 586 ? 0.594 -28.547 -12.922 1 96.19 586 GLU B N 1
ATOM 10602 C CA . GLU B 1 586 ? 0.173 -27.203 -12.523 1 96.19 586 GLU B CA 1
ATOM 10603 C C . GLU B 1 586 ? -0.43 -26.438 -13.695 1 96.19 586 GLU B C 1
ATOM 10605 O O . GLU B 1 586 ? -1.464 -25.781 -13.547 1 96.19 586 GLU B O 1
ATOM 10610 N N . ALA B 1 587 ? 0.214 -26.516 -14.852 1 97.06 587 ALA B N 1
ATOM 10611 C CA . ALA B 1 587 ? -0.281 -25.828 -16.047 1 97.06 587 ALA B CA 1
ATOM 10612 C C . ALA B 1 587 ? -1.659 -26.344 -16.438 1 97.06 587 ALA B C 1
ATOM 10614 O O . ALA B 1 587 ? -2.561 -25.562 -16.75 1 97.06 587 ALA B O 1
ATOM 10615 N N . ALA B 1 588 ? -1.837 -27.656 -16.406 1 98.19 588 ALA B N 1
ATOM 10616 C CA . ALA B 1 588 ? -3.115 -28.266 -16.781 1 98.19 588 ALA B CA 1
ATOM 10617 C C . ALA B 1 588 ? -4.207 -27.875 -15.781 1 98.19 588 ALA B C 1
ATOM 10619 O O . ALA B 1 588 ? -5.344 -27.609 -16.172 1 98.19 588 ALA B O 1
ATOM 10620 N N . ALA B 1 589 ? -3.861 -27.875 -14.516 1 98.31 589 ALA B N 1
ATOM 10621 C CA . ALA B 1 589 ? -4.832 -27.578 -13.469 1 98.31 589 ALA B CA 1
ATOM 10622 C C . ALA B 1 589 ? -5.402 -26.172 -13.641 1 98.31 589 ALA B C 1
ATOM 10624 O O . ALA B 1 589 ? -6.539 -25.891 -13.25 1 98.31 589 ALA B O 1
ATOM 10625 N N . LYS B 1 590 ? -4.695 -25.266 -14.281 1 97.56 590 LYS B N 1
ATOM 10626 C CA . LYS B 1 590 ? -5.129 -23.875 -14.43 1 97.56 590 LYS B CA 1
ATOM 10627 C C . LYS B 1 590 ? -6.246 -23.766 -15.461 1 97.56 590 LYS B C 1
ATOM 10629 O O . LYS B 1 590 ? -6.914 -22.719 -15.539 1 97.56 590 LYS B O 1
ATOM 10634 N N . GLN B 1 591 ? -6.488 -24.844 -16.25 1 97.88 591 GLN B N 1
ATOM 10635 C CA . GLN B 1 591 ? -7.648 -24.875 -17.141 1 97.88 591 GLN B CA 1
ATOM 10636 C C . GLN B 1 591 ? -8.945 -24.953 -16.344 1 97.88 591 GLN B C 1
ATOM 10638 O O . GLN B 1 591 ? -9.992 -24.484 -16.812 1 97.88 591 GLN B O 1
ATOM 10643 N N . VAL B 1 592 ? -8.875 -25.578 -15.141 1 98.56 592 VAL B N 1
ATOM 10644 C CA . VAL B 1 592 ? -10.047 -25.703 -14.281 1 98.56 592 VAL B CA 1
ATOM 10645 C C . VAL B 1 592 ? -10.344 -24.375 -13.609 1 98.56 592 VAL B C 1
ATOM 10647 O O . VAL B 1 592 ? -9.539 -23.875 -12.828 1 98.56 592 VAL B O 1
ATOM 10650 N N . ALA B 1 593 ? -11.508 -23.812 -13.914 1 97.94 593 ALA B N 1
ATOM 10651 C CA . ALA B 1 593 ? -11.953 -22.5 -13.438 1 97.94 593 ALA B CA 1
ATOM 10652 C C . ALA B 1 593 ? -11.094 -21.375 -14.016 1 97.94 593 ALA B C 1
ATOM 10654 O O . ALA B 1 593 ? -10.992 -20.297 -13.43 1 97.94 593 ALA B O 1
ATOM 10655 N N . GLY B 1 594 ? -10.383 -21.625 -15.156 1 97.38 594 GLY B N 1
ATOM 10656 C CA . GLY B 1 594 ? -9.523 -20.625 -15.773 1 97.38 594 GLY B CA 1
ATOM 10657 C C . GLY B 1 594 ? -10.297 -19.469 -16.375 1 97.38 594 GLY B C 1
ATOM 10658 O O . GLY B 1 594 ? -11.445 -19.625 -16.781 1 97.38 594 GLY B O 1
ATOM 10659 N N . VAL B 1 595 ? -9.695 -18.281 -16.375 1 95.75 595 VAL B N 1
ATOM 10660 C CA . VAL B 1 595 ? -10.203 -17.062 -17 1 95.75 595 VAL B CA 1
ATOM 10661 C C . VAL B 1 595 ? -9.117 -16.453 -17.891 1 95.75 595 VAL B C 1
ATOM 10663 O O . VAL B 1 595 ? -8 -16.203 -17.438 1 95.75 595 VAL B O 1
ATOM 10666 N N . GLU B 1 596 ? -9.43 -16.312 -19.141 1 94 596 GLU B N 1
ATOM 10667 C CA . GLU B 1 596 ? -8.469 -15.758 -20.094 1 94 596 GLU B CA 1
ATOM 10668 C C . GLU B 1 596 ? -8.523 -14.227 -20.109 1 94 596 GLU B C 1
ATOM 10670 O O . GLU B 1 596 ? -9.102 -13.641 -21.031 1 94 596 GLU B O 1
ATOM 10675 N N . TYR B 1 597 ? -7.887 -13.664 -19.156 1 91.56 597 TYR B N 1
ATOM 10676 C CA . TYR B 1 597 ? -7.906 -12.203 -19.125 1 91.56 597 TYR B CA 1
ATOM 10677 C C . TYR B 1 597 ? -6.66 -11.625 -19.781 1 91.56 597 TYR B C 1
ATOM 10679 O O . TYR B 1 597 ? -5.559 -12.156 -19.625 1 91.56 597 TYR B O 1
ATOM 10687 N N . PRO B 1 598 ? -6.812 -10.539 -20.594 1 88.75 598 PRO B N 1
ATOM 10688 C CA . PRO B 1 598 ? -5.688 -9.852 -21.234 1 88.75 598 PRO B CA 1
ATOM 10689 C C . PRO B 1 598 ? -5.121 -8.719 -20.375 1 88.75 598 PRO B C 1
ATOM 10691 O O . PRO B 1 598 ? -5.672 -8.406 -19.328 1 88.75 598 PRO B O 1
ATOM 10694 N N . TYR B 1 599 ? -3.973 -8.281 -20.812 1 91.25 599 TYR B N 1
ATOM 10695 C CA . TYR B 1 599 ? -3.408 -7.043 -20.281 1 91.25 599 TYR B CA 1
ATOM 10696 C C . TYR B 1 599 ? -3.705 -5.871 -21.219 1 91.25 599 TYR B C 1
ATOM 10698 O O . TYR B 1 599 ? -2.803 -5.117 -21.578 1 91.25 599 TYR B O 1
ATOM 10706 N N . GLY B 1 600 ? -5.02 -5.746 -21.531 1 90 600 GLY B N 1
ATOM 10707 C CA . GLY B 1 600 ? -5.398 -4.887 -22.641 1 90 600 GLY B CA 1
ATOM 10708 C C . GLY B 1 600 ? -5.703 -3.463 -22.219 1 90 600 GLY B C 1
ATOM 10709 O O . GLY B 1 600 ? -5.652 -3.139 -21.031 1 90 600 GLY B O 1
ATOM 10710 N N . VAL B 1 601 ? -5.844 -2.596 -23.188 1 91.25 601 VAL B N 1
ATOM 10711 C CA . VAL B 1 601 ? -6.289 -1.214 -23.031 1 91.25 601 VAL B CA 1
ATOM 10712 C C . VAL B 1 601 ? -7.598 -1.004 -23.797 1 91.25 601 VAL B C 1
ATOM 10714 O O . VAL B 1 601 ? -7.93 -1.775 -24.688 1 91.25 601 VAL B O 1
ATOM 10717 N N . LYS B 1 602 ? -8.352 -0.054 -23.375 1 90.25 602 LYS B N 1
ATOM 10718 C CA . LYS B 1 602 ? -9.594 0.256 -24.078 1 90.25 602 LYS B CA 1
ATOM 10719 C C . LYS B 1 602 ? -9.352 0.499 -25.562 1 90.25 602 LYS B C 1
ATOM 10721 O O . LYS B 1 602 ? -8.477 1.294 -25.922 1 90.25 602 LYS B O 1
ATOM 10726 N N . GLY B 1 603 ? -10.109 -0.185 -26.359 1 83.38 603 GLY B N 1
ATOM 10727 C CA . GLY B 1 603 ? -9.969 -0.063 -27.797 1 83.38 603 GLY B CA 1
ATOM 10728 C C . GLY B 1 603 ? -9.414 -1.316 -28.453 1 83.38 603 GLY B C 1
ATOM 10729 O O . GLY B 1 603 ? -9.492 -1.47 -29.672 1 83.38 603 GLY B O 1
ATOM 10730 N N . ASP B 1 604 ? -8.898 -2.199 -27.562 1 84 604 ASP B N 1
ATOM 10731 C CA . ASP B 1 604 ? -8.422 -3.477 -28.094 1 84 604 ASP B CA 1
ATOM 10732 C C . ASP B 1 604 ? -9.594 -4.379 -28.484 1 84 604 ASP B C 1
ATOM 10734 O O . ASP B 1 604 ? -10.727 -4.152 -28.047 1 84 604 ASP B O 1
ATOM 10738 N N . VAL B 1 605 ? -9.406 -5.348 -29.312 1 70.62 605 VAL B N 1
ATOM 10739 C CA . VAL B 1 605 ? -10.43 -6.266 -29.797 1 70.62 605 VAL B CA 1
ATOM 10740 C C . VAL B 1 605 ? -10.82 -7.242 -28.688 1 70.62 605 VAL B C 1
ATOM 10742 O O . VAL B 1 605 ? -11.977 -7.668 -28.609 1 70.62 605 VAL B O 1
ATOM 10745 N N . HIS B 1 606 ? -10.016 -7.512 -27.781 1 73.38 606 HIS B N 1
ATOM 10746 C CA . HIS B 1 606 ? -10.273 -8.555 -26.797 1 73.38 606 HIS B CA 1
ATOM 10747 C C . HIS B 1 606 ? -10.32 -7.973 -25.391 1 73.38 606 HIS B C 1
ATOM 10749 O O . HIS B 1 606 ? -9.594 -8.422 -24.5 1 73.38 606 HIS B O 1
ATOM 10755 N N . ASP B 1 607 ? -11.453 -7.254 -25.203 1 77.69 607 ASP B N 1
ATOM 10756 C CA . ASP B 1 607 ? -11.516 -6.535 -23.938 1 77.69 607 ASP B CA 1
ATOM 10757 C C . ASP B 1 607 ? -12.18 -7.387 -22.859 1 77.69 607 ASP B C 1
ATOM 10759 O O . ASP B 1 607 ? -12.039 -7.109 -21.656 1 77.69 607 ASP B O 1
ATOM 10763 N N . ALA B 1 608 ? -12.773 -8.43 -23.328 1 84.44 608 ALA B N 1
ATOM 10764 C CA . ALA B 1 608 ? -13.461 -9.25 -22.328 1 84.44 608 ALA B CA 1
ATOM 10765 C C . ALA B 1 608 ? -12.602 -10.445 -21.922 1 84.44 608 ALA B C 1
ATOM 10767 O O . ALA B 1 608 ? -11.688 -10.844 -22.641 1 84.44 608 ALA B O 1
ATOM 10768 N N . SER B 1 609 ? -12.836 -10.953 -20.766 1 91.31 609 SER B N 1
ATOM 10769 C CA . SER B 1 609 ? -12.109 -12.086 -20.203 1 91.31 609 SER B CA 1
ATOM 10770 C C . SER B 1 609 ? -13 -13.32 -20.109 1 91.31 609 SER B C 1
ATOM 10772 O O . SER B 1 609 ? -13.594 -13.586 -19.062 1 91.31 609 SER B O 1
ATOM 10774 N N . PRO B 1 610 ? -13.023 -14.117 -21.125 1 91.69 610 PRO B N 1
ATOM 10775 C CA . PRO B 1 610 ? -13.891 -15.297 -21.109 1 91.69 610 PRO B CA 1
ATOM 10776 C C . PRO B 1 610 ? -13.367 -16.391 -20.172 1 91.69 610 PRO B C 1
ATOM 10778 O O . PRO B 1 610 ? -12.156 -16.5 -19.953 1 91.69 610 PRO B O 1
ATOM 10781 N N . VAL B 1 611 ? -14.336 -17.125 -19.641 1 95.31 611 VAL B N 1
ATOM 10782 C CA . VAL B 1 611 ? -13.992 -18.297 -18.844 1 95.31 611 VAL B CA 1
ATOM 10783 C C . VAL B 1 611 ? -13.609 -19.453 -19.766 1 95.31 611 VAL B C 1
ATOM 10785 O O . VAL B 1 611 ? -14.102 -19.547 -20.906 1 95.31 611 VAL B O 1
ATOM 10788 N N . VAL B 1 612 ? -12.703 -20.328 -19.359 1 97.06 612 VAL B N 1
ATOM 10789 C CA . VAL B 1 612 ? -12.391 -21.531 -20.109 1 97.06 612 VAL B CA 1
ATOM 10790 C C . VAL B 1 612 ? -13.656 -22.359 -20.328 1 97.06 612 VAL B C 1
ATOM 10792 O O . VAL B 1 612 ? -14.438 -22.547 -19.391 1 97.06 612 VAL B O 1
ATOM 10795 N N . PRO B 1 613 ? -13.914 -22.844 -21.547 1 96.81 613 PRO B N 1
ATOM 10796 C CA . PRO B 1 613 ? -15.133 -23.594 -21.828 1 96.81 613 PRO B CA 1
ATOM 10797 C C . PRO B 1 613 ? -15.258 -24.859 -20.984 1 96.81 613 PRO B C 1
ATOM 10799 O O . PRO B 1 613 ? -14.242 -25.469 -20.609 1 96.81 613 PRO B O 1
ATOM 10802 N N . ALA B 1 614 ? -16.484 -25.281 -20.719 1 97.81 614 ALA B N 1
ATOM 10803 C CA . ALA B 1 614 ? -16.797 -26.391 -19.828 1 97.81 614 ALA B CA 1
ATOM 10804 C C . ALA B 1 614 ? -16.078 -27.656 -20.25 1 97.81 614 ALA B C 1
ATOM 10806 O O . ALA B 1 614 ? -15.477 -28.344 -19.406 1 97.81 614 ALA B O 1
ATOM 10807 N N . ALA B 1 615 ? -16.109 -27.922 -21.516 1 97.44 615 ALA B N 1
ATOM 10808 C CA . ALA B 1 615 ? -15.508 -29.156 -22.016 1 97.44 615 ALA B CA 1
ATOM 10809 C C . ALA B 1 615 ? -14.008 -29.188 -21.766 1 97.44 615 ALA B C 1
ATOM 10811 O O . ALA B 1 615 ? -13.461 -30.219 -21.359 1 97.44 615 ALA B O 1
ATOM 10812 N N . ARG B 1 616 ? -13.344 -28.078 -21.969 1 97.94 616 ARG B N 1
ATOM 10813 C CA . ARG B 1 616 ? -11.906 -27.984 -21.719 1 97.94 616 ARG B CA 1
ATOM 10814 C C . ARG B 1 616 ? -11.594 -28.109 -20.234 1 97.94 616 ARG B C 1
ATOM 10816 O O . ARG B 1 616 ? -10.602 -28.734 -19.859 1 97.94 616 ARG B O 1
ATOM 10823 N N . GLN B 1 617 ? -12.414 -27.453 -19.391 1 98.56 617 GLN B N 1
ATOM 10824 C CA . GLN B 1 617 ? -12.219 -27.578 -17.938 1 98.56 617 GLN B CA 1
ATOM 10825 C C . GLN B 1 617 ? -12.352 -29.031 -17.5 1 98.56 617 GLN B C 1
ATOM 10827 O O . GLN B 1 617 ? -11.516 -29.531 -16.734 1 98.56 617 GLN B O 1
ATOM 10832 N N . ARG B 1 618 ? -13.359 -29.828 -17.969 1 98.44 618 ARG B N 1
ATOM 10833 C CA . ARG B 1 618 ? -13.594 -31.203 -17.562 1 98.44 618 ARG B CA 1
ATOM 10834 C C . ARG B 1 618 ? -12.516 -32.125 -18.125 1 98.44 618 ARG B C 1
ATOM 10836 O O . ARG B 1 618 ? -12.125 -33.094 -17.469 1 98.44 618 ARG B O 1
ATOM 10843 N N . ALA B 1 619 ? -12.023 -31.797 -19.328 1 98.19 619 ALA B N 1
ATOM 10844 C CA . ALA B 1 619 ? -10.906 -32.562 -19.875 1 98.19 619 ALA B CA 1
ATOM 10845 C C . ALA B 1 619 ? -9.656 -32.406 -19.016 1 98.19 619 ALA B C 1
ATOM 10847 O O . ALA B 1 619 ? -8.953 -33.375 -18.734 1 98.19 619 ALA B O 1
ATOM 10848 N N . ALA B 1 620 ? -9.391 -31.172 -18.641 1 98.69 620 ALA B N 1
ATOM 10849 C CA . ALA B 1 620 ? -8.258 -30.906 -17.766 1 98.69 620 ALA B CA 1
ATOM 10850 C C . ALA B 1 620 ? -8.43 -31.609 -16.422 1 98.69 620 ALA B C 1
ATOM 10852 O O . ALA B 1 620 ? -7.484 -32.188 -15.898 1 98.69 620 ALA B O 1
ATOM 10853 N N . LEU B 1 621 ? -9.648 -31.484 -15.844 1 98.56 621 LEU B N 1
ATOM 10854 C CA . LEU B 1 621 ? -9.938 -32.156 -14.578 1 98.56 621 LEU B CA 1
ATOM 10855 C C . LEU B 1 621 ? -9.672 -33.656 -14.664 1 98.56 621 LEU B C 1
ATOM 10857 O O . LEU B 1 621 ? -9.039 -34.219 -13.781 1 98.56 621 LEU B O 1
ATOM 10861 N N . GLU B 1 622 ? -10.102 -34.25 -15.766 1 97.88 622 GLU B N 1
ATOM 10862 C CA . GLU B 1 622 ? -9.898 -35.688 -15.969 1 97.88 622 GLU B CA 1
ATOM 10863 C C . GLU B 1 622 ? -8.406 -36.031 -16.047 1 97.88 622 GLU B C 1
ATOM 10865 O O . GLU B 1 622 ? -7.949 -37 -15.406 1 97.88 622 GLU B O 1
ATOM 10870 N N . ALA B 1 623 ? -7.672 -35.281 -16.812 1 98.31 623 ALA B N 1
ATOM 10871 C CA . ALA B 1 623 ? -6.242 -35.531 -16.969 1 98.31 623 ALA B CA 1
ATOM 10872 C C . ALA B 1 623 ? -5.508 -35.375 -15.633 1 98.31 623 ALA B C 1
ATOM 10874 O O . ALA B 1 623 ? -4.637 -36.188 -15.297 1 98.31 623 ALA B O 1
ATOM 10875 N N . VAL B 1 624 ? -5.844 -34.344 -14.891 1 98.62 624 VAL B N 1
ATOM 10876 C CA . VAL B 1 624 ? -5.207 -34.062 -13.609 1 98.62 624 VAL B CA 1
ATOM 10877 C C . VAL B 1 624 ? -5.535 -35.188 -12.617 1 98.62 624 VAL B C 1
ATOM 10879 O O . VAL B 1 624 ? -4.645 -35.688 -11.938 1 98.62 624 VAL B O 1
ATOM 10882 N N . LEU B 1 625 ? -6.793 -35.625 -12.547 1 98.44 625 LEU B N 1
ATOM 10883 C CA . LEU B 1 625 ? -7.219 -36.656 -11.617 1 98.44 625 LEU B CA 1
ATOM 10884 C C . LEU B 1 625 ? -6.582 -38 -11.977 1 98.44 625 LEU B C 1
ATOM 10886 O O . LEU B 1 625 ? -6.336 -38.844 -11.102 1 98.44 625 LEU B O 1
ATOM 10890 N N . ALA B 1 626 ? -6.281 -38.188 -13.25 1 97.62 626 ALA B N 1
ATOM 10891 C CA . ALA B 1 626 ? -5.68 -39.438 -13.703 1 97.62 626 ALA B CA 1
ATOM 10892 C C . ALA B 1 626 ? -4.309 -39.656 -13.062 1 97.62 626 ALA B C 1
ATOM 10894 O O . ALA B 1 626 ? -3.848 -40.781 -12.93 1 97.62 626 ALA B O 1
ATOM 10895 N N . THR B 1 627 ? -3.688 -38.625 -12.633 1 98.31 627 THR B N 1
ATOM 10896 C CA . THR B 1 627 ? -2.365 -38.75 -12.023 1 98.31 627 THR B CA 1
ATOM 10897 C C . THR B 1 627 ? -2.455 -39.344 -10.633 1 98.31 627 THR B C 1
ATOM 10899 O O . THR B 1 627 ? -1.441 -39.75 -10.055 1 98.31 627 THR B O 1
ATOM 10902 N N . LEU B 1 628 ? -3.682 -39.438 -10.055 1 98.12 628 LEU B N 1
ATOM 10903 C CA . LEU B 1 628 ? -3.875 -39.969 -8.703 1 98.12 628 LEU B CA 1
ATOM 10904 C C . LEU B 1 628 ? -4.023 -41.469 -8.719 1 98.12 628 LEU B C 1
ATOM 10906 O O . LEU B 1 628 ? -4.113 -42.125 -7.664 1 98.12 628 LEU B O 1
ATOM 10910 N N . LYS B 1 629 ? -4.051 -42.062 -9.977 1 96.81 629 LYS B N 1
ATOM 10911 C CA . LYS B 1 629 ? -4.145 -43.5 -10.039 1 96.81 629 LYS B CA 1
ATOM 10912 C C . LYS B 1 629 ? -2.984 -44.156 -9.297 1 96.81 629 LYS B C 1
ATOM 10914 O O . LYS B 1 629 ? -1.819 -43.844 -9.547 1 96.81 629 LYS B O 1
ATOM 10919 N N . PRO B 1 630 ? -3.281 -45.094 -8.375 1 95.81 630 PRO B N 1
ATOM 10920 C CA . PRO B 1 630 ? -2.221 -45.688 -7.547 1 95.81 630 PRO B CA 1
ATOM 10921 C C . PRO B 1 630 ? -1.082 -46.281 -8.375 1 95.81 630 PRO B C 1
ATOM 10923 O O . PRO B 1 630 ? 0.088 -46.125 -8.016 1 95.81 630 PRO B O 1
ATOM 10926 N N . SER B 1 631 ? -1.353 -46.844 -9.516 1 95.75 631 SER B N 1
ATOM 10927 C CA . SER B 1 631 ? -0.311 -47.438 -10.344 1 95.75 631 SER B CA 1
ATOM 10928 C C . SER B 1 631 ? 0.605 -46.375 -10.93 1 95.75 631 SER B C 1
ATOM 10930 O O . SER B 1 631 ? 1.771 -46.656 -11.227 1 95.75 631 SER B O 1
ATOM 10932 N N . GLU B 1 632 ? 0.061 -45.156 -11.133 1 96.38 632 GLU B N 1
ATOM 10933 C CA . GLU B 1 632 ? 0.862 -44.031 -11.617 1 96.38 632 GLU B CA 1
ATOM 10934 C C . GLU B 1 632 ? 1.747 -43.469 -10.5 1 96.38 632 GLU B C 1
ATOM 10936 O O . GLU B 1 632 ? 2.75 -42.812 -10.773 1 96.38 632 GLU B O 1
ATOM 10941 N N . LEU B 1 633 ? 1.39 -43.75 -9.242 1 97.5 633 LEU B N 1
ATOM 10942 C CA . LEU B 1 633 ? 2.094 -43.156 -8.102 1 97.5 633 LEU B CA 1
ATOM 10943 C C . LEU B 1 633 ? 3.107 -44.156 -7.539 1 97.5 633 LEU B C 1
ATOM 10945 O O . LEU B 1 633 ? 3.967 -43.781 -6.734 1 97.5 633 LEU B O 1
ATOM 10949 N N . ASP B 1 634 ? 3.025 -45.375 -7.969 1 95.5 634 ASP B N 1
ATOM 10950 C CA . ASP B 1 634 ? 3.873 -46.406 -7.414 1 95.5 634 ASP B CA 1
ATOM 10951 C C . ASP B 1 634 ? 5.289 -46.344 -7.984 1 95.5 634 ASP B C 1
ATOM 10953 O O . ASP B 1 634 ? 5.488 -45.844 -9.094 1 95.5 634 ASP B O 1
ATOM 10957 N N . THR B 1 635 ? 6.266 -46.781 -7.156 1 95.69 635 THR B N 1
ATOM 10958 C CA . THR B 1 635 ? 7.637 -46.969 -7.609 1 95.69 635 THR B CA 1
ATOM 10959 C C . THR B 1 635 ? 7.828 -48.406 -8.109 1 95.69 635 THR B C 1
ATOM 10961 O O . THR B 1 635 ? 7.426 -49.375 -7.449 1 95.69 635 THR B O 1
ATOM 10964 N N . PRO B 1 636 ? 8.406 -48.562 -9.32 1 94.38 636 PRO B N 1
ATOM 10965 C CA . PRO B 1 636 ? 8.633 -49.938 -9.812 1 94.38 636 PRO B CA 1
ATOM 10966 C C . PRO B 1 636 ? 9.367 -50.812 -8.805 1 94.38 636 PRO B C 1
ATOM 10968 O O . PRO B 1 636 ? 10.32 -50.344 -8.172 1 94.38 636 PRO B O 1
ATOM 10971 N N . GLU B 1 637 ? 8.914 -52.062 -8.688 1 92.5 637 GLU B N 1
ATOM 10972 C CA . GLU B 1 637 ? 9.375 -53 -7.66 1 92.5 637 GLU B CA 1
ATOM 10973 C C . GLU B 1 637 ? 10.891 -53.156 -7.719 1 92.5 637 GLU B C 1
ATOM 10975 O O . GLU B 1 637 ? 11.562 -53.188 -6.684 1 92.5 637 GLU B O 1
ATOM 10980 N N . ALA B 1 638 ? 11.406 -53.219 -8.844 1 93.31 638 ALA B N 1
ATOM 10981 C CA . ALA B 1 638 ? 12.828 -53.5 -9.031 1 93.31 638 ALA B CA 1
ATOM 10982 C C . ALA B 1 638 ? 13.688 -52.312 -8.586 1 93.31 638 ALA B C 1
ATOM 10984 O O . ALA B 1 638 ? 14.867 -52.5 -8.281 1 93.31 638 ALA B O 1
ATOM 10985 N N . LEU B 1 639 ? 13.117 -51.125 -8.523 1 94.62 639 LEU B N 1
ATOM 10986 C CA . LEU B 1 639 ? 13.867 -49.938 -8.219 1 94.62 639 LEU B CA 1
ATOM 10987 C C . LEU B 1 639 ? 13.953 -49.688 -6.711 1 94.62 639 LEU B C 1
ATOM 10989 O O . LEU B 1 639 ? 14.898 -49.062 -6.23 1 94.62 639 LEU B O 1
ATOM 10993 N N . ILE B 1 640 ? 13.023 -50.188 -5.922 1 91.94 640 ILE B N 1
ATOM 10994 C CA . ILE B 1 640 ? 12.883 -49.875 -4.504 1 91.94 640 ILE B CA 1
ATOM 10995 C C . ILE B 1 640 ? 14.141 -50.281 -3.754 1 91.94 640 ILE B C 1
ATOM 10997 O O . ILE B 1 640 ? 14.719 -49.5 -3.004 1 91.94 640 ILE B O 1
ATOM 11001 N N . PRO B 1 641 ? 14.711 -51.531 -4.004 1 92.06 641 PRO B N 1
ATOM 11002 C CA . PRO B 1 641 ? 15.93 -51.906 -3.289 1 92.06 641 PRO B CA 1
ATOM 11003 C C . PRO B 1 641 ? 17.156 -51.094 -3.746 1 92.06 641 PRO B C 1
ATOM 11005 O O . PRO B 1 641 ? 18.094 -50.906 -2.973 1 92.06 641 PRO B O 1
ATOM 11008 N N . LEU B 1 642 ? 17.125 -50.562 -4.945 1 93.94 642 LEU B N 1
ATOM 11009 C CA . LEU B 1 642 ? 18.234 -49.781 -5.48 1 93.94 642 LEU B CA 1
ATOM 11010 C C . LEU B 1 642 ? 18.266 -48.375 -4.887 1 93.94 642 LEU B C 1
ATOM 11012 O O . LEU B 1 642 ? 19.328 -47.781 -4.773 1 93.94 642 LEU B O 1
ATOM 11016 N N . LEU B 1 643 ? 17.109 -47.875 -4.418 1 93.62 643 LEU B N 1
ATOM 11017 C CA . LEU B 1 643 ? 16.969 -46.5 -3.955 1 93.62 643 LEU B CA 1
ATOM 11018 C C . LEU B 1 643 ? 17.297 -46.406 -2.471 1 93.62 643 LEU B C 1
ATOM 11020 O O . LEU B 1 643 ? 17.328 -45.312 -1.914 1 93.62 643 LEU B O 1
ATOM 11024 N N . SER B 1 644 ? 17.5 -47.5 -1.838 1 89.88 644 SER B N 1
ATOM 11025 C CA . SER B 1 644 ? 17.969 -47.531 -0.456 1 89.88 644 SER B CA 1
ATOM 11026 C C . SER B 1 644 ? 19.469 -47.719 -0.384 1 89.88 644 SER B C 1
ATOM 11028 O O . SER B 1 644 ? 20 -48.688 -0.919 1 89.88 644 SER B O 1
ATOM 11030 N N . ALA B 1 645 ? 20.125 -46.75 0.146 1 88.69 645 ALA B N 1
ATOM 11031 C CA . ALA B 1 645 ? 21.594 -46.781 0.236 1 88.69 645 ALA B CA 1
ATOM 11032 C C . ALA B 1 645 ? 22.094 -46 1.447 1 88.69 645 ALA B C 1
ATOM 11034 O O . ALA B 1 645 ? 21.516 -45 1.824 1 88.69 645 ALA B O 1
ATOM 11035 N N . GLY B 1 646 ? 23.141 -46.469 2.029 1 83.06 646 GLY B N 1
ATOM 11036 C CA . GLY B 1 646 ? 23.781 -45.75 3.129 1 83.06 646 GLY B CA 1
ATOM 11037 C C . GLY B 1 646 ? 24.656 -44.594 2.67 1 83.06 646 GLY B C 1
ATOM 11038 O O . GLY B 1 646 ? 25.031 -44.531 1.498 1 83.06 646 GLY B O 1
ATOM 11039 N N . GLN B 1 647 ? 24.797 -43.594 3.553 1 83.12 647 GLN B N 1
ATOM 11040 C CA . GLN B 1 647 ? 25.719 -42.5 3.371 1 83.12 647 GLN B CA 1
ATOM 11041 C C . GLN B 1 647 ? 26.766 -42.438 4.492 1 83.12 647 GLN B C 1
ATOM 11043 O O . GLN B 1 647 ? 26.422 -42.688 5.656 1 83.12 647 GLN B O 1
ATOM 11048 N N . SER B 1 648 ? 27.984 -42.375 4.082 1 84.94 648 SER B N 1
ATOM 11049 C CA . SER B 1 648 ? 29.062 -42.188 5.062 1 84.94 648 SER B CA 1
ATOM 11050 C C . SER B 1 648 ? 29.891 -40.969 4.77 1 84.94 648 SER B C 1
ATOM 11052 O O . SER B 1 648 ? 29.859 -40.438 3.65 1 84.94 648 SER B O 1
ATOM 11054 N N . GLY B 1 649 ? 30.562 -40.406 5.809 1 86 649 GLY B N 1
ATOM 11055 C CA . GLY B 1 649 ? 31.281 -39.156 5.699 1 86 649 GLY B CA 1
ATOM 11056 C C . GLY B 1 649 ? 30.453 -37.969 6.148 1 86 649 GLY B C 1
ATOM 11057 O O . GLY B 1 649 ? 29.5 -38.094 6.918 1 86 649 GLY B O 1
ATOM 11058 N N . ASP B 1 650 ? 30.922 -36.719 5.746 1 78.19 650 ASP B N 1
ATOM 11059 C CA . ASP B 1 650 ? 30.219 -35.5 6.137 1 78.19 650 ASP B CA 1
ATOM 11060 C C . ASP B 1 650 ? 28.984 -35.281 5.258 1 78.19 650 ASP B C 1
ATOM 11062 O O . ASP B 1 650 ? 28.922 -35.781 4.129 1 78.19 650 ASP B O 1
ATOM 11066 N N . ASP B 1 651 ? 28.078 -34.625 5.746 1 77.31 651 ASP B N 1
ATOM 11067 C CA . ASP B 1 651 ? 26.828 -34.344 5.059 1 77.31 651 ASP B CA 1
ATOM 11068 C C . ASP B 1 651 ? 27.031 -33.375 3.916 1 77.31 651 ASP B C 1
ATOM 11070 O O . ASP B 1 651 ? 27.828 -32.438 4.027 1 77.31 651 ASP B O 1
ATOM 11074 N N . ASP B 1 652 ? 26.375 -33.656 2.875 1 81.25 652 ASP B N 1
ATOM 11075 C CA . ASP B 1 652 ? 26.297 -32.75 1.73 1 81.25 652 ASP B CA 1
ATOM 11076 C C . ASP B 1 652 ? 24.969 -32 1.696 1 81.25 652 ASP B C 1
ATOM 11078 O O . ASP B 1 652 ? 23.922 -32.625 1.461 1 81.25 652 ASP B O 1
ATOM 11082 N N . ARG B 1 653 ? 25.031 -30.656 1.88 1 79.81 653 ARG B N 1
ATOM 11083 C CA . ARG B 1 653 ? 23.844 -29.812 1.944 1 79.81 653 ARG B CA 1
ATOM 11084 C C . ARG B 1 653 ? 23 -29.953 0.68 1 79.81 653 ARG B C 1
ATOM 11086 O O . ARG B 1 653 ? 21.766 -29.906 0.737 1 79.81 653 ARG B O 1
ATOM 11093 N N . GLN B 1 654 ? 23.531 -30.141 -0.456 1 77.5 654 GLN B N 1
ATOM 11094 C CA . GLN B 1 654 ? 22.812 -30.312 -1.714 1 77.5 654 GLN B CA 1
ATOM 11095 C C . GLN B 1 654 ? 21.969 -31.594 -1.694 1 77.5 654 GLN B C 1
ATOM 11097 O O . GLN B 1 654 ? 20.797 -31.578 -2.096 1 77.5 654 GLN B O 1
ATOM 11102 N N . PHE B 1 655 ? 22.578 -32.688 -1.216 1 76.5 655 PHE B N 1
ATOM 11103 C CA . PHE B 1 655 ? 21.875 -33.969 -1.121 1 76.5 655 PHE B CA 1
ATOM 11104 C C . PHE B 1 655 ? 20.672 -33.844 -0.203 1 76.5 655 PHE B C 1
ATOM 11106 O O . PHE B 1 655 ? 19.578 -34.281 -0.553 1 76.5 655 PHE B O 1
ATOM 11113 N N . GLU B 1 656 ? 20.797 -33.219 0.835 1 75.62 656 GLU B N 1
ATOM 11114 C CA . GLU B 1 656 ? 19.766 -33.125 1.859 1 75.62 656 GLU B CA 1
ATOM 11115 C C . GLU B 1 656 ? 18.5 -32.469 1.324 1 75.62 656 GLU B C 1
ATOM 11117 O O . GLU B 1 656 ? 17.391 -32.812 1.722 1 75.62 656 GLU B O 1
ATOM 11122 N N . ILE B 1 657 ? 18.656 -31.625 0.38 1 73.81 657 ILE B N 1
ATOM 11123 C CA . ILE B 1 657 ? 17.516 -30.828 -0.053 1 73.81 657 ILE B CA 1
ATOM 11124 C C . ILE B 1 657 ? 16.859 -31.484 -1.271 1 73.81 657 ILE B C 1
ATOM 11126 O O . ILE B 1 657 ? 15.703 -31.188 -1.59 1 73.81 657 ILE B O 1
ATOM 11130 N N . GLU B 1 658 ? 17.438 -32.406 -1.902 1 77.81 658 GLU B N 1
ATOM 11131 C CA . GLU B 1 658 ? 17.016 -32.844 -3.232 1 77.81 658 GLU B CA 1
ATOM 11132 C C . GLU B 1 658 ? 16.453 -34.25 -3.197 1 77.81 658 GLU B C 1
ATOM 11134 O O . GLU B 1 658 ? 16.375 -34.906 -4.23 1 77.81 658 GLU B O 1
ATOM 11139 N N . VAL B 1 659 ? 16.125 -34.719 -1.974 1 83.5 659 VAL B N 1
ATOM 11140 C CA . VAL B 1 659 ? 15.602 -36.094 -1.855 1 83.5 659 VAL B CA 1
ATOM 11141 C C . VAL B 1 659 ? 14.289 -36.062 -1.077 1 83.5 659 VAL B C 1
ATOM 11143 O O . VAL B 1 659 ? 13.969 -35.062 -0.414 1 83.5 659 VAL B O 1
ATOM 11146 N N . PHE B 1 660 ? 13.516 -37.125 -1.271 1 87.94 660 PHE B N 1
ATOM 11147 C CA . PHE B 1 660 ? 12.344 -37.312 -0.428 1 87.94 660 PHE B CA 1
ATOM 11148 C C . PHE B 1 660 ? 12.75 -37.531 1.025 1 87.94 660 PHE B C 1
ATOM 11150 O O . PHE B 1 660 ? 13.812 -38.094 1.302 1 87.94 660 PHE B O 1
ATOM 11157 N N . ASP B 1 661 ? 11.914 -37.031 1.845 1 78.94 661 ASP B N 1
ATOM 11158 C CA . ASP B 1 661 ? 12.18 -37.219 3.268 1 78.94 661 ASP B CA 1
ATOM 11159 C C . ASP B 1 661 ? 12.32 -38.719 3.605 1 78.94 661 ASP B C 1
ATOM 11161 O O . ASP B 1 661 ? 11.594 -39.531 3.066 1 78.94 661 ASP B O 1
ATOM 11165 N N . GLY B 1 662 ? 13.359 -38.844 4.34 1 75.38 662 GLY B N 1
ATOM 11166 C CA . GLY B 1 662 ? 13.562 -40.219 4.82 1 75.38 662 GLY B CA 1
ATOM 11167 C C . GLY B 1 662 ? 15.008 -40.5 5.176 1 75.38 662 GLY B C 1
ATOM 11168 O O . GLY B 1 662 ? 15.859 -39.625 5.121 1 75.38 662 GLY B O 1
ATOM 11169 N N . GLY B 1 663 ? 15.445 -41.594 5.723 1 77.38 663 GLY B N 1
ATOM 11170 C CA . GLY B 1 663 ? 16.75 -42.125 6.059 1 77.38 663 GLY B CA 1
ATOM 11171 C C . GLY B 1 663 ? 17.359 -42.969 4.953 1 77.38 663 GLY B C 1
ATOM 11172 O O . GLY B 1 663 ? 17.016 -42.781 3.779 1 77.38 663 GLY B O 1
ATOM 11173 N N . PRO B 1 664 ? 18.172 -43.719 5.168 1 84.44 664 PRO B N 1
ATOM 11174 C CA . PRO B 1 664 ? 18.875 -44.531 4.176 1 84.44 664 PRO B CA 1
ATOM 11175 C C . PRO B 1 664 ? 17.938 -45.469 3.428 1 84.44 664 PRO B C 1
ATOM 11177 O O . PRO B 1 664 ? 18.297 -46 2.371 1 84.44 664 PRO B O 1
ATOM 11180 N N . VAL B 1 665 ? 16.719 -45.719 3.949 1 88.38 665 VAL B N 1
ATOM 11181 C CA . VAL B 1 665 ? 15.742 -46.594 3.293 1 88.38 665 VAL B CA 1
ATOM 11182 C C . VAL B 1 665 ? 14.734 -45.719 2.521 1 88.38 665 VAL B C 1
ATOM 11184 O O . VAL B 1 665 ? 14.062 -44.875 3.1 1 88.38 665 VAL B O 1
ATOM 11187 N N . PHE B 1 666 ? 14.648 -45.938 1.246 1 92.06 666 PHE B N 1
ATOM 11188 C CA . PHE B 1 666 ? 13.703 -45.219 0.39 1 92.06 666 PHE B CA 1
ATOM 11189 C C . PHE B 1 666 ? 12.266 -45.594 0.731 1 92.06 666 PHE B C 1
ATOM 11191 O O . PHE B 1 666 ? 11.945 -46.781 0.843 1 92.06 666 PHE B O 1
ATOM 11198 N N . ASP B 1 667 ? 11.422 -44.625 0.958 1 90.62 667 ASP B N 1
ATOM 11199 C CA . ASP B 1 667 ? 10.016 -44.844 1.28 1 90.62 667 ASP B CA 1
ATOM 11200 C C . ASP B 1 667 ? 9.117 -44.5 0.098 1 90.62 667 ASP B C 1
ATOM 11202 O O . ASP B 1 667 ? 8.742 -43.312 -0.066 1 90.62 667 ASP B O 1
ATOM 11206 N N . PRO B 1 668 ? 8.688 -45.469 -0.706 1 93.19 668 PRO B N 1
ATOM 11207 C CA . PRO B 1 668 ? 7.863 -45.188 -1.881 1 93.19 668 PRO B CA 1
ATOM 11208 C C . PRO B 1 668 ? 6.512 -44.594 -1.518 1 93.19 668 PRO B C 1
ATOM 11210 O O . PRO B 1 668 ? 5.914 -43.875 -2.328 1 93.19 668 PRO B O 1
ATOM 11213 N N . LEU B 1 669 ? 6.012 -44.812 -0.268 1 92.12 669 LEU B N 1
ATOM 11214 C CA . LEU B 1 669 ? 4.715 -44.281 0.134 1 92.12 669 LEU B CA 1
ATOM 11215 C C . LEU B 1 669 ? 4.805 -42.781 0.395 1 92.12 669 LEU B C 1
ATOM 11217 O O . LEU B 1 669 ? 3.859 -42.031 0.121 1 92.12 669 LEU B O 1
ATOM 11221 N N . THR B 1 670 ? 5.926 -42.344 0.896 1 92.12 670 THR B N 1
ATOM 11222 C CA . THR B 1 670 ? 6.152 -40.906 1.049 1 92.12 670 THR B CA 1
ATOM 11223 C C . THR B 1 670 ? 6.234 -40.219 -0.314 1 92.12 670 THR B C 1
ATOM 11225 O O . THR B 1 670 ? 5.676 -39.156 -0.507 1 92.12 670 THR B O 1
ATOM 11228 N N . ALA B 1 671 ? 6.945 -40.812 -1.242 1 94.62 671 ALA B N 1
ATOM 11229 C CA .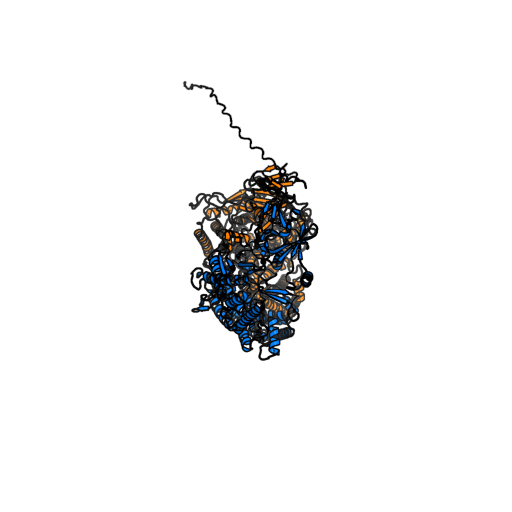 ALA B 1 671 ? 7.004 -40.281 -2.604 1 94.62 671 ALA B CA 1
ATOM 11230 C C . ALA B 1 671 ? 5.609 -40.156 -3.207 1 94.62 671 ALA B C 1
ATOM 11232 O O . ALA B 1 671 ? 5.266 -39.156 -3.803 1 94.62 671 ALA B O 1
ATOM 11233 N N . ALA B 1 672 ? 4.801 -41.219 -2.994 1 95.44 672 ALA B N 1
ATOM 11234 C CA . ALA B 1 672 ? 3.43 -41.219 -3.502 1 95.44 672 ALA B CA 1
ATOM 11235 C C . ALA B 1 672 ? 2.605 -40.125 -2.855 1 95.44 672 ALA B C 1
ATOM 11237 O O . ALA B 1 672 ? 1.807 -39.469 -3.525 1 95.44 672 ALA B O 1
ATOM 11238 N N . ASP B 1 673 ? 2.807 -39.906 -1.562 1 95.12 673 ASP B N 1
ATOM 11239 C CA . ASP B 1 673 ? 2.107 -38.875 -0.828 1 95.12 673 ASP B CA 1
ATOM 11240 C C . ASP B 1 673 ? 2.449 -37.5 -1.386 1 95.12 673 ASP B C 1
ATOM 11242 O O . ASP B 1 673 ? 1.563 -36.656 -1.568 1 95.12 673 ASP B O 1
ATOM 11246 N N . VAL B 1 674 ? 3.752 -37.281 -1.684 1 94.38 674 VAL B N 1
ATOM 11247 C CA . VAL B 1 674 ? 4.219 -36.031 -2.258 1 94.38 674 VAL B CA 1
ATOM 11248 C C . VAL B 1 674 ? 3.531 -35.781 -3.6 1 94.38 674 VAL B C 1
ATOM 11250 O O . VAL B 1 674 ? 2.961 -34.719 -3.828 1 94.38 674 VAL B O 1
ATOM 11253 N N . ALA B 1 675 ? 3.518 -36.781 -4.441 1 97 675 ALA B N 1
ATOM 11254 C CA . ALA B 1 675 ? 2.932 -36.656 -5.773 1 97 675 ALA B CA 1
ATOM 11255 C C . ALA B 1 675 ? 1.425 -36.438 -5.688 1 97 675 ALA B C 1
ATOM 11257 O O . ALA B 1 675 ? 0.875 -35.562 -6.398 1 97 675 ALA B O 1
ATOM 11258 N N . ALA B 1 676 ? 0.773 -37.188 -4.816 1 97.38 676 ALA B N 1
ATOM 11259 C CA . ALA B 1 676 ? -0.663 -37 -4.613 1 97.38 676 ALA B CA 1
ATOM 11260 C C . ALA B 1 676 ? -0.979 -35.594 -4.105 1 97.38 676 ALA B C 1
ATOM 11262 O O . ALA B 1 676 ? -1.949 -35 -4.547 1 97.38 676 ALA B O 1
ATOM 11263 N N . GLY B 1 677 ? -0.149 -35.188 -3.166 1 96.31 677 GLY B N 1
ATOM 11264 C CA . GLY B 1 677 ? -0.334 -33.844 -2.619 1 96.31 677 GLY B CA 1
ATOM 11265 C C . GLY B 1 677 ? -0.25 -32.75 -3.668 1 96.31 677 GLY B C 1
ATOM 11266 O O . GLY B 1 677 ? -0.966 -31.766 -3.588 1 96.31 677 GLY B O 1
ATOM 11267 N N . LEU B 1 678 ? 0.599 -32.875 -4.641 1 96.25 678 LEU B N 1
ATOM 11268 C CA . LEU B 1 678 ? 0.719 -31.922 -5.723 1 96.25 678 LEU B CA 1
ATOM 11269 C C . LEU B 1 678 ? -0.584 -31.812 -6.508 1 96.25 678 LEU B C 1
ATOM 11271 O O . LEU B 1 678 ? -1.061 -30.703 -6.785 1 96.25 678 LEU B O 1
ATOM 11275 N N . THR B 1 679 ? -1.184 -32.969 -6.84 1 97.88 679 THR B N 1
ATOM 11276 C CA . THR B 1 679 ? -2.412 -33 -7.625 1 97.88 679 THR B CA 1
ATOM 11277 C C . THR B 1 679 ? -3.584 -32.438 -6.828 1 97.88 679 THR B C 1
ATOM 11279 O O . THR B 1 679 ? -4.293 -31.547 -7.309 1 97.88 679 THR B O 1
ATOM 11282 N N . ILE B 1 680 ? -3.736 -32.938 -5.598 1 98.19 680 ILE B N 1
ATOM 11283 C CA . ILE B 1 680 ? -4.871 -32.562 -4.77 1 98.19 680 ILE B CA 1
ATOM 11284 C C . ILE B 1 680 ? -4.762 -31.078 -4.395 1 98.19 680 ILE B C 1
ATOM 11286 O O . ILE B 1 680 ? -5.75 -30.344 -4.441 1 98.19 680 ILE B O 1
ATOM 11290 N N . GLY B 1 681 ? -3.541 -30.672 -4.078 1 96.62 681 GLY B N 1
ATOM 11291 C CA . GLY B 1 681 ? -3.314 -29.281 -3.768 1 96.62 681 GLY B CA 1
ATOM 11292 C C . GLY B 1 681 ? -3.629 -28.344 -4.93 1 96.62 681 GLY B C 1
ATOM 11293 O O . GLY B 1 681 ? -4.191 -27.266 -4.734 1 96.62 681 GLY B O 1
ATOM 11294 N N . ALA B 1 682 ? -3.322 -28.703 -6.145 1 96.62 682 ALA B N 1
ATOM 11295 C CA . ALA B 1 682 ? -3.586 -27.891 -7.332 1 96.62 682 ALA B CA 1
ATOM 11296 C C . ALA B 1 682 ? -5.086 -27.734 -7.57 1 96.62 682 ALA B C 1
ATOM 11298 O O . ALA B 1 682 ? -5.547 -26.688 -8.008 1 96.62 682 ALA B O 1
ATOM 11299 N N . LEU B 1 683 ? -5.879 -28.734 -7.238 1 97.69 683 LEU B N 1
ATOM 11300 C CA . LEU B 1 683 ? -7.309 -28.734 -7.527 1 97.69 683 LEU B CA 1
ATOM 11301 C C . LEU B 1 683 ? -8.086 -28.031 -6.418 1 97.69 683 LEU B C 1
ATOM 11303 O O . LEU B 1 683 ? -9.211 -27.578 -6.637 1 97.69 683 LEU B O 1
ATOM 11307 N N . THR B 1 684 ? -7.465 -27.922 -5.16 1 97.56 684 THR B N 1
ATOM 11308 C CA . THR B 1 684 ? -8.266 -27.469 -4.027 1 97.56 684 THR B CA 1
ATOM 11309 C C . THR B 1 684 ? -7.785 -26.094 -3.549 1 97.56 684 THR B C 1
ATOM 11311 O O . THR B 1 684 ? -7.996 -25.734 -2.391 1 97.56 684 THR B O 1
ATOM 11314 N N . THR B 1 685 ? -7.051 -25.391 -4.414 1 95.75 685 THR B N 1
ATOM 11315 C CA . THR B 1 685 ? -6.711 -24.031 -3.998 1 95.75 685 THR B CA 1
ATOM 11316 C C . THR B 1 685 ? -7.969 -23.219 -3.725 1 95.75 685 THR B C 1
ATOM 11318 O O . THR B 1 685 ? -8.961 -23.328 -4.453 1 95.75 685 THR B O 1
ATOM 11321 N N . PRO B 1 686 ? -7.957 -22.391 -2.705 1 94.06 686 PRO B N 1
ATOM 11322 C CA . PRO B 1 686 ? -9.148 -21.609 -2.365 1 94.06 686 PRO B CA 1
ATOM 11323 C C . PRO B 1 686 ? -9.617 -20.719 -3.51 1 94.06 686 PRO B C 1
ATOM 11325 O O . PRO B 1 686 ? -10.812 -20.656 -3.799 1 94.06 686 PRO B O 1
ATOM 11328 N N . ASP B 1 687 ? -8.711 -20.125 -4.207 1 94.12 687 ASP B N 1
ATOM 11329 C CA . ASP B 1 687 ? -9.062 -19.203 -5.289 1 94.12 687 ASP B CA 1
ATOM 11330 C C . ASP B 1 687 ? -9.742 -19.938 -6.438 1 94.12 687 ASP B C 1
ATOM 11332 O O . ASP B 1 687 ? -10.719 -19.438 -7.004 1 94.12 687 ASP B O 1
ATOM 11336 N N . ARG B 1 688 ? -9.25 -21.094 -6.785 1 96.44 688 ARG B N 1
ATOM 11337 C CA . ARG B 1 688 ? -9.852 -21.891 -7.852 1 96.44 688 ARG B CA 1
ATOM 11338 C C . ARG B 1 688 ? -11.25 -22.344 -7.473 1 96.44 688 ARG B C 1
ATOM 11340 O O . ARG B 1 688 ? -12.188 -22.234 -8.266 1 96.44 688 ARG B O 1
ATOM 11347 N N . LEU B 1 689 ? -11.414 -22.828 -6.227 1 97.12 689 LEU B N 1
ATOM 11348 C CA . LEU B 1 689 ? -12.719 -23.297 -5.773 1 97.12 689 LEU B CA 1
ATOM 11349 C C . LEU B 1 689 ? -13.719 -22.141 -5.727 1 97.12 689 LEU B C 1
ATOM 11351 O O . LEU B 1 689 ? -14.891 -22.312 -6.066 1 97.12 689 LEU B O 1
ATOM 11355 N N . LYS B 1 690 ? -13.234 -21 -5.301 1 94.31 690 LYS B N 1
ATOM 11356 C CA . LYS B 1 690 ? -14.07 -19.797 -5.293 1 94.31 690 LYS B CA 1
ATOM 11357 C C . LYS B 1 690 ? -14.555 -19.453 -6.699 1 94.31 690 LYS B C 1
ATOM 11359 O O . LYS B 1 690 ? -15.727 -19.141 -6.902 1 94.31 690 LYS B O 1
ATOM 11364 N N . ARG B 1 691 ? -13.711 -19.531 -7.742 1 96.06 691 ARG B N 1
ATOM 11365 C CA . ARG B 1 691 ? -14.078 -19.25 -9.125 1 96.06 691 ARG B CA 1
ATOM 11366 C C . ARG B 1 691 ? -15.055 -20.281 -9.656 1 96.06 691 ARG B C 1
ATOM 11368 O O . ARG B 1 691 ? -15.961 -19.953 -10.43 1 96.06 691 ARG B O 1
ATOM 11375 N N . LEU B 1 692 ? -14.867 -21.531 -9.195 1 97.38 692 LEU B N 1
ATOM 11376 C CA . LEU B 1 692 ? -15.789 -22.578 -9.617 1 97.38 692 LEU B CA 1
ATOM 11377 C C . LEU B 1 692 ? -17.203 -22.297 -9.141 1 97.38 692 LEU B C 1
ATOM 11379 O O . LEU B 1 692 ? -18.172 -22.484 -9.883 1 97.38 692 LEU B O 1
ATOM 11383 N N . VAL B 1 693 ? -17.297 -21.844 -7.871 1 94.31 693 VAL B N 1
ATOM 11384 C CA . VAL B 1 693 ? -18.594 -21.5 -7.324 1 94.31 693 VAL B CA 1
ATOM 11385 C C . VAL B 1 693 ? -19.219 -20.375 -8.156 1 94.31 693 VAL B C 1
ATOM 11387 O O . VAL B 1 693 ? -20.375 -20.484 -8.578 1 94.31 693 VAL B O 1
ATOM 11390 N N . GLU B 1 694 ? -18.484 -19.359 -8.422 1 93.75 694 GLU B N 1
ATOM 11391 C CA . GLU B 1 694 ? -18.984 -18.188 -9.125 1 93.75 694 GLU B CA 1
ATOM 11392 C C . GLU B 1 694 ? -19.328 -18.516 -10.578 1 93.75 694 GLU B C 1
ATOM 11394 O O . GLU B 1 694 ? -20.359 -18.078 -11.086 1 93.75 694 GLU B O 1
ATOM 11399 N N . GLN B 1 695 ? -18.484 -19.266 -11.32 1 95.75 695 GLN B N 1
ATOM 11400 C CA . GLN B 1 695 ? -18.719 -19.625 -12.711 1 95.75 695 GLN B CA 1
ATOM 11401 C C . GLN B 1 695 ? -19.969 -20.5 -12.844 1 95.75 695 GLN B C 1
ATOM 11403 O O . GLN B 1 695 ? -20.812 -20.266 -13.711 1 95.75 695 GLN B O 1
ATOM 11408 N N . HIS B 1 696 ? -20.078 -21.484 -11.93 1 95.5 696 HIS B N 1
ATOM 11409 C CA . HIS B 1 696 ? -21.219 -22.391 -11.977 1 95.5 696 HIS B CA 1
ATOM 11410 C C . HIS B 1 696 ? -22.516 -21.656 -11.648 1 95.5 696 HIS B C 1
ATOM 11412 O O . HIS B 1 696 ? -23.562 -21.969 -12.219 1 95.5 696 HIS B O 1
ATOM 11418 N N . ARG B 1 697 ? -22.438 -20.734 -10.711 1 92.69 697 ARG B N 1
ATOM 11419 C CA . ARG B 1 697 ? -23.594 -19.891 -10.383 1 92.69 697 ARG B CA 1
ATOM 11420 C C . ARG B 1 697 ? -24.125 -19.172 -11.617 1 92.69 697 ARG B C 1
ATOM 11422 O O . ARG B 1 697 ? -25.328 -19.078 -11.812 1 92.69 697 ARG B O 1
ATOM 11429 N N . ARG B 1 698 ? -23.281 -18.672 -12.492 1 92.5 698 ARG B N 1
ATOM 11430 C CA . ARG B 1 698 ? -23.641 -17.875 -13.656 1 92.5 698 ARG B CA 1
ATOM 11431 C C . ARG B 1 698 ? -24.062 -18.781 -14.82 1 92.5 698 ARG B C 1
ATOM 11433 O O . ARG B 1 698 ? -25 -18.453 -15.547 1 92.5 698 ARG B O 1
ATOM 11440 N N . ASP B 1 699 ? -23.359 -19.969 -15.016 1 94.12 699 ASP B N 1
ATOM 11441 C CA . ASP B 1 699 ? -23.625 -20.953 -16.062 1 94.12 699 ASP B CA 1
ATOM 11442 C C . ASP B 1 699 ? -23.531 -22.375 -15.531 1 94.12 699 ASP B C 1
ATOM 11444 O O . ASP B 1 699 ? -22.438 -22.922 -15.414 1 94.12 699 ASP B O 1
ATOM 11448 N N . PRO B 1 700 ? -24.609 -23 -15.234 1 94.38 700 PRO B N 1
ATOM 11449 C CA . PRO B 1 700 ? -24.625 -24.328 -14.633 1 94.38 700 PRO B CA 1
ATOM 11450 C C . PRO B 1 700 ? -23.969 -25.391 -15.523 1 94.38 700 PRO B C 1
ATOM 11452 O O . PRO B 1 700 ? -23.703 -26.5 -15.078 1 94.38 700 PRO B O 1
ATOM 11455 N N . ALA B 1 701 ? -23.719 -25.031 -16.797 1 95 701 ALA B N 1
ATOM 11456 C CA . ALA B 1 701 ? -23.031 -25.953 -17.672 1 95 701 ALA B CA 1
ATOM 11457 C C . ALA B 1 701 ? -21.547 -26.047 -17.312 1 95 701 ALA B C 1
ATOM 11459 O O . ALA B 1 701 ? -20.875 -27.016 -17.672 1 95 701 ALA B O 1
ATOM 11460 N N . LEU B 1 702 ? -21.016 -25.047 -16.656 1 96.88 702 LEU B N 1
ATOM 11461 C CA . LEU B 1 702 ? -19.641 -25.047 -16.188 1 96.88 702 LEU B CA 1
ATOM 11462 C C . LEU B 1 702 ? -19.5 -25.875 -14.922 1 96.88 702 LEU B C 1
ATOM 11464 O O . LEU B 1 702 ? -20.406 -25.922 -14.102 1 96.88 702 LEU B O 1
ATOM 11468 N N . PRO B 1 703 ? -18.359 -26.594 -14.727 1 97.44 703 PRO B N 1
ATOM 11469 C CA . PRO B 1 703 ? -18.172 -27.328 -13.477 1 97.44 703 PRO B CA 1
ATOM 11470 C C . PRO B 1 703 ? -18.203 -26.422 -12.242 1 97.44 703 PRO B C 1
ATOM 11472 O O . PRO B 1 703 ? -17.703 -25.297 -12.289 1 97.44 703 PRO B O 1
ATOM 11475 N N . GLY B 1 704 ? -18.812 -26.875 -11.164 1 96.88 704 GLY B N 1
ATOM 11476 C CA . GLY B 1 704 ? -18.797 -26.203 -9.875 1 96.88 704 GLY B CA 1
ATOM 11477 C C . GLY B 1 704 ? -17.844 -26.812 -8.883 1 96.88 704 GLY B C 1
ATOM 11478 O O . GLY B 1 704 ? -17.234 -27.859 -9.164 1 96.88 704 GLY B O 1
ATOM 11479 N N . ALA B 1 705 ? -17.688 -26.141 -7.762 1 97.25 705 ALA B N 1
ATOM 11480 C CA . ALA B 1 705 ? -16.828 -26.672 -6.703 1 97.25 705 ALA B CA 1
ATOM 11481 C C . ALA B 1 705 ? -17.297 -28.047 -6.27 1 97.25 705 ALA B C 1
ATOM 11483 O O . ALA B 1 705 ? -16.469 -28.938 -6.031 1 97.25 705 ALA B O 1
ATOM 11484 N N . GLY B 1 706 ? -18.609 -28.266 -6.203 1 96.38 706 GLY B N 1
ATOM 11485 C CA . GLY B 1 706 ? -19.156 -29.562 -5.82 1 96.38 706 GLY B CA 1
ATOM 11486 C C . GLY B 1 706 ? -18.734 -30.688 -6.758 1 96.38 706 GLY B C 1
ATOM 11487 O O . GLY B 1 706 ? -18.297 -31.75 -6.305 1 96.38 706 GLY B O 1
ATOM 11488 N N . GLU B 1 707 ? -18.812 -30.453 -8.062 1 96.62 707 GLU B N 1
ATOM 11489 C CA . GLU B 1 707 ? -18.438 -31.453 -9.055 1 96.62 707 GLU B CA 1
ATOM 11490 C C . GLU B 1 707 ? -16.969 -31.828 -8.93 1 96.62 707 GLU B C 1
ATOM 11492 O O . GLU B 1 707 ? -16.625 -33.031 -8.945 1 96.62 707 GLU B O 1
ATOM 11497 N N . VAL B 1 708 ? -16.094 -30.828 -8.82 1 98 708 VAL B N 1
ATOM 11498 C CA . VAL B 1 708 ? -14.648 -31.062 -8.766 1 98 708 VAL B CA 1
ATOM 11499 C C . VAL B 1 708 ? -14.305 -31.844 -7.5 1 98 708 VAL B C 1
ATOM 11501 O O . VAL B 1 708 ? -13.539 -32.812 -7.559 1 98 708 VAL B O 1
ATOM 11504 N N . LEU B 1 709 ? -14.922 -31.484 -6.367 1 98 709 LEU B N 1
ATOM 11505 C CA . LEU B 1 709 ? -14.664 -32.156 -5.102 1 98 709 LEU B CA 1
ATOM 11506 C C . LEU B 1 709 ? -15.219 -33.594 -5.125 1 98 709 LEU B C 1
ATOM 11508 O O . LEU B 1 709 ? -14.578 -34.5 -4.617 1 98 709 LEU B O 1
ATOM 11512 N N . ASP B 1 710 ? -16.422 -33.812 -5.707 1 97.62 710 ASP B N 1
ATOM 11513 C CA . ASP B 1 710 ? -17.016 -35.125 -5.828 1 97.62 710 ASP B CA 1
ATOM 11514 C C . ASP B 1 710 ? -16.141 -36.031 -6.688 1 97.62 710 ASP B C 1
ATOM 11516 O O . ASP B 1 710 ? -15.898 -37.188 -6.332 1 97.62 710 ASP B O 1
ATOM 11520 N N . ARG B 1 711 ? -15.656 -35.531 -7.785 1 97.88 711 ARG B N 1
ATOM 11521 C CA . ARG B 1 711 ? -14.82 -36.312 -8.68 1 97.88 711 ARG B CA 1
ATOM 11522 C C . ARG B 1 711 ? -13.484 -36.656 -8.023 1 97.88 711 ARG B C 1
ATOM 11524 O O . ARG B 1 711 ? -12.938 -37.719 -8.227 1 97.88 711 ARG B O 1
ATOM 11531 N N . LEU B 1 712 ? -12.906 -35.656 -7.289 1 98.38 712 LEU B N 1
ATOM 11532 C CA . LEU B 1 712 ? -11.68 -35.906 -6.535 1 98.38 712 LEU B CA 1
ATOM 11533 C C . LEU B 1 712 ? -11.875 -37.062 -5.547 1 98.38 712 LEU B C 1
ATOM 11535 O O . LEU B 1 712 ? -11.07 -38 -5.508 1 98.38 712 LEU B O 1
ATOM 11539 N N . LEU B 1 713 ? -13 -37 -4.742 1 97.62 713 LEU B N 1
ATOM 11540 C CA . LEU B 1 713 ? -13.258 -38.031 -3.744 1 97.62 713 LEU B CA 1
ATOM 11541 C C . LEU B 1 713 ? -13.547 -39.375 -4.414 1 97.62 713 LEU B C 1
ATOM 11543 O O . LEU B 1 713 ? -13.102 -40.438 -3.936 1 97.62 713 LEU B O 1
ATOM 11547 N N . THR B 1 714 ? -14.305 -39.312 -5.555 1 97 714 THR B N 1
ATOM 11548 C CA . THR B 1 714 ? -14.586 -40.562 -6.293 1 97 714 THR B CA 1
ATOM 11549 C C . THR B 1 714 ? -13.289 -41.188 -6.781 1 97 714 THR B C 1
ATOM 11551 O O . THR B 1 714 ? -13.109 -42.406 -6.645 1 97 714 THR B O 1
ATOM 11554 N N . LYS B 1 715 ? -12.375 -40.375 -7.312 1 96.88 715 LYS B N 1
ATOM 11555 C CA . LYS B 1 715 ? -11.102 -40.906 -7.801 1 96.88 715 LYS B CA 1
ATOM 11556 C C . LYS B 1 715 ? -10.234 -41.406 -6.652 1 96.88 715 LYS B C 1
ATOM 11558 O O . LYS B 1 715 ? -9.656 -42.5 -6.738 1 96.88 715 LYS B O 1
ATOM 11563 N N . ALA B 1 716 ? -10.141 -40.656 -5.551 1 97.12 716 ALA B N 1
ATOM 11564 C CA . ALA B 1 716 ? -9.312 -41.031 -4.402 1 97.12 716 ALA B CA 1
ATOM 11565 C C . ALA B 1 716 ? -9.789 -42.312 -3.762 1 97.12 716 ALA B C 1
ATOM 11567 O O . ALA B 1 716 ? -8.984 -43.156 -3.309 1 97.12 716 ALA B O 1
ATOM 11568 N N . PHE B 1 717 ? -11.094 -42.594 -3.771 1 95.75 717 PHE B N 1
ATOM 11569 C CA . PHE B 1 717 ? -11.648 -43.719 -3.049 1 95.75 717 PHE B CA 1
ATOM 11570 C C . PHE B 1 717 ? -12.055 -44.812 -4.012 1 95.75 717 PHE B C 1
ATOM 11572 O O . PHE B 1 717 ? -12.82 -45.719 -3.648 1 95.75 717 PHE B O 1
ATOM 11579 N N . ALA B 1 718 ? -11.594 -44.688 -5.285 1 93.44 718 ALA B N 1
ATOM 11580 C CA . ALA B 1 718 ? -11.781 -45.781 -6.215 1 93.44 718 ALA B CA 1
ATOM 11581 C C . ALA B 1 718 ? -11.148 -47.062 -5.676 1 93.44 718 ALA B C 1
ATOM 11583 O O . ALA B 1 718 ? -10.078 -47.031 -5.059 1 93.44 718 ALA B O 1
ATOM 11584 N N . PRO B 1 719 ? -11.758 -48.219 -5.887 1 90.44 719 PRO B N 1
ATOM 11585 C CA . PRO B 1 719 ? -11.211 -49.469 -5.379 1 90.44 719 PRO B CA 1
ATOM 11586 C C . PRO B 1 719 ? -9.828 -49.781 -5.957 1 90.44 719 PRO B C 1
ATOM 11588 O O . PRO B 1 719 ? -9.57 -49.531 -7.133 1 90.44 719 PRO B O 1
ATOM 11591 N N . ALA B 1 720 ? -8.953 -50.219 -5.16 1 92 720 ALA B N 1
ATOM 11592 C CA . ALA B 1 720 ? -7.613 -50.656 -5.531 1 92 720 ALA B CA 1
ATOM 11593 C C . ALA B 1 720 ? -7.352 -52.062 -5.027 1 92 720 ALA B C 1
ATOM 11595 O O . ALA B 1 720 ? -8.086 -52.594 -4.172 1 92 720 ALA B O 1
ATOM 11596 N N . SER B 1 721 ? -6.379 -52.75 -5.66 1 90.56 721 SER B N 1
ATOM 11597 C CA . SER B 1 721 ? -6.059 -54.094 -5.27 1 90.56 721 SER B CA 1
ATOM 11598 C C . SER B 1 721 ? -4.551 -54.312 -5.133 1 90.56 721 SER B C 1
ATOM 11600 O O . SER B 1 721 ? -3.768 -53.469 -5.605 1 90.56 721 SER B O 1
ATOM 11602 N N . GLY B 1 722 ? -4.23 -55.281 -4.426 1 90.19 722 GLY B N 1
ATOM 11603 C CA . GLY B 1 722 ? -2.824 -55.625 -4.277 1 90.19 722 GLY B CA 1
ATOM 11604 C C . GLY B 1 722 ? -2.008 -54.531 -3.646 1 90.19 722 GLY B C 1
ATOM 11605 O O . GLY B 1 722 ? -2.441 -53.906 -2.678 1 90.19 722 GLY B O 1
ATOM 11606 N N . ARG B 1 723 ? -0.87 -54.281 -4.102 1 89.88 723 ARG B N 1
ATOM 11607 C CA . ARG B 1 723 ? 0.058 -53.344 -3.492 1 89.88 723 ARG B CA 1
ATOM 11608 C C . ARG B 1 723 ? -0.412 -51.906 -3.697 1 89.88 723 ARG B C 1
ATOM 11610 O O . ARG B 1 723 ? -0.01 -51 -2.957 1 89.88 723 ARG B O 1
ATOM 11617 N N . ASP B 1 724 ? -1.346 -51.75 -4.625 1 94.12 724 ASP B N 1
ATOM 11618 C CA . ASP B 1 724 ? -1.877 -50.406 -4.906 1 94.12 724 ASP B CA 1
ATOM 11619 C C . ASP B 1 724 ? -2.76 -49.906 -3.76 1 94.12 724 ASP B C 1
ATOM 11621 O O . ASP B 1 724 ? -3.035 -48.719 -3.65 1 94.12 724 ASP B O 1
ATOM 11625 N N . THR B 1 725 ? -3.209 -50.844 -2.938 1 91.81 725 THR B N 1
ATOM 11626 C CA . THR B 1 725 ? -4.188 -50.5 -1.905 1 91.81 725 THR B CA 1
ATOM 11627 C C . THR B 1 725 ? -3.604 -49.531 -0.898 1 91.81 725 THR B C 1
ATOM 11629 O O . THR B 1 725 ? -4.281 -48.594 -0.473 1 91.81 725 THR B O 1
ATOM 11632 N N . GLU B 1 726 ? -2.361 -49.75 -0.561 1 92.25 726 GLU B N 1
ATOM 11633 C CA . GLU B 1 726 ? -1.766 -48.844 0.427 1 92.25 726 GLU B CA 1
ATOM 11634 C C . GLU B 1 726 ? -1.539 -47.438 -0.154 1 92.25 726 GLU B C 1
ATOM 11636 O O . GLU B 1 726 ? -1.653 -46.438 0.555 1 92.25 726 GLU B O 1
ATOM 11641 N N . ILE B 1 727 ? -1.174 -47.344 -1.437 1 95.69 727 ILE B N 1
ATOM 11642 C CA . ILE B 1 727 ? -1.039 -46.062 -2.109 1 95.69 727 ILE B CA 1
ATOM 11643 C C . ILE B 1 727 ? -2.396 -45.375 -2.166 1 95.69 727 ILE B C 1
ATOM 11645 O O . ILE B 1 727 ? -2.494 -44.156 -1.921 1 95.69 727 ILE B O 1
ATOM 11649 N N . ALA B 1 728 ? -3.418 -46.188 -2.436 1 96.06 728 ALA B N 1
ATOM 11650 C CA . ALA B 1 728 ? -4.77 -45.625 -2.451 1 96.06 728 ALA B CA 1
ATOM 11651 C C . ALA B 1 728 ? -5.133 -45.031 -1.094 1 96.06 728 ALA B C 1
ATOM 11653 O O . ALA B 1 728 ? -5.715 -43.969 -1.02 1 96.06 728 ALA B O 1
ATOM 11654 N N . ARG B 1 729 ? -4.758 -45.75 -0 1 94.31 729 ARG B N 1
ATOM 11655 C CA . ARG B 1 729 ? -5.043 -45.25 1.344 1 94.31 729 ARG B CA 1
ATOM 11656 C C . ARG B 1 729 ? -4.312 -43.938 1.614 1 94.31 729 ARG B C 1
ATOM 11658 O O . ARG B 1 729 ? -4.855 -43.031 2.256 1 94.31 729 ARG B O 1
ATOM 11665 N N . ARG B 1 730 ? -3.117 -43.844 1.098 1 94 730 ARG B N 1
ATOM 11666 C CA . ARG B 1 730 ? -2.354 -42.594 1.237 1 94 730 ARG B CA 1
ATOM 11667 C C . ARG B 1 730 ? -3.035 -41.438 0.502 1 94 730 ARG B C 1
ATOM 11669 O O . ARG B 1 730 ? -3.119 -40.344 1.023 1 94 730 ARG B O 1
ATOM 11676 N N . VAL B 1 731 ? -3.506 -41.719 -0.669 1 97.12 731 VAL B N 1
ATOM 11677 C CA . VAL B 1 731 ? -4.207 -40.719 -1.477 1 97.12 731 VAL B CA 1
ATOM 11678 C C . VAL B 1 731 ? -5.484 -40.281 -0.761 1 97.12 731 VAL B C 1
ATOM 11680 O O . VAL B 1 731 ? -5.805 -39.094 -0.726 1 97.12 731 VAL B O 1
ATOM 11683 N N . GLN B 1 732 ? -6.199 -41.281 -0.165 1 96.75 732 GLN B N 1
ATOM 11684 C CA . GLN B 1 732 ? -7.426 -41.031 0.577 1 96.75 732 GLN B CA 1
ATOM 11685 C C . GLN B 1 732 ? -7.156 -40.094 1.761 1 96.75 732 GLN B C 1
ATOM 11687 O O . GLN B 1 732 ? -7.848 -39.094 1.939 1 96.75 732 GLN B O 1
ATOM 11692 N N . THR B 1 733 ? -6.141 -40.375 2.492 1 95.25 733 THR B N 1
ATOM 11693 C CA . THR B 1 733 ? -5.77 -39.562 3.646 1 95.25 733 THR B CA 1
ATOM 11694 C C . THR B 1 733 ? -5.387 -38.156 3.213 1 95.25 733 THR B C 1
ATOM 11696 O O . THR B 1 733 ? -5.852 -37.156 3.799 1 95.25 733 THR B O 1
ATOM 11699 N N . ARG B 1 734 ? -4.574 -38.031 2.166 1 96.38 734 ARG B N 1
ATOM 11700 C CA . ARG B 1 734 ? -4.141 -36.75 1.658 1 96.38 734 ARG B CA 1
ATOM 11701 C C . ARG B 1 734 ? -5.332 -35.906 1.187 1 96.38 734 ARG B C 1
ATOM 11703 O O . ARG B 1 734 ? -5.395 -34.719 1.429 1 96.38 734 ARG B O 1
ATOM 11710 N N . ALA B 1 735 ? -6.289 -36.562 0.521 1 97.56 735 ALA B N 1
ATOM 11711 C CA . ALA B 1 735 ? -7.477 -35.875 0.036 1 97.56 735 ALA B CA 1
ATOM 11712 C C . ALA B 1 735 ? -8.273 -35.281 1.193 1 97.56 735 ALA B C 1
ATOM 11714 O O . ALA B 1 735 ? -8.656 -34.094 1.155 1 97.56 735 ALA B O 1
ATOM 11715 N N . VAL B 1 736 ? -8.484 -36.062 2.236 1 96.62 736 VAL B N 1
ATOM 11716 C CA . VAL B 1 736 ? -9.266 -35.625 3.391 1 96.62 736 VAL B CA 1
ATOM 11717 C C . VAL B 1 736 ? -8.555 -34.469 4.102 1 96.62 736 VAL B C 1
ATOM 11719 O O . VAL B 1 736 ? -9.164 -33.469 4.41 1 96.62 736 VAL B O 1
ATOM 11722 N N . LEU B 1 737 ? -7.277 -34.688 4.328 1 95.38 737 LEU B N 1
ATOM 11723 C CA . LEU B 1 737 ? -6.52 -33.656 5.066 1 95.38 737 LEU B CA 1
ATOM 11724 C C . LEU B 1 737 ? -6.449 -32.375 4.285 1 95.38 737 LEU B C 1
ATOM 11726 O O . LEU B 1 737 ? -6.605 -31.281 4.859 1 95.38 737 LEU B O 1
ATOM 11730 N N . GLU B 1 738 ? -6.223 -32.438 2.938 1 96.5 738 GLU B N 1
ATOM 11731 C CA . GLU B 1 738 ? -6.16 -31.25 2.119 1 96.5 738 GLU B CA 1
ATOM 11732 C C . GLU B 1 738 ? -7.5 -30.516 2.102 1 96.5 738 GLU B C 1
ATOM 11734 O O . GLU B 1 738 ? -7.555 -29.297 2.246 1 96.5 738 GLU B O 1
ATOM 11739 N N . MET B 1 739 ? -8.578 -31.203 1.923 1 97 739 MET B N 1
ATOM 11740 C CA . MET B 1 739 ? -9.906 -30.609 1.907 1 97 739 MET B CA 1
ATOM 11741 C C . MET B 1 739 ? -10.227 -29.953 3.246 1 97 739 MET B C 1
ATOM 11743 O O . MET B 1 739 ? -10.672 -28.812 3.289 1 97 739 MET B O 1
ATOM 11747 N N . ALA B 1 740 ? -9.969 -30.688 4.352 1 95.94 740 ALA B N 1
ATOM 11748 C CA . ALA B 1 740 ? -10.219 -30.141 5.688 1 95.94 740 ALA B CA 1
ATOM 11749 C C . ALA B 1 740 ? -9.391 -28.891 5.93 1 95.94 740 ALA B C 1
ATOM 11751 O O . ALA B 1 740 ? -9.875 -27.906 6.508 1 95.94 740 ALA B O 1
ATOM 11752 N N . GLY B 1 741 ? -8.125 -28.984 5.535 1 95.25 741 GLY B N 1
ATOM 11753 C CA . GLY B 1 741 ? -7.262 -27.828 5.676 1 95.25 741 GLY B CA 1
ATOM 11754 C C . GLY B 1 741 ? -7.77 -26.609 4.926 1 95.25 741 GLY B C 1
ATOM 11755 O O . GLY B 1 741 ? -7.77 -25.5 5.465 1 95.25 741 GLY B O 1
ATOM 11756 N N . VAL B 1 742 ? -8.227 -26.719 3.695 1 95.44 742 VAL B N 1
ATOM 11757 C CA . VAL B 1 742 ? -8.719 -25.625 2.861 1 95.44 742 VAL B CA 1
ATOM 11758 C C . VAL B 1 742 ? -9.984 -25.031 3.486 1 95.44 742 VAL B C 1
ATOM 11760 O O . VAL B 1 742 ? -10.148 -23.812 3.521 1 95.44 742 VAL B O 1
ATOM 11763 N N . SER B 1 743 ? -10.852 -25.875 3.975 1 94.69 743 SER B N 1
ATOM 11764 C CA . SER B 1 743 ? -12.109 -25.406 4.555 1 94.69 743 SER B CA 1
ATOM 11765 C C . SER B 1 743 ? -11.867 -24.516 5.762 1 94.69 743 SER B C 1
ATOM 11767 O O . SER B 1 743 ? -12.727 -23.703 6.125 1 94.69 743 SER B O 1
ATOM 11769 N N . ARG B 1 744 ? -10.711 -24.625 6.363 1 91.12 744 ARG B N 1
ATOM 11770 C CA . ARG B 1 744 ? -10.422 -23.922 7.617 1 91.12 744 ARG B CA 1
ATOM 11771 C C . ARG B 1 744 ? -9.594 -22.672 7.371 1 91.12 744 ARG B C 1
ATOM 11773 O O . ARG B 1 744 ? -9.312 -21.906 8.305 1 91.12 744 ARG B O 1
ATOM 11780 N N . ARG B 1 745 ? -9.188 -22.469 6.195 1 91.94 745 ARG B N 1
ATOM 11781 C CA . ARG B 1 745 ? -8.391 -21.297 5.883 1 91.94 745 ARG B CA 1
ATOM 11782 C C . ARG B 1 745 ? -9.234 -20.031 5.957 1 91.94 745 ARG B C 1
ATOM 11784 O O . ARG B 1 745 ? -10.406 -20.031 5.566 1 91.94 745 ARG B O 1
ATOM 11791 N N . ALA B 1 746 ? -8.531 -18.938 6.266 1 87 746 ALA B N 1
ATOM 11792 C CA . ALA B 1 746 ? -9.203 -17.656 6.41 1 87 746 ALA B CA 1
ATOM 11793 C C . ALA B 1 746 ? -9.617 -17.094 5.055 1 87 746 ALA B C 1
ATOM 11795 O O . ALA B 1 746 ? -10.594 -16.344 4.957 1 87 746 ALA B O 1
ATOM 11796 N N . ASP B 1 747 ? -8.953 -17.484 4.043 1 86.69 747 ASP B N 1
ATOM 11797 C CA . ASP B 1 747 ? -9.211 -16.906 2.732 1 86.69 747 ASP B CA 1
ATOM 11798 C C . ASP B 1 747 ? -10.141 -17.781 1.908 1 86.69 747 ASP B C 1
ATOM 11800 O O . ASP B 1 747 ? -10.375 -17.531 0.727 1 86.69 747 ASP B O 1
ATOM 11804 N N . THR B 1 748 ? -10.672 -18.781 2.506 1 92.31 748 THR B N 1
ATOM 11805 C CA . THR B 1 748 ? -11.656 -19.625 1.83 1 92.31 748 THR B CA 1
ATOM 11806 C C . THR B 1 748 ? -13.047 -19 1.931 1 92.31 748 THR B C 1
ATOM 11808 O O . THR B 1 748 ? -13.453 -18.547 3 1 92.31 748 THR B O 1
ATOM 11811 N N . SER B 1 749 ? -13.758 -18.906 0.801 1 89.81 749 SER B N 1
ATOM 11812 C CA . SER B 1 749 ? -15.094 -18.328 0.812 1 89.81 749 SER B CA 1
ATOM 11813 C C . SER B 1 749 ? -16.078 -19.219 1.583 1 89.81 749 SER B C 1
ATOM 11815 O O . SER B 1 749 ? -15.875 -20.422 1.672 1 89.81 749 SER B O 1
ATOM 11817 N N . PRO B 1 750 ? -17.141 -18.641 2.107 1 88.81 750 PRO B N 1
ATOM 11818 C CA . PRO B 1 750 ? -18.109 -19.438 2.855 1 88.81 750 PRO B CA 1
ATOM 11819 C C . PRO B 1 750 ? -18.766 -20.531 2.008 1 88.81 750 PRO B C 1
ATOM 11821 O O . PRO B 1 750 ? -19.016 -21.625 2.506 1 88.81 750 PRO B O 1
ATOM 11824 N N . ALA B 1 751 ? -18.953 -20.281 0.747 1 91.5 751 ALA B N 1
ATOM 11825 C CA . ALA B 1 751 ? -19.562 -21.281 -0.133 1 91.5 751 ALA B CA 1
ATOM 11826 C C . ALA B 1 751 ? -18.656 -22.5 -0.287 1 91.5 751 ALA B C 1
ATOM 11828 O O . ALA B 1 751 ? -19.125 -23.641 -0.234 1 91.5 751 ALA B O 1
ATOM 11829 N N . VAL B 1 752 ? -17.359 -22.25 -0.445 1 94.38 752 VAL B N 1
ATOM 11830 C CA . VAL B 1 752 ? -16.391 -23.328 -0.619 1 94.38 752 VAL B CA 1
ATOM 11831 C C . VAL B 1 752 ? -16.297 -24.156 0.668 1 94.38 752 VAL B C 1
ATOM 11833 O O . VAL B 1 752 ? -16.312 -25.391 0.633 1 94.38 752 VAL B O 1
ATOM 11836 N N . SER B 1 753 ? -16.234 -23.422 1.831 1 94.06 753 SER B N 1
ATOM 11837 C CA . SER B 1 753 ? -16.172 -24.125 3.109 1 94.06 753 SER B CA 1
ATOM 11838 C C . SER B 1 753 ? -17.391 -25.016 3.303 1 94.06 753 SER B C 1
ATOM 11840 O O . SER B 1 753 ? -17.266 -26.172 3.746 1 94.06 753 SER B O 1
ATOM 11842 N N . ALA B 1 754 ? -18.547 -24.547 2.926 1 92.81 754 ALA B N 1
ATOM 11843 C CA . ALA B 1 754 ? -19.781 -25.312 3.064 1 92.81 754 ALA B CA 1
ATOM 11844 C C . ALA B 1 754 ? -19.75 -26.562 2.188 1 92.81 754 ALA B C 1
ATOM 11846 O O . ALA B 1 754 ? -20.109 -27.641 2.639 1 92.81 754 ALA B O 1
ATOM 11847 N N . GLU B 1 755 ? -19.281 -26.438 0.922 1 94.69 755 GLU B N 1
ATOM 11848 C CA . GLU B 1 755 ? -19.203 -27.562 -0.005 1 94.69 755 GLU B CA 1
ATOM 11849 C C . GLU B 1 755 ? -18.266 -28.641 0.518 1 94.69 755 GLU B C 1
ATOM 11851 O O . GLU B 1 755 ? -18.594 -29.828 0.485 1 94.69 755 GLU B O 1
ATOM 11856 N N . ILE B 1 756 ? -17.094 -28.219 1.025 1 96.56 756 ILE B N 1
ATOM 11857 C CA . ILE B 1 756 ? -16.094 -29.156 1.504 1 96.56 756 ILE B CA 1
ATOM 11858 C C . ILE B 1 756 ? -16.594 -29.875 2.75 1 96.56 756 ILE B C 1
ATOM 11860 O O . ILE B 1 756 ? -16.547 -31.109 2.83 1 96.56 756 ILE B O 1
ATOM 11864 N N . ASP B 1 757 ? -17.141 -29.125 3.707 1 94.5 757 ASP B N 1
ATOM 11865 C CA . ASP B 1 757 ? -17.578 -29.688 4.984 1 94.5 757 ASP B CA 1
ATOM 11866 C C . ASP B 1 757 ? -18.703 -30.703 4.781 1 94.5 757 ASP B C 1
ATOM 11868 O O . ASP B 1 757 ? -18.703 -31.766 5.402 1 94.5 757 ASP B O 1
ATOM 11872 N N . GLN B 1 758 ? -19.625 -30.375 3.961 1 93.94 758 GLN B N 1
ATOM 11873 C CA . GLN B 1 758 ? -20.734 -31.297 3.709 1 93.94 758 GLN B CA 1
ATOM 11874 C C . GLN B 1 758 ? -20.234 -32.594 3.092 1 93.94 758 GLN B C 1
ATOM 11876 O O . GLN B 1 758 ? -20.672 -33.688 3.488 1 93.94 758 GLN B O 1
ATOM 11881 N N . ARG B 1 759 ? -19.359 -32.562 2.199 1 96.31 759 ARG B N 1
ATOM 11882 C CA . ARG B 1 759 ? -18.859 -33.75 1.517 1 96.31 759 ARG B CA 1
ATOM 11883 C C . ARG B 1 759 ? -18 -34.594 2.451 1 96.31 759 ARG B C 1
ATOM 11885 O O . ARG B 1 759 ? -18.031 -35.844 2.389 1 96.31 759 ARG B O 1
ATOM 11892 N N . LEU B 1 760 ? -17.172 -33.906 3.273 1 96.31 760 LEU B N 1
ATOM 11893 C CA . LEU B 1 760 ? -16.406 -34.656 4.273 1 96.31 760 LEU B CA 1
ATOM 11894 C C . LEU B 1 760 ? -17.344 -35.344 5.258 1 96.31 760 LEU B C 1
ATOM 11896 O O . LEU B 1 760 ? -17.109 -36.5 5.637 1 96.31 760 LEU B O 1
ATOM 11900 N N . ALA B 1 761 ? -18.438 -34.625 5.66 1 94.19 761 ALA B N 1
ATOM 11901 C CA . ALA B 1 761 ? -19.422 -35.219 6.562 1 94.19 761 ALA B CA 1
ATOM 11902 C C . ALA B 1 761 ? -20.078 -36.438 5.914 1 94.19 761 ALA B C 1
ATOM 11904 O O . ALA B 1 761 ? -20.219 -37.5 6.547 1 94.19 761 ALA B O 1
ATOM 11905 N N . ASP B 1 762 ? -20.516 -36.344 4.645 1 95.38 762 ASP B N 1
ATOM 11906 C CA . ASP B 1 762 ? -21.109 -37.438 3.912 1 95.38 762 ASP B CA 1
ATOM 11907 C C . ASP B 1 762 ? -20.125 -38.594 3.775 1 95.38 762 ASP B C 1
ATOM 11909 O O . ASP B 1 762 ? -20.516 -39.781 3.881 1 95.38 762 ASP B O 1
ATOM 11913 N N . LEU B 1 763 ? -18.859 -38.281 3.461 1 96.19 763 LEU B N 1
ATOM 11914 C CA . LEU B 1 763 ? -17.812 -39.312 3.342 1 96.19 763 LEU B CA 1
ATOM 11915 C C . LEU B 1 763 ? -17.656 -40.062 4.648 1 96.19 763 LEU B C 1
ATOM 11917 O O . LEU B 1 763 ? -17.594 -41.312 4.641 1 96.19 763 LEU B O 1
ATOM 11921 N N . ALA B 1 764 ? -17.547 -39.312 5.777 1 95.25 764 ALA B N 1
ATOM 11922 C CA . ALA B 1 764 ? -17.406 -39.969 7.078 1 95.25 764 ALA B CA 1
ATOM 11923 C C . ALA B 1 764 ? -18.562 -40.906 7.336 1 95.25 764 ALA B C 1
ATOM 11925 O O . ALA B 1 764 ? -18.359 -42.031 7.809 1 95.25 764 ALA B O 1
ATOM 11926 N N . ALA B 1 765 ? -19.812 -40.5 7.035 1 95 765 ALA B N 1
ATOM 11927 C CA . ALA B 1 765 ? -20.984 -41.344 7.203 1 95 765 ALA B CA 1
ATOM 11928 C C . ALA B 1 765 ? -20.875 -42.594 6.34 1 95 765 ALA B C 1
ATOM 11930 O O . ALA B 1 765 ? -21.172 -43.688 6.801 1 95 765 ALA B O 1
ATOM 11931 N N . ARG B 1 766 ? -20.469 -42.469 5.125 1 95.62 766 ARG B N 1
ATOM 11932 C CA . ARG B 1 766 ? -20.344 -43.562 4.191 1 95.62 766 ARG B CA 1
ATOM 11933 C C . ARG B 1 766 ? -19.281 -44.562 4.66 1 95.62 766 ARG B C 1
ATOM 11935 O O . ARG B 1 766 ? -19.469 -45.781 4.578 1 95.62 766 ARG B O 1
ATOM 11942 N N . LEU B 1 767 ? -18.094 -44.031 5.07 1 95.31 767 LEU B N 1
ATOM 11943 C CA . LEU B 1 767 ? -17 -44.875 5.523 1 95.31 767 LEU B CA 1
ATOM 11944 C C . LEU B 1 767 ? -17.391 -45.688 6.762 1 95.31 767 LEU B C 1
ATOM 11946 O O . LEU B 1 767 ? -16.984 -46.844 6.926 1 95.31 767 LEU B O 1
ATOM 11950 N N . LYS B 1 768 ? -18.172 -45.031 7.621 1 93.06 768 LYS B N 1
ATOM 11951 C CA . LYS B 1 768 ? -18.672 -45.719 8.805 1 93.06 768 LYS B CA 1
ATOM 11952 C C . LYS B 1 768 ? -19.656 -46.844 8.422 1 93.06 768 LYS B C 1
ATOM 11954 O O . LYS B 1 768 ? -19.672 -47.906 9.039 1 93.06 768 LYS B O 1
ATOM 11959 N N . ALA B 1 769 ? -20.438 -46.562 7.438 1 95 769 ALA B N 1
ATOM 11960 C CA . ALA B 1 769 ? -21.469 -47.5 7 1 95 769 ALA B CA 1
ATOM 11961 C C . ALA B 1 769 ? -20.844 -48.688 6.285 1 95 769 ALA B C 1
ATOM 11963 O O . ALA B 1 769 ? -21.391 -49.812 6.32 1 95 769 ALA B O 1
ATOM 11964 N N . SER B 1 770 ? -19.672 -48.5 5.617 1 93.44 770 SER B N 1
ATOM 11965 C CA . SER B 1 770 ? -18.953 -49.531 4.895 1 93.44 770 SER B CA 1
ATOM 11966 C C . SER B 1 770 ? -17.484 -49.531 5.246 1 93.44 770 SER B C 1
ATOM 11968 O O . SER B 1 770 ? -16.625 -49.25 4.391 1 93.44 770 SER B O 1
ATOM 11970 N N . PRO B 1 771 ? -17.156 -50.031 6.367 1 89.56 771 PRO B N 1
ATOM 11971 C CA . PRO B 1 771 ? -15.789 -49.875 6.867 1 89.56 771 PRO B CA 1
ATOM 11972 C C . PRO B 1 771 ? -14.812 -50.844 6.176 1 89.56 771 PRO B C 1
ATOM 11974 O O . PRO B 1 771 ? -13.594 -50.656 6.289 1 89.56 771 PRO B O 1
ATOM 11977 N N . GLY B 1 772 ? -15.312 -51.812 5.371 1 90.06 772 GLY B N 1
ATOM 11978 C CA . GLY B 1 772 ? -14.422 -52.75 4.73 1 90.06 772 GLY B CA 1
ATOM 11979 C C . GLY B 1 772 ? -13.82 -53.75 5.703 1 90.06 772 GLY B C 1
ATOM 11980 O O . GLY B 1 772 ? -14.453 -54.125 6.707 1 90.06 772 GLY B O 1
ATOM 11981 N N . GLU B 1 773 ? -12.664 -54.438 5.383 1 85.25 773 GLU B N 1
ATOM 11982 C CA . GLU B 1 773 ? -12.023 -55.438 6.215 1 85.25 773 GLU B CA 1
ATOM 11983 C C . GLU B 1 773 ? -10.531 -55.156 6.371 1 85.25 773 GLU B C 1
ATOM 11985 O O . GLU B 1 773 ? -9.953 -54.375 5.605 1 85.25 773 GLU B O 1
ATOM 11990 N N . GLY B 1 774 ? -10 -55.75 7.398 1 87.75 774 GLY B N 1
ATOM 11991 C CA . GLY B 1 774 ? -8.562 -55.656 7.594 1 87.75 774 GLY B CA 1
ATOM 11992 C C . GLY B 1 774 ? -8.062 -54.219 7.699 1 87.75 774 GLY B C 1
ATOM 11993 O O . GLY B 1 774 ? -8.594 -53.438 8.477 1 87.75 774 GLY B O 1
ATOM 11994 N N . SER B 1 775 ? -7.059 -53.938 6.934 1 87.88 775 SER B N 1
ATOM 11995 C CA . SER B 1 775 ? -6.438 -52.625 6.992 1 87.88 775 SER B CA 1
ATOM 11996 C C . SER B 1 775 ? -7.367 -51.562 6.441 1 87.88 775 SER B C 1
ATOM 11998 O O . SER B 1 775 ? -7.301 -50.406 6.859 1 87.88 775 SER B O 1
ATOM 12000 N N . ASP B 1 776 ? -8.227 -51.969 5.574 1 90.56 776 ASP B N 1
ATOM 12001 C CA . ASP B 1 776 ? -9.227 -51.031 5.07 1 90.56 776 ASP B CA 1
ATOM 12002 C C . ASP B 1 776 ? -10.164 -50.562 6.188 1 90.56 776 ASP B C 1
ATOM 12004 O O . ASP B 1 776 ? -10.539 -49.406 6.254 1 90.56 776 ASP B O 1
ATOM 12008 N N . ARG B 1 777 ? -10.539 -51.562 6.969 1 87.44 777 ARG B N 1
ATOM 12009 C CA . ARG B 1 777 ? -11.422 -51.219 8.086 1 87.44 777 ARG B CA 1
ATOM 12010 C C . ARG B 1 777 ? -10.766 -50.219 9.039 1 87.44 777 ARG B C 1
ATOM 12012 O O . ARG B 1 777 ? -11.367 -49.219 9.406 1 87.44 777 ARG B O 1
ATOM 12019 N N . ALA B 1 778 ? -9.531 -50.562 9.383 1 90.25 778 ALA B N 1
ATOM 12020 C CA . ALA B 1 778 ? -8.789 -49.688 10.273 1 90.25 778 ALA B CA 1
ATOM 12021 C C . ALA B 1 778 ? -8.672 -48.281 9.672 1 90.25 778 ALA B C 1
ATOM 12023 O O . ALA B 1 778 ? -8.891 -47.281 10.359 1 90.25 778 ALA B O 1
ATOM 12024 N N . HIS B 1 779 ? -8.32 -48.219 8.445 1 93.56 779 HIS B N 1
ATOM 12025 C CA . HIS B 1 779 ? -8.102 -46.969 7.707 1 93.56 779 HIS B CA 1
ATOM 12026 C C . HIS B 1 779 ? -9.383 -46.156 7.621 1 93.56 779 HIS B C 1
ATOM 12028 O O . HIS B 1 779 ? -9.391 -44.969 7.965 1 93.56 779 HIS B O 1
ATOM 12034 N N . ARG B 1 780 ? -10.484 -46.75 7.215 1 93.44 780 ARG B N 1
ATOM 12035 C CA . ARG B 1 780 ? -11.75 -46.062 6.977 1 93.44 780 ARG B CA 1
ATOM 12036 C C . ARG B 1 780 ? -12.352 -45.562 8.289 1 93.44 780 ARG B C 1
ATOM 12038 O O . ARG B 1 780 ? -12.859 -44.438 8.352 1 93.44 780 ARG B O 1
ATOM 12045 N N . LEU B 1 781 ? -12.211 -46.375 9.273 1 90.38 781 LEU B N 1
ATOM 12046 C CA . LEU B 1 781 ? -12.758 -45.969 10.562 1 90.38 781 LEU B CA 1
ATOM 12047 C C . LEU B 1 781 ? -11.953 -44.812 11.156 1 90.38 781 LEU B C 1
ATOM 12049 O O . LEU B 1 781 ? -12.508 -43.906 11.773 1 90.38 781 LEU B O 1
ATOM 12053 N N . ARG B 1 782 ? -10.711 -44.844 10.977 1 90.81 782 ARG B N 1
ATOM 12054 C CA . ARG B 1 782 ? -9.875 -43.75 11.445 1 90.81 782 ARG B CA 1
ATOM 12055 C C . ARG B 1 782 ? -10.211 -42.438 10.711 1 90.81 782 ARG B C 1
ATOM 12057 O O . ARG B 1 782 ? -10.336 -41.406 11.336 1 90.81 782 ARG B O 1
ATOM 12064 N N . LEU B 1 783 ? -10.344 -42.5 9.406 1 95.25 783 LEU B N 1
ATOM 12065 C CA . LEU B 1 783 ? -10.664 -41.312 8.625 1 95.25 783 LEU B CA 1
ATOM 12066 C C . LEU B 1 783 ? -12.031 -40.75 9.016 1 95.25 783 LEU B C 1
ATOM 12068 O O . LEU B 1 783 ? -12.188 -39.531 9.164 1 95.25 783 LEU B O 1
ATOM 12072 N N . ALA B 1 784 ? -12.945 -41.688 9.195 1 95.06 784 ALA B N 1
ATOM 12073 C CA . ALA B 1 784 ? -14.289 -41.281 9.602 1 95.06 784 ALA B CA 1
ATOM 12074 C C . ALA B 1 784 ? -14.25 -40.562 10.953 1 95.06 784 ALA B C 1
ATOM 12076 O O . ALA B 1 784 ? -14.867 -39.5 11.125 1 95.06 784 ALA B O 1
ATOM 12077 N N . ALA B 1 785 ? -13.5 -41.094 11.875 1 90.88 785 ALA B N 1
ATOM 12078 C CA . ALA B 1 785 ? -13.383 -40.5 13.203 1 90.88 785 ALA B CA 1
ATOM 12079 C C . ALA B 1 785 ? -12.68 -39.156 13.148 1 90.88 785 ALA B C 1
ATOM 12081 O O . ALA B 1 785 ? -13.078 -38.219 13.836 1 90.88 785 ALA B O 1
ATOM 12082 N N . LEU B 1 786 ? -11.68 -39.094 12.359 1 92.25 786 LEU B N 1
ATOM 12083 C CA . LEU B 1 786 ? -10.922 -37.844 12.227 1 92.25 786 LEU B CA 1
ATOM 12084 C C . LEU B 1 786 ? -11.789 -36.719 11.648 1 92.25 786 LEU B C 1
ATOM 12086 O O . LEU B 1 786 ? -11.75 -35.594 12.125 1 92.25 786 LEU B O 1
ATOM 12090 N N . ILE B 1 787 ? -12.57 -37 10.656 1 95.12 787 ILE B N 1
ATOM 12091 C CA . ILE B 1 787 ? -13.453 -36.031 10.023 1 95.12 787 ILE B CA 1
ATOM 12092 C C . ILE B 1 787 ? -14.477 -35.531 11.031 1 95.12 787 ILE B C 1
ATOM 12094 O O . ILE B 1 787 ? -14.812 -34.344 11.039 1 95.12 787 ILE B O 1
ATOM 12098 N N . ALA B 1 788 ? -14.914 -36.406 11.867 1 92.19 788 ALA B N 1
ATOM 12099 C CA . ALA B 1 788 ? -16 -36.062 12.789 1 92.19 788 ALA B CA 1
ATOM 12100 C C . ALA B 1 788 ? -15.5 -35.281 13.984 1 92.19 788 ALA B C 1
ATOM 12102 O O . ALA B 1 788 ? -16.281 -34.656 14.703 1 92.19 788 ALA B O 1
ATOM 12103 N N . ASP B 1 789 ? -14.172 -35.344 14.242 1 90.38 789 ASP B N 1
ATOM 12104 C CA . ASP B 1 789 ? -13.586 -34.719 15.406 1 90.38 789 ASP B CA 1
ATOM 12105 C C . ASP B 1 789 ? -12.836 -33.438 15.008 1 90.38 789 ASP B C 1
ATOM 12107 O O . ASP B 1 789 ? -11.656 -33.5 14.672 1 90.38 789 ASP B O 1
ATOM 12111 N N . ARG B 1 790 ? -13.453 -32.312 15.219 1 90.31 790 ARG B N 1
ATOM 12112 C CA . ARG B 1 790 ? -12.914 -31.016 14.766 1 90.31 790 ARG B CA 1
ATOM 12113 C C . ARG B 1 790 ? -11.594 -30.703 15.461 1 90.31 790 ARG B C 1
ATOM 12115 O O . ARG B 1 790 ? -10.648 -30.219 14.828 1 90.31 790 ARG B O 1
ATOM 12122 N N . ASP B 1 791 ? -11.516 -30.906 16.719 1 89.5 791 ASP B N 1
ATOM 12123 C CA . ASP B 1 791 ? -10.312 -30.594 17.5 1 89.5 791 ASP B CA 1
ATOM 12124 C C . ASP B 1 791 ? -9.148 -31.5 17.078 1 89.5 791 ASP B C 1
ATOM 12126 O O . ASP B 1 791 ? -8.016 -31.031 16.953 1 89.5 791 ASP B O 1
ATOM 12130 N N . GLU B 1 792 ? -9.469 -32.75 16.953 1 87.56 792 GLU B N 1
ATOM 12131 C CA . GLU B 1 792 ? -8.422 -33.656 16.516 1 87.56 792 GLU B CA 1
ATOM 12132 C C . GLU B 1 792 ? -7.938 -33.312 15.117 1 87.56 792 GLU B C 1
ATOM 12134 O O . GLU B 1 792 ? -6.742 -33.375 14.828 1 87.56 792 GLU B O 1
ATOM 12139 N N . MET B 1 793 ? -8.859 -33 14.25 1 92.12 793 MET B N 1
ATOM 12140 C CA . MET B 1 793 ? -8.484 -32.594 12.898 1 92.12 793 MET B CA 1
ATOM 12141 C C . MET B 1 793 ? -7.57 -31.359 12.93 1 92.12 793 MET B C 1
ATOM 12143 O O . MET B 1 793 ? -6.559 -31.328 12.234 1 92.12 793 MET B O 1
ATOM 12147 N N . ALA B 1 794 ? -7.918 -30.406 13.727 1 91.25 794 ALA B N 1
ATOM 12148 C CA . ALA B 1 794 ? -7.094 -29.203 13.852 1 91.25 794 ALA B CA 1
ATOM 12149 C C . ALA B 1 794 ? -5.691 -29.562 14.336 1 91.25 794 ALA B C 1
ATOM 12151 O O . ALA B 1 794 ? -4.699 -29.016 13.844 1 91.25 794 ALA B O 1
ATOM 12152 N N . ARG B 1 795 ? -5.609 -30.422 15.328 1 88.06 795 ARG B N 1
ATOM 12153 C CA . ARG B 1 795 ? -4.32 -30.844 15.867 1 88.06 795 ARG B CA 1
ATOM 12154 C C . ARG B 1 795 ? -3.48 -31.531 14.789 1 88.06 795 ARG B C 1
ATOM 12156 O O . ARG B 1 795 ? -2.291 -31.234 14.641 1 88.06 795 ARG B O 1
ATOM 12163 N N . VAL B 1 796 ? -4.117 -32.406 14.031 1 88.75 796 VAL B N 1
ATOM 12164 C CA . VAL B 1 796 ? -3.416 -33.156 12.992 1 88.75 796 VAL B CA 1
ATOM 12165 C C . VAL B 1 796 ? -2.934 -32.188 11.906 1 88.75 796 VAL B C 1
ATOM 12167 O O . VAL B 1 796 ? -1.792 -32.281 11.445 1 88.75 796 VAL B O 1
ATOM 12170 N N . LEU B 1 797 ? -3.777 -31.297 11.547 1 91.69 797 LEU B N 1
ATOM 12171 C CA . LEU B 1 797 ? -3.432 -30.328 10.5 1 91.69 797 LEU B CA 1
ATOM 12172 C C . LEU B 1 797 ? -2.293 -29.422 10.953 1 91.69 797 LEU B C 1
ATOM 12174 O O . LEU B 1 797 ? -1.513 -28.953 10.125 1 91.69 797 LEU B O 1
ATOM 12178 N N . ALA B 1 798 ? -2.174 -29.203 12.219 1 87.88 798 ALA B N 1
ATOM 12179 C CA . ALA B 1 798 ? -1.164 -28.297 12.758 1 87.88 798 ALA B CA 1
ATOM 12180 C C . ALA B 1 798 ? 0.161 -29.016 12.984 1 87.88 798 ALA B C 1
ATOM 12182 O O . ALA B 1 798 ? 1.194 -28.375 13.195 1 87.88 798 ALA B O 1
ATOM 12183 N N . ALA B 1 799 ? 0.155 -30.281 12.883 1 81.25 799 ALA B N 1
ATOM 12184 C CA . ALA B 1 799 ? 1.36 -31.047 13.172 1 81.25 799 ALA B CA 1
ATOM 12185 C C . ALA B 1 799 ? 2.412 -30.844 12.086 1 81.25 799 ALA B C 1
ATOM 12187 O O . ALA B 1 799 ? 2.092 -30.844 10.891 1 81.25 799 ALA B O 1
ATOM 12188 N N . PRO B 1 800 ? 3.682 -30.703 12.609 1 76.25 800 PRO B N 1
ATOM 12189 C CA . PRO B 1 800 ? 4.75 -30.578 11.617 1 76.25 800 PRO B CA 1
ATOM 12190 C C . PRO B 1 800 ? 4.906 -31.844 10.758 1 76.25 800 PRO B C 1
ATOM 12192 O O . PRO B 1 800 ? 4.668 -32.938 11.234 1 76.25 800 PRO B O 1
ATOM 12195 N N . LYS B 1 801 ? 5.141 -31.844 9.547 1 76.5 801 LYS B N 1
ATOM 12196 C CA . LYS B 1 801 ? 5.488 -32.906 8.609 1 76.5 801 LYS B CA 1
ATOM 12197 C C . LYS B 1 801 ? 4.254 -33.719 8.219 1 76.5 801 LYS B C 1
ATOM 12199 O O . LYS B 1 801 ? 4.375 -34.812 7.66 1 76.5 801 LYS B O 1
ATOM 12204 N N . VAL B 1 802 ? 3.039 -33.188 8.695 1 79.81 802 VAL B N 1
ATOM 12205 C CA . VAL B 1 802 ? 1.82 -33.875 8.258 1 79.81 802 VAL B CA 1
ATOM 12206 C C . VAL B 1 802 ? 1.761 -33.906 6.734 1 79.81 802 VAL B C 1
ATOM 12208 O O . VAL B 1 802 ? 1.36 -34.906 6.145 1 79.81 802 VAL B O 1
ATOM 12211 N N . LYS B 1 803 ? 2.133 -32.969 6.184 1 84.94 803 LYS B N 1
ATOM 12212 C CA . LYS B 1 803 ? 2.338 -32.938 4.738 1 84.94 803 LYS B CA 1
ATOM 12213 C C . LYS B 1 803 ? 3.82 -33 4.391 1 84.94 803 LYS B C 1
ATOM 12215 O O . LYS B 1 803 ? 4.613 -32.156 4.805 1 84.94 803 LYS B O 1
ATOM 12220 N N . PRO B 1 804 ? 4.203 -34.031 3.703 1 88.12 804 PRO B N 1
ATOM 12221 C CA . PRO B 1 804 ? 5.621 -34.125 3.348 1 88.12 804 PRO B CA 1
ATOM 12222 C C . PRO B 1 804 ? 6.082 -33 2.445 1 88.12 804 PRO B C 1
ATOM 12224 O O . PRO B 1 804 ? 5.309 -32.5 1.618 1 88.12 804 PRO B O 1
ATOM 12227 N N . THR B 1 805 ? 7.34 -32.594 2.611 1 87.12 805 THR B N 1
ATOM 12228 C CA . THR B 1 805 ? 7.93 -31.516 1.825 1 87.12 805 THR B CA 1
ATOM 12229 C C . THR B 1 805 ? 8.18 -31.969 0.39 1 87.12 805 THR B C 1
ATOM 12231 O O . THR B 1 805 ? 8.672 -33.094 0.161 1 87.12 805 THR B O 1
ATOM 12234 N N . VAL B 1 806 ? 7.805 -31.25 -0.534 1 89.56 806 VAL B N 1
ATOM 12235 C CA . VAL B 1 806 ? 8.117 -31.5 -1.936 1 89.56 806 VAL B CA 1
ATOM 12236 C C . VAL B 1 806 ? 9.547 -31.078 -2.238 1 89.56 806 VAL B C 1
ATOM 12238 O O . VAL B 1 806 ? 9.914 -29.922 -2.055 1 89.56 806 VAL B O 1
ATOM 12241 N N . PRO B 1 807 ? 10.414 -31.969 -2.617 1 88.25 807 PRO B N 1
ATOM 12242 C CA . PRO B 1 807 ? 11.758 -31.547 -2.996 1 88.25 807 PRO B CA 1
ATOM 12243 C C . PRO B 1 807 ? 11.758 -30.516 -4.133 1 88.25 807 PRO B C 1
ATOM 12245 O O . PRO B 1 807 ? 10.906 -30.594 -5.027 1 88.25 807 PRO B O 1
ATOM 12248 N N . PRO B 1 808 ? 12.742 -29.594 -4.152 1 83.5 808 PRO B N 1
ATOM 12249 C CA . PRO B 1 808 ? 12.789 -28.594 -5.219 1 83.5 808 PRO B CA 1
ATOM 12250 C C . PRO B 1 808 ? 12.969 -29.219 -6.602 1 83.5 808 PRO B C 1
ATOM 12252 O O . PRO B 1 808 ? 13.617 -30.25 -6.738 1 83.5 808 PRO B O 1
ATOM 12255 N N . GLY B 1 809 ? 12.336 -28.656 -7.555 1 76.19 809 GLY B N 1
ATOM 12256 C CA . GLY B 1 809 ? 12.328 -29.297 -8.859 1 76.19 809 GLY B CA 1
ATOM 12257 C C . GLY B 1 809 ? 13.07 -28.5 -9.922 1 76.19 809 GLY B C 1
ATOM 12258 O O . GLY B 1 809 ? 14.086 -28.953 -10.453 1 76.19 809 GLY B O 1
ATOM 12259 N N . MET B 1 810 ? 12.586 -27.234 -10.109 1 76 810 MET B N 1
ATOM 12260 C CA . MET B 1 810 ? 13.203 -26.438 -11.164 1 76 810 MET B CA 1
ATOM 12261 C C . MET B 1 810 ? 14.672 -26.156 -10.836 1 76 810 MET B C 1
ATOM 12263 O O . MET B 1 810 ? 15.039 -26.062 -9.664 1 76 810 MET B O 1
ATOM 12267 N N . PRO B 1 811 ? 15.461 -26.328 -11.867 1 69.88 811 PRO B N 1
ATOM 12268 C CA . PRO B 1 811 ? 16.875 -26.062 -11.594 1 69.88 811 PRO B CA 1
ATOM 12269 C C . PRO B 1 811 ? 17.109 -24.781 -10.805 1 69.88 811 PRO B C 1
ATOM 12271 O O . PRO B 1 811 ? 18.234 -24.5 -10.375 1 69.88 811 PRO B O 1
ATOM 12274 N N . ILE B 1 812 ? 16.109 -24.062 -10.594 1 59.31 812 ILE B N 1
ATOM 12275 C CA . ILE B 1 812 ? 16.25 -22.75 -9.992 1 59.31 812 ILE B CA 1
ATOM 12276 C C . ILE B 1 812 ? 16.141 -22.859 -8.477 1 59.31 812 ILE B C 1
ATOM 12278 O O . ILE B 1 812 ? 16.438 -21.891 -7.754 1 59.31 812 ILE B O 1
ATOM 12282 N N . GLY B 1 813 ? 16.219 -24 -7.938 1 57.94 813 GLY B N 1
ATOM 12283 C CA . GLY B 1 813 ? 16.141 -24.156 -6.496 1 57.94 813 GLY B CA 1
ATOM 12284 C C . GLY B 1 813 ? 14.742 -23.984 -5.945 1 57.94 813 GLY B C 1
ATOM 12285 O O . GLY B 1 813 ? 13.773 -23.922 -6.703 1 57.94 813 GLY B O 1
ATOM 12286 N N . ASP B 1 814 ? 14.648 -24.203 -4.594 1 53.12 814 ASP B N 1
ATOM 12287 C CA . ASP B 1 814 ? 13.359 -24.188 -3.908 1 53.12 814 ASP B CA 1
ATOM 12288 C C . ASP B 1 814 ? 12.742 -22.781 -3.939 1 53.12 814 ASP B C 1
ATOM 12290 O O . ASP B 1 814 ? 13.453 -21.781 -3.932 1 53.12 814 ASP B O 1
ATOM 12294 N N . ASP B 1 815 ? 11.633 -22.766 -4.484 1 50.81 815 ASP B N 1
ATOM 12295 C CA . ASP B 1 815 ? 10.82 -21.547 -4.613 1 50.81 815 ASP B CA 1
ATOM 12296 C C . ASP B 1 815 ? 10.828 -20.734 -3.318 1 50.81 815 ASP B C 1
ATOM 12298 O O . ASP B 1 815 ? 10.164 -21.109 -2.35 1 50.81 815 ASP B O 1
ATOM 12302 N N . GLY B 1 816 ? 12 -20.531 -2.779 1 42.66 816 GLY B N 1
ATOM 12303 C CA . GLY B 1 816 ? 11.781 -19.484 -1.79 1 42.66 816 GLY B CA 1
ATOM 12304 C C . GLY B 1 816 ? 10.891 -18.375 -2.297 1 42.66 816 GLY B C 1
ATOM 12305 O O . GLY B 1 816 ? 10.75 -18.188 -3.506 1 42.66 816 GLY B O 1
ATOM 12306 N N . GLU B 1 817 ? 9.75 -18.078 -1.626 1 39.69 817 GLU B N 1
ATOM 12307 C CA . GLU B 1 817 ? 8.789 -17.047 -1.998 1 39.69 817 GLU B CA 1
ATOM 12308 C C . GLU B 1 817 ? 9.5 -15.773 -2.455 1 39.69 817 GLU B C 1
ATOM 12310 O O . GLU B 1 817 ? 10.32 -15.219 -1.722 1 39.69 817 GLU B O 1
ATOM 12315 N N . TYR B 1 818 ? 10.102 -15.758 -3.594 1 35.78 818 TYR B N 1
ATOM 12316 C CA . TYR B 1 818 ? 10.469 -14.43 -4.059 1 35.78 818 TYR B CA 1
ATOM 12317 C C . TYR B 1 818 ? 9.242 -13.531 -4.18 1 35.78 818 TYR B C 1
ATOM 12319 O O . TYR B 1 818 ? 8.18 -13.984 -4.621 1 35.78 818 TYR B O 1
#

Secondary structure (DSSP, 8-state):
--------------------------------GGGTTPEEE-SSS-EEEETTTTEEEEEEPPP-TT-EEEEEEEEEEESS----TTT---TT-B---EEEEEEEETTEEEEEE--TTEE-TTS-HHHHHHHHHTS--EEEEEEEEEEE-TTS-EEEE-HHHHTS-TT-HHHHHHHTT-TT-EE-GGG-EE-GGG-EE-SSEEEEEEEEEEE-SS--HHHHHH-SSTTEEEEEEEEEEEPPPPS---PEEP-TTS-B-EEEEEETTPPTTS-SEEEEEPEE---BSSTTSSSEEBSS-EEEEE-TTSPTTHHHHHHHHHTTHHHHHHHTTEES-EEEEEPPTT--TT-TTSEEEEEE--SS----EEEEEE-TTT-EEEEEEEEEESSHHHHHHHHHHHHH-GGGTTS-STT-HHHHHHHHHHHHHHHHHHHHHTB---TTGGGSSS--TTS-PPP--EEETTEEE-TTSS--S--HHHHHHHHHHHS---SHHHHHHHHHHHHHHHHHTT-----STTTSSTT---TT--SS--SS-HHHHHHHHHHHHHHHHHH-SGGGSPTT-BTTHHHHHHHHHHTTTHHHHHHHHTTTT-B------TT-S--S-PBPPHHHHHHHHHHHHHTT-HHHHPPPTTTGGGS-----SSPPHHHHHSS-S-SSS--HHHHHHHHHHHHHHHHT-HHHHHHHHHHHHH-TTSPPHHHHHHHHHHHHTS---TTHHHHHHHHHHHHHHHHHHHHT-TTS-HHHHHHHHHHHHHHHHHHHH---SHHHHHHHHHHHHHHH-HHHHHHHHHSTTSSPPPPP-STT-S----/--------------------------------GGGTTPEEE-SSS-EEEETTTTEEEEEEPPP-TT-EEEEEEEEEEESS----TTT---TT-B---EEEEEEEETTEEEEEE--TTEE-TTS-HHHHHHHHHTS-BEEEEEEEEEEE-TTS-EEEE-HHHHTS-TT-HHHHHHHTT-TT-EE-GGG-EE-GGG-EE-SSEEEEEEEEEEE-SS--HHHHHH-SSTTEEEEEEEEEEEPPPPS---PEEP-TTS-B-EEEEEETTPPTTS-SEEEEEPEE---BSSTTSSSEEBSS-EEEEE-TTSPTTHHHHHHHHHTTHHHHHHHTTEES-EEEEEPPTT--TT-TTSEEEEEE--SS----EEEEEE-TTT-EEEEEEEEEESSHHHHHHHHHHHHH-GGGTT--STT-HHHHHHHHHHHHHHHHHHHHHTBPP-TTGGGSSS--TTS-PPP--EEETTEEE-TTSS--S--HHHHHHHHHHHS---SHHHHHHHHHHHHHHHHHTT-----STTTSSTT---TT--SS--SS-HHHHHHHHHHHHHHHHHH-SGGGSPTT--TTHHHHHHHHHHTTTHHHHHHHHTTTT-B-----BTT-S--S-PBPPHHHHHHHHHHHHHTT-HHHHPPPGGGTGGG-----SS--HHHHHSS-S-SSS--HHHHHHHHHHHHHHHHT-HHHHHHHHHHHHH-TTSPPHHHHHHHHHHHHTS---TTHHHHHHHHHHHHHHHHHHHHT-TTS-HHHHHHHHHHHHHHHHHHHH---SHHHHHHHHHHHHHHH-HHHHHHHHHSTTSSPPPPP-STT-S----